Protein 4I4Z (pdb70)

Nearest PDB structures (foldseek):
  4i4z-assembly1_E  TM=1.004E+00  e=2.286E-60  Synechocystis sp. PCC 6803 substr. Kazusa
  4eml-assembly1_A  TM=9.873E-01  e=1.047E-53  Synechocystis sp. PCC 6803 substr. Kazusa
  4eml-assembly1_F  TM=9.891E-01  e=2.339E-53  Synechocystis sp. PCC 6803 substr. Kazusa
  4eml-assembly1_C  TM=9.878E-01  e=2.488E-53  Synechocystis sp. PCC 6803 substr. Kazusa
  4i42-assembly1_A  TM=9.827E-01  e=1.816E-44  Escherichia coli K-12

Secondary structure (P-SEA, 3-state):
cccccccccccccccccccbbbbbbccccccccccaaaaaaaaaaaaaaaacccccbbbbbbcccccccbbbccccccccccccccccccccbbbcaaaaaaaaaacccbbbbbbccccccaaaaaaaaaccbbbbcccbbbbcccccccccccccccaaaaacccaaaaaaaccccccccaaaaaaaccccccccccaaaaaaaaaaaaaaaccaaaaaaaaaaaaaaccaaaaaaaaaaaaaaaaaacaaaaaaaaaaaacbbbbcccccccc/ccccccccccccccccccbbbbbbccccccccccaaaaaaaaaaaaaaaacccccbbbbbbcccccccccccccccccccccccccccccbbbbcaaaaaaaaaacccbbbbbbccccccaaaaaaaaaccbbbbcccbbbbcccccccccccccccaaaaaaccaaaaaaaccccccccaaaaaaaccccccccccaaaaaaaaaaaaaaaccaaaaaaaaaaaaaaccaaaaaaaaaaaaaaaaaacaaaaaaaaaaaaccccccccccccc/cccccccccccccccccccbbbbbbccccccccccaaaaaaaaaaaaaaaacccccbbbbbbbccccccbbbccccccccccccccccccccbbbcaaaaaaaaaacccbbbbbbccccccaaaaaaaaaccbbbbcccbbbbcccccccccccccccaaaaacccaaaaaaaccccccccaaaaaaaccccccccccaaaaaaaaaaaaaaaccaaaaaaaaaaaaaaccaaaaaaaaaaaaaaaaaacaaaaaaaaaaaacbbbbcccccccc/cccccccccccccccccccbbbbbbccccccccccaaaaaaaaaaaaaaaacccccbbbbbbcccccccbbbccccccccccccccccccccbbbcaaaaaaaaaacccbbbbbbccccccaaaaaaaaaccbbbbcccbbbbcccccccccccccccaaaaacccaaaaaaaccccccccaaaaaaaccccccccccaaaaaaaaaaaaaaaccaaaaaaaaaaaaaaccaaaaaaaaaaaaaaaaaacaaaaaaaaaaaacbbbbcccccccc/cccccccccccccccccccbbbbbbccccccccccaaaaaaaaaaaaaaaacccccbbbbbbbcccccccccccccccccccccccccccccccccaaaaaaaaaacccbbbbbbccccccaaaaaaaaaccbbbbcccbbbbcccccccccccccccaaaaaaccaaaaaaaccccccccaaaaaaaccccccccccaaaaaaaaaaaaaaaccaaaaaaaaaaaaaaccaaaaaaaaaaaaaaaaaacaaaaaaaaaaaacbbbbcccccccc/cccccccccccccccccccbbbbbbccccccccccaaaaaaaaaaaaaaaacccccbbbbbbbccccccbbbccccccccccccccccccccbbbcaaaaaaaaaacccbbbbbbccccccaaaaaaaaaccbbbbcccbbbbcccccccccccccccaaaaacccaaaaaaaccccccccaaaaaaaccccccccccaaaaaaaaaaaaaaaccaaaaaaaaaaaaaaccaaaaaaaaaaaaaaaaaacaaaaaaaaaaaacbbbbcccccccc/cccccccccccccccccccbbbbbbccccccccccaaaaaaaaaaaaaaaacccccbbbbbbccccccccccccccccccccccccccccccbbbcaaaaaaaaaacccbbbbbbcccccccaaaaaaaaccbbbbcccbbbbcccccccccccccccaaaaacccaaaaaaaccccccccaaaaaaaccccccccccaaaaaaaaaaaaaaaccaaaaaaaaaaaaaaccaaaaaaaaaaaaaaaaaacaaaaaaaaaaaaccccccccccccc/cccccccccccccccccccbbbbbbccccccccccaaaaaaaaaaaaaaaacccccbbbbbbccccccccccccccccccccccccccccccccccaaaaaaaaaacccbbbbbbcccccccaaaaaaaaccbbbbcccbbbbcccccccccccccccaaaaacccaaaaaaaccccccccaaaaaaaccccccccccaaaaaaaaaaaaaaaccaaaaaaaaaaaaaaccaaaaaaaaaaaaaaaaaacaaaaaaaaaaaaccccccccccccc/cccccccccccccccccccbbbbbbccccccccccaaaaaaaaaaaaaaaacccccbbbbbbbccccccbbbccccccccccccccccccccccccaaaaaaaaaacccbbbbbbccccccaaaaaaaaaccbbbbcccbbbbcccccccccccccccaaaaacccaaaaaaaccccccccaaaaaaaccccccccccaaaaaaaaaaaaaaaccaaaaaaaaaaaaaaccaaaaaaaaaaaaaaaaaacaaaaaaaaaaaacbbbbcccccccc

Solvent-accessible surface area: 84122 Å² total; per-residue (Å²): 99,96,40,112,96,43,87,155,38,110,3,1,64,0,41,43,12,65,15,1,0,25,0,12,0,50,20,30,123,70,74,0,6,12,70,6,47,0,3,87,18,0,68,55,0,0,39,49,0,53,65,3,49,125,2,0,0,0,0,0,21,16,19,43,77,54,111,72,48,109,62,7,0,0,34,1,16,3,19,58,46,15,22,126,2,0,24,58,17,133,163,50,15,24,28,34,16,22,37,44,0,2,34,13,0,6,36,1,14,0,0,0,0,0,2,0,13,4,60,0,21,7,26,0,0,1,0,0,0,6,0,1,0,0,0,0,0,84,54,2,46,0,0,1,27,5,0,79,19,0,17,6,23,0,2,0,0,0,0,2,0,8,30,8,11,8,0,1,31,0,5,6,0,5,0,5,14,80,108,15,49,1,132,64,0,64,166,29,21,0,2,5,30,29,16,71,48,136,94,13,61,83,23,0,7,76,3,0,106,38,0,43,56,15,0,5,8,0,1,28,1,0,4,4,0,0,0,9,14,5,1,30,2,0,0,7,5,24,0,1,8,12,0,11,10,0,0,9,50,10,145,10,0,32,24,1,37,78,0,113,77,110,188,85,111,30,80,10,100,142,43,54,15,16,21,115,61,123,113,41,92,154,35,113,3,1,68,2,45,45,25,72,15,8,0,23,0,12,0,50,20,33,122,71,76,0,7,10,66,5,52,0,4,89,19,0,69,53,0,0,42,48,0,53,76,32,51,185,2,0,0,0,0,0,19,17,16,44,80,48,112,71,46,108,60,7,0,0,35,0,13,3,19,61,47,15,20,80,3,0,26,57,16,129,157,46,23,29,36,38,17,22,38,44,0,3,36,12,0,6,38,1,14,0,0,0,0,0,3,0,12,4,60,0,20,7,29,0,0,1,0,0,0,5,0,1,0,0,0,0,0,65,52,1,47,0,1,1,33,6,0,97,23,0,17,6,24,1,2,0,0,0,0,2,0,7,29,8,11,8,0,1,37,0,4,5,0,4,0,4,17,78,112,15,40,0,91,65,0,65,175,30,20,0,3,4,28,36,18,76,40,139,89,12,61,90,24,0,28,77,3,0,126,40,0,45,58,18,0,5,9,0,1,28,1,0,5,4,0,0,0,9,14,6,1,28,2,0,0,6,5,23,0,0,8,12,0,12,10,1,0,11,61,12,136,9,0,35,25,1,34,81,1,112,80,110,188,84,111,32,83,8,101,141,38,53,16,18,24,99,74,43,116,116,40,94,154,17,98,4,1,67,2,36,42,8,66,15,1,0,26,0,12,0,49,18,32,116,73,70,0,7,12,78,5,56,0,3,87,21,0,69,55,0,0,40,53,0,54,76,12,56,176,1,0,0,0,0,1,18,17,18,42,79,49,111,72,48,107,62,7,0,0,35,0,12,3,20,59,42,14,21,132,3,0,24,56,18,146,157,51,19,26,31,34,19,21,39,45,0,1,37,13,0,5,35,2,14,0,0,0,0,0,3,0,13,4,60,0,22,8,26,0,0,0,0,0,0,5,0,1,0,0,0,0,0,68,51,2,45,0,0,1,26,5,0,77,21,0,17,7,23,1,1,0,0,0,0,3,0,7,29,8,11,8,0,1,34,0,5,6,0,5,0,5,11,77,110,14,42,0,90,63,0,69,177,29,21,0,2,5,29,34,16,66,45,133,88,13,62,84,22,0,7,78,2,0,113,37,0,43,57,17,0,5,11,0,0,28,1,0,5,5,0,0,0,9,12,6,2,30,2,0,0,6,5,22,0,1,8,11,0,12,9,0,0,8,55,12,144,10,0,29,26,0,33,78,0,112,79,108,190,87,112,30,80,9,86,139,39,58,17,18,24,102,101,43,103,111,42,91,149,39,108,3,1,68,2,46,45,7,71,17,4,0,25,0,12,0,46,13,34,120,73,74,0,7,10,71,6,51,0,3,92,20,0,71,51,0,0,39,52,0,54,77,37,54,63,1,0,0,0,0,1,20,15,17,40,76,52,113,74,45,98,65,6,1,0,36,0,12,4,20,62,45,16,21,94,3,0,26,54,23,133,160,49,19,26,34,36,16,22,39,44,0,1,36,13,0,4,36,1,12,0,0,0,0,0,3,0,10,4,54,0,20,8,24,0,0,0,0,0,0,5,0,1,0,0,0,0,0,91,50,2,48,0,1,2,34,5,0,54,22,0,17,6,22,1,2,0,0,0,0,2,0,6,29,8,10,9,0,2,37,0,4,6,0,4,0,5,16,80,111,16,49,1,132,69,0,58,168,30,18,0,3,5,34,40,17,70,46,127,124,13,64,76,36,0,5,84,3,0,110,37,0,44,55,15,0,6,10,0,1,30,0,0,4,4,0,0,0,9,13,6,1,29,2,0,0,7,6,22,0,1,9,12,0,12,9,1,0,9,73,12,145,10,0,36,23,1,39,80,0,113,75,108,190,85,111,25,81,10,100,140,46,57,16,15,23,102,102,41,108,109,43,89,154,38,108,5,2,68,2,44,43,9,69,16,2,0,26,0,10,0,53,18,34,120,74,74,0,6,10,68,6,54,0,3,91,18,0,71,53,0,0,41,50,0,54,78,31,53,116,1,0,0,0,0,0,20,16,18,42,78,52,112,72,43,108,59,6,0,0,33,0,12,4,22,60,39,14,22,130,3,0,24,56,23,141,116,48,19,27,30,39,18,23,42,45,0,3,38,14,0,6,35,2,12,0,0,0,0,0,3,0,12,4,62,0,22,8,27,0,0,0,0,0,0,5,0,1,0,0,0,0,0,66,52,2,47,0,1,2,38,5,0,36,25,0,18,6,24,1,2,0,0,0,0,2,0,7,30,9,10,8,1,1,34,0,4,5,0,4,0,5,22,74,110,13,43,0,91,63,0,69,174,30,19,0,3,3,28,33,16,67,43,135,93,12,60,79,23,0,6,76,4,0,114,34,0,42,60,14,0,6,8,0,1,29,0,0,3,3,0,0,0,8,13,5,1,28,2,0,0,7,5,22,0,1,8,12,0,11,10,1,0,10,55,12,140,11,0,30,23,1,36,77,1,119,79,109,190,87,115,32,81,10,100,143,41,52,18,16,25,104,72,50,119,110,41,90,147,37,77,3,2,67,2,45,44,8,68,15,3,0,26,0,12,0,48,14,33,119,78,71,0,6,12,70,7,46,0,3,91,21,0,71,53,0,0,38,50,0,54,81,30,51,114,1,0,0,0,0,0,19,16,18,39,79,49,112,72,48,108,64,6,0,0,36,1,13,5,22,60,45,18,20,130,2,0,25,56,18,68,46,48,16,27,31,36,19,23,40,42,0,2,36,13,0,5,34,1,13,0,0,0,0,0,3,0,12,4,59,0,21,8,25,0,0,0,0,0,0,5,0,0,0,0,0,0,0,92,51,2,48,0,1,2,26,4,0,76,20,0,17,7,24,1,2,0,0,0,0,1,0,7,30,9,10,7,1,1,35,0,5,4,1,4,0,4,10,82,109,14,50,2,60,66,0,73,175,29,19,0,3,4,29,38,18,71,45,126,126,12,61,75,41,0,4,84,3,0,108,36,0,44,59,15,0,5,10,0,1,27,0,0,4,4,0,0,0,9,13,6,1,29,2,0,0,6,5,24,0,1,8,12,0,12,11,1,0,10,49,11,119,10,0,33,23,0,35,77,1,118,79,108,186,86,112,29,83,10,98,133,33,53,17,17,23,109,110,44,112,134,43,94,148,20,97,5,1,66,2,43,44,9,71,16,3,0,24,0,12,0,50,21,33,122,74,91,0,6,12,67,7,54,0,4,96,20,0,84,52,0,0,39,53,0,115,128,33,156,70,4,23,0,0,0,1,20,15,16,44,78,53,112,74,47,110,62,8,0,0,35,2,14,4,86,79,47,97,33,95,70,8,34,53,19,133,154,51,31,27,57,100,20,23,86,85,0,6,155,11,0,8,52,0,31,24,0,0,0,0,4,0,11,5,58,0,20,8,24,0,0,0,0,0,0,6,0,1,0,0,0,0,0,69,52,2,46,0,1,1,34,5,1,147,66,38,43,80,26,20,41,40,0,0,25,6,0,7,31,9,11,8,0,1,33,0,4,6,1,4,0,5,19,77,106,16,40,0,90,64,0,70,176,29,20,1,3,4,28,36,18,69,40,136,94,13,63,42,23,0,22,78,3,0,115,38,7,63,86,30,36,106,67,4,10,70,2,0,5,4,2,0,0,26,26,34,34,48,153,51,0,102,135,35,56,56,37,13,60,62,50,61,104,167,122,55,123,64,15,38,26,24,124,78,1,160,114,107,186,85,110,68,82,81,100,134,38,90,247,95,142,116,101,38,113,101,48,37,163,44,105,5,1,64,1,42,41,11,67,16,1,0,21,0,12,0,48,20,36,64,52,73,0,7,13,47,7,51,0,4,91,18,0,84,79,0,0,39,60,0,119,132,30,157,122,5,23,0,0,0,0,18,14,20,40,78,32,62,63,30,99,60,8,0,0,35,0,14,7,79,81,42,101,33,162,67,9,37,56,23,132,157,50,32,28,56,98,18,24,91,83,0,5,126,11,0,7,47,2,32,24,0,0,0,0,2,0,10,4,53,0,19,9,25,0,0,1,0,0,0,7,0,1,0,0,0,0,0,66,51,2,45,0,0,1,37,6,1,61,72,33,42,79,24,17,40,34,0,0,26,4,0,6,33,9,11,8,1,1,35,0,5,6,0,4,0,5,21,74,109,14,43,0,104,88,0,69,110,28,19,0,3,2,29,32,19,68,43,127,50,12,62,64,40,0,20,91,3,0,109,36,7,63,86,31,37,109,68,5,9,71,3,0,5,4,1,0,0,26,26,36,31,47,154,44,0,102,136,36,55,58,38,12,60,62,52,58,103,163,120,59,147,63,13,42,29,22,113,64,0,159,107,102,191,90,116,66,72,80,100,132,47,90,252,95,140,106,91,49,107,110,40,95,154,36,110,3,2,66,1,43,43,8,45,14,3,0,29,0,11,0,50,19,34,117,78,66,0,7,12,58,5,51,0,2,99,18,0,83,54,0,0,39,54,0,121,133,33,156,181,5,22,0,0,0,0,20,17,19,40,75,51,111,76,49,95,65,6,1,0,34,1,14,3,85,77,45,100,31,122,64,9,34,53,21,118,152,48,33,27,56,100,18,22,89,84,0,3,131,12,0,5,44,2,34,22,0,0,0,0,2,0,11,4,48,0,22,8,25,0,0,0,0,0,0,5,0,1,0,0,0,0,0,84,49,2,48,0,1,1,40,5,2,61,70,38,42,77,26,20,40,35,0,0,27,5,0,7,31,8,10,8,1,1,35,0,6,5,0,4,0,5,21,81,112,14,50,1,128,67,0,68,176,31,17,0,3,3,30,33,21,74,40,128,129,14,58,78,41,0,5,83,3,0,114,36,8,66,82,28,36,108,67,4,10,69,2,0,4,4,2,0,0,26,26,36,33,48,155,41,0,105,136,35,55,57,35,13,59,64,49,59,106,170,127,54,130,64,15,35,23,26,120,73,0,158,118,109,193,82,114,68,78,79,101,135,33,92,249,98,145

Radius of gyration: 48.18 Å; Cα contacts (8 Å, |Δi|>4): 6090; chains: 9; bounding box: 147×116×105 Å

Structure (mmCIF, N/CA/C/O backbone):
data_4I4Z
#
_entry.id   4I4Z
#
_cell.length_a   139.210
_cell.length_b   139.210
_cell.length_c   220.981
_cell.angle_alpha   90.00
_cell.angle_beta   90.00
_cell.angle_gamma   120.00
#
_symmetry.space_group_name_H-M   'P 32 2 1'
#
loop_
_entity.id
_entity.type
_entity.pdbx_description
1 polymer 'Naphthoate synthase'
2 non-polymer 'Salicylyl CoA'
3 non-polymer 'BICARBONATE ION'
4 non-polymer 'MALONATE ION'
5 water water
#
loop_
_atom_site.group_PDB
_atom_site.id
_atom_site.type_symbol
_atom_site.label_atom_id
_atom_site.label_alt_id
_atom_site.label_comp_id
_atom_site.label_asym_id
_atom_site.label_entity_id
_atom_site.label_seq_id
_atom_site.pdbx_PDB_ins_code
_atom_site.Cartn_x
_atom_site.Cartn_y
_atom_site.Cartn_z
_atom_site.occupancy
_atom_site.B_iso_or_equiv
_atom_site.auth_seq_id
_atom_site.auth_comp_id
_atom_site.auth_asym_id
_atom_site.auth_atom_id
_atom_site.pdbx_PDB_model_num
ATOM 1 N N . MET A 1 1 ? 36.002 -19.242 12.563 1.00 73.77 1 MET A N 1
ATOM 2 C CA . MET A 1 1 ? 36.120 -19.041 11.122 1.00 65.34 1 MET A CA 1
ATOM 3 C C . MET A 1 1 ? 34.805 -19.424 10.464 1.00 59.74 1 MET A C 1
ATOM 4 O O . MET A 1 1 ? 34.137 -20.356 10.907 1.00 61.96 1 MET A O 1
ATOM 9 N N . ASP A 1 2 ? 34.443 -18.735 9.388 1.00 58.43 2 ASP A N 1
ATOM 10 C CA . ASP A 1 2 ? 33.217 -19.082 8.681 1.00 55.06 2 ASP A CA 1
ATOM 11 C C . ASP A 1 2 ? 33.518 -19.998 7.512 1.00 48.52 2 ASP A C 1
ATOM 12 O O . ASP A 1 2 ? 33.698 -19.543 6.387 1.00 54.03 2 ASP A O 1
ATOM 17 N N . TRP A 1 3 ? 33.586 -21.293 7.790 1.00 45.94 3 TRP A N 1
ATOM 18 C CA . TRP A 1 3 ? 33.823 -22.265 6.745 1.00 49.98 3 TRP A CA 1
ATOM 19 C C . TRP A 1 3 ? 32.537 -22.428 5.934 1.00 51.31 3 TRP A C 1
ATOM 20 O O . TRP A 1 3 ? 31.449 -22.548 6.508 1.00 47.60 3 TRP A O 1
ATOM 31 N N . HIS A 1 4 ? 32.663 -22.410 4.610 1.00 51.10 4 HIS A N 1
ATOM 32 C CA . HIS A 1 4 ? 31.551 -22.722 3.716 1.00 54.61 4 HIS A CA 1
ATOM 33 C C . HIS A 1 4 ? 31.951 -23.912 2.870 1.00 51.37 4 HIS A C 1
ATOM 34 O O . HIS A 1 4 ? 33.065 -23.959 2.336 1.00 45.93 4 HIS A O 1
ATOM 41 N N . ILE A 1 5 ? 31.049 -24.876 2.763 1.00 54.75 5 ILE A N 1
ATOM 42 C CA . ILE A 1 5 ? 31.271 -26.033 1.911 1.00 58.32 5 ILE A CA 1
ATOM 43 C C . ILE A 1 5 ? 31.544 -25.562 0.481 1.00 59.31 5 ILE A C 1
ATOM 44 O O . ILE A 1 5 ? 30.908 -24.621 0.006 1.00 62.28 5 ILE A O 1
ATOM 49 N N . ALA A 1 6 ? 32.510 -26.196 -0.185 1.00 54.73 6 ALA A N 1
ATOM 50 C CA . ALA A 1 6 ? 32.969 -25.758 -1.507 1.00 49.83 6 ALA A CA 1
ATOM 51 C C . ALA A 1 6 ? 32.573 -26.738 -2.608 1.00 51.66 6 ALA A C 1
ATOM 52 O O . ALA A 1 6 ? 32.461 -26.368 -3.779 1.00 55.51 6 ALA A O 1
ATOM 54 N N . LYS A 1 7 ? 32.375 -27.994 -2.225 1.00 49.56 7 LYS A N 1
ATOM 55 C CA . LYS A 1 7 ? 31.910 -29.035 -3.141 1.00 52.42 7 LYS A CA 1
ATOM 56 C C . LYS A 1 7 ? 31.525 -30.238 -2.302 1.00 54.36 7 LYS A C 1
ATOM 57 O O . LYS A 1 7 ? 32.083 -30.454 -1.227 1.00 54.15 7 LYS A O 1
ATOM 63 N N . HIS A 1 8 ? 30.570 -31.025 -2.783 1.00 51.52 8 HIS A N 1
ATOM 64 C CA . HIS A 1 8 ? 30.073 -32.132 -1.978 1.00 53.46 8 HIS A CA 1
ATOM 65 C C . HIS A 1 8 ? 30.706 -33.451 -2.407 1.00 48.72 8 HIS A C 1
ATOM 66 O O . HIS A 1 8 ? 30.884 -33.711 -3.596 1.00 44.59 8 HIS A O 1
ATOM 73 N N . TYR A 1 9 ? 31.061 -34.271 -1.423 1.00 48.15 9 TYR A N 1
ATOM 74 C CA . TYR A 1 9 ? 31.682 -35.562 -1.680 1.00 46.34 9 TYR A CA 1
ATOM 75 C C . TYR A 1 9 ? 31.020 -36.591 -0.770 1.00 47.14 9 TYR A C 1
ATOM 76 O O . TYR A 1 9 ? 30.300 -36.225 0.149 1.00 48.59 9 TYR A O 1
ATOM 85 N N . ASP A 1 10 ? 31.264 -37.871 -1.030 1.00 50.78 10 ASP A N 1
ATOM 86 C CA . ASP A 1 10 ? 30.738 -38.954 -0.199 1.00 51.70 10 ASP A CA 1
ATOM 87 C C . ASP A 1 10 ? 31.625 -39.253 1.020 1.00 49.38 10 ASP A C 1
ATOM 88 O O . ASP A 1 10 ? 31.129 -39.522 2.111 1.00 49.85 10 ASP A O 1
ATOM 93 N N . ASP A 1 11 ? 32.939 -39.211 0.822 1.00 47.58 11 ASP A N 1
ATOM 94 C CA . ASP A 1 11 ? 33.883 -39.686 1.832 1.00 44.42 11 ASP A CA 1
ATOM 95 C C . ASP A 1 11 ? 34.613 -38.577 2.584 1.00 44.74 11 ASP A C 1
ATOM 96 O O . ASP A 1 11 ? 35.329 -38.851 3.544 1.00 41.73 11 ASP A O 1
ATOM 101 N N . ILE A 1 12 ? 34.446 -37.333 2.151 1.00 46.69 12 ILE A N 1
ATOM 102 C CA . ILE A 1 12 ? 35.169 -36.217 2.766 1.00 47.69 12 ILE A CA 1
ATOM 103 C C . ILE A 1 12 ? 34.307 -34.969 2.838 1.00 44.42 12 ILE A C 1
ATOM 104 O O . ILE A 1 12 ? 33.217 -34.924 2.270 1.00 40.15 12 ILE A O 1
ATOM 109 N N . LEU A 1 13 ? 34.809 -33.960 3.542 1.00 44.36 13 LEU A N 1
ATOM 110 C CA . LEU A 1 13 ? 34.173 -32.649 3.586 1.00 39.05 13 LEU A CA 1
ATOM 111 C C . LEU A 1 13 ? 35.206 -31.598 3.172 1.00 38.00 13 LEU A C 1
ATOM 112 O O . LEU A 1 13 ? 36.383 -31.711 3.506 1.00 45.39 13 LEU A O 1
ATOM 117 N N . TYR A 1 14 ? 34.759 -30.570 2.456 1.00 40.25 14 TYR A N 1
ATOM 118 C CA . TYR A 1 14 ? 35.671 -29.587 1.866 1.00 44.25 14 TYR A CA 1
ATOM 119 C C . TYR A 1 14 ? 35.122 -28.175 2.031 1.00 45.47 14 TYR A C 1
ATOM 120 O O . TYR A 1 14 ? 34.055 -27.849 1.515 1.00 50.87 14 TYR A O 1
ATOM 129 N N . TYR A 1 15 ? 35.880 -27.335 2.728 1.00 39.64 15 TYR A N 1
ATOM 130 C CA . TYR A 1 15 ? 35.438 -25.981 3.039 1.00 43.19 15 TYR A CA 1
ATOM 131 C C . TYR A 1 15 ? 36.489 -24.972 2.640 1.00 42.35 15 TYR A C 1
ATOM 132 O O . TYR A 1 15 ? 37.664 -25.312 2.486 1.00 46.50 15 TYR A O 1
ATOM 141 N N . LYS A 1 16 ? 36.067 -23.718 2.523 1.00 43.16 16 LYS A N 1
ATOM 142 C CA . LYS A 1 16 ? 36.987 -22.608 2.287 1.00 43.25 16 LYS A CA 1
ATOM 143 C C . LYS A 1 16 ? 36.592 -21.444 3.176 1.00 38.49 16 LYS A C 1
ATOM 144 O O . LYS A 1 16 ? 35.413 -21.262 3.482 1.00 46.80 16 LYS A O 1
ATOM 150 N N . ALA A 1 17 ? 37.588 -20.667 3.590 1.00 39.10 17 ALA A N 1
ATOM 151 C CA . ALA A 1 17 ? 37.367 -19.438 4.342 1.00 39.67 17 ALA A CA 1
ATOM 152 C C . ALA A 1 17 ? 38.608 -18.570 4.228 1.00 42.08 17 ALA A C 1
ATOM 153 O O . ALA A 1 17 ? 39.689 -18.965 4.668 1.00 44.09 17 ALA A O 1
ATOM 155 N N . GLY A 1 18 ? 38.454 -17.380 3.661 1.00 46.30 18 GLY A N 1
ATOM 156 C CA . GLY A 1 18 ? 39.598 -16.532 3.393 1.00 49.77 18 GLY A CA 1
ATOM 157 C C . GLY A 1 18 ? 40.576 -17.231 2.471 1.00 47.68 18 GLY A C 1
ATOM 158 O O . GLY A 1 18 ? 40.180 -17.785 1.441 1.00 50.58 18 GLY A O 1
ATOM 159 N N . GLY A 1 19 ? 41.854 -17.207 2.829 1.00 46.06 19 GLY A N 1
ATOM 160 C CA . GLY A 1 19 ? 42.872 -17.848 2.011 1.00 41.73 19 GLY A CA 1
ATOM 161 C C . GLY A 1 19 ? 43.121 -19.291 2.405 1.00 45.64 19 GLY A C 1
ATOM 162 O O . GLY A 1 19 ? 44.118 -19.896 1.994 1.00 43.07 19 GLY A O 1
ATOM 163 N N . ILE A 1 20 ? 42.226 -19.831 3.229 1.00 43.52 20 ILE A N 1
ATOM 164 C CA . ILE A 1 20 ? 42.378 -21.176 3.758 1.00 37.29 20 ILE A CA 1
ATOM 165 C C . ILE A 1 20 ? 41.305 -22.124 3.228 1.00 40.76 20 ILE A C 1
ATOM 166 O O . ILE A 1 20 ? 40.117 -21.770 3.158 1.00 38.40 20 ILE A O 1
ATOM 171 N N . ALA A 1 21 ? 41.736 -23.317 2.825 1.00 41.39 21 ALA A N 1
ATOM 172 C CA . ALA A 1 21 ? 40.818 -24.411 2.533 1.00 36.38 21 ALA A CA 1
ATOM 173 C C . ALA A 1 21 ? 41.010 -25.468 3.608 1.00 35.66 21 ALA A C 1
ATOM 174 O O . ALA A 1 21 ? 42.120 -25.650 4.114 1.00 37.25 21 ALA A O 1
ATOM 176 N N . LYS A 1 22 ? 39.938 -26.179 3.943 1.00 36.43 22 LYS A N 1
ATOM 177 C CA . LYS A 1 22 ? 40.002 -27.241 4.941 1.00 37.20 22 LYS A CA 1
ATOM 178 C C . LYS A 1 22 ? 39.430 -28.526 4.358 1.00 40.71 22 LYS A C 1
ATOM 179 O O . LYS A 1 22 ? 38.290 -28.553 3.885 1.00 35.51 22 LYS A O 1
ATOM 185 N N . ILE A 1 23 ? 40.233 -29.584 4.390 1.00 37.38 23 ILE A N 1
ATOM 186 C CA . ILE A 1 23 ? 39.812 -30.867 3.851 1.00 35.99 23 ILE A CA 1
ATOM 187 C C . ILE A 1 23 ? 39.739 -31.881 4.982 1.00 36.90 23 ILE A C 1
ATOM 188 O O . ILE A 1 23 ? 40.723 -32.097 5.693 1.00 37.06 23 ILE A O 1
ATOM 193 N N . VAL A 1 24 ? 38.569 -32.504 5.136 1.00 35.28 24 VAL A N 1
ATOM 194 C CA . VAL A 1 24 ? 38.301 -33.404 6.254 1.00 37.90 24 VAL A CA 1
ATOM 195 C C . VAL A 1 24 ? 37.960 -34.805 5.763 1.00 39.17 24 VAL A C 1
ATOM 196 O O . VAL A 1 24 ? 36.998 -34.990 5.011 1.00 42.05 24 VAL A O 1
ATOM 200 N N . ILE A 1 25 ? 38.756 -35.784 6.189 1.00 38.45 25 ILE A N 1
ATOM 201 C CA . ILE A 1 25 ? 38.467 -37.184 5.900 1.00 44.23 25 ILE A CA 1
ATOM 202 C C . ILE A 1 25 ? 37.319 -37.644 6.784 1.00 43.86 25 ILE A C 1
ATOM 203 O O . ILE A 1 25 ? 37.361 -37.510 8.014 1.00 39.84 25 ILE A O 1
ATOM 208 N N . ASN A 1 26 ? 36.282 -38.185 6.160 1.00 39.27 26 ASN A N 1
ATOM 209 C CA . ASN A 1 26 ? 35.044 -38.439 6.885 1.00 40.05 26 ASN A CA 1
ATOM 210 C C . ASN A 1 26 ? 34.528 -39.880 6.845 1.00 46.28 26 ASN A C 1
ATOM 211 O O . ASN A 1 26 ? 33.416 -40.136 6.389 1.00 42.85 26 ASN A O 1
ATOM 216 N N . ARG A 1 27 ? 35.337 -40.815 7.329 1.00 48.02 27 ARG A N 1
ATOM 217 C CA . ARG A 1 27 ? 34.887 -42.193 7.497 1.00 41.78 27 ARG A CA 1
ATOM 218 C C . ARG A 1 27 ? 35.271 -42.664 8.896 1.00 44.36 27 ARG A C 1
ATOM 219 O O . ARG A 1 27 ? 36.068 -43.593 9.065 1.00 42.57 27 ARG A O 1
ATOM 227 N N . PRO A 1 28 ? 34.733 -41.980 9.915 1.00 45.30 28 PRO A N 1
ATOM 228 C CA . PRO A 1 28 ? 35.129 -42.232 11.309 1.00 45.04 28 PRO A CA 1
ATOM 229 C C . PRO A 1 28 ? 34.832 -43.654 11.789 1.00 51.73 28 PRO A C 1
ATOM 230 O O . PRO A 1 28 ? 35.451 -44.092 12.758 1.00 55.47 28 PRO A O 1
ATOM 234 N N . HIS A 1 29 ? 33.930 -44.367 11.116 1.00 42.99 29 HIS A N 1
ATOM 235 C CA . HIS A 1 29 ? 33.639 -45.750 11.487 1.00 46.96 29 HIS A CA 1
ATOM 236 C C . HIS A 1 29 ? 34.794 -46.675 11.098 1.00 49.18 29 HIS A C 1
ATOM 237 O O . HIS A 1 29 ? 34.837 -47.836 11.502 1.00 50.45 29 HIS A O 1
ATOM 244 N N . LYS A 1 30 ? 35.735 -46.144 10.322 1.00 42.56 30 LYS A N 1
ATOM 245 C CA . LYS A 1 30 ? 36.927 -46.892 9.950 1.00 47.12 30 LYS A CA 1
ATOM 246 C C . LYS A 1 30 ? 38.166 -46.155 10.435 1.00 44.37 30 LYS A C 1
ATOM 247 O O . LYS A 1 30 ? 39.247 -46.309 9.866 1.00 43.75 30 LYS A O 1
ATOM 253 N N . ARG A 1 31 ? 38.015 -45.350 11.483 1.00 45.43 31 ARG A N 1
ATOM 254 C CA . ARG A 1 31 ? 39.121 -44.515 11.939 1.00 44.71 31 ARG A CA 1
ATOM 255 C C . ARG A 1 31 ? 39.665 -43.743 10.739 1.00 39.66 31 ARG A C 1
ATOM 256 O O . ARG A 1 31 ? 40.877 -43.532 10.604 1.00 40.81 31 ARG A O 1
ATOM 264 N N . ASN A 1 32 ? 38.743 -43.333 9.868 1.00 38.01 32 ASN A N 1
ATOM 265 C CA . ASN A 1 32 ? 39.061 -42.521 8.688 1.00 46.35 32 ASN A CA 1
ATOM 266 C C . ASN A 1 32 ? 40.033 -43.161 7.694 1.00 45.51 32 ASN A C 1
ATOM 267 O O . ASN A 1 32 ? 40.856 -42.475 7.065 1.00 39.58 32 ASN A O 1
ATOM 272 N N . ALA A 1 33 ? 39.923 -44.478 7.543 1.00 41.43 33 ALA A N 1
ATOM 273 C CA . ALA A 1 33 ? 40.660 -45.182 6.499 1.00 41.80 33 ALA A CA 1
ATOM 274 C C . ALA A 1 33 ? 40.182 -44.687 5.149 1.00 37.88 33 ALA A C 1
ATOM 275 O O . ALA A 1 33 ? 39.011 -44.327 4.990 1.00 38.09 33 ALA A O 1
ATOM 277 N N . PHE A 1 34 ? 41.087 -44.640 4.180 1.00 37.50 34 PHE A N 1
ATOM 278 C CA . PHE A 1 34 ? 40.692 -44.239 2.838 1.00 37.07 34 PHE A CA 1
ATOM 279 C C . PHE A 1 34 ? 40.480 -45.447 1.923 1.00 38.90 34 PHE A C 1
ATOM 280 O O . PHE A 1 34 ? 41.294 -46.380 1.892 1.00 40.32 34 PHE A O 1
ATOM 288 N N . ARG A 1 35 ? 39.363 -45.440 1.206 1.00 41.50 35 ARG A N 1
ATOM 289 C CA . ARG A 1 35 ? 39.153 -46.381 0.118 1.00 40.65 35 ARG A CA 1
ATOM 290 C C . ARG A 1 35 ? 39.448 -45.645 -1.183 1.00 40.97 35 ARG A C 1
ATOM 291 O O . ARG A 1 35 ? 39.629 -44.426 -1.176 1.00 39.70 35 ARG A O 1
ATOM 299 N N . PRO A 1 36 ? 39.515 -46.374 -2.308 1.00 40.05 36 PRO A N 1
ATOM 300 C CA . PRO A 1 36 ? 39.876 -45.678 -3.545 1.00 42.92 36 PRO A CA 1
ATOM 301 C C . PRO A 1 36 ? 39.025 -44.436 -3.798 1.00 42.96 36 PRO A C 1
ATOM 302 O O . PRO A 1 36 ? 39.572 -43.426 -4.237 1.00 42.45 36 PRO A O 1
ATOM 306 N N . GLN A 1 37 ? 37.725 -44.490 -3.511 1.00 35.09 37 GLN A N 1
ATOM 307 C CA . GLN A 1 37 ? 36.899 -43.301 -3.713 1.00 36.14 37 GLN A CA 1
ATOM 308 C C . GLN A 1 37 ? 37.356 -42.144 -2.827 1.00 37.74 37 GLN A C 1
ATOM 309 O O . GLN A 1 37 ? 37.345 -40.992 -3.258 1.00 40.15 37 GLN A O 1
ATOM 315 N N . THR A 1 38 ? 37.752 -42.454 -1.592 1.00 37.39 38 THR A N 1
ATOM 316 C CA . THR A 1 38 ? 38.237 -41.427 -0.682 1.00 35.11 38 THR A CA 1
ATOM 317 C C . THR A 1 38 ? 39.456 -40.723 -1.295 1.00 35.97 38 THR A C 1
ATOM 318 O O . THR A 1 38 ? 39.578 -39.490 -1.255 1.00 32.49 38 THR A O 1
ATOM 322 N N . VAL A 1 39 ? 40.363 -41.505 -1.868 1.00 38.26 39 VAL A N 1
ATOM 323 C CA . VAL A 1 39 ? 41.546 -40.929 -2.488 1.00 39.07 39 VAL A CA 1
ATOM 324 C C . VAL A 1 39 ? 41.152 -40.070 -3.690 1.00 39.46 39 VAL A C 1
ATOM 325 O O . VAL A 1 39 ? 41.689 -38.973 -3.868 1.00 36.92 39 VAL A O 1
ATOM 329 N N . PHE A 1 40 ? 40.223 -40.571 -4.511 1.00 38.85 40 PHE A N 1
ATOM 330 C CA . PHE A 1 40 ? 39.726 -39.797 -5.660 1.00 41.59 40 PHE A CA 1
ATOM 331 C C . PHE A 1 40 ? 39.176 -38.442 -5.246 1.00 38.66 40 PHE A C 1
ATOM 332 O O . PHE A 1 40 ? 39.469 -37.431 -5.877 1.00 35.36 40 PHE A O 1
ATOM 340 N N . GLU A 1 41 ? 38.383 -38.429 -4.180 1.00 37.36 41 GLU A N 1
ATOM 341 C CA . GLU A 1 41 ? 37.776 -37.195 -3.702 1.00 38.41 41 GLU A CA 1
ATOM 342 C C . GLU A 1 41 ? 38.817 -36.258 -3.073 1.00 37.79 41 GLU A C 1
ATOM 343 O O . GLU A 1 41 ? 38.782 -35.045 -3.293 1.00 36.61 41 GLU A O 1
ATOM 349 N N . LEU A 1 42 ? 39.737 -36.817 -2.288 1.00 33.78 42 LEU A N 1
ATOM 350 C CA . LEU A 1 42 ? 40.829 -36.023 -1.725 1.00 39.06 42 LEU A CA 1
ATOM 351 C C . LEU A 1 42 ? 41.622 -35.362 -2.825 1.00 37.12 42 LEU A C 1
ATOM 352 O O . LEU A 1 42 ? 41.936 -34.173 -2.755 1.00 39.23 42 LEU A O 1
ATOM 357 N N . TYR A 1 43 ? 41.949 -36.151 -3.844 1.00 36.57 43 TYR A N 1
ATOM 358 C CA . TYR A 1 43 ? 42.703 -35.654 -4.978 1.00 35.26 43 TYR A CA 1
ATOM 359 C C . TYR A 1 43 ? 41.968 -34.511 -5.655 1.00 31.64 43 TYR A C 1
ATOM 360 O O . TYR A 1 43 ? 42.567 -33.486 -5.995 1.00 33.30 43 TYR A O 1
ATOM 369 N N . ASP A 1 44 ? 40.673 -34.700 -5.868 1.00 36.24 44 ASP A N 1
ATOM 370 C CA . ASP A 1 44 ? 39.851 -33.673 -6.500 1.00 40.50 44 ASP A CA 1
ATOM 371 C C . ASP A 1 44 ? 39.858 -32.396 -5.652 1.00 38.47 44 ASP A C 1
ATOM 372 O O . ASP A 1 44 ? 39.973 -31.288 -6.176 1.00 40.46 44 ASP A O 1
ATOM 377 N N . ALA A 1 45 ? 39.726 -32.555 -4.339 1.00 31.92 45 ALA A N 1
ATOM 378 C CA . ALA A 1 45 ? 39.661 -31.409 -3.441 1.00 36.09 45 ALA A CA 1
ATOM 379 C C . ALA A 1 45 ? 40.972 -30.628 -3.406 1.00 35.69 45 ALA A C 1
ATOM 380 O O . ALA A 1 45 ? 40.975 -29.395 -3.423 1.00 33.85 45 ALA A O 1
ATOM 382 N N . PHE A 1 46 ? 42.090 -31.339 -3.333 1.00 34.91 46 PHE A N 1
ATOM 383 C CA . PHE A 1 46 ? 43.381 -30.672 -3.397 1.00 34.28 46 PHE A CA 1
ATOM 384 C C . PHE A 1 46 ? 43.578 -29.956 -4.748 1.00 30.74 46 PHE A C 1
ATOM 385 O O . PHE A 1 46 ? 44.089 -28.840 -4.777 1.00 34.89 46 PHE A O 1
ATOM 393 N N . CYS A 1 47 ? 43.149 -30.573 -5.852 1.00 33.57 47 CYS A N 1
ATOM 394 C CA . CYS A 1 47 ? 43.235 -29.917 -7.168 1.00 33.69 47 CYS A CA 1
ATOM 395 C C . CYS A 1 47 ? 42.439 -28.620 -7.210 1.00 38.24 47 CYS A C 1
ATOM 396 O O . CYS A 1 47 ? 42.915 -27.596 -7.698 1.00 33.86 47 CYS A O 1
ATOM 399 N N . ASN A 1 48 ? 41.222 -28.670 -6.686 1.00 37.70 48 ASN A N 1
ATOM 400 C CA . ASN A 1 48 ? 40.410 -27.469 -6.558 1.00 38.61 48 ASN A CA 1
ATOM 401 C C . ASN A 1 48 ? 41.151 -26.380 -5.766 1.00 37.32 48 ASN A C 1
ATOM 402 O O . ASN A 1 48 ? 41.234 -25.230 -6.199 1.00 34.37 48 ASN A O 1
ATOM 407 N N . ALA A 1 49 ? 41.704 -26.741 -4.613 1.00 37.14 49 ALA A N 1
ATOM 408 C CA . ALA A 1 49 ? 42.467 -25.793 -3.814 1.00 34.49 49 ALA A CA 1
ATOM 409 C C . ALA A 1 49 ? 43.652 -25.220 -4.593 1.00 34.59 49 ALA A C 1
ATOM 410 O O . ALA A 1 49 ? 43.961 -24.025 -4.508 1.00 34.99 49 ALA A O 1
ATOM 412 N N . ARG A 1 50 ? 44.327 -26.084 -5.341 1.00 36.87 50 ARG A N 1
ATOM 413 C CA . ARG A 1 50 ? 45.478 -25.681 -6.144 1.00 35.72 50 ARG A CA 1
ATOM 414 C C . ARG A 1 50 ? 45.077 -24.641 -7.182 1.00 37.54 50 ARG A C 1
ATOM 415 O O . ARG A 1 50 ? 45.820 -23.691 -7.457 1.00 32.98 50 ARG A O 1
ATOM 423 N N . GLU A 1 51 ? 43.891 -24.823 -7.751 1.00 39.36 51 GLU A N 1
ATOM 424 C CA . GLU A 1 51 ? 43.424 -23.973 -8.844 1.00 39.99 51 GLU A CA 1
ATOM 425 C C . GLU A 1 51 ? 42.845 -22.645 -8.402 1.00 39.28 51 GLU A C 1
ATOM 426 O O . GLU A 1 51 ? 42.649 -21.754 -9.220 1.00 36.37 51 GLU A O 1
ATOM 432 N N . ASP A 1 52 ? 42.571 -22.516 -7.111 1.00 36.75 52 ASP A N 1
ATOM 433 C CA . ASP A 1 52 ? 41.928 -21.318 -6.581 1.00 41.74 52 ASP A CA 1
ATOM 434 C C . ASP A 1 52 ? 42.963 -20.268 -6.164 1.00 40.19 52 ASP A C 1
ATOM 435 O O . ASP A 1 52 ? 43.670 -20.452 -5.168 1.00 38.52 52 ASP A O 1
ATOM 440 N N . ASN A 1 53 ? 43.056 -19.180 -6.931 1.00 38.04 53 ASN A N 1
ATOM 441 C CA . ASN A 1 53 ? 44.074 -18.145 -6.708 1.00 39.34 53 ASN A CA 1
ATOM 442 C C . ASN A 1 53 ? 44.002 -17.471 -5.345 1.00 38.54 53 ASN A C 1
ATOM 443 O O . ASN A 1 53 ? 44.947 -16.790 -4.929 1.00 37.53 53 ASN A O 1
ATOM 448 N N . ARG A 1 54 ? 42.893 -17.677 -4.648 1.00 40.37 54 ARG A N 1
ATOM 449 C CA . ARG A 1 54 ? 42.673 -17.041 -3.356 1.00 45.85 54 ARG A CA 1
ATOM 450 C C . ARG A 1 54 ? 43.186 -17.908 -2.215 1.00 45.33 54 ARG A C 1
ATOM 451 O O . ARG A 1 54 ? 43.422 -17.415 -1.113 1.00 45.96 54 ARG A O 1
ATOM 459 N N . ILE A 1 55 ? 43.349 -19.201 -2.481 1.00 43.92 55 ILE A N 1
ATOM 460 C CA . ILE A 1 55 ? 43.765 -20.153 -1.450 1.00 40.55 55 ILE A CA 1
ATOM 461 C C . ILE A 1 55 ? 45.283 -20.277 -1.376 1.00 34.82 55 ILE A C 1
ATOM 462 O O . ILE A 1 55 ? 45.937 -20.584 -2.372 1.00 37.16 55 ILE A O 1
ATOM 467 N N . GLY A 1 56 ? 45.848 -20.024 -0.198 1.00 33.05 56 GLY A N 1
ATOM 468 C CA . GLY A 1 56 ? 47.283 -20.162 -0.017 1.00 33.26 56 GLY A CA 1
ATOM 469 C C . GLY A 1 56 ? 47.699 -21.320 0.870 1.00 30.01 56 GLY A C 1
ATOM 470 O O . GLY A 1 56 ? 48.838 -21.772 0.814 1.00 31.93 56 GLY A O 1
ATOM 471 N N . VAL A 1 57 ? 46.773 -21.783 1.703 1.00 38.99 57 VAL A N 1
ATOM 472 C CA . VAL A 1 57 ? 47.058 -22.809 2.700 1.00 33.60 57 VAL A CA 1
ATOM 473 C C . VAL A 1 57 ? 45.904 -23.802 2.779 1.00 32.08 57 VAL A C 1
ATOM 474 O O . VAL A 1 57 ? 44.738 -23.413 2.717 1.00 34.45 57 VAL A O 1
ATOM 478 N N . VAL A 1 58 ? 46.230 -25.086 2.896 1.00 29.13 58 VAL A N 1
ATOM 479 C CA . VAL A 1 58 ? 45.205 -26.113 3.063 1.00 32.93 58 VAL A CA 1
ATOM 480 C C . VAL A 1 58 ? 45.422 -26.810 4.394 1.00 34.67 58 VAL A C 1
ATOM 481 O O . VAL A 1 58 ? 46.548 -27.192 4.706 1.00 29.94 58 VAL A O 1
ATOM 485 N N . LEU A 1 59 ? 44.364 -26.915 5.195 1.00 34.50 59 LEU A N 1
ATOM 486 C CA . LEU A 1 59 ? 44.391 -27.717 6.421 1.00 33.48 59 LEU A CA 1
ATOM 487 C C . LEU A 1 59 ? 43.777 -29.086 6.130 1.00 35.26 59 LEU A C 1
ATOM 488 O O . LEU A 1 59 ? 42.663 -29.174 5.613 1.00 37.91 59 LEU A O 1
ATOM 493 N N . LEU A 1 60 ? 44.511 -30.150 6.438 1.00 36.66 60 LEU A N 1
ATOM 494 C CA . LEU A 1 60 ? 44.000 -31.508 6.257 1.00 36.41 60 LEU A CA 1
ATOM 495 C C . LEU A 1 60 ? 43.806 -32.135 7.628 1.00 38.27 60 LEU A C 1
ATOM 496 O O . LEU A 1 60 ? 44.705 -32.104 8.474 1.00 32.66 60 LEU A O 1
ATOM 501 N N . THR A 1 61 ? 42.629 -32.706 7.859 1.00 32.83 61 THR A N 1
ATOM 502 C CA . THR A 1 61 ? 42.340 -33.262 9.172 1.00 33.91 61 THR A CA 1
ATOM 503 C C . THR A 1 61 ? 41.299 -34.362 9.038 1.00 34.87 61 THR A C 1
ATOM 504 O O . THR A 1 61 ? 40.788 -34.606 7.941 1.00 35.39 61 THR A O 1
ATOM 508 N N . GLY A 1 62 ? 41.005 -35.038 10.140 1.00 34.28 62 GLY A N 1
ATOM 509 C CA . GLY A 1 62 ? 40.037 -36.118 10.128 1.00 37.28 62 GLY A CA 1
ATOM 510 C C . GLY A 1 62 ? 38.795 -35.779 10.919 1.00 42.90 62 GLY A C 1
ATOM 511 O O . GLY A 1 62 ? 38.857 -35.030 11.904 1.00 42.05 62 GLY A O 1
ATOM 512 N N . ALA A 1 63 ? 37.670 -36.373 10.532 1.00 43.26 63 ALA A N 1
ATOM 513 C CA . ALA A 1 63 ? 36.416 -36.137 11.246 1.00 42.43 63 ALA A CA 1
ATOM 514 C C . ALA A 1 63 ? 36.436 -36.808 12.620 1.00 41.01 63 ALA A C 1
ATOM 515 O O . ALA A 1 63 ? 36.901 -37.941 12.770 1.00 43.81 63 ALA A O 1
ATOM 517 N N . GLY A 1 64 ? 35.947 -36.092 13.629 1.00 37.75 64 GLY A N 1
ATOM 518 C CA . GLY A 1 64 ? 35.867 -36.631 14.975 1.00 42.21 64 GLY A CA 1
ATOM 519 C C . GLY A 1 64 ? 35.388 -35.579 15.954 1.00 41.27 64 GLY A C 1
ATOM 520 O O . GLY A 1 64 ? 35.245 -34.412 15.587 1.00 45.73 64 GLY A O 1
ATOM 521 N N . PRO A 1 65 ? 35.125 -35.991 17.202 1.00 45.74 65 PRO A N 1
ATOM 522 C CA . PRO A 1 65 ? 35.302 -37.390 17.610 1.00 42.94 65 PRO A CA 1
ATOM 523 C C . PRO A 1 65 ? 34.162 -38.282 17.131 1.00 45.82 65 PRO A C 1
ATOM 524 O O . PRO A 1 65 ? 33.076 -37.788 16.830 1.00 46.66 65 PRO A O 1
ATOM 528 N N . HIS A 1 66 ? 34.421 -39.587 17.067 1.00 48.02 66 HIS A N 1
ATOM 529 C CA . HIS A 1 66 ? 33.429 -40.573 16.646 1.00 49.62 66 HIS A CA 1
ATOM 530 C C . HIS A 1 66 ? 32.512 -40.929 17.811 1.00 49.64 66 HIS A C 1
ATOM 531 O O . HIS A 1 66 ? 32.740 -40.499 18.943 1.00 43.90 66 HIS A O 1
ATOM 538 N N . SER A 1 67 ? 31.495 -41.739 17.533 1.00 47.80 67 SER A N 1
ATOM 539 C CA . SER A 1 67 ? 30.500 -42.115 18.541 1.00 52.52 67 SER A CA 1
ATOM 540 C C . SER A 1 67 ? 31.130 -42.805 19.754 1.00 55.25 67 SER A C 1
ATOM 541 O O . SER A 1 67 ? 30.537 -42.856 20.831 1.00 58.86 67 SER A O 1
ATOM 544 N N . ASP A 1 68 ? 32.319 -43.362 19.560 1.00 55.21 68 ASP A N 1
ATOM 545 C CA . ASP A 1 68 ? 33.055 -44.016 20.634 1.00 56.71 68 ASP A CA 1
ATOM 546 C C . ASP A 1 68 ? 33.969 -43.056 21.412 1.00 53.62 68 ASP A C 1
ATOM 547 O O . ASP A 1 68 ? 34.753 -43.485 22.263 1.00 51.38 68 ASP A O 1
ATOM 552 N N . GLY A 1 69 ? 33.863 -41.761 21.132 1.00 54.31 69 GLY A N 1
ATOM 553 C CA . GLY A 1 69 ? 34.707 -40.779 21.792 1.00 51.78 69 GLY A CA 1
ATOM 554 C C . GLY A 1 69 ? 36.113 -40.649 21.210 1.00 50.04 69 GLY A C 1
ATOM 555 O O . GLY A 1 69 ? 36.900 -39.818 21.665 1.00 47.22 69 GLY A O 1
ATOM 556 N N . LYS A 1 70 ? 36.450 -41.457 20.207 1.00 45.64 70 LYS A N 1
ATOM 557 C CA . LYS A 1 70 ? 37.827 -41.455 19.703 1.00 42.00 70 LYS A CA 1
ATOM 558 C C . LYS A 1 70 ? 38.072 -40.478 18.549 1.00 43.89 70 LYS A C 1
ATOM 559 O O . LYS A 1 70 ? 37.186 -40.233 17.725 1.00 44.33 70 LYS A O 1
ATOM 565 N N . TYR A 1 71 ? 39.291 -39.946 18.484 1.00 42.08 71 TYR A N 1
ATOM 566 C CA . TYR A 1 71 ? 39.683 -39.043 17.407 1.00 44.12 71 TYR A CA 1
ATOM 567 C C . TYR A 1 71 ? 40.559 -39.784 16.402 1.00 46.29 71 TYR A C 1
ATOM 568 O O . TYR A 1 71 ? 41.298 -40.705 16.768 1.00 46.07 71 TYR A O 1
ATOM 577 N N . ALA A 1 72 ? 40.502 -39.376 15.139 1.00 41.39 72 ALA A N 1
ATOM 578 C CA . ALA A 1 72 ? 41.391 -39.959 14.145 1.00 39.33 72 ALA A CA 1
ATOM 579 C C . ALA A 1 72 ? 41.626 -39.029 12.973 1.00 39.98 72 ALA A C 1
ATOM 580 O O . ALA A 1 72 ? 40.682 -38.457 12.433 1.00 38.97 72 ALA A O 1
ATOM 582 N N . PHE A 1 73 ? 42.896 -38.898 12.596 1.00 32.94 73 PHE A N 1
ATOM 583 C CA . PHE A 1 73 ? 43.315 -38.196 11.391 1.00 34.46 73 PHE A CA 1
ATOM 584 C C . PHE A 1 73 ? 43.052 -39.122 10.211 1.00 37.14 73 PHE A C 1
ATOM 585 O O . PHE A 1 73 ? 42.290 -38.800 9.293 1.00 39.96 73 PHE A O 1
ATOM 593 N N . CYS A 1 74 ? 43.662 -40.301 10.258 1.00 30.80 74 CYS A N 1
ATOM 594 C CA . CYS A 1 74 ? 43.521 -41.279 9.182 1.00 30.87 74 CYS A CA 1
ATOM 595 C C . CYS A 1 74 ? 44.224 -42.581 9.534 1.00 39.83 74 CYS A C 1
ATOM 596 O O . CYS A 1 74 ? 45.366 -42.564 9.998 1.00 36.36 74 CYS A O 1
ATOM 599 N N . SER A 1 75 ? 43.562 -43.707 9.271 1.00 36.58 75 SER A N 1
ATOM 600 C CA . SER A 1 75 ? 44.126 -45.013 9.603 1.00 37.05 75 SER A CA 1
ATOM 601 C C . SER A 1 75 ? 44.714 -45.755 8.394 1.00 41.14 75 SER A C 1
ATOM 602 O O . SER A 1 75 ? 44.998 -46.953 8.480 1.00 39.52 75 SER A O 1
ATOM 605 N N . GLY A 1 76 ? 44.893 -45.048 7.278 1.00 35.06 76 GLY A N 1
ATOM 606 C CA . GLY A 1 76 ? 45.519 -45.621 6.098 1.00 35.52 76 GLY A CA 1
ATOM 607 C C . GLY A 1 76 ? 44.556 -46.320 5.155 1.00 42.48 76 GLY A C 1
ATOM 608 O O . GLY A 1 76 ? 43.348 -46.035 5.150 1.00 39.91 76 GLY A O 1
ATOM 609 N N . GLY A 1 77 ? 45.084 -47.252 4.363 1.00 37.05 77 GLY A N 1
ATOM 610 C CA . GLY A 1 77 ? 44.272 -47.964 3.382 1.00 36.14 77 GLY A CA 1
ATOM 611 C C . GLY A 1 77 ? 43.208 -48.844 4.030 1.00 37.96 77 GLY A C 1
ATOM 612 O O . GLY A 1 77 ? 43.475 -49.565 5.006 1.00 35.50 77 GLY A O 1
ATOM 613 N N . ASP A 1 78 ? 41.988 -48.763 3.507 1.00 38.26 78 ASP A N 1
ATOM 614 C CA . ASP A 1 78 ? 40.869 -49.564 4.012 1.00 38.62 78 ASP A CA 1
ATOM 615 C C . ASP A 1 78 ? 41.070 -51.056 3.729 1.00 45.43 78 ASP A C 1
ATOM 616 O O . ASP A 1 78 ? 40.910 -51.500 2.588 1.00 34.74 78 ASP A O 1
ATOM 621 N N . GLN A 1 79 ? 41.411 -51.835 4.754 1.00 36.54 79 GLN A N 1
ATOM 622 C CA . GLN A 1 79 ? 41.728 -53.244 4.521 1.00 38.64 79 GLN A CA 1
ATOM 623 C C . GLN A 1 79 ? 40.519 -54.045 4.049 1.00 43.60 79 GLN A C 1
ATOM 624 O O . GLN A 1 79 ? 40.667 -55.116 3.458 1.00 45.54 79 GLN A O 1
ATOM 630 N N . SER A 1 80 ? 39.324 -53.514 4.277 1.00 41.62 80 SER A N 1
ATOM 631 C CA . SER A 1 80 ? 38.105 -54.234 3.907 1.00 46.75 80 SER A CA 1
ATOM 632 C C . SER A 1 80 ? 37.856 -54.254 2.402 1.00 41.76 80 SER A C 1
ATOM 633 O O . SER A 1 80 ? 37.029 -55.030 1.917 1.00 46.11 80 SER A O 1
ATOM 636 N N . VAL A 1 81 ? 38.562 -53.408 1.656 1.00 43.90 81 VAL A N 1
ATOM 637 C CA . VAL A 1 81 ? 38.432 -53.436 0.193 1.00 41.39 81 VAL A CA 1
ATOM 638 C C . VAL A 1 81 ? 39.744 -53.821 -0.498 1.00 42.89 81 VAL A C 1
ATOM 639 O O . VAL A 1 81 ? 39.864 -53.732 -1.726 1.00 37.12 81 VAL A O 1
ATOM 643 N N . ARG A 1 82 ? 40.712 -54.273 0.295 1.00 40.86 82 ARG A N 1
ATOM 644 C CA . ARG A 1 82 ? 42.016 -54.680 -0.223 1.00 38.63 82 ARG A CA 1
ATOM 645 C C . ARG A 1 82 ? 41.912 -56.040 -0.922 1.00 41.97 82 ARG A C 1
ATOM 646 O O . ARG A 1 82 ? 41.422 -57.003 -0.339 1.00 39.67 82 ARG A O 1
ATOM 654 N N . GLY A 1 83 ? 42.377 -56.114 -2.168 1.00 40.05 83 GLY A N 1
ATOM 655 C CA . GLY A 1 83 ? 42.370 -57.362 -2.915 1.00 41.00 83 GLY A CA 1
ATOM 656 C C . GLY A 1 83 ? 43.713 -57.621 -3.575 1.00 42.76 83 GLY A C 1
ATOM 657 O O . GLY A 1 83 ? 44.741 -57.099 -3.129 1.00 40.52 83 GLY A O 1
ATOM 658 N N . GLU A 1 84 ? 43.723 -58.408 -4.647 1.00 48.20 84 GLU A N 1
ATOM 659 C CA . GLU A 1 84 ? 44.995 -58.782 -5.256 1.00 51.17 84 GLU A CA 1
ATOM 660 C C . GLU A 1 84 ? 45.652 -57.596 -5.980 1.00 46.90 84 GLU A C 1
ATOM 661 O O . GLU A 1 84 ? 45.106 -57.053 -6.948 1.00 46.58 84 GLU A O 1
ATOM 667 N N . GLY A 1 85 ? 46.816 -57.187 -5.483 1.00 42.44 85 GLY A N 1
ATOM 668 C CA . GLY A 1 85 ? 47.598 -56.128 -6.098 1.00 38.56 85 GLY A CA 1
ATOM 669 C C . GLY A 1 85 ? 47.242 -54.693 -5.735 1.00 38.89 85 GLY A C 1
ATOM 670 O O . GLY A 1 85 ? 47.828 -53.760 -6.282 1.00 39.05 85 GLY A O 1
ATOM 671 N N . GLY A 1 86 ? 46.294 -54.500 -4.822 1.00 43.78 86 GLY A N 1
ATOM 672 C CA . GLY A 1 86 ? 45.913 -53.153 -4.411 1.00 43.86 86 GLY A CA 1
ATOM 673 C C . GLY A 1 86 ? 44.524 -53.072 -3.793 1.00 44.41 86 GLY A C 1
ATOM 674 O O . GLY A 1 86 ? 43.901 -54.101 -3.509 1.00 40.75 86 GLY A O 1
ATOM 675 N N . TYR A 1 87 ? 44.023 -51.848 -3.629 1.00 39.80 87 TYR A N 1
ATOM 676 C CA . TYR A 1 87 ? 42.683 -51.612 -3.082 1.00 38.93 87 TYR A CA 1
ATOM 677 C C . TYR A 1 87 ? 41.649 -51.544 -4.213 1.00 42.54 87 TYR A C 1
ATOM 678 O O . TYR A 1 87 ? 41.765 -50.727 -5.135 1.00 36.80 87 TYR A O 1
ATOM 687 N N . ILE A 1 88 ? 40.651 -52.425 -4.152 1.00 39.78 88 ILE A N 1
ATOM 688 C CA . ILE A 1 88 ? 39.723 -52.606 -5.270 1.00 37.54 88 ILE A CA 1
ATOM 689 C C . ILE A 1 88 ? 38.662 -51.510 -5.319 1.00 44.47 88 ILE A C 1
ATOM 690 O O . ILE A 1 88 ? 37.874 -51.361 -4.384 1.00 40.20 88 ILE A O 1
ATOM 695 N N . ASP A 1 89 ? 38.628 -50.752 -6.414 1.00 40.98 89 ASP A N 1
ATOM 696 C CA . ASP A 1 89 ? 37.609 -49.717 -6.564 1.00 42.67 89 ASP A CA 1
ATOM 697 C C . ASP A 1 89 ? 36.272 -50.296 -7.026 1.00 45.71 89 ASP A C 1
ATOM 698 O O . ASP A 1 89 ? 36.136 -51.513 -7.195 1.00 42.76 89 ASP A O 1
ATOM 703 N N . ASP A 1 90 ? 35.283 -49.426 -7.202 1.00 47.67 90 ASP A N 1
ATOM 704 C CA . ASP A 1 90 ? 33.936 -49.859 -7.551 1.00 49.94 90 ASP A CA 1
ATOM 705 C C . ASP A 1 90 ? 33.831 -50.393 -8.984 1.00 44.61 90 ASP A C 1
ATOM 706 O O . ASP A 1 90 ? 32.784 -50.898 -9.381 1.00 52.39 90 ASP A O 1
ATOM 711 N N . GLN A 1 91 ? 34.899 -50.258 -9.759 1.00 44.06 91 GLN A N 1
ATOM 712 C CA . GLN A 1 91 ? 34.934 -50.815 -11.117 1.00 50.37 91 GLN A CA 1
ATOM 713 C C . GLN A 1 91 ? 35.730 -52.125 -11.180 1.00 48.91 91 GLN A C 1
ATOM 714 O O . GLN A 1 91 ? 35.904 -52.706 -12.260 1.00 43.16 91 GLN A O 1
ATOM 720 N N . GLY A 1 92 ? 36.235 -52.566 -10.027 1.00 42.02 92 GLY A N 1
ATOM 721 C CA . GLY A 1 92 ? 36.971 -53.818 -9.925 1.00 41.21 92 GLY A CA 1
ATOM 722 C C . GLY A 1 92 ? 38.474 -53.670 -10.147 1.00 43.62 92 GLY A C 1
ATOM 723 O O . GLY A 1 92 ? 39.215 -54.657 -10.151 1.00 42.28 92 GLY A O 1
ATOM 724 N N . THR A 1 93 ? 38.927 -52.435 -10.319 1.00 39.81 93 THR A N 1
ATOM 725 C CA . THR A 1 93 ? 40.340 -52.166 -10.559 1.00 42.18 93 THR A CA 1
ATOM 726 C C . THR A 1 93 ? 41.102 -52.009 -9.248 1.00 41.99 93 THR A C 1
ATOM 727 O O . THR A 1 93 ? 40.708 -51.222 -8.385 1.00 44.60 93 THR A O 1
ATOM 731 N N . PRO A 1 94 ? 42.180 -52.795 -9.078 1.00 43.45 94 PRO A N 1
ATOM 732 C CA . PRO A 1 94 ? 43.069 -52.651 -7.918 1.00 42.93 94 PRO A CA 1
ATOM 733 C C . PRO A 1 94 ? 43.862 -51.356 -8.020 1.00 40.90 94 PRO A C 1
ATOM 734 O O . PRO A 1 94 ? 44.393 -51.050 -9.100 1.00 40.50 94 PRO A O 1
ATOM 738 N N . ARG A 1 95 ? 43.935 -50.604 -6.925 1.00 39.42 95 ARG A N 1
ATOM 739 C CA . ARG A 1 95 ? 44.598 -49.303 -6.953 1.00 40.02 95 ARG A CA 1
ATOM 740 C C . ARG A 1 95 ? 45.545 -49.039 -5.802 1.00 37.16 95 ARG A C 1
ATOM 741 O O . ARG A 1 95 ? 45.387 -49.579 -4.706 1.00 39.17 95 ARG A O 1
ATOM 749 N N . LEU A 1 96 ? 46.555 -48.219 -6.080 1.00 36.67 96 LEU A N 1
ATOM 750 C CA . LEU A 1 96 ? 47.415 -47.671 -5.042 1.00 38.89 96 LEU A CA 1
ATOM 751 C C . LEU A 1 96 ? 47.471 -46.169 -5.269 1.00 39.00 96 LEU A C 1
ATOM 752 O O . LEU A 1 96 ? 48.550 -45.552 -5.251 1.00 38.13 96 LEU A O 1
ATOM 757 N N . ASN A 1 97 ? 46.292 -45.587 -5.486 1.00 33.47 97 ASN A N 1
ATOM 758 C CA . ASN A 1 97 ? 46.200 -44.195 -5.901 1.00 35.44 97 ASN A CA 1
ATOM 759 C C . ASN A 1 97 ? 46.554 -43.167 -4.821 1.00 32.49 97 ASN A C 1
ATOM 760 O O . ASN A 1 97 ? 46.672 -41.981 -5.107 1.00 29.38 97 ASN A O 1
ATOM 765 N N . VAL A 1 98 ? 46.763 -43.613 -3.588 1.00 30.08 98 VAL A N 1
ATOM 766 C CA . VAL A 1 98 ? 47.267 -42.692 -2.570 1.00 29.61 98 VAL A CA 1
ATOM 767 C C . VAL A 1 98 ? 48.644 -42.183 -2.987 1.00 29.70 98 VAL A C 1
ATOM 768 O O . VAL A 1 98 ? 49.079 -41.099 -2.571 1.00 29.83 98 VAL A O 1
ATOM 772 N N . LEU A 1 99 ? 49.334 -42.964 -3.815 1.00 31.42 99 LEU A N 1
ATOM 773 C CA . LEU A 1 99 ? 50.620 -42.524 -4.343 1.00 31.89 99 LEU A CA 1
ATOM 774 C C . LEU A 1 99 ? 50.467 -41.259 -5.193 1.00 34.55 99 LEU A C 1
ATOM 775 O O . LEU A 1 99 ? 51.309 -40.360 -5.137 1.00 33.36 99 LEU A O 1
ATOM 780 N N . ASP A 1 100 ? 49.396 -41.183 -5.976 1.00 35.81 100 ASP A N 1
ATOM 781 C CA . ASP A 1 100 ? 49.121 -39.972 -6.758 1.00 31.82 100 ASP A CA 1
ATOM 782 C C . ASP A 1 100 ? 48.785 -38.799 -5.831 1.00 29.73 100 ASP A C 1
ATOM 783 O O . ASP A 1 100 ? 49.206 -37.663 -6.065 1.00 30.19 100 ASP A O 1
ATOM 788 N N . LEU A 1 101 ? 48.039 -39.086 -4.767 1.00 29.40 101 LEU A N 1
ATOM 789 C CA . LEU A 1 101 ? 47.676 -38.066 -3.788 1.00 28.63 101 LEU A CA 1
ATOM 790 C C . LEU A 1 101 ? 48.899 -37.519 -3.057 1.00 31.84 101 LEU A C 1
ATOM 791 O O . LEU A 1 101 ? 49.016 -36.301 -2.847 1.00 28.68 101 LEU A O 1
ATOM 796 N N . GLN A 1 102 ? 49.809 -38.415 -2.673 1.00 35.28 102 GLN A N 1
ATOM 797 C CA . GLN A 1 102 ? 51.076 -38.018 -2.052 1.00 25.53 102 GLN A CA 1
ATOM 798 C C . GLN A 1 102 ? 51.796 -37.021 -2.940 1.00 31.77 102 GLN A C 1
ATOM 799 O O . GLN A 1 102 ? 52.265 -35.982 -2.477 1.00 30.50 102 GLN A O 1
ATOM 805 N N . ARG A 1 103 ? 51.889 -37.341 -4.229 1.00 25.85 103 ARG A N 1
ATOM 806 C CA . ARG A 1 103 ? 52.581 -36.466 -5.171 1.00 30.18 103 ARG A CA 1
ATOM 807 C C . ARG A 1 103 ? 51.926 -35.093 -5.318 1.00 25.75 103 ARG A C 1
ATOM 808 O O . ARG A 1 103 ? 52.624 -34.075 -5.398 1.00 31.02 103 ARG A O 1
ATOM 816 N N . LEU A 1 104 ? 50.596 -35.061 -5.346 1.00 30.42 104 LEU A N 1
ATOM 817 C CA . LEU A 1 104 ? 49.875 -33.790 -5.472 1.00 31.35 104 LEU A CA 1
ATOM 818 C C . LEU A 1 104 ? 50.105 -32.885 -4.266 1.00 26.94 104 LEU A C 1
ATOM 819 O O . LEU A 1 104 ? 50.464 -31.718 -4.414 1.00 28.88 104 LEU A O 1
ATOM 824 N N . ILE A 1 105 ? 49.936 -33.429 -3.067 1.00 28.68 105 ILE A N 1
ATOM 825 C CA . ILE A 1 105 ? 50.183 -32.656 -1.853 1.00 27.43 105 ILE A CA 1
ATOM 826 C C . ILE A 1 105 ? 51.616 -32.127 -1.811 1.00 31.71 105 ILE A C 1
ATOM 827 O O . ILE A 1 105 ? 51.869 -30.964 -1.471 1.00 30.52 105 ILE A O 1
ATOM 832 N N . ARG A 1 106 ? 52.553 -32.993 -2.175 1.00 28.07 106 ARG A N 1
ATOM 833 C CA . ARG A 1 106 ? 53.980 -32.678 -2.119 1.00 26.99 106 ARG A CA 1
ATOM 834 C C . ARG A 1 106 ? 54.399 -31.584 -3.110 1.00 33.12 106 ARG A C 1
ATOM 835 O O . ARG A 1 106 ? 55.246 -30.741 -2.785 1.00 29.10 106 ARG A O 1
ATOM 843 N N . SER A 1 107 ? 53.813 -31.598 -4.311 1.00 24.84 107 SER A N 1
ATOM 844 C CA . SER A 1 107 ? 54.244 -30.682 -5.377 1.00 31.15 107 SER A CA 1
ATOM 845 C C . SER A 1 107 ? 53.421 -29.395 -5.522 1.00 30.97 107 SER A C 1
ATOM 846 O O . SER A 1 107 ? 53.941 -28.384 -6.002 1.00 31.55 107 SER A O 1
ATOM 849 N N . MET A 1 108 ? 52.152 -29.418 -5.115 1.00 28.87 108 MET A N 1
ATOM 850 C CA . MET A 1 108 ? 51.321 -28.228 -5.278 1.00 29.41 108 MET A CA 1
ATOM 851 C C . MET A 1 108 ? 51.926 -27.025 -4.539 1.00 29.03 108 MET A C 1
ATOM 852 O O . MET A 1 108 ? 52.395 -27.145 -3.399 1.00 28.53 108 MET A O 1
ATOM 857 N N . PRO A 1 109 ? 51.947 -25.861 -5.207 1.00 27.65 109 PRO A N 1
ATOM 858 C CA . PRO A 1 109 ? 52.615 -24.683 -4.650 1.00 27.97 109 PRO A CA 1
ATOM 859 C C . PRO A 1 109 ? 51.774 -23.939 -3.616 1.00 34.39 109 PRO A C 1
ATOM 860 O O . PRO A 1 109 ? 51.770 -22.704 -3.642 1.00 31.14 109 PRO A O 1
ATOM 864 N N . LYS A 1 110 ? 51.118 -24.681 -2.720 1.00 30.31 110 LYS A N 1
ATOM 865 C CA . LYS A 1 110 ? 50.441 -24.124 -1.546 1.00 29.56 110 LYS A CA 1
ATOM 866 C C . LYS A 1 110 ? 50.889 -24.923 -0.318 1.00 31.77 110 LYS A C 1
ATOM 867 O O . LYS A 1 110 ? 51.171 -26.125 -0.408 1.00 30.26 110 LYS A O 1
ATOM 873 N N . VAL A 1 111 ? 50.947 -24.272 0.835 1.00 31.61 111 VAL A N 1
ATOM 874 C CA . VAL A 1 111 ? 51.345 -24.976 2.042 1.00 24.38 111 VAL A CA 1
ATOM 875 C C . VAL A 1 111 ? 50.209 -25.840 2.572 1.00 30.40 111 VAL A C 1
ATOM 876 O O . VAL A 1 111 ? 49.075 -25.378 2.735 1.00 32.81 111 VAL A O 1
ATOM 880 N N . VAL A 1 112 ? 50.504 -27.110 2.827 1.00 28.95 112 VAL A N 1
ATOM 881 C CA . VAL A 1 112 ? 49.505 -28.009 3.398 1.00 27.57 112 VAL A CA 1
ATOM 882 C C . VAL A 1 112 ? 49.885 -28.364 4.832 1.00 29.93 112 VAL A C 1
ATOM 883 O O . VAL A 1 112 ? 51.014 -28.773 5.096 1.00 27.30 112 VAL A O 1
ATOM 887 N N . ILE A 1 113 ? 48.959 -28.166 5.761 1.00 26.65 113 ILE A N 1
ATOM 888 C CA . ILE A 1 113 ? 49.225 -28.463 7.165 1.00 28.40 113 ILE A CA 1
ATOM 889 C C . ILE A 1 113 ? 48.337 -29.600 7.639 1.00 29.02 113 ILE A C 1
ATOM 890 O O . ILE A 1 113 ? 47.108 -29.485 7.619 1.00 28.37 113 ILE A O 1
ATOM 895 N N . ALA A 1 114 ? 48.953 -30.690 8.093 1.00 28.55 114 ALA A N 1
ATOM 896 C CA . ALA A 1 114 ? 48.189 -31.785 8.702 1.00 30.39 114 ALA A CA 1
ATOM 897 C C . ALA A 1 114 ? 47.823 -31.412 10.134 1.00 30.65 114 ALA A C 1
ATOM 898 O O . ALA A 1 114 ? 48.691 -31.012 10.905 1.00 31.32 114 ALA A O 1
ATOM 900 N N . LEU A 1 115 ? 46.534 -31.484 10.465 1.00 30.15 115 LEU A N 1
ATOM 901 C CA . LEU A 1 115 ? 46.078 -31.260 11.837 1.00 34.22 115 LEU A CA 1
ATOM 902 C C . LEU A 1 115 ? 45.671 -32.595 12.436 1.00 32.57 115 LEU A C 1
ATOM 903 O O . LEU A 1 115 ? 44.590 -33.118 12.141 1.00 29.31 115 LEU A O 1
ATOM 908 N N . VAL A 1 116 ? 46.528 -33.147 13.284 1.00 31.36 116 VAL A N 1
ATOM 909 C CA . VAL A 1 116 ? 46.329 -34.512 13.751 1.00 32.59 116 VAL A CA 1
ATOM 910 C C . VAL A 1 116 ? 45.783 -34.572 15.172 1.00 33.14 116 VAL A C 1
ATOM 911 O O . VAL A 1 116 ? 46.467 -34.220 16.126 1.00 33.98 116 VAL A O 1
ATOM 915 N N . ALA A 1 117 ? 44.538 -35.026 15.290 1.00 33.93 117 ALA A N 1
ATOM 916 C CA . ALA A 1 117 ? 43.956 -35.397 16.562 1.00 35.44 117 ALA A CA 1
ATOM 917 C C . ALA A 1 117 ? 43.766 -36.900 16.524 1.00 36.50 117 ALA A C 1
ATOM 918 O O . ALA A 1 117 ? 43.288 -37.433 15.528 1.00 35.51 117 ALA A O 1
ATOM 920 N N . GLY A 1 118 ? 44.138 -37.596 17.589 1.00 39.29 118 GLY A N 1
ATOM 921 C CA . GLY A 1 118 ? 44.017 -39.040 17.578 1.00 37.78 118 GLY A CA 1
ATOM 922 C C . GLY A 1 118 ? 44.943 -39.705 16.571 1.00 35.31 118 GLY A C 1
ATOM 923 O O . GLY A 1 118 ? 46.076 -39.262 16.348 1.00 31.14 118 GLY A O 1
ATOM 924 N N . TYR A 1 119 ? 44.455 -40.779 15.962 1.00 31.96 119 TYR A N 1
ATOM 925 C CA . TYR A 1 119 ? 45.307 -41.677 15.186 1.00 36.56 119 TYR A CA 1
ATOM 926 C C . TYR A 1 119 ? 45.712 -41.176 13.801 1.00 39.41 119 TYR A C 1
ATOM 927 O O . TYR A 1 119 ? 44.868 -40.856 12.961 1.00 37.90 119 TYR A O 1
ATOM 936 N N . ALA A 1 120 ? 47.020 -41.133 13.576 1.00 38.54 120 ALA A N 1
ATOM 937 C CA . ALA A 1 120 ? 47.580 -41.005 12.246 1.00 29.35 120 ALA A CA 1
ATOM 938 C C . ALA A 1 120 ? 48.439 -42.248 12.087 1.00 34.39 120 ALA A C 1
ATOM 939 O O . ALA A 1 120 ? 49.575 -42.296 12.562 1.00 32.29 120 ALA A O 1
ATOM 941 N N . ILE A 1 121 ? 47.861 -43.268 11.456 1.00 33.58 121 ILE A N 1
ATOM 942 C CA . ILE A 1 121 ? 48.424 -44.617 11.453 1.00 34.77 121 ILE A CA 1
ATOM 943 C C . ILE A 1 121 ? 48.562 -45.180 10.045 1.00 32.26 121 ILE A C 1
ATOM 944 O O . ILE A 1 121 ? 47.676 -45.002 9.200 1.00 33.72 121 ILE A O 1
ATOM 949 N N . GLY A 1 122 ? 49.672 -45.872 9.793 1.00 34.46 122 GLY A N 1
ATOM 950 C CA . GLY A 1 122 ? 49.892 -46.504 8.501 1.00 31.04 122 GLY A CA 1
ATOM 951 C C . GLY A 1 122 ? 49.926 -45.510 7.355 1.00 36.41 122 GLY A C 1
ATOM 952 O O . GLY A 1 122 ? 50.668 -44.517 7.402 1.00 30.59 122 GLY A O 1
ATOM 953 N N . GLY A 1 123 ? 49.138 -45.785 6.314 1.00 32.74 123 GLY A N 1
ATOM 954 C CA . GLY A 1 123 ? 49.011 -44.871 5.190 1.00 29.35 123 GLY A CA 1
ATOM 955 C C . GLY A 1 123 ? 48.557 -43.494 5.650 1.00 31.41 123 GLY A C 1
ATOM 956 O O . GLY A 1 123 ? 48.861 -42.482 5.009 1.00 33.73 123 GLY A O 1
ATOM 957 N N . GLY A 1 124 ? 47.834 -43.451 6.768 1.00 32.23 124 GLY A N 1
ATOM 958 C CA . GLY A 1 124 ? 47.429 -42.188 7.370 1.00 30.28 124 GLY A CA 1
ATOM 959 C C . GLY A 1 124 ? 48.623 -41.455 7.968 1.00 33.39 124 GLY A C 1
ATOM 960 O O . GLY A 1 124 ? 48.694 -40.223 7.958 1.00 28.28 124 GLY A O 1
ATOM 961 N N . HIS A 1 125 ? 49.579 -42.212 8.497 1.00 28.46 125 HIS A N 1
ATOM 962 C CA . HIS A 1 125 ? 50.806 -41.593 8.992 1.00 29.27 125 HIS A CA 1
ATOM 963 C C . HIS A 1 125 ? 51.616 -40.990 7.845 1.00 28.81 125 HIS A C 1
ATOM 964 O O . HIS A 1 125 ? 52.154 -39.880 7.955 1.00 26.87 125 HIS A O 1
ATOM 971 N N . VAL A 1 126 ? 51.701 -41.705 6.730 1.00 28.56 126 VAL A N 1
ATOM 972 C CA . VAL A 1 126 ? 52.455 -41.177 5.599 1.00 28.36 126 VAL A CA 1
ATOM 973 C C . VAL A 1 126 ? 51.827 -39.887 5.059 1.00 31.16 126 VAL A C 1
ATOM 974 O O . VAL A 1 126 ? 52.544 -38.956 4.697 1.00 28.38 126 VAL A O 1
ATOM 978 N N . LEU A 1 127 ? 50.496 -39.808 5.061 1.00 33.50 127 LEU A N 1
ATOM 979 C CA . LEU A 1 127 ? 49.820 -38.574 4.654 1.00 34.35 127 LEU A CA 1
ATOM 980 C C . LEU A 1 127 ? 50.242 -37.379 5.485 1.00 34.88 127 LEU A C 1
ATOM 981 O O . LEU A 1 127 ? 50.474 -36.300 4.939 1.00 30.75 127 LEU A O 1
ATOM 986 N N . HIS A 1 128 ? 50.333 -37.567 6.803 1.00 31.55 128 HIS A N 1
ATOM 987 C CA . HIS A 1 128 ? 50.770 -36.490 7.689 1.00 26.77 128 HIS A CA 1
ATOM 988 C C . HIS A 1 128 ? 52.192 -36.066 7.346 1.00 24.94 128 HIS A C 1
ATOM 989 O O . HIS A 1 128 ? 52.500 -34.872 7.312 1.00 29.11 128 HIS A O 1
ATOM 996 N N . LEU A 1 129 ? 53.047 -37.051 7.073 1.00 23.70 129 LEU A N 1
ATOM 997 C CA . LEU A 1 129 ? 54.451 -36.805 6.737 1.00 26.69 129 LEU A CA 1
ATOM 998 C C . LEU A 1 129 ? 54.642 -35.969 5.479 1.00 25.31 129 LEU A C 1
ATOM 999 O O . LEU A 1 129 ? 55.486 -35.069 5.443 1.00 22.02 129 LEU A O 1
ATOM 1004 N N . VAL A 1 130 ? 53.882 -36.275 4.431 1.00 25.31 130 VAL A N 1
ATOM 1005 C CA . VAL A 1 130 ? 54.072 -35.566 3.165 1.00 26.52 130 VAL A CA 1
ATOM 1006 C C . VAL A 1 130 ? 53.446 -34.176 3.157 1.00 26.61 130 VAL A C 1
ATOM 1007 O O . VAL A 1 130 ? 53.782 -33.360 2.314 1.00 25.50 130 VAL A O 1
ATOM 1011 N N . CYS A 1 131 ? 52.531 -33.902 4.084 1.00 27.69 131 CYS A N 1
ATOM 1012 C CA . CYS A 1 131 ? 52.105 -32.517 4.284 1.00 26.31 131 CYS A CA 1
ATOM 1013 C C . CYS A 1 131 ? 53.321 -31.687 4.712 1.00 25.50 131 CYS A C 1
ATOM 1014 O O . CYS A 1 131 ? 54.183 -32.180 5.444 1.00 26.41 131 CYS A O 1
ATOM 1017 N N . ASP A 1 132 ? 53.389 -30.438 4.258 1.00 20.14 132 ASP A N 1
ATOM 1018 C CA . ASP A 1 132 ? 54.509 -29.545 4.597 1.00 24.92 132 ASP A CA 1
ATOM 1019 C C . ASP A 1 132 ? 54.777 -29.519 6.090 1.00 27.15 132 ASP A C 1
ATOM 1020 O O . ASP A 1 132 ? 55.927 -29.634 6.521 1.00 24.34 132 ASP A O 1
ATOM 1025 N N . LEU A 1 133 ? 53.714 -29.318 6.867 1.00 27.35 133 LEU A N 1
ATOM 1026 C CA . LEU A 1 133 ? 53.807 -29.153 8.323 1.00 24.77 133 LEU A CA 1
ATOM 1027 C C . LEU A 1 133 ? 52.791 -30.038 9.041 1.00 24.78 133 LEU A C 1
ATOM 1028 O O . LEU A 1 133 ? 51.790 -30.460 8.453 1.00 27.89 133 LEU A O 1
ATOM 1033 N N . THR A 1 134 ? 53.044 -30.306 10.318 1.00 26.54 134 THR A N 1
ATOM 1034 C CA . THR A 1 134 ? 52.078 -31.034 11.125 1.00 26.01 134 THR A CA 1
ATOM 1035 C C . THR A 1 134 ? 51.884 -30.370 12.474 1.00 30.59 134 THR A C 1
ATOM 1036 O O . THR A 1 134 ? 52.840 -30.142 13.209 1.00 28.66 134 THR A O 1
ATOM 1040 N N . ILE A 1 135 ? 50.633 -30.048 12.785 1.00 34.34 135 ILE A N 1
ATOM 1041 C CA . ILE A 1 135 ? 50.278 -29.573 14.116 1.00 32.86 135 ILE A CA 1
ATOM 1042 C C . ILE A 1 135 ? 49.493 -30.697 14.758 1.00 32.80 135 ILE A C 1
ATOM 1043 O O . ILE A 1 135 ? 48.581 -31.242 14.135 1.00 29.35 135 ILE A O 1
ATOM 1048 N N . ALA A 1 136 ? 49.891 -31.087 15.971 1.00 26.19 136 ALA A N 1
ATOM 1049 C CA . ALA A 1 136 ? 49.252 -32.210 16.662 1.00 29.56 136 ALA A CA 1
ATOM 1050 C C . ALA A 1 136 ? 48.470 -31.759 17.881 1.00 32.52 136 ALA A C 1
ATOM 1051 O O . ALA A 1 136 ? 48.867 -30.818 18.571 1.00 36.18 136 ALA A O 1
ATOM 1053 N N . ALA A 1 137 ? 47.352 -32.437 18.135 1.00 33.92 137 ALA A N 1
ATOM 1054 C CA . ALA A 1 137 ? 46.645 -32.339 19.403 1.00 33.44 137 ALA A CA 1
ATOM 1055 C C . ALA A 1 137 ? 47.376 -33.210 20.428 1.00 35.00 137 ALA A C 1
ATOM 1056 O O . ALA A 1 137 ? 48.096 -34.141 20.040 1.00 29.26 137 ALA A O 1
ATOM 1058 N N . ASP A 1 138 ? 47.203 -32.909 21.721 1.00 31.14 138 ASP A N 1
ATOM 1059 C CA . ASP A 1 138 ? 47.874 -33.652 22.791 1.00 34.91 138 ASP A CA 1
ATOM 1060 C C . ASP A 1 138 ? 47.495 -35.130 22.819 1.00 38.79 138 ASP A C 1
ATOM 1061 O O . ASP A 1 138 ? 48.241 -35.964 23.334 1.00 36.77 138 ASP A O 1
ATOM 1066 N N . ASN A 1 139 ? 46.350 -35.450 22.230 1.00 32.36 139 ASN A N 1
ATOM 1067 C CA . ASN A 1 139 ? 45.868 -36.824 22.210 1.00 36.64 139 ASN A CA 1
ATOM 1068 C C . ASN A 1 139 ? 46.280 -37.599 20.961 1.00 34.73 139 ASN A C 1
ATOM 1069 O O . ASN A 1 139 ? 45.851 -38.740 20.767 1.00 31.05 139 ASN A O 1
ATOM 1074 N N . ALA A 1 140 ? 47.124 -36.992 20.130 1.00 28.87 140 ALA A N 1
ATOM 1075 C CA . ALA A 1 140 ? 47.524 -37.618 18.869 1.00 34.44 140 ALA A CA 1
ATOM 1076 C C . ALA A 1 140 ? 48.396 -38.865 19.054 1.00 36.07 140 ALA A C 1
ATOM 1077 O O . ALA A 1 140 ? 49.266 -38.905 19.926 1.00 33.86 140 ALA A O 1
ATOM 1079 N N . ILE A 1 141 ? 48.184 -39.857 18.190 1.00 33.71 141 ILE A N 1
ATOM 1080 C CA . ILE A 1 141 ? 48.949 -41.101 18.212 1.00 33.60 141 ILE A CA 1
ATOM 1081 C C . ILE A 1 141 ? 49.462 -41.427 16.809 1.00 35.06 141 ILE A C 1
ATOM 1082 O O . ILE A 1 141 ? 48.682 -41.521 15.864 1.00 35.36 141 ILE A O 1
ATOM 1087 N N . PHE A 1 142 ? 50.783 -41.572 16.678 1.00 32.96 142 PHE A N 1
ATOM 1088 C CA . PHE A 1 142 ? 51.438 -41.770 15.380 1.00 28.07 142 PHE A CA 1
ATOM 1089 C C . PHE A 1 142 ? 52.061 -43.162 15.293 1.00 33.64 142 PHE A C 1
ATOM 1090 O O . PHE A 1 142 ? 52.502 -43.711 16.303 1.00 33.00 142 PHE A O 1
ATOM 1098 N N . GLY A 1 143 ? 52.089 -43.739 14.096 1.00 28.31 143 GLY A N 1
ATOM 1099 C CA . GLY A 1 143 ? 52.791 -44.996 13.893 1.00 30.46 143 GLY A CA 1
ATOM 1100 C C . GLY A 1 143 ? 52.582 -45.599 12.518 1.00 31.22 143 GLY A C 1
ATOM 1101 O O . GLY A 1 143 ? 51.681 -45.189 11.782 1.00 30.29 143 GLY A O 1
ATOM 1102 N N . GLN A 1 144 ? 53.439 -46.557 12.165 1.00 31.35 144 GLN A N 1
ATOM 1103 C CA . GLN A 1 144 ? 53.277 -47.356 10.951 1.00 32.59 144 GLN A CA 1
ATOM 1104 C C . GLN A 1 144 ? 52.841 -48.762 11.379 1.00 35.64 144 GLN A C 1
ATOM 1105 O O . GLN A 1 144 ? 53.002 -49.134 12.552 1.00 35.13 144 GLN A O 1
ATOM 1111 N N . THR A 1 145 ? 52.248 -49.518 10.455 1.00 29.11 145 THR A N 1
ATOM 1112 C CA . THR A 1 145 ? 51.724 -50.872 10.744 1.00 31.41 145 THR A CA 1
ATOM 1113 C C . THR A 1 145 ? 52.045 -51.909 9.652 1.00 31.45 145 THR A C 1
ATOM 1114 O O . THR A 1 145 ? 51.735 -53.107 9.779 1.00 30.98 145 THR A O 1
ATOM 1118 N N . GLY A 1 146 ? 52.630 -51.435 8.564 1.00 33.00 146 GLY A N 1
ATOM 1119 C CA . GLY A 1 146 ? 52.877 -52.273 7.403 1.00 29.71 146 GLY A CA 1
ATOM 1120 C C . GLY A 1 146 ? 53.306 -53.700 7.677 1.00 31.67 146 GLY A C 1
ATOM 1121 O O . GLY A 1 146 ? 52.580 -54.645 7.352 1.00 36.39 146 GLY A O 1
ATOM 1122 N N . PRO A 1 147 ? 54.482 -53.872 8.290 1.00 34.15 147 PRO A N 1
ATOM 1123 C CA . PRO A 1 147 ? 54.997 -55.232 8.499 1.00 32.28 147 PRO A CA 1
ATOM 1124 C C . PRO A 1 147 ? 54.088 -56.124 9.330 1.00 32.63 147 PRO A C 1
ATOM 1125 O O . PRO A 1 147 ? 54.235 -57.349 9.264 1.00 33.86 147 PRO A O 1
ATOM 1129 N N . LYS A 1 148 ? 53.154 -55.530 10.070 1.00 27.39 148 LYS A N 1
ATOM 1130 C CA . LYS A 1 148 ? 52.176 -56.302 10.831 1.00 33.29 148 LYS A CA 1
ATOM 1131 C C . LYS A 1 148 ? 50.967 -56.672 9.985 1.00 37.31 148 LYS A C 1
ATOM 1132 O O . LYS A 1 148 ? 50.422 -57.775 10.101 1.00 37.87 148 LYS A O 1
ATOM 1138 N N . VAL A 1 149 ? 50.548 -55.750 9.124 1.00 40.03 149 VAL A N 1
ATOM 1139 C CA . VAL A 1 149 ? 49.342 -55.970 8.335 1.00 40.10 149 VAL A CA 1
ATOM 1140 C C . VAL A 1 149 ? 49.617 -56.353 6.877 1.00 36.10 149 VAL A C 1
ATOM 1141 O O . VAL A 1 149 ? 48.702 -56.360 6.064 1.00 36.41 149 VAL A O 1
ATOM 1145 N N . GLY A 1 150 ? 50.864 -56.689 6.560 1.00 33.14 150 GLY A N 1
ATOM 1146 C CA . GLY A 1 150 ? 51.210 -57.147 5.224 1.00 35.64 150 GLY A CA 1
ATOM 1147 C C . GLY A 1 150 ? 51.238 -56.032 4.200 1.00 42.11 150 GLY A C 1
ATOM 1148 O O . GLY A 1 150 ? 50.689 -56.152 3.101 1.00 35.67 150 GLY A O 1
ATOM 1149 N N . SER A 1 151 ? 51.897 -54.940 4.569 1.00 41.71 151 SER A N 1
ATOM 1150 C CA . SER A 1 151 ? 52.089 -53.824 3.660 1.00 39.16 151 SER A CA 1
ATOM 1151 C C . SER A 1 151 ? 53.374 -53.075 3.986 1.00 35.22 151 SER A C 1
ATOM 1152 O O . SER A 1 151 ? 54.015 -53.339 5.006 1.00 30.42 151 SER A O 1
ATOM 1155 N N . PHE A 1 152 ? 53.739 -52.139 3.114 1.00 32.98 152 PHE A N 1
ATOM 1156 C CA . PHE A 1 152 ? 54.829 -51.206 3.376 1.00 31.03 152 PHE A CA 1
ATOM 1157 C C . PHE A 1 152 ? 54.771 -50.020 2.409 1.00 35.39 152 PHE A C 1
ATOM 1158 O O . PHE A 1 152 ? 54.221 -50.122 1.321 1.00 28.33 152 PHE A O 1
ATOM 1166 N N . ASP A 1 153 ? 55.290 -48.880 2.834 1.00 36.76 153 ASP A N 1
ATOM 1167 C CA . ASP A 1 153 ? 55.454 -47.743 1.939 1.00 29.53 153 ASP A CA 1
ATOM 1168 C C . ASP A 1 153 ? 56.951 -47.463 1.895 1.00 27.74 153 ASP A C 1
ATOM 1169 O O . ASP A 1 153 ? 57.509 -46.882 2.840 1.00 29.22 153 ASP A O 1
ATOM 1174 N N . GLY A 1 154 ? 57.609 -47.946 0.846 1.00 27.62 154 GLY A N 1
ATOM 1175 C CA . GLY A 1 154 ? 59.048 -47.803 0.717 1.00 26.49 154 GLY A CA 1
ATOM 1176 C C . GLY A 1 154 ? 59.431 -46.579 -0.090 1.00 23.72 154 GLY A C 1
ATOM 1177 O O . GLY A 1 154 ? 60.582 -46.421 -0.510 1.00 25.64 154 GLY A O 1
ATOM 1178 N N . GLY A 1 155 ? 58.452 -45.720 -0.343 1.00 25.46 155 GLY A N 1
ATOM 1179 C CA . GLY A 1 155 ? 58.696 -44.484 -1.074 1.00 28.46 155 GLY A CA 1
ATOM 1180 C C . GLY A 1 155 ? 58.865 -43.332 -0.115 1.00 29.17 155 GLY A C 1
ATOM 1181 O O . GLY A 1 155 ? 59.801 -43.313 0.681 1.00 30.36 155 GLY A O 1
ATOM 1182 N N . PHE A 1 156 ? 57.947 -42.373 -0.164 1.00 24.64 156 PHE A N 1
ATOM 1183 C CA . PHE A 1 156 ? 58.017 -41.255 0.780 1.00 24.94 156 PHE A CA 1
ATOM 1184 C C . PHE A 1 156 ? 57.846 -41.732 2.221 1.00 29.55 156 PHE A C 1
ATOM 1185 O O . PHE A 1 156 ? 58.290 -41.061 3.157 1.00 26.93 156 PHE A O 1
ATOM 1193 N N . GLY A 1 157 ? 57.184 -42.874 2.408 1.00 23.15 157 GLY A N 1
ATOM 1194 C CA . GLY A 1 157 ? 56.985 -43.405 3.753 1.00 20.35 157 GLY A CA 1
ATOM 1195 C C . GLY A 1 157 ? 58.273 -43.742 4.475 1.00 22.84 157 GLY A C 1
ATOM 1196 O O . GLY A 1 157 ? 58.348 -43.691 5.710 1.00 28.53 157 GLY A O 1
ATOM 1197 N N . SER A 1 158 ? 59.304 -44.067 3.708 1.00 25.66 158 SER A N 1
ATOM 1198 C CA . SER A 1 158 ? 60.587 -44.465 4.278 1.00 25.57 158 SER A CA 1
ATOM 1199 C C . SER A 1 158 ? 61.628 -43.363 4.134 1.00 24.35 158 SER A C 1
ATOM 1200 O O . SER A 1 158 ? 62.052 -42.770 5.116 1.00 26.43 158 SER A O 1
ATOM 1203 N N . SER A 1 159 ? 62.057 -43.111 2.900 1.00 22.36 159 SER A N 1
ATOM 1204 C CA . SER A 1 159 ? 63.059 -42.092 2.632 1.00 22.92 159 SER A CA 1
ATOM 1205 C C . SER A 1 159 ? 62.681 -40.722 3.181 1.00 23.06 159 SER A C 1
ATOM 1206 O O . SER A 1 159 ? 63.502 -40.057 3.819 1.00 24.64 159 SER A O 1
ATOM 1209 N N . TYR A 1 160 ? 61.465 -40.258 2.898 1.00 23.51 160 TYR A N 1
ATOM 1210 C CA . TYR A 1 160 ? 61.096 -38.913 3.346 1.00 24.61 160 TYR A CA 1
ATOM 1211 C C . TYR A 1 160 ? 60.969 -38.852 4.877 1.00 29.30 160 TYR A C 1
ATOM 1212 O O . TYR A 1 160 ? 61.309 -37.838 5.492 1.00 27.29 160 TYR A O 1
ATOM 1221 N N . LEU A 1 161 ? 60.494 -39.929 5.501 1.00 21.58 161 LEU A N 1
ATOM 1222 C CA . LEU A 1 161 ? 60.500 -39.996 6.976 1.00 20.91 161 LEU A CA 1
ATOM 1223 C C . LEU A 1 161 ? 61.915 -39.855 7.538 1.00 27.50 161 LEU A C 1
ATOM 1224 O O . LEU A 1 161 ? 62.137 -39.164 8.554 1.00 28.18 161 LEU A O 1
ATOM 1229 N N . ALA A 1 162 ? 62.871 -40.533 6.903 1.00 25.38 162 ALA A N 1
ATOM 1230 C CA . ALA A 1 162 ? 64.274 -40.421 7.321 1.00 22.66 162 ALA A CA 1
ATOM 1231 C C . ALA A 1 162 ? 64.823 -39.000 7.189 1.00 18.01 162 ALA A C 1
ATOM 1232 O O . ALA A 1 162 ? 65.691 -38.601 7.979 1.00 23.61 162 ALA A O 1
ATOM 1234 N N . ARG A 1 163 ? 64.333 -38.233 6.208 1.00 20.36 163 ARG A N 1
ATOM 1235 C CA . ARG A 1 163 ? 64.756 -36.839 6.064 1.00 19.52 163 ARG A CA 1
ATOM 1236 C C . ARG A 1 163 ? 64.124 -35.969 7.146 1.00 27.00 163 ARG A C 1
ATOM 1237 O O . ARG A 1 163 ? 64.419 -34.771 7.244 1.00 22.32 163 ARG A O 1
ATOM 1245 N N . ILE A 1 164 ? 63.260 -36.565 7.958 1.00 24.54 164 ILE A N 1
ATOM 1246 C CA . ILE A 1 164 ? 62.587 -35.805 9.011 1.00 23.71 164 ILE A CA 1
ATOM 1247 C C . ILE A 1 164 ? 63.096 -36.152 10.392 1.00 23.38 164 ILE A C 1
ATOM 1248 O O . ILE A 1 164 ? 63.470 -35.253 11.170 1.00 23.08 164 ILE A O 1
ATOM 1253 N N . VAL A 1 165 ? 63.108 -37.446 10.710 1.00 21.56 165 VAL A N 1
ATOM 1254 C CA . VAL A 1 165 ? 63.468 -37.901 12.063 1.00 21.28 165 VAL A CA 1
ATOM 1255 C C . VAL A 1 165 ? 64.850 -38.587 12.135 1.00 28.86 165 VAL A C 1
ATOM 1256 O O . VAL A 1 165 ? 65.319 -38.942 13.229 1.00 23.80 165 VAL A O 1
ATOM 1260 N N . GLY A 1 166 ? 65.504 -38.729 10.978 1.00 26.78 166 GLY A N 1
ATOM 1261 C CA . GLY A 1 166 ? 66.783 -39.420 10.867 1.00 20.86 166 GLY A CA 1
ATOM 1262 C C . GLY A 1 166 ? 66.612 -40.922 10.664 1.00 23.36 166 GLY A C 1
ATOM 1263 O O . GLY A 1 166 ? 65.554 -41.487 10.944 1.00 22.98 166 GLY A O 1
ATOM 1264 N N . GLN A 1 167 ? 67.654 -41.569 10.159 1.00 24.63 167 GLN A N 1
ATOM 1265 C CA . GLN A 1 167 ? 67.585 -42.985 9.792 1.00 23.07 167 GLN A CA 1
ATOM 1266 C C . GLN A 1 167 ? 67.301 -43.939 10.957 1.00 26.56 167 GLN A C 1
ATOM 1267 O O . GLN A 1 167 ? 66.581 -44.925 10.778 1.00 25.65 167 GLN A O 1
ATOM 1273 N N . LYS A 1 168 ? 67.888 -43.687 12.128 1.00 25.02 168 LYS A N 1
ATOM 1274 C CA . LYS A 1 168 ? 67.685 -44.587 13.271 1.00 23.00 168 LYS A CA 1
ATOM 1275 C C . LYS A 1 168 ? 66.217 -44.646 13.687 1.00 27.02 168 LYS A C 1
ATOM 1276 O O . LYS A 1 168 ? 65.627 -45.721 13.842 1.00 21.46 168 LYS A O 1
ATOM 1282 N N . LYS A 1 169 ? 65.625 -43.479 13.881 1.00 23.49 169 LYS A N 1
ATOM 1283 C CA . LYS A 1 169 ? 64.241 -43.405 14.328 1.00 24.86 169 LYS A CA 1
ATOM 1284 C C . LYS A 1 169 ? 63.250 -43.872 13.241 1.00 25.60 169 LYS A C 1
ATOM 1285 O O . LYS A 1 169 ? 62.236 -44.516 13.535 1.00 25.66 169 LYS A O 1
ATOM 1291 N N . ALA A 1 170 ? 63.546 -43.571 11.982 1.00 21.21 170 ALA A N 1
ATOM 1292 C CA . ALA A 1 170 ? 62.662 -43.981 10.900 1.00 19.30 170 ALA A CA 1
ATOM 1293 C C . ALA A 1 170 ? 62.585 -45.504 10.824 1.00 24.56 170 ALA A C 1
ATOM 1294 O O . ALA A 1 170 ? 61.510 -46.080 10.626 1.00 26.91 170 ALA A O 1
ATOM 1296 N N . ARG A 1 171 ? 63.730 -46.161 10.990 1.00 22.92 171 ARG A N 1
ATOM 1297 C CA . ARG A 1 171 ? 63.764 -47.622 10.934 1.00 23.21 171 ARG A CA 1
ATOM 1298 C C . ARG A 1 171 ? 63.006 -48.237 12.101 1.00 26.79 171 ARG A C 1
ATOM 1299 O O . ARG A 1 171 ? 62.269 -49.220 11.932 1.00 29.77 171 ARG A O 1
ATOM 1307 N N . GLU A 1 172 ? 63.184 -47.649 13.283 1.00 27.34 172 GLU A N 1
ATOM 1308 C CA . GLU A 1 172 ? 62.458 -48.097 14.468 1.00 26.41 172 GLU A CA 1
ATOM 1309 C C . GLU A 1 172 ? 60.952 -48.051 14.240 1.00 26.54 172 GLU A C 1
ATOM 1310 O O . GLU A 1 172 ? 60.226 -49.015 14.500 1.00 26.11 172 GLU A O 1
ATOM 1316 N N . ILE A 1 173 ? 60.484 -46.905 13.769 1.00 24.81 173 ILE A N 1
ATOM 1317 C CA . ILE A 1 173 ? 59.064 -46.714 13.488 1.00 28.16 173 ILE A CA 1
ATOM 1318 C C . ILE A 1 173 ? 58.499 -47.824 12.596 1.00 28.23 173 ILE A C 1
ATOM 1319 O O . ILE A 1 173 ? 57.453 -48.408 12.890 1.00 25.49 173 ILE A O 1
ATOM 1324 N N . TRP A 1 174 ? 59.209 -48.147 11.519 1.00 24.04 174 TRP A N 1
ATOM 1325 C CA . TRP A 1 174 ? 58.703 -49.134 10.569 1.00 26.27 174 TRP A CA 1
ATOM 1326 C C . TRP A 1 174 ? 58.870 -50.594 11.007 1.00 30.78 174 TRP A C 1
ATOM 1327 O O . TRP A 1 174 ? 57.995 -51.420 10.750 1.00 32.48 174 TRP A O 1
ATOM 1338 N N . TYR A 1 175 ? 59.993 -50.917 11.645 1.00 27.76 175 TYR A N 1
ATOM 1339 C CA . TYR A 1 175 ? 60.287 -52.313 11.974 1.00 27.04 175 TYR A CA 1
ATOM 1340 C C . TYR A 1 175 ? 59.431 -52.833 13.117 1.00 31.48 175 TYR A C 1
ATOM 1341 O O . TYR A 1 175 ? 58.968 -53.975 13.095 1.00 31.99 175 TYR A O 1
ATOM 1350 N N . LEU A 1 176 ? 59.225 -51.991 14.125 1.00 29.81 176 LEU A N 1
ATOM 1351 C CA . LEU A 1 176 ? 58.507 -52.422 15.328 1.00 27.34 176 LEU A CA 1
ATOM 1352 C C . LEU A 1 176 ? 57.007 -52.123 15.306 1.00 28.62 176 LEU A C 1
ATOM 1353 O O . LEU A 1 176 ? 56.236 -52.756 16.033 1.00 32.01 176 LEU A O 1
ATOM 1358 N N . CYS A 1 177 ? 56.597 -51.155 14.492 1.00 31.29 177 CYS A N 1
ATOM 1359 C CA . CYS A 1 177 ? 55.184 -50.798 14.394 1.00 32.96 177 CYS A CA 1
ATOM 1360 C C . CYS A 1 177 ? 54.590 -50.395 15.734 1.00 33.41 177 CYS A C 1
ATOM 1361 O O . CYS A 1 177 ? 53.449 -50.727 16.044 1.00 30.14 177 CYS A O 1
ATOM 1364 N N . ARG A 1 178 ? 55.364 -49.679 16.539 1.00 30.56 178 ARG A N 1
ATOM 1365 C CA . ARG A 1 178 ? 54.828 -49.147 17.797 1.00 35.11 178 ARG A CA 1
ATOM 1366 C C . ARG A 1 178 ? 54.014 -47.878 17.565 1.00 33.37 178 ARG A C 1
ATOM 1367 O O . ARG A 1 178 ? 53.893 -47.401 16.437 1.00 29.42 178 ARG A O 1
ATOM 1375 N N . GLN A 1 179 ? 53.449 -47.352 18.644 1.00 31.04 179 GLN A N 1
ATOM 1376 C CA . GLN A 1 179 ? 52.712 -46.093 18.623 1.00 34.45 179 GLN A CA 1
ATOM 1377 C C . GLN A 1 179 ? 53.483 -44.997 19.369 1.00 35.28 179 GLN A C 1
ATOM 1378 O O . GLN A 1 179 ? 54.149 -45.263 20.377 1.00 32.80 179 GLN A O 1
ATOM 1384 N N . TYR A 1 180 ? 53.357 -43.767 18.886 1.00 34.06 180 TYR A N 1
ATOM 1385 C CA . TYR A 1 180 ? 54.074 -42.636 19.460 1.00 37.10 180 TYR A CA 1
ATOM 1386 C C . TYR A 1 180 ? 53.125 -41.506 19.855 1.00 33.33 180 TYR A C 1
ATOM 1387 O O . TYR A 1 180 ? 52.182 -41.198 19.138 1.00 34.65 180 TYR A O 1
ATOM 1396 N N . SER A 1 181 ? 53.378 -40.901 21.010 1.00 31.87 181 SER A N 1
ATOM 1397 C CA . SER A 1 181 ? 52.560 -39.790 21.495 1.00 33.65 181 SER A CA 1
ATOM 1398 C C . SER A 1 181 ? 52.862 -38.509 20.718 1.00 31.73 181 SER A C 1
ATOM 1399 O O . SER A 1 181 ? 53.851 -38.433 19.979 1.00 29.16 181 SER A O 1
ATOM 1402 N N . ALA A 1 182 ? 52.011 -37.497 20.883 1.00 31.84 182 ALA A N 1
ATOM 1403 C CA . ALA A 1 182 ? 52.255 -36.203 20.237 1.00 38.16 182 ALA A CA 1
ATOM 1404 C C . ALA A 1 182 ? 53.591 -35.619 20.685 1.00 34.24 182 ALA A C 1
ATOM 1405 O O . ALA A 1 182 ? 54.355 -35.078 19.878 1.00 32.07 182 ALA A O 1
ATOM 1407 N N . GLN A 1 183 ? 53.866 -35.713 21.982 1.00 27.12 183 GLN A N 1
ATOM 1408 C CA . GLN A 1 183 ? 55.132 -35.204 22.515 1.00 28.74 183 GLN A CA 1
ATOM 1409 C C . GLN A 1 183 ? 56.346 -35.955 21.965 1.00 29.86 183 GLN A C 1
ATOM 1410 O O . GLN A 1 183 ? 57.367 -35.348 21.641 1.00 32.60 183 GLN A O 1
ATOM 1416 N N . GLU A 1 184 ? 56.244 -37.278 21.886 1.00 29.11 184 GLU A N 1
ATOM 1417 C CA . GLU A 1 184 ? 57.316 -38.081 21.304 1.00 32.28 184 GLU A CA 1
ATOM 1418 C C . GLU A 1 184 ? 57.523 -37.708 19.842 1.00 33.41 184 GLU A C 1
ATOM 1419 O O . GLU A 1 184 ? 58.666 -37.583 19.371 1.00 25.61 184 GLU A O 1
ATOM 1425 N N . ALA A 1 185 ? 56.411 -37.527 19.130 1.00 29.65 185 ALA A N 1
ATOM 1426 C CA . ALA A 1 185 ? 56.449 -37.146 17.716 1.00 25.13 185 ALA A CA 1
ATOM 1427 C C . ALA A 1 185 ? 57.102 -35.789 17.501 1.00 33.12 185 ALA A C 1
ATOM 1428 O O . ALA A 1 185 ? 57.853 -35.605 16.539 1.00 27.67 185 ALA A O 1
ATOM 1430 N N . GLU A 1 186 ? 56.808 -34.827 18.375 1.00 30.13 186 GLU A N 1
ATOM 1431 C CA . GLU A 1 186 ? 57.455 -33.519 18.273 1.00 29.90 186 GLU A CA 1
ATOM 1432 C C . GLU A 1 186 ? 58.937 -33.620 18.615 1.00 26.33 186 GLU A C 1
ATOM 1433 O O . GLU A 1 186 ? 59.769 -32.996 17.981 1.00 27.47 186 GLU A O 1
ATOM 1439 N N . ARG A 1 187 ? 59.259 -34.379 19.652 1.00 26.10 187 ARG A N 1
ATOM 1440 C CA . ARG A 1 187 ? 60.647 -34.491 20.093 1.00 30.22 187 ARG A CA 1
ATOM 1441 C C . ARG A 1 187 ? 61.520 -35.107 19.007 1.00 26.20 187 ARG A C 1
ATOM 1442 O O . ARG A 1 187 ? 62.691 -34.751 18.875 1.00 27.43 187 ARG A O 1
ATOM 1450 N N . MET A 1 188 ? 60.964 -36.044 18.245 1.00 25.04 188 MET A N 1
ATOM 1451 C CA . MET A 1 188 ? 61.731 -36.698 17.174 1.00 25.85 188 MET A CA 1
ATOM 1452 C C . MET A 1 188 ? 61.819 -35.860 15.899 1.00 26.55 188 MET A C 1
ATOM 1453 O O . MET A 1 188 ? 62.623 -36.161 15.005 1.00 23.63 188 MET A O 1
ATOM 1458 N N . GLY A 1 189 ? 61.019 -34.798 15.819 1.00 24.07 189 GLY A N 1
ATOM 1459 C CA . GLY A 1 189 ? 61.172 -33.838 14.733 1.00 23.06 189 GLY A CA 1
ATOM 1460 C C . GLY A 1 189 ? 60.109 -33.873 13.649 1.00 27.54 189 GLY A C 1
ATOM 1461 O O . GLY A 1 189 ? 60.219 -33.159 12.651 1.00 25.62 189 GLY A O 1
ATOM 1462 N N . MET A 1 190 ? 59.097 -34.720 13.813 1.00 28.49 190 MET A N 1
ATOM 1463 C CA . MET A 1 190 ? 58.099 -34.891 12.753 1.00 23.13 190 MET A CA 1
ATOM 1464 C C . MET A 1 190 ? 56.768 -34.153 12.971 1.00 28.44 190 MET A C 1
ATOM 1465 O O . MET A 1 190 ? 55.891 -34.173 12.106 1.00 30.52 190 MET A O 1
ATOM 1470 N N . VAL A 1 191 ? 56.651 -33.495 14.115 1.00 28.29 191 VAL A N 1
ATOM 1471 C CA . VAL A 1 191 ? 55.493 -32.685 14.470 1.00 28.52 191 VAL A CA 1
ATOM 1472 C C . VAL A 1 191 ? 55.987 -31.284 14.811 1.00 26.62 191 VAL A C 1
ATOM 1473 O O . VAL A 1 191 ? 56.900 -31.126 15.618 1.00 26.00 191 VAL A O 1
ATOM 1477 N N . ASN A 1 192 ? 55.410 -30.261 14.187 1.00 25.15 192 ASN A N 1
ATOM 1478 C CA . ASN A 1 192 ? 55.931 -28.905 14.386 1.00 25.82 192 ASN A CA 1
ATOM 1479 C C . ASN A 1 192 ? 55.570 -28.284 15.733 1.00 28.11 192 ASN A C 1
ATOM 1480 O O . ASN A 1 192 ? 56.395 -27.605 16.365 1.00 28.19 192 ASN A O 1
ATOM 1485 N N . THR A 1 193 ? 54.349 -28.539 16.184 1.00 30.75 193 THR A N 1
ATOM 1486 C CA . THR A 1 193 ? 53.940 -28.105 17.510 1.00 29.18 193 THR A CA 1
ATOM 1487 C C . THR A 1 193 ? 52.756 -28.921 17.999 1.00 33.20 193 THR A C 1
ATOM 1488 O O . THR A 1 193 ? 52.066 -29.568 17.212 1.00 29.52 193 THR A O 1
ATOM 1492 N N . VAL A 1 194 ? 52.530 -28.871 19.307 1.00 33.56 194 VAL A N 1
ATOM 1493 C CA . VAL A 1 194 ? 51.477 -29.635 19.962 1.00 32.41 194 VAL A CA 1
ATOM 1494 C C . VAL A 1 194 ? 50.625 -28.705 20.808 1.00 36.33 194 VAL A C 1
ATOM 1495 O O . VAL A 1 194 ? 51.145 -27.832 21.513 1.00 32.10 194 VAL A O 1
ATOM 1499 N N . VAL A 1 195 ? 49.314 -28.868 20.708 1.00 29.03 195 VAL A N 1
ATOM 1500 C CA . VAL A 1 195 ? 48.387 -28.054 21.481 1.00 34.64 195 VAL A CA 1
ATOM 1501 C C . VAL A 1 195 ? 47.244 -28.918 21.994 1.00 36.43 195 VAL A C 1
ATOM 1502 O O . VAL A 1 195 ? 47.044 -30.028 21.493 1.00 36.71 195 VAL A O 1
ATOM 1506 N N . PRO A 1 196 ? 46.468 -28.406 22.969 1.00 39.77 196 PRO A N 1
ATOM 1507 C CA . PRO A 1 196 ? 45.316 -29.175 23.463 1.00 36.39 196 PRO A CA 1
ATOM 1508 C C . PRO A 1 196 ? 44.312 -29.429 22.342 1.00 39.85 196 PRO A C 1
ATOM 1509 O O . PRO A 1 196 ? 44.276 -28.659 21.387 1.00 36.02 196 PRO A O 1
ATOM 1513 N N . VAL A 1 197 ? 43.545 -30.514 22.441 1.00 41.77 197 VAL A N 1
ATOM 1514 C CA . VAL A 1 197 ? 42.599 -30.894 21.390 1.00 48.21 197 VAL A CA 1
ATOM 1515 C C . VAL A 1 197 ? 41.681 -29.754 20.969 1.00 47.29 197 VAL A C 1
ATOM 1516 O O . VAL A 1 197 ? 41.427 -29.549 19.774 1.00 38.30 197 VAL A O 1
ATOM 1520 N N . ASP A 1 198 ? 41.185 -29.012 21.952 1.00 41.53 198 ASP A N 1
ATOM 1521 C CA . ASP A 1 198 ? 40.200 -27.973 21.682 1.00 42.94 198 ASP A CA 1
ATOM 1522 C C . ASP A 1 198 ? 40.834 -26.744 21.047 1.00 36.85 198 ASP A C 1
ATOM 1523 O O . ASP A 1 198 ? 40.144 -25.822 20.625 1.00 40.40 198 ASP A O 1
ATOM 1528 N N . ARG A 1 199 ? 42.153 -26.760 20.933 1.00 30.59 199 ARG A N 1
ATOM 1529 C CA . ARG A 1 199 ? 42.869 -25.645 20.336 1.00 35.62 199 ARG A CA 1
ATOM 1530 C C . ARG A 1 199 ? 43.405 -26.000 18.950 1.00 34.23 199 ARG A C 1
ATOM 1531 O O . ARG A 1 199 ? 43.976 -25.154 18.265 1.00 36.70 199 ARG A O 1
ATOM 1539 N N . LEU A 1 200 ? 43.192 -27.243 18.521 1.00 35.78 200 LEU A N 1
ATOM 1540 C CA . LEU A 1 200 ? 43.817 -27.737 17.287 1.00 35.54 200 LEU A CA 1
ATOM 1541 C C . LEU A 1 200 ? 43.480 -26.933 16.033 1.00 36.10 200 LEU A C 1
ATOM 1542 O O . LEU A 1 200 ? 44.384 -26.502 15.313 1.00 35.46 200 LEU A O 1
ATOM 1547 N N . GLU A 1 201 ? 42.193 -26.747 15.749 1.00 35.51 201 GLU A N 1
ATOM 1548 C CA . GLU A 1 201 ? 41.821 -25.996 14.546 1.00 40.31 201 GLU A CA 1
ATOM 1549 C C . GLU A 1 201 ? 42.278 -24.532 14.605 1.00 40.03 201 GLU A C 1
ATOM 1550 O O . GLU A 1 201 ? 42.760 -23.983 13.614 1.00 37.74 201 GLU A O 1
ATOM 1556 N N . GLU A 1 202 ? 42.149 -23.909 15.770 1.00 37.07 202 GLU A N 1
ATOM 1557 C CA . GLU A 1 202 ? 42.544 -22.509 15.902 1.00 40.75 202 GLU A CA 1
ATOM 1558 C C . GLU A 1 202 ? 44.054 -22.304 15.720 1.00 38.64 202 GLU A C 1
ATOM 1559 O O . GLU A 1 202 ? 44.489 -21.286 15.171 1.00 36.25 202 GLU A O 1
ATOM 1565 N N . GLU A 1 203 ? 44.852 -23.268 16.170 1.00 32.52 203 GLU A N 1
ATOM 1566 C CA . GLU A 1 203 ? 46.294 -23.209 15.930 1.00 32.07 203 GLU A CA 1
ATOM 1567 C C . GLU A 1 203 ? 46.568 -23.312 14.431 1.00 31.15 203 GLU A C 1
ATOM 1568 O O . GLU A 1 203 ? 47.397 -22.581 13.885 1.00 32.30 203 GLU A O 1
ATOM 1574 N N . GLY A 1 204 ? 45.861 -24.227 13.775 1.00 30.30 204 GLY A N 1
ATOM 1575 C CA . GLY A 1 204 ? 45.988 -24.393 12.336 1.00 36.36 204 GLY A CA 1
ATOM 1576 C C . GLY A 1 204 ? 45.694 -23.096 11.610 1.00 38.27 204 GLY A C 1
ATOM 1577 O O . GLY A 1 204 ? 46.442 -22.676 10.722 1.00 31.33 204 GLY A O 1
ATOM 1578 N N . ILE A 1 205 ? 44.606 -22.445 12.010 1.00 38.35 205 ILE A N 1
ATOM 1579 C CA . ILE A 1 205 ? 44.226 -21.176 11.408 1.00 35.84 205 ILE A CA 1
ATOM 1580 C C . ILE A 1 205 ? 45.281 -20.090 11.651 1.00 39.90 205 ILE A C 1
ATOM 1581 O O . ILE A 1 205 ? 45.628 -19.345 10.734 1.00 34.99 205 ILE A O 1
ATOM 1586 N N . GLN A 1 206 ? 45.816 -20.011 12.869 1.00 32.21 206 GLN A N 1
ATOM 1587 C CA . GLN A 1 206 ? 46.850 -19.012 13.158 1.00 32.18 206 GLN A CA 1
ATOM 1588 C C . GLN A 1 206 ? 48.114 -19.219 12.300 1.00 32.16 206 GLN A C 1
ATOM 1589 O O . GLN A 1 206 ? 48.700 -18.249 11.800 1.00 31.96 206 GLN A O 1
ATOM 1595 N N . TRP A 1 207 ? 48.562 -20.468 12.165 1.00 29.55 207 TRP A N 1
ATOM 1596 C CA . TRP A 1 207 ? 49.723 -20.780 11.326 1.00 26.15 207 TRP A CA 1
ATOM 1597 C C . TRP A 1 207 ? 49.436 -20.451 9.857 1.00 35.21 207 TRP A C 1
ATOM 1598 O O . TRP A 1 207 ? 50.285 -19.906 9.155 1.00 33.09 207 TRP A O 1
ATOM 1609 N N . ALA A 1 208 ? 48.244 -20.809 9.391 1.00 30.74 208 ALA A N 1
ATOM 1610 C CA . ALA A 1 208 ? 47.830 -20.489 8.024 1.00 33.83 208 ALA A CA 1
ATOM 1611 C C . ALA A 1 208 ? 47.897 -18.986 7.765 1.00 34.71 208 ALA A C 1
ATOM 1612 O O . ALA A 1 208 ? 48.362 -18.539 6.714 1.00 33.83 208 ALA A O 1
ATOM 1614 N N . LYS A 1 209 ? 47.431 -18.206 8.735 1.00 35.11 209 LYS A N 1
ATOM 1615 C CA . LYS A 1 209 ? 47.408 -16.751 8.596 1.00 35.58 209 LYS A CA 1
ATOM 1616 C C . LYS A 1 209 ? 48.799 -16.131 8.527 1.00 35.30 209 LYS A C 1
ATOM 1617 O O . LYS A 1 209 ? 49.009 -15.156 7.804 1.00 30.19 209 LYS A O 1
ATOM 1623 N N . GLU A 1 210 ? 49.742 -16.698 9.279 1.00 28.13 210 GLU A N 1
ATOM 1624 C CA . GLU A 1 210 ? 51.132 -16.228 9.259 1.00 32.70 210 GLU A CA 1
ATOM 1625 C C . GLU A 1 210 ? 51.806 -16.478 7.909 1.00 33.82 210 GLU A C 1
ATOM 1626 O O . GLU A 1 210 ? 52.680 -15.716 7.479 1.00 38.20 210 GLU A O 1
ATOM 1632 N N . ILE A 1 211 ? 51.389 -17.546 7.245 1.00 29.76 211 ILE A N 1
ATOM 1633 C CA . ILE A 1 211 ? 51.856 -17.849 5.890 1.00 26.50 211 ILE A CA 1
ATOM 1634 C C . ILE A 1 211 ? 51.130 -16.985 4.865 1.00 30.67 211 ILE A C 1
ATOM 1635 O O . ILE A 1 211 ? 51.722 -16.551 3.880 1.00 34.18 211 ILE A O 1
ATOM 1640 N N . LEU A 1 212 ? 49.842 -16.748 5.094 1.00 34.33 212 LEU A N 1
ATOM 1641 C CA . LEU A 1 212 ? 49.036 -15.987 4.147 1.00 37.15 212 LEU A CA 1
ATOM 1642 C C . LEU A 1 212 ? 49.462 -14.526 4.045 1.00 35.93 212 LEU A C 1
ATOM 1643 O O . LEU A 1 212 ? 49.138 -13.846 3.074 1.00 34.22 212 LEU A O 1
ATOM 1648 N N . SER A 1 213 ? 50.211 -14.054 5.035 1.00 27.21 213 SER A N 1
ATOM 1649 C CA . SER A 1 213 ? 50.715 -12.685 5.010 1.00 27.87 213 SER A CA 1
ATOM 1650 C C . SER A 1 213 ? 52.053 -12.585 4.290 1.00 31.33 213 SER A C 1
ATOM 1651 O O . SER A 1 213 ? 52.642 -11.500 4.204 1.00 29.41 213 SER A O 1
ATOM 1654 N N . LYS A 1 214 ? 52.521 -13.710 3.749 1.00 28.99 214 LYS A N 1
ATOM 1655 C CA . LYS A 1 214 ? 53.823 -13.744 3.092 1.00 25.59 214 LYS A CA 1
ATOM 1656 C C . LYS A 1 214 ? 53.675 -13.670 1.576 1.00 31.63 214 LYS A C 1
ATOM 1657 O O . LYS A 1 214 ? 52.574 -13.810 1.057 1.00 27.73 214 LYS A O 1
ATOM 1663 N N . SER A 1 215 ? 54.796 -13.509 0.873 1.00 29.12 215 SER A N 1
ATOM 1664 C CA . SER A 1 215 ? 54.801 -13.460 -0.593 1.00 28.02 215 SER A CA 1
ATOM 1665 C C . SER A 1 215 ? 54.561 -14.845 -1.202 1.00 27.05 215 SER A C 1
ATOM 1666 O O . SER A 1 215 ? 55.338 -15.772 -0.966 1.00 28.65 215 SER A O 1
ATOM 1669 N N . PRO A 1 216 ? 53.484 -14.987 -1.994 1.00 31.35 216 PRO A N 1
ATOM 1670 C CA . PRO A 1 216 ? 53.177 -16.281 -2.620 1.00 34.09 216 PRO A CA 1
ATOM 1671 C C . PRO A 1 216 ? 54.314 -16.802 -3.490 1.00 27.77 216 PRO A C 1
ATOM 1672 O O . PRO A 1 216 ? 54.537 -18.011 -3.530 1.00 27.26 216 PRO A O 1
ATOM 1676 N N . LEU A 1 217 ? 55.023 -15.906 -4.169 1.00 31.34 217 LEU A N 1
ATOM 1677 C CA . LEU A 1 217 ? 56.130 -16.313 -5.020 1.00 27.72 217 LEU A CA 1
ATOM 1678 C C . LEU A 1 217 ? 57.291 -16.876 -4.215 1.00 32.45 217 LEU A C 1
ATOM 1679 O O . LEU A 1 217 ? 57.908 -17.869 -4.603 1.00 26.82 217 LEU A O 1
ATOM 1684 N N . ALA A 1 218 ? 57.601 -16.227 -3.097 1.00 27.50 218 ALA A N 1
ATOM 1685 C CA . ALA A 1 218 ? 58.677 -16.702 -2.238 1.00 24.91 218 ALA A CA 1
ATOM 1686 C C . ALA A 1 218 ? 58.333 -18.070 -1.685 1.00 23.72 218 ALA A C 1
ATOM 1687 O O . ALA A 1 218 ? 59.179 -18.962 -1.623 1.00 25.82 218 ALA A O 1
ATOM 1689 N N . ILE A 1 219 ? 57.087 -18.226 -1.251 1.00 27.52 219 ILE A N 1
ATOM 1690 C CA . ILE A 1 219 ? 56.651 -19.492 -0.672 1.00 25.93 219 ILE A CA 1
ATOM 1691 C C . ILE A 1 219 ? 56.754 -20.648 -1.662 1.00 27.37 219 ILE A C 1
ATOM 1692 O O . ILE A 1 219 ? 57.274 -21.722 -1.323 1.00 27.51 219 ILE A O 1
ATOM 1697 N N . ARG A 1 220 ? 56.274 -20.441 -2.888 1.00 23.45 220 ARG A N 1
ATOM 1698 C CA . ARG A 1 220 ? 56.304 -21.522 -3.875 1.00 23.00 220 ARG A CA 1
ATOM 1699 C C . ARG A 1 220 ? 57.740 -21.918 -4.227 1.00 25.81 220 ARG A C 1
ATOM 1700 O O . ARG A 1 220 ? 58.050 -23.097 -4.416 1.00 25.24 220 ARG A O 1
ATOM 1708 N N . CYS A 1 221 ? 58.623 -20.931 -4.300 1.00 22.77 221 CYS A N 1
ATOM 1709 C CA . CYS A 1 221 ? 60.024 -21.212 -4.617 1.00 26.99 221 CYS A CA 1
ATOM 1710 C C . CYS A 1 221 ? 60.679 -22.028 -3.502 1.00 27.80 221 CYS A C 1
ATOM 1711 O O . CYS A 1 221 ? 61.463 -22.951 -3.746 1.00 28.09 221 CYS A O 1
ATOM 1714 N N . LEU A 1 222 ? 60.352 -21.683 -2.267 1.00 25.57 222 LEU A N 1
ATOM 1715 C CA . LEU A 1 222 ? 60.888 -22.423 -1.131 1.00 23.19 222 LEU A CA 1
ATOM 1716 C C . LEU A 1 222 ? 60.390 -23.873 -1.094 1.00 22.70 222 LEU A C 1
ATOM 1717 O O . LEU A 1 222 ? 61.170 -24.818 -0.889 1.00 24.86 222 LEU A O 1
ATOM 1722 N N . LYS A 1 223 ? 59.097 -24.066 -1.315 1.00 21.04 223 LYS A N 1
ATOM 1723 C CA . LYS A 1 223 ? 58.558 -25.422 -1.314 1.00 24.40 223 LYS A CA 1
ATOM 1724 C C . LYS A 1 223 ? 59.248 -26.255 -2.400 1.00 25.05 223 LYS A C 1
ATOM 1725 O O . LYS A 1 223 ? 59.665 -27.393 -2.167 1.00 24.24 223 LYS A O 1
ATOM 1731 N N . ALA A 1 224 ? 59.421 -25.667 -3.578 1.00 20.91 224 ALA A N 1
ATOM 1732 C CA . ALA A 1 224 ? 60.110 -26.377 -4.643 1.00 22.85 224 ALA A CA 1
ATOM 1733 C C . ALA A 1 224 ? 61.540 -26.676 -4.226 1.00 21.25 224 ALA A C 1
ATOM 1734 O O . ALA A 1 224 ? 62.046 -27.779 -4.453 1.00 28.85 224 ALA A O 1
ATOM 1736 N N . ALA A 1 225 ? 62.186 -25.704 -3.590 1.00 22.18 225 ALA A N 1
ATOM 1737 C CA . ALA A 1 225 ? 63.575 -25.870 -3.139 1.00 19.43 225 ALA A CA 1
ATOM 1738 C C . ALA A 1 225 ? 63.716 -26.999 -2.136 1.00 21.24 225 ALA A C 1
ATOM 1739 O O . ALA A 1 225 ? 64.698 -27.751 -2.161 1.00 21.36 225 ALA A O 1
ATOM 1741 N N . PHE A 1 226 ? 62.748 -27.109 -1.234 1.00 24.30 226 PHE A N 1
ATOM 1742 C CA . PHE A 1 226 ? 62.758 -28.203 -0.273 1.00 25.51 226 PHE A CA 1
ATOM 1743 C C . PHE A 1 226 ? 62.578 -29.559 -0.946 1.00 26.88 226 PHE A C 1
ATOM 1744 O O . PHE A 1 226 ? 63.310 -30.504 -0.644 1.00 24.62 226 PHE A O 1
ATOM 1752 N N . ASN A 1 227 ? 61.625 -29.648 -1.873 1.00 24.58 227 ASN A N 1
ATOM 1753 C CA . ASN A 1 227 ? 61.444 -30.862 -2.665 1.00 22.70 227 ASN A CA 1
ATOM 1754 C C . ASN A 1 227 ? 62.705 -31.206 -3.451 1.00 19.48 227 ASN A C 1
ATOM 1755 O O . ASN A 1 227 ? 63.031 -32.383 -3.661 1.00 21.05 227 ASN A O 1
ATOM 1760 N N . ALA A 1 228 ? 63.419 -30.169 -3.876 1.00 18.78 228 ALA A N 1
ATOM 1761 C CA . ALA A 1 228 ? 64.604 -30.354 -4.704 1.00 19.59 228 ALA A CA 1
ATOM 1762 C C . ALA A 1 228 ? 65.725 -31.085 -3.980 1.00 25.49 228 ALA A C 1
ATOM 1763 O O . ALA A 1 228 ? 66.575 -31.689 -4.622 1.00 22.75 228 ALA A O 1
ATOM 1765 N N . ASP A 1 229 ? 65.718 -31.059 -2.647 1.00 26.40 229 ASP A N 1
ATOM 1766 C CA . ASP A 1 229 ? 66.712 -31.801 -1.892 1.00 21.53 229 ASP A CA 1
ATOM 1767 C C . ASP A 1 229 ? 66.396 -33.280 -1.861 1.00 22.24 229 ASP A C 1
ATOM 1768 O O . ASP A 1 229 ? 67.222 -34.092 -1.442 1.00 25.25 229 ASP A O 1
ATOM 1773 N N . CYS A 1 230 ? 65.197 -33.632 -2.308 1.00 21.93 230 CYS A N 1
ATOM 1774 C CA . CYS A 1 230 ? 64.736 -35.009 -2.230 1.00 26.22 230 CYS A CA 1
ATOM 1775 C C . CYS A 1 230 ? 64.483 -35.668 -3.582 1.00 24.01 230 CYS A C 1
ATOM 1776 O O . CYS A 1 230 ? 64.737 -36.866 -3.734 1.00 22.92 230 CYS A O 1
ATOM 1779 N N . ASP A 1 231 ? 63.960 -34.908 -4.547 1.00 20.42 231 ASP A N 1
ATOM 1780 C CA . ASP A 1 231 ? 63.313 -35.533 -5.713 1.00 21.96 231 ASP A CA 1
ATOM 1781 C C . ASP A 1 231 ? 64.091 -35.455 -7.018 1.00 26.24 231 ASP A C 1
ATOM 1782 O O . ASP A 1 231 ? 63.511 -35.511 -8.118 1.00 24.36 231 ASP A O 1
ATOM 1787 N N . GLY A 1 232 ? 65.406 -35.332 -6.903 1.00 22.95 232 GLY A N 1
ATOM 1788 C CA . GLY A 1 232 ? 66.263 -35.329 -8.079 1.00 20.21 232 GLY A CA 1
ATOM 1789 C C . GLY A 1 232 ? 65.718 -34.458 -9.190 1.00 21.00 232 GLY A C 1
ATOM 1790 O O . GLY A 1 232 ? 65.343 -33.306 -8.959 1.00 21.63 232 GLY A O 1
ATOM 1791 N N . GLN A 1 233 ? 65.645 -35.011 -10.398 1.00 24.94 233 GLN A N 1
ATOM 1792 C CA . GLN A 1 233 ? 65.227 -34.227 -11.555 1.00 24.48 233 GLN A CA 1
ATOM 1793 C C . GLN A 1 233 ? 63.792 -33.732 -11.441 1.00 23.95 233 GLN A C 1
ATOM 1794 O O . GLN A 1 233 ? 63.463 -32.660 -11.955 1.00 22.76 233 GLN A O 1
ATOM 1800 N N . ALA A 1 234 ? 62.933 -34.491 -10.764 1.00 21.53 234 ALA A N 1
ATOM 1801 C CA . ALA A 1 234 ? 61.559 -34.025 -10.557 1.00 29.51 234 ALA A CA 1
ATOM 1802 C C . ALA A 1 234 ? 61.567 -32.764 -9.701 1.00 31.49 234 ALA A C 1
ATOM 1803 O O . ALA A 1 234 ? 60.814 -31.817 -9.944 1.00 25.90 234 ALA A O 1
ATOM 1805 N N . GLY A 1 235 ? 62.438 -32.751 -8.697 1.00 25.34 235 GLY A N 1
ATOM 1806 C CA . GLY A 1 235 ? 62.629 -31.560 -7.889 1.00 23.43 235 GLY A CA 1
ATOM 1807 C C . GLY A 1 235 ? 63.230 -30.414 -8.682 1.00 21.57 235 GLY A C 1
ATOM 1808 O O . GLY A 1 235 ? 62.836 -29.257 -8.514 1.00 23.25 235 GLY A O 1
ATOM 1809 N N . LEU A 1 236 ? 64.201 -30.724 -9.540 1.00 23.48 236 LEU A N 1
ATOM 1810 C CA . LEU A 1 236 ? 64.762 -29.700 -10.410 1.00 27.21 236 LEU A CA 1
ATOM 1811 C C . LEU A 1 236 ? 63.675 -29.106 -11.286 1.00 27.50 236 LEU A C 1
ATOM 1812 O O . LEU A 1 236 ? 63.668 -27.900 -11.552 1.00 25.45 236 LEU A O 1
ATOM 1817 N N . GLN A 1 237 ? 62.768 -29.961 -11.754 1.00 22.50 237 GLN A N 1
ATOM 1818 C CA . GLN A 1 237 ? 61.658 -29.502 -12.588 1.00 23.41 237 GLN A CA 1
ATOM 1819 C C . GLN A 1 237 ? 60.821 -28.421 -11.906 1.00 23.47 237 GLN A C 1
ATOM 1820 O O . GLN A 1 237 ? 60.422 -27.437 -12.540 1.00 23.73 237 GLN A O 1
ATOM 1826 N N . GLU A 1 238 ? 60.525 -28.625 -10.625 1.00 22.70 238 GLU A N 1
ATOM 1827 C CA . GLU A 1 238 ? 59.724 -27.671 -9.863 1.00 21.94 238 GLU A CA 1
ATOM 1828 C C . GLU A 1 238 ? 60.496 -26.381 -9.604 1.00 23.36 238 GLU A C 1
ATOM 1829 O O . GLU A 1 238 ? 59.963 -25.282 -9.785 1.00 26.23 238 GLU A O 1
ATOM 1835 N N . LEU A 1 239 ? 61.757 -26.510 -9.196 1.00 25.54 239 LEU A N 1
ATOM 1836 C CA . LEU A 1 239 ? 62.559 -25.320 -8.900 1.00 22.05 239 LEU A CA 1
ATOM 1837 C C . LEU A 1 239 ? 62.864 -24.531 -10.165 1.00 23.48 239 LEU A C 1
ATOM 1838 O O . LEU A 1 239 ? 62.621 -23.318 -10.226 1.00 23.39 239 LEU A O 1
ATOM 1843 N N . ALA A 1 240 ? 63.363 -25.209 -11.199 1.00 21.14 240 ALA A N 1
ATOM 1844 C CA . ALA A 1 240 ? 63.623 -24.514 -12.464 1.00 23.04 240 ALA A CA 1
ATOM 1845 C C . ALA A 1 240 ? 62.335 -23.943 -13.058 1.00 25.56 240 ALA A C 1
ATOM 1846 O O . ALA A 1 240 ? 62.349 -22.877 -13.686 1.00 26.80 240 ALA A O 1
ATOM 1848 N N . GLY A 1 241 ? 61.221 -24.648 -12.865 1.00 26.13 241 GLY A N 1
ATOM 1849 C CA . GLY A 1 241 ? 59.929 -24.174 -13.340 1.00 22.70 241 GLY A CA 1
ATOM 1850 C C . GLY A 1 241 ? 59.576 -22.812 -12.774 1.00 24.55 241 GLY A C 1
ATOM 1851 O O . GLY A 1 241 ? 58.996 -21.954 -13.453 1.00 21.04 241 GLY A O 1
ATOM 1852 N N . ASN A 1 242 ? 59.905 -22.614 -11.504 1.00 27.58 242 ASN A N 1
ATOM 1853 C CA . ASN A 1 242 ? 59.680 -21.327 -10.867 1.00 24.32 242 ASN A CA 1
ATOM 1854 C C . ASN A 1 242 ? 60.634 -20.272 -11.398 1.00 24.60 242 ASN A C 1
ATOM 1855 O O . ASN A 1 242 ? 60.272 -19.103 -11.507 1.00 28.37 242 ASN A O 1
ATOM 1860 N N . ALA A 1 243 ? 61.861 -20.669 -11.722 1.00 22.59 243 ALA A N 1
ATOM 1861 C CA . ALA A 1 243 ? 62.769 -19.726 -12.379 1.00 23.37 243 ALA A CA 1
ATOM 1862 C C . ALA A 1 243 ? 62.200 -19.298 -13.725 1.00 22.87 243 ALA A C 1
ATOM 1863 O O . ALA A 1 243 ? 62.232 -18.111 -14.087 1.00 26.70 243 ALA A O 1
ATOM 1865 N N . THR A 1 244 ? 61.666 -20.253 -14.478 1.00 23.46 244 THR A N 1
ATOM 1866 C CA . THR A 1 244 ? 61.057 -19.912 -15.771 1.00 23.94 244 THR A CA 1
ATOM 1867 C C . THR A 1 244 ? 59.906 -18.924 -15.549 1.00 29.71 244 THR A C 1
ATOM 1868 O O . THR A 1 244 ? 59.808 -17.889 -16.236 1.00 26.11 244 THR A O 1
ATOM 1872 N N . LEU A 1 245 ? 59.043 -19.246 -14.581 1.00 27.51 245 LEU A N 1
ATOM 1873 C CA . LEU A 1 245 ? 57.929 -18.370 -14.194 1.00 28.35 245 LEU A CA 1
ATOM 1874 C C . LEU A 1 245 ? 58.397 -16.936 -13.955 1.00 28.29 245 LEU A C 1
ATOM 1875 O O . LEU A 1 245 ? 57.843 -15.979 -14.502 1.00 32.11 245 LEU A O 1
ATOM 1880 N N . LEU A 1 246 ? 59.426 -16.793 -13.128 1.00 26.86 246 LEU A N 1
ATOM 1881 C CA . LEU A 1 246 ? 59.955 -15.479 -12.797 1.00 27.23 246 LEU A CA 1
ATOM 1882 C C . LEU A 1 246 ? 60.571 -14.798 -14.028 1.00 28.44 246 LEU A C 1
ATOM 1883 O O . LEU A 1 246 ? 60.398 -13.604 -14.246 1.00 31.56 246 LEU A O 1
ATOM 1888 N N . TYR A 1 247 ? 61.263 -15.575 -14.851 1.00 28.18 247 TYR A N 1
ATOM 1889 C CA . TYR A 1 247 ? 61.875 -15.046 -16.062 1.00 32.80 247 TYR A CA 1
ATOM 1890 C C . TYR A 1 247 ? 60.810 -14.528 -17.035 1.00 28.02 247 TYR A C 1
ATOM 1891 O O . TYR A 1 247 ? 61.021 -13.547 -17.764 1.00 27.14 247 TYR A O 1
ATOM 1900 N N . TYR A 1 248 ? 59.649 -15.176 -17.027 1.00 30.24 248 TYR A N 1
ATOM 1901 C CA . TYR A 1 248 ? 58.539 -14.750 -17.875 1.00 36.67 248 TYR A CA 1
ATOM 1902 C C . TYR A 1 248 ? 57.936 -13.433 -17.404 1.00 38.72 248 TYR A C 1
ATOM 1903 O O . TYR A 1 248 ? 56.976 -12.945 -17.993 1.00 33.56 248 TYR A O 1
ATOM 1912 N N . MET A 1 249 ? 58.499 -12.857 -16.347 1.00 35.89 249 MET A N 1
ATOM 1913 C CA . MET A 1 249 ? 58.034 -11.565 -15.836 1.00 38.26 249 MET A CA 1
ATOM 1914 C C . MET A 1 249 ? 59.055 -10.467 -16.136 1.00 41.58 249 MET A C 1
ATOM 1915 O O . MET A 1 249 ? 58.903 -9.324 -15.689 1.00 40.02 249 MET A O 1
ATOM 1920 N N . THR A 1 250 ? 60.096 -10.812 -16.894 1.00 36.82 250 THR A N 1
ATOM 1921 C CA . THR A 1 250 ? 61.155 -9.852 -17.162 1.00 32.68 250 THR A CA 1
ATOM 1922 C C . THR A 1 250 ? 61.012 -9.257 -18.549 1.00 38.05 250 THR A C 1
ATOM 1923 O O . THR A 1 250 ? 60.484 -9.888 -19.473 1.00 37.92 250 THR A O 1
ATOM 1927 N N . GLU A 1 251 ? 61.502 -8.033 -18.696 1.00 35.91 251 GLU A N 1
ATOM 1928 C CA . GLU A 1 251 ? 61.477 -7.385 -19.994 1.00 38.21 251 GLU A CA 1
ATOM 1929 C C . GLU A 1 251 ? 62.421 -8.133 -20.911 1.00 34.97 251 GLU A C 1
ATOM 1930 O O . GLU A 1 251 ? 62.131 -8.311 -22.099 1.00 33.77 251 GLU A O 1
ATOM 1936 N N . GLU A 1 252 ? 63.562 -8.553 -20.365 1.00 35.01 252 GLU A N 1
ATOM 1937 C CA . GLU A 1 252 ? 64.537 -9.280 -21.166 1.00 34.07 252 GLU A CA 1
ATOM 1938 C C . GLU A 1 252 ? 63.872 -10.478 -21.842 1.00 36.80 252 GLU A C 1
ATOM 1939 O O . GLU A 1 252 ? 64.051 -10.702 -23.044 1.00 39.88 252 GLU A O 1
ATOM 1945 N N . GLY A 1 253 ? 63.096 -11.240 -21.075 1.00 31.99 253 GLY A N 1
ATOM 1946 C CA . GLY A 1 253 ? 62.407 -12.405 -21.610 1.00 35.61 253 GLY A CA 1
ATOM 1947 C C . GLY A 1 253 ? 61.381 -12.018 -22.661 1.00 38.14 253 GLY A C 1
ATOM 1948 O O . GLY A 1 253 ? 61.233 -12.682 -23.695 1.00 36.69 253 GLY A O 1
ATOM 1949 N N . SER A 1 254 ? 60.656 -10.936 -22.393 1.00 34.90 254 SER A N 1
ATOM 1950 C CA . SER A 1 254 ? 59.593 -10.506 -23.297 1.00 40.43 254 SER A CA 1
ATOM 1951 C C . SER A 1 254 ? 60.107 -10.120 -24.680 1.00 37.58 254 SER A C 1
ATOM 1952 O O . SER A 1 254 ? 59.392 -10.273 -25.674 1.00 38.73 254 SER A O 1
ATOM 1955 N N . GLU A 1 255 ? 61.319 -9.576 -24.739 1.00 38.72 255 GLU A N 1
ATOM 1956 C CA . GLU A 1 255 ? 61.918 -9.218 -26.024 1.00 35.20 255 GLU A CA 1
ATOM 1957 C C . GLU A 1 255 ? 62.029 -10.436 -26.932 1.00 40.59 255 GLU A C 1
ATOM 1958 O O . GLU A 1 255 ? 61.825 -10.350 -28.145 1.00 36.74 255 GLU A O 1
ATOM 1964 N N . GLY A 1 256 ? 62.345 -11.577 -26.334 1.00 44.70 256 GLY A N 1
ATOM 1965 C CA . GLY A 1 256 ? 62.445 -12.812 -27.080 1.00 42.97 256 GLY A CA 1
ATOM 1966 C C . GLY A 1 256 ? 61.094 -13.177 -27.655 1.00 41.39 256 GLY A C 1
ATOM 1967 O O . GLY A 1 256 ? 60.997 -13.609 -28.801 1.00 39.98 256 GLY A O 1
ATOM 1968 N N . LYS A 1 257 ? 60.052 -13.007 -26.849 1.00 40.37 257 LYS A N 1
ATOM 1969 C CA . LYS A 1 257 ? 58.679 -13.291 -27.273 1.00 40.24 257 LYS A CA 1
ATOM 1970 C C . LYS A 1 257 ? 58.204 -12.372 -28.390 1.00 38.25 257 LYS A C 1
ATOM 1971 O O . LYS A 1 257 ? 57.675 -12.838 -29.410 1.00 36.93 257 LYS A O 1
ATOM 1977 N N . GLN A 1 258 ? 58.349 -11.065 -28.172 1.00 38.51 258 GLN A N 1
ATOM 1978 C CA . GLN A 1 258 ? 57.922 -10.068 -29.162 1.00 42.88 258 GLN A CA 1
ATOM 1979 C C . GLN A 1 258 ? 58.646 -10.231 -30.489 1.00 40.18 258 GLN A C 1
ATOM 1980 O O . GLN A 1 258 ? 58.022 -10.186 -31.554 1.00 36.05 258 GLN A O 1
ATOM 1986 N N . ALA A 1 259 ? 59.965 -10.402 -30.427 1.00 35.69 259 ALA A N 1
ATOM 1987 C CA . ALA A 1 259 ? 60.750 -10.598 -31.643 1.00 35.70 259 ALA A CA 1
ATOM 1988 C C . ALA A 1 259 ? 60.187 -11.731 -32.504 1.00 36.70 259 ALA A C 1
ATOM 1989 O O . ALA A 1 259 ? 60.006 -11.572 -33.719 1.00 37.52 259 ALA A O 1
ATOM 1991 N N . PHE A 1 260 ? 59.874 -12.861 -31.873 1.00 33.61 260 PHE A N 1
ATOM 1992 C CA . PHE A 1 260 ? 59.347 -14.009 -32.613 1.00 38.90 260 PHE A CA 1
ATOM 1993 C C . PHE A 1 260 ? 58.024 -13.680 -33.288 1.00 42.52 260 PHE A C 1
ATOM 1994 O O . PHE A 1 260 ? 57.828 -13.949 -34.481 1.00 42.81 260 PHE A O 1
ATOM 2002 N N . LEU A 1 261 ? 57.118 -13.083 -32.520 1.00 43.10 261 LEU A N 1
ATOM 2003 C CA . LEU A 1 261 ? 55.792 -12.737 -33.030 1.00 43.43 261 LEU A CA 1
ATOM 2004 C C . LEU A 1 261 ? 55.848 -11.717 -34.161 1.00 39.66 261 LEU A C 1
ATOM 2005 O O . LEU A 1 261 ? 55.014 -11.741 -35.066 1.00 39.57 261 LEU A O 1
ATOM 2010 N N . GLU A 1 262 ? 56.812 -10.804 -34.085 1.00 41.46 262 GLU A N 1
ATOM 2011 C CA . GLU A 1 262 ? 56.964 -9.763 -35.090 1.00 47.54 262 GLU A CA 1
ATOM 2012 C C . GLU A 1 262 ? 57.871 -10.234 -36.221 1.00 45.79 262 GLU A C 1
ATOM 2013 O O . GLU A 1 262 ? 58.187 -9.469 -37.127 1.00 49.10 262 GLU A O 1
ATOM 2019 N N . LYS A 1 263 ? 58.264 -11.505 -36.169 1.00 45.14 263 LYS A N 1
ATOM 2020 C CA . LYS A 1 263 ? 59.144 -12.099 -37.179 1.00 47.66 263 LYS A CA 1
ATOM 2021 C C . LYS A 1 263 ? 60.412 -11.273 -37.429 1.00 46.15 263 LYS A C 1
ATOM 2022 O O . LYS A 1 263 ? 60.735 -10.933 -38.574 1.00 41.91 263 LYS A O 1
ATOM 2028 N N . ARG A 1 264 ? 61.102 -10.920 -36.347 1.00 44.23 264 ARG A N 1
ATOM 2029 C CA . ARG A 1 264 ? 62.379 -10.219 -36.440 1.00 46.65 264 ARG A CA 1
ATOM 2030 C C . ARG A 1 264 ? 63.359 -10.879 -35.486 1.00 45.56 264 ARG A C 1
ATOM 2031 O O . ARG A 1 264 ? 62.954 -11.602 -34.569 1.00 40.40 264 ARG A O 1
ATOM 2039 N N . PRO A 1 265 ? 64.661 -10.657 -35.708 1.00 44.64 265 PRO A N 1
ATOM 2040 C CA . PRO A 1 265 ? 65.630 -11.174 -34.738 1.00 47.20 265 PRO A CA 1
ATOM 2041 C C . PRO A 1 265 ? 65.516 -10.422 -33.411 1.00 47.59 265 PRO A C 1
ATOM 2042 O O . PRO A 1 265 ? 65.302 -9.203 -33.410 1.00 45.98 265 PRO A O 1
ATOM 2046 N N . PRO A 1 266 ? 65.637 -11.143 -32.287 1.00 38.22 266 PRO A N 1
ATOM 2047 C CA . PRO A 1 266 ? 65.587 -10.454 -30.995 1.00 34.98 266 PRO A CA 1
ATOM 2048 C C . PRO A 1 266 ? 66.840 -9.602 -30.819 1.00 38.77 266 PRO A C 1
ATOM 2049 O O . PRO A 1 266 ? 67.871 -9.878 -31.446 1.00 36.96 266 PRO A O 1
ATOM 2053 N N . ASP A 1 267 ? 66.744 -8.560 -30.002 1.00 38.39 267 ASP A N 1
ATOM 2054 C CA . ASP A 1 267 ? 67.894 -7.719 -29.709 1.00 39.68 267 ASP A CA 1
ATOM 2055 C C . ASP A 1 267 ? 68.134 -7.641 -28.211 1.00 36.59 267 ASP A C 1
ATOM 2056 O O . ASP A 1 267 ? 67.524 -6.834 -27.511 1.00 38.85 267 ASP A O 1
ATOM 2061 N N . PHE A 1 268 ? 69.048 -8.480 -27.738 1.00 35.30 268 PHE A N 1
ATOM 2062 C CA . PHE A 1 268 ? 69.379 -8.539 -26.330 1.00 37.40 268 PHE A CA 1
ATOM 2063 C C . PHE A 1 268 ? 70.656 -7.759 -26.075 1.00 38.18 268 PHE A C 1
ATOM 2064 O O . PHE A 1 268 ? 71.278 -7.919 -25.034 1.00 34.67 268 PHE A O 1
ATOM 2072 N N . SER A 1 269 ? 71.050 -6.919 -27.030 1.00 36.15 269 SER A N 1
ATOM 2073 C CA . SER A 1 269 ? 72.356 -6.270 -26.952 1.00 38.02 269 SER A CA 1
ATOM 2074 C C . SER A 1 269 ? 72.488 -5.358 -25.742 1.00 35.44 269 SER A C 1
ATOM 2075 O O . SER A 1 269 ? 73.591 -5.156 -25.242 1.00 40.60 269 SER A O 1
ATOM 2078 N N . GLN A 1 270 ? 71.378 -4.808 -25.261 1.00 33.70 270 GLN A N 1
ATOM 2079 C CA . GLN A 1 270 ? 71.441 -3.883 -24.129 1.00 42.63 270 GLN A CA 1
ATOM 2080 C C . GLN A 1 270 ? 71.645 -4.599 -22.789 1.00 43.23 270 GLN A C 1
ATOM 2081 O O . GLN A 1 270 ? 72.092 -3.996 -21.811 1.00 40.42 270 GLN A O 1
ATOM 2087 N N . TYR A 1 271 ? 71.338 -5.888 -22.742 1.00 39.03 271 TYR A N 1
ATOM 2088 C CA . TYR A 1 271 ? 71.348 -6.587 -21.459 1.00 31.92 271 TYR A CA 1
ATOM 2089 C C . TYR A 1 271 ? 72.723 -7.098 -21.094 1.00 29.12 271 TYR A C 1
ATOM 2090 O O . TYR A 1 271 ? 73.438 -7.640 -21.938 1.00 32.89 271 TYR A O 1
ATOM 2099 N N . PRO A 1 272 ? 73.111 -6.903 -19.828 1.00 30.95 272 PRO A N 1
ATOM 2100 C CA . PRO A 1 272 ? 74.451 -7.282 -19.376 1.00 32.40 272 PRO A CA 1
ATOM 2101 C C . PRO A 1 272 ? 74.585 -8.788 -19.109 1.00 29.56 272 PRO A C 1
ATOM 2102 O O . PRO A 1 272 ? 73.612 -9.498 -18.825 1.00 28.46 272 PRO A O 1
ATOM 2106 N N . TRP A 1 273 ? 75.820 -9.261 -19.190 1.00 25.72 273 TRP A N 1
ATOM 2107 C CA . TRP A 1 273 ? 76.165 -10.600 -18.749 1.00 27.25 273 TRP A CA 1
ATOM 2108 C C . TRP A 1 273 ? 76.711 -10.463 -17.334 1.00 27.46 273 TRP A C 1
ATOM 2109 O O . TRP A 1 273 ? 77.912 -10.280 -17.138 1.00 31.51 273 TRP A O 1
ATOM 2120 N N . LEU A 1 274 ? 75.812 -10.507 -16.358 1.00 30.03 274 LEU A N 1
ATOM 2121 C CA . LEU A 1 274 ? 76.159 -10.257 -14.965 1.00 25.73 274 LEU A CA 1
ATOM 2122 C C . LEU A 1 274 ? 77.029 -11.363 -14.377 1.00 31.00 274 LEU A C 1
ATOM 2123 O O . LEU A 1 274 ? 77.059 -12.483 -14.901 1.00 33.63 274 LEU A O 1
ATOM 2128 N N . PRO A 1 275 ? 77.726 -11.048 -13.267 1.00 33.82 275 PRO A N 1
ATOM 2129 C CA . PRO A 1 275 ? 78.659 -11.943 -12.565 1.00 31.38 275 PRO A CA 1
ATOM 2130 C C . PRO A 1 275 ? 77.921 -13.104 -11.930 1.00 31.20 275 PRO A C 1
ATOM 2131 O O . PRO A 1 275 ? 76.689 -13.085 -11.875 1.00 31.97 275 PRO A O 1
ATOM 2136 N N . ASP B 1 2 ? 100.216 -68.474 -21.285 1.00 59.86 2 ASP B N 1
ATOM 2137 C CA . ASP B 1 2 ? 100.430 -69.675 -20.480 1.00 63.16 2 ASP B CA 1
ATOM 2138 C C . ASP B 1 2 ? 99.558 -69.682 -19.225 1.00 56.57 2 ASP B C 1
ATOM 2139 O O . ASP B 1 2 ? 100.018 -69.339 -18.139 1.00 59.22 2 ASP B O 1
ATOM 2141 N N . TRP B 1 3 ? 98.308 -70.106 -19.387 1.00 50.87 3 TRP B N 1
ATOM 2142 C CA . TRP B 1 3 ? 97.350 -70.183 -18.294 1.00 51.79 3 TRP B CA 1
ATOM 2143 C C . TRP B 1 3 ? 97.629 -71.380 -17.388 1.00 59.56 3 TRP B C 1
ATOM 2144 O O . TRP B 1 3 ? 97.944 -72.479 -17.868 1.00 56.10 3 TRP B O 1
ATOM 2155 N N . HIS B 1 4 ? 97.526 -71.156 -16.081 1.00 58.79 4 HIS B N 1
ATOM 2156 C CA . HIS B 1 4 ? 97.624 -72.235 -15.104 1.00 61.28 4 HIS B CA 1
ATOM 2157 C C . HIS B 1 4 ? 96.309 -72.352 -14.348 1.00 55.78 4 HIS B C 1
ATOM 2158 O O . HIS B 1 4 ? 95.774 -71.347 -13.869 1.00 57.69 4 HIS B O 1
ATOM 2165 N N . ILE B 1 5 ? 95.791 -73.570 -14.227 1.00 49.77 5 ILE B N 1
ATOM 2166 C CA . ILE B 1 5 ? 94.601 -73.791 -13.412 1.00 55.18 5 ILE B CA 1
ATOM 2167 C C . ILE B 1 5 ? 94.873 -73.311 -11.989 1.00 52.72 5 ILE B C 1
ATOM 2168 O O . ILE B 1 5 ? 95.922 -73.611 -11.418 1.00 53.57 5 ILE B O 1
ATOM 2173 N N . ALA B 1 6 ? 93.924 -72.581 -11.408 1.00 52.69 6 ALA B N 1
ATOM 2174 C CA . ALA B 1 6 ? 94.153 -71.954 -10.104 1.00 48.37 6 ALA B CA 1
ATOM 2175 C C . ALA B 1 6 ? 93.300 -72.586 -9.015 1.00 52.75 6 ALA B C 1
ATOM 2176 O O . ALA B 1 6 ? 93.670 -72.576 -7.840 1.00 51.58 6 ALA B O 1
ATOM 2178 N N . LYS B 1 7 ? 92.166 -73.146 -9.420 1.00 56.97 7 LYS B N 1
ATOM 2179 C CA . LYS B 1 7 ? 91.270 -73.846 -8.504 1.00 59.33 7 LYS B CA 1
ATOM 2180 C C . LYS B 1 7 ? 90.223 -74.592 -9.323 1.00 58.03 7 LYS B C 1
ATOM 2181 O O . LYS B 1 7 ? 89.902 -74.192 -10.439 1.00 56.47 7 LYS B O 1
ATOM 2187 N N . HIS B 1 8 ? 89.710 -75.695 -8.788 1.00 56.09 8 HIS B N 1
ATOM 2188 C CA . HIS B 1 8 ? 88.763 -76.503 -9.551 1.00 62.04 8 HIS B CA 1
ATOM 2189 C C . HIS B 1 8 ? 87.319 -76.240 -9.146 1.00 54.38 8 HIS B C 1
ATOM 2190 O O . HIS B 1 8 ? 87.010 -76.111 -7.960 1.00 52.87 8 HIS B O 1
ATOM 2197 N N . TYR B 1 9 ? 86.446 -76.157 -10.150 1.00 44.93 9 TYR B N 1
ATOM 2198 C CA . TYR B 1 9 ? 85.023 -75.914 -9.935 1.00 43.80 9 TYR B CA 1
ATOM 2199 C C . TYR B 1 9 ? 84.194 -76.828 -10.825 1.00 50.59 9 TYR B C 1
ATOM 2200 O O . TYR B 1 9 ? 84.714 -77.417 -11.770 1.00 51.69 9 TYR B O 1
ATOM 2209 N N . ASP B 1 10 ? 82.898 -76.924 -10.541 1.00 51.47 10 ASP B N 1
ATOM 2210 C CA . ASP B 1 10 ? 82.006 -77.739 -11.362 1.00 54.11 10 ASP B CA 1
ATOM 2211 C C . ASP B 1 10 ? 81.470 -76.988 -12.587 1.00 54.96 10 ASP B C 1
ATOM 2212 O O . ASP B 1 10 ? 81.397 -77.542 -13.694 1.00 54.91 10 ASP B O 1
ATOM 2217 N N . ASP B 1 11 ? 81.121 -75.719 -12.393 1.00 50.73 11 ASP B N 1
ATOM 2218 C CA . ASP B 1 11 ? 80.402 -74.960 -13.416 1.00 50.27 11 ASP B CA 1
ATOM 2219 C C . ASP B 1 11 ? 81.279 -73.952 -14.156 1.00 48.68 11 ASP B C 1
ATOM 2220 O O . ASP B 1 11 ? 80.847 -73.358 -15.147 1.00 45.08 11 ASP B O 1
ATOM 2225 N N . ILE B 1 12 ? 82.511 -73.766 -13.689 1.00 47.53 12 ILE B N 1
ATOM 2226 C CA . ILE B 1 12 ? 83.401 -72.773 -14.287 1.00 48.85 12 ILE B CA 1
ATOM 2227 C C . ILE B 1 12 ? 84.837 -73.259 -14.346 1.00 42.98 12 ILE B C 1
ATOM 2228 O O . ILE B 1 12 ? 85.189 -74.256 -13.727 1.00 42.85 12 ILE B O 1
ATOM 2233 N N . LEU B 1 13 ? 85.665 -72.514 -15.072 1.00 43.94 13 LEU B N 1
ATOM 2234 C CA . LEU B 1 13 ? 87.098 -72.771 -15.132 1.00 45.17 13 LEU B CA 1
ATOM 2235 C C . LEU B 1 13 ? 87.811 -71.490 -14.700 1.00 47.03 13 LEU B C 1
ATOM 2236 O O . LEU B 1 13 ? 87.344 -70.391 -14.990 1.00 53.04 13 LEU B O 1
ATOM 2241 N N . TYR B 1 14 ? 88.928 -71.628 -13.990 1.00 43.45 14 TYR B N 1
ATOM 2242 C CA . TYR B 1 14 ? 89.606 -70.477 -13.385 1.00 41.28 14 TYR B CA 1
ATOM 2243 C C . TYR B 1 14 ? 91.120 -70.594 -13.545 1.00 46.08 14 TYR B C 1
ATOM 2244 O O . TYR B 1 14 ? 91.730 -71.567 -13.080 1.00 40.93 14 TYR B O 1
ATOM 2253 N N . TYR B 1 15 ? 91.715 -69.603 -14.212 1.00 46.58 15 TYR B N 1
ATOM 2254 C CA . TYR B 1 15 ? 93.153 -69.609 -14.498 1.00 43.03 15 TYR B CA 1
ATOM 2255 C C . TYR B 1 15 ? 93.832 -68.311 -14.098 1.00 40.73 15 TYR B C 1
ATOM 2256 O O . TYR B 1 15 ? 93.189 -67.265 -13.952 1.00 40.06 15 TYR B O 1
ATOM 2265 N N . LYS B 1 16 ? 95.153 -68.382 -13.979 1.00 46.67 16 LYS B N 1
ATOM 2266 C CA . LYS B 1 16 ? 95.985 -67.211 -13.735 1.00 46.44 16 LYS B CA 1
ATOM 2267 C C . LYS B 1 16 ? 97.226 -67.297 -14.612 1.00 44.49 16 LYS B C 1
ATOM 2268 O O . LYS B 1 16 ? 97.690 -68.387 -14.957 1.00 51.66 16 LYS B O 1
ATOM 2274 N N . ALA B 1 17 ? 97.734 -66.135 -14.994 1.00 43.15 17 ALA B N 1
ATOM 2275 C CA . ALA B 1 17 ? 98.993 -66.016 -15.708 1.00 46.60 17 ALA B CA 1
ATOM 2276 C C . ALA B 1 17 ? 99.456 -64.587 -15.532 1.00 46.12 17 ALA B C 1
ATOM 2277 O O . ALA B 1 17 ? 98.787 -63.657 -15.992 1.00 45.54 17 ALA B O 1
ATOM 2279 N N . GLY B 1 18 ? 100.602 -64.412 -14.889 1.00 49.23 18 GLY B N 1
ATOM 2280 C CA . GLY B 1 18 ? 101.071 -63.087 -14.543 1.00 53.46 18 GLY B CA 1
ATOM 2281 C C . GLY B 1 18 ? 100.065 -62.371 -13.658 1.00 60.50 18 GLY B C 1
ATOM 2282 O O . GLY B 1 18 ? 99.591 -62.923 -12.661 1.00 62.59 18 GLY B O 1
ATOM 2283 N N . GLY B 1 19 ? 99.747 -61.133 -14.012 1.00 53.74 19 GLY B N 1
ATOM 2284 C CA . GLY B 1 19 ? 98.786 -60.356 -13.254 1.00 42.63 19 GLY B CA 1
ATOM 2285 C C . GLY B 1 19 ? 97.356 -60.505 -13.736 1.00 37.37 19 GLY B C 1
ATOM 2286 O O . GLY B 1 19 ? 96.481 -59.741 -13.336 1.00 41.61 19 GLY B O 1
ATOM 2287 N N . ILE B 1 20 ? 97.109 -61.486 -14.601 1.00 41.35 20 ILE B N 1
ATOM 2288 C CA . ILE B 1 20 ? 95.775 -61.664 -15.162 1.00 41.50 20 ILE B CA 1
ATOM 2289 C C . ILE B 1 20 ? 95.128 -62.939 -14.653 1.00 43.14 20 ILE B C 1
ATOM 2290 O O . ILE B 1 20 ? 95.736 -64.013 -14.668 1.00 43.73 20 ILE B O 1
ATOM 2295 N N . ALA B 1 21 ? 93.873 -62.825 -14.241 1.00 39.05 21 ALA B N 1
ATOM 2296 C CA . ALA B 1 21 ? 93.087 -64.005 -13.941 1.00 39.35 21 ALA B CA 1
ATOM 2297 C C . ALA B 1 21 ? 92.055 -64.150 -15.043 1.00 41.33 21 ALA B C 1
ATOM 2298 O O . ALA B 1 21 ? 91.615 -63.155 -15.632 1.00 39.55 21 ALA B O 1
ATOM 2300 N N . LYS B 1 22 ? 91.688 -65.389 -15.343 1.00 40.39 22 LYS B N 1
ATOM 2301 C CA . LYS B 1 22 ? 90.667 -65.635 -16.341 1.00 40.96 22 LYS B CA 1
ATOM 2302 C C . LYS B 1 22 ? 89.612 -66.552 -15.753 1.00 42.88 22 LYS B C 1
ATOM 2303 O O . LYS B 1 22 ? 89.910 -67.669 -15.300 1.00 42.10 22 LYS B O 1
ATOM 2309 N N . ILE B 1 23 ? 88.376 -66.070 -15.771 1.00 37.41 23 ILE B N 1
ATOM 2310 C CA . ILE B 1 23 ? 87.258 -66.827 -15.245 1.00 40.59 23 ILE B CA 1
ATOM 2311 C C . ILE B 1 23 ? 86.362 -67.144 -16.429 1.00 42.09 23 ILE B C 1
ATOM 2312 O O . ILE B 1 23 ? 85.949 -66.241 -17.149 1.00 40.42 23 ILE B O 1
ATOM 2317 N N . VAL B 1 24 ? 86.088 -68.432 -16.631 1.00 40.53 24 VAL B N 1
ATOM 2318 C CA . VAL B 1 24 ? 85.326 -68.901 -17.781 1.00 37.89 24 VAL B CA 1
ATOM 2319 C C . VAL B 1 24 ? 84.085 -69.644 -17.305 1.00 45.90 24 VAL B C 1
ATOM 2320 O O . VAL B 1 24 ? 84.177 -70.629 -16.564 1.00 43.54 24 VAL B O 1
ATOM 2324 N N . ILE B 1 25 ? 82.920 -69.157 -17.717 1.00 40.30 25 ILE B N 1
ATOM 2325 C CA . ILE B 1 25 ? 81.672 -69.853 -17.444 1.00 41.42 25 ILE B CA 1
ATOM 2326 C C . ILE B 1 25 ? 81.614 -71.067 -18.353 1.00 45.67 25 ILE B C 1
ATOM 2327 O O . ILE B 1 25 ? 81.768 -70.953 -19.572 1.00 44.58 25 ILE B O 1
ATOM 2332 N N . ASN B 1 26 ? 81.402 -72.233 -17.760 1.00 45.47 26 ASN B N 1
ATOM 2333 C CA . ASN B 1 26 ? 81.574 -73.466 -18.502 1.00 46.39 26 ASN B CA 1
ATOM 2334 C C . ASN B 1 26 ? 80.319 -74.335 -18.493 1.00 46.32 26 ASN B C 1
ATOM 2335 O O . ASN B 1 26 ? 80.365 -75.501 -18.111 1.00 47.32 26 ASN B O 1
ATOM 2340 N N . ARG B 1 27 ? 79.205 -73.769 -18.954 1.00 43.06 27 ARG B N 1
ATOM 2341 C CA . ARG B 1 27 ? 77.975 -74.543 -19.136 1.00 47.78 27 ARG B CA 1
ATOM 2342 C C . ARG B 1 27 ? 77.390 -74.278 -20.522 1.00 48.02 27 ARG B C 1
ATOM 2343 O O . ARG B 1 27 ? 76.272 -73.775 -20.655 1.00 44.57 27 ARG B O 1
ATOM 2351 N N . PRO B 1 28 ? 78.172 -74.596 -21.562 1.00 45.97 28 PRO B N 1
ATOM 2352 C CA . PRO B 1 28 ? 77.832 -74.284 -22.959 1.00 50.22 28 PRO B CA 1
ATOM 2353 C C . PRO B 1 28 ? 76.562 -74.965 -23.462 1.00 52.48 28 PRO B C 1
ATOM 2354 O O . PRO B 1 28 ? 75.986 -74.512 -24.452 1.00 55.75 28 PRO B O 1
ATOM 2358 N N . HIS B 1 29 ? 76.134 -76.029 -22.786 1.00 53.94 29 HIS B N 1
ATOM 2359 C CA . HIS B 1 29 ? 74.906 -76.735 -23.154 1.00 56.53 29 HIS B CA 1
ATOM 2360 C C . HIS B 1 29 ? 73.648 -75.954 -22.775 1.00 56.67 29 HIS B C 1
ATOM 2361 O O . HIS B 1 29 ? 72.539 -76.295 -23.203 1.00 59.69 29 HIS B O 1
ATOM 2368 N N . LYS B 1 30 ? 73.835 -74.906 -21.972 1.00 49.80 30 LYS B N 1
ATOM 2369 C CA . LYS B 1 30 ? 72.759 -73.994 -21.601 1.00 50.26 30 LYS B CA 1
ATOM 2370 C C . LYS B 1 30 ? 73.106 -72.579 -22.037 1.00 50.99 30 LYS B C 1
ATOM 2371 O O . LYS B 1 30 ? 72.618 -71.618 -21.440 1.00 54.20 30 LYS B O 1
ATOM 2377 N N . ARG B 1 31 ? 73.946 -72.450 -23.066 1.00 49.40 31 ARG B N 1
ATOM 2378 C CA . ARG B 1 31 ? 74.445 -71.141 -23.507 1.00 43.59 31 ARG B CA 1
ATOM 2379 C C . ARG B 1 31 ? 75.031 -70.393 -22.309 1.00 45.28 31 ARG B C 1
ATOM 2380 O O . ARG B 1 31 ? 74.906 -69.169 -22.191 1.00 41.54 31 ARG B O 1
ATOM 2388 N N . ASN B 1 32 ? 75.681 -71.159 -21.435 1.00 42.37 32 ASN B N 1
ATOM 2389 C CA . ASN B 1 32 ? 76.360 -70.640 -20.251 1.00 42.29 32 ASN B CA 1
ATOM 2390 C C . ASN B 1 32 ? 75.440 -69.909 -19.282 1.00 41.99 32 ASN B C 1
ATOM 2391 O O . ASN B 1 32 ? 75.854 -68.959 -18.609 1.00 40.39 32 ASN B O 1
ATOM 2396 N N . ALA B 1 33 ? 74.198 -70.373 -19.192 1.00 43.78 33 ALA B N 1
ATOM 2397 C CA . ALA B 1 33 ? 73.279 -69.870 -18.176 1.00 43.94 33 ALA B CA 1
ATOM 2398 C C . ALA B 1 33 ? 73.829 -70.226 -16.807 1.00 43.81 33 ALA B C 1
ATOM 2399 O O . ALA B 1 33 ? 74.439 -71.288 -16.633 1.00 41.45 33 ALA B O 1
ATOM 2401 N N . PHE B 1 34 ? 73.624 -69.344 -15.834 1.00 45.82 34 PHE B N 1
ATOM 2402 C CA . PHE B 1 34 ? 74.100 -69.618 -14.486 1.00 45.18 34 PHE B CA 1
ATOM 2403 C C . PHE B 1 34 ? 73.011 -70.129 -13.544 1.00 43.19 34 PHE B C 1
ATOM 2404 O O . PHE B 1 34 ? 71.919 -69.562 -13.466 1.00 41.97 34 PHE B O 1
ATOM 2412 N N . ARG B 1 35 ? 73.320 -71.208 -12.836 1.00 48.43 35 ARG B N 1
ATOM 2413 C CA . ARG B 1 35 ? 72.491 -71.665 -11.731 1.00 52.23 35 ARG B CA 1
ATOM 2414 C C . ARG B 1 35 ? 73.131 -71.178 -10.433 1.00 49.40 35 ARG B C 1
ATOM 2415 O O . ARG B 1 35 ? 74.246 -70.652 -10.455 1.00 46.87 35 ARG B O 1
ATOM 2423 N N . PRO B 1 36 ? 72.423 -71.322 -9.300 1.00 51.23 36 PRO B N 1
ATOM 2424 C CA . PRO B 1 36 ? 72.992 -70.784 -8.060 1.00 47.37 36 PRO B CA 1
ATOM 2425 C C . PRO B 1 36 ? 74.422 -71.256 -7.808 1.00 45.49 36 PRO B C 1
ATOM 2426 O O . PRO B 1 36 ? 75.247 -70.459 -7.366 1.00 44.30 36 PRO B O 1
ATOM 2430 N N . GLN B 1 37 ? 74.721 -72.518 -8.102 1.00 44.97 37 GLN B N 1
ATOM 2431 C CA . GLN B 1 37 ? 76.085 -73.006 -7.912 1.00 45.18 37 GLN B CA 1
ATOM 2432 C C . GLN B 1 37 ? 77.089 -72.281 -8.805 1.00 45.01 37 GLN B C 1
ATOM 2433 O O . GLN B 1 37 ? 78.197 -71.954 -8.371 1.00 45.62 37 GLN B O 1
ATOM 2439 N N . THR B 1 38 ? 76.691 -72.004 -10.043 1.00 40.51 38 THR B N 1
ATOM 2440 C CA . THR B 1 38 ? 77.561 -71.288 -10.967 1.00 45.13 38 THR B CA 1
ATOM 2441 C C . THR B 1 38 ? 77.929 -69.935 -10.355 1.00 41.88 38 THR B C 1
ATOM 2442 O O . THR B 1 38 ? 79.092 -69.510 -10.381 1.00 43.24 38 THR B O 1
ATOM 2446 N N . VAL B 1 39 ? 76.927 -69.265 -9.794 1.00 38.82 39 VAL B N 1
ATOM 2447 C CA . VAL B 1 39 ? 77.140 -67.973 -9.151 1.00 37.50 39 VAL B CA 1
ATOM 2448 C C . VAL B 1 39 ? 78.029 -68.088 -7.909 1.00 39.20 39 VAL B C 1
ATOM 2449 O O . VAL B 1 39 ? 78.903 -67.250 -7.691 1.00 38.49 39 VAL B O 1
ATOM 2453 N N . PHE B 1 40 ? 77.792 -69.099 -7.080 1.00 43.01 40 PHE B N 1
ATOM 2454 C CA . PHE B 1 40 ? 78.655 -69.332 -5.917 1.00 45.98 40 PHE B CA 1
ATOM 2455 C C . PHE B 1 40 ? 80.116 -69.514 -6.314 1.00 43.19 40 PHE B C 1
ATOM 2456 O O . PHE B 1 40 ? 81.025 -69.009 -5.652 1.00 40.38 40 PHE B O 1
ATOM 2464 N N . GLU B 1 41 ? 80.338 -70.267 -7.381 1.00 40.87 41 GLU B N 1
ATOM 2465 C CA . GLU B 1 41 ? 81.689 -70.523 -7.842 1.00 42.28 41 GLU B CA 1
ATOM 2466 C C . GLU B 1 41 ? 82.303 -69.267 -8.442 1.00 40.21 41 GLU B C 1
ATOM 2467 O O . GLU B 1 41 ? 83.469 -68.955 -8.181 1.00 38.34 41 GLU B O 1
ATOM 2473 N N . LEU B 1 42 ? 81.514 -68.538 -9.231 1.00 36.65 42 LEU B N 1
ATOM 2474 C CA . LEU B 1 42 ? 81.971 -67.263 -9.777 1.00 40.79 42 LEU B CA 1
ATOM 2475 C C . LEU B 1 42 ? 82.390 -66.294 -8.669 1.00 37.24 42 LEU B C 1
ATOM 2476 O O . LEU B 1 42 ? 83.453 -65.679 -8.744 1.00 40.31 42 LEU B O 1
ATOM 2481 N N . TYR B 1 43 ? 81.559 -66.173 -7.637 1.00 39.84 43 TYR B N 1
ATOM 2482 C CA . TYR B 1 43 ? 81.852 -65.312 -6.493 1.00 41.39 43 TYR B CA 1
ATOM 2483 C C . TYR B 1 43 ? 83.154 -65.745 -5.823 1.00 41.33 43 TYR B C 1
ATOM 2484 O O . TYR B 1 43 ? 84.014 -64.913 -5.500 1.00 34.84 43 TYR B O 1
ATOM 2493 N N . ASP B 1 44 ? 83.295 -67.051 -5.622 1.00 39.91 44 ASP B N 1
ATOM 2494 C CA . ASP B 1 44 ? 84.499 -67.616 -5.024 1.00 39.10 44 ASP B CA 1
ATOM 2495 C C . ASP B 1 44 ? 85.741 -67.271 -5.861 1.00 38.36 44 ASP B C 1
ATOM 2496 O O . ASP B 1 44 ? 86.767 -66.872 -5.319 1.00 36.24 44 ASP B O 1
ATOM 2501 N N . ALA B 1 45 ? 85.646 -67.406 -7.182 1.00 35.80 45 ALA B N 1
ATOM 2502 C CA . ALA B 1 45 ? 86.795 -67.133 -8.046 1.00 36.80 45 ALA B CA 1
ATOM 2503 C C . ALA B 1 45 ? 87.189 -65.661 -8.036 1.00 37.56 45 ALA B C 1
ATOM 2504 O O . ALA B 1 45 ? 88.373 -65.322 -7.962 1.00 40.70 45 ALA B O 1
ATOM 2506 N N . PHE B 1 46 ? 86.191 -64.790 -8.132 1.00 37.95 46 PHE B N 1
ATOM 2507 C CA . PHE B 1 46 ? 86.417 -63.353 -8.044 1.00 34.33 46 PHE B CA 1
ATOM 2508 C C . PHE B 1 46 ? 86.977 -62.963 -6.666 1.00 34.07 46 PHE B C 1
ATOM 2509 O O . PHE B 1 46 ? 87.823 -62.069 -6.562 1.00 32.95 46 PHE B O 1
ATOM 2517 N N . CYS B 1 47 ? 86.493 -63.595 -5.598 1.00 35.94 47 CYS B N 1
ATOM 2518 C CA . CYS B 1 47 ? 87.092 -63.343 -4.275 1.00 35.64 47 CYS B CA 1
ATOM 2519 C C . CYS B 1 47 ? 88.559 -63.740 -4.271 1.00 39.30 47 CYS B C 1
ATOM 2520 O O . CYS B 1 47 ? 89.405 -63.049 -3.697 1.00 40.86 47 CYS B O 1
ATOM 2523 N N . ASN B 1 48 ? 88.844 -64.883 -4.883 1.00 36.41 48 ASN B N 1
ATOM 2524 C CA . ASN B 1 48 ? 90.215 -65.348 -4.991 1.00 41.87 48 ASN B CA 1
ATOM 2525 C C . ASN B 1 48 ? 91.089 -64.314 -5.689 1.00 39.23 48 ASN B C 1
ATOM 2526 O O . ASN B 1 48 ? 92.126 -63.910 -5.158 1.00 36.34 48 ASN B O 1
ATOM 2531 N N . ALA B 1 49 ? 90.636 -63.852 -6.851 1.00 38.32 49 ALA B N 1
ATOM 2532 C CA . ALA B 1 49 ? 91.361 -62.837 -7.616 1.00 34.72 49 ALA B CA 1
ATOM 2533 C C . ALA B 1 49 ? 91.589 -61.571 -6.794 1.00 38.22 49 ALA B C 1
ATOM 2534 O O . ALA B 1 49 ? 92.679 -60.991 -6.814 1.00 39.72 49 ALA B O 1
ATOM 2536 N N . ARG B 1 50 ? 90.560 -61.146 -6.069 1.00 39.66 50 ARG B N 1
ATOM 2537 C CA . ARG B 1 50 ? 90.651 -59.958 -5.226 1.00 37.66 50 ARG B CA 1
ATOM 2538 C C . ARG B 1 50 ? 91.711 -60.114 -4.143 1.00 38.85 50 ARG B C 1
ATOM 2539 O O . ARG B 1 50 ? 92.409 -59.158 -3.792 1.00 37.00 50 ARG B O 1
ATOM 2547 N N . GLU B 1 51 ? 91.806 -61.324 -3.603 1.00 35.80 51 GLU B N 1
ATOM 2548 C CA . GLU B 1 51 ? 92.718 -61.613 -2.500 1.00 37.74 51 GLU B CA 1
ATOM 2549 C C . GLU B 1 51 ? 94.134 -61.864 -3.003 1.00 42.37 51 GLU B C 1
ATOM 2550 O O . GLU B 1 51 ? 95.079 -61.891 -2.225 1.00 38.98 51 GLU B O 1
ATOM 2556 N N . ASP B 1 52 ? 94.279 -62.040 -4.311 1.00 40.38 52 ASP B N 1
ATOM 2557 C CA . ASP B 1 52 ? 95.584 -62.349 -4.882 1.00 39.42 52 ASP B CA 1
ATOM 2558 C C . ASP B 1 52 ? 96.329 -61.067 -5.236 1.00 36.81 52 ASP B C 1
ATOM 2559 O O . ASP B 1 52 ? 96.022 -60.407 -6.225 1.00 38.43 52 ASP B O 1
ATOM 2564 N N . ASN B 1 53 ? 97.333 -60.746 -4.422 1.00 36.49 53 ASN B N 1
ATOM 2565 C CA . ASN B 1 53 ? 98.059 -59.480 -4.519 1.00 38.74 53 ASN B CA 1
ATOM 2566 C C . ASN B 1 53 ? 98.785 -59.244 -5.840 1.00 37.78 53 ASN B C 1
ATOM 2567 O O . ASN B 1 53 ? 99.188 -58.114 -6.136 1.00 34.89 53 ASN B O 1
ATOM 2572 N N . ARG B 1 54 ? 98.947 -60.305 -6.629 1.00 36.29 54 ARG B N 1
ATOM 2573 C CA . ARG B 1 54 ? 99.648 -60.209 -7.908 1.00 43.56 54 ARG B CA 1
ATOM 2574 C C . ARG B 1 54 ? 98.669 -59.981 -9.057 1.00 42.20 54 ARG B C 1
ATOM 2575 O O . ARG B 1 54 ? 99.082 -59.656 -10.173 1.00 43.61 54 ARG B O 1
ATOM 2583 N N . ILE B 1 55 ? 97.382 -60.226 -8.805 1.00 42.00 55 ILE B N 1
ATOM 2584 C CA . ILE B 1 55 ? 96.357 -60.078 -9.842 1.00 38.65 55 ILE B CA 1
ATOM 2585 C C . ILE B 1 55 ? 95.798 -58.652 -9.901 1.00 40.77 55 ILE B C 1
ATOM 2586 O O . ILE B 1 55 ? 95.272 -58.134 -8.911 1.00 38.75 55 ILE B O 1
ATOM 2591 N N . GLY B 1 56 ? 95.915 -58.025 -11.070 1.00 35.71 56 GLY B N 1
ATOM 2592 C CA . GLY B 1 56 ? 95.394 -56.682 -11.285 1.00 32.88 56 GLY B CA 1
ATOM 2593 C C . GLY B 1 56 ? 94.205 -56.607 -12.232 1.00 35.43 56 GLY B C 1
ATOM 2594 O O . GLY B 1 56 ? 93.462 -55.620 -12.228 1.00 34.40 56 GLY B O 1
ATOM 2595 N N . VAL B 1 57 ? 94.040 -57.631 -13.071 1.00 34.01 57 VAL B N 1
ATOM 2596 C CA . VAL B 1 57 ? 92.972 -57.630 -14.072 1.00 31.79 57 VAL B CA 1
ATOM 2597 C C . VAL B 1 57 ? 92.328 -59.003 -14.166 1.00 37.01 57 VAL B C 1
ATOM 2598 O O . VAL B 1 57 ? 93.021 -60.028 -14.173 1.00 42.81 57 VAL B O 1
ATOM 2602 N N . VAL B 1 58 ? 91.004 -59.023 -14.267 1.00 35.24 58 VAL B N 1
ATOM 2603 C CA . VAL B 1 58 ? 90.274 -60.273 -14.444 1.00 33.23 58 VAL B CA 1
ATOM 2604 C C . VAL B 1 58 ? 89.558 -60.258 -15.775 1.00 33.31 58 VAL B C 1
ATOM 2605 O O . VAL B 1 58 ? 88.833 -59.314 -16.088 1.00 33.29 58 VAL B O 1
ATOM 2609 N N . LEU B 1 59 ? 89.779 -61.297 -16.568 1.00 33.68 59 LEU B N 1
ATOM 2610 C CA . LEU B 1 59 ? 89.043 -61.461 -17.808 1.00 36.09 59 LEU B CA 1
ATOM 2611 C C . LEU B 1 59 ? 87.891 -62.416 -17.540 1.00 37.82 59 LEU B C 1
ATOM 2612 O O . LEU B 1 59 ? 88.090 -63.511 -17.001 1.00 40.77 59 LEU B O 1
ATOM 2617 N N . LEU B 1 60 ? 86.681 -61.980 -17.879 1.00 37.74 60 LEU B N 1
ATOM 2618 C CA . LEU B 1 60 ? 85.492 -62.817 -17.732 1.00 38.33 60 LEU B CA 1
ATOM 2619 C C . LEU B 1 60 ? 84.966 -63.170 -19.125 1.00 34.88 60 LEU B C 1
ATOM 2620 O O . LEU B 1 60 ? 84.822 -62.308 -19.975 1.00 38.28 60 LEU B O 1
ATOM 2625 N N . THR B 1 61 ? 84.715 -64.452 -19.360 1.00 39.59 61 THR B N 1
ATOM 2626 C CA . THR B 1 61 ? 84.266 -64.899 -20.671 1.00 36.59 61 THR B CA 1
ATOM 2627 C C . THR B 1 61 ? 83.508 -66.215 -20.564 1.00 41.62 61 THR B C 1
ATOM 2628 O O . THR B 1 61 ? 83.405 -66.797 -19.484 1.00 38.20 61 THR B O 1
ATOM 2632 N N . GLY B 1 62 ? 82.981 -66.682 -21.690 1.00 40.85 62 GLY B N 1
ATOM 2633 C CA . GLY B 1 62 ? 82.214 -67.915 -21.719 1.00 35.57 62 GLY B CA 1
ATOM 2634 C C . GLY B 1 62 ? 82.912 -69.021 -22.485 1.00 39.81 62 GLY B C 1
ATOM 2635 O O . GLY B 1 62 ? 83.696 -68.751 -23.400 1.00 43.63 62 GLY B O 1
ATOM 2636 N N . ALA B 1 63 ? 82.612 -70.267 -22.136 1.00 36.51 63 ALA B N 1
ATOM 2637 C CA . ALA B 1 63 ? 83.208 -71.401 -22.835 1.00 40.32 63 ALA B CA 1
ATOM 2638 C C . ALA B 1 63 ? 82.605 -71.512 -24.228 1.00 43.13 63 ALA B C 1
ATOM 2639 O O . ALA B 1 63 ? 81.391 -71.348 -24.401 1.00 40.35 63 ALA B O 1
ATOM 2641 N N . GLY B 1 64 ? 83.459 -71.769 -25.217 1.00 47.54 64 GLY B N 1
ATOM 2642 C CA . GLY B 1 64 ? 83.009 -71.962 -26.584 1.00 46.43 64 GLY B CA 1
ATOM 2643 C C . GLY B 1 64 ? 84.142 -72.137 -27.577 1.00 46.36 64 GLY B C 1
ATOM 2644 O O . GLY B 1 64 ? 85.313 -71.962 -27.234 1.00 47.07 64 GLY B O 1
ATOM 2645 N N . PRO B 1 65 ? 83.796 -72.483 -28.825 1.00 45.17 65 PRO B N 1
ATOM 2646 C CA . PRO B 1 65 ? 82.398 -72.664 -29.237 1.00 46.86 65 PRO B CA 1
ATOM 2647 C C . PRO B 1 65 ? 81.803 -73.998 -28.767 1.00 48.28 65 PRO B C 1
ATOM 2648 O O . PRO B 1 65 ? 82.532 -74.936 -28.432 1.00 43.52 65 PRO B O 1
ATOM 2652 N N . HIS B 1 66 ? 80.474 -74.060 -28.749 1.00 43.84 66 HIS B N 1
ATOM 2653 C CA . HIS B 1 66 ? 79.736 -75.260 -28.374 1.00 45.91 66 HIS B CA 1
ATOM 2654 C C . HIS B 1 66 ? 79.671 -76.237 -29.554 1.00 52.75 66 HIS B C 1
ATOM 2655 O O . HIS B 1 66 ? 80.059 -75.901 -30.673 1.00 48.26 66 HIS B O 1
ATOM 2662 N N . SER B 1 67 ? 79.168 -77.443 -29.301 1.00 56.53 67 SER B N 1
ATOM 2663 C CA . SER B 1 67 ? 79.103 -78.471 -30.332 1.00 65.11 67 SER B CA 1
ATOM 2664 C C . SER B 1 67 ? 78.232 -78.043 -31.512 1.00 66.59 67 SER B C 1
ATOM 2665 O O . SER B 1 67 ? 78.384 -78.560 -32.622 1.00 63.13 67 SER B O 1
ATOM 2668 N N . ASP B 1 68 ? 77.320 -77.101 -31.275 1.00 64.09 68 ASP B N 1
ATOM 2669 C CA . ASP B 1 68 ? 76.452 -76.619 -32.343 1.00 59.29 68 ASP B CA 1
ATOM 2670 C C . ASP B 1 68 ? 77.144 -75.480 -33.087 1.00 52.52 68 ASP B C 1
ATOM 2671 O O . ASP B 1 68 ? 76.551 -74.840 -33.956 1.00 51.82 68 ASP B O 1
ATOM 2676 N N . GLY B 1 69 ? 78.416 -75.256 -32.752 1.00 52.51 69 GLY B N 1
ATOM 2677 C CA . GLY B 1 69 ? 79.218 -74.210 -33.367 1.00 49.62 69 GLY B CA 1
ATOM 2678 C C . GLY B 1 69 ? 78.996 -72.799 -32.830 1.00 51.05 69 GLY B C 1
ATOM 2679 O O . GLY B 1 69 ? 79.672 -71.858 -33.254 1.00 49.73 69 GLY B O 1
ATOM 2680 N N . LYS B 1 70 ? 78.063 -72.645 -31.897 1.00 49.91 70 LYS B N 1
ATOM 2681 C CA . LYS B 1 70 ? 77.679 -71.316 -31.406 1.00 52.53 70 LYS B CA 1
ATOM 2682 C C . LYS B 1 70 ? 78.476 -70.829 -30.188 1.00 50.64 70 LYS B C 1
ATOM 2683 O O . LYS B 1 70 ? 78.935 -71.625 -29.364 1.00 52.80 70 LYS B O 1
ATOM 2689 N N . TYR B 1 71 ? 78.646 -69.513 -30.089 1.00 46.01 71 TYR B N 1
ATOM 2690 C CA . TYR B 1 71 ? 79.353 -68.912 -28.962 1.00 46.20 71 TYR B CA 1
ATOM 2691 C C . TYR B 1 71 ? 78.370 -68.289 -27.984 1.00 47.79 71 TYR B C 1
ATOM 2692 O O . TYR B 1 71 ? 77.290 -67.828 -28.377 1.00 48.34 71 TYR B O 1
ATOM 2701 N N . ALA B 1 72 ? 78.761 -68.252 -26.713 1.00 43.51 72 ALA B N 1
ATOM 2702 C CA . ALA B 1 72 ? 77.961 -67.590 -25.695 1.00 37.10 72 ALA B CA 1
ATOM 2703 C C . ALA B 1 72 ? 78.811 -67.117 -24.526 1.00 43.52 72 ALA B C 1
ATOM 2704 O O . ALA B 1 72 ? 79.646 -67.864 -23.997 1.00 42.85 72 ALA B O 1
ATOM 2706 N N . PHE B 1 73 ? 78.584 -65.866 -24.136 1.00 41.66 73 PHE B N 1
ATOM 2707 C CA . PHE B 1 73 ? 79.177 -65.286 -22.947 1.00 39.60 73 PHE B CA 1
ATOM 2708 C C . PHE B 1 73 ? 78.403 -65.810 -21.750 1.00 38.42 73 PHE B C 1
ATOM 2709 O O . PHE B 1 73 ? 78.967 -66.399 -20.824 1.00 42.08 73 PHE B O 1
ATOM 2717 N N . CYS B 1 74 ? 77.096 -65.577 -21.775 1.00 41.10 74 CYS B N 1
ATOM 2718 C CA . CYS B 1 74 ? 76.225 -65.980 -20.680 1.00 39.51 74 CYS B CA 1
ATOM 2719 C C . CYS B 1 74 ? 74.780 -65.660 -21.057 1.00 41.10 74 CYS B C 1
ATOM 2720 O O . CYS B 1 74 ? 74.492 -64.551 -21.510 1.00 35.28 74 CYS B O 1
ATOM 2723 N N . SER B 1 75 ? 73.867 -66.605 -20.834 1.00 39.78 75 SER B N 1
ATOM 2724 C CA . SER B 1 75 ? 72.464 -66.391 -21.202 1.00 37.37 75 SER B CA 1
ATOM 2725 C C . SER B 1 75 ? 71.602 -66.041 -19.978 1.00 44.85 75 SER B C 1
ATOM 2726 O O . SER B 1 75 ? 70.368 -66.065 -20.029 1.00 38.49 75 SER B O 1
ATOM 2729 N N . GLY B 1 76 ? 72.264 -65.713 -18.874 1.00 42.74 76 GLY B N 1
ATOM 2730 C CA . GLY B 1 76 ? 71.570 -65.281 -17.676 1.00 43.67 76 GLY B CA 1
ATOM 2731 C C . GLY B 1 76 ? 71.159 -66.420 -16.763 1.00 46.53 76 GLY B C 1
ATOM 2732 O O . GLY B 1 76 ? 71.738 -67.515 -16.808 1.00 40.85 76 GLY B O 1
ATOM 2733 N N . GLY B 1 77 ? 70.127 -66.170 -15.959 1.00 47.42 77 GLY B N 1
ATOM 2734 C CA . GLY B 1 77 ? 69.676 -67.140 -14.976 1.00 44.06 77 GLY B CA 1
ATOM 2735 C C . GLY B 1 77 ? 69.144 -68.407 -15.621 1.00 44.74 77 GLY B C 1
ATOM 2736 O O . GLY B 1 77 ? 68.377 -68.364 -16.591 1.00 46.87 77 GLY B O 1
ATOM 2737 N N . ASP B 1 78 ? 69.582 -69.544 -15.092 1.00 45.37 78 ASP B N 1
ATOM 2738 C CA . ASP B 1 78 ? 69.153 -70.852 -15.579 1.00 48.79 78 ASP B CA 1
ATOM 2739 C C . ASP B 1 78 ? 67.670 -71.104 -15.285 1.00 49.40 78 ASP B C 1
ATOM 2740 O O . ASP B 1 78 ? 67.283 -71.383 -14.142 1.00 47.72 78 ASP B O 1
ATOM 2745 N N . GLN B 1 79 ? 66.846 -71.000 -16.324 1.00 48.88 79 GLN B N 1
ATOM 2746 C CA . GLN B 1 79 ? 65.398 -71.108 -16.176 1.00 45.60 79 GLN B CA 1
ATOM 2747 C C . GLN B 1 79 ? 64.954 -72.513 -15.764 1.00 46.73 79 GLN B C 1
ATOM 2748 O O . GLN B 1 79 ? 63.853 -72.694 -15.234 1.00 46.54 79 GLN B O 1
ATOM 2754 N N . SER B 1 80 ? 65.813 -73.505 -15.982 1.00 49.75 80 SER B N 1
ATOM 2755 C CA . SER B 1 80 ? 65.448 -74.888 -15.685 1.00 51.09 80 SER B CA 1
ATOM 2756 C C . SER B 1 80 ? 65.407 -75.174 -14.182 1.00 47.25 80 SER B C 1
ATOM 2757 O O . SER B 1 80 ? 64.876 -76.203 -13.762 1.00 48.47 80 SER B O 1
ATOM 2760 N N . VAL B 1 81 ? 65.971 -74.270 -13.381 1.00 46.85 81 VAL B N 1
ATOM 2761 C CA . VAL B 1 81 ? 65.900 -74.392 -11.917 1.00 53.21 81 VAL B CA 1
ATOM 2762 C C . VAL B 1 81 ? 65.173 -73.218 -11.255 1.00 57.93 81 VAL B C 1
ATOM 2763 O O . VAL B 1 81 ? 65.214 -73.058 -10.026 1.00 59.35 81 VAL B O 1
ATOM 2767 N N . ARG B 1 82 ? 64.520 -72.392 -12.067 1.00 56.72 82 ARG B N 1
ATOM 2768 C CA . ARG B 1 82 ? 63.782 -71.245 -11.544 1.00 59.00 82 ARG B CA 1
ATOM 2769 C C . ARG B 1 82 ? 62.465 -71.676 -10.887 1.00 62.38 82 ARG B C 1
ATOM 2770 O O . ARG B 1 82 ? 61.657 -72.378 -11.501 1.00 61.68 82 ARG B O 1
ATOM 2778 N N . GLY B 1 83 ? 62.250 -71.240 -9.645 1.00 58.45 83 GLY B N 1
ATOM 2779 C CA . GLY B 1 83 ? 61.021 -71.545 -8.929 1.00 56.15 83 GLY B CA 1
ATOM 2780 C C . GLY B 1 83 ? 60.381 -70.338 -8.262 1.00 54.04 83 GLY B C 1
ATOM 2781 O O . GLY B 1 83 ? 60.597 -69.196 -8.674 1.00 54.52 83 GLY B O 1
ATOM 2782 N N . GLU B 1 84 ? 59.590 -70.587 -7.223 1.00 48.40 84 GLU B N 1
ATOM 2783 C CA . GLU B 1 84 ? 58.840 -69.519 -6.573 1.00 48.48 84 GLU B CA 1
ATOM 2784 C C . GLU B 1 84 ? 59.754 -68.585 -5.777 1.00 48.61 84 GLU B C 1
ATOM 2785 O O . GLU B 1 84 ? 60.337 -68.973 -4.760 1.00 48.72 84 GLU B O 1
ATOM 2787 N N . GLY B 1 85 ? 59.850 -67.346 -6.246 1.00 47.27 85 GLY B N 1
ATOM 2788 C CA . GLY B 1 85 ? 60.640 -66.318 -5.590 1.00 52.71 85 GLY B CA 1
ATOM 2789 C C . GLY B 1 85 ? 62.121 -66.282 -5.937 1.00 53.42 85 GLY B C 1
ATOM 2790 O O . GLY B 1 85 ? 62.855 -65.451 -5.404 1.00 53.48 85 GLY B O 1
ATOM 2791 N N . GLY B 1 86 ? 62.568 -67.139 -6.851 1.00 48.82 86 GLY B N 1
ATOM 2792 C CA . GLY B 1 86 ? 63.976 -67.144 -7.218 1.00 52.29 86 GLY B CA 1
ATOM 2793 C C . GLY B 1 86 ? 64.478 -68.421 -7.868 1.00 58.03 86 GLY B C 1
ATOM 2794 O O . GLY B 1 86 ? 63.689 -69.288 -8.244 1.00 58.32 86 GLY B O 1
ATOM 2795 N N . TYR B 1 87 ? 65.799 -68.546 -7.981 1.00 56.07 87 TYR B N 1
ATOM 2796 C CA . TYR B 1 87 ? 66.406 -69.738 -8.567 1.00 55.82 87 TYR B CA 1
ATOM 2797 C C . TYR B 1 87 ? 66.711 -70.743 -7.470 1.00 54.31 87 TYR B C 1
ATOM 2798 O O . TYR B 1 87 ? 67.450 -70.436 -6.527 1.00 49.42 87 TYR B O 1
ATOM 2807 N N . ILE B 1 88 ? 66.116 -71.931 -7.586 1.00 50.57 88 ILE B N 1
ATOM 2808 C CA . ILE B 1 88 ? 66.162 -72.921 -6.511 1.00 53.96 88 ILE B CA 1
ATOM 2809 C C . ILE B 1 88 ? 67.499 -73.656 -6.506 1.00 58.58 88 ILE B C 1
ATOM 2810 O O . ILE B 1 88 ? 67.840 -74.344 -7.477 1.00 56.52 88 ILE B O 1
ATOM 2815 N N . ASP B 1 89 ? 68.257 -73.520 -5.417 1.00 57.24 89 ASP B N 1
ATOM 2816 C CA . ASP B 1 89 ? 69.510 -74.260 -5.302 1.00 58.36 89 ASP B CA 1
ATOM 2817 C C . ASP B 1 89 ? 69.232 -75.703 -4.861 1.00 60.05 89 ASP B C 1
ATOM 2818 O O . ASP B 1 89 ? 68.077 -76.068 -4.628 1.00 55.96 89 ASP B O 1
ATOM 2823 N N . ASP B 1 90 ? 70.282 -76.512 -4.735 1.00 63.08 90 ASP B N 1
ATOM 2824 C CA . ASP B 1 90 ? 70.124 -77.949 -4.483 1.00 66.69 90 ASP B CA 1
ATOM 2825 C C . ASP B 1 90 ? 69.620 -78.309 -3.086 1.00 68.85 90 ASP B C 1
ATOM 2826 O O . ASP B 1 90 ? 69.291 -79.468 -2.818 1.00 69.48 90 ASP B O 1
ATOM 2831 N N . GLN B 1 91 ? 69.561 -77.323 -2.197 1.00 67.54 91 GLN B N 1
ATOM 2832 C CA . GLN B 1 91 ? 69.027 -77.549 -0.856 1.00 68.56 91 GLN B CA 1
ATOM 2833 C C . GLN B 1 91 ? 67.575 -77.053 -0.788 1.00 64.71 91 GLN B C 1
ATOM 2834 O O . GLN B 1 91 ? 66.926 -77.135 0.254 1.00 64.12 91 GLN B O 1
ATOM 2840 N N . GLY B 1 92 ? 67.074 -76.558 -1.922 1.00 58.39 92 GLY B N 1
ATOM 2841 C CA . GLY B 1 92 ? 65.694 -76.109 -2.049 1.00 54.66 92 GLY B CA 1
ATOM 2842 C C . GLY B 1 92 ? 65.442 -74.638 -1.772 1.00 58.69 92 GLY B C 1
ATOM 2843 O O . GLY B 1 92 ? 64.297 -74.180 -1.787 1.00 60.64 92 GLY B O 1
ATOM 2844 N N . THR B 1 93 ? 66.517 -73.891 -1.548 1.00 54.32 93 THR B N 1
ATOM 2845 C CA . THR B 1 93 ? 66.423 -72.473 -1.234 1.00 54.77 93 THR B CA 1
ATOM 2846 C C . THR B 1 93 ? 66.377 -71.563 -2.468 1.00 56.38 93 THR B C 1
ATOM 2847 O O . THR B 1 93 ? 67.255 -71.624 -3.334 1.00 55.42 93 THR B O 1
ATOM 2851 N N . PRO B 1 94 ? 65.345 -70.707 -2.541 1.00 55.58 94 PRO B N 1
ATOM 2852 C CA . PRO B 1 94 ? 65.227 -69.707 -3.613 1.00 53.89 94 PRO B CA 1
ATOM 2853 C C . PRO B 1 94 ? 66.301 -68.631 -3.464 1.00 57.04 94 PRO B C 1
ATOM 2854 O O . PRO B 1 94 ? 66.507 -68.125 -2.357 1.00 57.77 94 PRO B O 1
ATOM 2858 N N . ARG B 1 95 ? 66.987 -68.302 -4.557 1.00 56.10 95 ARG B N 1
ATOM 2859 C CA . ARG B 1 95 ? 68.098 -67.354 -4.499 1.00 49.32 95 ARG B CA 1
ATOM 2860 C C . ARG B 1 95 ? 68.123 -66.346 -5.639 1.00 50.44 95 ARG B C 1
ATOM 2861 O O . ARG B 1 95 ? 67.648 -66.621 -6.746 1.00 46.83 95 ARG B O 1
ATOM 2869 N N . LEU B 1 96 ? 68.678 -65.173 -5.341 1.00 50.55 96 LEU B N 1
ATOM 2870 C CA . LEU B 1 96 ? 69.005 -64.170 -6.337 1.00 51.08 96 LEU B CA 1
ATOM 2871 C C . LEU B 1 96 ? 70.450 -63.746 -6.122 1.00 49.89 96 LEU B C 1
ATOM 2872 O O . LEU B 1 96 ? 70.769 -62.551 -6.150 1.00 42.74 96 LEU B O 1
ATOM 2877 N N . ASN B 1 97 ? 71.323 -64.731 -5.926 1.00 51.88 97 ASN B N 1
ATOM 2878 C CA . ASN B 1 97 ? 72.698 -64.447 -5.530 1.00 49.49 97 ASN B CA 1
ATOM 2879 C C . ASN B 1 97 ? 73.575 -63.811 -6.616 1.00 43.81 97 ASN B C 1
ATOM 2880 O O . ASN B 1 97 ? 74.691 -63.377 -6.328 1.00 42.10 97 ASN B O 1
ATOM 2885 N N . VAL B 1 98 ? 73.069 -63.704 -7.846 1.00 32.00 98 VAL B N 1
ATOM 2886 C CA . VAL B 1 98 ? 73.807 -62.934 -8.851 1.00 30.82 98 VAL B CA 1
ATOM 2887 C C . VAL B 1 98 ? 73.935 -61.463 -8.428 1.00 34.76 98 VAL B C 1
ATOM 2888 O O . VAL B 1 98 ? 74.881 -60.772 -8.826 1.00 35.90 98 VAL B O 1
ATOM 2892 N N . LEU B 1 99 ? 72.995 -60.985 -7.612 1.00 33.97 99 LEU B N 1
ATOM 2893 C CA . LEU B 1 99 ? 73.076 -59.615 -7.104 1.00 35.37 99 LEU B CA 1
ATOM 2894 C C . LEU B 1 99 ? 74.335 -59.428 -6.259 1.00 38.97 99 LEU B C 1
ATOM 2895 O O . LEU B 1 99 ? 74.972 -58.369 -6.309 1.00 36.64 99 LEU B O 1
ATOM 2900 N N . ASP B 1 100 ? 74.676 -60.449 -5.472 1.00 36.18 100 ASP B N 1
ATOM 2901 C CA . ASP B 1 100 ? 75.908 -60.420 -4.691 1.00 36.22 100 ASP B CA 1
ATOM 2902 C C . ASP B 1 100 ? 77.133 -60.426 -5.603 1.00 34.10 100 ASP B C 1
ATOM 2903 O O . ASP B 1 100 ? 78.113 -59.723 -5.344 1.00 31.91 100 ASP B O 1
ATOM 2908 N N . LEU B 1 101 ? 77.077 -61.209 -6.677 1.00 30.20 101 LEU B N 1
ATOM 2909 C CA . LEU B 1 101 ? 78.180 -61.246 -7.629 1.00 32.39 101 LEU B CA 1
ATOM 2910 C C . LEU B 1 101 ? 78.355 -59.894 -8.323 1.00 29.99 101 LEU B C 1
ATOM 2911 O O . LEU B 1 101 ? 79.481 -59.426 -8.522 1.00 31.95 101 LEU B O 1
ATOM 2916 N N . GLN B 1 102 ? 77.240 -59.271 -8.690 1.00 31.44 102 GLN B N 1
ATOM 2917 C CA . GLN B 1 102 ? 77.267 -57.946 -9.300 1.00 29.47 102 GLN B CA 1
ATOM 2918 C C . GLN B 1 102 ? 78.041 -56.946 -8.443 1.00 27.54 102 GLN B C 1
ATOM 2919 O O . GLN B 1 102 ? 78.893 -56.205 -8.951 1.00 27.57 102 GLN B O 1
ATOM 2925 N N . ARG B 1 103 ? 77.729 -56.913 -7.150 1.00 26.35 103 ARG B N 1
ATOM 2926 C CA . ARG B 1 103 ? 78.397 -56.008 -6.213 1.00 28.17 103 ARG B CA 1
ATOM 2927 C C . ARG B 1 103 ? 79.879 -56.299 -6.050 1.00 28.12 103 ARG B C 1
ATOM 2928 O O . ARG B 1 103 ? 80.695 -55.383 -5.912 1.00 31.54 103 ARG B O 1
ATOM 2936 N N . LEU B 1 104 ? 80.224 -57.578 -6.012 1.00 29.16 104 LEU B N 1
ATOM 2937 C CA . LEU B 1 104 ? 81.628 -57.949 -5.897 1.00 30.63 104 LEU B CA 1
ATOM 2938 C C . LEU B 1 104 ? 82.419 -57.489 -7.120 1.00 32.96 104 LEU B C 1
ATOM 2939 O O . LEU B 1 104 ? 83.455 -56.836 -6.987 1.00 34.62 104 LEU B O 1
ATOM 2944 N N . ILE B 1 105 ? 81.922 -57.800 -8.314 1.00 27.07 105 ILE B N 1
ATOM 2945 C CA . ILE B 1 105 ? 82.609 -57.376 -9.529 1.00 30.44 105 ILE B CA 1
ATOM 2946 C C . ILE B 1 105 ? 82.756 -55.853 -9.575 1.00 30.41 105 ILE B C 1
ATOM 2947 O O . ILE B 1 105 ? 83.821 -55.321 -9.905 1.00 25.71 105 ILE B O 1
ATOM 2952 N N . ARG B 1 106 ? 81.681 -55.169 -9.206 1.00 29.97 106 ARG B N 1
ATOM 2953 C CA . ARG B 1 106 ? 81.600 -53.708 -9.239 1.00 26.29 106 ARG B CA 1
ATOM 2954 C C . ARG B 1 106 ? 82.530 -53.003 -8.246 1.00 30.43 106 ARG B C 1
ATOM 2955 O O . ARG B 1 106 ? 83.073 -51.936 -8.546 1.00 32.58 106 ARG B O 1
ATOM 2963 N N . SER B 1 107 ? 82.693 -53.582 -7.059 1.00 27.17 107 SER B N 1
ATOM 2964 C CA . SER B 1 107 ? 83.443 -52.932 -5.979 1.00 32.84 107 SER B CA 1
ATOM 2965 C C . SER B 1 107 ? 84.908 -53.362 -5.849 1.00 30.24 107 SER B C 1
ATOM 2966 O O . SER B 1 107 ? 85.719 -52.620 -5.297 1.00 32.14 107 SER B O 1
ATOM 2969 N N . MET B 1 108 ? 85.252 -54.563 -6.308 1.00 27.54 108 MET B N 1
ATOM 2970 C CA . MET B 1 108 ? 86.634 -55.021 -6.158 1.00 31.10 108 MET B CA 1
ATOM 2971 C C . MET B 1 108 ? 87.626 -54.112 -6.878 1.00 25.80 108 MET B C 1
ATOM 2972 O O . MET B 1 108 ? 87.387 -53.684 -8.013 1.00 32.55 108 MET B O 1
ATOM 2977 N N . PRO B 1 109 ? 88.751 -53.819 -6.209 1.00 31.46 109 PRO B N 1
ATOM 2978 C CA . PRO B 1 109 ? 89.759 -52.882 -6.706 1.00 32.95 109 PRO B CA 1
ATOM 2979 C C . PRO B 1 109 ? 90.665 -53.545 -7.728 1.00 34.10 109 PRO B C 1
ATOM 2980 O O . PRO B 1 109 ? 91.887 -53.406 -7.639 1.00 35.63 109 PRO B O 1
ATOM 2984 N N . LYS B 1 110 ? 90.063 -54.303 -8.644 1.00 30.70 110 LYS B N 1
ATOM 2985 C CA . LYS B 1 110 ? 90.754 -54.842 -9.807 1.00 28.11 110 LYS B CA 1
ATOM 2986 C C . LYS B 1 110 ? 89.872 -54.589 -11.032 1.00 31.48 110 LYS B C 1
ATOM 2987 O O . LYS B 1 110 ? 88.644 -54.642 -10.941 1.00 30.01 110 LYS B O 1
ATOM 2993 N N . VAL B 1 111 ? 90.481 -54.348 -12.186 1.00 29.13 111 VAL B N 1
ATOM 2994 C CA . VAL B 1 111 ? 89.695 -54.113 -13.383 1.00 29.99 111 VAL B CA 1
ATOM 2995 C C . VAL B 1 111 ? 89.151 -55.430 -13.924 1.00 32.85 111 VAL B C 1
ATOM 2996 O O . VAL B 1 111 ? 89.902 -56.394 -14.105 1.00 32.60 111 VAL B O 1
ATOM 3000 N N . VAL B 1 112 ? 87.842 -55.481 -14.160 1.00 29.68 112 VAL B N 1
ATOM 3001 C CA . VAL B 1 112 ? 87.232 -56.668 -14.759 1.00 31.19 112 VAL B CA 1
ATOM 3002 C C . VAL B 1 112 ? 86.815 -56.378 -16.198 1.00 29.38 112 VAL B C 1
ATOM 3003 O O . VAL B 1 112 ? 86.102 -55.410 -16.476 1.00 27.91 112 VAL B O 1
ATOM 3007 N N . ILE B 1 113 ? 87.282 -57.210 -17.118 1.00 33.77 113 ILE B N 1
ATOM 3008 C CA . ILE B 1 113 ? 86.955 -57.040 -18.528 1.00 28.97 113 ILE B CA 1
ATOM 3009 C C . ILE B 1 113 ? 86.120 -58.205 -19.029 1.00 30.48 113 ILE B C 1
ATOM 3010 O O . ILE B 1 113 ? 86.551 -59.354 -18.980 1.00 34.87 113 ILE B O 1
ATOM 3015 N N . ALA B 1 114 ? 84.922 -57.908 -19.520 1.00 31.59 114 ALA B N 1
ATOM 3016 C CA . ALA B 1 114 ? 84.111 -58.938 -20.138 1.00 35.56 114 ALA B CA 1
ATOM 3017 C C . ALA B 1 114 ? 84.605 -59.160 -21.547 1.00 31.41 114 ALA B C 1
ATOM 3018 O O . ALA B 1 114 ? 84.717 -58.212 -22.319 1.00 30.87 114 ALA B O 1
ATOM 3020 N N . LEU B 1 115 ? 84.927 -60.408 -21.869 1.00 30.63 115 LEU B N 1
ATOM 3021 C CA . LEU B 1 115 ? 85.270 -60.763 -23.237 1.00 30.40 115 LEU B CA 1
ATOM 3022 C C . LEU B 1 115 ? 84.076 -61.495 -23.804 1.00 31.31 115 LEU B C 1
ATOM 3023 O O . LEU B 1 115 ? 83.852 -62.665 -23.491 1.00 36.77 115 LEU B O 1
ATOM 3028 N N . VAL B 1 116 ? 83.303 -60.804 -24.634 1.00 35.33 116 VAL B N 1
ATOM 3029 C CA . VAL B 1 116 ? 82.035 -61.344 -25.109 1.00 34.46 116 VAL B CA 1
ATOM 3030 C C . VAL B 1 116 ? 82.126 -61.850 -26.540 1.00 34.51 116 VAL B C 1
ATOM 3031 O O . VAL B 1 116 ? 82.305 -61.070 -27.474 1.00 32.81 116 VAL B O 1
ATOM 3035 N N . ALA B 1 117 ? 82.012 -63.165 -26.699 1.00 33.40 117 ALA B N 1
ATOM 3036 C CA . ALA B 1 117 ? 81.804 -63.770 -28.006 1.00 37.39 117 ALA B CA 1
ATOM 3037 C C . ALA B 1 117 ? 80.410 -64.377 -27.984 1.00 41.05 117 ALA B C 1
ATOM 3038 O O . ALA B 1 117 ? 80.002 -64.965 -26.976 1.00 37.56 117 ALA B O 1
ATOM 3040 N N . GLY B 1 118 ? 79.657 -64.188 -29.062 1.00 37.49 118 GLY B N 1
ATOM 3041 C CA . GLY B 1 118 ? 78.305 -64.709 -29.122 1.00 32.61 118 GLY B CA 1
ATOM 3042 C C . GLY B 1 118 ? 77.395 -64.034 -28.109 1.00 37.85 118 GLY B C 1
ATOM 3043 O O . GLY B 1 118 ? 77.521 -62.839 -27.841 1.00 33.79 118 GLY B O 1
ATOM 3044 N N . TYR B 1 119 ? 76.491 -64.816 -27.528 1.00 34.96 119 TYR B N 1
ATOM 3045 C CA . TYR B 1 119 ? 75.385 -64.273 -26.747 1.00 37.98 119 TYR B CA 1
ATOM 3046 C C . TYR B 1 119 ? 75.762 -63.756 -25.361 1.00 30.56 119 TYR B C 1
ATOM 3047 O O . TYR B 1 119 ? 76.380 -64.461 -24.559 1.00 35.11 119 TYR B O 1
ATOM 3056 N N . ALA B 1 120 ? 75.397 -62.500 -25.116 1.00 28.88 120 ALA B N 1
ATOM 3057 C CA . ALA B 1 120 ? 75.351 -61.921 -23.777 1.00 28.73 120 ALA B CA 1
ATOM 3058 C C . ALA B 1 120 ? 73.913 -61.444 -23.592 1.00 31.08 120 ALA B C 1
ATOM 3059 O O . ALA B 1 120 ? 73.536 -60.350 -24.038 1.00 29.94 120 ALA B O 1
ATOM 3061 N N . ILE B 1 121 ? 73.098 -62.301 -22.982 1.00 32.93 121 ILE B N 1
ATOM 3062 C CA . ILE B 1 121 ? 71.652 -62.111 -22.957 1.00 29.04 121 ILE B CA 1
ATOM 3063 C C . ILE B 1 121 ? 71.093 -62.177 -21.538 1.00 36.48 121 ILE B C 1
ATOM 3064 O O . ILE B 1 121 ? 71.532 -62.989 -20.715 1.00 32.79 121 ILE B O 1
ATOM 3069 N N . GLY B 1 122 ? 70.114 -61.319 -21.259 1.00 38.94 122 GLY B N 1
ATOM 3070 C CA . GLY B 1 122 ? 69.452 -61.309 -19.967 1.00 29.74 122 GLY B CA 1
ATOM 3071 C C . GLY B 1 122 ? 70.402 -61.000 -18.826 1.00 31.67 122 GLY B C 1
ATOM 3072 O O . GLY B 1 122 ? 71.149 -60.020 -18.882 1.00 30.30 122 GLY B O 1
ATOM 3073 N N . GLY B 1 123 ? 70.372 -61.830 -17.784 1.00 32.56 123 GLY B N 1
ATOM 3074 C CA . GLY B 1 123 ? 71.288 -61.679 -16.662 1.00 32.19 123 GLY B CA 1
ATOM 3075 C C . GLY B 1 123 ? 72.726 -61.724 -17.148 1.00 33.37 123 GLY B C 1
ATOM 3076 O O . GLY B 1 123 ? 73.627 -61.193 -16.503 1.00 29.93 123 GLY B O 1
ATOM 3077 N N . GLY B 1 124 ? 72.943 -62.384 -18.282 1.00 29.11 124 GLY B N 1
ATOM 3078 C CA . GLY B 1 124 ? 74.262 -62.438 -18.885 1.00 27.52 124 GLY B CA 1
ATOM 3079 C C . GLY B 1 124 ? 74.656 -61.091 -19.447 1.00 33.39 124 GLY B C 1
ATOM 3080 O O . GLY B 1 124 ? 75.828 -60.702 -19.434 1.00 29.81 124 GLY B O 1
ATOM 3081 N N . HIS B 1 125 ? 73.666 -60.366 -19.951 1.00 34.17 125 HIS B N 1
ATOM 3082 C CA . HIS B 1 125 ? 73.923 -59.031 -20.442 1.00 29.53 125 HIS B CA 1
ATOM 3083 C C . HIS B 1 125 ? 74.307 -58.097 -19.298 1.00 29.88 125 HIS B C 1
ATOM 3084 O O . HIS B 1 125 ? 75.262 -57.326 -19.416 1.00 29.56 125 HIS B O 1
ATOM 3091 N N . VAL B 1 126 ? 73.597 -58.197 -18.175 1.00 29.32 126 VAL B N 1
ATOM 3092 C CA . VAL B 1 126 ? 73.897 -57.355 -17.015 1.00 29.61 126 VAL B CA 1
ATOM 3093 C C . VAL B 1 126 ? 75.293 -57.645 -16.458 1.00 30.85 126 VAL B C 1
ATOM 3094 O O . VAL B 1 126 ? 75.999 -56.724 -16.055 1.00 28.13 126 VAL B O 1
ATOM 3098 N N . LEU B 1 127 ? 75.714 -58.908 -16.476 1.00 28.07 127 LEU B N 1
ATOM 3099 C CA . LEU B 1 127 ? 77.088 -59.226 -16.075 1.00 35.39 127 LEU B CA 1
ATOM 3100 C C . LEU B 1 127 ? 78.123 -58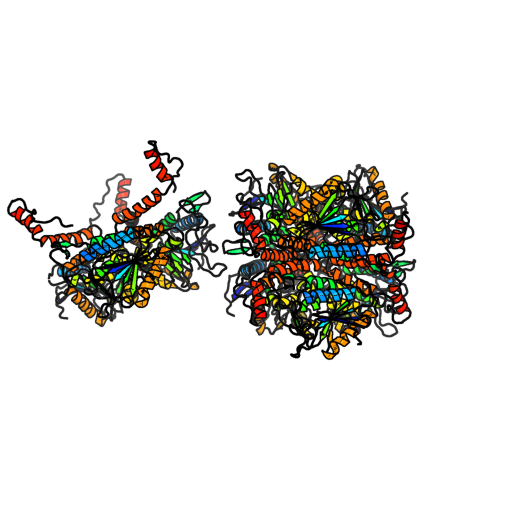.493 -16.920 1.00 31.44 127 LEU B C 1
ATOM 3101 O O . LEU B 1 127 ? 79.121 -58.000 -16.400 1.00 32.39 127 LEU B O 1
ATOM 3106 N N . HIS B 1 128 ? 77.908 -58.439 -18.230 1.00 28.51 128 HIS B N 1
ATOM 3107 C CA . HIS B 1 128 ? 78.840 -57.719 -19.084 1.00 25.68 128 HIS B CA 1
ATOM 3108 C C . HIS B 1 128 ? 78.867 -56.233 -18.716 1.00 30.89 128 HIS B C 1
ATOM 3109 O O . HIS B 1 128 ? 79.946 -55.615 -18.621 1.00 24.27 128 HIS B O 1
ATOM 3116 N N . LEU B 1 129 ? 77.680 -55.677 -18.476 1.00 24.03 129 LEU B N 1
ATOM 3117 C CA . LEU B 1 129 ? 77.533 -54.258 -18.137 1.00 24.06 129 LEU B CA 1
ATOM 3118 C C . LEU B 1 129 ? 78.269 -53.865 -16.864 1.00 26.95 129 LEU B C 1
ATOM 3119 O O . LEU B 1 129 ? 78.868 -52.786 -16.811 1.00 26.55 129 LEU B O 1
ATOM 3124 N N . VAL B 1 130 ? 78.196 -54.698 -15.824 1.00 26.55 130 VAL B N 1
ATOM 3125 C CA . VAL B 1 130 ? 78.823 -54.326 -14.547 1.00 27.97 130 VAL B CA 1
ATOM 3126 C C . VAL B 1 130 ? 80.322 -54.529 -14.541 1.00 28.72 130 VAL B C 1
ATOM 3127 O O . VAL B 1 130 ? 81.016 -53.935 -13.722 1.00 30.13 130 VAL B O 1
ATOM 3131 N N . CYS B 1 131 ? 80.832 -55.336 -15.467 1.00 27.75 131 CYS B N 1
ATOM 3132 C CA . CYS B 1 131 ? 82.280 -55.369 -15.669 1.00 27.54 131 CYS B CA 1
ATOM 3133 C C . CYS B 1 131 ? 82.750 -53.970 -16.056 1.00 23.63 131 CYS B C 1
ATOM 3134 O O . CYS B 1 131 ? 82.023 -53.238 -16.715 1.00 25.47 131 CYS B O 1
ATOM 3137 N N . ASP B 1 132 ? 83.939 -53.581 -15.602 1.00 24.14 132 ASP B N 1
ATOM 3138 C CA . ASP B 1 132 ? 84.486 -52.263 -15.930 1.00 25.36 132 ASP B CA 1
ATOM 3139 C C . ASP B 1 132 ? 84.441 -51.988 -17.423 1.00 27.45 132 ASP B C 1
ATOM 3140 O O . ASP B 1 132 ? 83.943 -50.944 -17.854 1.00 26.72 132 ASP B O 1
ATOM 3145 N N . LEU B 1 133 ? 84.967 -52.934 -18.203 1.00 25.23 133 LEU B N 1
ATOM 3146 C CA . LEU B 1 133 ? 85.111 -52.776 -19.652 1.00 24.27 133 LEU B CA 1
ATOM 3147 C C . LEU B 1 133 ? 84.551 -53.988 -20.361 1.00 28.42 133 LEU B C 1
ATOM 3148 O O . LEU B 1 133 ? 84.432 -55.058 -19.762 1.00 26.54 133 LEU B O 1
ATOM 3153 N N . THR B 1 134 ? 84.212 -53.821 -21.640 1.00 28.72 134 THR B N 1
ATOM 3154 C CA . THR B 1 134 ? 83.765 -54.930 -22.473 1.00 29.52 134 THR B CA 1
ATOM 3155 C C . THR B 1 134 ? 84.453 -54.912 -23.842 1.00 34.91 134 THR B C 1
ATOM 3156 O O . THR B 1 134 ? 84.408 -53.911 -24.557 1.00 25.86 134 THR B O 1
ATOM 3160 N N . ILE B 1 135 ? 85.104 -56.021 -24.181 1.00 30.42 135 ILE B N 1
ATOM 3161 C CA . ILE B 1 135 ? 85.660 -56.218 -25.513 1.00 29.85 135 ILE B CA 1
ATOM 3162 C C . ILE B 1 135 ? 84.823 -57.286 -26.187 1.00 31.83 135 ILE B C 1
ATOM 3163 O O . ILE B 1 135 ? 84.584 -58.354 -25.611 1.00 36.06 135 ILE B O 1
ATOM 3168 N N . ALA B 1 136 ? 84.331 -56.978 -27.380 1.00 28.27 136 ALA B N 1
ATOM 3169 C CA . ALA B 1 136 ? 83.452 -57.896 -28.102 1.00 34.56 136 ALA B CA 1
ATOM 3170 C C . ALA B 1 136 ? 84.111 -58.452 -29.350 1.00 34.15 136 ALA B C 1
ATOM 3171 O O . ALA B 1 136 ? 84.865 -57.754 -30.025 1.00 31.43 136 ALA B O 1
ATOM 3173 N N . ALA B 1 137 ? 83.830 -59.719 -29.646 1.00 37.89 137 ALA B N 1
ATOM 3174 C CA . ALA B 1 137 ? 84.147 -60.278 -30.955 1.00 35.20 137 ALA B CA 1
ATOM 3175 C C . ALA B 1 137 ? 83.037 -59.834 -31.898 1.00 35.01 137 ALA B C 1
ATOM 3176 O O . ALA B 1 137 ? 81.918 -59.546 -31.457 1.00 33.71 137 ALA B O 1
ATOM 3178 N N . ASP B 1 138 ? 83.328 -59.770 -33.192 1.00 35.29 138 ASP B N 1
ATOM 3179 C CA . ASP B 1 138 ? 82.335 -59.302 -34.142 1.00 31.45 138 ASP B CA 1
ATOM 3180 C C . ASP B 1 138 ? 81.086 -60.184 -34.236 1.00 35.70 138 ASP B C 1
ATOM 3181 O O . ASP B 1 138 ? 80.068 -59.761 -34.793 1.00 35.91 138 ASP B O 1
ATOM 3186 N N . ASN B 1 139 ? 81.151 -61.399 -33.698 1.00 35.55 139 ASN B N 1
ATOM 3187 C CA . ASN B 1 139 ? 79.979 -62.268 -33.711 1.00 38.41 139 ASN B CA 1
ATOM 3188 C C . ASN B 1 139 ? 79.136 -62.120 -32.451 1.00 38.08 139 ASN B C 1
ATOM 3189 O O . ASN B 1 139 ? 78.141 -62.832 -32.266 1.00 36.08 139 ASN B O 1
ATOM 3194 N N . ALA B 1 140 ? 79.518 -61.174 -31.595 1.00 30.04 140 ALA B N 1
ATOM 3195 C CA . ALA B 1 140 ? 78.829 -60.994 -30.323 1.00 32.33 140 ALA B CA 1
ATOM 3196 C C . ALA B 1 140 ? 77.403 -60.476 -30.511 1.00 34.71 140 ALA B C 1
ATOM 3197 O O . ALA B 1 140 ? 77.131 -59.675 -31.412 1.00 33.73 140 ALA B O 1
ATOM 3199 N N . ILE B 1 141 ? 76.496 -60.948 -29.661 1.00 30.09 141 ILE B N 1
ATOM 3200 C CA . ILE B 1 141 ? 75.094 -60.521 -29.681 1.00 29.07 141 ILE B CA 1
ATOM 3201 C C . ILE B 1 141 ? 74.609 -60.148 -28.280 1.00 33.78 141 ILE B C 1
ATOM 3202 O O . ILE B 1 141 ? 74.703 -60.950 -27.361 1.00 33.44 141 ILE B O 1
ATOM 3207 N N . PHE B 1 142 ? 74.104 -58.923 -28.133 1.00 30.59 142 PHE B N 1
ATOM 3208 C CA . PHE B 1 142 ? 73.704 -58.369 -26.839 1.00 31.73 142 PHE B CA 1
ATOM 3209 C C . PHE B 1 142 ? 72.209 -58.153 -26.731 1.00 32.37 142 PHE B C 1
ATOM 3210 O O . PHE B 1 142 ? 71.565 -57.793 -27.712 1.00 35.04 142 PHE B O 1
ATOM 3218 N N . GLY B 1 143 ? 71.657 -58.338 -25.534 1.00 29.87 143 GLY B N 1
ATOM 3219 C CA . GLY B 1 143 ? 70.259 -58.017 -25.328 1.00 32.56 143 GLY B CA 1
ATOM 3220 C C . GLY B 1 143 ? 69.690 -58.402 -23.980 1.00 28.45 143 GLY B C 1
ATOM 3221 O O . GLY B 1 143 ? 70.257 -59.204 -23.244 1.00 33.15 143 GLY B O 1
ATOM 3222 N N . GLN B 1 144 ? 68.542 -57.822 -23.666 1.00 29.29 144 GLN B N 1
ATOM 3223 C CA . GLN B 1 144 ? 67.796 -58.188 -22.474 1.00 30.37 144 GLN B CA 1
ATOM 3224 C C . GLN B 1 144 ? 66.572 -58.979 -22.903 1.00 36.72 144 GLN B C 1
ATOM 3225 O O . GLN B 1 144 ? 66.139 -58.870 -24.055 1.00 32.45 144 GLN B O 1
ATOM 3231 N N . THR B 1 145 ? 66.017 -59.769 -21.989 1.00 35.24 145 THR B N 1
ATOM 3232 C CA . THR B 1 145 ? 64.861 -60.609 -22.294 1.00 34.38 145 THR B CA 1
ATOM 3233 C C . THR B 1 145 ? 63.799 -60.563 -21.184 1.00 33.73 145 THR B C 1
ATOM 3234 O O . THR B 1 145 ? 62.722 -61.148 -21.318 1.00 36.15 145 THR B O 1
ATOM 3238 N N . GLY B 1 146 ? 64.111 -59.883 -20.085 1.00 33.72 146 GLY B N 1
ATOM 3239 C CA . GLY B 1 146 ? 63.246 -59.911 -18.907 1.00 36.02 146 GLY B CA 1
ATOM 3240 C C . GLY B 1 146 ? 61.750 -59.900 -19.155 1.00 32.69 146 GLY B C 1
ATOM 3241 O O . GLY B 1 146 ? 61.042 -60.858 -18.823 1.00 31.63 146 GLY B O 1
ATOM 3242 N N . PRO B 1 147 ? 61.255 -58.805 -19.741 1.00 35.41 147 PRO B N 1
ATOM 3243 C CA . PRO B 1 147 ? 59.816 -58.640 -19.970 1.00 32.77 147 PRO B CA 1
ATOM 3244 C C . PRO B 1 147 ? 59.224 -59.731 -20.844 1.00 34.04 147 PRO B C 1
ATOM 3245 O O . PRO B 1 147 ? 58.011 -59.925 -20.802 1.00 30.00 147 PRO B O 1
ATOM 3249 N N . LYS B 1 148 ? 60.068 -60.447 -21.587 1.00 35.65 148 LYS B N 1
ATOM 3250 C CA . LYS B 1 148 ? 59.623 -61.570 -22.412 1.00 39.90 148 LYS B CA 1
ATOM 3251 C C . LYS B 1 148 ? 59.596 -62.891 -21.631 1.00 41.52 148 LYS B C 1
ATOM 3252 O O . LYS B 1 148 ? 58.712 -63.727 -21.840 1.00 41.04 148 LYS B O 1
ATOM 3258 N N . VAL B 1 149 ? 60.568 -63.089 -20.745 1.00 38.89 149 VAL B N 1
ATOM 3259 C CA . VAL B 1 149 ? 60.667 -64.347 -19.991 1.00 40.37 149 VAL B CA 1
ATOM 3260 C C . VAL B 1 149 ? 60.212 -64.258 -18.525 1.00 41.63 149 VAL B C 1
ATOM 3261 O O . VAL B 1 149 ? 60.464 -65.172 -17.736 1.00 36.90 149 VAL B O 1
ATOM 3265 N N . GLY B 1 150 ? 59.539 -63.168 -18.168 1.00 38.46 150 GLY B N 1
ATOM 3266 C CA . GLY B 1 150 ? 59.015 -63.007 -16.821 1.00 38.89 150 GLY B CA 1
ATOM 3267 C C . GLY B 1 150 ? 60.068 -62.679 -15.775 1.00 39.21 150 GLY B C 1
ATOM 3268 O O . GLY B 1 150 ? 60.096 -63.258 -14.682 1.00 40.26 150 GLY B O 1
ATOM 3269 N N . SER B 1 151 ? 60.930 -61.723 -16.110 1.00 35.14 151 SER B N 1
ATOM 3270 C CA . SER B 1 151 ? 61.926 -61.227 -15.175 1.00 42.22 151 SER B CA 1
ATOM 3271 C C . SER B 1 151 ? 62.275 -59.780 -15.477 1.00 39.84 151 SER B C 1
ATOM 3272 O O . SER B 1 151 ? 61.872 -59.230 -16.506 1.00 37.41 151 SER B O 1
ATOM 3275 N N . PHE B 1 152 ? 63.047 -59.179 -14.579 1.00 34.74 152 PHE B N 1
ATOM 3276 C CA . PHE B 1 152 ? 63.641 -57.872 -14.834 1.00 32.00 152 PHE B CA 1
ATOM 3277 C C . PHE B 1 152 ? 64.768 -57.582 -13.863 1.00 34.96 152 PHE B C 1
ATOM 3278 O O . PHE B 1 152 ? 64.780 -58.071 -12.729 1.00 32.58 152 PHE B O 1
ATOM 3286 N N . ASP B 1 153 ? 65.715 -56.772 -14.315 1.00 31.89 153 ASP B N 1
ATOM 3287 C CA . ASP B 1 153 ? 66.760 -56.281 -13.435 1.00 31.69 153 ASP B CA 1
ATOM 3288 C C . ASP B 1 153 ? 66.625 -54.772 -13.369 1.00 35.94 153 ASP B C 1
ATOM 3289 O O . ASP B 1 153 ? 67.034 -54.062 -14.297 1.00 28.77 153 ASP B O 1
ATOM 3294 N N . GLY B 1 154 ? 65.991 -54.292 -12.301 1.00 30.01 154 GLY B N 1
ATOM 3295 C CA . GLY B 1 154 ? 65.741 -52.871 -12.148 1.00 25.70 154 GLY B CA 1
ATOM 3296 C C . GLY B 1 154 ? 66.808 -52.184 -11.323 1.00 28.37 154 GLY B C 1
ATOM 3297 O O . GLY B 1 154 ? 66.638 -51.040 -10.899 1.00 26.81 154 GLY B O 1
ATOM 3298 N N . GLY B 1 155 ? 67.902 -52.896 -11.070 1.00 25.19 155 GLY B N 1
ATOM 3299 C CA . GLY B 1 155 ? 69.022 -52.341 -10.326 1.00 23.83 155 GLY B CA 1
ATOM 3300 C C . GLY B 1 155 ? 70.082 -51.839 -11.277 1.00 31.41 155 GLY B C 1
ATOM 3301 O O . GLY B 1 155 ? 69.869 -50.884 -12.033 1.00 28.02 155 GLY B O 1
ATOM 3302 N N . PHE B 1 156 ? 71.242 -52.477 -11.250 1.00 20.83 156 PHE B N 1
ATOM 3303 C CA . PHE B 1 156 ? 72.297 -52.073 -12.183 1.00 25.98 156 PHE B CA 1
ATOM 3304 C C . PHE B 1 156 ? 71.893 -52.316 -13.632 1.00 29.22 156 PHE B C 1
ATOM 3305 O O . PHE B 1 156 ? 72.379 -51.640 -14.540 1.00 34.80 156 PHE B O 1
ATOM 3313 N N . GLY B 1 157 ? 70.986 -53.267 -13.848 1.00 24.47 157 GLY B N 1
ATOM 3314 C CA . GLY B 1 157 ? 70.550 -53.601 -15.204 1.00 23.63 157 GLY B CA 1
ATOM 3315 C C . GLY B 1 157 ? 69.882 -52.450 -15.929 1.00 29.38 157 GLY B C 1
ATOM 3316 O O . GLY B 1 157 ? 69.869 -52.391 -17.170 1.00 30.42 157 GLY B O 1
ATOM 3317 N N . SER B 1 158 ? 69.303 -51.546 -15.146 1.00 27.79 158 SER B N 1
ATOM 3318 C CA . SER B 1 158 ? 68.560 -50.407 -15.684 1.00 29.46 158 SER B CA 1
ATOM 3319 C C . SER B 1 158 ? 69.327 -49.098 -15.508 1.00 25.79 158 SER B C 1
ATOM 3320 O O . SER B 1 158 ? 69.813 -48.505 -16.465 1.00 24.74 158 SER B O 1
ATOM 3323 N N . SER B 1 159 ? 69.429 -48.648 -14.265 1.00 26.71 159 SER B N 1
ATOM 3324 C CA . SER B 1 159 ? 70.110 -47.394 -13.964 1.00 23.36 159 SER B CA 1
ATOM 3325 C C . SER B 1 159 ? 71.537 -47.347 -14.524 1.00 25.20 159 SER B C 1
ATOM 3326 O O . SER B 1 159 ? 71.942 -46.350 -15.129 1.00 28.81 159 SER B O 1
ATOM 3329 N N . TYR B 1 160 ? 72.326 -48.391 -14.283 1.00 24.57 160 TYR B N 1
ATOM 3330 C CA . TYR B 1 160 ? 73.716 -48.358 -14.725 1.00 20.80 160 TYR B CA 1
ATOM 3331 C C . TYR B 1 160 ? 73.797 -48.455 -16.252 1.00 25.11 160 TYR B C 1
ATOM 3332 O O . TYR B 1 160 ? 74.638 -47.809 -16.880 1.00 23.37 160 TYR B O 1
ATOM 3341 N N . LEU B 1 161 ? 72.913 -49.233 -16.867 1.00 21.31 161 LEU B N 1
ATOM 3342 C CA . LEU B 1 161 ? 72.882 -49.239 -18.338 1.00 24.11 161 LEU B CA 1
ATOM 3343 C C . LEU B 1 161 ? 72.636 -47.838 -18.883 1.00 22.58 161 LEU B C 1
ATOM 3344 O O . LEU B 1 161 ? 73.250 -47.435 -19.860 1.00 21.72 161 LEU B O 1
ATOM 3349 N N . ALA B 1 162 ? 71.722 -47.099 -18.266 1.00 22.64 162 ALA B N 1
ATOM 3350 C CA . ALA B 1 162 ? 71.444 -45.726 -18.690 1.00 23.29 162 ALA B CA 1
ATOM 3351 C C . ALA B 1 162 ? 72.661 -44.796 -18.586 1.00 23.06 162 ALA B C 1
ATOM 3352 O O . ALA B 1 162 ? 72.852 -43.890 -19.431 1.00 21.39 162 ALA B O 1
ATOM 3354 N N . ARG B 1 163 ? 73.506 -45.043 -17.592 1.00 21.05 163 ARG B N 1
ATOM 3355 C CA . ARG B 1 163 ? 74.733 -44.265 -17.413 1.00 20.75 163 ARG B CA 1
ATOM 3356 C C . ARG B 1 163 ? 75.772 -44.634 -18.443 1.00 24.76 163 ARG B C 1
ATOM 3357 O O . ARG B 1 163 ? 76.865 -44.064 -18.454 1.00 25.64 163 ARG B O 1
ATOM 3365 N N . ILE B 1 164 ? 75.447 -45.612 -19.285 1.00 25.04 164 ILE B N 1
ATOM 3366 C CA . ILE B 1 164 ? 76.361 -46.045 -20.338 1.00 23.42 164 ILE B CA 1
ATOM 3367 C C . ILE B 1 164 ? 75.826 -45.626 -21.700 1.00 25.82 164 ILE B C 1
ATOM 3368 O O . ILE B 1 164 ? 76.516 -44.948 -22.453 1.00 27.22 164 ILE B O 1
ATOM 3373 N N . VAL B 1 165 ? 74.581 -45.984 -22.007 1.00 21.60 165 VAL B N 1
ATOM 3374 C CA . VAL B 1 165 ? 74.060 -45.737 -23.354 1.00 25.14 165 VAL B CA 1
ATOM 3375 C C . VAL B 1 165 ? 73.043 -44.597 -23.396 1.00 24.15 165 VAL B C 1
ATOM 3376 O O . VAL B 1 165 ? 72.515 -44.270 -24.451 1.00 21.60 165 VAL B O 1
ATOM 3380 N N . GLY B 1 166 ? 72.739 -44.019 -22.237 1.00 23.09 166 GLY B N 1
ATOM 3381 C CA . GLY B 1 166 ? 71.735 -42.967 -22.145 1.00 25.84 166 GLY B CA 1
ATOM 3382 C C . GLY B 1 166 ? 70.318 -43.503 -21.992 1.00 20.55 166 GLY B C 1
ATOM 3383 O O . GLY B 1 166 ? 70.036 -44.656 -22.336 1.00 22.27 166 GLY B O 1
ATOM 3384 N N . GLN B 1 167 ? 69.410 -42.661 -21.504 1.00 23.96 167 GLN B N 1
ATOM 3385 C CA . GLN B 1 167 ? 68.067 -43.120 -21.157 1.00 21.64 167 GLN B CA 1
ATOM 3386 C C . GLN B 1 167 ? 67.245 -43.663 -22.318 1.00 23.85 167 GLN B C 1
ATOM 3387 O O . GLN B 1 167 ? 66.519 -44.650 -22.148 1.00 22.29 167 GLN B O 1
ATOM 3393 N N . LYS B 1 168 ? 67.321 -43.018 -23.486 1.00 22.69 168 LYS B N 1
ATOM 3394 C CA . LYS B 1 168 ? 66.521 -43.463 -24.629 1.00 23.27 168 LYS B CA 1
ATOM 3395 C C . LYS B 1 168 ? 66.892 -44.888 -25.055 1.00 26.59 168 LYS B C 1
ATOM 3396 O O . LYS B 1 168 ? 66.024 -45.746 -25.227 1.00 24.78 168 LYS B O 1
ATOM 3402 N N . LYS B 1 169 ? 68.181 -45.143 -25.250 1.00 24.20 169 LYS B N 1
ATOM 3403 C CA . LYS B 1 169 ? 68.600 -46.464 -25.710 1.00 23.07 169 LYS B CA 1
ATOM 3404 C C . LYS B 1 169 ? 68.387 -47.556 -24.643 1.00 21.57 169 LYS B C 1
ATOM 3405 O O . LYS B 1 169 ? 67.973 -48.677 -24.958 1.00 24.83 169 LYS B O 1
ATOM 3411 N N . ALA B 1 170 ? 68.615 -47.211 -23.376 1.00 24.26 170 ALA B N 1
ATOM 3412 C CA . ALA B 1 170 ? 68.461 -48.167 -22.288 1.00 19.35 170 ALA B CA 1
ATOM 3413 C C . ALA B 1 170 ? 67.031 -48.680 -22.210 1.00 19.70 170 ALA B C 1
ATOM 3414 O O . ALA B 1 170 ? 66.782 -49.879 -22.025 1.00 24.00 170 ALA B O 1
ATOM 3416 N N . ARG B 1 171 ? 66.080 -47.763 -22.359 1.00 19.53 171 ARG B N 1
ATOM 3417 C CA . ARG B 1 171 ? 64.669 -48.131 -22.331 1.00 22.23 171 ARG B CA 1
ATOM 3418 C C . ARG B 1 171 ? 64.282 -48.999 -23.531 1.00 26.15 171 ARG B C 1
ATOM 3419 O O . ARG B 1 171 ? 63.495 -49.942 -23.419 1.00 27.73 171 ARG B O 1
ATOM 3427 N N . GLU B 1 172 ? 64.819 -48.656 -24.694 1.00 26.06 172 GLU B N 1
ATOM 3428 C CA . GLU B 1 172 ? 64.581 -49.454 -25.893 1.00 24.74 172 GLU B CA 1
ATOM 3429 C C . GLU B 1 172 ? 65.012 -50.909 -25.686 1.00 27.11 172 GLU B C 1
ATOM 3430 O O . GLU B 1 172 ? 64.269 -51.857 -25.980 1.00 25.67 172 GLU B O 1
ATOM 3436 N N . ILE B 1 173 ? 66.238 -51.064 -25.202 1.00 24.50 173 ILE B N 1
ATOM 3437 C CA . ILE B 1 173 ? 66.842 -52.371 -24.939 1.00 27.91 173 ILE B CA 1
ATOM 3438 C C . ILE B 1 173 ? 65.959 -53.257 -24.072 1.00 26.65 173 ILE B C 1
ATOM 3439 O O . ILE B 1 173 ? 65.746 -54.439 -24.372 1.00 26.27 173 ILE B O 1
ATOM 3444 N N . TRP B 1 174 ? 65.446 -52.676 -22.991 1.00 26.46 174 TRP B N 1
ATOM 3445 C CA . TRP B 1 174 ? 64.632 -53.416 -22.045 1.00 26.10 174 TRP B CA 1
ATOM 3446 C C . TRP B 1 174 ? 63.189 -53.627 -22.482 1.00 29.66 174 TRP B C 1
ATOM 3447 O O . TRP B 1 174 ? 62.627 -54.693 -22.243 1.00 31.89 174 TRP B O 1
ATOM 3458 N N . TYR B 1 175 ? 62.576 -52.618 -23.099 1.00 25.21 175 TYR B N 1
ATOM 3459 C CA . TYR B 1 175 ? 61.150 -52.730 -23.423 1.00 29.28 175 TYR B CA 1
ATOM 3460 C C . TYR B 1 175 ? 60.910 -53.696 -24.570 1.00 33.98 175 TYR B C 1
ATOM 3461 O O . TYR B 1 175 ? 59.955 -54.475 -24.559 1.00 31.79 175 TYR B O 1
ATOM 3470 N N . LEU B 1 176 ? 61.779 -53.647 -25.575 1.00 32.23 176 LEU B N 1
ATOM 3471 C CA . LEU B 1 176 ? 61.556 -54.454 -26.778 1.00 31.05 176 LEU B CA 1
ATOM 3472 C C . LEU B 1 176 ? 62.272 -55.797 -26.740 1.00 34.19 176 LEU B C 1
ATOM 3473 O O . LEU B 1 176 ? 61.899 -56.718 -27.472 1.00 31.90 176 LEU B O 1
ATOM 3478 N N . CYS B 1 177 ? 63.317 -55.906 -25.919 1.00 26.10 177 CYS B N 1
ATOM 3479 C CA . CYS B 1 177 ? 64.046 -57.174 -25.832 1.00 27.47 177 CYS B CA 1
ATOM 3480 C C . CYS B 1 177 ? 64.580 -57.630 -27.185 1.00 30.85 177 CYS B C 1
ATOM 3481 O O . CYS B 1 177 ? 64.563 -58.816 -27.484 1.00 32.63 177 CYS B O 1
ATOM 3484 N N . ARG B 1 178 ? 65.037 -56.692 -28.006 1.00 31.98 178 ARG B N 1
ATOM 3485 C CA . ARG B 1 178 ? 65.675 -57.056 -29.269 1.00 31.44 178 ARG B CA 1
ATOM 3486 C C . ARG B 1 178 ? 67.129 -57.495 -29.059 1.00 30.70 178 ARG B C 1
ATOM 3487 O O . ARG B 1 178 ? 67.643 -57.490 -27.936 1.00 30.07 178 ARG B O 1
ATOM 3495 N N . GLN B 1 179 ? 67.772 -57.900 -30.150 1.00 32.76 179 GLN B N 1
ATOM 3496 C CA . GLN B 1 179 ? 69.184 -58.273 -30.139 1.00 35.31 179 GLN B CA 1
ATOM 3497 C C . GLN B 1 179 ? 70.011 -57.218 -30.867 1.00 33.90 179 GLN B C 1
ATOM 3498 O O . GLN B 1 179 ? 69.541 -56.619 -31.841 1.00 32.63 179 GLN B O 1
ATOM 3504 N N . TYR B 1 180 ? 71.235 -57.002 -30.387 1.00 31.70 180 TYR B N 1
ATOM 3505 C CA . TYR B 1 180 ? 72.143 -55.990 -30.937 1.00 29.85 180 TYR B CA 1
ATOM 3506 C C . TYR B 1 180 ? 73.487 -56.585 -31.315 1.00 32.93 180 TYR B C 1
ATOM 3507 O O . TYR B 1 180 ? 74.052 -57.379 -30.570 1.00 32.58 180 TYR B O 1
ATOM 3516 N N . SER B 1 181 ? 74.007 -56.168 -32.465 1.00 30.89 181 SER B N 1
ATOM 3517 C CA . SER B 1 181 ? 75.301 -56.639 -32.928 1.00 32.23 181 SER B CA 1
ATOM 3518 C C . SER B 1 181 ? 76.422 -55.993 -32.130 1.00 34.08 181 SER B C 1
ATOM 3519 O O . SER B 1 181 ? 76.214 -54.998 -31.426 1.00 33.85 181 SER B O 1
ATOM 3522 N N . ALA B 1 182 ? 77.619 -56.550 -32.280 1.00 34.17 182 ALA B N 1
ATOM 3523 C CA . ALA B 1 182 ? 78.821 -56.004 -31.666 1.00 32.50 182 ALA B CA 1
ATOM 3524 C C . ALA B 1 182 ? 79.038 -54.569 -32.108 1.00 30.24 182 ALA B C 1
ATOM 3525 O O . ALA B 1 182 ? 79.385 -53.715 -31.305 1.00 29.70 182 ALA B O 1
ATOM 3527 N N . GLN B 1 183 ? 78.847 -54.324 -33.404 1.00 30.68 183 GLN B N 1
ATOM 3528 C CA . GLN B 1 183 ? 78.984 -52.986 -33.975 1.00 33.25 183 GLN B CA 1
ATOM 3529 C C . GLN B 1 183 ? 77.952 -52.024 -33.402 1.00 28.47 183 GLN B C 1
ATOM 3530 O O . GLN B 1 183 ? 78.269 -50.872 -33.093 1.00 29.30 183 GLN B O 1
ATOM 3536 N N . GLU B 1 184 ? 76.708 -52.486 -33.287 1.00 28.79 184 GLU B N 1
ATOM 3537 C CA . GLU B 1 184 ? 75.646 -51.682 -32.680 1.00 22.34 184 GLU B CA 1
ATOM 3538 C C . GLU B 1 184 ? 75.938 -51.389 -31.207 1.00 25.93 184 GLU B C 1
ATOM 3539 O O . GLU B 1 184 ? 75.746 -50.260 -30.723 1.00 25.49 184 GLU B O 1
ATOM 3545 N N . ALA B 1 185 ? 76.413 -52.409 -30.500 1.00 26.71 185 ALA B N 1
ATOM 3546 C CA . ALA B 1 185 ? 76.754 -52.266 -29.082 1.00 29.46 185 ALA B CA 1
ATOM 3547 C C . ALA B 1 185 ? 77.872 -51.239 -28.874 1.00 29.79 185 ALA B C 1
ATOM 3548 O O . ALA B 1 185 ? 77.836 -50.462 -27.905 1.00 22.50 185 ALA B O 1
ATOM 3550 N N . GLU B 1 186 ? 78.873 -51.235 -29.761 1.00 27.78 186 GLU B N 1
ATOM 3551 C CA . GLU B 1 186 ? 79.953 -50.245 -29.646 1.00 27.36 186 GLU B CA 1
ATOM 3552 C C . GLU B 1 186 ? 79.467 -48.846 -29.959 1.00 27.83 186 GLU B C 1
ATOM 3553 O O . GLU B 1 186 ? 79.818 -47.892 -29.273 1.00 28.76 186 GLU B O 1
ATOM 3559 N N . ARG B 1 187 ? 78.666 -48.718 -31.008 1.00 23.68 187 ARG B N 1
ATOM 3560 C CA . ARG B 1 187 ? 78.204 -47.398 -31.421 1.00 29.50 187 ARG B CA 1
ATOM 3561 C C . ARG B 1 187 ? 77.380 -46.728 -30.308 1.00 30.57 187 ARG B C 1
ATOM 3562 O O . ARG B 1 187 ? 77.427 -45.507 -30.137 1.00 26.10 187 ARG B O 1
ATOM 3570 N N . MET B 1 188 ? 76.612 -47.523 -29.569 1.00 27.07 188 MET B N 1
ATOM 3571 C CA . MET B 1 188 ? 75.771 -46.984 -28.492 1.00 28.90 188 MET B CA 1
ATOM 3572 C C . MET B 1 188 ? 76.542 -46.731 -27.202 1.00 24.66 188 MET B C 1
ATOM 3573 O O . MET B 1 188 ? 76.040 -46.064 -26.302 1.00 26.28 188 MET B O 1
ATOM 3578 N N . GLY B 1 189 ? 77.766 -47.244 -27.119 1.00 23.44 189 GLY B N 1
ATOM 3579 C CA . GLY B 1 189 ? 78.643 -46.892 -26.022 1.00 26.08 189 GLY B CA 1
ATOM 3580 C C . GLY B 1 189 ? 78.879 -47.939 -24.957 1.00 21.76 189 GLY B C 1
ATOM 3581 O O . GLY B 1 189 ? 79.578 -47.670 -23.986 1.00 28.08 189 GLY B O 1
ATOM 3582 N N . MET B 1 190 ? 78.308 -49.125 -25.119 1.00 22.78 190 MET B N 1
ATOM 3583 C CA . MET B 1 190 ? 78.405 -50.143 -24.064 1.00 27.42 190 MET B CA 1
ATOM 3584 C C . MET B 1 190 ? 79.467 -51.202 -24.343 1.00 30.27 190 MET B C 1
ATOM 3585 O O . MET B 1 190 ? 79.696 -52.096 -23.524 1.00 25.51 190 MET B O 1
ATOM 3590 N N . VAL B 1 191 ? 80.118 -51.087 -25.496 1.00 27.71 191 VAL B N 1
ATOM 3591 C CA . VAL B 1 191 ? 81.244 -51.956 -25.832 1.00 27.79 191 VAL B CA 1
ATOM 3592 C C . VAL B 1 191 ? 82.449 -51.094 -26.164 1.00 31.27 191 VAL B C 1
ATOM 3593 O O . VAL B 1 191 ? 82.341 -50.118 -26.910 1.00 30.20 191 VAL B O 1
ATOM 3597 N N . ASN B 1 192 ? 83.583 -51.413 -25.550 1.00 24.59 192 ASN B N 1
ATOM 3598 C CA . ASN B 1 192 ? 84.773 -50.584 -25.699 1.00 23.77 192 ASN B CA 1
ATOM 3599 C C . ASN B 1 192 ? 85.470 -50.766 -27.047 1.00 27.51 192 ASN B C 1
ATOM 3600 O O . ASN B 1 192 ? 85.962 -49.796 -27.626 1.00 24.72 192 ASN B O 1
ATOM 3605 N N . THR B 1 193 ? 85.511 -52.001 -27.542 1.00 30.13 193 THR B N 1
ATOM 3606 C CA . THR B 1 193 ? 86.060 -52.261 -28.870 1.00 33.11 193 THR B CA 1
ATOM 3607 C C . THR B 1 193 ? 85.577 -53.603 -29.417 1.00 34.50 193 THR B C 1
ATOM 3608 O O . THR B 1 193 ? 85.088 -54.450 -28.668 1.00 29.76 193 THR B O 1
ATOM 3612 N N . VAL B 1 194 ? 85.730 -53.791 -30.726 1.00 29.16 194 VAL B N 1
ATOM 3613 C CA . VAL B 1 194 ? 85.284 -55.012 -31.406 1.00 24.26 194 VAL B CA 1
ATOM 3614 C C . VAL B 1 194 ? 86.416 -55.596 -32.239 1.00 32.74 194 VAL B C 1
ATOM 3615 O O . VAL B 1 194 ? 87.097 -54.859 -32.944 1.00 36.08 194 VAL B O 1
ATOM 3619 N N . VAL B 1 195 ? 86.626 -56.910 -32.145 1.00 32.02 195 VAL B N 1
ATOM 3620 C CA . VAL B 1 195 ? 87.657 -57.594 -32.930 1.00 34.81 195 VAL B CA 1
ATOM 3621 C C . VAL B 1 195 ? 87.123 -58.930 -33.445 1.00 35.92 195 VAL B C 1
ATOM 3622 O O . VAL B 1 195 ? 86.046 -59.360 -33.042 1.00 38.93 195 VAL B O 1
ATOM 3626 N N . PRO B 1 196 ? 87.842 -59.562 -34.389 1.00 40.65 196 PRO B N 1
ATOM 3627 C CA . PRO B 1 196 ? 87.427 -60.897 -34.837 1.00 44.77 196 PRO B CA 1
ATOM 3628 C C . PRO B 1 196 ? 87.511 -61.907 -33.690 1.00 41.93 196 PRO B C 1
ATOM 3629 O O . PRO B 1 196 ? 88.316 -61.737 -32.766 1.00 38.55 196 PRO B O 1
ATOM 3633 N N . VAL B 1 197 ? 86.670 -62.937 -33.746 1.00 45.66 197 VAL B N 1
ATOM 3634 C CA . VAL B 1 197 ? 86.574 -63.924 -32.670 1.00 47.17 197 VAL B CA 1
ATOM 3635 C C . VAL B 1 197 ? 87.930 -64.520 -32.265 1.00 44.19 197 VAL B C 1
ATOM 3636 O O . VAL B 1 197 ? 88.216 -64.659 -31.082 1.00 40.15 197 VAL B O 1
ATOM 3640 N N . ASP B 1 198 ? 88.767 -64.874 -33.237 1.00 48.72 198 ASP B N 1
ATOM 3641 C CA . ASP B 1 198 ? 90.034 -65.528 -32.906 1.00 52.42 198 ASP B CA 1
ATOM 3642 C C . ASP B 1 198 ? 91.071 -64.535 -32.367 1.00 45.64 198 ASP B C 1
ATOM 3643 O O . ASP B 1 198 ? 92.199 -64.910 -32.055 1.00 46.26 198 ASP B O 1
ATOM 3648 N N . ARG B 1 199 ? 90.697 -63.263 -32.299 1.00 40.50 199 ARG B N 1
ATOM 3649 C CA . ARG B 1 199 ? 91.572 -62.249 -31.726 1.00 42.21 199 ARG B CA 1
ATOM 3650 C C . ARG B 1 199 ? 91.060 -61.807 -30.354 1.00 42.54 199 ARG B C 1
ATOM 3651 O O . ARG B 1 199 ? 91.711 -61.027 -29.663 1.00 39.41 199 ARG B O 1
ATOM 3659 N N . LEU B 1 200 ? 89.907 -62.331 -29.947 1.00 40.76 200 LEU B N 1
ATOM 3660 C CA . LEU B 1 200 ? 89.267 -61.851 -28.721 1.00 39.28 200 LEU B CA 1
ATOM 3661 C C . LEU B 1 200 ? 90.132 -61.993 -27.468 1.00 40.43 200 LEU B C 1
ATOM 3662 O O . LEU B 1 200 ? 90.346 -61.012 -26.742 1.00 41.03 200 LEU B O 1
ATOM 3667 N N . GLU B 1 201 ? 90.637 -63.193 -27.197 1.00 40.85 201 GLU B N 1
ATOM 3668 C CA . GLU B 1 201 ? 91.438 -63.357 -25.982 1.00 48.66 201 GLU B CA 1
ATOM 3669 C C . GLU B 1 201 ? 92.707 -62.520 -26.033 1.00 44.90 201 GLU B C 1
ATOM 3670 O O . GLU B 1 201 ? 93.119 -61.943 -25.025 1.00 38.72 201 GLU B O 1
ATOM 3676 N N . GLU B 1 202 ? 93.333 -62.455 -27.203 1.00 39.72 202 GLU B N 1
ATOM 3677 C CA . GLU B 1 202 ? 94.568 -61.690 -27.315 1.00 38.31 202 GLU B CA 1
ATOM 3678 C C . GLU B 1 202 ? 94.331 -60.197 -27.076 1.00 36.30 202 GLU B C 1
ATOM 3679 O O . GLU B 1 202 ? 95.171 -59.511 -26.492 1.00 37.87 202 GLU B O 1
ATOM 3685 N N . GLU B 1 203 ? 93.186 -59.689 -27.511 1.00 36.19 203 GLU B N 1
ATOM 3686 C CA . GLU B 1 203 ? 92.868 -58.296 -27.239 1.00 36.23 203 GLU B CA 1
ATOM 3687 C C . GLU B 1 203 ? 92.693 -58.082 -25.729 1.00 35.09 203 GLU B C 1
ATOM 3688 O O . GLU B 1 203 ? 93.236 -57.135 -25.162 1.00 35.43 203 GLU B O 1
ATOM 3694 N N . GLY B 1 204 ? 91.970 -58.987 -25.078 1.00 40.04 204 GLY B N 1
ATOM 3695 C CA . GLY B 1 204 ? 91.796 -58.915 -23.637 1.00 39.59 204 GLY B CA 1
ATOM 3696 C C . GLY B 1 204 ? 93.119 -58.911 -22.898 1.00 37.78 204 GLY B C 1
ATOM 3697 O O . GLY B 1 204 ? 93.339 -58.094 -22.002 1.00 36.16 204 GLY B O 1
ATOM 3698 N N . ILE B 1 205 ? 94.012 -59.818 -23.284 1.00 35.32 205 ILE B N 1
ATOM 3699 C CA . ILE B 1 205 ? 95.340 -59.877 -22.680 1.00 35.57 205 ILE B CA 1
ATOM 3700 C C . ILE B 1 205 ? 96.109 -58.586 -22.954 1.00 38.12 205 ILE B C 1
ATOM 3701 O O . ILE B 1 205 ? 96.764 -58.038 -22.067 1.00 38.82 205 ILE B O 1
ATOM 3706 N N . GLN B 1 206 ? 96.005 -58.086 -24.179 1.00 37.91 206 GLN B N 1
ATOM 3707 C CA . GLN B 1 206 ? 96.654 -56.831 -24.538 1.00 37.00 206 GLN B CA 1
ATOM 3708 C C . GLN B 1 206 ? 96.142 -55.672 -23.664 1.00 35.88 206 GLN B C 1
ATOM 3709 O O . GLN B 1 206 ? 96.927 -54.880 -23.119 1.00 37.75 206 GLN B O 1
ATOM 3715 N N . TRP B 1 207 ? 94.825 -55.579 -23.515 1.00 29.18 207 TRP B N 1
ATOM 3716 C CA . TRP B 1 207 ? 94.237 -54.532 -22.686 1.00 32.09 207 TRP B CA 1
ATOM 3717 C C . TRP B 1 207 ? 94.628 -54.689 -21.226 1.00 36.67 207 TRP B C 1
ATOM 3718 O O . TRP B 1 207 ? 94.949 -53.714 -20.553 1.00 36.24 207 TRP B O 1
ATOM 3729 N N . ALA B 1 208 ? 94.594 -55.922 -20.735 1.00 39.11 208 ALA B N 1
ATOM 3730 C CA . ALA B 1 208 ? 94.982 -56.189 -19.353 1.00 37.10 208 ALA B CA 1
ATOM 3731 C C . ALA B 1 208 ? 96.396 -55.703 -19.070 1.00 37.99 208 ALA B C 1
ATOM 3732 O O . ALA B 1 208 ? 96.674 -55.150 -18.004 1.00 38.80 208 ALA B O 1
ATOM 3734 N N . LYS B 1 209 ? 97.297 -55.949 -20.015 1.00 34.56 209 LYS B N 1
ATOM 3735 C CA . LYS B 1 209 ? 98.701 -55.574 -19.855 1.00 36.60 209 LYS B CA 1
ATOM 3736 C C . LYS B 1 209 ? 98.939 -54.066 -19.813 1.00 34.04 209 LYS B C 1
ATOM 3737 O O . LYS B 1 209 ? 99.830 -53.587 -19.108 1.00 36.38 209 LYS B O 1
ATOM 3743 N N . GLU B 1 210 ? 98.160 -53.325 -20.589 1.00 39.73 210 GLU B N 1
ATOM 3744 C CA . GLU B 1 210 ? 98.232 -51.870 -20.572 1.00 35.30 210 GLU B CA 1
ATOM 3745 C C . GLU B 1 210 ? 97.779 -51.336 -19.215 1.00 36.86 210 GLU B C 1
ATOM 3746 O O . GLU B 1 210 ? 98.247 -50.293 -18.754 1.00 35.40 210 GLU B O 1
ATOM 3752 N N . ILE B 1 211 ? 96.869 -52.064 -18.577 1.00 34.63 211 ILE B N 1
ATOM 3753 C CA . ILE B 1 211 ? 96.443 -51.718 -17.223 1.00 33.95 211 ILE B CA 1
ATOM 3754 C C . ILE B 1 211 ? 97.469 -52.169 -16.192 1.00 37.13 211 ILE B C 1
ATOM 3755 O O . ILE B 1 211 ? 97.747 -51.450 -15.235 1.00 41.86 211 ILE B O 1
ATOM 3760 N N . LEU B 1 212 ? 98.040 -53.355 -16.392 1.00 37.81 212 LEU B N 1
ATOM 3761 C CA . LEU B 1 212 ? 98.983 -53.915 -15.418 1.00 38.54 212 LEU B CA 1
ATOM 3762 C C . LEU B 1 212 ? 100.285 -53.105 -15.323 1.00 41.20 212 LEU B C 1
ATOM 3763 O O . LEU B 1 212 ? 101.048 -53.253 -14.374 1.00 36.78 212 LEU B O 1
ATOM 3768 N N . SER B 1 213 ? 100.541 -52.249 -16.306 1.00 39.30 213 SER B N 1
ATOM 3769 C CA . SER B 1 213 ? 101.734 -51.403 -16.256 1.00 39.87 213 SER B CA 1
ATOM 3770 C C . SER B 1 213 ? 101.501 -50.068 -15.537 1.00 37.46 213 SER B C 1
ATOM 3771 O O . SER B 1 213 ? 102.407 -49.229 -15.452 1.00 37.66 213 SER B O 1
ATOM 3774 N N . LYS B 1 214 ? 100.294 -49.887 -14.999 1.00 32.68 214 LYS B N 1
ATOM 3775 C CA . LYS B 1 214 ? 99.908 -48.647 -14.320 1.00 29.17 214 LYS B CA 1
ATOM 3776 C C . LYS B 1 214 ? 100.019 -48.815 -12.806 1.00 35.71 214 LYS B C 1
ATOM 3777 O O . LYS B 1 214 ? 100.282 -49.914 -12.315 1.00 36.72 214 LYS B O 1
ATOM 3783 N N . SER B 1 215 ? 99.808 -47.723 -12.074 1.00 29.19 215 SER B N 1
ATOM 3784 C CA . SER B 1 215 ? 99.831 -47.723 -10.607 1.00 29.59 215 SER B CA 1
ATOM 3785 C C . SER B 1 215 ? 98.587 -48.363 -9.996 1.00 29.42 215 SER B C 1
ATOM 3786 O O . SER B 1 215 ? 97.475 -47.893 -10.223 1.00 30.70 215 SER B O 1
ATOM 3789 N N . PRO B 1 216 ? 98.773 -49.430 -9.197 1.00 35.00 216 PRO B N 1
ATOM 3790 C CA . PRO B 1 216 ? 97.605 -50.063 -8.571 1.00 33.68 216 PRO B CA 1
ATOM 3791 C C . PRO B 1 216 ? 96.793 -49.094 -7.701 1.00 30.16 216 PRO B C 1
ATOM 3792 O O . PRO B 1 216 ? 95.558 -49.161 -7.683 1.00 30.56 216 PRO B O 1
ATOM 3796 N N . LEU B 1 217 ? 97.469 -48.188 -7.005 1.00 32.92 217 LEU B N 1
ATOM 3797 C CA . LEU B 1 217 ? 96.762 -47.250 -6.149 1.00 28.82 217 LEU B CA 1
ATOM 3798 C C . LEU B 1 217 ? 95.917 -46.297 -6.975 1.00 26.66 217 LEU B C 1
ATOM 3799 O O . LEU B 1 217 ? 94.774 -46.005 -6.628 1.00 30.78 217 LEU B O 1
ATOM 3804 N N . ALA B 1 218 ? 96.471 -45.823 -8.081 1.00 33.61 218 ALA B N 1
ATOM 3805 C CA . ALA B 1 218 ? 95.729 -44.914 -8.945 1.00 30.86 218 ALA B CA 1
ATOM 3806 C C . ALA B 1 218 ? 94.489 -45.595 -9.520 1.00 33.42 218 ALA B C 1
ATOM 3807 O O . ALA B 1 218 ? 93.401 -45.011 -9.525 1.00 30.36 218 ALA B O 1
ATOM 3809 N N . ILE B 1 219 ? 94.652 -46.827 -9.996 1.00 30.47 219 ILE B N 1
ATOM 3810 C CA . ILE B 1 219 ? 93.539 -47.576 -10.585 1.00 29.79 219 ILE B CA 1
ATOM 3811 C C . ILE B 1 219 ? 92.418 -47.813 -9.571 1.00 27.21 219 ILE B C 1
ATOM 3812 O O . ILE B 1 219 ? 91.239 -47.615 -9.887 1.00 28.93 219 ILE B O 1
ATOM 3817 N N . ARG B 1 220 ? 92.763 -48.239 -8.355 1.00 25.42 220 ARG B N 1
ATOM 3818 C CA . ARG B 1 220 ? 91.709 -48.501 -7.379 1.00 25.87 220 ARG B CA 1
ATOM 3819 C C . ARG B 1 220 ? 90.955 -47.212 -7.012 1.00 24.58 220 ARG B C 1
ATOM 3820 O O . ARG B 1 220 ? 89.722 -47.199 -6.909 1.00 26.39 220 ARG B O 1
ATOM 3828 N N . CYS B 1 221 ? 91.680 -46.113 -6.872 1.00 26.03 221 CYS B N 1
ATOM 3829 C CA . CYS B 1 221 ? 91.021 -44.853 -6.519 1.00 27.83 221 CYS B CA 1
ATOM 3830 C C . CYS B 1 221 ? 90.060 -44.428 -7.619 1.00 29.97 221 CYS B C 1
ATOM 3831 O O . CYS B 1 221 ? 88.953 -43.930 -7.364 1.00 24.56 221 CYS B O 1
ATOM 3834 N N . LEU B 1 222 ? 90.489 -44.627 -8.856 1.00 22.70 222 LEU B N 1
ATOM 3835 C CA . LEU B 1 222 ? 89.647 -44.290 -9.990 1.00 20.32 222 LEU B CA 1
ATOM 3836 C C . LEU B 1 222 ? 88.412 -45.172 -10.080 1.00 21.96 222 LEU B C 1
ATOM 3837 O O . LEU B 1 222 ? 87.315 -44.687 -10.358 1.00 21.25 222 LEU B O 1
ATOM 3842 N N . LYS B 1 223 ? 88.570 -46.475 -9.874 1.00 22.20 223 LYS B N 1
ATOM 3843 C CA . LYS B 1 223 ? 87.389 -47.329 -9.942 1.00 23.11 223 LYS B CA 1
ATOM 3844 C C . LYS B 1 223 ? 86.379 -46.897 -8.882 1.00 24.46 223 LYS B C 1
ATOM 3845 O O . LYS B 1 223 ? 85.182 -46.806 -9.159 1.00 25.26 223 LYS B O 1
ATOM 3851 N N . ALA B 1 224 ? 86.861 -46.605 -7.674 1.00 25.32 224 ALA B N 1
ATOM 3852 C CA . ALA B 1 224 ? 85.969 -46.134 -6.619 1.00 25.35 224 ALA B CA 1
ATOM 3853 C C . ALA B 1 224 ? 85.326 -44.811 -7.013 1.00 24.77 224 ALA B C 1
ATOM 3854 O O . ALA B 1 224 ? 84.135 -44.607 -6.792 1.00 24.85 224 ALA B O 1
ATOM 3856 N N . ALA B 1 225 ? 86.112 -43.923 -7.615 1.00 24.97 225 ALA B N 1
ATOM 3857 C CA . ALA B 1 225 ? 85.603 -42.612 -8.028 1.00 23.33 225 ALA B CA 1
ATOM 3858 C C . ALA B 1 225 ? 84.478 -42.730 -9.054 1.00 24.70 225 ALA B C 1
ATOM 3859 O O . ALA B 1 225 ? 83.523 -41.961 -9.018 1.00 24.90 225 ALA B O 1
ATOM 3861 N N . PHE B 1 226 ? 84.605 -43.662 -9.994 1.00 24.71 226 PHE B N 1
ATOM 3862 C CA . PHE B 1 226 ? 83.512 -43.923 -10.933 1.00 26.08 226 PHE B CA 1
ATOM 3863 C C . PHE B 1 226 ? 82.259 -44.495 -10.250 1.00 24.81 226 PHE B C 1
ATOM 3864 O O . PHE B 1 226 ? 81.127 -44.107 -10.574 1.00 21.97 226 PHE B O 1
ATOM 3872 N N . ASN B 1 227 ? 82.454 -45.435 -9.325 1.00 27.20 227 ASN B N 1
ATOM 3873 C CA . ASN B 1 227 ? 81.326 -45.958 -8.567 1.00 26.09 227 ASN B CA 1
ATOM 3874 C C . ASN B 1 227 ? 80.616 -44.857 -7.801 1.00 26.05 227 ASN B C 1
ATOM 3875 O O . ASN B 1 227 ? 79.398 -44.895 -7.627 1.00 29.44 227 ASN B O 1
ATOM 3880 N N . ALA B 1 228 ? 81.383 -43.875 -7.335 1.00 27.06 228 ALA B N 1
ATOM 3881 C CA . ALA B 1 228 ? 80.812 -42.800 -6.522 1.00 23.36 228 ALA B CA 1
ATOM 3882 C C . ALA B 1 228 ? 79.838 -41.928 -7.284 1.00 23.76 228 ALA B C 1
ATOM 3883 O O . ALA B 1 228 ? 79.022 -41.240 -6.693 1.00 24.23 228 ALA B O 1
ATOM 3885 N N . ASP B 1 229 ? 79.916 -41.934 -8.607 1.00 23.06 229 ASP B N 1
ATOM 3886 C CA . ASP B 1 229 ? 78.953 -41.147 -9.359 1.00 23.95 229 ASP B CA 1
ATOM 3887 C C . ASP B 1 229 ? 77.602 -41.834 -9.397 1.00 23.14 229 ASP B C 1
ATOM 3888 O O . ASP B 1 229 ? 76.613 -41.244 -9.825 1.00 28.58 229 ASP B O 1
ATOM 3893 N N . CYS B 1 230 ? 77.567 -43.089 -8.959 1.00 25.58 230 CYS B N 1
ATOM 3894 C CA . CYS B 1 230 ? 76.355 -43.911 -9.067 1.00 23.34 230 CYS B CA 1
ATOM 3895 C C . CYS B 1 230 ? 75.755 -44.371 -7.727 1.00 20.74 230 CYS B C 1
ATOM 3896 O O . CYS B 1 230 ? 74.527 -44.474 -7.582 1.00 25.50 230 CYS B O 1
ATOM 3899 N N . ASP B 1 231 ? 76.629 -44.689 -6.776 1.00 20.01 231 ASP B N 1
ATOM 3900 C CA . ASP B 1 231 ? 76.230 -45.478 -5.620 1.00 23.42 231 ASP B CA 1
ATOM 3901 C C . ASP B 1 231 ? 76.136 -44.682 -4.319 1.00 27.00 231 ASP B C 1
ATOM 3902 O O . ASP B 1 231 ? 76.220 -45.252 -3.236 1.00 25.28 231 ASP B O 1
ATOM 3907 N N . GLY B 1 232 ? 75.941 -43.370 -4.425 1.00 25.15 232 GLY B N 1
ATOM 3908 C CA . GLY B 1 232 ? 75.749 -42.548 -3.243 1.00 26.80 232 GLY B CA 1
ATOM 3909 C C . GLY B 1 232 ? 76.726 -42.867 -2.122 1.00 21.25 232 GLY B C 1
ATOM 3910 O O . GLY B 1 232 ? 77.929 -42.970 -2.356 1.00 24.22 232 GLY B O 1
ATOM 3911 N N . GLN B 1 233 ? 76.205 -43.064 -0.914 1.00 19.04 233 GLN B N 1
ATOM 3912 C CA . GLN B 1 233 ? 77.051 -43.276 0.263 1.00 20.12 233 GLN B CA 1
ATOM 3913 C C . GLN B 1 233 ? 77.902 -44.545 0.156 1.00 23.35 233 GLN B C 1
ATOM 3914 O O . GLN B 1 233 ? 79.022 -44.594 0.692 1.00 22.70 233 GLN B O 1
ATOM 3920 N N . ALA B 1 234 ? 77.390 -45.565 -0.538 1.00 25.62 234 ALA B N 1
ATOM 3921 C CA . ALA B 1 234 ? 78.178 -46.781 -0.748 1.00 26.67 234 ALA B CA 1
ATOM 3922 C C . ALA B 1 234 ? 79.389 -46.458 -1.615 1.00 26.59 234 ALA B C 1
ATOM 3923 O O . ALA B 1 234 ? 80.489 -46.977 -1.407 1.00 26.68 234 ALA B O 1
ATOM 3925 N N . GLY B 1 235 ? 79.187 -45.593 -2.601 1.00 29.45 235 GLY B N 1
ATOM 3926 C CA . GLY B 1 235 ? 80.292 -45.105 -3.408 1.00 21.19 235 GLY B CA 1
ATOM 3927 C C . GLY B 1 235 ? 81.260 -44.261 -2.605 1.00 24.72 235 GLY B C 1
ATOM 3928 O O . GLY B 1 235 ? 82.479 -44.394 -2.751 1.00 23.67 235 GLY B O 1
ATOM 3929 N N . LEU B 1 236 ? 80.725 -43.391 -1.751 1.00 22.66 236 LEU B N 1
ATOM 3930 C CA . LEU B 1 236 ? 81.562 -42.603 -0.840 1.00 26.92 236 LEU B CA 1
ATOM 3931 C C . LEU B 1 236 ? 82.375 -43.516 0.082 1.00 24.61 236 LEU B C 1
ATOM 3932 O O . LEU B 1 236 ? 83.539 -43.239 0.394 1.00 26.69 236 LEU B O 1
ATOM 3937 N N . GLN B 1 237 ? 81.761 -44.599 0.542 1.00 27.48 237 GLN B N 1
ATOM 3938 C CA . GLN B 1 237 ? 82.489 -45.543 1.394 1.00 24.01 237 GLN B CA 1
ATOM 3939 C C . GLN B 1 237 ? 83.744 -46.034 0.674 1.00 30.20 237 GLN B C 1
ATOM 3940 O O . GLN B 1 237 ? 84.826 -46.070 1.254 1.00 28.02 237 GLN B O 1
ATOM 3946 N N . GLU B 1 238 ? 83.604 -46.369 -0.606 1.00 24.21 238 GLU B N 1
ATOM 3947 C CA . GLU B 1 238 ? 84.725 -46.894 -1.377 1.00 23.09 238 GLU B CA 1
ATOM 3948 C C . GLU B 1 238 ? 85.780 -45.818 -1.604 1.00 22.18 238 GLU B C 1
ATOM 3949 O O . GLU B 1 238 ? 86.979 -46.068 -1.448 1.00 26.59 238 GLU B O 1
ATOM 3955 N N . LEU B 1 239 ? 85.334 -44.618 -1.966 1.00 23.86 239 LEU B N 1
ATOM 3956 C CA . LEU B 1 239 ? 86.249 -43.515 -2.256 1.00 23.77 239 LEU B CA 1
ATOM 3957 C C . LEU B 1 239 ? 86.951 -43.010 -1.006 1.00 27.96 239 LEU B C 1
ATOM 3958 O O . LEU B 1 239 ? 88.175 -42.830 -0.984 1.00 24.06 239 LEU B O 1
ATOM 3963 N N . ALA B 1 240 ? 86.170 -42.751 0.035 1.00 22.38 240 ALA B N 1
ATOM 3964 C CA . ALA B 1 240 ? 86.743 -42.319 1.304 1.00 23.26 240 ALA B CA 1
ATOM 3965 C C . ALA B 1 240 ? 87.630 -43.402 1.920 1.00 24.77 240 ALA B C 1
ATOM 3966 O O . ALA B 1 240 ? 88.618 -43.099 2.595 1.00 27.28 240 ALA B O 1
ATOM 3968 N N . GLY B 1 241 ? 87.245 -44.663 1.715 1.00 27.76 241 GLY B N 1
ATOM 3969 C CA . GLY B 1 241 ? 88.021 -45.805 2.170 1.00 24.84 241 GLY B CA 1
ATOM 3970 C C . GLY B 1 241 ? 89.419 -45.794 1.598 1.00 32.09 241 GLY B C 1
ATOM 3971 O O . GLY B 1 241 ? 90.380 -46.157 2.286 1.00 28.67 241 GLY B O 1
ATOM 3972 N N . ASN B 1 242 ? 89.528 -45.399 0.327 1.00 28.86 242 ASN B N 1
ATOM 3973 C CA . ASN B 1 242 ? 90.827 -45.268 -0.324 1.00 29.14 242 ASN B CA 1
ATOM 3974 C C . ASN B 1 242 ? 91.630 -44.105 0.209 1.00 31.91 242 ASN B C 1
ATOM 3975 O O . ASN B 1 242 ? 92.855 -44.198 0.346 1.00 30.88 242 ASN B O 1
ATOM 3980 N N . ALA B 1 243 ? 90.941 -43.016 0.535 1.00 25.30 243 ALA B N 1
ATOM 3981 C CA . ALA B 1 243 ? 91.592 -41.898 1.205 1.00 27.28 243 ALA B CA 1
ATOM 3982 C C . ALA B 1 243 ? 92.150 -42.335 2.556 1.00 28.12 243 ALA B C 1
ATOM 3983 O O . ALA B 1 243 ? 93.279 -41.975 2.921 1.00 28.49 243 ALA B O 1
ATOM 3985 N N . THR B 1 244 ? 91.368 -43.116 3.302 1.00 25.32 244 THR B N 1
ATOM 3986 C CA . THR B 1 244 ? 91.848 -43.634 4.589 1.00 24.77 244 THR B CA 1
ATOM 3987 C C . THR B 1 244 ? 93.104 -44.492 4.371 1.00 31.72 244 THR B C 1
ATOM 3988 O O . THR B 1 244 ? 94.093 -44.381 5.111 1.00 31.25 244 THR B O 1
ATOM 3992 N N . LEU B 1 245 ? 93.040 -45.375 3.376 1.00 29.53 245 LEU B N 1
ATOM 3993 C CA . LEU B 1 245 ? 94.167 -46.235 3.007 1.00 29.73 245 LEU B CA 1
ATOM 3994 C C . LEU B 1 245 ? 95.449 -45.426 2.839 1.00 29.39 245 LEU B C 1
ATOM 3995 O O . LEU B 1 245 ? 96.495 -45.739 3.425 1.00 27.64 245 LEU B O 1
ATOM 4000 N N . LEU B 1 246 ? 95.351 -44.379 2.029 1.00 31.08 246 LEU B N 1
ATOM 4001 C CA . LEU B 1 246 ? 96.484 -43.521 1.733 1.00 28.70 246 LEU B CA 1
ATOM 4002 C C . LEU B 1 246 ? 96.935 -42.741 2.971 1.00 27.77 246 LEU B C 1
ATOM 4003 O O . LEU B 1 246 ? 98.134 -42.589 3.213 1.00 30.88 246 LEU B O 1
ATOM 4008 N N . TYR B 1 247 ? 95.982 -42.266 3.765 1.00 29.76 247 TYR B N 1
ATOM 4009 C CA . TYR B 1 247 ? 96.319 -41.533 4.991 1.00 26.96 247 TYR B CA 1
ATOM 4010 C C . TYR B 1 247 ? 97.061 -42.465 5.957 1.00 28.50 247 TYR B C 1
ATOM 4011 O O . TYR B 1 247 ? 97.961 -42.041 6.698 1.00 28.90 247 TYR B O 1
ATOM 4020 N N . TYR B 1 248 ? 96.714 -43.749 5.927 1.00 34.48 248 TYR B N 1
ATOM 4021 C CA . TYR B 1 248 ? 97.432 -44.721 6.751 1.00 34.33 248 TYR B CA 1
ATOM 4022 C C . TYR B 1 248 ? 98.858 -44.962 6.241 1.00 35.89 248 TYR B C 1
ATOM 4023 O O . TYR B 1 248 ? 99.573 -45.801 6.790 1.00 41.14 248 TYR B O 1
ATOM 4032 N N . MET B 1 249 ? 99.276 -44.253 5.191 1.00 30.98 249 MET B N 1
ATOM 4033 C CA . MET B 1 249 ? 100.655 -44.390 4.708 1.00 37.44 249 MET B CA 1
ATOM 4034 C C . MET B 1 249 ? 101.492 -43.146 5.030 1.00 36.98 249 MET B C 1
ATOM 4035 O O . MET B 1 249 ? 102.659 -43.053 4.625 1.00 39.49 249 MET B O 1
ATOM 4040 N N . THR B 1 250 ? 100.908 -42.212 5.786 1.00 38.82 250 THR B N 1
ATOM 4041 C CA . THR B 1 250 ? 101.564 -40.941 6.114 1.00 31.82 250 THR B CA 1
ATOM 4042 C C . THR B 1 250 ? 102.159 -40.910 7.514 1.00 35.86 250 THR B C 1
ATOM 4043 O O . THR B 1 250 ? 101.677 -41.605 8.413 1.00 37.68 250 THR B O 1
ATOM 4047 N N . GLU B 1 251 ? 103.182 -40.076 7.703 1.00 36.87 251 GLU B N 1
ATOM 4048 C CA . GLU B 1 251 ? 103.788 -39.889 9.022 1.00 39.05 251 GLU B CA 1
ATOM 4049 C C . GLU B 1 251 ? 102.809 -39.242 9.975 1.00 36.57 251 GLU B C 1
ATOM 4050 O O . GLU B 1 251 ? 102.757 -39.585 11.163 1.00 34.03 251 GLU B O 1
ATOM 4056 N N . GLU B 1 252 ? 102.077 -38.258 9.459 1.00 36.51 252 GLU B N 1
ATOM 4057 C CA . GLU B 1 252 ? 101.099 -37.547 10.260 1.00 38.76 252 GLU B CA 1
ATOM 4058 C C . GLU B 1 252 ? 100.123 -38.546 10.876 1.00 38.99 252 GLU B C 1
ATOM 4059 O O . GLU B 1 252 ? 99.847 -38.508 12.081 1.00 38.89 252 GLU B O 1
ATOM 4065 N N . GLY B 1 253 ? 99.633 -39.466 10.050 1.00 40.36 253 GLY B N 1
ATOM 4066 C CA . GLY B 1 253 ? 98.684 -40.462 10.513 1.00 36.68 253 GLY B CA 1
ATOM 4067 C C . GLY B 1 253 ? 99.322 -41.343 11.569 1.00 38.84 253 GLY B C 1
ATOM 4068 O O . GLY B 1 253 ? 98.704 -41.659 12.588 1.00 38.70 253 GLY B O 1
ATOM 4069 N N . SER B 1 254 ? 100.575 -41.725 11.333 1.00 33.14 254 SER B N 1
ATOM 4070 C CA . SER B 1 254 ? 101.274 -42.625 12.247 1.00 36.54 254 SER B CA 1
ATOM 4071 C C . SER B 1 254 ? 101.474 -42.034 13.641 1.00 36.08 254 SER B C 1
ATOM 4072 O O . SER B 1 254 ? 101.473 -42.777 14.634 1.00 34.92 254 SER B O 1
ATOM 4075 N N . GLU B 1 255 ? 101.658 -40.713 13.720 1.00 38.77 255 GLU B N 1
ATOM 4076 C CA . GLU B 1 255 ? 101.812 -40.045 15.021 1.00 41.82 255 GLU B CA 1
ATOM 4077 C C . GLU B 1 255 ? 100.618 -40.300 15.935 1.00 41.23 255 GLU B C 1
ATOM 4078 O O . GLU B 1 255 ? 100.775 -40.485 17.144 1.00 45.12 255 GLU B O 1
ATOM 4084 N N . GLY B 1 256 ? 99.428 -40.322 15.347 1.00 38.67 256 GLY B N 1
ATOM 4085 C CA . GLY B 1 256 ? 98.215 -40.581 16.097 1.00 39.76 256 GLY B CA 1
ATOM 4086 C C . GLY B 1 256 ? 98.206 -41.983 16.673 1.00 40.79 256 GLY B C 1
ATOM 4087 O O . GLY B 1 256 ? 97.797 -42.181 17.820 1.00 39.91 256 GLY B O 1
ATOM 4088 N N . LYS B 1 257 ? 98.632 -42.958 15.871 1.00 36.75 257 LYS B N 1
ATOM 4089 C CA . LYS B 1 257 ? 98.691 -44.348 16.322 1.00 39.15 257 LYS B CA 1
ATOM 4090 C C . LYS B 1 257 ? 99.725 -44.534 17.429 1.00 40.91 257 LYS B C 1
ATOM 4091 O O . LYS B 1 257 ? 99.424 -45.102 18.490 1.00 39.72 257 LYS B O 1
ATOM 4097 N N . GLN B 1 258 ? 100.946 -44.067 17.172 1.00 38.76 258 GLN B N 1
ATOM 4098 C CA . GLN B 1 258 ? 102.040 -44.213 18.130 1.00 43.97 258 GLN B CA 1
ATOM 4099 C C . GLN B 1 258 ? 101.698 -43.539 19.452 1.00 43.25 258 GLN B C 1
ATOM 4100 O O . GLN B 1 258 ? 101.913 -44.117 20.520 1.00 46.57 258 GLN B O 1
ATOM 4106 N N . ALA B 1 259 ? 101.180 -42.314 19.377 1.00 38.94 259 ALA B N 1
ATOM 4107 C CA . ALA B 1 259 ? 100.767 -41.589 20.578 1.00 42.42 259 ALA B CA 1
ATOM 4108 C C . ALA B 1 259 ? 99.793 -42.416 21.408 1.00 42.15 259 ALA B C 1
ATOM 4109 O O . ALA B 1 259 ? 99.921 -42.504 22.637 1.00 37.29 259 ALA B O 1
ATOM 4111 N N . PHE B 1 260 ? 98.814 -43.019 20.739 1.00 39.88 260 PHE B N 1
ATOM 4112 C CA . PHE B 1 260 ? 97.833 -43.828 21.450 1.00 38.17 260 PHE B CA 1
ATOM 4113 C C . PHE B 1 260 ? 98.509 -45.019 22.120 1.00 39.38 260 PHE B C 1
ATOM 4114 O O . PHE B 1 260 ? 98.228 -45.333 23.278 1.00 42.65 260 PHE B O 1
ATOM 4122 N N . LEU B 1 261 ? 99.372 -45.702 21.378 1.00 36.38 261 LEU B N 1
ATOM 4123 C CA . LEU B 1 261 ? 100.067 -46.874 21.913 1.00 40.43 261 LEU B CA 1
ATOM 4124 C C . LEU B 1 261 ? 100.985 -46.527 23.087 1.00 43.24 261 LEU B C 1
ATOM 4125 O O . LEU B 1 261 ? 101.161 -47.337 24.002 1.00 39.87 261 LEU B O 1
ATOM 4130 N N . GLU B 1 262 ? 101.581 -45.337 23.045 1.00 44.04 262 GLU B N 1
ATOM 4131 C CA . GLU B 1 262 ? 102.515 -44.902 24.083 1.00 42.35 262 GLU B CA 1
ATOM 4132 C C . GLU B 1 262 ? 101.788 -44.195 25.220 1.00 45.05 262 GLU B C 1
ATOM 4133 O O . GLU B 1 262 ? 102.419 -43.696 26.156 1.00 45.55 262 GLU B O 1
ATOM 4139 N N . LYS B 1 263 ? 100.457 -44.185 25.143 1.00 42.93 263 LYS B N 1
ATOM 4140 C CA . LYS B 1 263 ? 99.613 -43.543 26.155 1.00 41.68 263 LYS B CA 1
ATOM 4141 C C . LYS B 1 263 ? 100.083 -42.121 26.449 1.00 43.35 263 LYS B C 1
ATOM 4142 O O . LYS B 1 263 ? 100.252 -41.728 27.602 1.00 41.46 263 LYS B O 1
ATOM 4148 N N . ARG B 1 264 ? 100.305 -41.359 25.384 1.00 44.65 264 ARG B N 1
ATOM 4149 C CA . ARG B 1 264 ? 100.648 -39.948 25.495 1.00 40.33 264 ARG B CA 1
ATOM 4150 C C . ARG B 1 264 ? 99.770 -39.194 24.507 1.00 43.55 264 ARG B C 1
ATOM 4151 O O . ARG B 1 264 ? 99.246 -39.781 23.548 1.00 44.64 264 ARG B O 1
ATOM 4159 N N . PRO B 1 265 ? 99.617 -37.883 24.725 1.00 49.12 265 PRO B N 1
ATOM 4160 C CA . PRO B 1 265 ? 98.851 -37.053 23.792 1.00 47.62 265 PRO B CA 1
ATOM 4161 C C . PRO B 1 265 ? 99.558 -36.989 22.451 1.00 43.49 265 PRO B C 1
ATOM 4162 O O . PRO B 1 265 ? 100.787 -36.950 22.408 1.00 43.27 265 PRO B O 1
ATOM 4166 N N . PRO B 1 266 ? 98.795 -37.012 21.354 1.00 37.84 266 PRO B N 1
ATOM 4167 C CA . PRO B 1 266 ? 99.476 -36.906 20.060 1.00 40.09 266 PRO B CA 1
ATOM 4168 C C . PRO B 1 266 ? 100.041 -35.491 19.880 1.00 42.07 266 PRO B C 1
ATOM 4169 O O . PRO B 1 266 ? 99.527 -34.536 20.470 1.00 36.86 266 PRO B O 1
ATOM 4173 N N . ASP B 1 267 ? 101.093 -35.356 19.082 1.00 38.43 267 ASP B N 1
ATOM 4174 C CA . ASP B 1 267 ? 101.646 -34.038 18.799 1.00 34.70 267 ASP B CA 1
ATOM 4175 C C . ASP B 1 267 ? 101.672 -33.807 17.288 1.00 34.82 267 ASP B C 1
ATOM 4176 O O . ASP B 1 267 ? 102.591 -34.239 16.598 1.00 36.50 267 ASP B O 1
ATOM 4181 N N . PHE B 1 268 ? 100.639 -33.123 16.797 1.00 32.15 268 PHE B N 1
ATOM 4182 C CA . PHE B 1 268 ? 100.499 -32.794 15.382 1.00 33.84 268 PHE B CA 1
ATOM 4183 C C . PHE B 1 268 ? 100.923 -31.354 15.146 1.00 35.32 268 PHE B C 1
ATOM 4184 O O . PHE B 1 268 ? 100.622 -30.780 14.102 1.00 35.42 268 PHE B O 1
ATOM 4192 N N . SER B 1 269 ? 101.617 -30.765 16.112 1.00 41.05 269 SER B N 1
ATOM 4193 C CA . SER B 1 269 ? 101.890 -29.333 16.065 1.00 42.63 269 SER B CA 1
ATOM 4194 C C . SER B 1 269 ? 102.727 -28.888 14.860 1.00 40.28 269 SER B C 1
ATOM 4195 O O . SER B 1 269 ? 102.623 -27.739 14.434 1.00 39.30 269 SER B O 1
ATOM 4198 N N . GLN B 1 270 ? 103.566 -29.778 14.329 1.00 35.34 270 GLN B N 1
ATOM 4199 C CA . GLN B 1 270 ? 104.453 -29.428 13.216 1.00 40.37 270 GLN B CA 1
ATOM 4200 C C . GLN B 1 270 ? 103.755 -29.419 11.860 1.00 38.55 270 GLN B C 1
ATOM 4201 O O . GLN B 1 270 ? 104.298 -28.899 10.888 1.00 36.18 270 GLN B O 1
ATOM 4207 N N . TYR B 1 271 ? 102.592 -30.059 11.777 1.00 32.22 271 TYR B N 1
ATOM 4208 C CA . TYR B 1 271 ? 101.932 -30.248 10.487 1.00 34.62 271 TYR B CA 1
ATOM 4209 C C . TYR B 1 271 ? 101.073 -29.064 10.109 1.00 33.65 271 TYR B C 1
ATOM 4210 O O . TYR B 1 271 ? 100.355 -28.521 10.943 1.00 33.92 271 TYR B O 1
ATOM 4219 N N . PRO B 1 272 ? 101.167 -28.648 8.842 1.00 34.26 272 PRO B N 1
ATOM 4220 C CA . PRO B 1 272 ? 100.463 -27.453 8.378 1.00 32.51 272 PRO B CA 1
ATOM 4221 C C . PRO B 1 272 ? 98.983 -27.694 8.129 1.00 32.04 272 PRO B C 1
ATOM 4222 O O . PRO B 1 272 ? 98.558 -28.835 7.915 1.00 32.01 272 PRO B O 1
ATOM 4226 N N . TRP B 1 273 ? 98.217 -26.611 8.176 1.00 28.36 273 TRP B N 1
ATOM 4227 C CA . TRP B 1 273 ? 96.835 -26.609 7.732 1.00 29.04 273 TRP B CA 1
ATOM 4228 C C . TRP B 1 273 ? 96.845 -26.075 6.304 1.00 27.51 273 TRP B C 1
ATOM 4229 O O . TRP B 1 273 ? 96.683 -24.875 6.067 1.00 29.48 273 TRP B O 1
ATOM 4240 N N . LEU B 1 274 ? 97.067 -26.974 5.353 1.00 32.34 274 LEU B N 1
ATOM 4241 C CA . LEU B 1 274 ? 97.250 -26.567 3.964 1.00 27.15 274 LEU B CA 1
ATOM 4242 C C . LEU B 1 274 ? 95.969 -26.032 3.344 1.00 31.03 274 LEU B C 1
ATOM 4243 O O . LEU B 1 274 ? 94.861 -26.337 3.811 1.00 30.18 274 LEU B O 1
ATOM 4248 N N . PRO B 1 275 ? 96.113 -25.253 2.262 1.00 32.56 275 PRO B N 1
ATOM 4249 C CA . PRO B 1 275 ? 94.989 -24.581 1.593 1.00 30.32 275 PRO B CA 1
ATOM 4250 C C . PRO B 1 275 ? 94.045 -25.546 0.896 1.00 32.25 275 PRO B C 1
ATOM 4251 O O . PRO B 1 275 ? 94.357 -26.728 0.722 1.00 31.44 275 PRO B O 1
ATOM 4256 N N . MET C 1 1 ? 92.492 -13.958 25.451 1.00 63.30 1 MET C N 1
ATOM 4257 C CA . MET C 1 1 ? 93.353 -14.219 24.302 1.00 56.02 1 MET C CA 1
ATOM 4258 C C . MET C 1 1 ? 94.027 -12.936 23.829 1.00 56.12 1 MET C C 1
ATOM 4259 O O . MET C 1 1 ? 93.460 -11.841 23.928 1.00 54.67 1 MET C O 1
ATOM 4264 N N . ASP C 1 2 ? 95.242 -13.073 23.313 1.00 54.54 2 ASP C N 1
ATOM 4265 C CA . ASP C 1 2 ? 95.942 -11.929 22.754 1.00 49.56 2 ASP C CA 1
ATOM 4266 C C . ASP C 1 2 ? 95.719 -11.924 21.241 1.00 42.94 2 ASP C C 1
ATOM 4267 O O . ASP C 1 2 ? 96.546 -12.418 20.470 1.00 46.93 2 ASP C O 1
ATOM 4269 N N . TRP C 1 3 ? 94.586 -11.369 20.823 1.00 36.82 3 TRP C N 1
ATOM 4270 C CA . TRP C 1 3 ? 94.263 -11.264 19.400 1.00 37.37 3 TRP C CA 1
ATOM 4271 C C . TRP C 1 3 ? 95.124 -10.177 18.776 1.00 42.26 3 TRP C C 1
ATOM 4272 O O . TRP C 1 3 ? 95.375 -9.143 19.396 1.00 43.01 3 TRP C O 1
ATOM 4283 N N A HIS C 1 4 ? 95.611 -10.443 17.565 0.52 37.44 4 HIS C N 1
ATOM 4284 N N B HIS C 1 4 ? 95.594 -10.401 17.555 0.48 37.61 4 HIS C N 1
ATOM 4285 C CA A HIS C 1 4 ? 96.363 -9.460 16.791 0.52 37.39 4 HIS C CA 1
ATOM 4286 C CA B HIS C 1 4 ? 96.308 -9.336 16.870 0.48 37.11 4 HIS C CA 1
ATOM 4287 C C A HIS C 1 4 ? 95.624 -9.137 15.500 0.52 35.31 4 HIS C C 1
ATOM 4288 C C B HIS C 1 4 ? 95.723 -9.118 15.495 0.48 35.24 4 HIS C C 1
ATOM 4289 O O A HIS C 1 4 ? 95.155 -10.048 14.816 0.52 35.13 4 HIS C O 1
ATOM 4290 O O B HIS C 1 4 ? 95.468 -10.068 14.757 0.48 35.55 4 HIS C O 1
ATOM 4303 N N . ILE C 1 5 ? 95.490 -7.853 15.173 1.00 31.81 5 ILE C N 1
ATOM 4304 C CA . ILE C 1 5 ? 94.904 -7.465 13.890 1.00 42.99 5 ILE C CA 1
ATOM 4305 C C . ILE C 1 5 ? 95.717 -8.030 12.723 1.00 41.95 5 ILE C C 1
ATOM 4306 O O . ILE C 1 5 ? 96.951 -7.981 12.734 1.00 38.05 5 ILE C O 1
ATOM 4311 N N . ALA C 1 6 ? 95.031 -8.548 11.709 1.00 40.61 6 ALA C N 1
ATOM 4312 C CA . ALA C 1 6 ? 95.717 -9.229 10.614 1.00 41.27 6 ALA C CA 1
ATOM 4313 C C . ALA C 1 6 ? 95.639 -8.455 9.308 1.00 47.90 6 ALA C C 1
ATOM 4314 O O . ALA C 1 6 ? 96.512 -8.577 8.447 1.00 47.96 6 ALA C O 1
ATOM 4316 N N . LYS C 1 7 ? 94.601 -7.642 9.168 1.00 48.06 7 LYS C N 1
ATOM 4317 C CA . LYS C 1 7 ? 94.429 -6.836 7.967 1.00 49.21 7 LYS C CA 1
ATOM 4318 C C . LYS C 1 7 ? 93.320 -5.825 8.217 1.00 44.36 7 LYS C C 1
ATOM 4319 O O . LYS C 1 7 ? 92.372 -6.102 8.953 1.00 43.70 7 LYS C O 1
ATOM 4325 N N . HIS C 1 8 ? 93.413 -4.667 7.580 1.00 33.19 8 HIS C N 1
ATOM 4326 C CA . HIS C 1 8 ? 92.430 -3.623 7.824 1.00 39.08 8 HIS C CA 1
ATOM 4327 C C . HIS C 1 8 ? 91.347 -3.645 6.751 1.00 37.37 8 HIS C C 1
ATOM 4328 O O . HIS C 1 8 ? 91.634 -3.755 5.564 1.00 38.77 8 HIS C O 1
ATOM 4335 N N . TYR C 1 9 ? 90.100 -3.525 7.188 1.00 38.09 9 TYR C N 1
ATOM 4336 C CA . TYR C 1 9 ? 88.953 -3.534 6.292 1.00 29.90 9 TYR C CA 1
ATOM 4337 C C . TYR C 1 9 ? 87.990 -2.437 6.715 1.00 39.11 9 TYR C C 1
ATOM 4338 O O . TYR C 1 9 ? 88.104 -1.917 7.823 1.00 37.45 9 TYR C O 1
ATOM 4347 N N . ASP C 1 10 ? 87.026 -2.108 5.858 1.00 35.60 10 ASP C N 1
ATOM 4348 C CA . ASP C 1 10 ? 86.027 -1.091 6.203 1.00 39.54 10 ASP C CA 1
ATOM 4349 C C . ASP C 1 10 ? 84.843 -1.630 7.013 1.00 35.91 10 ASP C C 1
ATOM 4350 O O . ASP C 1 10 ? 84.377 -0.981 7.942 1.00 35.11 10 ASP C O 1
ATOM 4355 N N . ASP C 1 11 ? 84.363 -2.814 6.638 1.00 28.75 11 ASP C N 1
ATOM 4356 C CA . ASP C 1 11 ? 83.103 -3.357 7.145 1.00 33.17 11 ASP C CA 1
ATOM 4357 C C . ASP C 1 11 ? 83.255 -4.481 8.148 1.00 32.99 11 ASP C C 1
ATOM 4358 O O . ASP C 1 11 ? 82.267 -4.910 8.752 1.00 31.04 11 ASP C O 1
ATOM 4363 N N . ILE C 1 12 ? 84.485 -4.964 8.317 1.00 33.29 12 ILE C N 1
ATOM 4364 C CA . ILE C 1 12 ? 84.744 -6.105 9.192 1.00 30.75 12 ILE C CA 1
ATOM 4365 C C . ILE C 1 12 ? 86.051 -5.915 9.942 1.00 29.28 12 ILE C C 1
ATOM 4366 O O . ILE C 1 12 ? 86.836 -5.025 9.618 1.00 28.12 12 ILE C O 1
ATOM 4371 N N . LEU C 1 13 ? 86.279 -6.773 10.931 1.00 30.19 13 LEU C N 1
ATOM 4372 C CA . LEU C 1 13 ? 87.523 -6.799 11.696 1.00 31.97 13 LEU C CA 1
ATOM 4373 C C . LEU C 1 13 ? 88.095 -8.204 11.601 1.00 31.10 13 LEU C C 1
ATOM 4374 O O . LEU C 1 13 ? 87.344 -9.183 11.519 1.00 34.98 13 LEU C O 1
ATOM 4379 N N . TYR C 1 14 ? 89.420 -8.305 11.573 1.00 28.50 14 TYR C N 1
ATOM 4380 C CA . TYR C 1 14 ? 90.077 -9.581 11.310 1.00 34.15 14 TYR C CA 1
ATOM 4381 C C . TYR C 1 14 ? 91.289 -9.745 12.213 1.00 36.37 14 TYR C C 1
ATOM 4382 O O . TYR C 1 14 ? 92.187 -8.892 12.220 1.00 31.77 14 TYR C O 1
ATOM 4391 N N . TYR C 1 15 ? 91.288 -10.819 13.001 1.00 35.93 15 TYR C N 1
ATOM 4392 C CA . TYR C 1 15 ? 92.370 -11.078 13.954 1.00 34.01 15 TYR C CA 1
ATOM 4393 C C . TYR C 1 15 ? 92.922 -12.501 13.837 1.00 32.41 15 TYR C C 1
ATOM 4394 O O . TYR C 1 15 ? 92.266 -13.402 13.306 1.00 30.58 15 TYR C O 1
ATOM 4403 N N . LYS C 1 16 ? 94.120 -12.700 14.377 1.00 33.42 16 LYS C N 1
ATOM 4404 C CA . LYS C 1 16 ? 94.705 -14.030 14.503 1.00 31.61 16 LYS C CA 1
ATOM 4405 C C . LYS C 1 16 ? 95.336 -14.193 15.882 1.00 33.18 16 LYS C C 1
ATOM 4406 O O . LYS C 1 16 ? 95.815 -13.227 16.476 1.00 32.94 16 LYS C O 1
ATOM 4412 N N . ALA C 1 17 ? 95.327 -15.424 16.383 1.00 31.79 17 ALA C N 1
ATOM 4413 C CA . ALA C 1 17 ? 96.044 -15.784 17.603 1.00 33.51 17 ALA C CA 1
ATOM 4414 C C . ALA C 1 17 ? 96.269 -17.288 17.598 1.00 29.60 17 ALA C C 1
ATOM 4415 O O . ALA C 1 17 ? 95.315 -18.056 17.607 1.00 29.73 17 ALA C O 1
ATOM 4417 N N . GLY C 1 18 ? 97.526 -17.710 17.579 1.00 34.64 18 GLY C N 1
ATOM 4418 C CA . GLY C 1 18 ? 97.828 -19.124 17.471 1.00 40.01 18 GLY C CA 1
ATOM 4419 C C . GLY C 1 18 ? 97.226 -19.707 16.206 1.00 38.86 18 GLY C C 1
ATOM 4420 O O . GLY C 1 18 ? 97.376 -19.143 15.117 1.00 42.08 18 GLY C O 1
ATOM 4421 N N . GLY C 1 19 ? 96.530 -20.828 16.338 1.00 35.63 19 GLY C N 1
ATOM 4422 C CA . GLY C 1 19 ? 95.923 -21.457 15.175 1.00 34.17 19 GLY C CA 1
ATOM 4423 C C . GLY C 1 19 ? 94.517 -20.961 14.885 1.00 24.65 19 GLY C C 1
ATOM 4424 O O . GLY C 1 19 ? 93.790 -21.564 14.096 1.00 24.05 19 GLY C O 1
ATOM 4425 N N . ILE C 1 20 ? 94.115 -19.872 15.534 1.00 29.90 20 ILE C N 1
ATOM 4426 C CA . ILE C 1 20 ? 92.743 -19.382 15.387 1.00 29.93 20 ILE C CA 1
ATOM 4427 C C . ILE C 1 20 ? 92.691 -18.031 14.703 1.00 31.16 20 ILE C C 1
ATOM 4428 O O . ILE C 1 20 ? 93.454 -17.117 15.043 1.00 33.69 20 ILE C O 1
ATOM 4433 N N . ALA C 1 21 ? 91.778 -17.899 13.746 1.00 31.19 21 ALA C N 1
ATOM 4434 C CA . ALA C 1 21 ? 91.466 -16.603 13.172 1.00 29.47 21 ALA C CA 1
ATOM 4435 C C . ALA C 1 21 ? 90.080 -16.186 13.657 1.00 30.00 21 ALA C C 1
ATOM 4436 O O . ALA C 1 21 ? 89.214 -17.034 13.920 1.00 24.92 21 ALA C O 1
ATOM 4438 N N . LYS C 1 22 ? 89.874 -14.881 13.787 1.00 27.93 22 LYS C N 1
ATOM 4439 C CA . LYS C 1 22 ? 88.582 -14.348 14.197 1.00 24.52 22 LYS C CA 1
ATOM 4440 C C . LYS C 1 22 ? 88.131 -13.282 13.209 1.00 26.01 22 LYS C C 1
ATOM 4441 O O . LYS C 1 22 ? 88.849 -12.313 12.951 1.00 27.28 22 LYS C O 1
ATOM 4447 N N . ILE C 1 23 ? 86.950 -13.479 12.640 1.00 26.70 23 ILE C N 1
ATOM 4448 C CA . ILE C 1 23 ? 86.408 -12.546 11.669 1.00 30.27 23 ILE C CA 1
ATOM 4449 C C . ILE C 1 23 ? 85.131 -11.977 12.267 1.00 27.04 23 ILE C C 1
ATOM 4450 O O . ILE C 1 23 ? 84.241 -12.719 12.689 1.00 24.99 23 ILE C O 1
ATOM 4455 N N . VAL C 1 24 ? 85.057 -10.656 12.334 1.00 27.82 24 VAL C N 1
ATOM 4456 C CA . VAL C 1 24 ? 83.942 -9.997 12.986 1.00 29.84 24 VAL C CA 1
ATOM 4457 C C . VAL C 1 24 ? 83.248 -9.072 11.999 1.00 31.81 24 VAL C C 1
ATOM 4458 O O . VAL C 1 24 ? 83.869 -8.154 11.471 1.00 31.36 24 VAL C O 1
ATOM 4462 N N . ILE C 1 25 ? 81.965 -9.307 11.754 1.00 32.67 25 ILE C N 1
ATOM 4463 C CA . ILE C 1 25 ? 81.188 -8.403 10.910 1.00 27.70 25 ILE C CA 1
ATOM 4464 C C . ILE C 1 25 ? 80.913 -7.143 11.698 1.00 33.61 25 ILE C C 1
ATOM 4465 O O . ILE C 1 25 ? 80.415 -7.210 12.830 1.00 31.75 25 ILE C O 1
ATOM 4470 N N . ASN C 1 26 ? 81.247 -5.995 11.114 1.00 35.79 26 ASN C N 1
ATOM 4471 C CA . ASN C 1 26 ? 81.266 -4.748 11.873 1.00 36.96 26 ASN C CA 1
ATOM 4472 C C . ASN C 1 26 ? 80.386 -3.638 11.318 1.00 27.32 26 ASN C C 1
ATOM 4473 O O . ASN C 1 26 ? 80.870 -2.551 11.029 1.00 30.53 26 ASN C O 1
ATOM 4478 N N . ARG C 1 27 ? 79.092 -3.907 11.194 1.00 27.93 27 ARG C N 1
ATOM 4479 C CA . ARG C 1 27 ? 78.136 -2.865 10.827 1.00 30.24 27 ARG C CA 1
ATOM 4480 C C . ARG C 1 27 ? 76.947 -2.900 11.793 1.00 34.47 27 ARG C C 1
ATOM 4481 O O . ARG C 1 27 ? 75.803 -3.138 11.381 1.00 32.22 27 ARG C O 1
ATOM 4489 N N . PRO C 1 28 ? 77.221 -2.698 13.093 1.00 31.62 28 PRO C N 1
ATOM 4490 C CA . PRO C 1 28 ? 76.202 -2.861 14.137 1.00 29.42 28 PRO C CA 1
ATOM 4491 C C . PRO C 1 28 ? 75.010 -1.918 13.973 1.00 32.07 28 PRO C C 1
ATOM 4492 O O . PRO C 1 28 ? 73.954 -2.183 14.541 1.00 33.44 28 PRO C O 1
ATOM 4496 N N . HIS C 1 29 ? 75.168 -0.844 13.204 1.00 31.73 29 HIS C N 1
ATOM 4497 C CA . HIS C 1 29 ? 74.056 0.075 12.956 1.00 33.23 29 HIS C CA 1
ATOM 4498 C C . HIS C 1 29 ? 73.035 -0.526 11.984 1.00 37.04 29 HIS C C 1
ATOM 4499 O O . HIS C 1 29 ? 71.952 0.031 11.795 1.00 37.73 29 HIS C O 1
ATOM 4506 N N . LYS C 1 30 ? 73.387 -1.647 11.354 1.00 29.97 30 LYS C N 1
ATOM 4507 C CA . LYS C 1 30 ? 72.452 -2.334 10.462 1.00 36.89 30 LYS C CA 1
ATOM 4508 C C . LYS C 1 30 ? 72.234 -3.755 10.956 1.00 33.05 30 LYS C C 1
ATOM 4509 O O . LYS C 1 30 ? 71.885 -4.651 10.172 1.00 30.89 30 LYS C O 1
ATOM 4515 N N . ARG C 1 31 ? 72.433 -3.955 12.257 1.00 31.92 31 ARG C N 1
ATOM 4516 C CA . ARG C 1 31 ? 72.389 -5.290 12.849 1.00 27.27 31 ARG C CA 1
ATOM 4517 C C . ARG C 1 31 ? 73.313 -6.207 12.062 1.00 26.70 31 ARG C C 1
ATOM 4518 O O . ARG C 1 31 ? 73.011 -7.377 11.847 1.00 27.57 31 ARG C O 1
ATOM 4526 N N . ASN C 1 32 ? 74.443 -5.650 11.652 1.00 25.40 32 ASN C N 1
ATOM 4527 C CA . ASN C 1 32 ? 75.466 -6.395 10.939 1.00 30.93 32 ASN C CA 1
ATOM 4528 C C . ASN C 1 32 ? 75.013 -6.995 9.611 1.00 33.30 32 ASN C C 1
ATOM 4529 O O . ASN C 1 32 ? 75.465 -8.064 9.219 1.00 25.32 32 ASN C O 1
ATOM 4534 N N . ALA C 1 33 ? 74.134 -6.278 8.914 1.00 29.14 33 ALA C N 1
ATOM 4535 C CA . ALA C 1 33 ? 73.757 -6.635 7.552 1.00 26.88 33 ALA C CA 1
ATOM 4536 C C . ALA C 1 33 ? 74.959 -6.513 6.619 1.00 31.47 33 ALA C C 1
ATOM 4537 O O . ALA C 1 33 ? 75.798 -5.618 6.795 1.00 29.05 33 ALA C O 1
ATOM 4539 N N . PHE C 1 34 ? 75.042 -7.393 5.619 1.00 27.24 34 PHE C N 1
ATOM 4540 C CA . PHE C 1 34 ? 76.135 -7.310 4.648 1.00 29.41 34 PHE C CA 1
ATOM 4541 C C . PHE C 1 34 ? 75.737 -6.617 3.360 1.00 25.28 34 PHE C C 1
ATOM 4542 O O . PHE C 1 34 ? 74.699 -6.925 2.769 1.00 29.48 34 PHE C O 1
ATOM 4550 N N . ARG C 1 35 ? 76.568 -5.669 2.935 1.00 27.04 35 ARG C N 1
ATOM 4551 C CA . ARG C 1 35 ? 76.465 -5.098 1.597 1.00 26.50 35 ARG C CA 1
ATOM 4552 C C . ARG C 1 35 ? 77.519 -5.789 0.738 1.00 36.19 35 ARG C C 1
ATOM 4553 O O . ARG C 1 35 ? 78.352 -6.518 1.270 1.00 32.48 35 ARG C O 1
ATOM 4561 N N . PRO C 1 36 ? 77.483 -5.587 -0.594 1.00 31.60 36 PRO C N 1
ATOM 4562 C CA . PRO C 1 36 ? 78.463 -6.310 -1.420 1.00 31.02 36 PRO C CA 1
ATOM 4563 C C . PRO C 1 36 ? 79.917 -6.159 -0.930 1.00 28.27 36 PRO C C 1
ATOM 4564 O O . PRO C 1 36 ? 80.656 -7.151 -0.908 1.00 29.28 36 PRO C O 1
ATOM 4568 N N . GLN C 1 37 ? 80.306 -4.963 -0.501 1.00 27.75 37 GLN C N 1
ATOM 4569 C CA . GLN C 1 37 ? 81.659 -4.754 0.021 1.00 30.30 37 GLN C CA 1
ATOM 4570 C C . GLN C 1 37 ? 81.938 -5.589 1.261 1.00 30.76 37 GLN C C 1
ATOM 4571 O O . GLN C 1 37 ? 83.057 -6.088 1.438 1.00 28.74 37 GLN C O 1
ATOM 4577 N N . THR C 1 38 ? 80.933 -5.734 2.121 1.00 28.88 38 THR C N 1
ATOM 4578 C CA . THR C 1 38 ? 81.087 -6.569 3.316 1.00 30.38 38 THR C CA 1
ATOM 4579 C C . THR C 1 38 ? 81.411 -7.993 2.888 1.00 31.96 38 THR C C 1
ATOM 4580 O O . THR C 1 38 ? 82.297 -8.647 3.448 1.00 26.71 38 THR C O 1
ATOM 4584 N N . VAL C 1 39 ? 80.693 -8.473 1.879 1.00 27.39 39 VAL C N 1
ATOM 4585 C CA . VAL C 1 39 ? 80.919 -9.817 1.379 1.00 27.34 39 VAL C CA 1
ATOM 4586 C C . VAL C 1 39 ? 82.309 -9.925 0.742 1.00 29.59 39 VAL C C 1
ATOM 4587 O O . VAL C 1 39 ? 83.039 -10.881 1.040 1.00 33.20 39 VAL C O 1
ATOM 4591 N N . PHE C 1 40 ? 82.685 -8.928 -0.072 1.00 33.56 40 PHE C N 1
ATOM 4592 C CA . PHE C 1 40 ? 84.016 -8.899 -0.690 1.00 31.15 40 PHE C CA 1
ATOM 4593 C C . PHE C 1 40 ? 85.103 -9.042 0.379 1.00 30.49 40 PHE C C 1
ATOM 4594 O O . PHE C 1 40 ? 86.034 -9.850 0.250 1.00 30.25 40 PHE C O 1
ATOM 4602 N N . GLU C 1 41 ? 84.958 -8.278 1.456 1.00 26.57 41 GLU C N 1
ATOM 4603 C CA . GLU C 1 41 ? 85.946 -8.296 2.535 1.00 29.94 41 GLU C CA 1
ATOM 4604 C C . GLU C 1 41 ? 85.923 -9.598 3.322 1.00 28.48 41 GLU C C 1
ATOM 4605 O O . GLU C 1 41 ? 86.977 -10.154 3.644 1.00 31.27 41 GLU C O 1
ATOM 4611 N N . LEU C 1 42 ? 84.729 -10.092 3.630 1.00 26.65 42 LEU C N 1
ATOM 4612 C CA . LEU C 1 42 ? 84.622 -11.386 4.303 1.00 24.45 42 LEU C CA 1
ATOM 4613 C C . LEU C 1 42 ? 85.310 -12.454 3.472 1.00 25.15 42 LEU C C 1
ATOM 4614 O O . LEU C 1 42 ? 86.009 -13.315 4.009 1.00 28.75 42 LEU C O 1
ATOM 4619 N N . TYR C 1 43 ? 85.078 -12.409 2.159 1.00 26.85 43 TYR C N 1
ATOM 4620 C CA . TYR C 1 43 ? 85.685 -13.369 1.251 1.00 27.60 43 TYR C CA 1
ATOM 4621 C C . TYR C 1 43 ? 87.214 -13.296 1.340 1.00 27.74 43 TYR C C 1
ATOM 4622 O O . TYR C 1 43 ? 87.888 -14.316 1.474 1.00 26.19 43 TYR C O 1
ATOM 4631 N N . ASP C 1 44 ? 87.747 -12.078 1.292 1.00 26.64 44 ASP C N 1
ATOM 4632 C CA . ASP C 1 44 ? 89.192 -11.862 1.353 1.00 30.56 44 ASP C CA 1
ATOM 4633 C C . ASP C 1 44 ? 89.793 -12.417 2.649 1.00 30.80 44 ASP C C 1
ATOM 4634 O O . ASP C 1 44 ? 90.821 -13.115 2.627 1.00 30.19 44 ASP C O 1
ATOM 4639 N N . ALA C 1 45 ? 89.134 -12.139 3.770 1.00 28.89 45 ALA C N 1
ATOM 4640 C CA . ALA C 1 45 ? 89.643 -12.566 5.075 1.00 29.05 45 ALA C CA 1
ATOM 4641 C C . ALA C 1 45 ? 89.629 -14.087 5.210 1.00 26.03 45 ALA C C 1
ATOM 4642 O O . ALA C 1 45 ? 90.611 -14.690 5.652 1.00 26.82 45 ALA C O 1
ATOM 4644 N N . PHE C 1 46 ? 88.525 -14.708 4.800 1.00 24.83 46 PHE C N 1
ATOM 4645 C CA . PHE C 1 46 ? 88.446 -16.166 4.770 1.00 25.72 46 PHE C CA 1
ATOM 4646 C C . PHE C 1 46 ? 89.508 -16.750 3.812 1.00 28.92 46 PHE C C 1
ATOM 4647 O O . PHE C 1 46 ? 90.070 -17.814 4.084 1.00 28.49 46 PHE C O 1
ATOM 4655 N N . CYS C 1 47 ? 89.756 -16.084 2.681 1.00 30.35 47 CYS C N 1
ATOM 4656 C CA . CYS C 1 47 ? 90.847 -16.509 1.781 1.00 33.09 47 CYS C CA 1
ATOM 4657 C C . CYS C 1 47 ? 92.208 -16.422 2.468 1.00 33.51 47 CYS C C 1
ATOM 4658 O O . CYS C 1 47 ? 93.034 -17.337 2.389 1.00 30.43 47 CYS C O 1
ATOM 4661 N N . ASN C 1 48 ? 92.435 -15.308 3.148 1.00 28.77 48 ASN C N 1
ATOM 4662 C CA . ASN C 1 48 ? 93.650 -15.156 3.927 1.00 33.92 48 ASN C CA 1
ATOM 4663 C C . ASN C 1 48 ? 93.791 -16.296 4.941 1.00 30.28 48 ASN C C 1
ATOM 4664 O O . ASN C 1 48 ? 94.851 -16.930 5.031 1.00 28.88 48 ASN C O 1
ATOM 4669 N N . ALA C 1 49 ? 92.723 -16.584 5.685 1.00 26.88 49 ALA C N 1
ATOM 4670 C CA . ALA C 1 49 ? 92.766 -17.677 6.660 1.00 27.47 49 ALA C CA 1
ATOM 4671 C C . ALA C 1 49 ? 93.101 -19.021 6.011 1.00 29.90 49 ALA C C 1
ATOM 4672 O O . ALA C 1 49 ? 93.870 -19.824 6.556 1.00 28.08 49 ALA C O 1
ATOM 4674 N N . ARG C 1 50 ? 92.497 -19.274 4.856 1.00 29.47 50 ARG C N 1
ATOM 4675 C CA . ARG C 1 50 ? 92.726 -20.515 4.125 1.00 30.39 50 ARG C CA 1
ATOM 4676 C C . ARG C 1 50 ? 94.201 -20.664 3.731 1.00 28.99 50 ARG C C 1
ATOM 4677 O O . ARG C 1 50 ? 94.766 -21.754 3.807 1.00 26.71 50 ARG C O 1
ATOM 4685 N N . GLU C 1 51 ? 94.819 -19.555 3.342 1.00 30.35 51 GLU C N 1
ATOM 4686 C CA . GLU C 1 51 ? 96.200 -19.550 2.844 1.00 26.48 51 GLU C CA 1
ATOM 4687 C C . GLU C 1 51 ? 97.236 -19.574 3.967 1.00 31.47 51 GLU C C 1
ATOM 4688 O O . GLU C 1 51 ? 98.425 -19.774 3.718 1.00 34.51 51 GLU C O 1
ATOM 4694 N N . ASP C 1 52 ? 96.793 -19.355 5.196 1.00 34.00 52 ASP C N 1
ATOM 4695 C CA . ASP C 1 52 ? 97.710 -19.319 6.333 1.00 32.82 52 ASP C CA 1
ATOM 4696 C C . ASP C 1 52 ? 97.892 -20.727 6.919 1.00 30.90 52 ASP C C 1
ATOM 4697 O O . ASP C 1 52 ? 96.987 -21.254 7.571 1.00 28.34 52 ASP C O 1
ATOM 4702 N N . ASN C 1 53 ? 99.065 -21.323 6.689 1.00 29.74 53 ASN C N 1
ATOM 4703 C CA . ASN C 1 53 ? 99.357 -22.701 7.114 1.00 40.98 53 ASN C CA 1
ATOM 4704 C C . ASN C 1 53 ? 99.240 -22.907 8.631 1.00 35.82 53 ASN C C 1
ATOM 4705 O O . ASN C 1 53 ? 99.212 -24.041 9.123 1.00 30.40 53 ASN C O 1
ATOM 4710 N N . ARG C 1 54 ? 99.169 -21.809 9.375 1.00 37.14 54 ARG C N 1
ATOM 4711 C CA . ARG C 1 54 ? 99.092 -21.889 10.837 1.00 36.26 54 ARG C CA 1
ATOM 4712 C C . ARG C 1 54 ? 97.654 -21.909 11.356 1.00 34.74 54 ARG C C 1
ATOM 4713 O O . ARG C 1 54 ? 97.399 -22.325 12.491 1.00 37.28 54 ARG C O 1
ATOM 4721 N N . ILE C 1 55 ? 96.716 -21.448 10.535 1.00 30.23 55 ILE C N 1
ATOM 4722 C CA . ILE C 1 55 ? 95.316 -21.361 10.961 1.00 33.53 55 ILE C CA 1
ATOM 4723 C C . ILE C 1 55 ? 94.532 -22.638 10.674 1.00 32.66 55 ILE C C 1
ATOM 4724 O O . ILE C 1 55 ? 94.480 -23.107 9.530 1.00 32.45 55 ILE C O 1
ATOM 4729 N N . GLY C 1 56 ? 93.924 -23.204 11.717 1.00 31.37 56 GLY C N 1
ATOM 4730 C CA . GLY C 1 56 ? 93.090 -24.387 11.553 1.00 31.40 56 GLY C CA 1
ATOM 4731 C C . GLY C 1 56 ? 91.604 -24.136 11.765 1.00 29.01 56 GLY C C 1
ATOM 4732 O O . GLY C 1 56 ? 90.760 -24.897 11.291 1.00 26.11 56 GLY C O 1
ATOM 4733 N N . VAL C 1 57 ? 91.287 -23.059 12.479 1.00 28.69 57 VAL C N 1
ATOM 4734 C CA . VAL C 1 57 ? 89.907 -22.756 12.860 1.00 28.11 57 VAL C CA 1
ATOM 4735 C C . VAL C 1 57 ? 89.626 -21.276 12.707 1.00 25.24 57 VAL C C 1
ATOM 4736 O O . VAL C 1 57 ? 90.465 -20.432 13.030 1.00 25.10 57 VAL C O 1
ATOM 4740 N N . VAL C 1 58 ? 88.448 -20.967 12.181 1.00 27.78 58 VAL C N 1
ATOM 4741 C CA . VAL C 1 58 ? 88.033 -19.583 12.032 1.00 22.91 58 VAL C CA 1
ATOM 4742 C C . VAL C 1 58 ? 86.777 -19.366 12.854 1.00 22.58 58 VAL C C 1
ATOM 4743 O O . VAL C 1 58 ? 85.802 -20.091 12.697 1.00 24.78 58 VAL C O 1
ATOM 4747 N N . LEU C 1 59 ? 86.796 -18.364 13.721 1.00 25.38 59 LEU C N 1
ATOM 4748 C CA . LEU C 1 59 ? 85.610 -17.979 14.473 1.00 27.90 59 LEU C CA 1
ATOM 4749 C C . LEU C 1 59 ? 84.942 -16.824 13.729 1.00 28.00 59 LEU C C 1
ATOM 4750 O O . LEU C 1 59 ? 85.595 -15.827 13.417 1.00 27.63 59 LEU C O 1
ATOM 4755 N N . LEU C 1 60 ? 83.656 -16.974 13.411 1.00 25.25 60 LEU C N 1
ATOM 4756 C CA . LEU C 1 60 ? 82.910 -15.912 12.715 1.00 24.68 60 LEU C CA 1
ATOM 4757 C C . LEU C 1 60 ? 81.850 -15.355 13.646 1.00 23.81 60 LEU C C 1
ATOM 4758 O O . LEU C 1 60 ? 81.072 -16.111 14.217 1.00 26.72 60 LEU C O 1
ATOM 4763 N N . THR C 1 61 ? 81.796 -14.036 13.784 1.00 23.74 61 THR C N 1
ATOM 4764 C CA . THR C 1 61 ? 80.859 -13.460 14.741 1.00 27.07 61 THR C CA 1
ATOM 4765 C C . THR C 1 61 ? 80.506 -12.034 14.348 1.00 33.45 61 THR C C 1
ATOM 4766 O O . THR C 1 61 ? 81.025 -11.509 13.358 1.00 31.48 61 THR C O 1
ATOM 4770 N N . GLY C 1 62 ? 79.596 -11.424 15.101 1.00 26.23 62 GLY C N 1
ATOM 4771 C CA . GLY C 1 62 ? 79.165 -10.057 14.829 1.00 26.92 62 GLY C CA 1
ATOM 4772 C C . GLY C 1 62 ? 79.609 -9.085 15.908 1.00 29.44 62 GLY C C 1
ATOM 4773 O O . GLY C 1 62 ? 79.799 -9.476 17.060 1.00 28.78 62 GLY C O 1
ATOM 4774 N N . ALA C 1 63 ? 79.778 -7.817 15.542 1.00 31.86 63 ALA C N 1
ATOM 4775 C CA . ALA C 1 63 ? 80.150 -6.790 16.508 1.00 31.84 63 ALA C CA 1
ATOM 4776 C C . ALA C 1 63 ? 78.972 -6.407 17.417 1.00 32.81 63 ALA C C 1
ATOM 4777 O O . ALA C 1 63 ? 77.835 -6.230 16.957 1.00 31.75 63 ALA C O 1
ATOM 4779 N N . GLY C 1 64 ? 79.246 -6.273 18.711 1.00 27.74 64 GLY C N 1
ATOM 4780 C CA . GLY C 1 64 ? 78.224 -5.863 19.657 1.00 27.96 64 GLY C CA 1
ATOM 4781 C C . GLY C 1 64 ? 78.776 -5.874 21.070 1.00 34.13 64 GLY C C 1
ATOM 4782 O O . GLY C 1 64 ? 79.876 -6.369 21.292 1.00 32.39 64 GLY C O 1
ATOM 4783 N N . PRO C 1 65 ? 78.004 -5.356 22.037 1.00 33.70 65 PRO C N 1
ATOM 4784 C CA . PRO C 1 65 ? 76.656 -4.854 21.760 1.00 33.69 65 PRO C CA 1
ATOM 4785 C C . PRO C 1 65 ? 76.694 -3.495 21.083 1.00 35.17 65 PRO C C 1
ATOM 4786 O O . PRO C 1 65 ? 77.679 -2.761 21.220 1.00 31.63 65 PRO C O 1
ATOM 4790 N N . HIS C 1 66 ? 75.603 -3.143 20.410 1.00 35.73 66 HIS C N 1
ATOM 4791 C CA . HIS C 1 66 ? 75.484 -1.849 19.743 1.00 33.68 66 HIS C CA 1
ATOM 4792 C C . HIS C 1 66 ? 75.141 -0.797 20.778 1.00 37.92 66 HIS C C 1
ATOM 4793 O O . HIS C 1 66 ? 74.924 -1.115 21.942 1.00 32.83 66 HIS C O 1
ATOM 4800 N N . SER C 1 67 ? 75.108 0.460 20.349 1.00 39.79 67 SER C N 1
ATOM 4801 C CA . SER C 1 67 ? 74.827 1.570 21.244 1.00 43.67 67 SER C CA 1
ATOM 4802 C C . SER C 1 67 ? 73.457 1.421 21.904 1.00 44.95 67 SER C C 1
ATOM 4803 O O . SER C 1 67 ? 73.189 2.040 22.929 1.00 43.49 67 SER C O 1
ATOM 4806 N N . ASP C 1 68 ? 72.580 0.638 21.285 1.00 41.59 68 ASP C N 1
ATOM 4807 C CA . ASP C 1 68 ? 71.251 0.395 21.828 1.00 38.66 68 ASP C CA 1
ATOM 4808 C C . ASP C 1 68 ? 71.209 -0.835 22.739 1.00 41.44 68 ASP C C 1
ATOM 4809 O O . ASP C 1 68 ? 70.132 -1.288 23.124 1.00 45.51 68 ASP C O 1
ATOM 4814 N N . GLY C 1 69 ? 72.377 -1.389 23.057 1.00 39.39 69 GLY C N 1
ATOM 4815 C CA . GLY C 1 69 ? 72.460 -2.565 23.904 1.00 36.42 69 GLY C CA 1
ATOM 4816 C C . GLY C 1 69 ? 72.201 -3.895 23.210 1.00 38.47 69 GLY C C 1
ATOM 4817 O O . GLY C 1 69 ? 72.274 -4.943 23.846 1.00 33.68 69 GLY C O 1
ATOM 4818 N N . LYS C 1 70 ? 71.887 -3.873 21.915 1.00 34.99 70 LYS C N 1
ATOM 4819 C CA . LYS C 1 70 ? 71.520 -5.107 21.222 1.00 33.84 70 LYS C CA 1
ATOM 4820 C C . LYS C 1 70 ? 72.714 -5.828 20.594 1.00 34.24 70 LYS C C 1
ATOM 4821 O O . LYS C 1 70 ? 73.692 -5.199 20.160 1.00 38.25 70 LYS C O 1
ATOM 4827 N N . TYR C 1 71 ? 72.612 -7.153 20.544 1.00 31.94 71 TYR C N 1
ATOM 4828 C CA . TYR C 1 71 ? 73.620 -8.007 19.927 1.00 29.49 71 TYR C CA 1
ATOM 4829 C C . TYR C 1 71 ? 73.124 -8.489 18.575 1.00 31.73 71 TYR C C 1
ATOM 4830 O O . TYR C 1 71 ? 71.922 -8.662 18.377 1.00 29.90 71 TYR C O 1
ATOM 4839 N N . ALA C 1 72 ? 74.046 -8.727 17.649 1.00 31.13 72 ALA C N 1
ATOM 4840 C CA . ALA C 1 72 ? 73.675 -9.327 16.376 1.00 26.94 72 ALA C CA 1
ATOM 4841 C C . ALA C 1 72 ? 74.854 -10.030 15.719 1.00 26.05 72 ALA C C 1
ATOM 4842 O O . ALA C 1 72 ? 75.959 -9.482 15.674 1.00 31.31 72 ALA C O 1
ATOM 4844 N N . PHE C 1 73 ? 74.608 -11.238 15.216 1.00 24.35 73 PHE C N 1
ATOM 4845 C CA . PHE C 1 73 ? 75.576 -11.977 14.418 1.00 25.42 73 PHE C CA 1
ATOM 4846 C C . PHE C 1 73 ? 75.580 -11.378 13.018 1.00 29.16 73 PHE C C 1
ATOM 4847 O O . PHE C 1 73 ? 76.612 -10.920 12.527 1.00 26.06 73 PHE C O 1
ATOM 4855 N N . CYS C 1 74 ? 74.405 -11.359 12.398 1.00 31.12 74 CYS C N 1
ATOM 4856 C CA . CYS C 1 74 ? 74.238 -10.827 11.049 1.00 30.35 74 CYS C CA 1
ATOM 4857 C C . CYS C 1 74 ? 72.761 -10.822 10.674 1.00 27.53 74 CYS C C 1
ATOM 4858 O O . CYS C 1 74 ? 72.068 -11.811 10.881 1.00 24.54 74 CYS C O 1
ATOM 4861 N N . SER C 1 75 ? 72.288 -9.722 10.096 1.00 30.00 75 SER C N 1
ATOM 4862 C CA . SER C 1 75 ? 70.875 -9.620 9.736 1.00 25.78 75 SER C CA 1
ATOM 4863 C C . SER C 1 75 ? 70.664 -9.835 8.230 1.00 29.51 75 SER C C 1
ATOM 4864 O O . SER C 1 75 ? 69.608 -9.511 7.691 1.00 27.43 75 SER C O 1
ATOM 4867 N N . GLY C 1 76 ? 71.676 -10.362 7.548 1.00 26.20 76 GLY C N 1
ATOM 4868 C CA . GLY C 1 76 ? 71.531 -10.702 6.141 1.00 28.28 76 GLY C CA 1
ATOM 4869 C C . GLY C 1 76 ? 71.832 -9.571 5.184 1.00 30.11 76 GLY C C 1
ATOM 4870 O O . GLY C 1 76 ? 72.579 -8.637 5.498 1.00 25.66 76 GLY C O 1
ATOM 4871 N N . GLY C 1 77 ? 71.233 -9.640 4.001 1.00 31.20 77 GLY C N 1
ATOM 4872 C CA . GLY C 1 77 ? 71.514 -8.655 2.980 1.00 25.90 77 GLY C CA 1
ATOM 4873 C C . GLY C 1 77 ? 71.043 -7.273 3.391 1.00 29.55 77 GLY C C 1
ATOM 4874 O O . GLY C 1 77 ? 69.929 -7.108 3.893 1.00 29.76 77 GLY C O 1
ATOM 4875 N N . ASP C 1 78 ? 71.904 -6.279 3.190 1.00 28.92 78 ASP C N 1
ATOM 4876 C CA . ASP C 1 78 ? 71.566 -4.886 3.475 1.00 32.82 78 ASP C CA 1
ATOM 4877 C C . ASP C 1 78 ? 70.470 -4.396 2.530 1.00 36.02 78 ASP C C 1
ATOM 4878 O O . ASP C 1 78 ? 70.727 -4.140 1.345 1.00 31.66 78 ASP C O 1
ATOM 4883 N N . GLN C 1 79 ? 69.249 -4.262 3.039 1.00 34.56 79 GLN C N 1
ATOM 4884 C CA . GLN C 1 79 ? 68.126 -3.891 2.173 1.00 33.07 79 GLN C CA 1
ATOM 4885 C C . GLN C 1 79 ? 68.247 -2.474 1.632 1.00 35.45 79 GLN C C 1
ATOM 4886 O O . GLN C 1 79 ? 67.593 -2.121 0.645 1.00 35.76 79 GLN C O 1
ATOM 4892 N N . SER C 1 80 ? 69.073 -1.651 2.269 1.00 35.78 80 SER C N 1
ATOM 4893 C CA . SER C 1 80 ? 69.210 -0.269 1.820 1.00 35.47 80 SER C CA 1
ATOM 4894 C C . SER C 1 80 ? 70.003 -0.140 0.512 1.00 34.62 80 SER C C 1
ATOM 4895 O O . SER C 1 80 ? 69.978 0.907 -0.127 1.00 36.40 80 SER C O 1
ATOM 4898 N N . VAL C 1 81 ? 70.695 -1.198 0.097 1.00 30.08 81 VAL C N 1
ATOM 4899 C CA . VAL C 1 81 ? 71.419 -1.130 -1.171 1.00 30.34 81 VAL C CA 1
ATOM 4900 C C . VAL C 1 81 ? 70.861 -2.127 -2.174 1.00 37.46 81 VAL C C 1
ATOM 4901 O O . VAL C 1 81 ? 71.422 -2.310 -3.252 1.00 36.86 81 VAL C O 1
ATOM 4905 N N . ARG C 1 82 ? 69.735 -2.748 -1.825 1.00 37.63 82 ARG C N 1
ATOM 4906 C CA . ARG C 1 82 ? 69.092 -3.692 -2.732 1.00 36.79 82 ARG C CA 1
ATOM 4907 C C . ARG C 1 82 ? 68.397 -2.928 -3.853 1.00 38.26 82 ARG C C 1
ATOM 4908 O O . ARG C 1 82 ? 67.669 -1.962 -3.607 1.00 39.40 82 ARG C O 1
ATOM 4916 N N . GLY C 1 83 ? 68.662 -3.343 -5.087 1.00 35.89 83 GLY C N 1
ATOM 4917 C CA . GLY C 1 83 ? 68.030 -2.749 -6.247 1.00 31.80 83 GLY C CA 1
ATOM 4918 C C . GLY C 1 83 ? 67.544 -3.863 -7.143 1.00 33.39 83 GLY C C 1
ATOM 4919 O O . GLY C 1 83 ? 67.266 -4.969 -6.688 1.00 32.54 83 GLY C O 1
ATOM 4920 N N . GLU C 1 84 ? 67.441 -3.566 -8.429 1.00 32.92 84 GLU C N 1
ATOM 4921 C CA . GLU C 1 84 ? 66.923 -4.513 -9.401 1.00 30.46 84 GLU C CA 1
ATOM 4922 C C . GLU C 1 84 ? 67.881 -5.675 -9.662 1.00 37.99 84 GLU C C 1
ATOM 4923 O O . GLU C 1 84 ? 68.987 -5.480 -10.178 1.00 41.10 84 GLU C O 1
ATOM 4929 N N . GLY C 1 85 ? 67.456 -6.883 -9.300 1.00 34.25 85 GLY C N 1
ATOM 4930 C CA . GLY C 1 85 ? 68.233 -8.080 -9.575 1.00 34.04 85 GLY C CA 1
ATOM 4931 C C . GLY C 1 85 ? 69.324 -8.438 -8.582 1.00 37.18 85 GLY C C 1
ATOM 4932 O O . GLY C 1 85 ? 70.065 -9.408 -8.790 1.00 37.06 85 GLY C O 1
ATOM 4933 N N . GLY C 1 86 ? 69.428 -7.678 -7.496 1.00 35.19 86 GLY C N 1
ATOM 4934 C CA . GLY C 1 86 ? 70.444 -7.957 -6.499 1.00 30.57 86 GLY C CA 1
ATOM 4935 C C . GLY C 1 86 ? 70.779 -6.762 -5.630 1.00 35.50 86 GLY C C 1
ATOM 4936 O O . GLY C 1 86 ? 70.061 -5.756 -5.599 1.00 35.62 86 GLY C O 1
ATOM 4937 N N . TYR C 1 87 ? 71.888 -6.888 -4.916 1.00 34.49 87 TYR C N 1
ATOM 4938 C CA . TYR C 1 87 ? 72.405 -5.820 -4.069 1.00 35.32 87 TYR C CA 1
ATOM 4939 C C . TYR C 1 87 ? 73.413 -4.979 -4.846 1.00 31.80 87 TYR C C 1
ATOM 4940 O O . TYR C 1 87 ? 74.379 -5.512 -5.398 1.00 37.25 87 TYR C O 1
ATOM 4949 N N . ILE C 1 88 ? 73.149 -3.678 -4.941 1.00 29.81 88 ILE C N 1
ATOM 4950 C CA . ILE C 1 88 ? 73.933 -2.800 -5.802 1.00 31.62 88 ILE C CA 1
ATOM 4951 C C . ILE C 1 88 ? 75.240 -2.399 -5.126 1.00 37.75 88 ILE C C 1
ATOM 4952 O O . ILE C 1 88 ? 75.225 -1.766 -4.070 1.00 39.90 88 ILE C O 1
ATOM 4957 N N . ASP C 1 89 ? 76.367 -2.760 -5.735 1.00 36.52 89 ASP C N 1
ATOM 4958 C CA . ASP C 1 89 ? 77.662 -2.366 -5.190 1.00 39.78 89 ASP C CA 1
ATOM 4959 C C . ASP C 1 89 ? 78.003 -0.922 -5.543 1.00 40.30 89 ASP C C 1
ATOM 4960 O O . ASP C 1 89 ? 77.197 -0.213 -6.158 1.00 37.75 89 ASP C O 1
ATOM 4965 N N . ASP C 1 90 ? 79.193 -0.490 -5.139 1.00 46.19 90 ASP C N 1
ATOM 4966 C CA . ASP C 1 90 ? 79.605 0.899 -5.302 1.00 45.86 90 ASP C CA 1
ATOM 4967 C C . ASP C 1 90 ? 79.839 1.284 -6.772 1.00 44.74 90 ASP C C 1
ATOM 4968 O O . ASP C 1 90 ? 79.994 2.470 -7.085 1.00 44.96 90 ASP C O 1
ATOM 4973 N N . GLN C 1 91 ? 79.852 0.289 -7.663 1.00 43.57 91 GLN C N 1
ATOM 4974 C CA . GLN C 1 91 ? 80.022 0.521 -9.106 1.00 48.85 91 GLN C CA 1
ATOM 4975 C C . GLN C 1 91 ? 78.709 0.444 -9.886 1.00 46.35 91 GLN C C 1
ATOM 4976 O O . GLN C 1 91 ? 78.701 0.609 -11.106 1.00 40.57 91 GLN C O 1
ATOM 4982 N N . GLY C 1 92 ? 77.606 0.184 -9.188 1.00 43.30 92 GLY C N 1
ATOM 4983 C CA . GLY C 1 92 ? 76.304 0.113 -9.835 1.00 39.80 92 GLY C CA 1
ATOM 4984 C C . GLY C 1 92 ? 75.934 -1.292 -10.285 1.00 41.63 92 GLY C C 1
ATOM 4985 O O . GLY C 1 92 ? 74.902 -1.503 -10.927 1.00 38.19 92 GLY C O 1
ATOM 4986 N N . THR C 1 93 ? 76.784 -2.256 -9.946 1.00 39.88 93 THR C N 1
ATOM 4987 C CA . THR C 1 93 ? 76.564 -3.651 -10.312 1.00 42.04 93 THR C CA 1
ATOM 4988 C C . THR C 1 93 ? 75.743 -4.410 -9.262 1.00 39.75 93 THR C C 1
ATOM 4989 O O . THR C 1 93 ? 76.097 -4.430 -8.083 1.00 36.26 93 THR C O 1
ATOM 4993 N N . PRO C 1 94 ? 74.625 -5.013 -9.696 1.00 41.33 94 PRO C N 1
ATOM 4994 C CA . PRO C 1 94 ? 73.803 -5.889 -8.854 1.00 41.05 94 PRO C CA 1
ATOM 4995 C C . PRO C 1 94 ? 74.503 -7.216 -8.579 1.00 40.99 94 PRO C C 1
ATOM 4996 O O . PRO C 1 94 ? 74.993 -7.869 -9.509 1.00 37.41 94 PRO C O 1
ATOM 5000 N N . ARG C 1 95 ? 74.521 -7.618 -7.313 1.00 37.75 95 ARG C N 1
ATOM 5001 C CA . ARG C 1 95 ? 75.244 -8.810 -6.893 1.00 37.84 95 ARG C CA 1
ATOM 5002 C C . ARG C 1 95 ? 74.459 -9.678 -5.928 1.00 33.48 95 ARG C C 1
ATOM 5003 O O . ARG C 1 95 ? 73.580 -9.204 -5.210 1.00 32.36 95 ARG C O 1
ATOM 5011 N N . LEU C 1 96 ? 74.767 -10.967 -5.947 1.00 29.32 96 LEU C N 1
ATOM 5012 C CA . LEU C 1 96 ? 74.316 -11.888 -4.913 1.00 27.12 96 LEU C CA 1
ATOM 5013 C C . LEU C 1 96 ? 75.570 -12.616 -4.442 1.00 31.66 96 LEU C C 1
ATOM 5014 O O . LEU C 1 96 ? 75.597 -13.841 -4.343 1.00 26.73 96 LEU C O 1
ATOM 5019 N N . ASN C 1 97 ? 76.626 -11.852 -4.170 1.00 31.49 97 ASN C N 1
ATOM 5020 C CA . ASN C 1 97 ? 77.929 -12.468 -3.913 1.00 28.92 97 ASN C CA 1
ATOM 5021 C C . ASN C 1 97 ? 78.060 -13.224 -2.598 1.00 28.21 97 ASN C C 1
ATOM 5022 O O . ASN C 1 97 ? 79.072 -13.885 -2.356 1.00 29.20 97 ASN C O 1
ATOM 5027 N N . VAL C 1 98 ? 77.043 -13.154 -1.747 1.00 25.98 98 VAL C N 1
ATOM 5028 C CA . VAL C 1 98 ? 77.065 -14.005 -0.558 1.00 22.99 98 VAL C CA 1
ATOM 5029 C C . VAL C 1 98 ? 77.062 -15.475 -0.983 1.00 24.29 98 VAL C C 1
ATOM 5030 O O . VAL C 1 98 ? 77.529 -16.348 -0.251 1.00 26.58 98 VAL C O 1
ATOM 5034 N N . LEU C 1 99 ? 76.558 -15.750 -2.182 1.00 27.89 99 LEU C N 1
ATOM 5035 C CA . LEU C 1 99 ? 76.580 -17.124 -2.665 1.00 28.24 99 LEU C CA 1
ATOM 5036 C C . LEU C 1 99 ? 78.017 -17.630 -2.794 1.00 29.15 99 LEU C C 1
ATOM 5037 O O . LEU C 1 99 ? 78.317 -18.779 -2.447 1.00 27.65 99 LEU C O 1
ATOM 5042 N N . ASP C 1 100 ? 78.911 -16.766 -3.267 1.00 26.34 100 ASP C N 1
ATOM 5043 C CA . ASP C 1 100 ? 80.325 -17.128 -3.370 1.00 28.48 100 ASP C CA 1
ATOM 5044 C C . ASP C 1 100 ? 80.977 -17.319 -2.016 1.00 25.04 100 ASP C C 1
ATOM 5045 O O . ASP C 1 100 ? 81.808 -18.221 -1.832 1.00 22.39 100 ASP C O 1
ATOM 5050 N N . LEU C 1 101 ? 80.612 -16.463 -1.073 1.00 26.68 101 LEU C N 1
ATOM 5051 C CA . LEU C 1 101 ? 81.144 -16.576 0.282 1.00 28.51 101 LEU C CA 1
ATOM 5052 C C . LEU C 1 101 ? 80.686 -17.881 0.913 1.00 24.67 101 LEU C C 1
ATOM 5053 O O . LEU C 1 101 ? 81.457 -18.565 1.598 1.00 27.32 101 LEU C O 1
ATOM 5058 N N . GLN C 1 102 ? 79.420 -18.223 0.692 1.00 24.66 102 GLN C N 1
ATOM 5059 C CA . GLN C 1 102 ? 78.886 -19.477 1.197 1.00 18.97 102 GLN C CA 1
ATOM 5060 C C . GLN C 1 102 ? 79.716 -20.678 0.770 1.00 27.02 102 GLN C C 1
ATOM 5061 O O . GLN C 1 102 ? 80.008 -21.567 1.582 1.00 19.88 102 GLN C O 1
ATOM 5067 N N . ARG C 1 103 ? 80.045 -20.732 -0.517 1.00 19.48 103 ARG C N 1
ATOM 5068 C CA . ARG C 1 103 ? 80.842 -21.827 -1.061 1.00 20.80 103 ARG C CA 1
ATOM 5069 C C . ARG C 1 103 ? 82.247 -21.887 -0.480 1.00 19.68 103 ARG C C 1
ATOM 5070 O O . ARG C 1 103 ? 82.788 -22.971 -0.260 1.00 25.19 103 ARG C O 1
ATOM 5078 N N . LEU C 1 104 ? 82.857 -20.721 -0.280 1.00 22.79 104 LEU C N 1
ATOM 5079 C CA . LEU C 1 104 ? 84.197 -20.662 0.302 1.00 22.42 104 LEU C CA 1
ATOM 5080 C C . LEU C 1 104 ? 84.229 -21.195 1.728 1.00 21.48 104 LEU C C 1
ATOM 5081 O O . LEU C 1 104 ? 85.089 -22.013 2.080 1.00 26.08 104 LEU C O 1
ATOM 5086 N N . ILE C 1 105 ? 83.305 -20.712 2.556 1.00 24.80 105 ILE C N 1
ATOM 5087 C CA . ILE C 1 105 ? 83.196 -21.190 3.937 1.00 24.85 105 ILE C CA 1
ATOM 5088 C C . ILE C 1 105 ? 82.945 -22.684 3.981 1.00 22.78 105 ILE C C 1
ATOM 5089 O O . ILE C 1 105 ? 83.508 -23.410 4.804 1.00 26.04 105 ILE C O 1
ATOM 5094 N N . ARG C 1 106 ? 82.064 -23.137 3.101 1.00 23.66 106 ARG C N 1
ATOM 5095 C CA . ARG C 1 106 ? 81.676 -24.545 3.056 1.00 23.50 106 ARG C CA 1
ATOM 5096 C C . ARG C 1 106 ? 82.832 -25.442 2.601 1.00 25.28 106 ARG C C 1
ATOM 5097 O O . ARG C 1 106 ? 83.010 -26.540 3.121 1.00 24.73 106 ARG C O 1
ATOM 5105 N N . SER C 1 107 ? 83.628 -24.961 1.645 1.00 23.98 107 SER C N 1
ATOM 5106 C CA . SER C 1 107 ? 84.662 -25.798 1.035 1.00 26.72 107 SER C CA 1
ATOM 5107 C C . SER C 1 107 ? 86.075 -25.658 1.612 1.00 25.16 107 SER C C 1
ATOM 5108 O O . SER C 1 107 ? 86.869 -26.598 1.537 1.00 28.81 107 SER C O 1
ATOM 5111 N N . MET C 1 108 ? 86.402 -24.509 2.185 1.00 21.26 108 MET C N 1
ATOM 5112 C CA . MET C 1 108 ? 87.760 -24.323 2.711 1.00 27.80 108 MET C CA 1
ATOM 5113 C C . MET C 1 108 ? 88.111 -25.382 3.772 1.00 27.54 108 MET C C 1
ATOM 5114 O O . MET C 1 108 ? 87.299 -25.714 4.630 1.00 27.28 108 MET C O 1
ATOM 5119 N N . PRO C 1 109 ? 89.327 -25.936 3.693 1.00 20.39 109 PRO C N 1
ATOM 5120 C CA . PRO C 1 109 ? 89.708 -27.054 4.572 1.00 24.70 109 PRO C CA 1
ATOM 5121 C C . PRO C 1 109 ? 90.125 -26.604 5.970 1.00 28.45 109 PRO C C 1
ATOM 5122 O O . PRO C 1 109 ? 91.135 -27.079 6.496 1.00 28.93 109 PRO C O 1
ATOM 5126 N N . LYS C 1 110 ? 89.363 -25.678 6.547 1.00 31.22 110 LYS C N 1
ATOM 5127 C CA . LYS C 1 110 ? 89.527 -25.291 7.947 1.00 27.97 110 LYS C CA 1
ATOM 5128 C C . LYS C 1 110 ? 88.135 -25.280 8.575 1.00 27.67 110 LYS C C 1
ATOM 5129 O O . LYS C 1 110 ? 87.154 -24.985 7.900 1.00 28.93 110 LYS C O 1
ATOM 5135 N N . VAL C 1 111 ? 88.040 -25.584 9.863 1.00 23.90 111 VAL C N 1
ATOM 5136 C CA . VAL C 1 111 ? 86.740 -25.583 10.534 1.00 22.59 111 VAL C CA 1
ATOM 5137 C C . VAL C 1 111 ? 86.298 -24.136 10.804 1.00 27.30 111 VAL C C 1
ATOM 5138 O O . VAL C 1 111 ? 87.063 -23.336 11.343 1.00 27.20 111 VAL C O 1
ATOM 5142 N N . VAL C 1 112 ? 85.077 -23.796 10.393 1.00 24.01 112 VAL C N 1
ATOM 5143 C CA . VAL C 1 112 ? 84.527 -22.469 10.654 1.00 20.50 112 VAL C CA 1
ATOM 5144 C C . VAL C 1 112 ? 83.402 -22.561 11.673 1.00 26.39 112 VAL C C 1
ATOM 5145 O O . VAL C 1 112 ? 82.427 -23.283 11.468 1.00 23.19 112 VAL C O 1
ATOM 5149 N N . ILE C 1 113 ? 83.521 -21.803 12.753 1.00 23.04 113 ILE C N 1
ATOM 5150 C CA . ILE C 1 113 ? 82.526 -21.838 13.816 1.00 23.33 113 ILE C CA 1
ATOM 5151 C C . ILE C 1 113 ? 81.816 -20.499 13.895 1.00 23.29 113 ILE C C 1
ATOM 5152 O O . ILE C 1 113 ? 82.455 -19.474 14.109 1.00 24.16 113 ILE C O 1
ATOM 5157 N N . ALA C 1 114 ? 80.498 -20.508 13.741 1.00 24.08 114 ALA C N 1
ATOM 5158 C CA . ALA C 1 114 ? 79.725 -19.287 13.949 1.00 24.95 114 ALA C CA 1
ATOM 5159 C C . ALA C 1 114 ? 79.535 -19.068 15.439 1.00 26.09 114 ALA C C 1
ATOM 5160 O O . ALA C 1 114 ? 79.092 -19.984 16.145 1.00 21.98 114 ALA C O 1
ATOM 5162 N N . LEU C 1 115 ? 79.924 -17.887 15.927 1.00 20.40 115 LEU C N 1
ATOM 5163 C CA . LEU C 1 115 ? 79.646 -17.507 17.323 1.00 27.18 115 LEU C CA 1
ATOM 5164 C C . LEU C 1 115 ? 78.515 -16.483 17.284 1.00 23.48 115 LEU C C 1
ATOM 5165 O O . LEU C 1 115 ? 78.722 -15.305 16.948 1.00 24.21 115 LEU C O 1
ATOM 5170 N N . VAL C 1 116 ? 77.316 -16.941 17.625 1.00 23.15 116 VAL C N 1
ATOM 5171 C CA . VAL C 1 116 ? 76.110 -16.135 17.467 1.00 25.24 116 VAL C CA 1
ATOM 5172 C C . VAL C 1 116 ? 75.659 -15.530 18.791 1.00 29.34 116 VAL C C 1
ATOM 5173 O O . VAL C 1 116 ? 75.208 -16.247 19.681 1.00 22.91 116 VAL C O 1
ATOM 5177 N N . ALA C 1 117 ? 75.779 -14.210 18.921 1.00 21.21 117 ALA C N 1
ATOM 5178 C CA . ALA C 1 117 ? 75.118 -13.505 20.016 1.00 35.60 117 ALA C CA 1
ATOM 5179 C C . ALA C 1 117 ? 74.027 -12.665 19.377 1.00 28.68 117 ALA C C 1
ATOM 5180 O O . ALA C 1 117 ? 74.252 -12.060 18.332 1.00 28.98 117 ALA C O 1
ATOM 5182 N N . GLY C 1 118 ? 72.834 -12.661 19.965 1.00 27.32 118 GLY C N 1
ATOM 5183 C CA . GLY C 1 118 ? 71.734 -11.908 19.390 1.00 24.31 118 GLY C CA 1
ATOM 5184 C C . GLY C 1 118 ? 71.280 -12.450 18.038 1.00 27.12 118 GLY C C 1
ATOM 5185 O O . GLY C 1 118 ? 71.245 -13.665 17.810 1.00 27.37 118 GLY C O 1
ATOM 5186 N N . TYR C 1 119 ? 70.925 -11.539 17.138 1.00 23.70 119 TYR C N 1
ATOM 5187 C CA . TYR C 1 119 ? 70.229 -11.902 15.906 1.00 29.09 119 TYR C CA 1
ATOM 5188 C C . TYR C 1 119 ? 71.091 -12.560 14.840 1.00 27.30 119 TYR C C 1
ATOM 5189 O O . TYR C 1 119 ? 72.145 -12.032 14.456 1.00 24.18 119 TYR C O 1
ATOM 5198 N N . ALA C 1 120 ? 70.649 -13.734 14.386 1.00 26.82 120 ALA C N 1
ATOM 5199 C CA . ALA C 1 120 ? 71.137 -14.320 13.140 1.00 24.87 120 ALA C CA 1
ATOM 5200 C C . ALA C 1 120 ? 69.910 -14.530 12.268 1.00 25.20 120 ALA C C 1
ATOM 5201 O O . ALA C 1 120 ? 69.209 -15.534 12.397 1.00 21.46 120 ALA C O 1
ATOM 5203 N N . ILE C 1 121 ? 69.650 -13.566 11.389 1.00 21.27 121 ILE C N 1
ATOM 5204 C CA . ILE C 1 121 ? 68.369 -13.479 10.708 1.00 19.13 121 ILE C CA 1
ATOM 5205 C C . ILE C 1 121 ? 68.548 -13.404 9.196 1.00 20.28 121 ILE C C 1
ATOM 5206 O O . ILE C 1 121 ? 69.419 -12.676 8.709 1.00 27.78 121 ILE C O 1
ATOM 5211 N N . GLY C 1 122 ? 67.691 -14.108 8.460 1.00 26.83 122 GLY C N 1
ATOM 5212 C CA . GLY C 1 122 ? 67.716 -14.059 6.996 1.00 22.01 122 GLY C CA 1
ATOM 5213 C C . GLY C 1 122 ? 69.025 -14.570 6.420 1.00 25.32 122 GLY C C 1
ATOM 5214 O O . GLY C 1 122 ? 69.475 -15.664 6.795 1.00 25.34 122 GLY C O 1
ATOM 5215 N N . GLY C 1 123 ? 69.644 -13.801 5.522 1.00 23.45 123 GLY C N 1
ATOM 5216 C CA . GLY C 1 123 ? 70.932 -14.203 4.967 1.00 19.77 123 GLY C CA 1
ATOM 5217 C C . GLY C 1 123 ? 71.969 -14.442 6.068 1.00 25.93 123 GLY C C 1
ATOM 5218 O O . GLY C 1 123 ? 72.905 -15.240 5.887 1.00 24.43 123 GLY C O 1
ATOM 5219 N N . GLY C 1 124 ? 71.801 -13.760 7.205 1.00 28.40 124 GLY C N 1
ATOM 5220 C CA . GLY C 1 124 ? 72.654 -13.963 8.375 1.00 26.09 124 GLY C CA 1
ATOM 5221 C C . GLY C 1 124 ? 72.413 -15.324 9.014 1.00 23.44 124 GLY C C 1
ATOM 5222 O O . GLY C 1 124 ? 73.334 -15.956 9.551 1.00 21.61 124 GLY C O 1
ATOM 5223 N N . HIS C 1 125 ? 71.166 -15.786 8.959 1.00 21.66 125 HIS C N 1
ATOM 5224 C CA . HIS C 1 125 ? 70.853 -17.134 9.429 1.00 21.10 125 HIS C CA 1
ATOM 5225 C C . HIS C 1 125 ? 71.497 -18.192 8.543 1.00 23.11 125 HIS C C 1
ATOM 5226 O O . HIS C 1 125 ? 72.077 -19.161 9.040 1.00 19.86 125 HIS C O 1
ATOM 5233 N N . VAL C 1 126 ? 71.421 -18.012 7.221 1.00 24.88 126 VAL C N 1
ATOM 5234 C CA . VAL C 1 126 ? 72.046 -18.971 6.326 1.00 20.98 126 VAL C CA 1
ATOM 5235 C C . VAL C 1 126 ? 73.560 -19.007 6.508 1.00 20.42 126 VAL C C 1
ATOM 5236 O O . VAL C 1 126 ? 74.171 -20.070 6.415 1.00 24.91 126 VAL C O 1
ATOM 5240 N N . LEU C 1 127 ? 74.170 -17.856 6.781 1.00 19.80 127 LEU C N 1
ATOM 5241 C CA . LEU C 1 127 ? 75.609 -17.822 7.072 1.00 23.87 127 LEU C CA 1
ATOM 5242 C C . LEU C 1 127 ? 75.973 -18.695 8.267 1.00 26.30 127 LEU C C 1
ATOM 5243 O O . LEU C 1 127 ? 76.965 -19.429 8.232 1.00 22.40 127 LEU C O 1
ATOM 5248 N N . HIS C 1 128 ? 75.182 -18.621 9.334 1.00 21.69 128 HIS C N 1
ATOM 5249 C CA . HIS C 1 128 ? 75.453 -19.477 10.500 1.00 18.91 128 HIS C CA 1
ATOM 5250 C C . HIS C 1 128 ? 75.326 -20.958 10.133 1.00 19.87 128 HIS C C 1
ATOM 5251 O O . HIS C 1 128 ? 76.156 -21.786 10.533 1.00 24.28 128 HIS C O 1
ATOM 5258 N N . LEU C 1 129 ? 74.307 -21.283 9.341 1.00 21.03 129 LEU C N 1
ATOM 5259 C CA . LEU C 1 129 ? 74.080 -22.660 8.921 1.00 21.29 129 LEU C CA 1
ATOM 5260 C C . LEU C 1 129 ? 75.256 -23.252 8.144 1.00 23.69 129 LEU C C 1
ATOM 5261 O O . LEU C 1 129 ? 75.635 -24.407 8.376 1.00 23.23 129 LEU C O 1
ATOM 5266 N N . VAL C 1 130 ? 75.834 -22.479 7.218 1.00 18.19 130 VAL C N 1
ATOM 5267 C CA . VAL C 1 130 ? 76.900 -23.013 6.369 1.00 18.36 130 VAL C CA 1
ATOM 5268 C C . VAL C 1 130 ? 78.256 -23.107 7.071 1.00 19.88 130 VAL C C 1
ATOM 5269 O O . VAL C 1 130 ? 79.130 -23.850 6.631 1.00 21.07 130 VAL C O 1
ATOM 5273 N N . CYS C 1 131 ? 78.428 -22.385 8.176 1.00 21.52 131 CYS C N 1
ATOM 5274 C CA . CYS C 1 131 ? 79.571 -22.667 9.041 1.00 24.33 131 CYS C CA 1
ATOM 5275 C C . CYS C 1 131 ? 79.491 -24.116 9.535 1.00 22.19 131 CYS C C 1
ATOM 5276 O O . CYS C 1 131 ? 78.392 -24.652 9.765 1.00 20.64 131 CYS C O 1
ATOM 5279 N N . ASP C 1 132 ? 80.649 -24.761 9.677 1.00 17.62 132 ASP C N 1
ATOM 5280 C CA . ASP C 1 132 ? 80.698 -26.138 10.168 1.00 21.70 132 ASP C CA 1
ATOM 5281 C C . ASP C 1 132 ? 79.895 -26.302 11.454 1.00 26.30 132 ASP C C 1
ATOM 5282 O O . ASP C 1 132 ? 79.098 -27.238 11.592 1.00 24.19 132 ASP C O 1
ATOM 5287 N N . LEU C 1 133 ? 80.151 -25.416 12.410 1.00 22.39 133 LEU C N 1
ATOM 5288 C CA . LEU C 1 133 ? 79.548 -25.499 13.749 1.00 23.75 133 LEU C CA 1
ATOM 5289 C C . LEU C 1 133 ? 78.977 -24.152 14.160 1.00 22.51 133 LEU C C 1
ATOM 5290 O O . LEU C 1 133 ? 79.378 -23.103 13.648 1.00 22.32 133 LEU C O 1
ATOM 5295 N N . THR C 1 134 ? 78.051 -24.194 15.110 1.00 22.33 134 THR C N 1
ATOM 5296 C CA . THR C 1 134 ? 77.489 -22.985 15.689 1.00 24.50 134 THR C CA 1
ATOM 5297 C C . THR C 1 134 ? 77.427 -23.083 17.213 1.00 21.22 134 THR C C 1
ATOM 5298 O O . THR C 1 134 ? 76.836 -24.013 17.762 1.00 21.55 134 THR C O 1
ATOM 5302 N N . ILE C 1 135 ? 78.057 -22.119 17.877 1.00 20.18 135 ILE C N 1
ATOM 5303 C CA . ILE C 1 135 ? 77.942 -21.946 19.317 1.00 19.53 135 ILE C CA 1
ATOM 5304 C C . ILE C 1 135 ? 77.130 -20.686 19.517 1.00 20.45 135 ILE C C 1
ATOM 5305 O O . ILE C 1 135 ? 77.464 -19.639 18.953 1.00 20.94 135 ILE C O 1
ATOM 5310 N N . ALA C 1 136 ? 76.063 -20.775 20.304 1.00 24.09 136 ALA C N 1
ATOM 5311 C CA . ALA C 1 136 ? 75.171 -19.630 20.519 1.00 25.14 136 ALA C CA 1
ATOM 5312 C C . ALA C 1 136 ? 75.268 -19.111 21.940 1.00 29.41 136 ALA C C 1
ATOM 5313 O O . ALA C 1 136 ? 75.453 -19.898 22.875 1.00 25.19 136 ALA C O 1
ATOM 5315 N N . ALA C 1 137 ? 75.155 -17.792 22.108 1.00 25.46 137 ALA C N 1
ATOM 5316 C CA . ALA C 1 137 ? 74.943 -17.218 23.434 1.00 24.50 137 ALA C CA 1
ATOM 5317 C C . ALA C 1 137 ? 73.469 -17.394 23.767 1.00 29.20 137 ALA C C 1
ATOM 5318 O O . ALA C 1 137 ? 72.638 -17.504 22.860 1.00 27.27 137 ALA C O 1
ATOM 5320 N N . ASP C 1 138 ? 73.132 -17.437 25.056 1.00 28.12 138 ASP C N 1
ATOM 5321 C CA . ASP C 1 138 ? 71.739 -17.668 25.439 1.00 26.40 138 ASP C CA 1
ATOM 5322 C C . ASP C 1 138 ? 70.770 -16.547 24.998 1.00 27.54 138 ASP C C 1
ATOM 5323 O O . ASP C 1 138 ? 69.542 -16.728 25.032 1.00 26.93 138 ASP C O 1
ATOM 5328 N N . ASN C 1 139 ? 71.311 -15.396 24.594 1.00 24.04 139 ASN C N 1
ATOM 5329 C CA . ASN C 1 139 ? 70.486 -14.297 24.064 1.00 24.04 139 ASN C CA 1
ATOM 5330 C C . ASN C 1 139 ? 70.319 -14.340 22.533 1.00 29.60 139 ASN C C 1
ATOM 5331 O O . ASN C 1 139 ? 69.794 -13.401 21.917 1.00 23.19 139 ASN C O 1
ATOM 5336 N N . ALA C 1 140 ? 70.782 -15.424 21.918 1.00 25.52 140 ALA C N 1
ATOM 5337 C CA . ALA C 1 140 ? 70.718 -15.565 20.460 1.00 29.01 140 ALA C CA 1
ATOM 5338 C C . ALA C 1 140 ? 69.287 -15.730 19.957 1.00 28.82 140 ALA C C 1
ATOM 5339 O O . ALA C 1 140 ? 68.453 -16.353 20.624 1.00 25.07 140 ALA C O 1
ATOM 5341 N N . ILE C 1 141 ? 69.011 -15.161 18.788 1.00 27.10 141 ILE C N 1
ATOM 5342 C CA . ILE C 1 141 ? 67.706 -15.266 18.141 1.00 26.97 141 ILE C CA 1
ATOM 5343 C C . ILE C 1 141 ? 67.882 -15.655 16.660 1.00 27.49 141 ILE C C 1
ATOM 5344 O O . ILE C 1 141 ? 68.523 -14.929 15.898 1.00 25.14 141 ILE C O 1
ATOM 5349 N N . PHE C 1 142 ? 67.286 -16.780 16.254 1.00 24.71 142 PHE C N 1
ATOM 5350 C CA . PHE C 1 142 ? 67.468 -17.342 14.904 1.00 22.97 142 PHE C CA 1
ATOM 5351 C C . PHE C 1 142 ? 66.180 -17.270 14.109 1.00 22.33 142 PHE C C 1
ATOM 5352 O O . PHE C 1 142 ? 65.095 -17.421 14.666 1.00 26.77 142 PHE C O 1
ATOM 5360 N N . GLY C 1 143 ? 66.285 -17.058 12.803 1.00 24.79 143 GLY C N 1
ATOM 5361 C CA . GLY C 1 143 ? 65.096 -17.138 11.974 1.00 21.88 143 GLY C CA 1
ATOM 5362 C C . GLY C 1 143 ? 65.349 -16.705 10.553 1.00 22.89 143 GLY C C 1
ATOM 5363 O O . GLY C 1 143 ? 66.364 -16.066 10.260 1.00 23.49 143 GLY C O 1
ATOM 5364 N N . GLN C 1 144 ? 64.425 -17.060 9.668 1.00 23.72 144 GLN C N 1
ATOM 5365 C CA . GLN C 1 144 ? 64.455 -16.591 8.283 1.00 26.01 144 GLN C CA 1
ATOM 5366 C C . GLN C 1 144 ? 63.334 -15.570 8.104 1.00 26.97 144 GLN C C 1
ATOM 5367 O O . GLN C 1 144 ? 62.374 -15.554 8.887 1.00 25.42 144 GLN C O 1
ATOM 5373 N N . THR C 1 145 ? 63.456 -14.712 7.094 1.00 29.52 145 THR C N 1
ATOM 5374 C CA . THR C 1 145 ? 62.478 -13.645 6.864 1.00 26.89 145 THR C CA 1
ATOM 5375 C C . THR C 1 145 ? 62.099 -13.508 5.386 1.00 31.74 145 THR C C 1
ATOM 5376 O O . THR C 1 145 ? 61.271 -12.671 5.025 1.00 30.50 145 THR C O 1
ATOM 5380 N N . GLY C 1 146 ? 62.745 -14.293 4.529 1.00 27.49 146 GLY C N 1
ATOM 5381 C CA . GLY C 1 146 ? 62.555 -14.164 3.094 1.00 26.43 146 GLY C CA 1
ATOM 5382 C C . GLY C 1 146 ? 61.136 -13.851 2.650 1.00 25.67 146 GLY C C 1
ATOM 5383 O O . GLY C 1 146 ? 60.880 -12.784 2.087 1.00 26.88 146 GLY C O 1
ATOM 5384 N N . PRO C 1 147 ? 60.195 -14.769 2.913 1.00 22.61 147 PRO C N 1
ATOM 5385 C CA . PRO C 1 147 ? 58.831 -14.566 2.411 1.00 30.35 147 PRO C CA 1
ATOM 5386 C C . PRO C 1 147 ? 58.163 -13.301 2.919 1.00 31.04 147 PRO C C 1
ATOM 5387 O O . PRO C 1 147 ? 57.186 -12.865 2.313 1.00 29.20 147 PRO C O 1
ATOM 5391 N N . LYS C 1 148 ? 58.683 -12.721 3.996 1.00 33.13 148 LYS C N 1
ATOM 5392 C CA . LYS C 1 148 ? 58.167 -11.451 4.487 1.00 30.88 148 LYS C CA 1
ATOM 5393 C C . LYS C 1 148 ? 58.834 -10.253 3.830 1.00 29.84 148 LYS C C 1
ATOM 5394 O O . LYS C 1 148 ? 58.174 -9.243 3.560 1.00 31.12 148 LYS C O 1
ATOM 5400 N N . VAL C 1 149 ? 60.136 -10.352 3.567 1.00 25.19 149 VAL C N 1
ATOM 5401 C CA . VAL C 1 149 ? 60.867 -9.208 3.001 1.00 28.52 149 VAL C CA 1
ATOM 5402 C C . VAL C 1 149 ? 61.132 -9.328 1.493 1.00 31.89 149 VAL C C 1
ATOM 5403 O O . VAL C 1 149 ? 61.923 -8.569 0.934 1.00 32.11 149 VAL C O 1
ATOM 5407 N N . GLY C 1 150 ? 60.463 -10.276 0.841 1.00 34.02 150 GLY C N 1
ATOM 5408 C CA . GLY C 1 150 ? 60.575 -10.447 -0.602 1.00 32.38 150 GLY C CA 1
ATOM 5409 C C . GLY C 1 150 ? 61.904 -11.049 -1.024 1.00 32.79 150 GLY C C 1
ATOM 5410 O O . GLY C 1 150 ? 62.551 -10.563 -1.951 1.00 31.11 150 GLY C O 1
ATOM 5411 N N . SER C 1 151 ? 62.306 -12.128 -0.355 1.00 27.70 151 SER C N 1
ATOM 5412 C CA . SER C 1 151 ? 63.530 -12.830 -0.728 1.00 29.78 151 SER C CA 1
ATOM 5413 C C . SER C 1 151 ? 63.385 -14.311 -0.402 1.00 26.10 151 SER C C 1
ATOM 5414 O O . SER C 1 151 ? 62.366 -14.746 0.145 1.00 22.36 151 SER C O 1
ATOM 5417 N N . PHE C 1 152 ? 64.374 -15.094 -0.809 1.00 21.00 152 PHE C N 1
ATOM 5418 C CA . PHE C 1 152 ? 64.487 -16.480 -0.370 1.00 23.18 152 PHE C CA 1
ATOM 5419 C C . PHE C 1 152 ? 65.873 -16.999 -0.711 1.00 27.87 152 PHE C C 1
ATOM 5420 O O . PHE C 1 152 ? 66.520 -16.504 -1.638 1.00 29.57 152 PHE C O 1
ATOM 5428 N N . ASP C 1 153 ? 66.331 -17.971 0.065 1.00 26.58 153 ASP C N 1
ATOM 5429 C CA . ASP C 1 153 ? 67.548 -18.702 -0.244 1.00 24.06 153 ASP C CA 1
ATOM 5430 C C . ASP C 1 153 ? 67.135 -20.149 -0.430 1.00 25.17 153 ASP C C 1
ATOM 5431 O O . ASP C 1 153 ? 66.920 -20.855 0.556 1.00 21.84 153 ASP C O 1
ATOM 5436 N N . GLY C 1 154 ? 66.976 -20.559 -1.691 1.00 22.21 154 GLY C N 1
ATOM 5437 C CA . GLY C 1 154 ? 66.514 -21.890 -2.043 1.00 22.71 154 GLY C CA 1
ATOM 5438 C C . GLY C 1 154 ? 67.649 -22.849 -2.308 1.00 21.78 154 GLY C C 1
ATOM 5439 O O . GLY C 1 154 ? 67.442 -23.975 -2.793 1.00 19.68 154 GLY C O 1
ATOM 5440 N N . GLY C 1 155 ? 68.858 -22.409 -1.970 1.00 24.08 155 GLY C N 1
ATOM 5441 C CA . GLY C 1 155 ? 70.042 -23.241 -2.083 1.00 24.55 155 GLY C CA 1
ATOM 5442 C C . GLY C 1 155 ? 70.397 -23.874 -0.754 1.00 25.94 155 GLY C C 1
ATOM 5443 O O . GLY C 1 155 ? 69.649 -24.697 -0.226 1.00 21.78 155 GLY C O 1
ATOM 5444 N N . PHE C 1 156 ? 71.545 -23.503 -0.204 1.00 22.82 156 PHE C N 1
ATOM 5445 C CA . PHE C 1 156 ? 71.940 -24.049 1.089 1.00 24.67 156 PHE C CA 1
ATOM 5446 C C . PHE C 1 156 ? 70.977 -23.636 2.201 1.00 23.71 156 PHE C C 1
ATOM 5447 O O . PHE C 1 156 ? 70.802 -24.363 3.177 1.00 25.36 156 PHE C O 1
ATOM 5455 N N . GLY C 1 157 ? 70.323 -22.490 2.040 1.00 21.61 157 GLY C N 1
ATOM 5456 C CA . GLY C 1 157 ? 69.381 -22.009 3.043 1.00 19.62 157 GLY C CA 1
ATOM 5457 C C . GLY C 1 157 ? 68.208 -22.956 3.270 1.00 25.30 157 GLY C C 1
ATOM 5458 O O . GLY C 1 157 ? 67.594 -22.962 4.348 1.00 26.10 157 GLY C O 1
ATOM 5459 N N . SER C 1 158 ? 67.882 -23.745 2.250 1.00 24.12 158 SER C N 1
ATOM 5460 C CA . SER C 1 158 ? 66.753 -24.674 2.324 1.00 22.40 158 SER C CA 1
ATOM 5461 C C . SER C 1 158 ? 67.223 -26.113 2.460 1.00 23.65 158 SER C C 1
ATOM 5462 O O . SER C 1 158 ? 67.059 -26.717 3.504 1.00 26.94 158 SER C O 1
ATOM 5465 N N . SER C 1 159 ? 67.807 -26.658 1.396 1.00 23.51 159 SER C N 1
ATOM 5466 C CA . SER C 1 159 ? 68.265 -28.046 1.399 1.00 25.11 159 SER C CA 1
ATOM 5467 C C . SER C 1 159 ? 69.205 -28.349 2.563 1.00 24.18 159 SER C C 1
ATOM 5468 O O . SER C 1 159 ? 68.999 -29.323 3.290 1.00 25.18 159 SER C O 1
ATOM 5471 N N . TYR C 1 160 ? 70.234 -27.523 2.750 1.00 19.29 160 TYR C N 1
ATOM 5472 C CA . TYR C 1 160 ? 71.225 -27.794 3.790 1.00 15.73 160 TYR C CA 1
ATOM 5473 C C . TYR C 1 160 ? 70.614 -27.665 5.193 1.00 22.89 160 TYR C C 1
ATOM 5474 O O . TYR C 1 160 ? 70.927 -28.450 6.099 1.00 24.40 160 TYR C O 1
ATOM 5483 N N . LEU C 1 161 ? 69.704 -26.709 5.361 1.00 19.54 161 LEU C N 1
ATOM 5484 C CA . LEU C 1 161 ? 68.948 -26.604 6.605 1.00 21.34 161 LEU C CA 1
ATOM 5485 C C . LEU C 1 161 ? 68.175 -27.888 6.895 1.00 27.55 161 LEU C C 1
ATOM 5486 O O . LEU C 1 161 ? 68.170 -28.384 8.024 1.00 22.65 161 LEU C O 1
ATOM 5491 N N . ALA C 1 162 ? 67.532 -28.440 5.872 1.00 19.69 162 ALA C N 1
ATOM 5492 C CA . ALA C 1 162 ? 66.809 -29.700 6.050 1.00 20.09 162 ALA C CA 1
ATOM 5493 C C . ALA C 1 162 ? 67.739 -30.840 6.493 1.00 22.06 162 ALA C C 1
ATOM 5494 O O . ALA C 1 162 ? 67.321 -31.740 7.226 1.00 23.80 162 ALA C O 1
ATOM 5496 N N . ARG C 1 163 ? 68.998 -30.803 6.050 1.00 18.51 163 ARG C N 1
ATOM 5497 C CA . ARG C 1 163 ? 69.979 -31.812 6.458 1.00 21.33 163 ARG C CA 1
ATOM 5498 C C . ARG C 1 163 ? 70.457 -31.608 7.897 1.00 22.08 163 ARG C C 1
ATOM 5499 O O . ARG C 1 163 ? 71.242 -32.393 8.419 1.00 22.14 163 ARG C O 1
ATOM 5507 N N . ILE C 1 164 ? 69.985 -30.540 8.521 1.00 19.94 164 ILE C N 1
ATOM 5508 C CA . ILE C 1 164 ? 70.355 -30.246 9.902 1.00 17.78 164 ILE C CA 1
ATOM 5509 C C . ILE C 1 164 ? 69.168 -30.474 10.840 1.00 25.00 164 ILE C C 1
ATOM 5510 O O . ILE C 1 164 ? 69.294 -31.181 11.839 1.00 22.37 164 ILE C O 1
ATOM 5515 N N . VAL C 1 165 ? 68.015 -29.875 10.529 1.00 21.00 165 VAL C N 1
ATOM 5516 C CA . VAL C 1 165 ? 66.861 -29.922 11.447 1.00 18.55 165 VAL C CA 1
ATOM 5517 C C . VAL C 1 165 ? 65.711 -30.813 10.958 1.00 23.02 165 VAL C C 1
ATOM 5518 O O . VAL C 1 165 ? 64.677 -30.930 11.629 1.00 17.71 165 VAL C O 1
ATOM 5522 N N . GLY C 1 166 ? 65.880 -31.409 9.778 1.00 20.45 166 GLY C N 1
ATOM 5523 C CA . GLY C 1 166 ? 64.843 -32.241 9.170 1.00 19.16 166 GLY C CA 1
ATOM 5524 C C . GLY C 1 166 ? 63.848 -31.425 8.365 1.00 24.78 166 GLY C C 1
ATOM 5525 O O . GLY C 1 166 ? 63.740 -30.206 8.543 1.00 22.01 166 GLY C O 1
ATOM 5526 N N . GLN C 1 167 ? 63.125 -32.086 7.466 1.00 23.01 167 GLN C N 1
ATOM 5527 C CA . GLN C 1 167 ? 62.253 -31.374 6.532 1.00 22.71 167 GLN C CA 1
ATOM 5528 C C . GLN C 1 167 ? 61.091 -30.626 7.190 1.00 21.77 167 GLN C C 1
ATOM 5529 O O . GLN C 1 167 ? 60.769 -29.522 6.780 1.00 21.10 167 GLN C O 1
ATOM 5535 N N . LYS C 1 168 ? 60.459 -31.215 8.204 1.00 26.01 168 LYS C N 1
ATOM 5536 C CA . LYS C 1 168 ? 59.310 -30.558 8.839 1.00 23.52 168 LYS C CA 1
ATOM 5537 C C . LYS C 1 168 ? 59.679 -29.215 9.471 1.00 26.66 168 LYS C C 1
ATOM 5538 O O . LYS C 1 168 ? 58.986 -28.211 9.270 1.00 19.42 168 LYS C O 1
ATOM 5544 N N . LYS C 1 169 ? 60.743 -29.203 10.274 1.00 24.09 169 LYS C N 1
ATOM 5545 C CA . LYS C 1 169 ? 61.173 -27.976 10.953 1.00 24.79 169 LYS C CA 1
ATOM 5546 C C . LYS C 1 169 ? 61.752 -26.941 9.978 1.00 24.40 169 LYS C C 1
ATOM 5547 O O . LYS C 1 169 ? 61.569 -25.731 10.153 1.00 23.40 169 LYS C O 1
ATOM 5553 N N . ALA C 1 170 ? 62.456 -27.410 8.952 1.00 23.81 170 ALA C N 1
ATOM 5554 C CA . ALA C 1 170 ? 63.031 -26.494 7.974 1.00 24.13 170 ALA C CA 1
ATOM 5555 C C . ALA C 1 170 ? 61.931 -25.715 7.264 1.00 24.35 170 ALA C C 1
ATOM 5556 O O . ALA C 1 170 ? 62.038 -24.502 7.083 1.00 23.44 170 ALA C O 1
ATOM 5558 N N . ARG C 1 171 ? 60.855 -26.404 6.885 1.00 21.27 171 ARG C N 1
ATOM 5559 C CA . ARG C 1 171 ? 59.751 -25.735 6.191 1.00 21.31 171 ARG C CA 1
ATOM 5560 C C . ARG C 1 171 ? 59.064 -24.711 7.087 1.00 24.26 171 ARG C C 1
ATOM 5561 O O . ARG C 1 171 ? 58.715 -23.605 6.652 1.00 26.81 171 ARG C O 1
ATOM 5569 N N . GLU C 1 172 ? 58.874 -25.082 8.348 1.00 24.33 172 GLU C N 1
ATOM 5570 C CA . GLU C 1 172 ? 58.293 -24.178 9.323 1.00 19.64 172 GLU C CA 1
ATOM 5571 C C . GLU C 1 172 ? 59.092 -22.884 9.402 1.00 21.53 172 GLU C C 1
ATOM 5572 O O . GLU C 1 172 ? 58.541 -21.774 9.358 1.00 23.83 172 GLU C O 1
ATOM 5578 N N . ILE C 1 173 ? 60.404 -23.037 9.546 1.00 21.00 173 ILE C N 1
ATOM 5579 C CA . ILE C 1 173 ? 61.301 -21.896 9.665 1.00 20.08 173 ILE C CA 1
ATOM 5580 C C . ILE C 1 173 ? 61.098 -20.914 8.525 1.00 23.92 173 ILE C C 1
ATOM 5581 O O . ILE C 1 173 ? 60.959 -19.703 8.739 1.00 22.42 173 ILE C O 1
ATOM 5586 N N . TRP C 1 174 ? 61.042 -21.435 7.308 1.00 26.10 174 TRP C N 1
ATOM 5587 C CA . TRP C 1 174 ? 60.923 -20.567 6.145 1.00 24.63 174 TRP C CA 1
ATOM 5588 C C . TRP C 1 174 ? 59.516 -20.041 5.890 1.00 30.02 174 TRP C C 1
ATOM 5589 O O . TRP C 1 174 ? 59.349 -18.872 5.538 1.00 28.95 174 TRP C O 1
ATOM 5600 N N . TYR C 1 175 ? 58.502 -20.885 6.081 1.00 25.47 175 TYR C N 1
ATOM 5601 C CA . TYR C 1 175 ? 57.139 -20.486 5.708 1.00 27.93 175 TYR C CA 1
ATOM 5602 C C . TYR C 1 175 ? 56.556 -19.427 6.651 1.00 31.24 175 TYR C C 1
ATOM 5603 O O . TYR C 1 175 ? 55.871 -18.510 6.208 1.00 28.55 175 TYR C O 1
ATOM 5612 N N . LEU C 1 176 ? 56.810 -19.556 7.952 1.00 22.50 176 LEU C N 1
ATOM 5613 C CA . LEU C 1 176 ? 56.200 -18.639 8.914 1.00 26.56 176 LEU C CA 1
ATOM 5614 C C . LEU C 1 176 ? 57.093 -17.464 9.301 1.00 28.55 176 LEU C C 1
ATOM 5615 O O . LEU C 1 176 ? 56.597 -16.427 9.768 1.00 27.61 176 LEU C O 1
ATOM 5620 N N . CYS C 1 177 ? 58.404 -17.621 9.125 1.00 26.60 177 CYS C N 1
ATOM 5621 C CA . CYS C 1 177 ? 59.344 -16.544 9.461 1.00 24.07 177 CYS C CA 1
ATOM 5622 C C . CYS C 1 177 ? 59.273 -16.114 10.918 1.00 28.54 177 CYS C C 1
ATOM 5623 O O . CYS C 1 177 ? 59.367 -14.924 11.221 1.00 27.00 177 CYS C O 1
ATOM 5626 N N . ARG C 1 178 ? 59.110 -17.072 11.819 1.00 26.47 178 ARG C N 1
ATOM 5627 C CA . ARG C 1 178 ? 59.143 -16.761 13.247 1.00 28.20 178 ARG C CA 1
ATOM 5628 C C . ARG C 1 178 ? 60.576 -16.610 13.769 1.00 29.88 178 ARG C C 1
ATOM 5629 O O . ARG C 1 178 ? 61.542 -16.797 13.022 1.00 25.46 178 ARG C O 1
ATOM 5637 N N . GLN C 1 179 ? 60.714 -16.270 15.051 1.00 30.91 179 GLN C N 1
ATOM 5638 C CA . GLN C 1 179 ? 62.036 -16.209 15.681 1.00 29.09 179 GLN C CA 1
ATOM 5639 C C . GLN C 1 179 ? 62.194 -17.360 16.656 1.00 31.40 179 GLN C C 1
ATOM 5640 O O . GLN C 1 179 ? 61.223 -17.778 17.285 1.00 33.07 179 GLN C O 1
ATOM 5646 N N . TYR C 1 180 ? 63.414 -17.884 16.766 1.00 28.39 180 TYR C N 1
ATOM 5647 C CA . TYR C 1 180 ? 63.666 -19.007 17.669 1.00 24.43 180 TYR C CA 1
ATOM 5648 C C . TYR C 1 180 ? 64.786 -18.663 18.640 1.00 21.98 180 TYR C C 1
ATOM 5649 O O . TYR C 1 180 ? 65.762 -18.024 18.269 1.00 24.15 180 TYR C O 1
ATOM 5658 N N . SER C 1 181 ? 64.629 -19.079 19.892 1.00 22.11 181 SER C N 1
ATOM 5659 C CA . SER C 1 181 ? 65.644 -18.851 20.919 1.00 27.04 181 SER C CA 1
ATOM 5660 C C . SER C 1 181 ? 66.844 -19.773 20.734 1.00 26.88 181 SER C C 1
ATOM 5661 O O . SER C 1 181 ? 66.779 -20.732 19.975 1.00 21.72 181 SER C O 1
ATOM 5664 N N . ALA C 1 182 ? 67.939 -19.500 21.438 1.00 23.22 182 ALA C N 1
ATOM 5665 C CA . ALA C 1 182 ? 69.111 -20.387 21.379 1.00 26.43 182 ALA C CA 1
ATOM 5666 C C . ALA C 1 182 ? 68.733 -21.809 21.789 1.00 26.62 182 ALA C C 1
ATOM 5667 O O . ALA C 1 182 ? 69.184 -22.793 21.196 1.00 24.84 182 ALA C O 1
ATOM 5669 N N . GLN C 1 183 ? 67.921 -21.909 22.837 1.00 24.38 183 GLN C N 1
ATOM 5670 C CA . GLN C 1 183 ? 67.472 -23.201 23.335 1.00 23.88 183 GLN C CA 1
ATOM 5671 C C . GLN C 1 183 ? 66.639 -23.958 22.297 1.00 21.78 183 GLN C C 1
ATOM 5672 O O . GLN C 1 183 ? 66.857 -25.148 22.064 1.00 23.24 183 GLN C O 1
ATOM 5678 N N . GLU C 1 184 ? 65.713 -23.267 21.642 1.00 26.85 184 GLU C N 1
ATOM 5679 C CA . GLU C 1 184 ? 64.911 -23.895 20.591 1.00 27.15 184 GLU C CA 1
ATOM 5680 C C . GLU C 1 184 ? 65.802 -24.352 19.431 1.00 27.97 184 GLU C C 1
ATOM 5681 O O . GLU C 1 184 ? 65.636 -25.451 18.896 1.00 25.21 184 GLU C O 1
ATOM 5687 N N . ALA C 1 185 ? 66.755 -23.497 19.064 1.00 25.07 185 ALA C N 1
ATOM 5688 C CA . ALA C 1 185 ? 67.716 -23.792 18.008 1.00 21.01 185 ALA C CA 1
ATOM 5689 C C . ALA C 1 185 ? 68.599 -24.999 18.316 1.00 27.74 185 ALA C C 1
ATOM 5690 O O . ALA C 1 185 ? 68.888 -25.801 17.428 1.00 22.56 185 ALA C O 1
ATOM 5692 N N . GLU C 1 186 ? 69.058 -25.128 19.560 1.00 23.60 186 GLU C N 1
ATOM 5693 C CA . GLU C 1 186 ? 69.856 -26.298 19.920 1.00 20.95 186 GLU C CA 1
ATOM 5694 C C . GLU C 1 186 ? 68.981 -27.552 19.896 1.00 20.94 186 GLU C C 1
ATOM 5695 O O . GLU C 1 186 ? 69.384 -28.599 19.376 1.00 26.50 186 GLU C O 1
ATOM 5701 N N . ARG C 1 187 ? 67.769 -27.434 20.437 1.00 21.51 187 ARG C N 1
ATOM 5702 C CA . ARG C 1 187 ? 66.861 -28.581 20.528 1.00 23.83 187 ARG C CA 1
ATOM 5703 C C . ARG C 1 187 ? 66.520 -29.156 19.152 1.00 23.43 187 ARG C C 1
ATOM 5704 O O . ARG C 1 187 ? 66.388 -30.377 18.984 1.00 23.68 187 ARG C O 1
ATOM 5712 N N . MET C 1 188 ? 66.382 -28.276 18.167 1.00 23.03 188 MET C N 1
ATOM 5713 C CA . MET C 1 188 ? 66.043 -28.702 16.802 1.00 24.22 188 MET C CA 1
ATOM 5714 C C . MET C 1 188 ? 67.236 -29.231 16.003 1.00 28.35 188 MET C C 1
ATOM 5715 O O . MET C 1 188 ? 67.059 -29.796 14.919 1.00 24.97 188 MET C O 1
ATOM 5720 N N . GLY C 1 189 ? 68.443 -29.034 16.528 1.00 26.11 189 GLY C N 1
ATOM 5721 C CA . GLY C 1 189 ? 69.634 -29.628 15.944 1.00 23.74 189 GLY C CA 1
ATOM 5722 C C . GLY C 1 189 ? 70.598 -28.717 15.193 1.00 23.72 189 GLY C C 1
ATOM 5723 O O . GLY C 1 189 ? 71.620 -29.181 14.688 1.00 21.48 189 GLY C O 1
ATOM 5724 N N . MET C 1 190 ? 70.308 -27.421 15.134 1.00 24.44 190 MET C N 1
ATOM 5725 C CA . MET C 1 190 ? 71.137 -26.526 14.328 1.00 22.06 190 MET C CA 1
ATOM 5726 C C . MET C 1 190 ? 72.162 -25.694 15.119 1.00 21.66 190 MET C C 1
ATOM 5727 O O . MET C 1 190 ? 72.963 -24.969 14.528 1.00 20.66 190 MET C O 1
ATOM 5732 N N . VAL C 1 191 ? 72.160 -25.822 16.443 1.00 20.42 191 VAL C N 1
ATOM 5733 C CA . VAL C 1 191 ? 73.162 -25.152 17.276 1.00 26.69 191 VAL C CA 1
ATOM 5734 C C . VAL C 1 191 ? 73.845 -26.220 18.110 1.00 24.64 191 VAL C C 1
ATOM 5735 O O . VAL C 1 191 ? 73.182 -27.097 18.639 1.00 23.54 191 VAL C O 1
ATOM 5739 N N . ASN C 1 192 ? 75.175 -26.203 18.145 1.00 22.67 192 ASN C N 1
ATOM 5740 C CA . ASN C 1 192 ? 75.937 -27.258 18.819 1.00 23.11 192 ASN C CA 1
ATOM 5741 C C . ASN C 1 192 ? 75.942 -27.168 20.346 1.00 20.85 192 ASN C C 1
ATOM 5742 O O . ASN C 1 192 ? 75.919 -28.196 21.026 1.00 21.05 192 ASN C O 1
ATOM 5747 N N . THR C 1 193 ? 76.009 -25.945 20.867 1.00 23.93 193 THR C N 1
ATOM 5748 C CA . THR C 1 193 ? 75.900 -25.708 22.316 1.00 22.16 193 THR C CA 1
ATOM 5749 C C . THR C 1 193 ? 75.523 -24.249 22.578 1.00 23.85 193 THR C C 1
ATOM 5750 O O . THR C 1 193 ? 75.620 -23.410 21.684 1.00 23.72 193 THR C O 1
ATOM 5754 N N . VAL C 1 194 ? 75.069 -23.963 23.801 1.00 23.44 194 VAL C N 1
ATOM 5755 C CA . VAL C 1 194 ? 74.631 -22.628 24.194 1.00 22.09 194 VAL C CA 1
ATOM 5756 C C . VAL C 1 194 ? 75.315 -22.226 25.492 1.00 28.14 194 VAL C C 1
ATOM 5757 O O . VAL C 1 194 ? 75.400 -23.028 26.419 1.00 22.57 194 VAL C O 1
ATOM 5761 N N . VAL C 1 195 ? 75.824 -20.997 25.543 1.00 23.09 195 VAL C N 1
ATOM 5762 C CA . VAL C 1 195 ? 76.515 -20.491 26.720 1.00 24.09 195 VAL C CA 1
ATOM 5763 C C . VAL C 1 195 ? 76.108 -19.040 26.991 1.00 27.13 195 VAL C C 1
ATOM 5764 O O . VAL C 1 195 ? 75.537 -18.379 26.109 1.00 27.52 195 VAL C O 1
ATOM 5768 N N . PRO C 1 196 ? 76.409 -18.530 28.203 1.00 29.80 196 PRO C N 1
ATOM 5769 C CA . PRO C 1 196 ? 76.091 -17.121 28.473 1.00 28.41 196 PRO C CA 1
ATOM 5770 C C . PRO C 1 196 ? 76.858 -16.190 27.540 1.00 28.20 196 PRO C C 1
ATOM 5771 O O . PRO C 1 196 ? 77.926 -16.568 27.036 1.00 29.24 196 PRO C O 1
ATOM 5775 N N . VAL C 1 197 ? 76.300 -15.009 27.287 1.00 28.61 197 VAL C N 1
ATOM 5776 C CA . VAL C 1 197 ? 76.905 -14.043 26.366 1.00 30.29 197 VAL C CA 1
ATOM 5777 C C . VAL C 1 197 ? 78.365 -13.818 26.726 1.00 32.35 197 VAL C C 1
ATOM 5778 O O . VAL C 1 197 ? 79.235 -13.768 25.858 1.00 25.81 197 VAL C O 1
ATOM 5782 N N . ASP C 1 198 ? 78.630 -13.705 28.024 1.00 29.35 198 ASP C N 1
ATOM 5783 C CA . ASP C 1 198 ? 79.963 -13.361 28.493 1.00 25.86 198 ASP C CA 1
ATOM 5784 C C . ASP C 1 198 ? 80.955 -14.503 28.363 1.00 28.43 198 ASP C C 1
ATOM 5785 O O . ASP C 1 198 ? 82.150 -14.321 28.573 1.00 34.10 198 ASP C O 1
ATOM 5790 N N . ARG C 1 199 ? 80.452 -15.674 27.988 1.00 25.08 199 ARG C N 1
ATOM 5791 C CA . ARG C 1 199 ? 81.281 -16.866 27.807 1.00 29.07 199 ARG C CA 1
ATOM 5792 C C . ARG C 1 199 ? 81.389 -17.267 26.330 1.00 28.95 199 ARG C C 1
ATOM 5793 O O . ARG C 1 199 ? 82.092 -18.218 25.970 1.00 29.68 199 ARG C O 1
ATOM 5801 N N . LEU C 1 200 ? 80.703 -16.533 25.464 1.00 25.68 200 LEU C N 1
ATOM 5802 C CA . LEU C 1 200 ? 80.635 -16.946 24.062 1.00 27.23 200 LEU C CA 1
ATOM 5803 C C . LEU C 1 200 ? 82.013 -17.086 23.401 1.00 30.83 200 LEU C C 1
ATOM 5804 O O . LEU C 1 200 ? 82.337 -18.137 22.840 1.00 24.53 200 LEU C O 1
ATOM 5809 N N . GLU C 1 201 ? 82.833 -16.040 23.469 1.00 28.94 201 GLU C N 1
ATOM 5810 C CA . GLU C 1 201 ? 84.138 -16.126 22.828 1.00 31.18 201 GLU C CA 1
ATOM 5811 C C . GLU C 1 201 ? 85.033 -17.186 23.471 1.00 28.85 201 GLU C C 1
ATOM 5812 O O . GLU C 1 201 ? 85.724 -17.929 22.770 1.00 25.66 201 GLU C O 1
ATOM 5818 N N . GLU C 1 202 ? 85.020 -17.281 24.799 1.00 27.96 202 GLU C N 1
ATOM 5819 C CA . GLU C 1 202 ? 85.867 -18.277 25.450 1.00 27.62 202 GLU C CA 1
ATOM 5820 C C . GLU C 1 202 ? 85.460 -19.697 25.066 1.00 24.63 202 GLU C C 1
ATOM 5821 O O . GLU C 1 202 ? 86.323 -20.566 24.881 1.00 24.90 202 GLU C O 1
ATOM 5827 N N . GLU C 1 203 ? 84.160 -19.927 24.896 1.00 24.58 203 GLU C N 1
ATOM 5828 C CA . GLU C 1 203 ? 83.691 -21.229 24.409 1.00 25.23 203 GLU C CA 1
ATOM 5829 C C . GLU C 1 203 ? 84.178 -21.500 22.976 1.00 26.54 203 GLU C C 1
ATOM 5830 O O . GLU C 1 203 ? 84.551 -22.635 22.648 1.00 26.20 203 GLU C O 1
ATOM 5836 N N . GLY C 1 204 ? 84.133 -20.482 22.112 1.00 28.51 204 GLY C N 1
ATOM 5837 C CA . GLY C 1 204 ? 84.665 -20.611 20.755 1.00 24.11 204 GLY C CA 1
ATOM 5838 C C . GLY C 1 204 ? 86.141 -20.987 20.725 1.00 26.60 204 GLY C C 1
ATOM 5839 O O . GLY C 1 204 ? 86.582 -21.863 19.971 1.00 24.23 204 GLY C O 1
ATOM 5840 N N . ILE C 1 205 ? 86.914 -20.304 21.558 1.00 25.64 205 ILE C N 1
ATOM 5841 C CA . ILE C 1 205 ? 88.335 -20.594 21.695 1.00 31.98 205 ILE C CA 1
ATOM 5842 C C . ILE C 1 205 ? 88.575 -22.011 22.205 1.00 30.30 205 ILE C C 1
ATOM 5843 O O . ILE C 1 205 ? 89.435 -22.723 21.683 1.00 29.46 205 ILE C O 1
ATOM 5848 N N . GLN C 1 206 ? 87.775 -22.419 23.192 1.00 31.03 206 GLN C N 1
ATOM 5849 C CA . GLN C 1 206 ? 87.843 -23.762 23.767 1.00 29.40 206 GLN C CA 1
ATOM 5850 C C . GLN C 1 206 ? 87.622 -24.822 22.700 1.00 28.11 206 GLN C C 1
ATOM 5851 O O . GLN C 1 206 ? 88.402 -25.769 22.579 1.00 26.94 206 GLN C O 1
ATOM 5857 N N . TRP C 1 207 ? 86.554 -24.662 21.924 1.00 22.56 207 TRP C N 1
ATOM 5858 C CA . TRP C 1 207 ? 86.255 -25.605 20.853 1.00 24.03 207 TRP C CA 1
ATOM 5859 C C . TRP C 1 207 ? 87.347 -25.586 19.784 1.00 25.07 207 TRP C C 1
ATOM 5860 O O . TRP C 1 207 ? 87.763 -26.637 19.286 1.00 27.54 207 TRP C O 1
ATOM 5871 N N . ALA C 1 208 ? 87.807 -24.395 19.413 1.00 26.03 208 ALA C N 1
ATOM 5872 C CA . ALA C 1 208 ? 88.883 -24.305 18.423 1.00 25.32 208 ALA C CA 1
ATOM 5873 C C . ALA C 1 208 ? 90.129 -25.070 18.878 1.00 26.64 208 ALA C C 1
ATOM 5874 O O . ALA C 1 208 ? 90.719 -25.832 18.111 1.00 30.57 208 ALA C O 1
ATOM 5876 N N . LYS C 1 209 ? 90.508 -24.909 20.144 1.00 26.06 209 LYS C N 1
ATOM 5877 C CA . LYS C 1 209 ? 91.709 -25.576 20.634 1.00 23.25 209 LYS C CA 1
ATOM 5878 C C . LYS C 1 209 ? 91.576 -27.097 20.644 1.00 22.91 209 LYS C C 1
ATOM 5879 O O . LYS C 1 209 ? 92.558 -27.807 20.416 1.00 27.31 209 LYS C O 1
ATOM 5885 N N . GLU C 1 210 ? 90.376 -27.605 20.901 1.00 23.42 210 GLU C N 1
ATOM 5886 C CA . GLU C 1 210 ? 90.162 -29.055 20.827 1.00 24.09 210 GLU C CA 1
ATOM 5887 C C . GLU C 1 210 ? 90.348 -29.594 19.401 1.00 27.00 210 GLU C C 1
ATOM 5888 O O . GLU C 1 210 ? 90.731 -30.751 19.190 1.00 28.87 210 GLU C O 1
ATOM 5894 N N . ILE C 1 211 ? 90.042 -28.761 18.422 1.00 21.94 211 ILE C N 1
ATOM 5895 C CA . ILE C 1 211 ? 90.253 -29.132 17.015 1.00 21.73 211 ILE C CA 1
ATOM 5896 C C . ILE C 1 211 ? 91.716 -28.953 16.611 1.00 25.38 211 ILE C C 1
ATOM 5897 O O . ILE C 1 211 ? 92.237 -29.714 15.805 1.00 26.39 211 ILE C O 1
ATOM 5902 N N . LEU C 1 212 ? 92.362 -27.919 17.148 1.00 27.92 212 LEU C N 1
ATOM 5903 C CA . LEU C 1 212 ? 93.749 -27.605 16.791 1.00 29.93 212 LEU C CA 1
ATOM 5904 C C . LEU C 1 212 ? 94.773 -28.636 17.250 1.00 33.57 212 LEU C C 1
ATOM 5905 O O . LEU C 1 212 ? 95.912 -28.633 16.787 1.00 32.92 212 LEU C O 1
ATOM 5910 N N . SER C 1 213 ? 94.381 -29.491 18.184 1.00 29.70 213 SER C N 1
ATOM 5911 C CA . SER C 1 213 ? 95.271 -30.554 18.640 1.00 32.34 213 SER C CA 1
ATOM 5912 C C . SER C 1 213 ? 95.101 -31.823 17.798 1.00 31.25 213 SER C C 1
ATOM 5913 O O . SER C 1 213 ? 95.749 -32.841 18.046 1.00 30.91 213 SER C O 1
ATOM 5916 N N . LYS C 1 214 ? 94.252 -31.755 16.779 1.00 27.84 214 LYS C N 1
ATOM 5917 C CA . LYS C 1 214 ? 93.992 -32.925 15.959 1.00 25.73 214 LYS C CA 1
ATOM 5918 C C . LYS C 1 214 ? 94.826 -32.859 14.684 1.00 27.28 214 LYS C C 1
ATOM 5919 O O . LYS C 1 214 ? 95.488 -31.857 14.402 1.00 26.41 214 LYS C O 1
ATOM 5925 N N . SER C 1 215 ? 94.780 -33.938 13.916 1.00 25.62 215 SER C N 1
ATOM 5926 C CA . SER C 1 215 ? 95.472 -34.033 12.644 1.00 27.55 215 SER C CA 1
ATOM 5927 C C . SER C 1 215 ? 94.784 -33.203 11.565 1.00 24.28 215 SER C C 1
ATOM 5928 O O . SER C 1 215 ? 93.620 -33.433 11.260 1.00 27.32 215 SER C O 1
ATOM 5931 N N . PRO C 1 216 ? 95.499 -32.224 10.996 1.00 28.60 216 PRO C N 1
ATOM 5932 C CA . PRO C 1 216 ? 94.944 -31.413 9.906 1.00 33.22 216 PRO C CA 1
ATOM 5933 C C . PRO C 1 216 ? 94.498 -32.239 8.700 1.00 29.36 216 PRO C C 1
ATOM 5934 O O . PRO C 1 216 ? 93.463 -31.917 8.117 1.00 26.15 216 PRO C O 1
ATOM 5938 N N . LEU C 1 217 ? 95.229 -33.293 8.339 1.00 29.85 217 LEU C N 1
ATOM 5939 C CA . LEU C 1 217 ? 94.816 -34.105 7.192 1.00 28.04 217 LEU C CA 1
ATOM 5940 C C . LEU C 1 217 ? 93.519 -34.830 7.486 1.00 28.65 217 LEU C C 1
ATOM 5941 O O . LEU C 1 217 ? 92.637 -34.935 6.626 1.00 25.40 217 LEU C O 1
ATOM 5946 N N . ALA C 1 218 ? 93.380 -35.325 8.706 1.00 25.34 218 ALA C N 1
ATOM 5947 C CA . ALA C 1 218 ? 92.152 -36.021 9.067 1.00 23.89 218 ALA C CA 1
ATOM 5948 C C . ALA C 1 218 ? 90.955 -35.075 8.991 1.00 22.61 218 ALA C C 1
ATOM 5949 O O . ALA C 1 218 ? 89.914 -35.420 8.436 1.00 22.53 218 ALA C O 1
ATOM 5951 N N . ILE C 1 219 ? 91.118 -33.876 9.548 1.00 27.57 219 ILE C N 1
ATOM 5952 C CA . ILE C 1 219 ? 90.039 -32.891 9.581 1.00 29.80 219 ILE C CA 1
ATOM 5953 C C . ILE C 1 219 ? 89.563 -32.483 8.176 1.00 23.91 219 ILE C C 1
ATOM 5954 O O . ILE C 1 219 ? 88.356 -32.428 7.921 1.00 24.23 219 ILE C O 1
ATOM 5959 N N . ARG C 1 220 ? 90.492 -32.184 7.271 1.00 26.41 220 ARG C N 1
ATOM 5960 C CA . ARG C 1 220 ? 90.108 -31.775 5.913 1.00 23.87 220 ARG C CA 1
ATOM 5961 C C . ARG C 1 220 ? 89.387 -32.888 5.163 1.00 26.65 220 ARG C C 1
ATOM 5962 O O . ARG C 1 220 ? 88.431 -32.635 4.423 1.00 25.18 220 ARG C O 1
ATOM 5970 N N . CYS C 1 221 ? 89.831 -34.127 5.361 1.00 27.73 221 CYS C N 1
ATOM 5971 C CA . CYS C 1 221 ? 89.191 -35.254 4.694 1.00 25.89 221 CYS C CA 1
ATOM 5972 C C . CYS C 1 221 ? 87.770 -35.438 5.175 1.00 27.48 221 CYS C C 1
ATOM 5973 O O . CYS C 1 221 ? 86.869 -35.716 4.389 1.00 20.54 221 CYS C O 1
ATOM 5976 N N . LEU C 1 222 ? 87.578 -35.276 6.477 1.00 22.90 222 LEU C N 1
ATOM 5977 C CA . LEU C 1 222 ? 86.256 -35.386 7.067 1.00 25.76 222 LEU C CA 1
ATOM 5978 C C . LEU C 1 222 ? 85.328 -34.279 6.590 1.00 19.82 222 LEU C C 1
ATOM 5979 O O . LEU C 1 222 ? 84.165 -34.530 6.274 1.00 23.23 222 LEU C O 1
ATOM 5984 N N . LYS C 1 223 ? 85.828 -33.049 6.538 1.00 19.95 223 LYS C N 1
ATOM 5985 C CA . LYS C 1 223 ? 84.983 -31.942 6.095 1.00 19.95 223 LYS C CA 1
ATOM 5986 C C . LYS C 1 223 ? 84.522 -32.180 4.662 1.00 27.22 223 LYS C C 1
ATOM 5987 O O . LYS C 1 223 ? 83.363 -31.936 4.329 1.00 25.39 223 LYS C O 1
ATOM 5993 N N . ALA C 1 224 ? 85.438 -32.647 3.812 1.00 21.49 224 ALA C N 1
ATOM 5994 C CA . ALA C 1 224 ? 85.086 -32.984 2.425 1.00 21.49 224 ALA C CA 1
ATOM 5995 C C . ALA C 1 224 ? 84.067 -34.116 2.393 1.00 20.22 224 ALA C C 1
ATOM 5996 O O . ALA C 1 224 ? 83.129 -34.111 1.594 1.00 23.27 224 ALA C O 1
ATOM 5998 N N . ALA C 1 225 ? 84.250 -35.096 3.274 1.00 22.98 225 ALA C N 1
ATOM 5999 C CA . ALA C 1 225 ? 83.331 -36.226 3.329 1.00 23.60 225 ALA C CA 1
ATOM 6000 C C . ALA C 1 225 ? 81.909 -35.792 3.684 1.00 25.77 225 ALA C C 1
ATOM 6001 O O . ALA C 1 225 ? 80.946 -36.312 3.124 1.00 20.66 225 ALA C O 1
ATOM 6003 N N . PHE C 1 226 ? 81.779 -34.854 4.623 1.00 23.06 226 PHE C N 1
ATOM 6004 C CA . PHE C 1 226 ? 80.466 -34.312 4.972 1.00 22.46 226 PHE C CA 1
ATOM 6005 C C . PHE C 1 226 ? 79.830 -33.554 3.806 1.00 22.48 226 PHE C C 1
ATOM 6006 O O . PHE C 1 226 ? 78.645 -33.713 3.518 1.00 21.60 226 PHE C O 1
ATOM 6014 N N . ASN C 1 227 ? 80.619 -32.716 3.148 1.00 20.54 227 ASN C N 1
ATOM 6015 C CA . ASN C 1 227 ? 80.150 -32.038 1.937 1.00 23.86 227 ASN C CA 1
ATOM 6016 C C . ASN C 1 227 ? 79.748 -33.024 0.847 1.00 22.64 227 ASN C C 1
ATOM 6017 O O . ASN C 1 227 ? 78.802 -32.790 0.100 1.00 25.73 227 ASN C O 1
ATOM 6022 N N . ALA C 1 228 ? 80.458 -34.143 0.766 1.00 23.84 228 ALA C N 1
ATOM 6023 C CA . ALA C 1 228 ? 80.179 -35.120 -0.284 1.00 22.96 228 ALA C CA 1
ATOM 6024 C C . ALA C 1 228 ? 78.786 -35.747 -0.175 1.00 26.32 228 ALA C C 1
ATOM 6025 O O . ALA C 1 228 ? 78.267 -36.248 -1.165 1.00 23.03 228 ALA C O 1
ATOM 6027 N N . ASP C 1 229 ? 78.194 -35.725 1.021 1.00 23.83 229 ASP C N 1
ATOM 6028 C CA . ASP C 1 229 ? 76.824 -36.224 1.221 1.00 24.15 229 ASP C CA 1
ATOM 6029 C C . ASP C 1 229 ? 75.784 -35.239 0.720 1.00 23.75 229 ASP C C 1
ATOM 6030 O O . ASP C 1 229 ? 74.602 -35.583 0.603 1.00 22.58 229 ASP C O 1
ATOM 6035 N N . CYS C 1 230 ? 76.225 -34.023 0.402 1.00 19.69 230 CYS C N 1
ATOM 6036 C CA . CYS C 1 230 ? 75.312 -32.972 -0.039 1.00 22.67 230 CYS C CA 1
ATOM 6037 C C . CYS C 1 230 ? 75.531 -32.501 -1.479 1.00 25.24 230 CYS C C 1
ATOM 6038 O O . CYS C 1 230 ? 74.567 -32.180 -2.179 1.00 22.46 230 CYS C O 1
ATOM 6041 N N . ASP C 1 231 ? 76.787 -32.431 -1.914 1.00 22.58 231 ASP C N 1
ATOM 6042 C CA . ASP C 1 231 ? 77.114 -31.638 -3.107 1.00 22.76 231 ASP C CA 1
ATOM 6043 C C . ASP C 1 231 ? 77.474 -32.442 -4.361 1.00 24.25 231 ASP C C 1
ATOM 6044 O O . ASP C 1 231 ? 78.179 -31.936 -5.237 1.00 21.33 231 ASP C O 1
ATOM 6049 N N . GLY C 1 232 ? 76.996 -33.681 -4.450 1.00 21.01 232 GLY C N 1
ATOM 6050 C CA . GLY C 1 232 ? 77.203 -34.490 -5.648 1.00 20.82 232 GLY C CA 1
ATOM 6051 C C . GLY C 1 232 ? 78.634 -34.454 -6.165 1.00 23.13 232 GLY C C 1
ATOM 6052 O O . GLY C 1 232 ? 79.561 -34.684 -5.411 1.00 21.36 232 GLY C O 1
ATOM 6053 N N . GLN C 1 233 ? 78.811 -34.166 -7.450 1.00 21.49 233 GLN C N 1
ATOM 6054 C CA . GLN C 1 233 ? 80.142 -34.190 -8.052 1.00 21.71 233 GLN C CA 1
ATOM 6055 C C . GLN C 1 233 ? 81.087 -33.145 -7.464 1.00 20.93 233 GLN C C 1
ATOM 6056 O O . GLN C 1 233 ? 82.308 -33.357 -7.391 1.00 23.74 233 GLN C O 1
ATOM 6062 N N . ALA C 1 234 ? 80.535 -32.017 -7.027 1.00 21.74 234 ALA C N 1
ATOM 6063 C CA . ALA C 1 234 ? 81.366 -31.009 -6.372 1.00 24.33 234 ALA C CA 1
ATOM 6064 C C . ALA C 1 234 ? 81.901 -31.558 -5.050 1.00 27.71 234 ALA C C 1
ATOM 6065 O O . ALA C 1 234 ? 83.052 -31.313 -4.664 1.00 24.63 234 ALA C O 1
ATOM 6067 N N . GLY C 1 235 ? 81.067 -32.313 -4.346 1.00 26.79 235 GLY C N 1
ATOM 6068 C CA . GLY C 1 235 ? 81.528 -32.980 -3.137 1.00 21.64 235 GLY C CA 1
ATOM 6069 C C . GLY C 1 235 ? 82.575 -34.038 -3.443 1.00 21.06 235 GLY C C 1
ATOM 6070 O O . GLY C 1 235 ? 83.569 -34.142 -2.733 1.00 23.70 235 GLY C O 1
ATOM 6071 N N . LEU C 1 236 ? 82.359 -34.810 -4.509 1.00 23.84 236 LEU C N 1
ATOM 6072 C CA . LEU C 1 236 ? 83.346 -35.797 -4.952 1.00 23.73 236 LEU C CA 1
ATOM 6073 C C . LEU C 1 236 ? 84.688 -35.141 -5.273 1.00 25.87 236 LEU C C 1
ATOM 6074 O O . LEU C 1 236 ? 85.749 -35.682 -4.951 1.00 25.59 236 LEU C O 1
ATOM 6079 N N . GLN C 1 237 ? 84.643 -33.973 -5.911 1.00 24.18 237 GLN C N 1
ATOM 6080 C CA . GLN C 1 237 ? 85.868 -33.240 -6.231 1.00 21.13 237 GLN C CA 1
ATOM 6081 C C . GLN C 1 237 ? 86.707 -32.966 -4.992 1.00 21.06 237 GLN C C 1
ATOM 6082 O O . GLN C 1 237 ? 87.942 -33.110 -5.013 1.00 27.70 237 GLN C O 1
ATOM 6088 N N . GLU C 1 238 ? 86.044 -32.558 -3.914 1.00 21.98 238 GLU C N 1
ATOM 6089 C CA . GLU C 1 238 ? 86.751 -32.255 -2.675 1.00 21.44 238 GLU C CA 1
ATOM 6090 C C . GLU C 1 238 ? 87.304 -33.517 -2.050 1.00 24.85 238 GLU C C 1
ATOM 6091 O O . GLU C 1 238 ? 88.454 -33.558 -1.598 1.00 25.50 238 GLU C O 1
ATOM 6097 N N . LEU C 1 239 ? 86.475 -34.553 -2.007 1.00 22.21 239 LEU C N 1
ATOM 6098 C CA . LEU C 1 239 ? 86.893 -35.800 -1.376 1.00 20.37 239 LEU C CA 1
ATOM 6099 C C . LEU C 1 239 ? 87.981 -36.497 -2.196 1.00 27.61 239 LEU C C 1
ATOM 6100 O O . LEU C 1 239 ? 89.002 -36.909 -1.646 1.00 24.93 239 LEU C O 1
ATOM 6105 N N . ALA C 1 240 ? 87.767 -36.636 -3.510 1.00 23.13 240 ALA C N 1
ATOM 6106 C CA . ALA C 1 240 ? 88.793 -37.224 -4.368 1.00 25.01 240 ALA C CA 1
ATOM 6107 C C . ALA C 1 240 ? 90.071 -36.376 -4.402 1.00 24.60 240 ALA C C 1
ATOM 6108 O O . ALA C 1 240 ? 91.184 -36.914 -4.476 1.00 26.56 240 ALA C O 1
ATOM 6110 N N . GLY C 1 241 ? 89.915 -35.053 -4.347 1.00 22.45 241 GLY C N 1
ATOM 6111 C CA . GLY C 1 241 ? 91.047 -34.140 -4.297 1.00 26.81 241 GLY C CA 1
ATOM 6112 C C . GLY C 1 241 ? 91.959 -34.427 -3.120 1.00 28.59 241 GLY C C 1
ATOM 6113 O O . GLY C 1 241 ? 93.180 -34.321 -3.215 1.00 26.16 241 GLY C O 1
ATOM 6114 N N . ASN C 1 242 ? 91.367 -34.772 -1.986 1.00 27.40 242 ASN C N 1
ATOM 6115 C CA . ASN C 1 242 ? 92.174 -35.130 -0.824 1.00 24.66 242 ASN C CA 1
ATOM 6116 C C . ASN C 1 242 ? 92.869 -36.473 -1.000 1.00 25.97 242 ASN C C 1
ATOM 6117 O O . ASN C 1 242 ? 94.011 -36.660 -0.565 1.00 27.26 242 ASN C O 1
ATOM 6122 N N . ALA C 1 243 ? 92.184 -37.407 -1.648 1.00 25.44 243 ALA C N 1
ATOM 6123 C CA . ALA C 1 243 ? 92.814 -38.681 -1.976 1.00 30.67 243 ALA C CA 1
ATOM 6124 C C . ALA C 1 243 ? 94.024 -38.449 -2.871 1.00 30.86 243 ALA C C 1
ATOM 6125 O O . ALA C 1 243 ? 95.067 -39.082 -2.685 1.00 33.23 243 ALA C O 1
ATOM 6127 N N . THR C 1 244 ? 93.886 -37.550 -3.844 1.00 31.08 244 THR C N 1
ATOM 6128 C CA . THR C 1 244 ? 95.005 -37.204 -4.720 1.00 35.18 244 THR C CA 1
ATOM 6129 C C . THR C 1 244 ? 96.144 -36.626 -3.892 1.00 34.68 244 THR C C 1
ATOM 6130 O O . THR C 1 244 ? 97.301 -37.033 -4.036 1.00 33.11 244 THR C O 1
ATOM 6134 N N . LEU C 1 245 ? 95.798 -35.678 -3.024 1.00 28.15 245 LEU C N 1
ATOM 6135 C CA . LEU C 1 245 ? 96.752 -35.066 -2.099 1.00 35.02 245 LEU C CA 1
ATOM 6136 C C . LEU C 1 245 ? 97.569 -36.118 -1.356 1.00 30.10 245 LEU C C 1
ATOM 6137 O O . LEU C 1 245 ? 98.800 -36.064 -1.347 1.00 34.53 245 LEU C O 1
ATOM 6142 N N . LEU C 1 246 ? 96.880 -37.074 -0.737 1.00 24.79 246 LEU C N 1
ATOM 6143 C CA . LEU C 1 246 ? 97.543 -38.141 0.019 1.00 28.09 246 LEU C CA 1
ATOM 6144 C C . LEU C 1 246 ? 98.365 -39.063 -0.894 1.00 31.05 246 LEU C C 1
ATOM 6145 O O . LEU C 1 246 ? 99.471 -39.478 -0.547 1.00 29.44 246 LEU C O 1
ATOM 6150 N N . TYR C 1 247 ? 97.835 -39.358 -2.076 1.00 32.02 247 TYR C N 1
ATOM 6151 C CA . TYR C 1 247 ? 98.544 -40.212 -3.031 1.00 29.88 247 TYR C CA 1
ATOM 6152 C C . TYR C 1 247 ? 99.849 -39.549 -3.476 1.00 32.96 247 TYR C C 1
ATOM 6153 O O . TYR C 1 247 ? 100.854 -40.229 -3.705 1.00 33.91 247 TYR C O 1
ATOM 6162 N N . TYR C 1 248 ? 99.837 -38.218 -3.548 1.00 28.29 248 TYR C N 1
ATOM 6163 C CA . TYR C 1 248 ? 101.025 -37.449 -3.899 1.00 31.44 248 TYR C CA 1
ATOM 6164 C C . TYR C 1 248 ? 102.086 -37.451 -2.808 1.00 34.88 248 TYR C C 1
ATOM 6165 O O . TYR C 1 248 ? 103.120 -36.805 -2.965 1.00 33.41 248 TYR C O 1
ATOM 6174 N N . MET C 1 249 ? 101.827 -38.161 -1.709 1.00 35.82 249 MET C N 1
ATOM 6175 C CA . MET C 1 249 ? 102.798 -38.296 -0.626 1.00 37.42 249 MET C CA 1
ATOM 6176 C C . MET C 1 249 ? 103.364 -39.721 -0.603 1.00 40.73 249 MET C C 1
ATOM 6177 O O . MET C 1 249 ? 104.160 -40.067 0.273 1.00 34.30 249 MET C O 1
ATOM 6182 N N . THR C 1 250 ? 102.984 -40.533 -1.589 1.00 39.45 250 THR C N 1
ATOM 6183 C CA . THR C 1 250 ? 103.412 -41.925 -1.609 1.00 41.85 250 THR C CA 1
ATOM 6184 C C . THR C 1 250 ? 104.572 -42.165 -2.561 1.00 43.10 250 THR C C 1
ATOM 6185 O O . THR C 1 250 ? 104.700 -41.497 -3.596 1.00 39.69 250 THR C O 1
ATOM 6189 N N . GLU C 1 251 ? 105.381 -43.167 -2.238 1.00 40.46 251 GLU C N 1
ATOM 6190 C CA . GLU C 1 251 ? 106.506 -43.535 -3.092 1.00 45.18 251 GLU C CA 1
ATOM 6191 C C . GLU C 1 251 ? 105.978 -44.071 -4.404 1.00 42.27 251 GLU C C 1
ATOM 6192 O O . GLU C 1 251 ? 106.521 -43.785 -5.473 1.00 41.57 251 GLU C O 1
ATOM 6198 N N . GLU C 1 252 ? 104.912 -44.859 -4.315 1.00 41.09 252 GLU C N 1
ATOM 6199 C CA . GLU C 1 252 ? 104.291 -45.416 -5.502 1.00 41.57 252 GLU C CA 1
ATOM 6200 C C . GLU C 1 252 ? 103.948 -44.293 -6.484 1.00 45.82 252 GLU C C 1
ATOM 6201 O O . GLU C 1 252 ? 104.234 -44.388 -7.688 1.00 43.95 252 GLU C O 1
ATOM 6207 N N . GLY C 1 253 ? 103.343 -43.227 -5.964 1.00 42.01 253 GLY C N 1
ATOM 6208 C CA . GLY C 1 253 ? 102.956 -42.104 -6.798 1.00 40.02 253 GLY C CA 1
ATOM 6209 C C . GLY C 1 253 ? 104.143 -41.388 -7.417 1.00 44.37 253 GLY C C 1
ATOM 6210 O O . GLY C 1 253 ? 104.151 -41.105 -8.622 1.00 38.49 253 GLY C O 1
ATOM 6211 N N . SER C 1 254 ? 105.169 -41.132 -6.611 1.00 41.77 254 SER C N 1
ATOM 6212 C CA . SER C 1 254 ? 106.334 -40.388 -7.088 1.00 43.95 254 SER C CA 1
ATOM 6213 C C . SER C 1 254 ? 107.092 -41.119 -8.200 1.00 44.18 254 SER C C 1
ATOM 6214 O O . SER C 1 254 ? 107.671 -40.486 -9.086 1.00 49.27 254 SER C O 1
ATOM 6217 N N . GLU C 1 255 ? 107.092 -42.447 -8.147 1.00 44.18 255 GLU C N 1
ATOM 6218 C CA . GLU C 1 255 ? 107.732 -43.253 -9.186 1.00 45.24 255 GLU C CA 1
ATOM 6219 C C . GLU C 1 255 ? 107.151 -42.898 -10.553 1.00 47.67 255 GLU C C 1
ATOM 6220 O O . GLU C 1 255 ? 107.861 -42.914 -11.565 1.00 47.21 255 GLU C O 1
ATOM 6226 N N . GLY C 1 256 ? 105.853 -42.596 -10.580 1.00 50.37 256 GLY C N 1
ATOM 6227 C CA . GLY C 1 256 ? 105.194 -42.184 -11.809 1.00 49.18 256 GLY C CA 1
ATOM 6228 C C . GLY C 1 256 ? 105.765 -40.862 -12.299 1.00 44.97 256 GLY C C 1
ATOM 6229 O O . GLY C 1 256 ? 106.063 -40.697 -13.482 1.00 39.44 256 GLY C O 1
ATOM 6230 N N . LYS C 1 257 ? 105.950 -39.927 -11.371 1.00 43.10 257 LYS C N 1
ATOM 6231 C CA . LYS C 1 257 ? 106.524 -38.623 -11.691 1.00 41.35 257 LYS C CA 1
ATOM 6232 C C . LYS C 1 257 ? 107.962 -38.760 -12.180 1.00 43.23 257 LYS C C 1
ATOM 6233 O O . LYS C 1 257 ? 108.334 -38.218 -13.223 1.00 44.28 257 LYS C O 1
ATOM 6239 N N . GLN C 1 258 ? 108.779 -39.468 -11.406 1.00 48.11 258 GLN C N 1
ATOM 6240 C CA . GLN C 1 258 ? 110.191 -39.643 -11.743 1.00 48.51 258 GLN C CA 1
ATOM 6241 C C . GLN C 1 258 ? 110.374 -40.333 -13.091 1.00 48.37 258 GLN C C 1
ATOM 6242 O O . GLN C 1 258 ? 111.212 -39.916 -13.895 1.00 49.87 258 GLN C O 1
ATOM 6248 N N . ALA C 1 259 ? 109.615 -41.398 -13.333 1.00 46.15 259 ALA C N 1
ATOM 6249 C CA . ALA C 1 259 ? 109.691 -42.059 -14.631 1.00 48.17 259 ALA C CA 1
ATOM 6250 C C . ALA C 1 259 ? 109.447 -41.047 -15.750 1.00 47.15 259 ALA C C 1
ATOM 6251 O O . ALA C 1 259 ? 110.197 -41.013 -16.726 1.00 49.03 259 ALA C O 1
ATOM 6253 N N . PHE C 1 260 ? 108.427 -40.203 -15.608 1.00 45.30 260 PHE C N 1
ATOM 6254 C CA . PHE C 1 260 ? 108.151 -39.217 -16.658 1.00 46.50 260 PHE C CA 1
ATOM 6255 C C . PHE C 1 260 ? 109.300 -38.237 -16.859 1.00 49.77 260 PHE C C 1
ATOM 6256 O O . PHE C 1 260 ? 109.707 -37.985 -17.996 1.00 52.19 260 PHE C O 1
ATOM 6264 N N . LEU C 1 261 ? 109.809 -37.673 -15.763 1.00 45.76 261 LEU C N 1
ATOM 6265 C CA . LEU C 1 261 ? 110.906 -36.704 -15.839 1.00 47.44 261 LEU C CA 1
ATOM 6266 C C . LEU C 1 261 ? 112.211 -37.296 -16.379 1.00 44.38 261 LEU C C 1
ATOM 6267 O O . LEU C 1 261 ? 112.986 -36.603 -17.033 1.00 45.22 261 LEU C O 1
ATOM 6272 N N . GLU C 1 262 ? 112.466 -38.565 -16.076 1.00 44.97 262 GLU C N 1
ATOM 6273 C CA . GLU C 1 262 ? 113.695 -39.215 -16.520 1.00 45.89 262 GLU C CA 1
ATOM 6274 C C . GLU C 1 262 ? 113.512 -39.852 -17.900 1.00 49.87 262 GLU C C 1
ATOM 6275 O O . GLU C 1 262 ? 114.414 -40.521 -18.412 1.00 49.50 262 GLU C O 1
ATOM 6281 N N . LYS C 1 263 ? 112.347 -39.647 -18.504 1.00 46.57 263 LYS C N 1
ATOM 6282 C CA . LYS C 1 263 ? 112.084 -40.158 -19.848 1.00 51.50 263 LYS C CA 1
ATOM 6283 C C . LYS C 1 263 ? 112.235 -41.677 -19.956 1.00 54.58 263 LYS C C 1
ATOM 6284 O O . LYS C 1 263 ? 112.825 -42.186 -20.909 1.00 54.75 263 LYS C O 1
ATOM 6290 N N . ARG C 1 264 ? 111.692 -42.391 -18.976 1.00 53.12 264 ARG C N 1
ATOM 6291 C CA . ARG C 1 264 ? 111.682 -43.843 -18.974 1.00 52.60 264 ARG C CA 1
ATOM 6292 C C . ARG C 1 264 ? 110.282 -44.306 -18.598 1.00 53.64 264 ARG C C 1
ATOM 6293 O O . ARG C 1 264 ? 109.492 -43.530 -18.060 1.00 59.38 264 ARG C O 1
ATOM 6301 N N . PRO C 1 265 ? 109.954 -45.564 -18.923 1.00 54.73 265 PRO C N 1
ATOM 6302 C CA . PRO C 1 265 ? 108.685 -46.137 -18.460 1.00 51.57 265 PRO C CA 1
ATOM 6303 C C . PRO C 1 265 ? 108.710 -46.328 -16.937 1.00 49.75 265 PRO C C 1
ATOM 6304 O O . PRO C 1 265 ? 109.745 -46.685 -16.379 1.00 47.38 265 PRO C O 1
ATOM 6308 N N . PRO C 1 266 ? 107.575 -46.072 -16.269 1.00 48.99 266 PRO C N 1
ATOM 6309 C CA . PRO C 1 266 ? 107.508 -46.251 -14.817 1.00 45.04 266 PRO C CA 1
ATOM 6310 C C . PRO C 1 266 ? 107.596 -47.732 -14.486 1.00 46.57 266 PRO C C 1
ATOM 6311 O O . PRO C 1 266 ? 107.287 -48.554 -15.350 1.00 47.91 266 PRO C O 1
ATOM 6315 N N . ASP C 1 267 ? 108.030 -48.066 -13.278 1.00 44.70 267 ASP C N 1
ATOM 6316 C CA . ASP C 1 267 ? 108.072 -49.458 -12.847 1.00 51.38 267 ASP C CA 1
ATOM 6317 C C . ASP C 1 267 ? 107.269 -49.603 -11.557 1.00 52.40 267 ASP C C 1
ATOM 6318 O O . ASP C 1 267 ? 107.755 -49.292 -10.471 1.00 47.85 267 ASP C O 1
ATOM 6323 N N . PHE C 1 268 ? 106.016 -50.025 -11.694 1.00 49.50 268 PHE C N 1
ATOM 6324 C CA . PHE C 1 268 ? 105.141 -50.212 -10.545 1.00 44.32 268 PHE C CA 1
ATOM 6325 C C . PHE C 1 268 ? 105.045 -51.692 -10.204 1.00 45.04 268 PHE C C 1
ATOM 6326 O O . PHE C 1 268 ? 104.155 -52.108 -9.465 1.00 42.17 268 PHE C O 1
ATOM 6334 N N . SER C 1 269 ? 105.947 -52.488 -10.764 1.00 50.36 269 SER C N 1
ATOM 6335 C CA . SER C 1 269 ? 105.846 -53.940 -10.660 1.00 50.65 269 SER C CA 1
ATOM 6336 C C . SER C 1 269 ? 105.978 -54.424 -9.225 1.00 48.75 269 SER C C 1
ATOM 6337 O O . SER C 1 269 ? 105.446 -55.471 -8.863 1.00 49.93 269 SER C O 1
ATOM 6340 N N . GLN C 1 270 ? 106.688 -53.648 -8.412 1.00 49.82 270 GLN C N 1
ATOM 6341 C CA . GLN C 1 270 ? 106.942 -54.006 -7.022 1.00 58.67 270 GLN C CA 1
ATOM 6342 C C . GLN C 1 270 ? 105.722 -53.790 -6.130 1.00 51.67 270 GLN C C 1
ATOM 6343 O O . GLN C 1 270 ? 105.643 -54.330 -5.023 1.00 46.53 270 GLN C O 1
ATOM 6349 N N . TYR C 1 271 ? 104.783 -52.976 -6.601 1.00 43.50 271 TYR C N 1
ATOM 6350 C CA . TYR C 1 271 ? 103.629 -52.598 -5.786 1.00 40.22 271 TYR C CA 1
ATOM 6351 C C . TYR C 1 271 ? 102.464 -53.575 -5.928 1.00 43.97 271 TYR C C 1
ATOM 6352 O O . TYR C 1 271 ? 102.099 -53.970 -7.041 1.00 44.59 271 TYR C O 1
ATOM 6361 N N . PRO C 1 272 ? 101.856 -53.947 -4.794 1.00 39.95 272 PRO C N 1
ATOM 6362 C CA . PRO C 1 272 ? 100.802 -54.962 -4.791 1.00 40.86 272 PRO C CA 1
ATOM 6363 C C . PRO C 1 272 ? 99.455 -54.434 -5.274 1.00 41.39 272 PRO C C 1
ATOM 6364 O O . PRO C 1 272 ? 99.198 -53.227 -5.254 1.00 40.81 272 PRO C O 1
ATOM 6368 N N . TRP C 1 273 ? 98.613 -55.352 -5.737 1.00 37.35 273 TRP C N 1
ATOM 6369 C CA . TRP C 1 273 ? 97.216 -55.056 -6.012 1.00 41.68 273 TRP C CA 1
ATOM 6370 C C . TRP C 1 273 ? 96.401 -55.519 -4.809 1.00 38.18 273 TRP C C 1
ATOM 6371 O O . TRP C 1 273 ? 95.923 -56.654 -4.767 1.00 36.55 273 TRP C O 1
ATOM 6382 N N . LEU C 1 274 ? 96.271 -54.642 -3.819 1.00 43.14 274 LEU C N 1
ATOM 6383 C CA . LEU C 1 274 ? 95.650 -55.007 -2.551 1.00 39.04 274 LEU C CA 1
ATOM 6384 C C . LEU C 1 274 ? 94.152 -55.261 -2.669 1.00 36.82 274 LEU C C 1
ATOM 6385 O O . LEU C 1 274 ? 93.507 -54.811 -3.611 1.00 38.15 274 LEU C O 1
ATOM 6390 N N . PRO C 1 275 ? 93.596 -56.000 -1.700 1.00 39.93 275 PRO C N 1
ATOM 6391 C CA . PRO C 1 275 ? 92.173 -56.355 -1.684 1.00 41.37 275 PRO C CA 1
ATOM 6392 C C . PRO C 1 275 ? 91.330 -55.123 -1.431 1.00 43.63 275 PRO C C 1
ATOM 6393 O O . PRO C 1 275 ? 91.891 -54.073 -1.092 1.00 34.17 275 PRO C O 1
ATOM 6398 N N . MET D 1 1 ? 66.510 -66.340 28.285 1.00 67.20 1 MET D N 1
ATOM 6399 C CA . MET D 1 1 ? 66.564 -66.915 26.946 1.00 56.66 1 MET D CA 1
ATOM 6400 C C . MET D 1 1 ? 67.570 -68.069 26.965 1.00 59.69 1 MET D C 1
ATOM 6401 O O . MET D 1 1 ? 68.600 -67.974 27.630 1.00 59.09 1 MET D O 1
ATOM 6406 N N . ASP D 1 2 ? 67.306 -69.140 26.223 1.00 60.90 2 ASP D N 1
ATOM 6407 C CA . ASP D 1 2 ? 68.262 -70.248 26.157 1.00 61.79 2 ASP D CA 1
ATOM 6408 C C . ASP D 1 2 ? 69.129 -70.156 24.900 1.00 57.03 2 ASP D C 1
ATOM 6409 O O . ASP D 1 2 ? 68.805 -70.748 23.867 1.00 60.57 2 ASP D O 1
ATOM 6414 N N . TRP D 1 3 ? 70.223 -69.405 24.996 1.00 48.87 3 TRP D N 1
ATOM 6415 C CA . TRP D 1 3 ? 71.153 -69.232 23.885 1.00 48.22 3 TRP D CA 1
ATOM 6416 C C . TRP D 1 3 ? 71.959 -70.511 23.662 1.00 51.41 3 TRP D C 1
ATOM 6417 O O . TRP D 1 3 ? 72.428 -71.130 24.612 1.00 45.89 3 TRP D O 1
ATOM 6428 N N A HIS D 1 4 ? 72.124 -70.893 22.402 0.52 48.71 4 HIS D N 1
ATOM 6429 N N B HIS D 1 4 ? 72.109 -70.930 22.409 0.48 48.80 4 HIS D N 1
ATOM 6430 C CA A HIS D 1 4 ? 72.952 -72.040 22.071 0.52 49.74 4 HIS D CA 1
ATOM 6431 C CA B HIS D 1 4 ? 72.984 -72.066 22.132 0.48 49.54 4 HIS D CA 1
ATOM 6432 C C A HIS D 1 4 ? 74.115 -71.612 21.178 0.52 48.09 4 HIS D C 1
ATOM 6433 C C B HIS D 1 4 ? 74.093 -71.708 21.150 0.48 48.14 4 HIS D C 1
ATOM 6434 O O A HIS D 1 4 ? 73.925 -70.888 20.203 0.52 47.52 4 HIS D O 1
ATOM 6435 O O B HIS D 1 4 ? 73.845 -71.118 20.101 0.48 47.66 4 HIS D O 1
ATOM 6448 N N . ILE D 1 5 ? 75.321 -72.057 21.516 1.00 49.32 5 ILE D N 1
ATOM 6449 C CA . ILE D 1 5 ? 76.484 -71.767 20.692 1.00 53.39 5 ILE D CA 1
ATOM 6450 C C . ILE D 1 5 ? 76.215 -72.291 19.286 1.00 48.87 5 ILE D C 1
ATOM 6451 O O . ILE D 1 5 ? 75.722 -73.406 19.117 1.00 48.11 5 ILE D O 1
ATOM 6456 N N . ALA D 1 6 ? 76.529 -71.490 18.272 1.00 50.49 6 ALA D N 1
ATOM 6457 C CA . ALA D 1 6 ? 76.162 -71.843 16.900 1.00 44.58 6 ALA D CA 1
ATOM 6458 C C . ALA D 1 6 ? 77.381 -72.164 16.048 1.00 47.90 6 ALA D C 1
ATOM 6459 O O . ALA D 1 6 ? 77.296 -72.915 15.066 1.00 47.77 6 ALA D O 1
ATOM 6461 N N . LYS D 1 7 ? 78.513 -71.585 16.434 1.00 44.75 7 LYS D N 1
ATOM 6462 C CA . LYS D 1 7 ? 79.788 -71.835 15.778 1.00 44.07 7 LYS D CA 1
ATOM 6463 C C . LYS D 1 7 ? 80.871 -71.227 16.659 1.00 51.05 7 LYS D C 1
ATOM 6464 O O . LYS D 1 7 ? 80.630 -70.242 17.358 1.00 53.55 7 LYS D O 1
ATOM 6470 N N A HIS D 1 8 ? 82.062 -71.816 16.625 0.46 50.10 8 HIS D N 1
ATOM 6471 N N B HIS D 1 8 ? 82.062 -71.817 16.629 0.54 50.11 8 HIS D N 1
ATOM 6472 C CA A HIS D 1 8 ? 83.154 -71.377 17.486 0.46 49.04 8 HIS D CA 1
ATOM 6473 C CA B HIS D 1 8 ? 83.153 -71.373 17.491 0.54 49.07 8 HIS D CA 1
ATOM 6474 C C A HIS D 1 8 ? 84.158 -70.500 16.739 0.46 46.65 8 HIS D C 1
ATOM 6475 C C B HIS D 1 8 ? 84.163 -70.504 16.743 0.54 46.64 8 HIS D C 1
ATOM 6476 O O A HIS D 1 8 ? 84.509 -70.774 15.591 0.46 45.75 8 HIS D O 1
ATOM 6477 O O B HIS D 1 8 ? 84.529 -70.791 15.602 0.54 45.65 8 HIS D O 1
ATOM 6490 N N . TYR D 1 9 ? 84.608 -69.440 17.405 1.00 45.10 9 TYR D N 1
ATOM 6491 C CA . TYR D 1 9 ? 85.563 -68.497 16.834 1.00 41.89 9 TYR D CA 1
ATOM 6492 C C . TYR D 1 9 ? 86.614 -68.157 17.887 1.00 46.10 9 TYR D C 1
ATOM 6493 O O . TYR D 1 9 ? 86.442 -68.492 19.059 1.00 48.37 9 TYR D O 1
ATOM 6502 N N . ASP D 1 10 ? 87.693 -67.494 17.475 1.00 43.02 10 ASP D N 1
ATOM 6503 C CA . ASP D 1 10 ? 88.727 -67.051 18.416 1.00 46.54 10 ASP D CA 1
ATOM 6504 C C . ASP D 1 10 ? 88.379 -65.719 19.083 1.00 41.27 10 ASP D C 1
ATOM 6505 O O . ASP D 1 10 ? 88.527 -65.552 20.293 1.00 43.26 10 ASP D O 1
ATOM 6510 N N . ASP D 1 11 ? 87.866 -64.789 18.282 1.00 43.95 11 ASP D N 1
ATOM 6511 C CA . ASP D 1 11 ? 87.716 -63.390 18.697 1.00 40.69 11 ASP D CA 1
ATOM 6512 C C . ASP D 1 11 ? 86.278 -62.964 19.014 1.00 39.66 11 ASP D C 1
ATOM 6513 O O . ASP D 1 11 ? 86.035 -61.830 19.439 1.00 36.57 11 ASP D O 1
ATOM 6518 N N . ILE D 1 12 ? 85.319 -63.845 18.765 1.00 41.54 12 ILE D N 1
ATOM 6519 C CA . ILE D 1 12 ? 83.921 -63.482 18.961 1.00 39.29 12 ILE D CA 1
ATOM 6520 C C . ILE D 1 12 ? 83.159 -64.679 19.514 1.00 41.18 12 ILE D C 1
ATOM 6521 O O . ILE D 1 12 ? 83.677 -65.803 19.510 1.00 32.97 12 ILE D O 1
ATOM 6526 N N . LEU D 1 13 ? 81.931 -64.441 19.974 1.00 39.91 13 LEU D N 1
ATOM 6527 C CA . LEU D 1 13 ? 81.043 -65.519 20.415 1.00 38.33 13 LEU D CA 1
ATOM 6528 C C . LEU D 1 13 ? 79.762 -65.408 19.606 1.00 41.02 13 LEU D C 1
ATOM 6529 O O . LEU D 1 13 ? 79.315 -64.305 19.300 1.00 38.28 13 LEU D O 1
ATOM 6534 N N . TYR D 1 14 ? 79.173 -66.545 19.253 1.00 38.45 14 TYR D N 1
ATOM 6535 C CA . TYR D 1 14 ? 78.045 -66.548 18.328 1.00 39.58 14 TYR D CA 1
ATOM 6536 C C . TYR D 1 14 ? 76.992 -67.534 18.802 1.00 41.77 14 TYR D C 1
ATOM 6537 O O . TYR D 1 14 ? 77.267 -68.726 18.963 1.00 45.02 14 TYR D O 1
ATOM 6546 N N . TYR D 1 15 ? 75.790 -67.025 19.049 1.00 41.88 15 TYR D N 1
ATOM 6547 C CA . TYR D 1 15 ? 74.705 -67.854 19.572 1.00 41.08 15 TYR D CA 1
ATOM 6548 C C . TYR D 1 15 ? 73.431 -67.684 18.760 1.00 43.83 15 TYR D C 1
ATOM 6549 O O . TYR D 1 15 ? 73.268 -66.697 18.038 1.00 38.11 15 TYR D O 1
ATOM 6558 N N . LYS D 1 16 ? 72.513 -68.632 18.924 1.00 37.20 16 LYS D N 1
ATOM 6559 C CA . LYS D 1 16 ? 71.178 -68.526 18.347 1.00 38.51 16 LYS D CA 1
ATOM 6560 C C . LYS D 1 16 ? 70.120 -68.937 19.357 1.00 40.19 16 LYS D C 1
ATOM 6561 O O . LYS D 1 16 ? 70.377 -69.741 20.246 1.00 40.03 16 LYS D O 1
ATOM 6567 N N . ALA D 1 17 ? 68.936 -68.353 19.230 1.00 37.88 17 ALA D N 1
ATOM 6568 C CA . ALA D 1 17 ? 67.796 -68.783 20.022 1.00 41.55 17 ALA D CA 1
ATOM 6569 C C . ALA D 1 17 ? 66.544 -68.352 19.301 1.00 38.87 17 ALA D C 1
ATOM 6570 O O . ALA D 1 17 ? 66.300 -67.161 19.146 1.00 42.73 17 ALA D O 1
ATOM 6572 N N . GLY D 1 18 ? 65.746 -69.322 18.876 1.00 39.41 18 GLY D N 1
ATOM 6573 C CA . GLY D 1 18 ? 64.574 -69.032 18.082 1.00 44.84 18 GLY D CA 1
ATOM 6574 C C . GLY D 1 18 ? 64.990 -68.290 16.829 1.00 46.04 18 GLY D C 1
ATOM 6575 O O . GLY D 1 18 ? 65.905 -68.713 16.120 1.00 49.03 18 GLY D O 1
ATOM 6576 N N . GLY D 1 19 ? 64.317 -67.181 16.555 1.00 40.03 19 GLY D N 1
ATOM 6577 C CA . GLY D 1 19 ? 64.628 -66.385 15.383 1.00 40.48 19 GLY D CA 1
ATOM 6578 C C . GLY D 1 19 ? 65.663 -65.306 15.633 1.00 41.33 19 GLY D C 1
ATOM 6579 O O . GLY D 1 19 ? 65.863 -64.434 14.786 1.00 37.92 19 GLY D O 1
ATOM 6580 N N . ILE D 1 20 ? 66.327 -65.361 16.785 1.00 36.46 20 ILE D N 1
ATOM 6581 C CA . ILE D 1 20 ? 67.299 -64.331 17.141 1.00 33.50 20 ILE D CA 1
ATOM 6582 C C . ILE D 1 20 ? 68.711 -64.909 17.126 1.00 37.60 20 ILE D C 1
ATOM 6583 O O . ILE D 1 20 ? 68.953 -65.993 17.667 1.00 37.79 20 ILE D O 1
ATOM 6588 N N . ALA D 1 21 ? 69.643 -64.180 16.515 1.00 32.94 21 ALA D N 1
ATOM 6589 C CA . ALA D 1 21 ? 71.056 -64.525 16.606 1.00 34.61 21 ALA D CA 1
ATOM 6590 C C . ALA D 1 21 ? 71.756 -63.489 17.469 1.00 38.00 21 ALA D C 1
ATOM 6591 O O . ALA D 1 21 ? 71.336 -62.335 17.529 1.00 34.88 21 ALA D O 1
ATOM 6593 N N . LYS D 1 22 ? 72.804 -63.900 18.171 1.00 33.25 22 LYS D N 1
ATOM 6594 C CA . LYS D 1 22 ? 73.552 -62.958 18.990 1.00 33.88 22 LYS D CA 1
ATOM 6595 C C . LYS D 1 22 ? 75.043 -63.049 18.708 1.00 36.53 22 LYS D C 1
ATOM 6596 O O . LYS D 1 22 ? 75.659 -64.111 18.866 1.00 36.45 22 LYS D O 1
ATOM 6602 N N . ILE D 1 23 ? 75.625 -61.922 18.327 1.00 30.69 23 ILE D N 1
ATOM 6603 C CA . ILE D 1 23 ? 77.038 -61.879 17.998 1.00 36.88 23 ILE D CA 1
ATOM 6604 C C . ILE D 1 23 ? 77.732 -60.986 18.996 1.00 36.69 23 ILE D C 1
ATOM 6605 O O . ILE D 1 23 ? 77.328 -59.843 19.189 1.00 33.53 23 ILE D O 1
ATOM 6610 N N . VAL D 1 24 ? 78.758 -61.528 19.648 1.00 39.69 24 VAL D N 1
ATOM 6611 C CA . VAL D 1 24 ? 79.439 -60.834 20.735 1.00 37.87 24 VAL D CA 1
ATOM 6612 C C . VAL D 1 24 ? 80.915 -60.698 20.387 1.00 36.51 24 VAL D C 1
ATOM 6613 O O . VAL D 1 24 ? 81.607 -61.696 20.163 1.00 32.36 24 VAL D O 1
ATOM 6617 N N . ILE D 1 25 ? 81.394 -59.462 20.336 1.00 32.48 25 ILE D N 1
ATOM 6618 C CA . ILE D 1 25 ? 82.811 -59.209 20.134 1.00 35.43 25 ILE D CA 1
ATOM 6619 C C . ILE D 1 25 ? 83.525 -59.542 21.437 1.00 36.04 25 ILE D C 1
ATOM 6620 O O . ILE D 1 25 ? 83.167 -59.021 22.486 1.00 33.66 25 ILE D O 1
ATOM 6625 N N . ASN D 1 26 ? 84.535 -60.403 21.376 1.00 38.60 26 ASN D N 1
ATOM 6626 C CA . ASN D 1 26 ? 85.111 -60.959 22.596 1.00 33.64 26 ASN D CA 1
ATOM 6627 C C . ASN D 1 26 ? 86.607 -60.717 22.744 1.00 33.22 26 ASN D C 1
ATOM 6628 O O . ASN D 1 26 ? 87.389 -61.665 22.828 1.00 37.21 26 ASN D O 1
ATOM 6633 N N . ARG D 1 27 ? 87.011 -59.452 22.779 1.00 30.96 27 ARG D N 1
ATOM 6634 C CA . ARG D 1 27 ? 88.401 -59.134 23.094 1.00 35.36 27 ARG D CA 1
ATOM 6635 C C . ARG D 1 27 ? 88.445 -58.064 24.170 1.00 36.50 27 ARG D C 1
ATOM 6636 O O . ARG D 1 27 ? 88.959 -56.964 23.944 1.00 37.19 27 ARG D O 1
ATOM 6644 N N . PRO D 1 28 ? 87.886 -58.386 25.353 1.00 34.97 28 PRO D N 1
ATOM 6645 C CA . PRO D 1 28 ? 87.717 -57.403 26.428 1.00 32.97 28 PRO D CA 1
ATOM 6646 C C . PRO D 1 28 ? 89.038 -56.802 26.903 1.00 35.02 28 PRO D C 1
ATOM 6647 O O . PRO D 1 28 ? 89.036 -55.727 27.505 1.00 36.88 28 PRO D O 1
ATOM 6651 N N . HIS D 1 29 ? 90.151 -57.475 26.620 1.00 35.03 29 HIS D N 1
ATOM 6652 C CA . HIS D 1 29 ? 91.461 -56.950 26.997 1.00 41.30 29 HIS D CA 1
ATOM 6653 C C . HIS D 1 29 ? 91.883 -55.771 26.117 1.00 39.34 29 HIS D C 1
ATOM 6654 O O . HIS D 1 29 ? 92.865 -55.079 26.405 1.00 35.10 29 HIS D O 1
ATOM 6661 N N . LYS D 1 30 ? 91.130 -55.546 25.043 1.00 34.79 30 LYS D N 1
ATOM 6662 C CA . LYS D 1 30 ? 91.372 -54.418 24.152 1.00 39.90 30 LYS D CA 1
ATOM 6663 C C . LYS D 1 30 ? 90.143 -53.527 24.031 1.00 34.29 30 LYS D C 1
ATOM 6664 O O . LYS D 1 30 ? 89.954 -52.871 23.004 1.00 36.48 30 LYS D O 1
ATOM 6670 N N . ARG D 1 31 ? 89.292 -53.529 25.052 1.00 33.96 31 ARG D N 1
ATOM 6671 C CA . ARG D 1 31 ? 88.016 -52.832 24.961 1.00 29.11 31 ARG D CA 1
ATOM 6672 C C . ARG D 1 31 ? 87.309 -53.275 23.672 1.00 36.24 31 ARG D C 1
ATOM 6673 O O . ARG D 1 31 ? 86.606 -52.507 23.026 1.00 31.90 31 ARG D O 1
ATOM 6681 N N . ASN D 1 32 ? 87.491 -54.548 23.338 1.00 30.42 32 ASN D N 1
ATOM 6682 C CA . ASN D 1 32 ? 86.840 -55.162 22.186 1.00 33.96 32 ASN D CA 1
ATOM 6683 C C . ASN D 1 32 ? 87.182 -54.507 20.833 1.00 32.88 32 ASN D C 1
ATOM 6684 O O . ASN D 1 32 ? 86.367 -54.460 19.903 1.00 30.77 32 ASN D O 1
ATOM 6689 N N . ALA D 1 33 ? 88.417 -54.031 20.717 1.00 35.26 33 ALA D N 1
ATOM 6690 C CA . ALA D 1 33 ? 88.933 -53.552 19.437 1.00 32.52 33 ALA D CA 1
ATOM 6691 C C . ALA D 1 33 ? 89.012 -54.716 18.454 1.00 37.84 33 ALA D C 1
ATOM 6692 O O . ALA D 1 33 ? 89.285 -55.859 18.846 1.00 37.40 33 ALA D O 1
ATOM 6694 N N . PHE D 1 34 ? 88.771 -54.446 17.178 1.00 34.88 34 PHE D N 1
ATOM 6695 C CA . PHE D 1 34 ? 88.856 -55.515 16.189 1.00 34.33 34 PHE D CA 1
ATOM 6696 C C . PHE D 1 34 ? 90.169 -55.546 15.408 1.00 33.29 34 PHE D C 1
ATOM 6697 O O . PHE D 1 34 ? 90.664 -54.521 14.949 1.00 31.79 34 PHE D O 1
ATOM 6705 N N . ARG D 1 35 ? 90.750 -56.734 15.302 1.00 35.23 35 ARG D N 1
ATOM 6706 C CA . ARG D 1 35 ? 91.854 -56.941 14.380 1.00 35.81 35 ARG D CA 1
ATOM 6707 C C . ARG D 1 35 ? 91.282 -57.635 13.146 1.00 39.36 35 ARG D C 1
ATOM 6708 O O . ARG D 1 35 ? 90.112 -58.030 13.141 1.00 37.02 35 ARG D O 1
ATOM 6716 N N . PRO D 1 36 ? 92.084 -57.755 12.079 1.00 40.10 36 PRO D N 1
ATOM 6717 C CA . PRO D 1 36 ? 91.527 -58.367 10.867 1.00 36.20 36 PRO D CA 1
ATOM 6718 C C . PRO D 1 36 ? 90.843 -59.716 11.105 1.00 39.86 36 PRO D C 1
ATOM 6719 O O . PRO D 1 36 ? 89.823 -59.986 10.452 1.00 38.56 36 PRO D O 1
ATOM 6723 N N . GLN D 1 37 ? 91.379 -60.550 11.995 1.00 34.47 37 GLN D N 1
ATOM 6724 C CA . GLN D 1 37 ? 90.721 -61.821 12.271 1.00 37.61 37 GLN D CA 1
ATOM 6725 C C . GLN D 1 37 ? 89.339 -61.600 12.863 1.00 39.99 37 GLN D C 1
ATOM 6726 O O . GLN D 1 37 ? 88.387 -62.309 12.525 1.00 35.87 37 GLN D O 1
ATOM 6732 N N . THR D 1 38 ? 89.226 -60.599 13.729 1.00 36.58 38 THR D N 1
ATOM 6733 C CA . THR D 1 38 ? 87.950 -60.291 14.353 1.00 40.90 38 THR D CA 1
ATOM 6734 C C . THR D 1 38 ? 86.910 -59.975 13.285 1.00 32.88 38 THR D C 1
ATOM 6735 O O . THR D 1 38 ? 85.782 -60.487 13.320 1.00 33.15 38 THR D O 1
ATOM 6739 N N . VAL D 1 39 ? 87.302 -59.151 12.320 1.00 34.20 39 VAL D N 1
ATOM 6740 C CA . VAL D 1 39 ? 86.403 -58.782 11.234 1.00 31.10 39 VAL D CA 1
ATOM 6741 C C . VAL D 1 39 ? 86.040 -59.966 10.346 1.00 34.65 39 VAL D C 1
ATOM 6742 O O . VAL D 1 39 ? 84.872 -60.127 9.958 1.00 30.59 39 VAL D O 1
ATOM 6746 N N . PHE D 1 40 ? 87.033 -60.785 10.005 1.00 37.59 40 PHE D N 1
ATOM 6747 C CA . PHE D 1 40 ? 86.762 -61.977 9.208 1.00 41.45 40 PHE D CA 1
ATOM 6748 C C . PHE D 1 40 ? 85.716 -62.842 9.899 1.00 39.22 40 PHE D C 1
ATOM 6749 O O . PHE D 1 40 ? 84.783 -63.331 9.263 1.00 31.70 40 PHE D O 1
ATOM 6757 N N . GLU D 1 41 ? 85.867 -63.014 11.210 1.00 36.57 41 GLU D N 1
ATOM 6758 C CA . GLU D 1 41 ? 84.947 -63.846 11.979 1.00 36.54 41 GLU D CA 1
ATOM 6759 C C . GLU D 1 41 ? 83.558 -63.209 12.098 1.00 34.19 41 GLU D C 1
ATOM 6760 O O . GLU D 1 41 ? 82.546 -63.904 11.946 1.00 30.76 41 GLU D O 1
ATOM 6766 N N . LEU D 1 42 ? 83.510 -61.901 12.359 1.00 32.61 42 LEU D N 1
ATOM 6767 C CA . LEU D 1 42 ? 82.237 -61.173 12.390 1.00 35.19 42 LEU D CA 1
ATOM 6768 C C . LEU D 1 42 ? 81.503 -61.323 11.063 1.00 34.08 42 LEU D C 1
ATOM 6769 O O . LEU D 1 42 ? 80.297 -61.583 11.030 1.00 32.74 42 LEU D O 1
ATOM 6774 N N . TYR D 1 43 ? 82.238 -61.156 9.970 1.00 29.66 43 TYR D N 1
ATOM 6775 C CA . TYR D 1 43 ? 81.662 -61.317 8.637 1.00 30.06 43 TYR D CA 1
ATOM 6776 C C . TYR D 1 43 ? 81.093 -62.721 8.478 1.00 33.50 43 TYR D C 1
ATOM 6777 O O . TYR D 1 43 ? 79.993 -62.896 7.951 1.00 34.89 43 TYR D O 1
ATOM 6786 N N . ASP D 1 44 ? 81.850 -63.722 8.923 1.00 32.87 44 ASP D N 1
ATOM 6787 C CA . ASP D 1 44 ? 81.407 -65.110 8.814 1.00 35.39 44 ASP D CA 1
ATOM 6788 C C . ASP D 1 44 ? 80.105 -65.373 9.574 1.00 35.32 44 ASP D C 1
ATOM 6789 O O . ASP D 1 44 ? 79.191 -66.016 9.053 1.00 34.23 44 ASP D O 1
ATOM 6794 N N . ALA D 1 45 ? 80.025 -64.870 10.802 1.00 31.90 45 ALA D N 1
ATOM 6795 C CA . ALA D 1 45 ? 78.852 -65.078 11.639 1.00 32.86 45 ALA D CA 1
ATOM 6796 C C . ALA D 1 45 ? 77.619 -64.373 11.078 1.00 31.02 45 ALA D C 1
ATOM 6797 O O . ALA D 1 45 ? 76.537 -64.960 11.028 1.00 35.69 45 ALA D O 1
ATOM 6799 N N . PHE D 1 46 ? 77.783 -63.127 10.635 1.00 29.91 46 PHE D N 1
ATOM 6800 C CA . PHE D 1 46 ? 76.688 -62.402 10.000 1.00 31.54 46 PHE D CA 1
ATOM 6801 C C . PHE D 1 46 ? 76.213 -63.101 8.724 1.00 33.10 46 PHE D C 1
ATOM 6802 O O . PHE D 1 46 ? 75.014 -63.134 8.446 1.00 31.85 46 PHE D O 1
ATOM 6810 N N . CYS D 1 47 ? 77.151 -63.642 7.943 1.00 34.09 47 CYS D N 1
ATOM 6811 C CA . CYS D 1 47 ? 76.809 -64.443 6.760 1.00 33.78 47 CYS D CA 1
ATOM 6812 C C . CYS D 1 47 ? 75.991 -65.670 7.143 1.00 34.61 47 CYS D C 1
ATOM 6813 O O . CYS D 1 47 ? 75.017 -66.013 6.470 1.00 33.09 47 CYS D O 1
ATOM 6816 N N . ASN D 1 48 ? 76.413 -66.344 8.212 1.00 33.54 48 ASN D N 1
ATOM 6817 C CA . ASN D 1 48 ? 75.671 -67.482 8.742 1.00 35.06 48 ASN D CA 1
ATOM 6818 C C . ASN D 1 48 ? 74.240 -67.087 9.112 1.00 38.75 48 ASN D C 1
ATOM 6819 O O . ASN D 1 48 ? 73.278 -67.758 8.725 1.00 35.70 48 ASN D O 1
ATOM 6824 N N . ALA D 1 49 ? 74.104 -66.000 9.867 1.00 36.33 49 ALA D N 1
ATOM 6825 C CA . ALA D 1 49 ? 72.788 -65.508 10.251 1.00 33.21 49 ALA D CA 1
ATOM 6826 C C . ALA D 1 49 ? 71.960 -65.185 9.011 1.00 36.08 49 ALA D C 1
ATOM 6827 O O . ALA D 1 49 ? 70.765 -65.484 8.949 1.00 34.77 49 ALA D O 1
ATOM 6829 N N . ARG D 1 50 ? 72.596 -64.571 8.018 1.00 37.92 50 ARG D N 1
ATOM 6830 C CA . ARG D 1 50 ? 71.909 -64.234 6.782 1.00 34.94 50 ARG D CA 1
ATOM 6831 C C . ARG D 1 50 ? 71.388 -65.489 6.073 1.00 34.63 50 ARG D C 1
ATOM 6832 O O . ARG D 1 50 ? 70.296 -65.495 5.513 1.00 33.69 50 ARG D O 1
ATOM 6840 N N . GLU D 1 51 ? 72.173 -66.558 6.109 1.00 36.38 51 GLU D N 1
ATOM 6841 C CA . GLU D 1 51 ? 71.812 -67.780 5.390 1.00 41.86 51 GLU D CA 1
ATOM 6842 C C . GLU D 1 51 ? 70.811 -68.642 6.161 1.00 42.98 51 GLU D C 1
ATOM 6843 O O . GLU D 1 51 ? 70.261 -69.603 5.618 1.00 39.04 51 GLU D O 1
ATOM 6849 N N . ASP D 1 52 ? 70.592 -68.313 7.433 1.00 34.51 52 ASP D N 1
ATOM 6850 C CA . ASP D 1 52 ? 69.694 -69.103 8.263 1.00 42.19 52 ASP D CA 1
ATOM 6851 C C . ASP D 1 52 ? 68.257 -68.582 8.154 1.00 37.95 52 ASP D C 1
ATOM 6852 O O . ASP D 1 52 ? 67.942 -67.504 8.668 1.00 36.27 52 ASP D O 1
ATOM 6857 N N . ASN D 1 53 ? 67.398 -69.340 7.474 1.00 35.10 53 ASN D N 1
ATOM 6858 C CA . ASN D 1 53 ? 66.010 -68.936 7.222 1.00 43.63 53 ASN D CA 1
ATOM 6859 C C . ASN D 1 53 ? 65.171 -68.717 8.477 1.00 34.18 53 ASN D C 1
ATOM 6860 O O . ASN D 1 53 ? 64.089 -68.124 8.410 1.00 44.83 53 ASN D O 1
ATOM 6865 N N . ARG D 1 54 ? 65.678 -69.174 9.616 1.00 37.37 54 ARG D N 1
ATOM 6866 C CA . ARG D 1 54 ? 64.968 -69.049 10.889 1.00 43.14 54 ARG D CA 1
ATOM 6867 C C . ARG D 1 54 ? 65.313 -67.749 11.605 1.00 44.20 54 ARG D C 1
ATOM 6868 O O . ARG D 1 54 ? 64.586 -67.301 12.489 1.00 44.95 54 ARG D O 1
ATOM 6870 N N . ILE D 1 55 ? 66.437 -67.151 11.232 1.00 45.55 55 ILE D N 1
ATOM 6871 C CA . ILE D 1 55 ? 66.919 -65.938 11.892 1.00 41.92 55 ILE D CA 1
ATOM 6872 C C . ILE D 1 55 ? 66.372 -64.673 11.230 1.00 40.74 55 ILE D C 1
ATOM 6873 O O . ILE D 1 55 ? 66.550 -64.470 10.023 1.00 40.28 55 ILE D O 1
ATOM 6878 N N . GLY D 1 56 ? 65.696 -63.830 12.008 1.00 33.08 56 GLY D N 1
ATOM 6879 C CA . GLY D 1 56 ? 65.190 -62.571 11.486 1.00 33.41 56 GLY D CA 1
ATOM 6880 C C . GLY D 1 56 ? 65.897 -61.344 12.038 1.00 35.11 56 GLY D C 1
ATOM 6881 O O . GLY D 1 56 ? 65.927 -60.288 11.397 1.00 36.28 56 GLY D O 1
ATOM 6882 N N . VAL D 1 57 ? 66.507 -61.498 13.210 1.00 35.05 57 VAL D N 1
ATOM 6883 C CA . VAL D 1 57 ? 67.131 -60.385 13.909 1.00 34.34 57 VAL D CA 1
ATOM 6884 C C . VAL D 1 57 ? 68.478 -60.804 14.493 1.00 34.86 57 VAL D C 1
ATOM 6885 O O . VAL D 1 57 ? 68.612 -61.887 15.061 1.00 31.90 57 VAL D O 1
ATOM 6889 N N . VAL D 1 58 ? 69.471 -59.932 14.359 1.00 29.20 58 VAL D N 1
ATOM 6890 C CA . VAL D 1 58 ? 70.788 -60.169 14.937 1.00 31.19 58 VAL D CA 1
ATOM 6891 C C . VAL D 1 58 ? 71.103 -59.101 15.963 1.00 35.59 58 VAL D C 1
ATOM 6892 O O . VAL D 1 58 ? 71.017 -57.911 15.663 1.00 29.62 58 VAL D O 1
ATOM 6896 N N . LEU D 1 59 ? 71.484 -59.534 17.164 1.00 36.09 59 LEU D N 1
ATOM 6897 C CA . LEU D 1 59 ? 71.942 -58.642 18.221 1.00 30.47 59 LEU D CA 1
ATOM 6898 C C . LEU D 1 59 ? 73.461 -58.583 18.209 1.00 32.21 59 LEU D C 1
ATOM 6899 O O . LEU D 1 59 ? 74.130 -59.619 18.275 1.00 34.73 59 LEU D O 1
ATOM 6904 N N . LEU D 1 60 ? 74.007 -57.375 18.109 1.00 32.54 60 LEU D N 1
ATOM 6905 C CA . LEU D 1 60 ? 75.456 -57.196 18.120 1.00 31.56 60 LEU D CA 1
ATOM 6906 C C . LEU D 1 60 ? 75.877 -56.460 19.392 1.00 33.05 60 LEU D C 1
ATOM 6907 O O . LEU D 1 60 ? 75.302 -55.421 19.761 1.00 29.39 60 LEU D O 1
ATOM 6912 N N . THR D 1 61 ? 76.867 -57.014 20.085 1.00 29.90 61 THR D N 1
ATOM 6913 C CA . THR D 1 61 ? 77.285 -56.428 21.347 1.00 27.98 61 THR D CA 1
ATOM 6914 C C . THR D 1 61 ? 78.732 -56.794 21.680 1.00 34.00 61 THR D C 1
ATOM 6915 O O . THR D 1 61 ? 79.369 -57.560 20.950 1.00 34.47 61 THR D O 1
ATOM 6919 N N . GLY D 1 62 ? 79.245 -56.238 22.773 1.00 32.79 62 GLY D N 1
ATOM 6920 C CA . GLY D 1 62 ? 80.615 -56.483 23.190 1.00 31.55 62 GLY D CA 1
ATOM 6921 C C . GLY D 1 62 ? 80.659 -57.294 24.468 1.00 33.49 62 GLY D C 1
ATOM 6922 O O . GLY D 1 62 ? 79.747 -57.206 25.291 1.00 28.56 62 GLY D O 1
ATOM 6923 N N . ALA D 1 63 ? 81.722 -58.072 24.656 1.00 33.33 63 ALA D N 1
ATOM 6924 C CA . ALA D 1 63 ? 81.828 -58.880 25.860 1.00 32.94 63 ALA D CA 1
ATOM 6925 C C . ALA D 1 63 ? 82.124 -57.996 27.063 1.00 32.11 63 ALA D C 1
ATOM 6926 O O . ALA D 1 63 ? 82.949 -57.085 26.995 1.00 34.05 63 ALA D O 1
ATOM 6928 N N . GLY D 1 64 ? 81.449 -58.262 28.173 1.00 32.35 64 GLY D N 1
ATOM 6929 C CA . GLY D 1 64 ? 81.710 -57.506 29.380 1.00 28.90 64 GLY D CA 1
ATOM 6930 C C . GLY D 1 64 ? 80.785 -57.910 30.500 1.00 32.85 64 GLY D C 1
ATOM 6931 O O . GLY D 1 64 ? 79.806 -58.610 30.273 1.00 36.13 64 GLY D O 1
ATOM 6932 N N . PRO D 1 65 ? 81.063 -57.419 31.712 1.00 31.36 65 PRO D N 1
ATOM 6933 C CA . PRO D 1 65 ? 82.162 -56.477 31.944 1.00 29.75 65 PRO D CA 1
ATOM 6934 C C . PRO D 1 65 ? 83.512 -57.164 31.948 1.00 35.70 65 PRO D C 1
ATOM 6935 O O . PRO D 1 65 ? 83.599 -58.385 32.120 1.00 32.21 65 PRO D O 1
ATOM 6939 N N . HIS D 1 66 ? 84.562 -56.369 31.787 1.00 35.25 66 HIS D N 1
ATOM 6940 C CA . HIS D 1 66 ? 85.931 -56.862 31.854 1.00 37.13 66 HIS D CA 1
ATOM 6941 C C . HIS D 1 66 ? 86.334 -57.007 33.328 1.00 40.98 66 HIS D C 1
ATOM 6942 O O . HIS D 1 66 ? 85.558 -56.664 34.227 1.00 34.96 66 HIS D O 1
ATOM 6949 N N . SER D 1 67 ? 87.521 -57.550 33.582 1.00 40.94 67 SER D N 1
ATOM 6950 C CA . SER D 1 67 ? 87.978 -57.787 34.956 1.00 48.24 67 SER D CA 1
ATOM 6951 C C . SER D 1 67 ? 88.058 -56.494 35.774 1.00 44.49 67 SER D C 1
ATOM 6952 O O . SER D 1 67 ? 88.046 -56.517 37.011 1.00 40.50 67 SER D O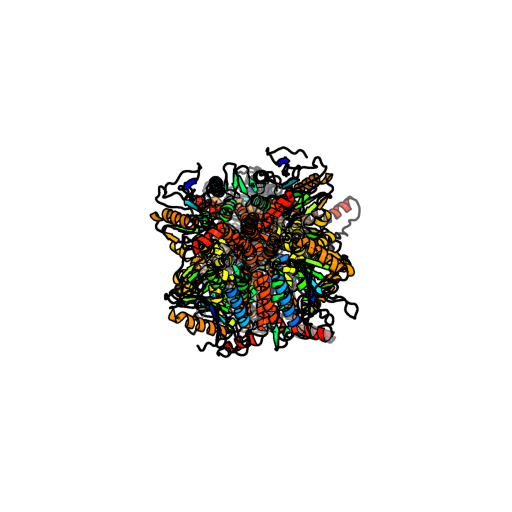 1
ATOM 6955 N N . ASP D 1 68 ? 88.166 -55.372 35.075 1.00 34.46 68 ASP D N 1
ATOM 6956 C CA . ASP D 1 68 ? 88.205 -54.062 35.706 1.00 33.52 68 ASP D CA 1
ATOM 6957 C C . ASP D 1 68 ? 86.795 -53.498 35.889 1.00 37.02 68 ASP D C 1
ATOM 6958 O O . ASP D 1 68 ? 86.628 -52.305 36.169 1.00 33.85 68 ASP D O 1
ATOM 6963 N N . GLY D 1 69 ? 85.784 -54.332 35.651 1.00 36.72 69 GLY D N 1
ATOM 6964 C CA . GLY D 1 69 ? 84.405 -53.902 35.813 1.00 30.79 69 GLY D CA 1
ATOM 6965 C C . GLY D 1 69 ? 83.869 -53.075 34.666 1.00 38.75 69 GLY D C 1
ATOM 6966 O O . GLY D 1 69 ? 82.703 -52.682 34.688 1.00 36.63 69 GLY D O 1
ATOM 6967 N N . LYS D 1 70 ? 84.706 -52.804 33.661 1.00 34.41 70 LYS D N 1
ATOM 6968 C CA . LYS D 1 70 ? 84.310 -51.900 32.587 1.00 32.59 70 LYS D CA 1
ATOM 6969 C C . LYS D 1 70 ? 83.633 -52.624 31.442 1.00 30.28 70 LYS D C 1
ATOM 6970 O O . LYS D 1 70 ? 83.991 -53.756 31.105 1.00 31.81 70 LYS D O 1
ATOM 6976 N N . TYR D 1 71 ? 82.686 -51.928 30.824 1.00 29.89 71 TYR D N 1
ATOM 6977 C CA . TYR D 1 71 ? 81.947 -52.426 29.683 1.00 28.96 71 TYR D CA 1
ATOM 6978 C C . TYR D 1 71 ? 82.446 -51.787 28.395 1.00 29.34 71 TYR D C 1
ATOM 6979 O O . TYR D 1 71 ? 82.883 -50.641 28.387 1.00 30.01 71 TYR D O 1
ATOM 6988 N N . ALA D 1 72 ? 82.360 -52.531 27.303 1.00 28.43 72 ALA D N 1
ATOM 6989 C CA . ALA D 1 72 ? 82.689 -51.984 25.996 1.00 31.14 72 ALA D CA 1
ATOM 6990 C C . ALA D 1 72 ? 81.977 -52.737 24.886 1.00 35.02 72 ALA D C 1
ATOM 6991 O O . ALA D 1 72 ? 81.980 -53.971 24.856 1.00 31.33 72 ALA D O 1
ATOM 6993 N N . PHE D 1 73 ? 81.383 -51.978 23.971 1.00 33.04 73 PHE D N 1
ATOM 6994 C CA . PHE D 1 73 ? 80.791 -52.510 22.746 1.00 31.74 73 PHE D CA 1
ATOM 6995 C C . PHE D 1 73 ? 81.940 -52.803 21.794 1.00 30.05 73 PHE D C 1
ATOM 6996 O O . PHE D 1 73 ? 82.122 -53.934 21.328 1.00 29.47 73 PHE D O 1
ATOM 7004 N N . CYS D 1 74 ? 82.734 -51.774 21.514 1.00 26.58 74 CYS D N 1
ATOM 7005 C CA . CYS D 1 74 ? 83.855 -51.926 20.606 1.00 24.50 74 CYS D CA 1
ATOM 7006 C C . CYS D 1 74 ? 84.671 -50.646 20.551 1.00 26.31 74 CYS D C 1
ATOM 7007 O O . CYS D 1 74 ? 84.123 -49.559 20.407 1.00 23.99 74 CYS D O 1
ATOM 7010 N N . SER D 1 75 ? 85.989 -50.775 20.623 1.00 27.68 75 SER D N 1
ATOM 7011 C CA . SER D 1 75 ? 86.842 -49.593 20.618 1.00 25.81 75 SER D CA 1
ATOM 7012 C C . SER D 1 75 ? 87.451 -49.336 19.227 1.00 31.40 75 SER D C 1
ATOM 7013 O O . SER D 1 75 ? 88.418 -48.588 19.091 1.00 33.40 75 SER D O 1
ATOM 7016 N N . GLY D 1 76 ? 86.899 -49.977 18.203 1.00 28.10 76 GLY D N 1
ATOM 7017 C CA . GLY D 1 76 ? 87.341 -49.738 16.837 1.00 28.36 76 GLY D CA 1
ATOM 7018 C C . GLY D 1 76 ? 88.510 -50.615 16.435 1.00 33.99 76 GLY D C 1
ATOM 7019 O O . GLY D 1 76 ? 88.746 -51.680 17.020 1.00 33.60 76 GLY D O 1
ATOM 7020 N N . GLY D 1 77 ? 89.268 -50.148 15.447 1.00 28.19 77 GLY D N 1
ATOM 7021 C CA . GLY D 1 77 ? 90.383 -50.905 14.912 1.00 29.03 77 GLY D CA 1
ATOM 7022 C C . GLY D 1 77 ? 91.501 -51.084 15.918 1.00 30.57 77 GLY D C 1
ATOM 7023 O O . GLY D 1 77 ? 91.899 -50.138 16.599 1.00 33.14 77 GLY D O 1
ATOM 7024 N N . ASP D 1 78 ? 92.006 -52.309 16.016 1.00 32.69 78 ASP D N 1
ATOM 7025 C CA . ASP D 1 78 ? 93.092 -52.618 16.939 1.00 31.54 78 ASP D CA 1
ATOM 7026 C C . ASP D 1 78 ? 94.396 -51.921 16.544 1.00 36.79 78 ASP D C 1
ATOM 7027 O O . ASP D 1 78 ? 95.105 -52.369 15.632 1.00 38.38 78 ASP D O 1
ATOM 7032 N N . GLN D 1 79 ? 94.739 -50.860 17.266 1.00 37.91 79 GLN D N 1
ATOM 7033 C CA . GLN D 1 79 ? 95.904 -50.052 16.921 1.00 41.76 79 GLN D CA 1
ATOM 7034 C C . GLN D 1 79 ? 97.234 -50.811 17.070 1.00 41.08 79 GLN D C 1
ATOM 7035 O O . GLN D 1 79 ? 98.251 -50.405 16.512 1.00 41.31 79 GLN D O 1
ATOM 7041 N N . SER D 1 80 ? 97.234 -51.904 17.826 1.00 33.84 80 SER D N 1
ATOM 7042 C CA . SER D 1 80 ? 98.469 -52.660 18.037 1.00 34.20 80 SER D CA 1
ATOM 7043 C C . SER D 1 80 ? 98.890 -53.484 16.813 1.00 37.60 80 SER D C 1
ATOM 7044 O O . SER D 1 80 ? 100.020 -53.981 16.753 1.00 42.65 80 SER D O 1
ATOM 7047 N N . VAL D 1 81 ? 97.990 -53.646 15.845 1.00 35.27 81 VAL D N 1
ATOM 7048 C CA . VAL D 1 81 ? 98.355 -54.326 14.600 1.00 37.53 81 VAL D CA 1
ATOM 7049 C C . VAL D 1 81 ? 98.235 -53.412 13.375 1.00 40.35 81 VAL D C 1
ATOM 7050 O O . VAL D 1 81 ? 98.318 -53.876 12.235 1.00 38.44 81 VAL D O 1
ATOM 7054 N N . ARG D 1 82 ? 98.046 -52.119 13.612 1.00 37.66 82 ARG D N 1
ATOM 7055 C CA . ARG D 1 82 ? 97.974 -51.154 12.522 1.00 42.22 82 ARG D CA 1
ATOM 7056 C C . ARG D 1 82 ? 99.353 -50.883 11.931 1.00 44.22 82 ARG D C 1
ATOM 7057 O O . ARG D 1 82 ? 100.304 -50.585 12.655 1.00 42.63 82 ARG D O 1
ATOM 7065 N N . GLY D 1 83 ? 99.457 -51.000 10.612 1.00 47.03 83 GLY D N 1
ATOM 7066 C CA . GLY D 1 83 ? 100.703 -50.729 9.920 1.00 45.90 83 GLY D CA 1
ATOM 7067 C C . GLY D 1 83 ? 100.529 -49.856 8.687 1.00 43.79 83 GLY D C 1
ATOM 7068 O O . GLY D 1 83 ? 99.566 -49.092 8.567 1.00 35.40 83 GLY D O 1
ATOM 7069 N N . GLU D 1 84 ? 101.459 -49.992 7.749 1.00 41.88 84 GLU D N 1
ATOM 7070 C CA . GLU D 1 84 ? 101.469 -49.146 6.573 1.00 42.89 84 GLU D CA 1
ATOM 7071 C C . GLU D 1 84 ? 100.290 -49.499 5.661 1.00 43.57 84 GLU D C 1
ATOM 7072 O O . GLU D 1 84 ? 100.223 -50.595 5.094 1.00 45.13 84 GLU D O 1
ATOM 7075 N N . GLY D 1 85 ? 99.359 -48.555 5.541 1.00 38.34 85 GLY D N 1
ATOM 7076 C CA . GLY D 1 85 ? 98.200 -48.694 4.677 1.00 37.84 85 GLY D CA 1
ATOM 7077 C C . GLY D 1 85 ? 96.989 -49.432 5.233 1.00 37.92 85 GLY D C 1
ATOM 7078 O O . GLY D 1 85 ? 95.994 -49.587 4.527 1.00 35.79 85 GLY D O 1
ATOM 7079 N N . GLY D 1 86 ? 97.036 -49.849 6.498 1.00 39.58 86 GLY D N 1
ATOM 7080 C CA . GLY D 1 86 ? 95.927 -50.586 7.083 1.00 42.05 86 GLY D CA 1
ATOM 7081 C C . GLY D 1 86 ? 96.292 -51.398 8.315 1.00 42.00 86 GLY D C 1
ATOM 7082 O O . GLY D 1 86 ? 97.353 -51.210 8.906 1.00 40.23 86 GLY D O 1
ATOM 7083 N N . TYR D 1 87 ? 95.392 -52.294 8.710 1.00 38.22 87 TYR D N 1
ATOM 7084 C CA . TYR D 1 87 ? 95.616 -53.189 9.845 1.00 32.50 87 TYR D CA 1
ATOM 7085 C C . TYR D 1 87 ? 96.222 -54.503 9.353 1.00 38.91 87 TYR D C 1
ATOM 7086 O O . TYR D 1 87 ? 95.672 -55.155 8.457 1.00 35.21 87 TYR D O 1
ATOM 7095 N N . ILE D 1 88 ? 97.390 -54.855 9.884 1.00 40.14 88 ILE D N 1
ATOM 7096 C CA . ILE D 1 88 ? 98.158 -55.984 9.355 1.00 38.52 88 ILE D CA 1
ATOM 7097 C C . ILE D 1 88 ? 97.637 -57.332 9.843 1.00 42.61 88 ILE D C 1
ATOM 7098 O O . ILE D 1 88 ? 97.567 -57.572 11.048 1.00 39.01 88 ILE D O 1
ATOM 7103 N N . ASP D 1 89 ? 97.243 -58.204 8.913 1.00 43.82 89 ASP D N 1
ATOM 7104 C CA . ASP D 1 89 ? 96.813 -59.546 9.300 1.00 43.73 89 ASP D CA 1
ATOM 7105 C C . ASP D 1 89 ? 98.020 -60.463 9.551 1.00 47.38 89 ASP D C 1
ATOM 7106 O O . ASP D 1 89 ? 99.170 -60.049 9.365 1.00 46.02 89 ASP D O 1
ATOM 7111 N N . ASP D 1 90 ? 97.759 -61.712 9.928 1.00 49.97 90 ASP D N 1
ATOM 7112 C CA . ASP D 1 90 ? 98.823 -62.621 10.356 1.00 58.55 90 ASP D CA 1
ATOM 7113 C C . ASP D 1 90 ? 99.761 -63.009 9.210 1.00 59.21 90 ASP D C 1
ATOM 7114 O O . ASP D 1 90 ? 100.820 -63.607 9.427 1.00 61.65 90 ASP D O 1
ATOM 7119 N N . GLN D 1 91 ? 99.360 -62.664 7.992 1.00 54.27 91 GLN D N 1
ATOM 7120 C CA . GLN D 1 91 ? 100.173 -62.907 6.805 1.00 55.88 91 GLN D CA 1
ATOM 7121 C C . GLN D 1 91 ? 100.900 -61.675 6.286 1.00 53.14 91 GLN D C 1
ATOM 7122 O O . GLN D 1 91 ? 101.527 -61.725 5.228 1.00 52.42 91 GLN D O 1
ATOM 7128 N N . GLY D 1 92 ? 100.768 -60.560 6.993 1.00 45.19 92 GLY D N 1
ATOM 7129 C CA . GLY D 1 92 ? 101.467 -59.349 6.609 1.00 43.69 92 GLY D CA 1
ATOM 7130 C C . GLY D 1 92 ? 100.686 -58.466 5.655 1.00 46.14 92 GLY D C 1
ATOM 7131 O O . GLY D 1 92 ? 101.190 -57.430 5.217 1.00 45.49 92 GLY D O 1
ATOM 7132 N N . THR D 1 93 ? 99.446 -58.851 5.356 1.00 46.58 93 THR D N 1
ATOM 7133 C CA . THR D 1 93 ? 98.614 -58.075 4.436 1.00 44.81 93 THR D CA 1
ATOM 7134 C C . THR D 1 93 ? 97.871 -56.963 5.163 1.00 46.05 93 THR D C 1
ATOM 7135 O O . THR D 1 93 ? 97.139 -57.222 6.121 1.00 42.34 93 THR D O 1
ATOM 7139 N N . PRO D 1 94 ? 98.069 -55.714 4.710 1.00 46.83 94 PRO D N 1
ATOM 7140 C CA . PRO D 1 94 ? 97.327 -54.572 5.256 1.00 45.94 94 PRO D CA 1
ATOM 7141 C C . PRO D 1 94 ? 95.863 -54.632 4.823 1.00 47.57 94 PRO D C 1
ATOM 7142 O O . PRO D 1 94 ? 95.580 -54.872 3.646 1.00 43.46 94 PRO D O 1
ATOM 7146 N N . ARG D 1 95 ? 94.946 -54.448 5.771 1.00 45.02 95 ARG D N 1
ATOM 7147 C CA . ARG D 1 95 ? 93.521 -54.575 5.481 1.00 41.31 95 ARG D CA 1
ATOM 7148 C C . ARG D 1 95 ? 92.666 -53.478 6.098 1.00 39.40 95 ARG D C 1
ATOM 7149 O O . ARG D 1 95 ? 93.008 -52.907 7.139 1.00 38.78 95 ARG D O 1
ATOM 7157 N N . LEU D 1 96 ? 91.549 -53.193 5.434 1.00 34.94 96 LEU D N 1
ATOM 7158 C CA . LEU D 1 96 ? 90.514 -52.328 5.985 1.00 34.16 96 LEU D CA 1
ATOM 7159 C C . LEU D 1 96 ? 89.196 -53.077 5.868 1.00 33.18 96 LEU D C 1
ATOM 7160 O O . LEU D 1 96 ? 88.169 -52.491 5.497 1.00 31.12 96 LEU D O 1
ATOM 7165 N N . ASN D 1 97 ? 89.213 -54.362 6.219 1.00 36.31 97 ASN D N 1
ATOM 7166 C CA . ASN D 1 97 ? 88.068 -55.226 5.922 1.00 31.79 97 ASN D CA 1
ATOM 7167 C C . ASN D 1 97 ? 86.802 -54.933 6.723 1.00 27.03 97 ASN D C 1
ATOM 7168 O O . ASN D 1 97 ? 85.749 -55.518 6.459 1.00 33.61 97 ASN D O 1
ATOM 7173 N N . VAL D 1 98 ? 86.881 -54.018 7.684 1.00 29.48 98 VAL D N 1
ATOM 7174 C CA . VAL D 1 98 ? 85.651 -53.582 8.354 1.00 32.95 98 VAL D CA 1
ATOM 7175 C C . VAL D 1 98 ? 84.698 -52.898 7.354 1.00 34.31 98 VAL D C 1
ATOM 7176 O O . VAL D 1 98 ? 83.474 -52.868 7.561 1.00 32.09 98 VAL D O 1
ATOM 7180 N N . LEU D 1 99 ? 85.253 -52.348 6.273 1.00 34.88 99 LEU D N 1
ATOM 7181 C CA . LEU D 1 99 ? 84.415 -51.750 5.230 1.00 32.03 99 LEU D CA 1
ATOM 7182 C C . LEU D 1 99 ? 83.502 -52.800 4.598 1.00 31.91 99 LEU D C 1
ATOM 7183 O O . LEU D 1 99 ? 82.331 -52.531 4.314 1.00 32.59 99 LEU D O 1
ATOM 7188 N N . ASP D 1 100 ? 84.039 -54.000 4.399 1.00 30.97 100 ASP D N 1
ATOM 7189 C CA . ASP D 1 100 ? 83.255 -55.103 3.867 1.00 33.87 100 ASP D CA 1
ATOM 7190 C C . ASP D 1 100 ? 82.181 -55.513 4.879 1.00 30.90 100 ASP D C 1
ATOM 7191 O O . ASP D 1 100 ? 81.038 -55.783 4.516 1.00 26.46 100 ASP D O 1
ATOM 7196 N N . LEU D 1 101 ? 82.544 -55.542 6.158 1.00 26.13 101 LEU D N 1
ATOM 7197 C CA . LEU D 1 101 ? 81.583 -55.874 7.211 1.00 26.10 101 LEU D CA 1
ATOM 7198 C C . LEU D 1 101 ? 80.460 -54.831 7.328 1.00 24.43 101 LEU D C 1
ATOM 7199 O O . LEU D 1 101 ? 79.291 -55.182 7.490 1.00 29.30 101 LEU D O 1
ATOM 7204 N N . GLN D 1 102 ? 80.817 -53.553 7.255 1.00 22.82 102 GLN D N 1
ATOM 7205 C CA . GLN D 1 102 ? 79.823 -52.488 7.260 1.00 22.58 102 GLN D CA 1
ATOM 7206 C C . GLN D 1 102 ? 78.763 -52.728 6.184 1.00 32.66 102 GLN D C 1
ATOM 7207 O O . GLN D 1 102 ? 77.568 -52.598 6.451 1.00 32.15 102 GLN D O 1
ATOM 7213 N N . ARG D 1 103 ? 79.215 -53.053 4.970 1.00 28.63 103 ARG D N 1
ATOM 7214 C CA . ARG D 1 103 ? 78.326 -53.298 3.831 1.00 28.08 103 ARG D CA 1
ATOM 7215 C C . ARG D 1 103 ? 77.410 -54.500 4.047 1.00 27.14 103 ARG D C 1
ATOM 7216 O O . ARG D 1 103 ? 76.232 -54.453 3.691 1.00 28.51 103 ARG D O 1
ATOM 7224 N N . LEU D 1 104 ? 77.952 -55.581 4.612 1.00 27.15 104 LEU D N 1
ATOM 7225 C CA . LEU D 1 104 ? 77.155 -56.783 4.893 1.00 27.47 104 LEU D CA 1
ATOM 7226 C C . LEU D 1 104 ? 76.039 -56.496 5.904 1.00 31.27 104 LEU D C 1
ATOM 7227 O O . LEU D 1 104 ? 74.879 -56.843 5.687 1.00 29.91 104 LEU D O 1
ATOM 7232 N N . ILE D 1 105 ? 76.398 -55.858 7.010 1.00 27.88 105 ILE D N 1
ATOM 7233 C CA . ILE D 1 105 ? 75.412 -55.479 8.020 1.00 26.85 105 ILE D CA 1
ATOM 7234 C C . ILE D 1 105 ? 74.325 -54.571 7.450 1.00 25.88 105 ILE D C 1
ATOM 7235 O O . ILE D 1 105 ? 73.135 -54.720 7.748 1.00 28.17 105 ILE D O 1
ATOM 7240 N N . ARG D 1 106 ? 74.753 -53.619 6.635 1.00 23.36 106 ARG D N 1
ATOM 7241 C CA . ARG D 1 106 ? 73.862 -52.634 6.059 1.00 22.90 106 ARG D CA 1
ATOM 7242 C C . ARG D 1 106 ? 72.870 -53.224 5.050 1.00 32.19 106 ARG D C 1
ATOM 7243 O O . ARG D 1 106 ? 71.720 -52.781 4.969 1.00 29.13 106 ARG D O 1
ATOM 7251 N N . SER D 1 107 ? 73.333 -54.188 4.247 1.00 29.77 107 SER D N 1
ATOM 7252 C CA . SER D 1 107 ? 72.527 -54.742 3.165 1.00 28.62 107 SER D CA 1
ATOM 7253 C C . SER D 1 107 ? 71.794 -56.049 3.473 1.00 31.94 107 SER D C 1
ATOM 7254 O O . SER D 1 107 ? 70.819 -56.366 2.797 1.00 31.49 107 SER D O 1
ATOM 7257 N N . MET D 1 108 ? 72.266 -56.830 4.444 1.00 28.13 108 MET D N 1
ATOM 7258 C CA . MET D 1 108 ? 71.591 -58.096 4.734 1.00 29.49 108 MET D CA 1
ATOM 7259 C C . MET D 1 108 ? 70.128 -57.869 5.109 1.00 32.41 108 MET D C 1
ATOM 7260 O O . MET D 1 108 ? 69.807 -56.950 5.868 1.00 31.09 108 MET D O 1
ATOM 7265 N N . PRO D 1 109 ? 69.230 -58.705 4.560 1.00 27.31 109 PRO D N 1
ATOM 7266 C CA . PRO D 1 109 ? 67.793 -58.496 4.758 1.00 30.45 109 PRO D CA 1
ATOM 7267 C C . PRO D 1 109 ? 67.325 -59.004 6.120 1.00 32.68 109 PRO D C 1
ATOM 7268 O O . PRO D 1 109 ? 66.264 -59.629 6.208 1.00 33.96 109 PRO D O 1
ATOM 7272 N N . LYS D 1 110 ? 68.108 -58.745 7.161 1.00 31.06 110 LYS D N 1
ATOM 7273 C CA . LYS D 1 110 ? 67.680 -59.015 8.534 1.00 30.95 110 LYS D CA 1
ATOM 7274 C C . LYS D 1 110 ? 67.990 -57.769 9.361 1.00 32.23 110 LYS D C 1
ATOM 7275 O O . LYS D 1 110 ? 68.950 -57.067 9.068 1.00 25.08 110 LYS D O 1
ATOM 7281 N N . VAL D 1 111 ? 67.188 -57.494 10.384 1.00 30.46 111 VAL D N 1
ATOM 7282 C CA . VAL D 1 111 ? 67.411 -56.324 11.226 1.00 34.29 111 VAL D CA 1
ATOM 7283 C C . VAL D 1 111 ? 68.557 -56.566 12.191 1.00 31.32 111 VAL D C 1
ATOM 7284 O O . VAL D 1 111 ? 68.570 -57.569 12.894 1.00 28.99 111 VAL D O 1
ATOM 7288 N N . VAL D 1 112 ? 69.521 -55.649 12.216 1.00 31.27 112 VAL D N 1
ATOM 7289 C CA . VAL D 1 112 ? 70.643 -55.751 13.144 1.00 27.96 112 VAL D CA 1
ATOM 7290 C C . VAL D 1 112 ? 70.522 -54.687 14.211 1.00 32.52 112 VAL D C 1
ATOM 7291 O O . VAL D 1 112 ? 70.364 -53.509 13.901 1.00 29.57 112 VAL D O 1
ATOM 7295 N N . ILE D 1 113 ? 70.553 -55.107 15.472 1.00 23.75 113 ILE D N 1
ATOM 7296 C CA . ILE D 1 113 ? 70.433 -54.174 16.587 1.00 23.74 113 ILE D CA 1
ATOM 7297 C C . ILE D 1 113 ? 71.721 -54.162 17.377 1.00 27.65 113 ILE D C 1
ATOM 7298 O O . ILE D 1 113 ? 72.133 -55.194 17.903 1.00 30.75 113 ILE D O 1
ATOM 7303 N N . ALA D 1 114 ? 72.351 -52.993 17.463 1.00 29.61 114 ALA D N 1
ATOM 7304 C CA . ALA D 1 114 ? 73.521 -52.830 18.321 1.00 26.05 114 ALA D CA 1
ATOM 7305 C C . ALA D 1 114 ? 73.053 -52.659 19.755 1.00 23.50 114 ALA D C 1
ATOM 7306 O O . ALA D 1 114 ? 72.222 -51.790 20.045 1.00 23.93 114 ALA D O 1
ATOM 7308 N N . LEU D 1 115 ? 73.565 -53.502 20.645 1.00 25.10 115 LEU D N 1
ATOM 7309 C CA . LEU D 1 115 ? 73.302 -53.363 22.077 1.00 24.19 115 LEU D CA 1
ATOM 7310 C C . LEU D 1 115 ? 74.563 -52.815 22.707 1.00 24.01 115 LEU D C 1
ATOM 7311 O O . LEU D 1 115 ? 75.528 -53.553 22.930 1.00 29.74 115 LEU D O 1
ATOM 7316 N N . VAL D 1 116 ? 74.549 -51.524 23.001 1.00 29.03 116 VAL D N 1
ATOM 7317 C CA . VAL D 1 116 ? 75.753 -50.847 23.440 1.00 26.58 116 VAL D CA 1
ATOM 7318 C C . VAL D 1 116 ? 75.748 -50.634 24.944 1.00 24.09 116 VAL D C 1
ATOM 7319 O O . VAL D 1 116 ? 74.949 -49.851 25.478 1.00 30.85 116 VAL D O 1
ATOM 7323 N N . ALA D 1 117 ? 76.644 -51.349 25.623 1.00 27.16 117 ALA D N 1
ATOM 7324 C CA . ALA D 1 117 ? 76.967 -51.054 27.016 1.00 25.25 117 ALA D CA 1
ATOM 7325 C C . ALA D 1 117 ? 78.395 -50.540 27.019 1.00 29.73 117 ALA D C 1
ATOM 7326 O O . ALA D 1 117 ? 79.267 -51.129 26.374 1.00 33.72 117 ALA D O 1
ATOM 7328 N N . GLY D 1 118 ? 78.649 -49.454 27.737 1.00 25.16 118 GLY D N 1
ATOM 7329 C CA . GLY D 1 118 ? 79.985 -48.883 27.761 1.00 27.21 118 GLY D CA 1
ATOM 7330 C C . GLY D 1 118 ? 80.422 -48.319 26.421 1.00 31.60 118 GLY D C 1
ATOM 7331 O O . GLY D 1 118 ? 79.609 -47.768 25.670 1.00 29.38 118 GLY D O 1
ATOM 7332 N N . TYR D 1 119 ? 81.707 -48.474 26.108 1.00 28.21 119 TYR D N 1
ATOM 7333 C CA . TYR D 1 119 ? 82.328 -47.741 25.003 1.00 29.47 119 TYR D CA 1
ATOM 7334 C C . TYR D 1 119 ? 81.968 -48.238 23.604 1.00 29.30 119 TYR D C 1
ATOM 7335 O O . TYR D 1 119 ? 82.143 -49.419 23.287 1.00 31.59 119 TYR D O 1
ATOM 7344 N N . ALA D 1 120 ? 81.451 -47.329 22.783 1.00 27.31 120 ALA D N 1
ATOM 7345 C CA . ALA D 1 120 ? 81.354 -47.537 21.339 1.00 26.32 120 ALA D CA 1
ATOM 7346 C C . ALA D 1 120 ? 82.134 -46.397 20.719 1.00 28.28 120 ALA D C 1
ATOM 7347 O O . ALA D 1 120 ? 81.606 -45.300 20.527 1.00 26.71 120 ALA D O 1
ATOM 7349 N N . ILE D 1 121 ? 83.401 -46.669 20.419 1.00 26.35 121 ILE D N 1
ATOM 7350 C CA . ILE D 1 121 ? 84.363 -45.627 20.096 1.00 25.41 121 ILE D CA 1
ATOM 7351 C C . ILE D 1 121 ? 85.066 -45.928 18.764 1.00 25.39 121 ILE D C 1
ATOM 7352 O O . ILE D 1 121 ? 85.425 -47.082 18.498 1.00 27.16 121 ILE D O 1
ATOM 7357 N N . GLY D 1 122 ? 85.281 -44.891 17.952 1.00 26.62 122 GLY D N 1
ATOM 7358 C CA . GLY D 1 122 ? 85.978 -45.002 16.675 1.00 26.12 122 GLY D CA 1
ATOM 7359 C C . GLY D 1 122 ? 85.264 -45.906 15.685 1.00 27.72 122 GLY D C 1
ATOM 7360 O O . GLY D 1 122 ? 84.072 -45.739 15.436 1.00 30.45 122 GLY D O 1
ATOM 7361 N N . GLY D 1 123 ? 85.986 -46.860 15.104 1.00 25.76 123 GLY D N 1
ATOM 7362 C CA . GLY D 1 123 ? 85.352 -47.839 14.228 1.00 27.68 123 GLY D CA 1
ATOM 7363 C C . GLY D 1 123 ? 84.235 -48.573 14.962 1.00 30.38 123 GLY D C 1
ATOM 7364 O O . GLY D 1 123 ? 83.274 -49.059 14.358 1.00 24.40 123 GLY D O 1
ATOM 7365 N N . GLY D 1 124 ? 84.343 -48.640 16.284 1.00 26.47 124 GLY D N 1
ATOM 7366 C CA . GLY D 1 124 ? 83.291 -49.248 17.080 1.00 23.31 124 GLY D CA 1
ATOM 7367 C C . GLY D 1 124 ? 82.025 -48.413 17.072 1.00 24.08 124 GLY D C 1
ATOM 7368 O O . GLY D 1 124 ? 80.920 -48.944 17.166 1.00 22.72 124 GLY D O 1
ATOM 7369 N N . HIS D 1 125 ? 82.188 -47.096 17.007 1.00 21.99 125 HIS D N 1
ATOM 7370 C CA . HIS D 1 125 ? 81.046 -46.193 16.885 1.00 21.15 125 HIS D CA 1
ATOM 7371 C C . HIS D 1 125 ? 80.385 -46.323 15.514 1.00 24.08 125 HIS D C 1
ATOM 7372 O O . HIS D 1 125 ? 79.161 -46.383 15.399 1.00 25.92 125 HIS D O 1
ATOM 7379 N N . VAL D 1 126 ? 81.203 -46.404 14.470 1.00 21.91 126 VAL D N 1
ATOM 7380 C CA . VAL D 1 126 ? 80.649 -46.536 13.126 1.00 19.73 126 VAL D CA 1
ATOM 7381 C C . VAL D 1 126 ? 79.871 -47.848 12.994 1.00 22.14 126 VAL D C 1
ATOM 7382 O O . VAL D 1 126 ? 78.814 -47.892 12.356 1.00 23.74 126 VAL D O 1
ATOM 7386 N N . LEU D 1 127 ? 80.367 -48.902 13.631 1.00 26.55 127 LEU D N 1
ATOM 7387 C CA . LEU D 1 127 ? 79.650 -50.178 13.639 1.00 32.05 127 LEU D CA 1
ATOM 7388 C C . LEU D 1 127 ? 78.255 -50.032 14.242 1.00 28.48 127 LEU D C 1
ATOM 7389 O O . LEU D 1 127 ? 77.279 -50.545 13.698 1.00 29.88 127 LEU D O 1
ATOM 7394 N N . HIS D 1 128 ? 78.154 -49.319 15.360 1.00 26.22 128 HIS D N 1
ATOM 7395 C CA . HIS D 1 128 ? 76.849 -49.079 15.977 1.00 28.83 128 HIS D CA 1
ATOM 7396 C C . HIS D 1 128 ? 75.947 -48.283 15.029 1.00 25.47 128 HIS D C 1
ATOM 7397 O O . HIS D 1 128 ? 74.748 -48.543 14.940 1.00 26.33 128 HIS D O 1
ATOM 7404 N N . LEU D 1 129 ? 76.524 -47.294 14.351 1.00 25.28 129 LEU D N 1
ATOM 7405 C CA . LEU D 1 129 ? 75.752 -46.458 13.434 1.00 25.04 129 LEU D CA 1
ATOM 7406 C C . LEU D 1 129 ? 75.137 -47.251 12.284 1.00 27.67 129 LEU D C 1
ATOM 7407 O O . LEU D 1 129 ? 73.974 -47.042 11.939 1.00 25.61 129 LEU D O 1
ATOM 7412 N N . VAL D 1 130 ? 75.910 -48.154 11.684 1.00 24.12 130 VAL D N 1
ATOM 7413 C CA . VAL D 1 130 ? 75.416 -48.870 10.508 1.00 21.35 130 VAL D CA 1
ATOM 7414 C C . VAL D 1 130 ? 74.436 -49.990 10.832 1.00 23.25 130 VAL D C 1
ATOM 7415 O O . VAL D 1 130 ? 73.681 -50.407 9.955 1.00 23.32 130 VAL D O 1
ATOM 7419 N N . CYS D 1 131 ? 74.412 -50.454 12.083 1.00 22.02 131 CYS D N 1
ATOM 7420 C CA . CYS D 1 131 ? 73.329 -51.336 12.514 1.00 25.03 131 CYS D CA 1
ATOM 7421 C C . CYS D 1 131 ? 72.007 -50.597 12.349 1.00 25.55 131 CYS D C 1
ATOM 7422 O O . CYS D 1 131 ? 71.954 -49.372 12.510 1.00 26.98 131 CYS D O 1
ATOM 7425 N N . ASP D 1 132 ? 70.950 -51.328 11.995 1.00 19.44 132 ASP D N 1
ATOM 7426 C CA . ASP D 1 132 ? 69.638 -50.716 11.789 1.00 21.27 132 ASP D CA 1
ATOM 7427 C C . ASP D 1 132 ? 69.239 -49.855 12.976 1.00 24.29 132 ASP D C 1
ATOM 7428 O O . ASP D 1 132 ? 68.840 -48.697 12.820 1.00 25.07 132 ASP D O 1
ATOM 7433 N N . LEU D 1 133 ? 69.330 -50.447 14.160 1.00 24.44 133 LEU D N 1
ATOM 7434 C CA . LEU D 1 133 ? 68.868 -49.813 15.395 1.00 22.61 133 LEU D CA 1
ATOM 7435 C C . LEU D 1 133 ? 69.943 -49.898 16.463 1.00 22.40 133 LEU D C 1
ATOM 7436 O O . LEU D 1 133 ? 70.820 -50.770 16.402 1.00 24.77 133 LEU D O 1
ATOM 7441 N N . THR D 1 134 ? 69.865 -49.004 17.454 1.00 24.16 134 THR D N 1
ATOM 7442 C CA . THR D 1 134 ? 70.772 -49.049 18.603 1.00 23.90 134 THR D CA 1
ATOM 7443 C C . THR D 1 134 ? 70.020 -48.884 19.916 1.00 23.06 134 THR D C 1
ATOM 7444 O O . THR D 1 134 ? 69.291 -47.917 20.113 1.00 24.91 134 THR D O 1
ATOM 7448 N N . ILE D 1 135 ? 70.205 -49.848 20.811 1.00 27.64 135 ILE D N 1
ATOM 7449 C CA . ILE D 1 135 ? 69.711 -49.742 22.178 1.00 28.73 135 ILE D CA 1
ATOM 7450 C C . ILE D 1 135 ? 70.923 -49.553 23.080 1.00 28.00 135 ILE D C 1
ATOM 7451 O O . ILE D 1 135 ? 71.903 -50.296 22.961 1.00 26.44 135 ILE D O 1
ATOM 7456 N N . ALA D 1 136 ? 70.892 -48.530 23.936 1.00 21.88 136 ALA D N 1
ATOM 7457 C CA . ALA D 1 136 ? 72.024 -48.256 24.808 1.00 22.34 136 ALA D CA 1
ATOM 7458 C C . ALA D 1 136 ? 71.683 -48.539 26.259 1.00 21.79 136 ALA D C 1
ATOM 7459 O O . ALA D 1 136 ? 70.555 -48.312 26.698 1.00 25.18 136 ALA D O 1
ATOM 7461 N N . ALA D 1 137 ? 72.670 -49.049 26.995 1.00 24.10 137 ALA D N 1
ATOM 7462 C CA . ALA D 1 137 ? 72.617 -49.128 28.458 1.00 29.11 137 ALA D CA 1
ATOM 7463 C C . ALA D 1 137 ? 72.953 -47.761 29.039 1.00 25.90 137 ALA D C 1
ATOM 7464 O O . ALA D 1 137 ? 73.536 -46.922 28.345 1.00 24.03 137 ALA D O 1
ATOM 7466 N N . ASP D 1 138 ? 72.578 -47.526 30.300 1.00 26.13 138 ASP D N 1
ATOM 7467 C CA . ASP D 1 138 ? 72.815 -46.232 30.945 1.00 26.47 138 ASP D CA 1
ATOM 7468 C C . ASP D 1 138 ? 74.270 -45.831 30.974 1.00 25.44 138 ASP D C 1
ATOM 7469 O O . ASP D 1 138 ? 74.594 -44.641 31.061 1.00 28.67 138 ASP D O 1
ATOM 7474 N N . ASN D 1 139 ? 75.142 -46.829 30.909 1.00 29.13 139 ASN D N 1
ATOM 7475 C CA . ASN D 1 139 ? 76.585 -46.606 30.997 1.00 29.91 139 ASN D CA 1
ATOM 7476 C C . ASN D 1 139 ? 77.264 -46.455 29.642 1.00 28.90 139 ASN D C 1
ATOM 7477 O O . ASN D 1 139 ? 78.494 -46.413 29.550 1.00 27.69 139 ASN D O 1
ATOM 7482 N N . ALA D 1 140 ? 76.468 -46.364 28.580 1.00 27.63 140 ALA D N 1
ATOM 7483 C CA . ALA D 1 140 ? 77.041 -46.271 27.236 1.00 27.81 140 ALA D CA 1
ATOM 7484 C C . ALA D 1 140 ? 77.786 -44.955 27.016 1.00 24.72 140 ALA D C 1
ATOM 7485 O O . ALA D 1 140 ? 77.338 -43.894 27.452 1.00 26.10 140 ALA D O 1
ATOM 7487 N N . ILE D 1 141 ? 78.915 -45.032 26.316 1.00 22.64 141 ILE D N 1
ATOM 7488 C CA . ILE D 1 141 ? 79.714 -43.849 25.966 1.00 23.08 141 ILE D CA 1
ATOM 7489 C C . ILE D 1 141 ? 80.053 -43.923 24.481 1.00 25.69 141 ILE D C 1
ATOM 7490 O O . ILE D 1 141 ? 80.644 -44.906 24.032 1.00 28.45 141 ILE D O 1
ATOM 7495 N N . PHE D 1 142 ? 79.670 -42.886 23.725 1.00 21.84 142 PHE D N 1
ATOM 7496 C CA . PHE D 1 142 ? 79.800 -42.841 22.263 1.00 21.39 142 PHE D CA 1
ATOM 7497 C C . PHE D 1 142 ? 80.793 -41.780 21.802 1.00 25.48 142 PHE D C 1
ATOM 7498 O O . PHE D 1 142 ? 80.948 -40.746 22.445 1.00 22.56 142 PHE D O 1
ATOM 7506 N N . GLY D 1 143 ? 81.486 -42.036 20.696 1.00 22.98 143 GLY D N 1
ATOM 7507 C CA . GLY D 1 143 ? 82.332 -41.007 20.127 1.00 22.74 143 GLY D CA 1
ATOM 7508 C C . GLY D 1 143 ? 83.222 -41.492 19.007 1.00 24.41 143 GLY D C 1
ATOM 7509 O O . GLY D 1 143 ? 83.429 -42.695 18.848 1.00 27.53 143 GLY D O 1
ATOM 7510 N N . GLN D 1 144 ? 83.756 -40.544 18.245 1.00 21.31 144 GLN D N 1
ATOM 7511 C CA . GLN D 1 144 ? 84.762 -40.830 17.215 1.00 25.09 144 GLN D CA 1
ATOM 7512 C C . GLN D 1 144 ? 86.112 -40.339 17.726 1.00 27.91 144 GLN D C 1
ATOM 7513 O O . GLN D 1 144 ? 86.162 -39.473 18.615 1.00 25.58 144 GLN D O 1
ATOM 7519 N N . THR D 1 145 ? 87.204 -40.891 17.193 1.00 29.05 145 THR D N 1
ATOM 7520 C CA . THR D 1 145 ? 88.550 -40.524 17.664 1.00 30.86 145 THR D CA 1
ATOM 7521 C C . THR D 1 145 ? 89.528 -40.302 16.513 1.00 28.26 145 THR D C 1
ATOM 7522 O O . THR D 1 145 ? 90.676 -39.913 16.730 1.00 32.67 145 THR D O 1
ATOM 7526 N N . GLY D 1 146 ? 89.079 -40.568 15.292 1.00 25.44 146 GLY D N 1
ATOM 7527 C CA . GLY D 1 146 ? 89.961 -40.518 14.137 1.00 27.10 146 GLY D CA 1
ATOM 7528 C C . GLY D 1 146 ? 91.005 -39.412 14.131 1.00 27.49 146 GLY D C 1
ATOM 7529 O O . GLY D 1 146 ? 92.204 -39.684 14.105 1.00 29.49 146 GLY D O 1
ATOM 7530 N N . PRO D 1 147 ? 90.552 -38.150 14.126 1.00 26.85 147 PRO D N 1
ATOM 7531 C CA . PRO D 1 147 ? 91.472 -37.009 14.036 1.00 21.32 147 PRO D CA 1
ATOM 7532 C C . PRO D 1 147 ? 92.464 -36.945 15.176 1.00 32.97 147 PRO D C 1
ATOM 7533 O O . PRO D 1 147 ? 93.501 -36.272 15.042 1.00 27.06 147 PRO D O 1
ATOM 7537 N N . LYS D 1 148 ? 92.164 -37.645 16.266 1.00 29.97 148 LYS D N 1
ATOM 7538 C CA . LYS D 1 148 ? 93.078 -37.726 17.388 1.00 29.94 148 LYS D CA 1
ATOM 7539 C C . LYS D 1 148 ? 94.078 -38.870 17.217 1.00 32.02 148 LYS D C 1
ATOM 7540 O O . LYS D 1 148 ? 95.252 -38.715 17.551 1.00 32.39 148 LYS D O 1
ATOM 7544 N N . VAL D 1 149 ? 93.624 -40.006 16.685 1.00 28.91 149 VAL D N 1
ATOM 7545 C CA . VAL D 1 149 ? 94.490 -41.182 16.550 1.00 30.76 149 VAL D CA 1
ATOM 7546 C C . VAL D 1 149 ? 94.994 -41.433 15.122 1.00 36.08 149 VAL D C 1
ATOM 7547 O O . VAL D 1 149 ? 95.535 -42.498 14.815 1.00 35.35 149 VAL D O 1
ATOM 7551 N N . GLY D 1 150 ? 94.818 -40.449 14.252 1.00 32.19 150 GLY D N 1
ATOM 7552 C CA . GLY D 1 150 ? 95.330 -40.549 12.898 1.00 30.29 150 GLY D CA 1
ATOM 7553 C C . GLY D 1 150 ? 94.535 -41.484 12.005 1.00 35.17 150 GLY D C 1
ATOM 7554 O O . GLY D 1 150 ? 95.092 -42.346 11.299 1.00 31.14 150 GLY D O 1
ATOM 7555 N N . SER D 1 151 ? 93.219 -41.309 12.039 1.00 32.73 151 SER D N 1
ATOM 7556 C CA . SER D 1 151 ? 92.327 -42.058 11.173 1.00 32.99 151 SER D CA 1
ATOM 7557 C C . SER D 1 151 ? 91.084 -41.240 10.864 1.00 31.26 151 SER D C 1
ATOM 7558 O O . SER D 1 151 ? 90.860 -40.183 11.465 1.00 25.68 151 SER D O 1
ATOM 7561 N N . PHE D 1 152 ? 90.274 -41.752 9.939 1.00 24.42 152 PHE D N 1
ATOM 7562 C CA . PHE D 1 152 ? 88.948 -41.210 9.680 1.00 23.97 152 PHE D CA 1
ATOM 7563 C C . PHE D 1 152 ? 88.095 -42.206 8.910 1.00 28.53 152 PHE D C 1
ATOM 7564 O O . PHE D 1 152 ? 88.602 -43.077 8.190 1.00 27.08 152 PHE D O 1
ATOM 7572 N N . ASP D 1 153 ? 86.790 -42.109 9.111 1.00 26.57 153 ASP D N 1
ATOM 7573 C CA . ASP D 1 153 ? 85.857 -42.873 8.310 1.00 26.54 153 ASP D CA 1
ATOM 7574 C C . ASP D 1 153 ? 84.997 -41.854 7.596 1.00 29.26 153 ASP D C 1
ATOM 7575 O O . ASP D 1 153 ? 84.049 -41.314 8.176 1.00 25.98 153 ASP D O 1
ATOM 7580 N N . GLY D 1 154 ? 85.352 -41.577 6.344 1.00 22.81 154 GLY D N 1
ATOM 7581 C CA . GLY D 1 154 ? 84.669 -40.567 5.563 1.00 24.77 154 GLY D CA 1
ATOM 7582 C C . GLY D 1 154 ? 83.570 -41.189 4.735 1.00 25.11 154 GLY D C 1
ATOM 7583 O O . GLY D 1 154 ? 83.039 -40.559 3.822 1.00 25.15 154 GLY D O 1
ATOM 7584 N N . GLY D 1 155 ? 83.250 -42.443 5.040 1.00 28.20 155 GLY D N 1
ATOM 7585 C CA . GLY D 1 155 ? 82.178 -43.147 4.353 1.00 24.14 155 GLY D CA 1
ATOM 7586 C C . GLY D 1 155 ? 80.886 -43.092 5.138 1.00 23.41 155 GLY D C 1
ATOM 7587 O O . GLY D 1 155 ? 80.332 -42.010 5.349 1.00 23.60 155 GLY D O 1
ATOM 7588 N N . PHE D 1 156 ? 80.401 -44.250 5.572 1.00 23.69 156 PHE D N 1
ATOM 7589 C CA . PHE D 1 156 ? 79.187 -44.296 6.382 1.00 26.93 156 PHE D CA 1
ATOM 7590 C C . PHE D 1 156 ? 79.421 -43.585 7.714 1.00 24.38 156 PHE D C 1
ATOM 7591 O O . PHE D 1 156 ? 78.475 -43.120 8.362 1.00 25.25 156 PHE D O 1
ATOM 7599 N N . GLY D 1 157 ? 80.685 -43.503 8.121 1.00 21.47 157 GLY D N 1
ATOM 7600 C CA . GLY D 1 157 ? 81.030 -42.836 9.371 1.00 25.36 157 GLY D CA 1
ATOM 7601 C C . GLY D 1 157 ? 80.663 -41.360 9.393 1.00 27.66 157 GLY D C 1
ATOM 7602 O O . GLY D 1 157 ? 80.371 -40.783 10.450 1.00 26.40 157 GLY D O 1
ATOM 7603 N N . SER D 1 158 ? 80.644 -40.754 8.214 1.00 26.67 158 SER D N 1
ATOM 7604 C CA . SER D 1 158 ? 80.362 -39.325 8.083 1.00 22.35 158 SER D CA 1
ATOM 7605 C C . SER D 1 158 ? 78.980 -39.082 7.496 1.00 21.41 158 SER D C 1
ATOM 7606 O O . SER D 1 158 ? 78.088 -38.579 8.183 1.00 18.87 158 SER D O 1
ATOM 7609 N N . SER D 1 159 ? 78.814 -39.426 6.213 1.00 20.70 159 SER D N 1
ATOM 7610 C CA . SER D 1 159 ? 77.549 -39.207 5.507 1.00 20.40 159 SER D CA 1
ATOM 7611 C C . SER D 1 159 ? 76.345 -39.817 6.219 1.00 21.82 159 SER D C 1
ATOM 7612 O O . SER D 1 159 ? 75.333 -39.149 6.421 1.00 24.74 159 SER D O 1
ATOM 7615 N N . TYR D 1 160 ? 76.436 -41.094 6.570 1.00 22.06 160 TYR D N 1
ATOM 7616 C CA . TYR D 1 160 ? 75.307 -41.781 7.191 1.00 23.13 160 TYR D CA 1
ATOM 7617 C C . TYR D 1 160 ? 75.037 -41.241 8.596 1.00 23.12 160 TYR D C 1
ATOM 7618 O O . TYR D 1 160 ? 73.881 -41.136 9.015 1.00 24.11 160 TYR D O 1
ATOM 7627 N N . LEU D 1 161 ? 76.098 -40.886 9.322 1.00 25.32 161 LEU D N 1
ATOM 7628 C CA . LEU D 1 161 ? 75.923 -40.216 10.614 1.00 21.00 161 LEU D CA 1
ATOM 7629 C C . LEU D 1 161 ? 75.129 -38.919 10.449 1.00 22.11 161 LEU D C 1
ATOM 7630 O O . LEU D 1 161 ? 74.210 -38.638 11.220 1.00 20.64 161 LEU D O 1
ATOM 7635 N N . ALA D 1 162 ? 75.458 -38.140 9.424 1.00 24.87 162 ALA D N 1
ATOM 7636 C CA . ALA D 1 162 ? 74.715 -36.916 9.145 1.00 27.11 162 ALA D CA 1
ATOM 7637 C C . ALA D 1 162 ? 73.232 -37.203 8.879 1.00 22.44 162 ALA D C 1
ATOM 7638 O O . ALA D 1 162 ? 72.368 -36.388 9.199 1.00 21.15 162 ALA D O 1
ATOM 7640 N N . ARG D 1 163 ? 72.939 -38.367 8.304 1.00 20.33 163 ARG D N 1
ATOM 7641 C CA . ARG D 1 163 ? 71.546 -38.756 8.038 1.00 19.98 163 ARG D CA 1
ATOM 7642 C C . ARG D 1 163 ? 70.801 -39.194 9.292 1.00 25.58 163 ARG D C 1
ATOM 7643 O O . ARG D 1 163 ? 69.615 -39.526 9.225 1.00 21.66 163 ARG D O 1
ATOM 7651 N N . ILE D 1 164 ? 71.513 -39.219 10.417 1.00 24.06 164 ILE D N 1
ATOM 7652 C CA . ILE D 1 164 ? 70.939 -39.620 11.702 1.00 24.16 164 ILE D CA 1
ATOM 7653 C C . ILE D 1 164 ? 70.815 -38.430 12.662 1.00 26.56 164 ILE D C 1
ATOM 7654 O O . ILE D 1 164 ? 69.748 -38.189 13.243 1.00 22.78 164 ILE D O 1
ATOM 7659 N N . VAL D 1 165 ? 71.910 -37.694 12.840 1.00 23.67 165 VAL D N 1
ATOM 7660 C CA . VAL D 1 165 ? 71.938 -36.605 13.817 1.00 27.35 165 VAL D CA 1
ATOM 7661 C C . VAL D 1 165 ? 71.947 -35.209 13.190 1.00 25.59 165 VAL D C 1
ATOM 7662 O O . VAL D 1 165 ? 71.928 -34.205 13.906 1.00 20.60 165 VAL D O 1
ATOM 7666 N N . GLY D 1 166 ? 71.972 -35.146 11.862 1.00 23.77 166 GLY D N 1
ATOM 7667 C CA . GLY D 1 166 ? 72.059 -33.871 11.164 1.00 18.33 166 GLY D CA 1
ATOM 7668 C C . GLY D 1 166 ? 73.486 -33.395 10.991 1.00 25.46 166 GLY D C 1
ATOM 7669 O O . GLY D 1 166 ? 74.383 -33.855 11.691 1.00 20.76 166 GLY D O 1
ATOM 7670 N N . GLN D 1 167 ? 73.707 -32.478 10.047 1.00 21.01 167 GLN D N 1
ATOM 7671 C CA . GLN D 1 167 ? 75.075 -32.064 9.709 1.00 21.46 167 GLN D CA 1
ATOM 7672 C C . GLN D 1 167 ? 75.870 -31.363 10.827 1.00 18.09 167 GLN D C 1
ATOM 7673 O O . GLN D 1 167 ? 77.084 -31.569 10.944 1.00 22.19 167 GLN D O 1
ATOM 7679 N N . LYS D 1 168 ? 75.216 -30.500 11.605 1.00 22.65 168 LYS D N 1
ATOM 7680 C CA . LYS D 1 168 ? 75.904 -29.771 12.681 1.00 27.22 168 LYS D CA 1
ATOM 7681 C C . LYS D 1 168 ? 76.485 -30.725 13.726 1.00 25.12 168 LYS D C 1
ATOM 7682 O O . LYS D 1 168 ? 77.666 -30.645 14.092 1.00 23.62 168 LYS D O 1
ATOM 7688 N N . LYS D 1 169 ? 75.652 -31.625 14.226 1.00 22.49 169 LYS D N 1
ATOM 7689 C CA . LYS D 1 169 ? 76.088 -32.513 15.308 1.00 21.34 169 LYS D CA 1
ATOM 7690 C C . LYS D 1 169 ? 77.114 -33.541 14.822 1.00 25.21 169 LYS D C 1
ATOM 7691 O O . LYS D 1 169 ? 78.028 -33.916 15.554 1.00 21.87 169 LYS D O 1
ATOM 7697 N N . ALA D 1 170 ? 76.947 -33.997 13.583 1.00 23.42 170 ALA D N 1
ATOM 7698 C CA . ALA D 1 170 ? 77.851 -34.977 12.985 1.00 21.40 170 ALA D CA 1
ATOM 7699 C C . ALA D 1 170 ? 79.264 -34.396 12.852 1.00 21.28 170 ALA D C 1
ATOM 7700 O O . ALA D 1 170 ? 80.250 -35.061 13.159 1.00 26.07 170 ALA D O 1
ATOM 7702 N N . ARG D 1 171 ? 79.355 -33.140 12.421 1.00 20.67 171 ARG D N 1
ATOM 7703 C CA . ARG D 1 171 ? 80.650 -32.477 12.305 1.00 21.20 171 ARG D CA 1
ATOM 7704 C C . ARG D 1 171 ? 81.285 -32.299 13.682 1.00 20.63 171 ARG D C 1
ATOM 7705 O O . ARG D 1 171 ? 82.477 -32.539 13.879 1.00 26.84 171 ARG D O 1
ATOM 7713 N N . GLU D 1 172 ? 80.471 -31.913 14.650 1.00 21.98 172 GLU D N 1
ATOM 7714 C CA . GLU D 1 172 ? 80.966 -31.765 16.022 1.00 20.11 172 GLU D CA 1
ATOM 7715 C C . GLU D 1 172 ? 81.606 -33.044 16.527 1.00 20.58 172 GLU D C 1
ATOM 7716 O O . GLU D 1 172 ? 82.724 -33.046 17.071 1.00 24.77 172 GLU D O 1
ATOM 7722 N N . ILE D 1 173 ? 80.870 -34.137 16.366 1.00 21.28 173 ILE D N 1
ATOM 7723 C CA . ILE D 1 173 ? 81.323 -35.452 16.803 1.00 19.68 173 ILE D CA 1
ATOM 7724 C C . ILE D 1 173 ? 82.713 -35.789 16.272 1.00 25.28 173 ILE D C 1
ATOM 7725 O O . ILE D 1 173 ? 83.607 -36.227 17.016 1.00 25.89 173 ILE D O 1
ATOM 7730 N N . TRP D 1 174 ? 82.902 -35.557 14.983 1.00 24.07 174 TRP D N 1
ATOM 7731 C CA . TRP D 1 174 ? 84.158 -35.895 14.342 1.00 22.14 174 TRP D CA 1
ATOM 7732 C C . TRP D 1 174 ? 85.294 -34.897 14.567 1.00 21.58 174 TRP D C 1
ATOM 7733 O O . TRP D 1 174 ? 86.454 -35.303 14.724 1.00 26.89 174 TRP D O 1
ATOM 7744 N N . TYR D 1 175 ? 84.979 -33.602 14.565 1.00 20.97 175 TYR D N 1
ATOM 7745 C CA . TYR D 1 175 ? 86.031 -32.578 14.658 1.00 20.65 175 TYR D CA 1
ATOM 7746 C C . TYR D 1 175 ? 86.659 -32.504 16.049 1.00 27.96 175 TYR D C 1
ATOM 7747 O O . TYR D 1 175 ? 87.884 -32.352 16.189 1.00 24.51 175 TYR D O 1
ATOM 7756 N N . LEU D 1 176 ? 85.821 -32.611 17.079 1.00 24.77 176 LEU D N 1
ATOM 7757 C CA . LEU D 1 176 ? 86.290 -32.465 18.463 1.00 23.06 176 LEU D CA 1
ATOM 7758 C C . LEU D 1 176 ? 86.638 -33.782 19.146 1.00 26.43 176 LEU D C 1
ATOM 7759 O O . LEU D 1 176 ? 87.375 -33.797 20.138 1.00 31.54 176 LEU D O 1
ATOM 7764 N N . CYS D 1 177 ? 86.076 -34.879 18.654 1.00 21.24 177 CYS D N 1
ATOM 7765 C CA . CYS D 1 177 ? 86.345 -36.198 19.238 1.00 24.16 177 CYS D CA 1
ATOM 7766 C C . CYS D 1 177 ? 86.014 -36.267 20.722 1.00 26.79 177 CYS D C 1
ATOM 7767 O O . CYS D 1 177 ? 86.733 -36.902 21.484 1.00 22.00 177 CYS D O 1
ATOM 7770 N N . ARG D 1 178 ? 84.930 -35.632 21.138 1.00 26.80 178 ARG D N 1
ATOM 7771 C CA . ARG D 1 178 ? 84.491 -35.776 22.523 1.00 27.83 178 ARG D CA 1
ATOM 7772 C C . ARG D 1 178 ? 83.752 -37.103 22.748 1.00 29.49 178 ARG D C 1
ATOM 7773 O O . ARG D 1 178 ? 83.510 -37.860 21.812 1.00 27.81 178 ARG D O 1
ATOM 7781 N N . GLN D 1 179 ? 83.370 -37.357 23.994 1.00 22.42 179 GLN D N 1
ATOM 7782 C CA . GLN D 1 179 ? 82.582 -38.540 24.343 1.00 26.41 179 GLN D CA 1
ATOM 7783 C C . GLN D 1 179 ? 81.158 -38.114 24.707 1.00 25.58 179 GLN D C 1
ATOM 7784 O O . GLN D 1 179 ? 80.950 -37.020 25.220 1.00 25.49 179 GLN D O 1
ATOM 7790 N N . TYR D 1 180 ? 80.184 -38.962 24.398 1.00 27.54 180 TYR D N 1
ATOM 7791 C CA . TYR D 1 180 ? 78.785 -38.640 24.653 1.00 26.10 180 TYR D CA 1
ATOM 7792 C C . TYR D 1 180 ? 78.130 -39.743 25.466 1.00 27.46 180 TYR D C 1
ATOM 7793 O O . TYR D 1 180 ? 78.362 -40.930 25.222 1.00 24.89 180 TYR D O 1
ATOM 7802 N N . SER D 1 181 ? 77.314 -39.338 26.430 1.00 25.39 181 SER D N 1
ATOM 7803 C CA . SER D 1 181 ? 76.588 -40.271 27.278 1.00 23.00 181 SER D CA 1
ATOM 7804 C C . SER D 1 181 ? 75.435 -40.881 26.508 1.00 28.79 181 SER D C 1
ATOM 7805 O O . SER D 1 181 ? 75.115 -40.433 25.403 1.00 27.62 181 SER D O 1
ATOM 7808 N N . ALA D 1 182 ? 74.821 -41.915 27.076 1.00 29.51 182 ALA D N 1
ATOM 7809 C CA . ALA D 1 182 ? 73.659 -42.532 26.447 1.00 32.02 182 ALA D CA 1
ATOM 7810 C C . ALA D 1 182 ? 72.522 -41.539 26.218 1.00 29.84 182 ALA D C 1
ATOM 7811 O O . ALA D 1 182 ? 71.886 -41.544 25.155 1.00 25.10 182 ALA D O 1
ATOM 7813 N N . GLN D 1 183 ? 72.259 -40.696 27.216 1.00 25.50 183 GLN D N 1
ATOM 7814 C CA . GLN D 1 183 ? 71.202 -39.686 27.118 1.00 25.40 183 GLN D CA 1
ATOM 7815 C C . GLN D 1 183 ? 71.460 -38.667 26.009 1.00 27.34 183 GLN D C 1
ATOM 7816 O O . GLN D 1 183 ? 70.544 -38.301 25.261 1.00 32.93 183 GLN D O 1
ATOM 7822 N N . GLU D 1 184 ? 72.705 -38.198 25.921 1.00 23.59 184 GLU D N 1
ATOM 7823 C CA . GLU D 1 184 ? 73.115 -37.275 24.864 1.00 29.48 184 GLU D CA 1
ATOM 7824 C C . GLU D 1 184 ? 72.969 -37.916 23.489 1.00 28.04 184 GLU D C 1
ATOM 7825 O O . GLU D 1 184 ? 72.496 -37.288 22.527 1.00 25.50 184 GLU D O 1
ATOM 7831 N N . ALA D 1 185 ? 73.390 -39.174 23.395 1.00 27.35 185 ALA D N 1
ATOM 7832 C CA . ALA D 1 185 ? 73.287 -39.922 22.144 1.00 27.35 185 ALA D CA 1
ATOM 7833 C C . ALA D 1 185 ? 71.835 -40.126 21.720 1.00 27.04 185 ALA D C 1
ATOM 7834 O O . ALA D 1 185 ? 71.487 -40.034 20.530 1.00 21.86 185 ALA D O 1
ATOM 7836 N N . GLU D 1 186 ? 70.979 -40.401 22.696 1.00 25.99 186 GLU D N 1
ATOM 7837 C CA . GLU D 1 186 ? 69.556 -40.579 22.424 1.00 23.63 186 GLU D CA 1
ATOM 7838 C C . GLU D 1 186 ? 68.922 -39.256 21.977 1.00 25.41 186 GLU D C 1
ATOM 7839 O O . GLU D 1 186 ? 68.187 -39.200 20.991 1.00 24.53 186 GLU D O 1
ATOM 7845 N N . ARG D 1 187 ? 69.241 -38.182 22.684 1.00 22.64 187 ARG D N 1
ATOM 7846 C CA . ARG D 1 187 ? 68.659 -36.877 22.366 1.00 24.48 187 ARG D CA 1
ATOM 7847 C C . ARG D 1 187 ? 69.038 -36.403 20.971 1.00 31.07 187 ARG D C 1
ATOM 7848 O O . ARG D 1 187 ? 68.238 -35.764 20.285 1.00 26.96 187 ARG D O 1
ATOM 7856 N N . MET D 1 188 ? 70.250 -36.726 20.541 1.00 27.51 188 MET D N 1
ATOM 7857 C CA . MET D 1 188 ? 70.695 -36.263 19.233 1.00 25.55 188 MET D CA 1
ATOM 7858 C C . MET D 1 188 ? 70.130 -37.089 18.074 1.00 24.29 188 MET D C 1
ATOM 7859 O O . MET D 1 188 ? 70.204 -36.673 16.901 1.00 22.31 188 MET D O 1
ATOM 7864 N N . GLY D 1 189 ? 69.533 -38.235 18.397 1.00 24.68 189 GLY D N 1
ATOM 7865 C CA . GLY D 1 189 ? 68.835 -39.039 17.404 1.00 23.78 189 GLY D CA 1
ATOM 7866 C C . GLY D 1 189 ? 69.515 -40.336 16.977 1.00 25.77 189 GLY D C 1
ATOM 7867 O O . GLY D 1 189 ? 69.002 -41.048 16.107 1.00 25.22 189 GLY D O 1
ATOM 7868 N N . MET D 1 190 ? 70.661 -40.659 17.569 1.00 26.00 190 MET D N 1
ATOM 7869 C CA . MET D 1 190 ? 71.408 -41.840 17.107 1.00 24.53 190 MET D CA 1
ATOM 7870 C C . MET D 1 190 ? 71.248 -43.088 17.982 1.00 29.67 190 MET D C 1
ATOM 7871 O O . MET D 1 190 ? 71.793 -44.149 17.666 1.00 25.24 190 MET D O 1
ATOM 7876 N N . VAL D 1 191 ? 70.502 -42.958 19.078 1.00 21.66 191 VAL D N 1
ATOM 7877 C CA . VAL D 1 191 ? 70.196 -44.108 19.919 1.00 24.30 191 VAL D CA 1
ATOM 7878 C C . VAL D 1 191 ? 68.683 -44.194 20.042 1.00 27.16 191 VAL D C 1
ATOM 7879 O O . VAL D 1 191 ? 68.025 -43.192 20.330 1.00 26.42 191 VAL D O 1
ATOM 7883 N N . ASN D 1 192 ? 68.125 -45.377 19.790 1.00 22.16 192 ASN D N 1
ATOM 7884 C CA . ASN D 1 192 ? 66.667 -45.528 19.772 1.00 22.07 192 ASN D CA 1
ATOM 7885 C C . ASN D 1 192 ? 66.030 -45.511 21.153 1.00 23.38 192 ASN D C 1
ATOM 7886 O O . ASN D 1 192 ? 64.946 -44.951 21.344 1.00 25.02 192 ASN D O 1
ATOM 7891 N N . THR D 1 193 ? 66.704 -46.130 22.108 1.00 23.85 193 THR D N 1
ATOM 7892 C CA . THR D 1 193 ? 66.248 -46.084 23.491 1.00 21.21 193 THR D CA 1
ATOM 7893 C C . THR D 1 193 ? 67.384 -46.413 24.448 1.00 21.42 193 THR D C 1
ATOM 7894 O O . THR D 1 193 ? 68.406 -46.979 24.049 1.00 22.34 193 THR D O 1
ATOM 7898 N N . VAL D 1 194 ? 67.193 -46.052 25.717 1.00 23.94 194 VAL D N 1
ATOM 7899 C CA . VAL D 1 194 ? 68.205 -46.233 26.749 1.00 30.72 194 VAL D CA 1
ATOM 7900 C C . VAL D 1 194 ? 67.574 -46.972 27.924 1.00 32.35 194 VAL D C 1
ATOM 7901 O O . VAL D 1 194 ? 66.490 -46.612 28.365 1.00 24.10 194 VAL D O 1
ATOM 7905 N N . VAL D 1 195 ? 68.254 -47.996 28.427 1.00 22.31 195 VAL D N 1
ATOM 7906 C CA . VAL D 1 195 ? 67.735 -48.789 29.533 1.00 23.23 195 VAL D CA 1
ATOM 7907 C C . VAL D 1 195 ? 68.870 -49.057 30.517 1.00 25.64 195 VAL D C 1
ATOM 7908 O O . VAL D 1 195 ? 70.041 -48.834 30.196 1.00 27.17 195 VAL D O 1
ATOM 7912 N N . PRO D 1 196 ? 68.532 -49.531 31.722 1.00 27.59 196 PRO D N 1
ATOM 7913 C CA . PRO D 1 196 ? 69.600 -49.842 32.673 1.00 29.31 196 PRO D CA 1
ATOM 7914 C C . PRO D 1 196 ? 70.501 -50.961 32.150 1.00 30.12 196 PRO D C 1
ATOM 7915 O O . PRO D 1 196 ? 70.083 -51.791 31.327 1.00 27.77 196 PRO D O 1
ATOM 7919 N N . VAL D 1 197 ? 71.750 -50.957 32.601 1.00 31.40 197 VAL D N 1
ATOM 7920 C CA . VAL D 1 197 ? 72.724 -51.936 32.142 1.00 31.85 197 VAL D CA 1
ATOM 7921 C C . VAL D 1 197 ? 72.193 -53.368 32.245 1.00 31.76 197 VAL D C 1
ATOM 7922 O O . VAL D 1 197 ? 72.340 -54.138 31.301 1.00 29.05 197 VAL D O 1
ATOM 7926 N N . ASP D 1 198 ? 71.580 -53.748 33.370 1.00 31.45 198 ASP D N 1
ATOM 7927 C CA . ASP D 1 198 ? 71.144 -55.146 33.509 1.00 29.77 198 ASP D CA 1
ATOM 7928 C C . ASP D 1 198 ? 69.833 -55.470 32.773 1.00 29.85 198 ASP D C 1
ATOM 7929 O O . ASP D 1 198 ? 69.334 -56.593 32.879 1.00 30.72 198 ASP D O 1
ATOM 7934 N N . ARG D 1 199 ? 69.251 -54.486 32.080 1.00 32.11 199 ARG D N 1
ATOM 7935 C CA . ARG D 1 199 ? 68.047 -54.715 31.259 1.00 31.17 199 ARG D CA 1
ATOM 7936 C C . ARG D 1 199 ? 68.361 -54.682 29.749 1.00 30.45 199 ARG D C 1
ATOM 7937 O O . ARG D 1 199 ? 67.479 -54.899 28.913 1.00 30.24 199 ARG D O 1
ATOM 7945 N N . LEU D 1 200 ? 69.613 -54.407 29.403 1.00 31.82 200 LEU D N 1
ATOM 7946 C CA . LEU D 1 200 ? 69.999 -54.252 27.993 1.00 29.90 200 LEU D CA 1
ATOM 7947 C C . LEU D 1 200 ? 69.694 -55.480 27.129 1.00 33.39 200 LEU D C 1
ATOM 7948 O O . LEU D 1 200 ? 69.108 -55.367 26.037 1.00 31.75 200 LEU D O 1
ATOM 7953 N N . GLU D 1 201 ? 70.126 -56.660 27.560 1.00 30.34 201 GLU D N 1
ATOM 7954 C CA . GLU D 1 201 ? 69.856 -57.825 26.719 1.00 34.21 201 GLU D CA 1
ATOM 7955 C C . GLU D 1 201 ? 68.357 -58.106 26.613 1.00 33.78 201 GLU D C 1
ATOM 7956 O O . GLU D 1 201 ? 67.862 -58.440 25.541 1.00 28.97 201 GLU D O 1
ATOM 7962 N N . GLU D 1 202 ? 67.632 -57.965 27.717 1.00 38.36 202 GLU D N 1
ATOM 7963 C CA . GLU D 1 202 ? 66.193 -58.229 27.689 1.00 31.42 202 GLU D CA 1
ATOM 7964 C C . GLU D 1 202 ? 65.459 -57.246 26.790 1.00 30.80 202 GLU D C 1
ATOM 7965 O O . GLU D 1 202 ? 64.498 -57.610 26.106 1.00 35.38 202 GLU D O 1
ATOM 7971 N N . GLU D 1 203 ? 65.920 -56.005 26.774 1.00 28.67 203 GLU D N 1
ATOM 7972 C CA . GLU D 1 203 ? 65.347 -55.025 25.874 1.00 29.94 203 GLU D CA 1
ATOM 7973 C C . GLU D 1 203 ? 65.616 -55.407 24.405 1.00 33.67 203 GLU D C 1
ATOM 7974 O O . GLU D 1 203 ? 64.722 -55.332 23.563 1.00 34.37 203 GLU D O 1
ATOM 7980 N N . GLY D 1 204 ? 66.846 -55.824 24.113 1.00 35.95 204 GLY D N 1
ATOM 7981 C CA . GLY D 1 204 ? 67.195 -56.293 22.784 1.00 31.60 204 GLY D CA 1
ATOM 7982 C C . GLY D 1 204 ? 66.317 -57.450 22.334 1.00 32.14 204 GLY D C 1
ATOM 7983 O O . GLY D 1 204 ? 65.827 -57.489 21.208 1.00 31.97 204 GLY D O 1
ATOM 7984 N N . ILE D 1 205 ? 66.130 -58.412 23.217 1.00 31.94 205 ILE D N 1
ATOM 7985 C CA . ILE D 1 205 ? 65.265 -59.545 22.928 1.00 32.79 205 ILE D CA 1
ATOM 7986 C C . ILE D 1 205 ? 63.816 -59.116 22.702 1.00 35.01 205 ILE D C 1
ATOM 7987 O O . ILE D 1 205 ? 63.139 -59.637 21.808 1.00 33.37 205 ILE D O 1
ATOM 7992 N N . GLN D 1 206 ? 63.333 -58.183 23.523 1.00 34.86 206 GLN D N 1
ATOM 7993 C CA . GLN D 1 206 ? 61.967 -57.680 23.380 1.00 35.17 206 GLN D CA 1
ATOM 7994 C C . GLN D 1 206 ? 61.755 -56.995 22.025 1.00 32.29 206 GLN D C 1
ATOM 7995 O O . GLN D 1 206 ? 60.766 -57.264 21.338 1.00 32.92 206 GLN D O 1
ATOM 8001 N N . TRP D 1 207 ? 62.681 -56.122 21.629 1.00 27.91 207 TRP D N 1
ATOM 8002 C CA . TRP D 1 207 ? 62.588 -55.458 20.331 1.00 27.58 207 TRP D CA 1
ATOM 8003 C C . TRP D 1 207 ? 62.662 -56.479 19.202 1.00 31.27 207 TRP D C 1
ATOM 8004 O O . TRP D 1 207 ? 61.910 -56.409 18.225 1.00 35.28 207 TRP D O 1
ATOM 8015 N N . ALA D 1 208 ? 63.582 -57.428 19.331 1.00 33.94 208 ALA D N 1
ATOM 8016 C CA . ALA D 1 208 ? 63.709 -58.500 18.342 1.00 33.49 208 ALA D CA 1
ATOM 8017 C C . ALA D 1 208 ? 62.408 -59.285 18.177 1.00 35.24 208 ALA D C 1
ATOM 8018 O O . ALA D 1 208 ? 62.018 -59.622 17.049 1.00 29.97 208 ALA D O 1
ATOM 8020 N N . LYS D 1 209 ? 61.751 -59.598 19.300 1.00 30.12 209 LYS D N 1
ATOM 8021 C CA . LYS D 1 209 ? 60.502 -60.367 19.260 1.00 31.71 209 LYS D CA 1
ATOM 8022 C C . LYS D 1 209 ? 59.388 -59.577 18.578 1.00 32.55 209 LYS D C 1
ATOM 8023 O O . LYS D 1 209 ? 58.579 -60.137 17.833 1.00 30.47 209 LYS D O 1
ATOM 8029 N N . GLU D 1 210 ? 59.373 -58.267 18.799 1.00 30.78 210 GLU D N 1
ATOM 8030 C CA . GLU D 1 210 ? 58.415 -57.401 18.110 1.00 31.08 210 GLU D CA 1
ATOM 8031 C C . GLU D 1 210 ? 58.652 -57.367 16.591 1.00 32.92 210 GLU D C 1
ATOM 8032 O O . GLU D 1 210 ? 57.705 -57.230 15.810 1.00 38.57 210 GLU D O 1
ATOM 8038 N N . ILE D 1 211 ? 59.901 -57.516 16.166 1.00 33.19 211 ILE D N 1
ATOM 8039 C CA . ILE D 1 211 ? 60.191 -57.587 14.731 1.00 30.28 211 ILE D CA 1
ATOM 8040 C C . ILE D 1 211 ? 59.868 -58.977 14.178 1.00 31.75 211 ILE D C 1
ATOM 8041 O O . ILE D 1 211 ? 59.352 -59.126 13.065 1.00 34.63 211 ILE D O 1
ATOM 8046 N N . LEU D 1 212 ? 60.174 -59.997 14.968 1.00 27.93 212 LEU D N 1
ATOM 8047 C CA . LEU D 1 212 ? 59.999 -61.375 14.536 1.00 32.44 212 LEU D CA 1
ATOM 8048 C C . LEU D 1 212 ? 58.538 -61.763 14.325 1.00 39.00 212 LEU D C 1
ATOM 8049 O O . LEU D 1 212 ? 58.245 -62.797 13.722 1.00 38.37 212 LEU D O 1
ATOM 8054 N N . SER D 1 213 ? 57.618 -60.955 14.839 1.00 34.56 213 SER D N 1
ATOM 8055 C CA . SER D 1 213 ? 56.191 -61.228 14.627 1.00 35.68 213 SER D CA 1
ATOM 8056 C C . SER D 1 213 ? 55.639 -60.552 13.379 1.00 37.03 213 SER D C 1
ATOM 8057 O O . SER D 1 213 ? 54.432 -60.602 13.117 1.00 33.70 213 SER D O 1
ATOM 8060 N N . LYS D 1 214 ? 56.516 -59.898 12.620 1.00 31.11 214 LYS D N 1
ATOM 8061 C CA . LYS D 1 214 ? 56.101 -59.164 11.425 1.00 30.21 214 LYS D CA 1
ATOM 8062 C C . LYS D 1 214 ? 56.389 -59.975 10.166 1.00 29.50 214 LYS D C 1
ATOM 8063 O O . LYS D 1 214 ? 57.006 -61.037 10.232 1.00 32.31 214 LYS D O 1
ATOM 8069 N N . SER D 1 215 ? 55.959 -59.455 9.019 1.00 27.44 215 SER D N 1
ATOM 8070 C CA . SER D 1 215 ? 56.211 -60.090 7.726 1.00 25.63 215 SER D CA 1
ATOM 8071 C C . SER D 1 215 ? 57.667 -59.924 7.310 1.00 29.04 215 SER D C 1
ATOM 8072 O O . SER D 1 215 ? 58.147 -58.808 7.136 1.00 33.31 215 SER D O 1
ATOM 8075 N N . PRO D 1 216 ? 58.378 -61.050 7.145 1.00 33.14 216 PRO D N 1
ATOM 8076 C CA . PRO D 1 216 ? 59.774 -60.982 6.691 1.00 31.83 216 PRO D CA 1
ATOM 8077 C C . PRO D 1 216 ? 59.903 -60.262 5.337 1.00 31.93 216 PRO D C 1
ATOM 8078 O O . PRO D 1 216 ? 60.882 -59.551 5.101 1.00 30.15 216 PRO D O 1
ATOM 8082 N N . LEU D 1 217 ? 58.936 -60.453 4.451 1.00 29.98 217 LEU D N 1
ATOM 8083 C CA . LEU D 1 217 ? 58.996 -59.775 3.155 1.00 29.96 217 LEU D CA 1
ATOM 8084 C C . LEU D 1 217 ? 58.844 -58.271 3.333 1.00 30.59 217 LEU D C 1
ATOM 8085 O O . LEU D 1 217 ? 59.553 -57.486 2.712 1.00 26.37 217 LEU D O 1
ATOM 8090 N N . ALA D 1 218 ? 57.937 -57.863 4.212 1.00 31.12 218 ALA D N 1
ATOM 8091 C CA . ALA D 1 218 ? 57.749 -56.439 4.438 1.00 30.83 218 ALA D CA 1
ATOM 8092 C C . ALA D 1 218 ? 59.029 -55.818 4.997 1.00 29.80 218 ALA D C 1
ATOM 8093 O O . ALA D 1 218 ? 59.483 -54.768 4.530 1.00 31.18 218 ALA D O 1
ATOM 8095 N N . ILE D 1 219 ? 59.627 -56.486 5.978 1.00 33.45 219 ILE D N 1
ATOM 8096 C CA . ILE D 1 219 ? 60.831 -55.970 6.633 1.00 31.24 219 ILE D CA 1
ATOM 8097 C C . ILE D 1 219 ? 62.006 -55.805 5.657 1.00 28.33 219 ILE D C 1
ATOM 8098 O O . ILE D 1 219 ? 62.683 -54.768 5.650 1.00 26.77 219 ILE D O 1
ATOM 8103 N N . ARG D 1 220 ? 62.259 -56.814 4.828 1.00 28.18 220 ARG D N 1
ATOM 8104 C CA . ARG D 1 220 ? 63.375 -56.720 3.880 1.00 28.42 220 ARG D CA 1
ATOM 8105 C C . ARG D 1 220 ? 63.171 -55.590 2.857 1.00 32.04 220 ARG D C 1
ATOM 8106 O O . ARG D 1 220 ? 64.129 -54.908 2.462 1.00 28.85 220 ARG D O 1
ATOM 8114 N N . CYS D 1 221 ? 61.932 -55.398 2.414 1.00 29.40 221 CYS D N 1
ATOM 8115 C CA . CYS D 1 221 ? 61.646 -54.327 1.457 1.00 30.96 221 CYS D CA 1
ATOM 8116 C C . CYS D 1 221 ? 61.862 -52.952 2.085 1.00 29.64 221 CYS D C 1
ATOM 8117 O O . CYS D 1 221 ? 62.376 -52.034 1.445 1.00 29.40 221 CYS D O 1
ATOM 8120 N N . LEU D 1 222 ? 61.448 -52.817 3.338 1.00 28.91 222 LEU D N 1
ATOM 8121 C CA . LEU D 1 222 ? 61.636 -51.573 4.085 1.00 28.45 222 LEU D CA 1
ATOM 8122 C C . LEU D 1 222 ? 63.110 -51.269 4.308 1.00 26.55 222 LEU D C 1
ATOM 8123 O O . LEU D 1 222 ? 63.552 -50.130 4.126 1.00 25.27 222 LEU D O 1
ATOM 8128 N N . LYS D 1 223 ? 63.883 -52.280 4.697 1.00 22.78 223 LYS D N 1
ATOM 8129 C CA . LYS D 1 223 ? 65.315 -52.048 4.902 1.00 25.93 223 LYS D CA 1
ATOM 8130 C C . LYS D 1 223 ? 65.986 -51.595 3.603 1.00 25.39 223 LYS D C 1
ATOM 8131 O O . LYS D 1 223 ? 66.824 -50.686 3.598 1.00 26.49 223 LYS D O 1
ATOM 8137 N N . ALA D 1 224 ? 65.615 -52.230 2.500 1.00 23.67 224 ALA D N 1
ATOM 8138 C CA . ALA D 1 224 ? 66.158 -51.828 1.209 1.00 26.06 224 ALA D CA 1
ATOM 8139 C C . ALA D 1 224 ? 65.778 -50.385 0.878 1.00 26.06 224 ALA D C 1
ATOM 8140 O O . ALA D 1 224 ? 66.602 -49.600 0.381 1.00 26.40 224 ALA D O 1
ATOM 8142 N N . ALA D 1 225 ? 64.521 -50.045 1.159 1.00 27.82 225 ALA D N 1
ATOM 8143 C CA . ALA D 1 225 ? 63.993 -48.715 0.874 1.00 24.50 225 ALA D CA 1
ATOM 8144 C C . ALA D 1 225 ? 64.741 -47.632 1.634 1.00 23.86 225 ALA D C 1
ATOM 8145 O O . ALA D 1 225 ? 64.974 -46.534 1.113 1.00 25.66 225 ALA D O 1
ATOM 8147 N N . PHE D 1 226 ? 65.083 -47.922 2.888 1.00 21.58 226 PHE D N 1
ATOM 8148 C CA . PHE D 1 226 ? 65.877 -46.983 3.668 1.00 21.37 226 PHE D CA 1
ATOM 8149 C C . PHE D 1 226 ? 67.277 -46.828 3.087 1.00 24.24 226 PHE D C 1
ATOM 8150 O O . PHE D 1 226 ? 67.815 -45.716 3.027 1.00 24.25 226 PHE D O 1
ATOM 8158 N N . ASN D 1 227 ? 67.885 -47.948 2.701 1.00 24.29 227 ASN D N 1
ATOM 8159 C CA . ASN D 1 227 ? 69.194 -47.880 2.050 1.00 24.63 227 ASN D CA 1
ATOM 8160 C C . ASN D 1 227 ? 69.138 -47.078 0.761 1.00 24.18 227 ASN D C 1
ATOM 8161 O O . ASN D 1 227 ? 70.039 -46.299 0.465 1.00 24.24 227 ASN D O 1
ATOM 8166 N N . ALA D 1 228 ? 68.032 -47.215 0.037 1.00 21.86 228 ALA D N 1
ATOM 8167 C CA . ALA D 1 228 ? 67.878 -46.549 -1.260 1.00 26.28 228 ALA D CA 1
ATOM 8168 C C . ALA D 1 228 ? 67.873 -45.033 -1.139 1.00 27.51 228 ALA D C 1
ATOM 8169 O O . ALA D 1 228 ? 68.152 -44.342 -2.110 1.00 27.71 228 ALA D O 1
ATOM 8171 N N . ASP D 1 229 ? 67.568 -44.509 0.048 1.00 26.19 229 ASP D N 1
ATOM 8172 C CA . ASP D 1 229 ? 67.643 -43.060 0.236 1.00 24.93 229 ASP D CA 1
ATOM 8173 C C . ASP D 1 229 ? 69.083 -42.606 0.381 1.00 26.61 229 ASP D C 1
ATOM 8174 O O . ASP D 1 229 ? 69.362 -41.404 0.383 1.00 23.64 229 ASP D O 1
ATOM 8179 N N . CYS D 1 230 ? 70.001 -43.561 0.522 1.00 22.84 230 CYS D N 1
ATOM 8180 C CA . CYS D 1 230 ? 71.409 -43.214 0.736 1.00 23.88 230 CYS D CA 1
ATOM 8181 C C . CYS D 1 230 ? 72.363 -43.698 -0.353 1.00 24.78 230 CYS D C 1
ATOM 8182 O O . CYS D 1 230 ? 73.356 -43.035 -0.650 1.00 25.61 230 CYS D O 1
ATOM 8185 N N . ASP D 1 231 ? 72.097 -44.883 -0.898 1.00 21.22 231 ASP D N 1
ATOM 8186 C CA . ASP D 1 231 ? 73.135 -45.608 -1.619 1.00 25.70 231 ASP D CA 1
ATOM 8187 C C . ASP D 1 231 ? 72.973 -45.618 -3.141 1.00 29.13 231 ASP D C 1
ATOM 8188 O O . ASP D 1 231 ? 73.496 -46.500 -3.824 1.00 26.81 231 ASP D O 1
ATOM 8193 N N . GLY D 1 232 ? 72.274 -44.614 -3.662 1.00 27.60 232 GLY D N 1
ATOM 8194 C CA . GLY D 1 232 ? 72.109 -44.462 -5.101 1.00 23.39 232 GLY D CA 1
ATOM 8195 C C . GLY D 1 232 ? 71.764 -45.780 -5.777 1.00 28.06 232 GLY D C 1
ATOM 8196 O O . GLY D 1 232 ? 70.847 -46.494 -5.342 1.00 24.45 232 GLY D O 1
ATOM 8197 N N . GLN D 1 233 ? 72.514 -46.114 -6.829 1.00 26.21 233 GLN D N 1
ATOM 8198 C CA . GLN D 1 233 ? 72.236 -47.307 -7.623 1.00 25.44 233 GLN D CA 1
ATOM 8199 C C . GLN D 1 233 ? 72.401 -48.616 -6.852 1.00 25.05 233 GLN D C 1
ATOM 8200 O O . GLN D 1 233 ? 71.700 -49.592 -7.106 1.00 24.50 233 GLN D O 1
ATOM 8206 N N . ALA D 1 234 ? 73.317 -48.644 -5.897 1.00 24.72 234 ALA D N 1
ATOM 8207 C CA . ALA D 1 234 ? 73.456 -49.831 -5.064 1.00 27.31 234 ALA D CA 1
ATOM 8208 C C . ALA D 1 234 ? 72.174 -50.034 -4.241 1.00 26.68 234 ALA D C 1
ATOM 8209 O O . ALA D 1 234 ? 71.705 -51.167 -4.038 1.00 23.20 234 ALA D O 1
ATOM 8211 N N . GLY D 1 235 ? 71.605 -48.926 -3.778 1.00 28.14 235 GLY D N 1
ATOM 8212 C CA . GLY D 1 235 ? 70.318 -48.950 -3.099 1.00 29.50 235 GLY D CA 1
ATOM 8213 C C . GLY D 1 235 ? 69.179 -49.359 -4.015 1.00 29.50 235 GLY D C 1
ATOM 8214 O O . GLY D 1 235 ? 68.292 -50.126 -3.609 1.00 29.10 235 GLY D O 1
ATOM 8215 N N . LEU D 1 236 ? 69.186 -48.848 -5.251 1.00 27.04 236 LEU D N 1
ATOM 8216 C CA . LEU D 1 236 ? 68.189 -49.273 -6.223 1.00 26.46 236 LEU D CA 1
ATOM 8217 C C . LEU D 1 236 ? 68.289 -50.782 -6.435 1.00 27.39 236 LEU D C 1
ATOM 8218 O O . LEU D 1 236 ? 67.276 -51.479 -6.518 1.00 27.30 236 LEU D O 1
ATOM 8223 N N . GLN D 1 237 ? 69.520 -51.287 -6.492 1.00 27.89 237 GLN D N 1
ATOM 8224 C CA . GLN D 1 237 ? 69.744 -52.718 -6.692 1.00 29.24 237 GLN D CA 1
ATOM 8225 C C . GLN D 1 237 ? 69.029 -53.559 -5.656 1.00 30.59 237 GLN D C 1
ATOM 8226 O O . GLN D 1 237 ? 68.402 -54.575 -5.991 1.00 32.35 237 GLN D O 1
ATOM 8232 N N . GLU D 1 238 ? 69.121 -53.134 -4.397 1.00 27.04 238 GLU D N 1
ATOM 8233 C CA . GLU D 1 238 ? 68.509 -53.873 -3.296 1.00 24.10 238 GLU D CA 1
ATOM 8234 C C . GLU D 1 238 ? 66.996 -53.802 -3.386 1.00 26.77 238 GLU D C 1
ATOM 8235 O O . GLU D 1 238 ? 66.304 -54.808 -3.213 1.00 27.44 238 GLU D O 1
ATOM 8241 N N . LEU D 1 239 ? 66.487 -52.602 -3.654 1.00 29.38 239 LEU D N 1
ATOM 8242 C CA . LEU D 1 239 ? 65.045 -52.388 -3.711 1.00 26.44 239 LEU D CA 1
ATOM 8243 C C . LEU D 1 239 ? 64.439 -53.050 -4.939 1.00 31.31 239 LEU D C 1
ATOM 8244 O O . LEU D 1 239 ? 63.449 -53.762 -4.833 1.00 27.18 239 LEU D O 1
ATOM 8249 N N . ALA D 1 240 ? 65.031 -52.820 -6.107 1.00 23.41 240 ALA D N 1
ATOM 8250 C CA . ALA D 1 240 ? 64.554 -53.483 -7.317 1.00 26.77 240 ALA D CA 1
ATOM 8251 C C . ALA D 1 240 ? 64.721 -54.987 -7.199 1.00 26.75 240 ALA D C 1
ATOM 8252 O O . ALA D 1 240 ? 63.937 -55.750 -7.760 1.00 27.37 240 ALA D O 1
ATOM 8254 N N . GLY D 1 241 ? 65.769 -55.409 -6.494 1.00 27.36 241 GLY D N 1
ATOM 8255 C CA . GLY D 1 241 ? 66.008 -56.828 -6.252 1.00 27.93 241 GLY D CA 1
ATOM 8256 C C . GLY D 1 241 ? 64.842 -57.486 -5.547 1.00 33.32 241 GLY D C 1
ATOM 8257 O O . GLY D 1 241 ? 64.476 -58.627 -5.845 1.00 30.47 241 GLY D O 1
ATOM 8258 N N . ASN D 1 242 ? 64.267 -56.766 -4.588 1.00 33.59 242 ASN D N 1
ATOM 8259 C CA . ASN D 1 242 ? 63.100 -57.259 -3.880 1.00 29.19 242 ASN D CA 1
ATOM 8260 C C . ASN D 1 242 ? 61.849 -57.274 -4.744 1.00 28.71 242 ASN D C 1
ATOM 8261 O O . ASN D 1 242 ? 61.059 -58.215 -4.674 1.00 35.26 242 ASN D O 1
ATOM 8266 N N . ALA D 1 243 ? 61.700 -56.266 -5.600 1.00 25.31 243 ALA D N 1
ATOM 8267 C CA . ALA D 1 243 ? 60.608 -56.284 -6.574 1.00 30.90 243 ALA D CA 1
ATOM 8268 C C . ALA D 1 243 ? 60.729 -57.494 -7.491 1.00 33.90 243 ALA D C 1
ATOM 8269 O O . ALA D 1 243 ? 59.727 -58.145 -7.827 1.00 31.00 243 ALA D O 1
ATOM 8271 N N . THR D 1 244 ? 61.949 -57.805 -7.916 1.00 32.52 244 THR D N 1
ATOM 8272 C CA . THR D 1 244 ? 62.146 -58.988 -8.760 1.00 31.60 244 THR D CA 1
ATOM 8273 C C . THR D 1 244 ? 61.707 -60.243 -7.996 1.00 32.29 244 THR D C 1
ATOM 8274 O O . THR D 1 244 ? 60.949 -61.076 -8.504 1.00 33.32 244 THR D O 1
ATOM 8278 N N . LEU D 1 245 ? 62.192 -60.357 -6.767 1.00 32.70 245 LEU D N 1
ATOM 8279 C CA . LEU D 1 245 ? 61.822 -61.446 -5.865 1.00 32.40 245 LEU D CA 1
ATOM 8280 C C . LEU D 1 245 ? 60.310 -61.643 -5.809 1.00 34.10 245 LEU D C 1
ATOM 8281 O O . LEU D 1 245 ? 59.800 -62.759 -5.959 1.00 38.49 245 LEU D O 1
ATOM 8286 N N . LEU D 1 246 ? 59.599 -60.545 -5.569 1.00 32.08 246 LEU D N 1
ATOM 8287 C CA . LEU D 1 246 ? 58.142 -60.572 -5.474 1.00 33.00 246 LEU D CA 1
ATOM 8288 C C . LEU D 1 246 ? 57.461 -60.934 -6.799 1.00 36.33 246 LEU D C 1
ATOM 8289 O O . LEU D 1 246 ? 56.467 -61.660 -6.815 1.00 36.77 246 LEU D O 1
ATOM 8294 N N . TYR D 1 247 ? 57.998 -60.418 -7.903 1.00 29.89 247 TYR D N 1
ATOM 8295 C CA . TYR D 1 247 ? 57.483 -60.722 -9.246 1.00 28.35 247 TYR D CA 1
ATOM 8296 C C . TYR D 1 247 ? 57.674 -62.212 -9.572 1.00 28.48 247 TYR D C 1
ATOM 8297 O O . TYR D 1 247 ? 56.830 -62.841 -10.223 1.00 32.65 247 TYR D O 1
ATOM 8306 N N . TYR D 1 248 ? 58.759 -62.788 -9.063 1.00 35.05 248 TYR D N 1
ATOM 8307 C CA . TYR D 1 248 ? 59.018 -64.218 -9.231 1.00 38.55 248 TYR D CA 1
ATOM 8308 C C . TYR D 1 248 ? 58.045 -65.088 -8.439 1.00 40.50 248 TYR D C 1
ATOM 8309 O O . TYR D 1 248 ? 58.143 -66.312 -8.489 1.00 41.94 248 TYR D O 1
ATOM 8318 N N . MET D 1 249 ? 57.104 -64.468 -7.728 1.00 33.92 249 MET D N 1
ATOM 8319 C CA . MET D 1 249 ? 56.089 -65.218 -6.991 1.00 34.08 249 MET D CA 1
ATOM 8320 C C . MET D 1 249 ? 54.745 -65.079 -7.694 1.00 39.75 249 MET D C 1
ATOM 8321 O O . MET D 1 249 ? 53.731 -65.572 -7.202 1.00 44.68 249 MET D O 1
ATOM 8326 N N . THR D 1 250 ? 54.741 -64.439 -8.863 1.00 43.36 250 THR D N 1
ATOM 8327 C CA . THR D 1 250 ? 53.492 -64.206 -9.582 1.00 44.59 250 THR D CA 1
ATOM 8328 C C . THR D 1 250 ? 53.282 -65.213 -10.717 1.00 44.58 250 THR D C 1
ATOM 8329 O O . THR D 1 250 ? 54.244 -65.752 -11.275 1.00 45.45 250 THR D O 1
ATOM 8333 N N . GLU D 1 251 ? 52.020 -65.465 -11.050 1.00 45.39 251 GLU D N 1
ATOM 8334 C CA . GLU D 1 251 ? 51.675 -66.318 -12.189 1.00 47.70 251 GLU D CA 1
ATOM 8335 C C . GLU D 1 251 ? 52.082 -65.619 -13.478 1.00 47.97 251 GLU D C 1
ATOM 8336 O O . GLU D 1 251 ? 52.539 -66.259 -14.437 1.00 45.53 251 GLU D O 1
ATOM 8342 N N . GLU D 1 252 ? 51.871 -64.306 -13.520 1.00 46.40 252 GLU D N 1
ATOM 8343 C CA . GLU D 1 252 ? 52.265 -63.537 -14.693 1.00 42.53 252 GLU D CA 1
ATOM 8344 C C . GLU D 1 252 ? 53.748 -63.795 -14.963 1.00 46.01 252 GLU D C 1
ATOM 8345 O O . GLU D 1 252 ? 54.148 -64.067 -16.096 1.00 43.07 252 GLU D O 1
ATOM 8351 N N . GLY D 1 253 ? 54.561 -63.734 -13.912 1.00 45.93 253 GLY D N 1
ATOM 8352 C CA . GLY D 1 253 ? 55.986 -63.952 -14.068 1.00 45.71 253 GLY D CA 1
ATOM 8353 C C . GLY D 1 253 ? 56.294 -65.358 -14.545 1.00 48.45 253 GLY D C 1
ATOM 8354 O O . GLY D 1 253 ? 57.127 -65.558 -15.439 1.00 50.37 253 GLY D O 1
ATOM 8355 N N . SER D 1 254 ? 55.609 -66.336 -13.958 1.00 44.29 254 SER D N 1
ATOM 8356 C CA . SER D 1 254 ? 55.850 -67.738 -14.281 1.00 49.66 254 SER D CA 1
ATOM 8357 C C . SER D 1 254 ? 55.526 -68.085 -15.732 1.00 54.71 254 SER D C 1
ATOM 8358 O O . SER D 1 254 ? 56.155 -68.972 -16.316 1.00 56.02 254 SER D O 1
ATOM 8361 N N . GLU D 1 255 ? 54.537 -67.402 -16.304 1.00 53.75 255 GLU D N 1
ATOM 8362 C CA . GLU D 1 255 ? 54.169 -67.626 -17.701 1.00 50.25 255 GLU D CA 1
ATOM 8363 C C . GLU D 1 255 ? 55.365 -67.423 -18.625 1.00 50.28 255 GLU D C 1
ATOM 8364 O O . GLU D 1 255 ? 55.519 -68.134 -19.622 1.00 47.06 255 GLU D O 1
ATOM 8370 N N . GLY D 1 256 ? 56.207 -66.448 -18.291 1.00 47.04 256 GLY D N 1
ATOM 8371 C CA . GLY D 1 256 ? 57.408 -66.192 -19.061 1.00 47.88 256 GLY D CA 1
ATOM 8372 C C . GLY D 1 256 ? 58.391 -67.345 -18.986 1.00 50.96 256 GLY D C 1
ATOM 8373 O O . GLY D 1 256 ? 58.952 -67.759 -20.002 1.00 44.22 256 GLY D O 1
ATOM 8374 N N . LYS D 1 257 ? 58.580 -67.883 -17.783 1.00 50.96 257 LYS D N 1
ATOM 8375 C CA . LYS D 1 257 ? 59.499 -69.001 -17.573 1.00 50.84 257 LYS D CA 1
ATOM 8376 C C . LYS D 1 257 ? 59.039 -70.253 -18.320 1.00 47.74 257 LYS D C 1
ATOM 8377 O O . LYS D 1 257 ? 59.827 -70.887 -19.028 1.00 48.81 257 LYS D O 1
ATOM 8383 N N . GLN D 1 258 ? 57.772 -70.621 -18.136 1.00 47.07 258 GLN D N 1
ATOM 8384 C CA . GLN D 1 258 ? 57.221 -71.820 -18.762 1.00 51.01 258 GLN D CA 1
ATOM 8385 C C . GLN D 1 258 ? 57.309 -71.752 -20.277 1.00 50.80 258 GLN D C 1
ATOM 8386 O O . GLN D 1 258 ? 57.732 -72.711 -20.932 1.00 47.33 258 GLN D O 1
ATOM 8392 N N . ALA D 1 259 ? 56.898 -70.613 -20.830 1.00 49.69 259 ALA D N 1
ATOM 8393 C CA . ALA D 1 259 ? 56.947 -70.405 -22.274 1.00 53.07 259 ALA D CA 1
ATOM 8394 C C . ALA D 1 259 ? 58.347 -70.669 -22.821 1.00 56.04 259 ALA D C 1
ATOM 8395 O O . ALA D 1 259 ? 58.502 -71.361 -23.834 1.00 52.24 259 ALA D O 1
ATOM 8397 N N . PHE D 1 260 ? 59.364 -70.133 -22.146 1.00 48.71 260 PHE D N 1
ATOM 8398 C CA . PHE D 1 260 ? 60.742 -70.342 -22.585 1.00 50.01 260 PHE D CA 1
ATOM 8399 C C . PHE D 1 260 ? 61.106 -71.824 -22.544 1.00 57.14 260 PHE D C 1
ATOM 8400 O O . PHE D 1 260 ? 61.630 -72.374 -23.521 1.00 58.01 260 PHE D O 1
ATOM 8408 N N . LEU D 1 261 ? 60.805 -72.470 -21.418 1.00 50.36 261 LEU D N 1
ATOM 8409 C CA . LEU D 1 261 ? 61.135 -73.877 -21.238 1.00 49.10 261 LEU D CA 1
ATOM 8410 C C . LEU D 1 261 ? 60.412 -74.776 -22.228 1.00 51.22 261 LEU D C 1
ATOM 8411 O O . LEU D 1 261 ? 60.953 -75.796 -22.654 1.00 53.83 261 LEU D O 1
ATOM 8416 N N . GLU D 1 262 ? 59.185 -74.401 -22.577 1.00 53.07 262 GLU D N 1
ATOM 8417 C CA . GLU D 1 262 ? 58.377 -75.183 -23.508 1.00 58.57 262 GLU D CA 1
ATOM 8418 C C . GLU D 1 262 ? 58.628 -74.770 -24.962 1.00 57.43 262 GLU D C 1
ATOM 8419 O O . GLU D 1 262 ? 57.946 -75.236 -25.876 1.00 52.94 262 GLU D O 1
ATOM 8425 N N . LYS D 1 263 ? 59.619 -73.902 -25.161 1.00 58.51 263 LYS D N 1
ATOM 8426 C CA . LYS D 1 263 ? 59.991 -73.441 -26.495 1.00 63.43 263 LYS D CA 1
ATOM 8427 C C . LYS D 1 263 ? 58.782 -72.949 -27.279 1.00 59.14 263 LYS D C 1
ATOM 8428 O O . LYS D 1 263 ? 58.595 -73.300 -28.446 1.00 52.49 263 LYS D O 1
ATOM 8434 N N . ARG D 1 264 ? 57.977 -72.121 -26.617 1.00 58.60 264 ARG D N 1
ATOM 8435 C CA . ARG D 1 264 ? 56.814 -71.490 -27.229 1.00 59.07 264 ARG D CA 1
ATOM 8436 C C . ARG D 1 264 ? 56.774 -70.004 -26.868 1.00 60.50 264 ARG D C 1
ATOM 8437 O O . ARG D 1 264 ? 57.412 -69.574 -25.898 1.00 58.35 264 ARG D O 1
ATOM 8445 N N . PRO D 1 265 ? 56.024 -69.209 -27.651 1.00 60.05 265 PRO D N 1
ATOM 8446 C CA . PRO D 1 265 ? 55.871 -67.799 -27.277 1.00 57.22 265 PRO D CA 1
ATOM 8447 C C . PRO D 1 265 ? 55.070 -67.667 -25.980 1.00 55.37 265 PRO D C 1
ATOM 8448 O O . PRO D 1 265 ? 54.104 -68.402 -25.769 1.00 53.98 265 PRO D O 1
ATOM 8452 N N . PRO D 1 266 ? 55.481 -66.744 -25.100 1.00 53.25 266 PRO D N 1
ATOM 8453 C CA . PRO D 1 266 ? 54.709 -66.553 -23.867 1.00 50.50 266 PRO D CA 1
ATOM 8454 C C . PRO D 1 266 ? 53.372 -65.908 -24.222 1.00 47.06 266 PRO D C 1
ATOM 8455 O O . PRO D 1 266 ? 53.294 -65.243 -25.254 1.00 44.35 266 PRO D O 1
ATOM 8459 N N . ASP D 1 267 ? 52.341 -66.102 -23.405 1.00 47.59 267 ASP D N 1
ATOM 8460 C CA . ASP D 1 267 ? 51.052 -65.478 -23.674 1.00 47.07 267 ASP D CA 1
ATOM 8461 C C . ASP D 1 267 ? 50.620 -64.627 -22.482 1.00 46.40 267 ASP D C 1
ATOM 8462 O O . ASP D 1 267 ? 50.022 -65.123 -21.530 1.00 44.01 267 ASP D O 1
ATOM 8467 N N . PHE D 1 268 ? 50.910 -63.333 -22.563 1.00 42.52 268 PHE D N 1
ATOM 8468 C CA . PHE D 1 268 ? 50.569 -62.394 -21.502 1.00 47.68 268 PHE D CA 1
ATOM 8469 C C . PHE D 1 268 ? 49.297 -61.630 -21.851 1.00 49.11 268 PHE D C 1
ATOM 8470 O O . PHE D 1 268 ? 48.993 -60.612 -21.227 1.00 46.58 268 PHE D O 1
ATOM 8478 N N . SER D 1 269 ? 48.559 -62.117 -22.844 1.00 44.02 269 SER D N 1
ATOM 8479 C CA . SER D 1 269 ? 47.426 -61.371 -23.386 1.00 47.51 269 SER D CA 1
ATOM 8480 C C . SER D 1 269 ? 46.306 -61.156 -22.364 1.00 51.19 269 SER D C 1
ATOM 8481 O O . SER D 1 269 ? 45.563 -60.176 -22.446 1.00 55.85 269 SER D O 1
ATOM 8484 N N . GLN D 1 270 ? 46.199 -62.064 -21.401 1.00 40.74 270 GLN D N 1
ATOM 8485 C CA . GLN D 1 270 ? 45.158 -62.005 -20.378 1.00 58.11 270 GLN D CA 1
ATOM 8486 C C . GLN D 1 270 ? 45.447 -60.962 -19.291 1.00 53.36 270 GLN D C 1
ATOM 8487 O O . GLN D 1 270 ? 44.549 -60.565 -18.551 1.00 54.50 270 GLN D O 1
ATOM 8493 N N . TYR D 1 271 ? 46.702 -60.537 -19.179 1.00 44.12 271 TYR D N 1
ATOM 8494 C CA . TYR D 1 271 ? 47.101 -59.649 -18.084 1.00 41.68 271 TYR D CA 1
ATOM 8495 C C . TYR D 1 271 ? 46.916 -58.168 -18.394 1.00 43.01 271 TYR D C 1
ATOM 8496 O O . TYR D 1 271 ? 47.249 -57.703 -19.496 1.00 45.80 271 TYR D O 1
ATOM 8505 N N . PRO D 1 272 ? 46.366 -57.424 -17.418 1.00 41.45 272 PRO D N 1
ATOM 8506 C CA . PRO D 1 272 ? 46.028 -56.007 -17.593 1.00 37.32 272 PRO D CA 1
ATOM 8507 C C . PRO D 1 272 ? 47.223 -55.071 -17.493 1.00 36.54 272 PRO D C 1
ATOM 8508 O O . PRO D 1 272 ? 48.225 -55.384 -16.838 1.00 36.46 272 PRO D O 1
ATOM 8512 N N . TRP D 1 273 ? 47.091 -53.908 -18.119 1.00 36.02 273 TRP D N 1
ATOM 8513 C CA . TRP D 1 273 ? 48.045 -52.832 -17.950 1.00 35.33 273 TRP D CA 1
ATOM 8514 C C . TRP D 1 273 ? 47.458 -51.877 -16.917 1.00 37.42 273 TRP D C 1
ATOM 8515 O O . TRP D 1 273 ? 46.805 -50.886 -17.257 1.00 36.50 273 TRP D O 1
ATOM 8526 N N . LEU D 1 274 ? 47.694 -52.173 -15.648 1.00 36.38 274 LEU D N 1
ATOM 8527 C CA . LEU D 1 274 ? 47.053 -51.413 -14.590 1.00 36.33 274 LEU D CA 1
ATOM 8528 C C . LEU D 1 274 ? 47.570 -49.978 -14.580 1.00 40.24 274 LEU D C 1
ATOM 8529 O O . LEU D 1 274 ? 48.605 -49.675 -15.185 1.00 41.36 274 LEU D O 1
ATOM 8534 N N . PRO D 1 275 ? 46.796 -49.076 -13.955 1.00 39.96 275 PRO D N 1
ATOM 8535 C CA . PRO D 1 275 ? 47.066 -47.632 -13.879 1.00 34.76 275 PRO D CA 1
ATOM 8536 C C . PRO D 1 275 ? 48.257 -47.325 -12.985 1.00 37.62 275 PRO D C 1
ATOM 8537 O O . PRO D 1 275 ? 48.752 -48.195 -12.247 1.00 36.04 275 PRO D O 1
ATOM 8542 N N . MET E 1 1 ? 89.940 -11.262 -36.459 1.00 71.54 1 MET E N 1
ATOM 8543 C CA . MET E 1 1 ? 89.394 -10.576 -35.294 1.00 66.97 1 MET E CA 1
ATOM 8544 C C . MET E 1 1 ? 90.383 -9.550 -34.758 1.00 63.98 1 MET E C 1
ATOM 8545 O O . MET E 1 1 ? 91.599 -9.751 -34.822 1.00 65.55 1 MET E O 1
ATOM 8550 N N . ASP E 1 2 ? 89.865 -8.443 -34.235 1.00 58.35 2 ASP E N 1
ATOM 8551 C CA . ASP E 1 2 ? 90.735 -7.444 -33.629 1.00 54.20 2 ASP E CA 1
ATOM 8552 C C . ASP E 1 2 ? 90.756 -7.656 -32.125 1.00 44.06 2 ASP E C 1
ATOM 8553 O O . ASP E 1 2 ? 90.026 -6.990 -31.394 1.00 48.30 2 ASP E O 1
ATOM 8558 N N . TRP E 1 3 ? 91.591 -8.590 -31.677 1.00 44.41 3 TRP E N 1
ATOM 8559 C CA . TRP E 1 3 ? 91.751 -8.876 -30.254 1.00 39.65 3 TRP E CA 1
ATOM 8560 C C . TRP E 1 3 ? 92.542 -7.761 -29.592 1.00 43.72 3 TRP E C 1
ATOM 8561 O O . TRP E 1 3 ? 93.520 -7.272 -30.145 1.00 46.78 3 TRP E O 1
ATOM 8572 N N . HIS E 1 4 ? 92.111 -7.367 -28.401 1.00 46.63 4 HIS E N 1
ATOM 8573 C CA . HIS E 1 4 ? 92.824 -6.369 -27.627 1.00 45.67 4 HIS E CA 1
ATOM 8574 C C . HIS E 1 4 ? 93.320 -7.029 -26.358 1.00 43.50 4 HIS E C 1
ATOM 8575 O O . HIS E 1 4 ? 92.563 -7.727 -25.680 1.00 37.74 4 HIS E O 1
ATOM 8582 N N . ILE E 1 5 ? 94.593 -6.838 -26.043 1.00 41.05 5 ILE E N 1
ATOM 8583 C CA . ILE E 1 5 ? 95.132 -7.344 -24.787 1.00 37.74 5 ILE E CA 1
ATOM 8584 C C . ILE E 1 5 ? 94.366 -6.717 -23.619 1.00 42.25 5 ILE E C 1
ATOM 8585 O O . ILE E 1 5 ? 94.121 -5.508 -23.609 1.00 41.87 5 ILE E O 1
ATOM 8590 N N . ALA E 1 6 ? 94.007 -7.520 -22.619 1.00 40.88 6 ALA E N 1
ATOM 8591 C CA . ALA E 1 6 ? 93.181 -7.012 -21.526 1.00 40.71 6 ALA E CA 1
ATOM 8592 C C . ALA E 1 6 ? 93.973 -6.915 -20.232 1.00 44.60 6 ALA E C 1
ATOM 8593 O O . ALA E 1 6 ? 93.675 -6.075 -19.384 1.00 46.42 6 ALA E O 1
ATOM 8595 N N . LYS E 1 7 ? 95.003 -7.747 -20.100 1.00 39.90 7 LYS E N 1
ATOM 8596 C CA . LYS E 1 7 ? 95.857 -7.716 -18.919 1.00 43.38 7 LYS E CA 1
ATOM 8597 C C . LYS E 1 7 ? 97.092 -8.573 -19.159 1.00 46.06 7 LYS E C 1
ATOM 8598 O O . LYS E 1 7 ? 97.032 -9.562 -19.890 1.00 51.21 7 LYS E O 1
ATOM 8604 N N . HIS E 1 8 ? 98.209 -8.210 -18.536 1.00 37.62 8 HIS E N 1
ATOM 8605 C CA . HIS E 1 8 ? 99.460 -8.918 -18.787 1.00 40.90 8 HIS E CA 1
ATOM 8606 C C . HIS E 1 8 ? 99.749 -9.939 -17.699 1.00 38.84 8 HIS E C 1
ATOM 8607 O O . HIS E 1 8 ? 99.517 -9.695 -16.517 1.00 45.24 8 HIS E O 1
ATOM 8614 N N . TYR E 1 9 ? 100.222 -11.104 -18.128 1.00 38.09 9 TYR E N 1
ATOM 8615 C CA . TYR E 1 9 ? 100.530 -12.211 -17.233 1.00 39.99 9 TYR E CA 1
ATOM 8616 C C . TYR E 1 9 ? 101.853 -12.853 -17.638 1.00 42.93 9 TYR E C 1
ATOM 8617 O O . TYR E 1 9 ? 102.365 -12.596 -18.728 1.00 43.18 9 TYR E O 1
ATOM 8626 N N . ASP E 1 10 ? 102.390 -13.705 -16.773 1.00 37.65 10 ASP E N 1
ATOM 8627 C CA . ASP E 1 10 ? 103.629 -14.411 -17.080 1.00 44.08 10 ASP E CA 1
ATOM 8628 C C . ASP E 1 10 ? 103.420 -15.691 -17.912 1.00 42.16 10 ASP E C 1
ATOM 8629 O O . ASP E 1 10 ? 104.190 -15.973 -18.834 1.00 36.36 10 ASP E O 1
ATOM 8634 N N . ASP E 1 11 ? 102.384 -16.459 -17.580 1.00 35.46 11 ASP E N 1
ATOM 8635 C CA . ASP E 1 11 ? 102.199 -17.795 -18.145 1.00 34.11 11 ASP E CA 1
ATOM 8636 C C . ASP E 1 11 ? 101.073 -17.901 -19.173 1.00 36.82 11 ASP E C 1
ATOM 8637 O O . ASP E 1 11 ? 100.912 -18.943 -19.811 1.00 36.16 11 ASP E O 1
ATOM 8642 N N . ILE E 1 12 ? 100.290 -16.836 -19.325 1.00 32.17 12 ILE E N 1
ATOM 8643 C CA . ILE E 1 12 ? 99.128 -16.874 -20.205 1.00 29.42 12 ILE E CA 1
ATOM 8644 C C . ILE E 1 12 ? 98.979 -15.562 -20.933 1.00 36.04 12 ILE E C 1
ATOM 8645 O O . ILE E 1 12 ? 99.634 -14.574 -20.592 1.00 36.39 12 ILE E O 1
ATOM 8650 N N . LEU E 1 13 ? 98.094 -15.564 -21.924 1.00 35.30 13 LEU E N 1
ATOM 8651 C CA . LEU E 1 13 ? 97.745 -14.369 -22.671 1.00 37.05 13 LEU E CA 1
ATOM 8652 C C . LEU E 1 13 ? 96.251 -14.200 -22.547 1.00 36.27 13 LEU E C 1
ATOM 8653 O O . LEU E 1 13 ? 95.514 -15.183 -22.436 1.00 33.30 13 LEU E O 1
ATOM 8658 N N . TYR E 1 14 ? 95.803 -12.951 -22.500 1.00 31.37 14 TYR E N 1
ATOM 8659 C CA . TYR E 1 14 ? 94.396 -12.684 -22.241 1.00 33.06 14 TYR E CA 1
ATOM 8660 C C . TYR E 1 14 ? 93.912 -11.545 -23.123 1.00 36.22 14 TYR E C 1
ATOM 8661 O O . TYR E 1 14 ? 94.464 -10.444 -23.082 1.00 36.40 14 TYR E O 1
ATOM 8670 N N . TYR E 1 15 ? 92.898 -11.822 -23.939 1.00 34.15 15 TYR E N 1
ATOM 8671 C CA . TYR E 1 15 ? 92.377 -10.822 -24.875 1.00 36.61 15 TYR E CA 1
ATOM 8672 C C . TYR E 1 15 ? 90.860 -10.667 -24.784 1.00 39.86 15 TYR E C 1
ATOM 8673 O O . TYR E 1 15 ? 90.155 -11.560 -24.304 1.00 34.52 15 TYR E O 1
ATOM 8682 N N . LYS E 1 16 ? 90.364 -9.548 -25.309 1.00 37.42 16 LYS E N 1
ATOM 8683 C CA . LYS E 1 16 ? 88.923 -9.324 -25.455 1.00 38.45 16 LYS E CA 1
ATOM 8684 C C . LYS E 1 16 ? 88.619 -8.731 -26.831 1.00 35.58 16 LYS E C 1
ATOM 8685 O O . LYS E 1 16 ? 89.446 -8.034 -27.407 1.00 33.80 16 LYS E O 1
ATOM 8691 N N . ALA E 1 17 ? 87.438 -9.046 -27.352 1.00 33.35 17 ALA E N 1
ATOM 8692 C CA . ALA E 1 17 ? 86.903 -8.426 -28.555 1.00 35.05 17 ALA E CA 1
ATOM 8693 C C . ALA E 1 17 ? 85.394 -8.603 -28.515 1.00 35.67 17 ALA E C 1
ATOM 8694 O O . ALA E 1 17 ? 84.889 -9.733 -28.545 1.00 31.35 17 ALA E O 1
ATOM 8696 N N . GLY E 1 18 ? 84.673 -7.489 -28.440 1.00 38.85 18 GLY E N 1
ATOM 8697 C CA . GLY E 1 18 ? 83.233 -7.542 -28.295 1.00 41.45 18 GLY E CA 1
ATOM 8698 C C . GLY E 1 18 ? 82.824 -8.312 -27.055 1.00 39.50 18 GLY E C 1
ATOM 8699 O O . GLY E 1 18 ? 83.358 -8.090 -25.967 1.00 43.21 18 GLY E O 1
ATOM 8700 N N . GLY E 1 19 ? 81.893 -9.243 -27.217 1.00 36.11 19 GLY E N 1
ATOM 8701 C CA . GLY E 1 19 ? 81.423 -10.030 -26.091 1.00 33.66 19 GLY E CA 1
ATOM 8702 C C . GLY E 1 19 ? 82.225 -11.294 -25.843 1.00 35.28 19 GLY E C 1
ATOM 8703 O O . GLY E 1 19 ? 81.794 -12.169 -25.081 1.00 32.76 19 GLY E O 1
ATOM 8704 N N . ILE E 1 20 ? 83.382 -11.409 -26.493 1.00 31.48 20 ILE E N 1
ATOM 8705 C CA . ILE E 1 20 ? 84.212 -12.606 -26.357 1.00 29.87 20 ILE E CA 1
ATOM 8706 C C . ILE E 1 20 ? 85.523 -12.311 -25.644 1.00 32.29 20 ILE E C 1
ATOM 8707 O O . ILE E 1 20 ? 86.202 -11.321 -25.941 1.00 33.28 20 ILE E O 1
ATOM 8712 N N . ALA E 1 21 ? 85.892 -13.187 -24.719 1.00 31.66 21 ALA E N 1
ATOM 8713 C CA . ALA E 1 21 ? 87.222 -13.141 -24.134 1.00 31.12 21 ALA E CA 1
ATOM 8714 C C . ALA E 1 21 ? 88.018 -14.332 -24.638 1.00 32.89 21 ALA E C 1
ATOM 8715 O O . ALA E 1 21 ? 87.450 -15.394 -24.921 1.00 28.84 21 ALA E O 1
ATOM 8717 N N . LYS E 1 22 ? 89.330 -14.169 -24.751 1.00 25.99 22 LYS E N 1
ATOM 8718 C CA . LYS E 1 22 ? 90.175 -15.279 -25.170 1.00 28.01 22 LYS E CA 1
ATOM 8719 C C . LYS E 1 22 ? 91.306 -15.451 -24.173 1.00 31.97 22 LYS E C 1
ATOM 8720 O O . LYS E 1 22 ? 92.061 -14.506 -23.903 1.00 29.87 22 LYS E O 1
ATOM 8726 N N . ILE E 1 23 ? 91.416 -16.655 -23.626 1.00 28.77 23 ILE E N 1
ATOM 8727 C CA . ILE E 1 23 ? 92.462 -16.954 -22.671 1.00 31.82 23 ILE E CA 1
ATOM 8728 C C . ILE E 1 23 ? 93.377 -18.018 -23.278 1.00 33.50 23 ILE E C 1
ATOM 8729 O O . ILE E 1 23 ? 92.912 -19.070 -23.724 1.00 30.91 23 ILE E O 1
ATOM 8734 N N . VAL E 1 24 ? 94.675 -17.728 -23.327 1.00 28.57 24 VAL E N 1
ATOM 8735 C CA . VAL E 1 24 ? 95.619 -18.624 -23.976 1.00 31.27 24 VAL E CA 1
ATOM 8736 C C . VAL E 1 24 ? 96.679 -19.064 -22.982 1.00 36.48 24 VAL E C 1
ATOM 8737 O O . VAL E 1 24 ? 97.380 -18.220 -22.418 1.00 34.67 24 VAL E O 1
ATOM 8741 N N . ILE E 1 25 ? 96.796 -20.374 -22.759 1.00 33.71 25 ILE E N 1
ATOM 8742 C CA . ILE E 1 25 ? 97.885 -20.903 -21.930 1.00 33.05 25 ILE E CA 1
ATOM 8743 C C . ILE E 1 25 ? 99.160 -20.826 -22.755 1.00 34.17 25 ILE E C 1
ATOM 8744 O O . ILE E 1 25 ? 99.207 -21.327 -23.883 1.00 30.38 25 ILE E O 1
ATOM 8749 N N . ASN E 1 26 ? 100.195 -20.194 -22.214 1.00 32.57 26 ASN E N 1
ATOM 8750 C CA . ASN E 1 26 ? 101.353 -19.878 -23.040 1.00 35.99 26 ASN E CA 1
ATOM 8751 C C . ASN E 1 26 ? 102.654 -20.445 -22.470 1.00 35.78 26 ASN E C 1
ATOM 8752 O O . ASN E 1 26 ? 103.583 -19.707 -22.149 1.00 37.33 26 ASN E O 1
ATOM 8757 N N . ARG E 1 27 ? 102.709 -21.768 -22.338 1.00 31.37 27 ARG E N 1
ATOM 8758 C CA . ARG E 1 27 ? 103.939 -22.440 -21.920 1.00 31.16 27 ARG E CA 1
ATOM 8759 C C . ARG E 1 27 ? 104.226 -23.583 -22.880 1.00 34.15 27 ARG E C 1
ATOM 8760 O O . ARG E 1 27 ? 104.260 -24.749 -22.472 1.00 35.51 27 ARG E O 1
ATOM 8768 N N . PRO E 1 28 ? 104.402 -23.252 -24.166 1.00 33.06 28 PRO E N 1
ATOM 8769 C CA . PRO E 1 28 ? 104.538 -24.268 -25.219 1.00 35.13 28 PRO E CA 1
ATOM 8770 C C . PRO E 1 28 ? 105.761 -25.162 -25.036 1.00 37.59 28 PRO E C 1
ATOM 8771 O O . PRO E 1 28 ? 105.798 -26.261 -25.590 1.00 39.32 28 PRO E O 1
ATOM 8775 N N . HIS E 1 29 ? 106.733 -24.709 -24.250 1.00 37.67 29 HIS E N 1
ATOM 8776 C CA . HIS E 1 29 ? 107.924 -25.513 -23.976 1.00 39.07 29 HIS E CA 1
ATOM 8777 C C . HIS E 1 29 ? 107.629 -26.663 -23.004 1.00 39.72 29 HIS E C 1
ATOM 8778 O O . HIS E 1 29 ? 108.475 -27.533 -22.783 1.00 38.07 29 HIS E O 1
ATOM 8785 N N . LYS E 1 30 ? 106.435 -26.646 -22.411 1.00 33.57 30 LYS E N 1
ATOM 8786 C CA . LYS E 1 30 ? 105.984 -27.718 -21.525 1.00 39.94 30 LYS E CA 1
ATOM 8787 C C . LYS E 1 30 ? 104.677 -28.308 -22.028 1.00 37.73 30 LYS E C 1
ATOM 8788 O O . LYS E 1 30 ? 103.880 -28.838 -21.244 1.00 32.35 30 LYS E O 1
ATOM 8794 N N . ARG E 1 31 ? 104.456 -28.195 -23.334 1.00 34.92 31 ARG E N 1
ATOM 8795 C CA . ARG E 1 31 ? 103.193 -28.577 -23.941 1.00 32.91 31 ARG E CA 1
ATOM 8796 C C . ARG E 1 31 ? 102.051 -27.887 -23.190 1.00 33.78 31 ARG E C 1
ATOM 8797 O O . ARG E 1 31 ? 100.982 -28.458 -23.004 1.00 30.10 31 ARG E O 1
ATOM 8805 N N . ASN E 1 32 ? 102.284 -26.644 -22.779 1.00 35.03 32 ASN E N 1
ATOM 8806 C CA . ASN E 1 32 ? 101.266 -25.861 -22.074 1.00 32.18 32 ASN E CA 1
ATOM 8807 C C . ASN E 1 32 ? 100.775 -26.469 -20.754 1.00 36.64 32 ASN E C 1
ATOM 8808 O O . ASN E 1 32 ? 99.620 -26.292 -20.348 1.00 33.04 32 ASN E O 1
ATOM 8813 N N . ALA E 1 33 ? 101.679 -27.157 -20.071 1.00 30.10 33 ALA E N 1
ATOM 8814 C CA . ALA E 1 33 ? 101.425 -27.648 -18.724 1.00 31.55 33 ALA E CA 1
ATOM 8815 C C . ALA E 1 33 ? 101.246 -26.479 -17.762 1.00 33.55 33 ALA E C 1
ATOM 8816 O O . ALA E 1 33 ? 101.893 -25.436 -17.918 1.00 36.07 33 ALA E O 1
ATOM 8818 N N . PHE E 1 34 ? 100.389 -26.633 -16.758 1.00 35.93 34 PHE E N 1
ATOM 8819 C CA . PHE E 1 34 ? 100.234 -25.561 -15.765 1.00 34.64 34 PHE E CA 1
ATOM 8820 C C . PHE E 1 34 ? 101.036 -25.776 -14.482 1.00 33.54 34 PHE E C 1
ATOM 8821 O O . PHE E 1 34 ? 101.034 -26.866 -13.890 1.00 32.22 34 PHE E O 1
ATOM 8829 N N . ARG E 1 35 ? 101.742 -24.727 -14.070 1.00 30.63 35 ARG E N 1
ATOM 8830 C CA . ARG E 1 35 ? 102.325 -24.698 -12.735 1.00 33.97 35 ARG E CA 1
ATOM 8831 C C . ARG E 1 35 ? 101.390 -23.869 -11.873 1.00 37.56 35 ARG E C 1
ATOM 8832 O O . ARG E 1 35 ? 100.425 -23.294 -12.381 1.00 33.36 35 ARG E O 1
ATOM 8840 N N . PRO E 1 36 ? 101.629 -23.851 -10.555 1.00 42.93 36 PRO E N 1
ATOM 8841 C CA . PRO E 1 36 ? 100.716 -23.106 -9.686 1.00 37.59 36 PRO E CA 1
ATOM 8842 C C . PRO E 1 36 ? 100.479 -21.662 -10.135 1.00 35.55 36 PRO E C 1
ATOM 8843 O O . PRO E 1 36 ? 99.339 -21.211 -10.044 1.00 36.26 36 PRO E O 1
ATOM 8847 N N . GLN E 1 37 ? 101.505 -20.957 -10.608 1.00 35.37 37 GLN E N 1
ATOM 8848 C CA . GLN E 1 37 ? 101.302 -19.579 -11.067 1.00 36.56 37 GLN E CA 1
ATOM 8849 C C . GLN E 1 37 ? 100.383 -19.534 -12.289 1.00 32.56 37 GLN E C 1
ATOM 8850 O O . GLN E 1 37 ? 99.589 -18.604 -12.459 1.00 33.45 37 GLN E O 1
ATOM 8856 N N . THR E 1 38 ? 100.511 -20.527 -13.159 1.00 32.38 38 THR E N 1
ATOM 8857 C CA . THR E 1 38 ? 99.635 -20.602 -14.324 1.00 33.08 38 THR E CA 1
ATOM 8858 C C . THR E 1 38 ? 98.179 -20.704 -13.877 1.00 32.32 38 THR E C 1
ATOM 8859 O O . THR E 1 38 ? 97.295 -20.031 -14.414 1.00 32.53 38 THR E O 1
ATOM 8863 N N . VAL E 1 39 ? 97.922 -21.539 -12.882 1.00 31.05 39 VAL E N 1
ATOM 8864 C CA . VAL E 1 39 ? 96.556 -21.692 -12.394 1.00 29.22 39 VAL E CA 1
ATOM 8865 C C . VAL E 1 39 ? 96.040 -20.392 -11.761 1.00 25.88 39 VAL E C 1
ATOM 8866 O O . VAL E 1 39 ? 94.874 -20.027 -11.956 1.00 28.93 39 VAL E O 1
ATOM 8870 N N . PHE E 1 40 ? 96.890 -19.728 -10.975 1.00 30.68 40 PHE E N 1
ATOM 8871 C CA . PHE E 1 40 ? 96.553 -18.430 -10.366 1.00 29.41 40 PHE E CA 1
ATOM 8872 C C . PHE E 1 40 ? 96.170 -17.380 -11.418 1.00 32.13 40 PHE E C 1
ATOM 8873 O O . PHE E 1 40 ? 95.186 -16.646 -11.260 1.00 29.65 40 PHE E O 1
ATOM 8881 N N . GLU E 1 41 ? 96.957 -17.321 -12.491 1.00 31.81 41 GLU E N 1
ATOM 8882 C CA . GLU E 1 41 ? 96.723 -16.366 -13.577 1.00 29.09 41 GLU E CA 1
ATOM 8883 C C . GLU E 1 41 ? 95.463 -16.720 -14.369 1.00 27.40 41 GLU E C 1
ATOM 8884 O O . GLU E 1 41 ? 94.663 -15.839 -14.698 1.00 29.93 41 GLU E O 1
ATOM 8890 N N . LEU E 1 42 ? 95.279 -18.006 -14.664 1.00 27.89 42 LEU E N 1
ATOM 8891 C CA . LEU E 1 42 ? 94.051 -18.477 -15.297 1.00 28.88 42 LEU E CA 1
ATOM 8892 C C . LEU E 1 42 ? 92.827 -18.112 -14.452 1.00 29.51 42 LEU E C 1
ATOM 8893 O O . LEU E 1 42 ? 91.804 -17.649 -14.969 1.00 28.45 42 LEU E O 1
ATOM 8898 N N . TYR E 1 43 ? 92.927 -18.350 -13.149 1.00 27.76 43 TYR E N 1
ATOM 8899 C CA . TYR E 1 43 ? 91.846 -18.015 -12.237 1.00 28.36 43 TYR E CA 1
ATOM 8900 C C . TYR E 1 43 ? 91.556 -16.510 -12.298 1.00 28.51 43 TYR E C 1
ATOM 8901 O O . TYR E 1 43 ? 90.404 -16.099 -12.424 1.00 28.57 43 TYR E O 1
ATOM 8910 N N . ASP E 1 44 ? 92.606 -15.695 -12.240 1.00 29.61 44 ASP E N 1
ATOM 8911 C CA . ASP E 1 44 ? 92.456 -14.241 -12.297 1.00 29.44 44 ASP E CA 1
ATOM 8912 C C . ASP E 1 44 ? 91.772 -13.801 -13.596 1.00 33.32 44 ASP E C 1
ATOM 8913 O O . ASP E 1 44 ? 90.861 -12.956 -13.590 1.00 28.47 44 ASP E O 1
ATOM 8918 N N . ALA E 1 45 ? 92.196 -14.388 -14.713 1.00 26.52 45 ALA E N 1
ATOM 8919 C CA . ALA E 1 45 ? 91.641 -14.015 -16.008 1.00 28.63 45 ALA E CA 1
ATOM 8920 C C . ALA E 1 45 ? 90.185 -14.410 -16.133 1.00 27.68 45 ALA E C 1
ATOM 8921 O O . ALA E 1 45 ? 89.369 -13.632 -16.631 1.00 28.34 45 ALA E O 1
ATOM 8923 N N . PHE E 1 46 ? 89.849 -15.620 -15.697 1.00 30.02 46 PHE E N 1
ATOM 8924 C CA . PHE E 1 46 ? 88.451 -16.034 -15.707 1.00 28.32 46 PHE E CA 1
ATOM 8925 C C . PHE E 1 46 ? 87.594 -15.147 -14.793 1.00 29.12 46 PHE E C 1
ATOM 8926 O O . PHE E 1 46 ? 86.434 -14.874 -15.110 1.00 23.70 46 PHE E O 1
ATOM 8934 N N . CYS E 1 47 ? 88.141 -14.736 -13.647 1.00 28.60 47 CYS E N 1
ATOM 8935 C CA . CYS E 1 47 ? 87.433 -13.797 -12.760 1.00 31.37 47 CYS E CA 1
ATOM 8936 C C . CYS E 1 47 ? 87.156 -12.451 -13.435 1.00 32.20 47 CYS E C 1
ATOM 8937 O O . CYS E 1 47 ? 86.052 -11.911 -13.356 1.00 29.59 47 CYS E O 1
ATOM 8940 N N . ASN E 1 48 ? 88.174 -11.916 -14.095 1.00 26.11 48 ASN E N 1
ATOM 8941 C CA . ASN E 1 48 ? 88.005 -10.711 -14.888 1.00 31.31 48 ASN E CA 1
ATOM 8942 C C . ASN E 1 48 ? 86.887 -10.885 -15.926 1.00 27.57 48 ASN E C 1
ATOM 8943 O O . ASN E 1 48 ? 86.028 -10.010 -16.072 1.00 30.61 48 ASN E O 1
ATOM 8948 N N . ALA E 1 49 ? 86.897 -11.988 -16.670 1.00 27.87 49 ALA E N 1
ATOM 8949 C CA . ALA E 1 49 ? 85.823 -12.225 -17.636 1.00 28.24 49 ALA E CA 1
ATOM 8950 C C . ALA E 1 49 ? 84.460 -12.265 -16.951 1.00 30.08 49 ALA E C 1
ATOM 8951 O O . ALA E 1 49 ? 83.474 -11.720 -17.456 1.00 32.74 49 ALA E O 1
ATOM 8953 N N . ARG E 1 50 ? 84.399 -12.925 -15.797 1.00 27.50 50 ARG E N 1
ATOM 8954 C CA . ARG E 1 50 ? 83.145 -13.037 -15.070 1.00 28.03 50 ARG E CA 1
ATOM 8955 C C . ARG E 1 50 ? 82.606 -11.662 -14.667 1.00 27.84 50 ARG E C 1
ATOM 8956 O O . ARG E 1 50 ? 81.393 -11.432 -14.676 1.00 30.62 50 ARG E O 1
ATOM 8964 N N . GLU E 1 51 ? 83.515 -10.762 -14.298 1.00 29.74 51 GLU E N 1
ATOM 8965 C CA . GLU E 1 51 ? 83.155 -9.430 -13.801 1.00 31.65 51 GLU E CA 1
ATOM 8966 C C . GLU E 1 51 ? 82.849 -8.434 -14.917 1.00 35.25 51 GLU E C 1
ATOM 8967 O O . GLU E 1 51 ? 82.341 -7.339 -14.657 1.00 34.67 51 GLU E O 1
ATOM 8973 N N . ASP E 1 52 ? 83.177 -8.800 -16.151 1.00 33.53 52 ASP E N 1
ATOM 8974 C CA . ASP E 1 52 ? 82.983 -7.895 -17.286 1.00 34.61 52 ASP E CA 1
ATOM 8975 C C . ASP E 1 52 ? 81.584 -8.086 -17.884 1.00 35.66 52 ASP E C 1
ATOM 8976 O O . ASP E 1 52 ? 81.291 -9.123 -18.485 1.00 31.73 52 ASP E O 1
ATOM 8981 N N . ASN E 1 53 ? 80.713 -7.100 -17.671 1.00 34.79 53 ASN E N 1
ATOM 8982 C CA . ASN E 1 53 ? 79.310 -7.183 -18.089 1.00 26.99 53 ASN E CA 1
ATOM 8983 C C . ASN E 1 53 ? 79.121 -7.344 -19.604 1.00 28.41 53 ASN E C 1
ATOM 8984 O O . ASN E 1 53 ? 78.032 -7.701 -20.058 1.00 33.70 53 ASN E O 1
ATOM 8989 N N . ARG E 1 54 ? 80.181 -7.096 -20.377 1.00 27.46 54 ARG E N 1
ATOM 8990 C CA . ARG E 1 54 ? 80.114 -7.174 -21.848 1.00 33.23 54 ARG E CA 1
ATOM 8991 C C . ARG E 1 54 ? 80.466 -8.562 -22.373 1.00 34.97 54 ARG E C 1
ATOM 8992 O O . ARG E 1 54 ? 80.113 -8.914 -23.495 1.00 32.03 54 ARG E O 1
ATOM 8996 N N . ILE E 1 55 ? 81.165 -9.348 -21.556 1.00 32.13 55 ILE E N 1
ATOM 8997 C CA . ILE E 1 55 ? 81.626 -10.673 -21.966 1.00 29.91 55 ILE E CA 1
ATOM 8998 C C . ILE E 1 55 ? 80.610 -11.770 -21.644 1.00 34.35 55 ILE E C 1
ATOM 8999 O O . ILE E 1 55 ? 80.230 -11.954 -20.478 1.00 32.34 55 ILE E O 1
ATOM 9004 N N . GLY E 1 56 ? 80.189 -12.505 -22.675 1.00 28.22 56 GLY E N 1
ATOM 9005 C CA . GLY E 1 56 ? 79.271 -13.627 -22.509 1.00 27.18 56 GLY E CA 1
ATOM 9006 C C . GLY E 1 56 ? 79.925 -14.977 -22.759 1.00 29.56 56 GLY E C 1
ATOM 9007 O O . GLY E 1 56 ? 79.440 -16.016 -22.303 1.00 29.36 56 GLY E O 1
ATOM 9008 N N . VAL E 1 57 ? 81.041 -14.970 -23.481 1.00 27.77 57 VAL E N 1
ATOM 9009 C CA . VAL E 1 57 ? 81.693 -16.217 -23.869 1.00 28.61 57 VAL E CA 1
ATOM 9010 C C . VAL E 1 57 ? 83.207 -16.098 -23.722 1.00 30.92 57 VAL E C 1
ATOM 9011 O O . VAL E 1 57 ? 83.802 -15.096 -24.122 1.00 26.94 57 VAL E O 1
ATOM 9015 N N . VAL E 1 58 ? 83.834 -17.136 -23.180 1.00 28.96 58 VAL E N 1
ATOM 9016 C CA . VAL E 1 58 ? 85.284 -17.161 -23.062 1.00 26.24 58 VAL E CA 1
ATOM 9017 C C . VAL E 1 58 ? 85.809 -18.316 -23.891 1.00 28.63 58 VAL E C 1
ATOM 9018 O O . VAL E 1 58 ? 85.328 -19.447 -23.776 1.00 28.24 58 VAL E O 1
ATOM 9022 N N . LEU E 1 59 ? 86.780 -18.024 -24.746 1.00 25.28 59 LEU E N 1
ATOM 9023 C CA . LEU E 1 59 ? 87.463 -19.067 -25.491 1.00 22.71 59 LEU E CA 1
ATOM 9024 C C . LEU E 1 59 ? 88.748 -19.443 -24.753 1.00 29.61 59 LEU E C 1
ATOM 9025 O O . LEU E 1 59 ? 89.586 -18.582 -24.494 1.00 30.53 59 LEU E O 1
ATOM 9030 N N . LEU E 1 60 ? 88.917 -20.727 -24.435 1.00 26.90 60 LEU E N 1
ATOM 9031 C CA . LEU E 1 60 ? 90.146 -21.171 -23.768 1.00 27.87 60 LEU E CA 1
ATOM 9032 C C . LEU E 1 60 ? 90.947 -22.046 -24.724 1.00 27.42 60 LEU E C 1
ATOM 9033 O O . LEU E 1 60 ? 90.406 -22.971 -25.314 1.00 27.53 60 LEU E O 1
ATOM 9038 N N . THR E 1 61 ? 92.236 -21.764 -24.880 1.00 24.87 61 THR E N 1
ATOM 9039 C CA . THR E 1 61 ? 93.042 -22.526 -25.827 1.00 26.59 61 THR E CA 1
ATOM 9040 C C . THR E 1 61 ? 94.511 -22.471 -25.427 1.00 25.82 61 THR E C 1
ATOM 9041 O O . THR E 1 61 ? 94.868 -21.812 -24.450 1.00 33.09 61 THR E O 1
ATOM 9045 N N . GLY E 1 62 ? 95.352 -23.185 -26.167 1.00 27.47 62 GLY E N 1
ATOM 9046 C CA . GLY E 1 62 ? 96.783 -23.210 -25.894 1.00 26.09 62 GLY E CA 1
ATOM 9047 C C . GLY E 1 62 ? 97.604 -22.517 -26.971 1.00 33.98 62 GLY E C 1
ATOM 9048 O O . GLY E 1 62 ? 97.190 -22.437 -28.129 1.00 35.06 62 GLY E O 1
ATOM 9049 N N . ALA E 1 63 ? 98.777 -22.014 -26.599 1.00 35.22 63 ALA E N 1
ATOM 9050 C CA . ALA E 1 63 ? 99.660 -21.376 -27.566 1.00 33.01 63 ALA E CA 1
ATOM 9051 C C . ALA E 1 63 ? 100.295 -22.423 -28.485 1.00 36.50 63 ALA E C 1
ATOM 9052 O O . ALA E 1 63 ? 100.660 -23.518 -28.046 1.00 33.77 63 ALA E O 1
ATOM 9054 N N . GLY E 1 64 ? 100.383 -22.114 -29.774 1.00 35.85 64 GLY E N 1
ATOM 9055 C CA . GLY E 1 64 ? 101.048 -23.007 -30.708 1.00 34.24 64 GLY E CA 1
ATOM 9056 C C . GLY E 1 64 ? 100.921 -22.503 -32.127 1.00 36.50 64 GLY E C 1
ATOM 9057 O O . GLY E 1 64 ? 100.169 -21.560 -32.382 1.00 38.61 64 GLY E O 1
ATOM 9058 N N . PRO E 1 65 ? 101.644 -23.135 -33.062 1.00 39.96 65 PRO E N 1
ATOM 9059 C CA . PRO E 1 65 ? 102.512 -24.280 -32.757 1.00 39.57 65 PRO E CA 1
ATOM 9060 C C . PRO E 1 65 ? 103.831 -23.869 -32.108 1.00 34.36 65 PRO E C 1
ATOM 9061 O O . PRO E 1 65 ? 104.261 -22.721 -32.228 1.00 35.86 65 PRO E O 1
ATOM 9065 N N . HIS E 1 66 ? 104.470 -24.833 -31.452 1.00 35.41 66 HIS E N 1
ATOM 9066 C CA . HIS E 1 66 ? 105.771 -24.654 -30.802 1.00 35.44 66 HIS E CA 1
ATOM 9067 C C . HIS E 1 66 ? 106.865 -24.746 -31.860 1.00 44.38 66 HIS E C 1
ATOM 9068 O O . HIS E 1 66 ? 106.585 -25.032 -33.029 1.00 50.18 66 HIS E O 1
ATOM 9075 N N . SER E 1 67 ? 108.107 -24.487 -31.461 1.00 38.38 67 SER E N 1
ATOM 9076 C CA . SER E 1 67 ? 109.223 -24.501 -32.407 1.00 48.16 67 SER E CA 1
ATOM 9077 C C . SER E 1 67 ? 109.410 -25.868 -33.064 1.00 54.37 67 SER E C 1
ATOM 9078 O O . SER E 1 67 ? 109.988 -25.970 -34.145 1.00 57.03 67 SER E O 1
ATOM 9081 N N . ASP E 1 68 ? 108.926 -26.915 -32.403 1.00 49.95 68 ASP E N 1
ATOM 9082 C CA . ASP E 1 68 ? 109.025 -28.263 -32.943 1.00 46.90 68 ASP E CA 1
ATOM 9083 C C . ASP E 1 68 ? 107.830 -28.587 -33.832 1.00 47.85 68 ASP E C 1
ATOM 9084 O O . ASP E 1 68 ? 107.661 -29.731 -34.268 1.00 47.98 68 ASP E O 1
ATOM 9089 N N . GLY E 1 69 ? 107.009 -27.577 -34.114 1.00 47.41 69 GLY E N 1
ATOM 9090 C CA . GLY E 1 69 ? 105.834 -27.766 -34.953 1.00 45.71 69 GLY E CA 1
ATOM 9091 C C . GLY E 1 69 ? 104.603 -28.360 -34.276 1.00 46.25 69 GLY E C 1
ATOM 9092 O O . GLY E 1 69 ? 103.567 -28.538 -34.919 1.00 42.96 69 GLY E O 1
ATOM 9093 N N . LYS E 1 70 ? 104.698 -28.690 -32.991 1.00 47.89 70 LYS E N 1
ATOM 9094 C CA . LYS E 1 70 ? 103.588 -29.386 -32.331 1.00 44.40 70 LYS E CA 1
ATOM 9095 C C . LYS E 1 70 ? 102.577 -28.454 -31.653 1.00 35.03 70 LYS E C 1
ATOM 9096 O O . LYS E 1 70 ? 102.920 -27.362 -31.186 1.00 38.88 70 LYS E O 1
ATOM 9102 N N . TYR E 1 71 ? 101.325 -28.892 -31.624 1.00 32.54 71 TYR E N 1
ATOM 9103 C CA . TYR E 1 71 ? 100.246 -28.129 -31.008 1.00 34.45 71 TYR E CA 1
ATOM 9104 C C . TYR E 1 71 ? 99.883 -28.715 -29.651 1.00 36.74 71 TYR E C 1
ATOM 9105 O O . TYR E 1 71 ? 100.023 -29.920 -29.427 1.00 37.28 71 TYR E O 1
ATOM 9114 N N . ALA E 1 72 ? 99.403 -27.862 -28.753 1.00 30.50 72 ALA E N 1
ATOM 9115 C CA . ALA E 1 72 ? 98.924 -28.321 -27.462 1.00 30.32 72 ALA E CA 1
ATOM 9116 C C . ALA E 1 72 ? 97.919 -27.366 -26.824 1.00 30.95 72 ALA E C 1
ATOM 9117 O O . ALA E 1 72 ? 98.136 -26.148 -26.792 1.00 32.86 72 ALA E O 1
ATOM 9119 N N . PHE E 1 73 ? 96.825 -27.933 -26.327 1.00 27.99 73 PHE E N 1
ATOM 9120 C CA . PHE E 1 73 ? 95.864 -27.212 -25.504 1.00 29.57 73 PHE E CA 1
ATOM 9121 C C . PHE E 1 73 ? 96.449 -27.121 -24.096 1.00 30.04 73 PHE E C 1
ATOM 9122 O O . PHE E 1 73 ? 96.654 -26.028 -23.557 1.00 29.83 73 PHE E O 1
ATOM 9130 N N . CYS E 1 74 ? 96.746 -28.278 -23.507 1.00 30.69 74 CYS E N 1
ATOM 9131 C CA . CYS E 1 74 ? 97.301 -28.319 -22.153 1.00 29.00 74 CYS E CA 1
ATOM 9132 C C . CYS E 1 74 ? 97.664 -29.745 -21.749 1.00 29.14 74 CYS E C 1
ATOM 9133 O O . CYS E 1 74 ? 96.890 -30.685 -21.946 1.00 28.97 74 CYS E O 1
ATOM 9136 N N . SER E 1 75 ? 98.845 -29.890 -21.160 1.00 31.78 75 SER E N 1
ATOM 9137 C CA . SER E 1 75 ? 99.339 -31.202 -20.754 1.00 34.33 75 SER E CA 1
ATOM 9138 C C . SER E 1 75 ? 99.186 -31.430 -19.247 1.00 30.32 75 SER E C 1
ATOM 9139 O O . SER E 1 75 ? 99.801 -32.332 -18.680 1.00 33.36 75 SER E O 1
ATOM 9142 N N . GLY E 1 76 ? 98.392 -30.594 -18.589 1.00 30.40 76 GLY E N 1
ATOM 9143 C CA . GLY E 1 76 ? 98.078 -30.833 -17.183 1.00 30.95 76 GLY E CA 1
ATOM 9144 C C . GLY E 1 76 ? 99.105 -30.239 -16.255 1.00 34.98 76 GLY E C 1
ATOM 9145 O O . GLY E 1 76 ? 99.801 -29.291 -16.621 1.00 32.97 76 GLY E O 1
ATOM 9146 N N . GLY E 1 77 ? 99.220 -30.805 -15.054 1.00 35.34 77 GLY E N 1
ATOM 9147 C CA . GLY E 1 77 ? 100.141 -30.270 -14.066 1.00 33.15 77 GLY E CA 1
ATOM 9148 C C . GLY E 1 77 ? 101.599 -30.398 -14.489 1.00 35.88 77 GLY E C 1
ATOM 9149 O O . GLY E 1 77 ? 102.021 -31.438 -15.003 1.00 38.72 77 GLY E O 1
ATOM 9150 N N . ASP E 1 78 ? 102.361 -29.323 -14.305 1.00 33.86 78 ASP E N 1
ATOM 9151 C CA . ASP E 1 78 ? 103.791 -29.310 -14.600 1.00 36.42 78 ASP E CA 1
ATOM 9152 C C . ASP E 1 78 ? 104.550 -30.240 -13.642 1.00 43.96 78 ASP E C 1
ATOM 9153 O O . ASP E 1 78 ? 104.714 -29.935 -12.449 1.00 38.30 78 ASP E O 1
ATOM 9158 N N . GLN E 1 79 ? 104.989 -31.385 -14.161 1.00 38.91 79 GLN E N 1
ATOM 9159 C CA . GLN E 1 79 ? 105.608 -32.417 -13.336 1.00 43.35 79 GLN E CA 1
ATOM 9160 C C . GLN E 1 79 ? 106.959 -32.010 -12.749 1.00 48.25 79 GLN E C 1
ATOM 9161 O O . GLN E 1 79 ? 107.425 -32.594 -11.755 1.00 44.27 79 GLN E O 1
ATOM 9167 N N . SER E 1 80 ? 107.573 -30.997 -13.356 1.00 47.06 80 SER E N 1
ATOM 9168 C CA . SER E 1 80 ? 108.881 -30.507 -12.927 1.00 46.10 80 SER E CA 1
ATOM 9169 C C . SER E 1 80 ? 108.798 -29.722 -11.619 1.00 39.83 80 SER E C 1
ATOM 9170 O O . SER E 1 80 ? 109.820 -29.415 -11.008 1.00 41.68 80 SER E O 1
ATOM 9173 N N . VAL E 1 81 ? 107.581 -29.377 -11.197 1.00 40.08 81 VAL E N 1
ATOM 9174 C CA . VAL E 1 81 ? 107.416 -28.694 -9.909 1.00 41.92 81 VAL E CA 1
ATOM 9175 C C . VAL E 1 81 ? 106.610 -29.531 -8.918 1.00 45.77 81 VAL E C 1
ATOM 9176 O O . VAL E 1 81 ? 106.267 -29.061 -7.828 1.00 52.67 81 VAL E O 1
ATOM 9180 N N . ARG E 1 82 ? 106.336 -30.781 -9.281 1.00 46.75 82 ARG E N 1
ATOM 9181 C CA . ARG E 1 82 ? 105.579 -31.670 -8.402 1.00 46.72 82 ARG E CA 1
ATOM 9182 C C . ARG E 1 82 ? 106.455 -32.173 -7.248 1.00 49.80 82 ARG E C 1
ATOM 9183 O O . ARG E 1 82 ? 107.555 -32.697 -7.454 1.00 49.24 82 ARG E O 1
ATOM 9191 N N . GLY E 1 83 ? 105.965 -31.994 -6.027 1.00 50.56 83 GLY E N 1
ATOM 9192 C CA . GLY E 1 83 ? 106.666 -32.456 -4.841 1.00 42.12 83 GLY E CA 1
ATOM 9193 C C . GLY E 1 83 ? 105.701 -33.180 -3.920 1.00 46.37 83 GLY E C 1
ATOM 9194 O O . GLY E 1 83 ? 104.682 -33.719 -4.368 1.00 48.22 83 GLY E O 1
ATOM 9195 N N . GLU E 1 84 ? 106.023 -33.188 -2.631 1.00 42.94 84 GLU E N 1
ATOM 9196 C CA . GLU E 1 84 ? 105.229 -33.905 -1.640 1.00 53.06 84 GLU E CA 1
ATOM 9197 C C . GLU E 1 84 ? 103.875 -33.243 -1.383 1.00 47.02 84 GLU E C 1
ATOM 9198 O O . GLU E 1 84 ? 103.803 -32.104 -0.914 1.00 46.70 84 GLU E O 1
ATOM 9204 N N . GLY E 1 85 ? 102.808 -33.953 -1.733 1.00 44.33 85 GLY E N 1
ATOM 9205 C CA . GLY E 1 85 ? 101.457 -33.492 -1.464 1.00 43.01 85 GLY E CA 1
ATOM 9206 C C . GLY E 1 85 ? 100.866 -32.514 -2.457 1.00 44.56 85 GLY E C 1
ATOM 9207 O O . GLY E 1 85 ? 99.732 -32.062 -2.269 1.00 46.34 85 GLY E O 1
ATOM 9208 N N . GLY E 1 86 ? 101.600 -32.201 -3.526 1.00 43.54 86 GLY E N 1
ATOM 9209 C CA . GLY E 1 86 ? 101.090 -31.275 -4.533 1.00 40.71 86 GLY E CA 1
ATOM 9210 C C . GLY E 1 86 ? 102.147 -30.613 -5.406 1.00 46.74 86 GLY E C 1
ATOM 9211 O O . GLY E 1 86 ? 103.320 -31.008 -5.393 1.00 47.72 86 GLY E O 1
ATOM 9212 N N . TYR E 1 87 ? 101.734 -29.590 -6.154 1.00 45.59 87 TYR E N 1
ATOM 9213 C CA . TYR E 1 87 ? 102.650 -28.829 -7.006 1.00 46.50 87 TYR E CA 1
ATOM 9214 C C . TYR E 1 87 ? 103.210 -27.608 -6.258 1.00 47.61 87 TYR E C 1
ATOM 9215 O O . TYR E 1 87 ? 102.459 -26.725 -5.838 1.00 48.84 87 TYR E O 1
ATOM 9224 N N . ILE E 1 88 ? 104.531 -27.559 -6.115 1.00 51.19 88 ILE E N 1
ATOM 9225 C CA . ILE E 1 88 ? 105.187 -26.576 -5.244 1.00 53.89 88 ILE E CA 1
ATOM 9226 C C . ILE E 1 88 ? 105.295 -25.190 -5.885 1.00 56.14 88 ILE E C 1
ATOM 9227 O O . ILE E 1 88 ? 105.908 -25.033 -6.953 1.00 47.35 88 ILE E O 1
ATOM 9232 N N . ASP E 1 89 ? 104.682 -24.193 -5.240 1.00 54.26 89 ASP E N 1
ATOM 9233 C CA . ASP E 1 89 ? 104.786 -22.807 -5.703 1.00 49.49 89 ASP E CA 1
ATOM 9234 C C . ASP E 1 89 ? 106.107 -22.195 -5.251 1.00 55.26 89 ASP E C 1
ATOM 9235 O O . ASP E 1 89 ? 106.900 -22.866 -4.587 1.00 56.69 89 ASP E O 1
ATOM 9240 N N . ASP E 1 90 ? 106.337 -20.930 -5.592 1.00 57.78 90 ASP E N 1
ATOM 9241 C CA . ASP E 1 90 ? 107.634 -20.302 -5.338 1.00 60.66 90 ASP E CA 1
ATOM 9242 C C . ASP E 1 90 ? 107.926 -20.077 -3.860 1.00 57.77 90 ASP E C 1
ATOM 9243 O O . ASP E 1 90 ? 109.055 -19.752 -3.486 1.00 59.84 90 ASP E O 1
ATOM 9248 N N . GLN E 1 91 ? 106.917 -20.261 -3.017 1.00 53.24 91 GLN E N 1
ATOM 9249 C CA . GLN E 1 91 ? 107.107 -20.101 -1.582 1.00 53.36 91 GLN E CA 1
ATOM 9250 C C . GLN E 1 91 ? 107.257 -21.443 -0.874 1.00 55.96 91 GLN E C 1
ATOM 9251 O O . GLN E 1 91 ? 107.448 -21.491 0.344 1.00 53.50 91 GLN E O 1
ATOM 9254 N N . GLY E 1 92 ? 107.205 -22.532 -1.640 1.00 58.43 92 GLY E N 1
ATOM 9255 C CA . GLY E 1 92 ? 107.367 -23.854 -1.057 1.00 54.81 92 GLY E CA 1
ATOM 9256 C C . GLY E 1 92 ? 106.059 -24.510 -0.657 1.00 50.12 92 GLY E C 1
ATOM 9257 O O . GLY E 1 92 ? 106.057 -25.561 -0.015 1.00 48.03 92 GLY E O 1
ATOM 9258 N N . THR E 1 93 ? 104.940 -23.893 -1.020 1.00 49.29 93 THR E N 1
ATOM 9259 C CA . THR E 1 93 ? 103.643 -24.447 -0.652 1.00 50.49 93 THR E CA 1
ATOM 9260 C C . THR E 1 93 ? 103.153 -25.472 -1.679 1.00 50.50 93 THR E C 1
ATOM 9261 O O . THR E 1 93 ? 102.989 -25.147 -2.854 1.00 45.76 93 THR E O 1
ATOM 9265 N N . PRO E 1 94 ? 102.886 -26.710 -1.230 1.00 48.38 94 PRO E N 1
ATOM 9266 C CA . PRO E 1 94 ? 102.295 -27.691 -2.149 1.00 41.45 94 PRO E CA 1
ATOM 9267 C C . PRO E 1 94 ? 100.856 -27.301 -2.467 1.00 44.73 94 PRO E C 1
ATOM 9268 O O . PRO E 1 94 ? 100.112 -26.965 -1.538 1.00 44.00 94 PRO E O 1
ATOM 9272 N N . ARG E 1 95 ? 100.476 -27.326 -3.745 1.00 42.92 95 ARG E N 1
ATOM 9273 C CA . ARG E 1 95 ? 99.140 -26.890 -4.158 1.00 44.70 95 ARG E CA 1
ATOM 9274 C C . ARG E 1 95 ? 98.462 -27.822 -5.153 1.00 37.90 95 ARG E C 1
ATOM 9275 O O . ARG E 1 95 ? 99.120 -28.472 -5.972 1.00 36.45 95 ARG E O 1
ATOM 9283 N N . LEU E 1 96 ? 97.135 -27.848 -5.079 1.00 35.31 96 LEU E N 1
ATOM 9284 C CA . LEU E 1 96 ? 96.301 -28.495 -6.070 1.00 35.11 96 LEU E CA 1
ATOM 9285 C C . LEU E 1 96 ? 95.252 -27.488 -6.528 1.00 37.79 96 LEU E C 1
ATOM 9286 O O . LEU E 1 96 ? 94.065 -27.821 -6.631 1.00 33.44 96 LEU E O 1
ATOM 9291 N N . ASN E 1 97 ? 95.690 -26.261 -6.812 1.00 37.94 97 ASN E N 1
ATOM 9292 C CA . ASN E 1 97 ? 94.747 -25.170 -7.072 1.00 30.78 97 ASN E CA 1
ATOM 9293 C C . ASN E 1 97 ? 93.982 -25.233 -8.385 1.00 31.52 97 ASN E C 1
ATOM 9294 O O . ASN E 1 97 ? 93.063 -24.439 -8.606 1.00 29.46 97 ASN E O 1
ATOM 9299 N N . VAL E 1 98 ? 94.319 -26.189 -9.242 1.00 30.46 98 VAL E N 1
ATOM 9300 C CA . VAL E 1 98 ? 93.516 -26.393 -10.443 1.00 27.39 98 VAL E CA 1
ATOM 9301 C C . VAL E 1 98 ? 92.087 -26.775 -10.045 1.00 26.56 98 VAL E C 1
ATOM 9302 O O . VAL E 1 98 ? 91.126 -26.521 -10.781 1.00 25.60 98 VAL E O 1
ATOM 9306 N N . LEU E 1 99 ? 91.941 -27.364 -8.861 1.00 27.01 99 LEU E N 1
ATOM 9307 C CA . LEU E 1 99 ? 90.601 -27.720 -8.399 1.00 30.77 99 LEU E CA 1
ATOM 9308 C C . LEU E 1 99 ? 89.734 -26.470 -8.255 1.00 25.97 99 LEU E C 1
ATOM 9309 O O . LEU E 1 99 ? 88.536 -26.498 -8.541 1.00 25.11 99 LEU E O 1
ATOM 9314 N N . ASP E 1 100 ? 90.333 -25.383 -7.776 1.00 29.87 100 ASP E N 1
ATOM 9315 C CA . ASP E 1 100 ? 89.612 -24.118 -7.661 1.00 27.29 100 ASP E CA 1
ATOM 9316 C C . ASP E 1 100 ? 89.273 -23.563 -9.037 1.00 25.61 100 ASP E C 1
ATOM 9317 O O . ASP E 1 100 ? 88.182 -23.042 -9.259 1.00 26.65 100 ASP E O 1
ATOM 9322 N N . LEU E 1 101 ? 90.215 -23.685 -9.965 1.00 25.72 101 LEU E N 1
ATOM 9323 C CA . LEU E 1 101 ? 89.974 -23.228 -11.335 1.00 25.00 101 LEU E CA 1
ATOM 9324 C C . LEU E 1 101 ? 88.858 -24.024 -11.987 1.00 26.38 101 LEU E C 1
ATOM 9325 O O . LEU E 1 101 ? 88.005 -23.466 -12.685 1.00 27.00 101 LEU E O 1
ATOM 9330 N N . GLN E 1 102 ? 88.859 -25.333 -11.759 1.00 24.55 102 GLN E N 1
ATOM 9331 C CA . GLN E 1 102 ? 87.789 -26.176 -12.283 1.00 24.57 102 GLN E CA 1
ATOM 9332 C C . GLN E 1 102 ? 86.422 -25.649 -11.851 1.00 26.64 102 GLN E C 1
ATOM 9333 O O . GLN E 1 102 ? 85.511 -25.544 -12.662 1.00 21.70 102 GLN E O 1
ATOM 9339 N N . ARG E 1 103 ? 86.273 -25.342 -10.564 1.00 23.00 103 ARG E N 1
ATOM 9340 C CA . ARG E 1 103 ? 84.992 -24.855 -10.042 1.00 25.61 103 ARG E CA 1
ATOM 9341 C C . ARG E 1 103 ? 84.550 -23.520 -10.628 1.00 22.35 103 ARG E C 1
ATOM 9342 O O . ARG E 1 103 ? 83.357 -23.297 -10.851 1.00 24.14 103 ARG E O 1
ATOM 9350 N N . LEU E 1 104 ? 85.498 -22.606 -10.801 1.00 22.86 104 LEU E N 1
ATOM 9351 C CA . LEU E 1 104 ? 85.196 -21.303 -11.389 1.00 25.84 104 LEU E CA 1
ATOM 9352 C C . LEU E 1 104 ? 84.690 -21.435 -12.829 1.00 25.67 104 LEU E C 1
ATOM 9353 O O . LEU E 1 104 ? 83.648 -20.874 -13.202 1.00 23.78 104 LEU E O 1
ATOM 9358 N N . ILE E 1 105 ? 85.413 -22.195 -13.641 1.00 22.78 105 ILE E N 1
ATOM 9359 C CA . ILE E 1 105 ? 84.984 -22.409 -15.024 1.00 23.86 105 ILE E CA 1
ATOM 9360 C C . ILE E 1 105 ? 83.597 -23.038 -15.050 1.00 26.13 105 ILE E C 1
ATOM 9361 O O . ILE E 1 105 ? 82.731 -22.663 -15.847 1.00 28.68 105 ILE E O 1
ATOM 9366 N N . ARG E 1 106 ? 83.388 -23.991 -14.156 1.00 27.69 106 ARG E N 1
ATOM 9367 C CA . ARG E 1 106 ? 82.132 -24.728 -14.103 1.00 27.28 106 ARG E CA 1
ATOM 9368 C C . ARG E 1 106 ? 80.939 -23.872 -13.681 1.00 24.70 106 ARG E C 1
ATOM 9369 O O . ARG E 1 106 ? 79.856 -23.992 -14.242 1.00 26.41 106 ARG E O 1
ATOM 9377 N N . SER E 1 107 ? 81.161 -22.982 -12.717 1.00 26.00 107 SER E N 1
ATOM 9378 C CA . SER E 1 107 ? 80.078 -22.225 -12.103 1.00 28.36 107 SER E CA 1
ATOM 9379 C C . SER E 1 107 ? 79.835 -20.820 -12.675 1.00 26.88 107 SER E C 1
ATOM 9380 O O . SER E 1 107 ? 78.731 -20.288 -12.541 1.00 28.81 107 SER E O 1
ATOM 9383 N N . MET E 1 108 ? 80.851 -20.204 -13.275 1.00 25.10 108 MET E N 1
ATOM 9384 C CA . MET E 1 108 ? 80.677 -18.850 -13.801 1.00 28.11 108 MET E CA 1
ATOM 9385 C C . MET E 1 108 ? 79.581 -18.806 -14.861 1.00 25.79 108 MET E C 1
ATOM 9386 O O . MET E 1 108 ? 79.488 -19.689 -15.717 1.00 27.45 108 MET E O 1
ATOM 9391 N N . PRO E 1 109 ? 78.729 -17.778 -14.779 1.00 30.26 109 PRO E N 1
ATOM 9392 C CA . PRO E 1 109 ? 77.541 -17.648 -15.624 1.00 31.52 109 PRO E CA 1
ATOM 9393 C C . PRO E 1 109 ? 77.887 -17.091 -16.993 1.00 31.33 109 PRO E C 1
ATOM 9394 O O . PRO E 1 109 ? 77.174 -16.215 -17.496 1.00 35.60 109 PRO E O 1
ATOM 9398 N N . LYS E 1 110 ? 78.983 -17.584 -17.569 1.00 26.69 110 LYS E N 1
ATOM 9399 C CA . LYS E 1 110 ? 79.356 -17.309 -18.956 1.00 30.00 110 LYS E CA 1
ATOM 9400 C C . LYS E 1 110 ? 79.725 -18.642 -19.588 1.00 31.31 110 LYS E C 1
ATOM 9401 O O . LYS E 1 110 ? 80.245 -19.530 -18.908 1.00 22.81 110 LYS E O 1
ATOM 9407 N N . VAL E 1 111 ? 79.472 -18.791 -20.885 1.00 28.94 111 VAL E N 1
ATOM 9408 C CA . VAL E 1 111 ? 79.791 -20.044 -21.560 1.00 25.29 111 VAL E CA 1
ATOM 9409 C C . VAL E 1 111 ? 81.289 -20.112 -21.831 1.00 28.75 111 VAL E C 1
ATOM 9410 O O . VAL E 1 111 ? 81.880 -19.161 -22.339 1.00 31.26 111 VAL E O 1
ATOM 9414 N N . VAL E 1 112 ? 81.914 -21.220 -21.452 1.00 24.53 112 VAL E N 1
ATOM 9415 C CA . VAL E 1 112 ? 83.335 -21.379 -21.726 1.00 22.55 112 VAL E CA 1
ATOM 9416 C C . VAL E 1 112 ? 83.548 -22.440 -22.800 1.00 23.52 112 VAL E C 1
ATOM 9417 O O . VAL E 1 112 ? 83.059 -23.565 -22.684 1.00 24.10 112 VAL E O 1
ATOM 9421 N N . ILE E 1 113 ? 84.272 -22.081 -23.850 1.00 20.36 113 ILE E N 1
ATOM 9422 C CA . ILE E 1 113 ? 84.527 -23.033 -24.919 1.00 22.66 113 ILE E CA 1
ATOM 9423 C C . ILE E 1 113 ? 86.011 -23.375 -24.978 1.00 23.36 113 ILE E C 1
ATOM 9424 O O . ILE E 1 113 ? 86.846 -22.501 -25.170 1.00 25.63 113 ILE E O 1
ATOM 9429 N N . ALA E 1 114 ? 86.338 -24.654 -24.810 1.00 24.74 114 ALA E N 1
ATOM 9430 C CA . ALA E 1 114 ? 87.709 -25.093 -25.038 1.00 26.32 114 ALA E CA 1
ATOM 9431 C C . ALA E 1 114 ? 87.954 -25.238 -26.539 1.00 27.22 114 ALA E C 1
ATOM 9432 O O . ALA E 1 114 ? 87.195 -25.917 -27.233 1.00 25.37 114 ALA E O 1
ATOM 9434 N N . LEU E 1 115 ? 88.991 -24.569 -27.039 1.00 23.52 115 LEU E N 1
ATOM 9435 C CA . LEU E 1 115 ? 89.421 -24.738 -28.422 1.00 27.76 115 LEU E CA 1
ATOM 9436 C C . LEU E 1 115 ? 90.698 -25.567 -28.392 1.00 28.09 115 LEU E C 1
ATOM 9437 O O . LEU E 1 115 ? 91.775 -25.063 -28.026 1.00 27.37 115 LEU E O 1
ATOM 9442 N N . VAL E 1 116 ? 90.571 -26.842 -28.752 1.00 25.27 116 VAL E N 1
ATOM 9443 C CA . VAL E 1 116 ? 91.664 -27.793 -28.609 1.00 26.15 116 VAL E CA 1
ATOM 9444 C C . VAL E 1 116 ? 92.354 -28.063 -29.944 1.00 27.22 116 VAL E C 1
ATOM 9445 O O . VAL E 1 116 ? 91.763 -28.642 -30.861 1.00 23.56 116 VAL E O 1
ATOM 9449 N N . ALA E 1 117 ? 93.603 -27.620 -30.047 1.00 25.69 117 ALA E N 1
ATOM 9450 C CA . ALA E 1 117 ? 94.503 -28.038 -31.122 1.00 25.48 117 ALA E CA 1
ATOM 9451 C C . ALA E 1 117 ? 95.592 -28.872 -30.473 1.00 29.95 117 ALA E C 1
ATOM 9452 O O . ALA E 1 117 ? 96.095 -28.513 -29.404 1.00 35.13 117 ALA E O 1
ATOM 9454 N N . GLY E 1 118 ? 95.942 -29.999 -31.078 1.00 29.60 118 GLY E N 1
ATOM 9455 C CA . GLY E 1 118 ? 96.960 -30.854 -30.492 1.00 29.59 118 GLY E CA 1
ATOM 9456 C C . GLY E 1 118 ? 96.554 -31.470 -29.158 1.00 29.22 118 GLY E C 1
ATOM 9457 O O . GLY E 1 118 ? 95.382 -31.818 -28.931 1.00 26.71 118 GLY E O 1
ATOM 9458 N N . TYR E 1 119 ? 97.526 -31.586 -28.260 1.00 29.32 119 TYR E N 1
ATOM 9459 C CA . TYR E 1 119 ? 97.351 -32.380 -27.047 1.00 32.34 119 TYR E CA 1
ATOM 9460 C C . TYR E 1 119 ? 96.484 -31.729 -25.965 1.00 31.18 119 TYR E C 1
ATOM 9461 O O . TYR E 1 119 ? 96.762 -30.616 -25.518 1.00 27.65 119 TYR E O 1
ATOM 9470 N N . ALA E 1 120 ? 95.444 -32.446 -25.544 1.00 27.61 120 ALA E N 1
ATOM 9471 C CA . ALA E 1 120 ? 94.706 -32.137 -24.322 1.00 27.02 120 ALA E CA 1
ATOM 9472 C C . ALA E 1 120 ? 94.830 -33.378 -23.457 1.00 28.34 120 ALA E C 1
ATOM 9473 O O . ALA E 1 120 ? 94.051 -34.329 -23.595 1.00 24.32 120 ALA E O 1
ATOM 9475 N N . ILE E 1 121 ? 95.823 -33.357 -22.565 1.00 27.48 121 ILE E N 1
ATOM 9476 C CA . ILE E 1 121 ? 96.284 -34.549 -21.852 1.00 24.80 121 ILE E CA 1
ATOM 9477 C C . ILE E 1 121 ? 96.322 -34.336 -20.340 1.00 26.11 121 ILE E C 1
ATOM 9478 O O . ILE E 1 121 ? 96.677 -33.259 -19.875 1.00 32.48 121 ILE E O 1
ATOM 9483 N N . GLY E 1 122 ? 95.957 -35.363 -19.575 1.00 25.98 122 GLY E N 1
ATOM 9484 C CA . GLY E 1 122 ? 96.016 -35.299 -18.120 1.00 25.24 122 GLY E CA 1
ATOM 9485 C C . GLY E 1 122 ? 95.122 -34.221 -17.536 1.00 27.64 122 GLY E C 1
ATOM 9486 O O . GLY E 1 122 ? 93.943 -34.139 -17.887 1.00 27.00 122 GLY E O 1
ATOM 9487 N N . GLY E 1 123 ? 95.675 -33.390 -16.652 1.00 27.42 123 GLY E N 1
ATOM 9488 C CA . GLY E 1 123 ? 94.918 -32.280 -16.096 1.00 29.16 123 GLY E CA 1
ATOM 9489 C C . GLY E 1 123 ? 94.399 -31.376 -17.203 1.00 28.16 123 GLY E C 1
ATOM 9490 O O . GLY E 1 123 ? 93.359 -30.711 -17.057 1.00 24.41 123 GLY E O 1
ATOM 9491 N N . GLY E 1 124 ? 95.109 -31.368 -18.330 1.00 28.39 124 GLY E N 1
ATOM 9492 C CA . GLY E 1 124 ? 94.686 -30.584 -19.472 1.00 24.17 124 GLY E CA 1
ATOM 9493 C C . GLY E 1 124 ? 93.425 -31.145 -20.091 1.00 27.49 124 GLY E C 1
ATOM 9494 O O . GLY E 1 124 ? 92.587 -30.405 -20.617 1.00 29.48 124 GLY E O 1
ATOM 9495 N N . HIS E 1 125 ? 93.296 -32.463 -20.054 1.00 27.99 125 HIS E N 1
ATOM 9496 C CA . HIS E 1 125 ? 92.078 -33.098 -20.545 1.00 25.81 125 HIS E CA 1
ATOM 9497 C C . HIS E 1 125 ? 90.879 -32.767 -19.657 1.00 19.45 125 HIS E C 1
ATOM 9498 O O . HIS E 1 125 ? 89.783 -32.503 -20.154 1.00 24.01 125 HIS E O 1
ATOM 9505 N N . VAL E 1 126 ? 91.076 -32.789 -18.340 1.00 21.82 126 VAL E N 1
ATOM 9506 C CA . VAL E 1 126 ? 89.987 -32.451 -17.434 1.00 21.55 126 VAL E CA 1
ATOM 9507 C C . VAL E 1 126 ? 89.560 -30.984 -17.609 1.00 22.10 126 VAL E C 1
ATOM 9508 O O . VAL E 1 126 ? 88.380 -30.670 -17.516 1.00 24.39 126 VAL E O 1
ATOM 9512 N N . LEU E 1 127 ? 90.514 -30.087 -17.866 1.00 22.22 127 LEU E N 1
ATOM 9513 C CA . LEU E 1 127 ? 90.160 -28.694 -18.160 1.00 24.07 127 LEU E CA 1
ATOM 9514 C C . LEU E 1 127 ? 89.249 -28.586 -19.378 1.00 26.15 127 LEU E C 1
ATOM 9515 O O . LEU E 1 127 ? 88.282 -27.816 -19.377 1.00 22.03 127 LEU E O 1
ATOM 9520 N N . HIS E 1 128 ? 89.561 -29.341 -20.429 1.00 22.91 128 HIS E N 1
ATOM 9521 C CA . HIS E 1 128 ? 88.704 -29.329 -21.616 1.00 23.34 128 HIS E CA 1
ATOM 9522 C C . HIS E 1 128 ? 87.327 -29.838 -21.241 1.00 24.02 128 HIS E C 1
ATOM 9523 O O . HIS E 1 128 ? 86.303 -29.286 -21.675 1.00 22.21 128 HIS E O 1
ATOM 9530 N N . LEU E 1 129 ? 87.294 -30.887 -20.421 1.00 25.04 129 LEU E N 1
ATOM 9531 C CA . LEU E 1 129 ? 86.017 -31.473 -20.020 1.00 25.02 129 LEU E CA 1
ATOM 9532 C C . LEU E 1 129 ? 85.101 -30.513 -19.254 1.00 23.95 129 LEU E C 1
ATOM 9533 O O . LEU E 1 129 ? 83.911 -30.431 -19.544 1.00 25.97 129 LEU E O 1
ATOM 9538 N N . VAL E 1 130 ? 85.635 -29.778 -18.281 1.00 19.71 130 VAL E N 1
ATOM 9539 C CA . VAL E 1 130 ? 84.772 -28.904 -17.477 1.00 21.08 130 VAL E CA 1
ATOM 9540 C C . VAL E 1 130 ? 84.341 -27.633 -18.198 1.00 18.59 130 VAL E C 1
ATOM 9541 O O . VAL E 1 130 ? 83.387 -26.978 -17.783 1.00 26.44 130 VAL E O 1
ATOM 9545 N N . CYS E 1 131 ? 85.036 -27.269 -19.275 1.00 21.41 131 CYS E N 1
ATOM 9546 C CA . CYS E 1 131 ? 84.501 -26.222 -20.145 1.00 22.27 131 CYS E CA 1
ATOM 9547 C C . CYS E 1 131 ? 83.136 -26.665 -20.660 1.00 20.99 131 CYS E C 1
ATOM 9548 O O . CYS E 1 131 ? 82.925 -27.861 -20.883 1.00 22.66 131 CYS E O 1
ATOM 9551 N N . ASP E 1 132 ? 82.203 -25.716 -20.814 1.00 17.80 132 ASP E N 1
ATOM 9552 C CA . ASP E 1 132 ? 80.846 -26.029 -21.297 1.00 23.44 132 ASP E CA 1
ATOM 9553 C C . ASP E 1 132 ? 80.897 -26.842 -22.587 1.00 25.60 132 ASP E C 1
ATOM 9554 O O . ASP E 1 132 ? 80.203 -27.860 -22.741 1.00 23.40 132 ASP E O 1
ATOM 9559 N N . LEU E 1 133 ? 81.688 -26.345 -23.533 1.00 21.78 133 LEU E N 1
ATOM 9560 C CA . LEU E 1 133 ? 81.745 -26.924 -24.880 1.00 24.17 133 LEU E CA 1
ATOM 9561 C C . LEU E 1 133 ? 83.186 -27.130 -25.281 1.00 29.34 133 LEU E C 1
ATOM 9562 O O . LEU E 1 133 ? 84.081 -26.500 -24.721 1.00 28.07 133 LEU E O 1
ATOM 9567 N N . THR E 1 134 ? 83.410 -28.014 -26.249 1.00 27.04 134 THR E N 1
ATOM 9568 C CA . THR E 1 134 ? 84.741 -28.206 -26.817 1.00 19.51 134 THR E CA 1
ATOM 9569 C C . THR E 1 134 ? 84.670 -28.252 -28.343 1.00 22.83 134 THR E C 1
ATOM 9570 O O . THR E 1 134 ? 83.882 -28.995 -28.917 1.00 21.22 134 THR E O 1
ATOM 9574 N N . ILE E 1 135 ? 85.463 -27.405 -28.975 1.00 26.00 135 ILE E N 1
ATOM 9575 C CA . ILE E 1 135 ? 85.677 -27.451 -30.414 1.00 21.92 135 ILE E CA 1
ATOM 9576 C C . ILE E 1 135 ? 87.104 -27.918 -30.638 1.00 23.21 135 ILE E C 1
ATOM 9577 O O . ILE E 1 135 ? 88.031 -27.338 -30.076 1.00 28.06 135 ILE E O 1
ATOM 9582 N N . ALA E 1 136 ? 87.284 -28.956 -31.456 1.00 25.63 136 ALA E N 1
ATOM 9583 C CA . ALA E 1 136 ? 88.607 -29.536 -31.697 1.00 24.56 136 ALA E CA 1
ATOM 9584 C C . ALA E 1 136 ? 89.107 -29.288 -33.111 1.00 26.85 136 ALA E C 1
ATOM 9585 O O . ALA E 1 136 ? 88.321 -29.301 -34.058 1.00 25.78 136 ALA E O 1
ATOM 9587 N N . ALA E 1 137 ? 90.412 -29.072 -33.260 1.00 27.12 137 ALA E N 1
ATOM 9588 C CA . ALA E 1 137 ? 91.027 -29.122 -34.587 1.00 31.61 137 ALA E CA 1
ATOM 9589 C C . ALA E 1 137 ? 91.210 -30.584 -34.933 1.00 34.52 137 ALA E C 1
ATOM 9590 O O . ALA E 1 137 ? 91.335 -31.414 -34.032 1.00 26.39 137 ALA E O 1
ATOM 9592 N N . ASP E 1 138 ? 91.249 -30.903 -36.224 1.00 29.59 138 ASP E N 1
ATOM 9593 C CA . ASP E 1 138 ? 91.372 -32.294 -36.643 1.00 30.07 138 ASP E CA 1
ATOM 9594 C C . ASP E 1 138 ? 92.680 -32.956 -36.199 1.00 26.80 138 ASP E C 1
ATOM 9595 O O . ASP E 1 138 ? 92.789 -34.190 -36.221 1.00 32.20 138 ASP E O 1
ATOM 9600 N N . ASN E 1 139 ? 93.657 -32.149 -35.776 1.00 24.25 139 ASN E N 1
ATOM 9601 C CA . ASN E 1 139 ? 94.916 -32.686 -35.243 1.00 24.74 139 ASN E CA 1
ATOM 9602 C C . ASN E 1 139 ? 94.898 -32.863 -33.716 1.00 27.67 139 ASN E C 1
ATOM 9603 O O . ASN E 1 139 ? 95.920 -33.171 -33.098 1.00 29.76 139 ASN E O 1
ATOM 9608 N N . ALA E 1 140 ? 93.743 -32.654 -33.098 1.00 28.42 140 ALA E N 1
ATOM 9609 C CA . ALA E 1 140 ? 93.655 -32.745 -31.639 1.00 32.49 140 ALA E CA 1
ATOM 9610 C C . ALA E 1 140 ? 93.843 -34.174 -31.123 1.00 34.42 140 ALA E C 1
ATOM 9611 O O . ALA E 1 140 ? 93.419 -35.146 -31.765 1.00 29.23 140 ALA E O 1
ATOM 9613 N N . ILE E 1 141 ? 94.494 -34.290 -29.967 1.00 30.76 141 ILE E N 1
ATOM 9614 C CA . ILE E 1 141 ? 94.715 -35.583 -29.324 1.00 32.62 141 ILE E CA 1
ATOM 9615 C C . ILE E 1 141 ? 94.333 -35.506 -27.851 1.00 33.46 141 ILE E C 1
ATOM 9616 O O . ILE E 1 141 ? 94.863 -34.668 -27.104 1.00 27.27 141 ILE E O 1
ATOM 9621 N N . PHE E 1 142 ? 93.416 -36.388 -27.448 1.00 28.54 142 PHE E N 1
ATOM 9622 C CA . PHE E 1 142 ? 92.831 -36.392 -26.103 1.00 22.91 142 PHE E CA 1
ATOM 9623 C C . PHE E 1 142 ? 93.255 -37.622 -25.318 1.00 27.30 142 PHE E C 1
ATOM 9624 O O . PHE E 1 142 ? 93.437 -38.695 -25.896 1.00 31.91 142 PHE E O 1
ATOM 9632 N N . GLY E 1 143 ? 93.419 -37.475 -24.001 1.00 25.98 143 GLY E N 1
ATOM 9633 C CA . GLY E 1 143 ? 93.673 -38.629 -23.155 1.00 23.65 143 GLY E CA 1
ATOM 9634 C C . GLY E 1 143 ? 94.024 -38.300 -21.712 1.00 28.75 143 GLY E C 1
ATOM 9635 O O . GLY E 1 143 ? 94.415 -37.179 -21.391 1.00 28.11 143 GLY E O 1
ATOM 9636 N N . GLN E 1 144 ? 93.915 -39.296 -20.843 1.00 28.73 144 GLN E N 1
ATOM 9637 C CA . GLN E 1 144 ? 94.356 -39.153 -19.451 1.00 30.78 144 GLN E CA 1
ATOM 9638 C C . GLN E 1 144 ? 95.643 -39.959 -19.307 1.00 31.66 144 GLN E C 1
ATOM 9639 O O . GLN E 1 144 ? 95.946 -40.789 -20.167 1.00 30.37 144 GLN E O 1
ATOM 9645 N N . THR E 1 145 ? 96.425 -39.667 -18.269 1.00 26.71 145 THR E N 1
ATOM 9646 C CA . THR E 1 145 ? 97.700 -40.336 -18.033 1.00 28.41 145 THR E CA 1
ATOM 9647 C C . THR E 1 145 ? 97.902 -40.715 -16.557 1.00 28.42 145 THR E C 1
ATOM 9648 O O . THR E 1 145 ? 98.914 -41.317 -16.193 1.00 31.21 145 THR E O 1
ATOM 9652 N N . GLY E 1 146 ? 96.964 -40.323 -15.703 1.00 31.87 146 GLY E N 1
ATOM 9653 C CA . GLY E 1 146 ? 97.139 -40.492 -14.261 1.00 27.80 146 GLY E CA 1
ATOM 9654 C C . GLY E 1 146 ? 97.840 -41.760 -13.793 1.00 31.69 146 GLY E C 1
ATOM 9655 O O . GLY E 1 146 ? 98.904 -41.697 -13.171 1.00 34.53 146 GLY E O 1
ATOM 9656 N N . PRO E 1 147 ? 97.231 -42.924 -14.060 1.00 30.05 147 PRO E N 1
ATOM 9657 C CA . PRO E 1 147 ? 97.793 -44.201 -13.596 1.00 34.91 147 PRO E CA 1
ATOM 9658 C C . PRO E 1 147 ? 99.187 -44.514 -14.127 1.00 35.96 147 PRO E C 1
ATOM 9659 O O . PRO E 1 147 ? 99.863 -45.354 -13.533 1.00 35.89 147 PRO E O 1
ATOM 9663 N N . LYS E 1 148 ? 99.614 -43.843 -15.195 1.00 34.87 148 LYS E N 1
ATOM 9664 C CA . LYS E 1 148 ? 100.972 -44.003 -15.713 1.00 37.81 148 LYS E CA 1
ATOM 9665 C C . LYS E 1 148 ? 101.964 -43.059 -15.024 1.00 37.18 148 LYS E C 1
ATOM 9666 O O . LYS E 1 148 ? 103.132 -43.413 -14.796 1.00 32.43 148 LYS E O 1
ATOM 9669 N N . VAL E 1 149 ? 101.514 -41.844 -14.719 1.00 34.31 149 VAL E N 1
ATOM 9670 C CA . VAL E 1 149 ? 102.419 -40.856 -14.124 1.00 35.44 149 VAL E CA 1
ATOM 9671 C C . VAL E 1 149 ? 102.203 -40.645 -12.637 1.00 32.45 149 VAL E C 1
ATOM 9672 O O . VAL E 1 149 ? 102.743 -39.706 -12.055 1.00 35.88 149 VAL E O 1
ATOM 9676 N N . GLY E 1 150 ? 101.425 -41.518 -12.013 1.00 31.00 150 GLY E N 1
ATOM 9677 C CA . GLY E 1 150 ? 101.236 -41.436 -10.579 1.00 33.51 150 GLY E CA 1
ATOM 9678 C C . GLY E 1 150 ? 100.347 -40.290 -10.124 1.00 37.16 150 GLY E C 1
ATOM 9679 O O . GLY E 1 150 ? 100.671 -39.555 -9.189 1.00 33.92 150 GLY E O 1
ATOM 9680 N N . SER E 1 151 ? 99.200 -40.158 -10.776 1.00 31.73 151 SER E N 1
ATOM 9681 C CA . SER E 1 151 ? 98.217 -39.163 -10.384 1.00 33.62 151 SER E CA 1
ATOM 9682 C C . SER E 1 151 ? 96.831 -39.673 -10.723 1.00 31.63 151 SER E C 1
ATOM 9683 O O . SER E 1 151 ? 96.681 -40.692 -11.404 1.00 33.00 151 SER E O 1
ATOM 9686 N N . PHE E 1 152 ? 95.817 -38.956 -10.263 1.00 28.44 152 PHE E N 1
ATOM 9687 C CA . PHE E 1 152 ? 94.458 -39.222 -10.713 1.00 30.32 152 PHE E CA 1
ATOM 9688 C C . PHE E 1 152 ? 93.565 -38.050 -10.360 1.00 27.16 152 PHE E C 1
ATOM 9689 O O . PHE E 1 152 ? 93.838 -37.308 -9.406 1.00 29.48 152 PHE E O 1
ATOM 9697 N N . ASP E 1 153 ? 92.517 -37.877 -11.159 1.00 28.95 153 ASP E N 1
ATOM 9698 C CA . ASP E 1 153 ? 91.466 -36.909 -10.875 1.00 28.59 153 ASP E CA 1
ATOM 9699 C C . ASP E 1 153 ? 90.170 -37.677 -10.710 1.00 28.51 153 ASP E C 1
ATOM 9700 O O . ASP E 1 153 ? 89.552 -38.074 -11.698 1.00 24.25 153 ASP E O 1
ATOM 9705 N N . GLY E 1 154 ? 89.787 -37.924 -9.456 1.00 26.64 154 GLY E N 1
ATOM 9706 C CA . GLY E 1 154 ? 88.602 -38.710 -9.164 1.00 27.35 154 GLY E CA 1
ATOM 9707 C C . GLY E 1 154 ? 87.375 -37.853 -8.937 1.00 28.06 154 GLY E C 1
ATOM 9708 O O . GLY E 1 154 ? 86.327 -38.356 -8.517 1.00 25.03 154 GLY E O 1
ATOM 9709 N N . GLY E 1 155 ? 87.502 -36.562 -9.239 1.00 24.45 155 GLY E N 1
ATOM 9710 C CA . GLY E 1 155 ? 86.398 -35.625 -9.117 1.00 30.20 155 GLY E CA 1
ATOM 9711 C C . GLY E 1 155 ? 85.704 -35.421 -10.447 1.00 26.71 155 GLY E C 1
ATOM 9712 O O . GLY E 1 155 ? 85.097 -36.342 -10.991 1.00 26.80 155 GLY E O 1
ATOM 9713 N N . PHE E 1 156 ? 85.775 -34.211 -10.983 1.00 21.20 156 PHE E N 1
ATOM 9714 C CA . PHE E 1 156 ? 85.153 -33.977 -12.279 1.00 29.20 156 PHE E CA 1
ATOM 9715 C C . PHE E 1 156 ? 85.823 -34.805 -13.379 1.00 27.11 156 PHE E C 1
ATOM 9716 O O . PHE E 1 156 ? 85.206 -35.109 -14.393 1.00 26.57 156 PHE E O 1
ATOM 9724 N N . GLY E 1 157 ? 87.087 -35.167 -13.180 1.00 26.78 157 GLY E N 1
ATOM 9725 C CA . GLY E 1 157 ? 87.824 -35.943 -14.164 1.00 25.46 157 GLY E CA 1
ATOM 9726 C C . GLY E 1 157 ? 87.213 -37.307 -14.411 1.00 26.21 157 GLY E C 1
ATOM 9727 O O . GLY E 1 157 ? 87.375 -37.892 -15.487 1.00 23.68 157 GLY E O 1
ATOM 9728 N N . SER E 1 158 ? 86.511 -37.822 -13.412 1.00 23.12 158 SER E N 1
ATOM 9729 C CA . SER E 1 158 ? 85.912 -39.151 -13.519 1.00 25.10 158 SER E CA 1
ATOM 9730 C C . SER E 1 158 ? 84.400 -39.078 -13.684 1.00 23.35 158 SER E C 1
ATOM 9731 O O . SER E 1 158 ? 83.864 -39.435 -14.739 1.00 22.16 158 SER E O 1
ATOM 9734 N N . SER E 1 159 ? 83.712 -38.645 -12.632 1.00 22.42 159 SER E N 1
ATOM 9735 C CA . SER E 1 159 ? 82.248 -38.555 -12.653 1.00 22.64 159 SER E CA 1
ATOM 9736 C C . SER E 1 159 ? 81.696 -37.729 -13.823 1.00 24.98 159 SER E C 1
ATOM 9737 O O . SER E 1 159 ? 80.806 -38.185 -14.563 1.00 21.46 159 SER E O 1
ATOM 9740 N N . TYR E 1 160 ? 82.200 -36.508 -13.994 1.00 24.11 160 TYR E N 1
ATOM 9741 C CA . TYR E 1 160 ? 81.662 -35.643 -15.032 1.00 22.55 160 TYR E CA 1
ATOM 9742 C C . TYR E 1 160 ? 81.990 -36.183 -16.423 1.00 23.46 160 TYR E C 1
ATOM 9743 O O . TYR E 1 160 ? 81.173 -36.101 -17.338 1.00 23.86 160 TYR E O 1
ATOM 9752 N N . LEU E 1 161 ? 83.176 -36.759 -16.579 1.00 19.39 161 LEU E N 1
ATOM 9753 C CA . LEU E 1 161 ? 83.499 -37.431 -17.841 1.00 19.52 161 LEU E CA 1
ATOM 9754 C C . LEU E 1 161 ? 82.479 -38.522 -18.150 1.00 25.42 161 LEU E C 1
ATOM 9755 O O . LEU E 1 161 ? 82.062 -38.685 -19.287 1.00 26.36 161 LEU E O 1
ATOM 9760 N N . ALA E 1 162 ? 82.095 -39.293 -17.133 1.00 25.38 162 ALA E N 1
ATOM 9761 C CA . ALA E 1 162 ? 81.073 -40.333 -17.317 1.00 25.25 162 ALA E CA 1
ATOM 9762 C C . ALA E 1 162 ? 79.717 -39.758 -17.756 1.00 21.74 162 ALA E C 1
ATOM 9763 O O . ALA E 1 162 ? 78.951 -40.403 -18.481 1.00 26.95 162 ALA E O 1
ATOM 9765 N N . ARG E 1 163 ? 79.424 -38.536 -17.323 1.00 18.63 163 ARG E N 1
ATOM 9766 C CA . ARG E 1 163 ? 78.179 -37.868 -17.712 1.00 21.73 163 ARG E CA 1
ATOM 9767 C C . ARG E 1 163 ? 78.266 -37.359 -19.137 1.00 23.63 163 ARG E C 1
ATOM 9768 O O . ARG E 1 163 ? 77.309 -36.796 -19.666 1.00 21.07 163 ARG E O 1
ATOM 9776 N N . ILE E 1 164 ? 79.428 -37.534 -19.751 1.00 22.12 164 ILE E N 1
ATOM 9777 C CA . ILE E 1 164 ? 79.620 -37.094 -21.128 1.00 20.32 164 ILE E CA 1
ATOM 9778 C C . ILE E 1 164 ? 79.713 -38.283 -22.076 1.00 25.48 164 ILE E C 1
ATOM 9779 O O . ILE E 1 164 ? 78.964 -38.363 -23.053 1.00 23.82 164 ILE E O 1
ATOM 9784 N N . VAL E 1 165 ? 80.607 -39.223 -21.779 1.00 25.92 165 VAL E N 1
ATOM 9785 C CA . VAL E 1 165 ? 80.858 -40.339 -22.701 1.00 25.63 165 VAL E CA 1
ATOM 9786 C C . VAL E 1 165 ? 80.271 -41.674 -22.208 1.00 30.29 165 VAL E C 1
ATOM 9787 O O . VAL E 1 165 ? 80.376 -42.687 -22.904 1.00 24.29 165 VAL E O 1
ATOM 9791 N N . GLY E 1 166 ? 79.664 -41.671 -21.020 1.00 23.85 166 GLY E N 1
ATOM 9792 C CA . GLY E 1 166 ? 79.126 -42.891 -20.425 1.00 20.21 166 GLY E CA 1
ATOM 9793 C C . GLY E 1 166 ? 80.185 -43.665 -19.658 1.00 25.53 166 GLY E C 1
ATOM 9794 O O . GLY E 1 166 ? 81.390 -43.491 -19.900 1.00 25.34 166 GLY E O 1
ATOM 9795 N N . GLN E 1 167 ? 79.744 -44.546 -18.758 1.00 21.78 167 GLN E N 1
ATOM 9796 C CA . GLN E 1 167 ? 80.655 -45.224 -17.839 1.00 23.38 167 GLN E CA 1
ATOM 9797 C C . GLN E 1 167 ? 81.706 -46.148 -18.481 1.00 28.59 167 GLN E C 1
ATOM 9798 O O . GLN E 1 167 ? 82.839 -46.168 -18.017 1.00 24.73 167 GLN E O 1
ATOM 9804 N N . LYS E 1 168 ? 81.348 -46.906 -19.522 1.00 28.86 168 LYS E N 1
ATOM 9805 C CA . LYS E 1 168 ? 82.303 -47.832 -20.163 1.00 24.66 168 LYS E CA 1
ATOM 9806 C C . LYS E 1 168 ? 83.494 -47.089 -20.754 1.00 25.94 168 LYS E C 1
ATOM 9807 O O . LYS E 1 168 ? 84.657 -47.430 -20.506 1.00 26.64 168 LYS E O 1
ATOM 9813 N N . LYS E 1 169 ? 83.202 -46.074 -21.558 1.00 25.20 169 LYS E N 1
ATOM 9814 C CA . LYS E 1 169 ? 84.257 -45.316 -22.225 1.00 25.01 169 LYS E CA 1
ATOM 9815 C C . LYS E 1 169 ? 85.085 -44.481 -21.245 1.00 24.66 169 LYS E C 1
ATOM 9816 O O . LYS E 1 169 ? 86.295 -44.328 -21.430 1.00 26.94 169 LYS E O 1
ATOM 9822 N N . ALA E 1 170 ? 84.446 -43.942 -20.209 1.00 25.15 170 ALA E N 1
ATOM 9823 C CA . ALA E 1 170 ? 85.169 -43.152 -19.217 1.00 24.91 170 ALA E CA 1
ATOM 9824 C C . ALA E 1 170 ? 86.219 -44.004 -18.507 1.00 24.64 170 ALA E C 1
ATOM 9825 O O . ALA E 1 170 ? 87.344 -43.561 -18.272 1.00 19.86 170 ALA E O 1
ATOM 9827 N N . ARG E 1 171 ? 85.840 -45.228 -18.145 1.00 21.78 171 ARG E N 1
ATOM 9828 C CA . ARG E 1 171 ? 86.772 -46.150 -17.482 1.00 23.62 171 ARG E CA 1
ATOM 9829 C C . ARG E 1 171 ? 87.909 -46.571 -18.404 1.00 24.23 171 ARG E C 1
ATOM 9830 O O . ARG E 1 171 ? 89.072 -46.659 -17.997 1.00 29.64 171 ARG E O 1
ATOM 9838 N N . GLU E 1 172 ? 87.572 -46.838 -19.655 1.00 24.89 172 GLU E N 1
ATOM 9839 C CA . GLU E 1 172 ? 88.603 -47.170 -20.632 1.00 21.24 172 GLU E CA 1
ATOM 9840 C C . GLU E 1 172 ? 89.661 -46.065 -20.681 1.00 23.54 172 GLU E C 1
ATOM 9841 O O . GLU E 1 172 ? 90.869 -46.315 -20.617 1.00 29.37 172 GLU E O 1
ATOM 9847 N N . ILE E 1 173 ? 89.185 -44.834 -20.817 1.00 25.43 173 ILE E N 1
ATOM 9848 C CA . ILE E 1 173 ? 90.058 -43.664 -20.908 1.00 20.34 173 ILE E CA 1
ATOM 9849 C C . ILE E 1 173 ? 91.053 -43.578 -19.759 1.00 24.88 173 ILE E C 1
ATOM 9850 O O . ILE E 1 173 ? 92.246 -43.367 -19.981 1.00 28.48 173 ILE E O 1
ATOM 9855 N N . TRP E 1 174 ? 90.577 -43.770 -18.533 1.00 26.55 174 TRP E N 1
ATOM 9856 C CA . TRP E 1 174 ? 91.450 -43.651 -17.371 1.00 23.10 174 TRP E CA 1
ATOM 9857 C C . TRP E 1 174 ? 92.348 -44.865 -17.102 1.00 28.69 174 TRP E C 1
ATOM 9858 O O . TRP E 1 174 ? 93.493 -44.711 -16.680 1.00 32.57 174 TRP E O 1
ATOM 9869 N N . TYR E 1 175 ? 91.822 -46.067 -17.312 1.00 30.81 175 TYR E N 1
ATOM 9870 C CA . TYR E 1 175 ? 92.560 -47.269 -16.942 1.00 28.52 175 TYR E CA 1
ATOM 9871 C C . TYR E 1 175 ? 93.719 -47.525 -17.882 1.00 33.92 175 TYR E C 1
ATOM 9872 O O . TYR E 1 175 ? 94.811 -47.855 -17.442 1.00 32.81 175 TYR E O 1
ATOM 9881 N N . LEU E 1 176 ? 93.503 -47.327 -19.178 1.00 28.26 176 LEU E N 1
ATOM 9882 C CA . LEU E 1 176 ? 94.536 -47.666 -20.153 1.00 32.54 176 LEU E CA 1
ATOM 9883 C C . LEU E 1 176 ? 95.435 -46.484 -20.525 1.00 34.26 176 LEU E C 1
ATOM 9884 O O . LEU E 1 176 ? 96.587 -46.680 -20.941 1.00 29.80 176 LEU E O 1
ATOM 9889 N N . CYS E 1 177 ? 94.937 -45.259 -20.348 1.00 27.72 177 CYS E N 1
ATOM 9890 C CA . CYS E 1 177 ? 95.741 -44.075 -20.692 1.00 25.29 177 CYS E CA 1
ATOM 9891 C C . CYS E 1 177 ? 96.169 -44.027 -22.154 1.00 29.71 177 CYS E C 1
ATOM 9892 O O . CYS E 1 177 ? 97.288 -43.622 -22.470 1.00 31.52 177 CYS E O 1
ATOM 9895 N N . ARG E 1 178 ? 95.276 -44.435 -23.048 1.00 31.23 178 ARG E N 1
ATOM 9896 C CA . ARG E 1 178 ? 95.541 -44.314 -24.480 1.00 30.99 178 ARG E CA 1
ATOM 9897 C C . ARG E 1 178 ? 95.314 -42.885 -24.964 1.00 31.61 178 ARG E C 1
ATOM 9898 O O . ARG E 1 178 ? 94.940 -42.008 -24.186 1.00 30.12 178 ARG E O 1
ATOM 9906 N N . GLN E 1 179 ? 95.576 -42.650 -26.247 1.00 30.13 179 GLN E N 1
ATOM 9907 C CA . GLN E 1 179 ? 95.307 -41.356 -26.855 1.00 27.25 179 GLN E CA 1
ATOM 9908 C C . GLN E 1 179 ? 94.158 -41.494 -27.844 1.00 32.63 179 GLN E C 1
ATOM 9909 O O . GLN E 1 179 ? 94.037 -42.533 -28.507 1.00 32.50 179 GLN E O 1
ATOM 9915 N N . TYR E 1 180 ? 93.333 -40.452 -27.962 1.00 30.03 180 TYR E N 1
ATOM 9916 C CA . TYR E 1 180 ? 92.182 -40.490 -28.864 1.00 26.30 180 TYR E CA 1
ATOM 9917 C C . TYR E 1 180 ? 92.216 -39.317 -29.842 1.00 29.29 180 TYR E C 1
ATOM 9918 O O . TYR E 1 180 ? 92.575 -38.201 -29.478 1.00 25.54 180 TYR E O 1
ATOM 9927 N N . SER E 1 181 ? 91.859 -39.583 -31.094 1.00 29.08 181 SER E N 1
ATOM 9928 C CA . SER E 1 181 ? 91.840 -38.551 -32.127 1.00 23.82 181 SER E CA 1
ATOM 9929 C C . SER E 1 181 ? 90.642 -37.626 -31.946 1.00 28.60 181 SER E C 1
ATOM 9930 O O . SER E 1 181 ? 89.722 -37.931 -31.188 1.00 26.63 181 SER E O 1
ATOM 9933 N N . ALA E 1 182 ? 90.642 -36.511 -32.672 1.00 28.38 182 ALA E N 1
ATOM 9934 C CA . ALA E 1 182 ? 89.507 -35.589 -32.665 1.00 31.81 182 ALA E CA 1
ATOM 9935 C C . ALA E 1 182 ? 88.216 -36.286 -33.081 1.00 31.81 182 ALA E C 1
ATOM 9936 O O . ALA E 1 182 ? 87.153 -36.082 -32.491 1.00 33.28 182 ALA E O 1
ATOM 9938 N N . GLN E 1 183 ? 88.309 -37.100 -34.122 1.00 29.25 183 GLN E N 1
ATOM 9939 C CA . GLN E 1 183 ? 87.158 -37.844 -34.607 1.00 29.75 183 GLN E CA 1
ATOM 9940 C C . GLN E 1 183 ? 86.651 -38.847 -33.560 1.00 27.28 183 GLN E C 1
ATOM 9941 O O . GLN E 1 183 ? 85.446 -38.977 -33.342 1.00 24.97 183 GLN E O 1
ATOM 9947 N N . GLU E 1 184 ? 87.566 -39.554 -32.902 1.00 28.39 184 GLU E N 1
ATOM 9948 C CA . GLU E 1 184 ? 87.172 -40.491 -31.850 1.00 29.30 184 GLU E CA 1
ATOM 9949 C C . GLU E 1 184 ? 86.511 -39.760 -30.692 1.00 28.20 184 GLU E C 1
ATOM 9950 O O . GLU E 1 184 ? 85.495 -40.205 -30.153 1.00 29.14 184 GLU E O 1
ATOM 9956 N N . ALA E 1 185 ? 87.091 -38.626 -30.315 1.00 25.72 185 ALA E N 1
ATOM 9957 C CA . ALA E 1 185 ? 86.535 -37.828 -29.232 1.00 27.51 185 ALA E CA 1
ATOM 9958 C C . ALA E 1 185 ? 85.138 -37.306 -29.565 1.00 24.53 185 ALA E C 1
ATOM 9959 O O . ALA E 1 185 ? 84.272 -37.278 -28.700 1.00 28.60 185 ALA E O 1
ATOM 9961 N N . GLU E 1 186 ? 84.915 -36.879 -30.806 1.00 21.95 186 GLU E N 1
ATOM 9962 C CA . GLU E 1 186 ? 83.578 -36.405 -31.181 1.00 24.44 186 GLU E CA 1
ATOM 9963 C C . GLU E 1 186 ? 82.573 -37.556 -31.168 1.00 25.72 186 GLU E C 1
ATOM 9964 O O . GLU E 1 186 ? 81.464 -37.424 -30.650 1.00 27.45 186 GLU E O 1
ATOM 9970 N N . ARG E 1 187 ? 82.969 -38.696 -31.728 1.00 24.08 187 ARG E N 1
ATOM 9971 C CA . ARG E 1 187 ? 82.062 -39.843 -31.833 1.00 28.11 187 ARG E CA 1
ATOM 9972 C C . ARG E 1 187 ? 81.613 -40.317 -30.443 1.00 25.47 187 ARG E C 1
ATOM 9973 O O . ARG E 1 187 ? 80.463 -40.715 -30.250 1.00 25.99 187 ARG E O 1
ATOM 9981 N N . MET E 1 188 ? 82.512 -40.245 -29.468 1.00 26.60 188 MET E N 1
ATOM 9982 C CA . MET E 1 188 ? 82.189 -40.707 -28.111 1.00 27.24 188 MET E CA 1
ATOM 9983 C C . MET E 1 188 ? 81.376 -39.724 -27.274 1.00 28.85 188 MET E C 1
ATOM 9984 O O . MET E 1 188 ? 80.911 -40.072 -26.180 1.00 25.24 188 MET E O 1
ATOM 9989 N N . GLY E 1 189 ? 81.234 -38.501 -27.775 1.00 23.03 189 GLY E N 1
ATOM 9990 C CA . GLY E 1 189 ? 80.365 -37.507 -27.164 1.00 24.07 189 GLY E CA 1
ATOM 9991 C C . GLY E 1 189 ? 81.036 -36.354 -26.427 1.00 23.52 189 GLY E C 1
ATOM 9992 O O . GLY E 1 189 ? 80.336 -35.481 -25.897 1.00 21.53 189 GLY E O 1
ATOM 9993 N N . MET E 1 190 ? 82.367 -36.304 -26.402 1.00 24.26 190 MET E N 1
ATOM 9994 C CA . MET E 1 190 ? 83.044 -35.277 -25.579 1.00 22.18 190 MET E CA 1
ATOM 9995 C C . MET E 1 190 ? 83.569 -34.056 -26.326 1.00 25.90 190 MET E C 1
ATOM 9996 O O . MET E 1 190 ? 84.051 -33.107 -25.710 1.00 23.35 190 MET E O 1
ATOM 10001 N N . VAL E 1 191 ? 83.435 -34.075 -27.648 1.00 22.97 191 VAL E N 1
ATOM 10002 C CA . VAL E 1 191 ? 83.809 -32.948 -28.486 1.00 22.05 191 VAL E CA 1
ATOM 10003 C C . VAL E 1 191 ? 82.597 -32.557 -29.317 1.00 24.51 191 VAL E C 1
ATOM 10004 O O . VAL E 1 191 ? 81.954 -33.414 -29.902 1.00 31.27 191 VAL E O 1
ATOM 10008 N N . ASN E 1 192 ? 82.250 -31.271 -29.318 1.00 24.02 192 ASN E N 1
ATOM 10009 C CA . ASN E 1 192 ? 81.027 -30.812 -29.984 1.00 23.37 192 ASN E CA 1
ATOM 10010 C C . ASN E 1 192 ? 81.130 -30.755 -31.506 1.00 21.50 192 ASN E C 1
ATOM 10011 O O . ASN E 1 192 ? 80.148 -31.007 -32.216 1.00 24.81 192 ASN E O 1
ATOM 10016 N N . THR E 1 193 ? 82.305 -30.385 -31.996 1.00 21.09 193 THR E N 1
ATOM 10017 C CA . THR E 1 193 ? 82.543 -30.379 -33.452 1.00 24.71 193 THR E CA 1
ATOM 10018 C C . THR E 1 193 ? 84.041 -30.362 -33.723 1.00 27.54 193 THR E C 1
ATOM 10019 O O . THR E 1 193 ? 84.833 -30.084 -32.814 1.00 26.10 193 THR E O 1
ATOM 10023 N N . VAL E 1 194 ? 84.424 -30.686 -34.956 1.00 27.12 194 VAL E N 1
ATOM 10024 C CA . VAL E 1 194 ? 85.836 -30.771 -35.345 1.00 27.06 194 VAL E CA 1
ATOM 10025 C C . VAL E 1 194 ? 86.047 -29.970 -36.632 1.00 27.34 194 VAL E C 1
ATOM 10026 O O . VAL E 1 194 ? 85.213 -30.024 -37.542 1.00 23.98 194 VAL E O 1
ATOM 10030 N N . VAL E 1 195 ? 87.125 -29.193 -36.690 1.00 26.84 195 VAL E N 1
ATOM 10031 C CA . VAL E 1 195 ? 87.443 -28.402 -37.879 1.00 27.97 195 VAL E CA 1
ATOM 10032 C C . VAL E 1 195 ? 88.945 -28.423 -38.142 1.00 27.17 195 VAL E C 1
ATOM 10033 O O . VAL E 1 195 ? 89.721 -28.848 -37.281 1.00 29.99 195 VAL E O 1
ATOM 10037 N N . PRO E 1 196 ? 89.363 -27.977 -39.327 1.00 30.50 196 PRO E N 1
ATOM 10038 C CA . PRO E 1 196 ? 90.812 -27.890 -39.553 1.00 28.98 196 PRO E CA 1
ATOM 10039 C C . PRO E 1 196 ? 91.478 -26.893 -38.596 1.00 32.41 196 PRO E C 1
ATOM 10040 O O . PRO E 1 196 ? 90.830 -25.951 -38.111 1.00 27.38 196 PRO E O 1
ATOM 10044 N N . VAL E 1 197 ? 92.753 -27.120 -38.305 1.00 35.60 197 VAL E N 1
ATOM 10045 C CA . VAL E 1 197 ? 93.495 -26.273 -37.376 1.00 36.29 197 VAL E CA 1
ATOM 10046 C C . VAL E 1 197 ? 93.337 -24.800 -37.731 1.00 34.80 197 VAL E C 1
ATOM 10047 O O . VAL E 1 197 ? 93.185 -23.952 -36.855 1.00 31.65 197 VAL E O 1
ATOM 10051 N N . ASP E 1 198 ? 93.388 -24.503 -39.024 1.00 31.52 198 ASP E N 1
ATOM 10052 C CA . ASP E 1 198 ? 93.355 -23.121 -39.494 1.00 34.90 198 ASP E CA 1
ATOM 10053 C C . ASP E 1 198 ? 91.970 -22.496 -39.389 1.00 39.09 198 ASP E C 1
ATOM 10054 O O . ASP E 1 198 ? 91.805 -21.293 -39.593 1.00 36.18 198 ASP E O 1
ATOM 10059 N N . ARG E 1 199 ? 90.984 -23.314 -39.029 1.00 29.94 199 ARG E N 1
ATOM 10060 C CA . ARG E 1 199 ? 89.614 -22.836 -38.870 1.00 32.19 199 ARG E CA 1
ATOM 10061 C C . ARG E 1 199 ? 89.214 -22.821 -37.399 1.00 32.09 199 ARG E C 1
ATOM 10062 O O . ARG E 1 199 ? 88.136 -22.334 -37.033 1.00 30.69 199 ARG E O 1
ATOM 10070 N N . LEU E 1 200 ? 90.096 -23.320 -36.546 1.00 28.34 200 LEU E N 1
ATOM 10071 C CA . LEU E 1 200 ? 89.714 -23.512 -35.138 1.00 27.59 200 LEU E CA 1
ATOM 10072 C C . LEU E 1 200 ? 89.246 -22.223 -34.459 1.00 30.27 200 LEU E C 1
ATOM 10073 O O . LEU E 1 200 ? 88.167 -22.185 -33.862 1.00 32.90 200 LEU E O 1
ATOM 10078 N N . GLU E 1 201 ? 90.048 -21.166 -34.528 1.00 28.20 201 GLU E N 1
ATOM 10079 C CA . GLU E 1 201 ? 89.629 -19.925 -33.868 1.00 32.19 201 GLU E CA 1
ATOM 10080 C C . GLU E 1 201 ? 88.369 -19.303 -34.471 1.00 28.40 201 GLU E C 1
ATOM 10081 O O . GLU E 1 201 ? 87.510 -18.815 -33.738 1.00 32.59 201 GLU E O 1
ATOM 10087 N N . GLU E 1 202 ? 88.254 -19.301 -35.797 1.00 28.91 202 GLU E N 1
ATOM 10088 C CA . GLU E 1 202 ? 87.062 -18.719 -36.413 1.00 39.80 202 GLU E CA 1
ATOM 10089 C C . GLU E 1 202 ? 85.799 -19.510 -36.072 1.00 30.84 202 GLU E C 1
ATOM 10090 O O . GLU E 1 202 ? 84.715 -18.933 -35.939 1.00 34.83 202 GLU E O 1
ATOM 10096 N N . GLU E 1 203 ? 85.925 -20.826 -35.939 1.00 31.41 203 GLU E N 1
ATOM 10097 C CA . GLU E 1 203 ? 84.783 -21.622 -35.484 1.00 28.52 203 GLU E CA 1
ATOM 10098 C C . GLU E 1 203 ? 84.400 -21.228 -34.056 1.00 29.34 203 GLU E C 1
ATOM 10099 O O . GLU E 1 203 ? 83.216 -21.103 -33.723 1.00 29.72 203 GLU E O 1
ATOM 10105 N N . GLY E 1 204 ? 85.402 -21.061 -33.202 1.00 29.67 204 GLY E N 1
ATOM 10106 C CA . GLY E 1 204 ? 85.140 -20.630 -31.839 1.00 31.91 204 GLY E CA 1
ATOM 10107 C C . GLY E 1 204 ? 84.388 -19.310 -31.826 1.00 28.07 204 GLY E C 1
ATOM 10108 O O . GLY E 1 204 ? 83.399 -19.128 -31.103 1.00 27.96 204 GLY E O 1
ATOM 10109 N N . ILE E 1 205 ? 84.861 -18.385 -32.649 1.00 32.14 205 ILE E N 1
ATOM 10110 C CA . ILE E 1 205 ? 84.232 -17.079 -32.762 1.00 29.11 205 ILE E CA 1
ATOM 10111 C C . ILE E 1 205 ? 82.800 -17.200 -33.283 1.00 34.30 205 ILE E C 1
ATOM 10112 O O . ILE E 1 205 ? 81.891 -16.548 -32.755 1.00 28.29 205 ILE E O 1
ATOM 10117 N N . GLN E 1 206 ? 82.592 -18.065 -34.278 1.00 35.08 206 GLN E N 1
ATOM 10118 C CA . GLN E 1 206 ? 81.257 -18.308 -34.809 1.00 31.42 206 GLN E CA 1
ATOM 10119 C C . GLN E 1 206 ? 80.308 -18.837 -33.737 1.00 26.68 206 GLN E C 1
ATOM 10120 O O . GLN E 1 206 ? 79.193 -18.345 -33.574 1.00 26.71 206 GLN E O 1
ATOM 10126 N N . TRP E 1 207 ? 80.749 -19.856 -33.008 1.00 27.42 207 TRP E N 1
ATOM 10127 C CA . TRP E 1 207 ? 79.929 -20.419 -31.952 1.00 29.47 207 TRP E CA 1
ATOM 10128 C C . TRP E 1 207 ? 79.695 -19.375 -30.878 1.00 29.71 207 TRP E C 1
ATOM 10129 O O . TRP E 1 207 ? 78.581 -19.206 -30.385 1.00 27.63 207 TRP E O 1
ATOM 10140 N N . ALA E 1 208 ? 80.744 -18.649 -30.524 1.00 26.46 208 ALA E N 1
ATOM 10141 C CA . ALA E 1 208 ? 80.578 -17.605 -29.518 1.00 27.14 208 ALA E CA 1
ATOM 10142 C C . ALA E 1 208 ? 79.497 -16.603 -29.935 1.00 30.02 208 ALA E C 1
ATOM 10143 O O . ALA E 1 208 ? 78.664 -16.207 -29.123 1.00 26.33 208 ALA E O 1
ATOM 10145 N N . LYS E 1 209 ? 79.504 -16.190 -31.200 1.00 27.86 209 LYS E N 1
ATOM 10146 C CA . LYS E 1 209 ? 78.534 -15.196 -31.659 1.00 31.16 209 LYS E CA 1
ATOM 10147 C C . LYS E 1 209 ? 77.088 -15.686 -31.650 1.00 27.03 209 LYS E C 1
ATOM 10148 O O . LYS E 1 209 ? 76.174 -14.915 -31.362 1.00 35.38 209 LYS E O 1
ATOM 10154 N N . GLU E 1 210 ? 76.876 -16.962 -31.941 1.00 26.54 210 GLU E N 1
ATOM 10155 C CA . GLU E 1 210 ? 75.527 -17.538 -31.865 1.00 26.28 210 GLU E CA 1
ATOM 10156 C C . GLU E 1 210 ? 74.988 -17.524 -30.423 1.00 31.26 210 GLU E C 1
ATOM 10157 O O . GLU E 1 210 ? 73.779 -17.447 -30.184 1.00 30.78 210 GLU E O 1
ATOM 10163 N N . ILE E 1 211 ? 75.889 -17.626 -29.458 1.00 27.37 211 ILE E N 1
ATOM 10164 C CA . ILE E 1 211 ? 75.489 -17.528 -28.052 1.00 25.43 211 ILE E CA 1
ATOM 10165 C C . ILE E 1 211 ? 75.288 -16.067 -27.654 1.00 30.23 211 ILE E C 1
ATOM 10166 O O . ILE E 1 211 ? 74.372 -15.741 -26.889 1.00 30.52 211 ILE E O 1
ATOM 10171 N N . LEU E 1 212 ? 76.158 -15.189 -28.159 1.00 26.45 212 LEU E N 1
ATOM 10172 C CA . LEU E 1 212 ? 76.107 -13.773 -27.775 1.00 35.14 212 LEU E CA 1
ATOM 10173 C C . LEU E 1 212 ? 74.839 -13.064 -28.251 1.00 34.56 212 LEU E C 1
ATOM 10174 O O . LEU E 1 212 ? 74.523 -11.980 -27.767 1.00 32.89 212 LEU E O 1
ATOM 10179 N N . SER E 1 213 ? 74.128 -13.667 -29.201 1.00 28.69 213 SER E N 1
ATOM 10180 C CA . SER E 1 213 ? 72.859 -13.115 -29.665 1.00 29.45 213 SER E CA 1
ATOM 10181 C C . SER E 1 213 ? 71.652 -13.627 -28.871 1.00 31.76 213 SER E C 1
ATOM 10182 O O . SER E 1 213 ? 70.506 -13.319 -29.221 1.00 27.12 213 SER E O 1
ATOM 10185 N N . LYS E 1 214 ? 71.897 -14.419 -27.824 1.00 28.88 214 LYS E N 1
ATOM 10186 C CA . LYS E 1 214 ? 70.812 -14.988 -27.016 1.00 28.94 214 LYS E CA 1
ATOM 10187 C C . LYS E 1 214 ? 70.609 -14.177 -25.723 1.00 32.43 214 LYS E C 1
ATOM 10188 O O . LYS E 1 214 ? 71.364 -13.248 -25.442 1.00 32.89 214 LYS E O 1
ATOM 10194 N N . SER E 1 215 ? 69.580 -14.521 -24.952 1.00 26.97 215 SER E N 1
ATOM 10195 C CA . SER E 1 215 ? 69.310 -13.850 -23.665 1.00 30.50 215 SER E CA 1
ATOM 10196 C C . SER E 1 215 ? 70.293 -14.284 -22.584 1.00 29.00 215 SER E C 1
ATOM 10197 O O . SER E 1 215 ? 70.353 -15.465 -22.237 1.00 28.03 215 SER E O 1
ATOM 10200 N N . PRO E 1 216 ? 71.062 -13.326 -22.034 1.00 29.59 216 PRO E N 1
ATOM 10201 C CA . PRO E 1 216 ? 72.022 -13.665 -20.975 1.00 29.21 216 PRO E CA 1
ATOM 10202 C C . PRO E 1 216 ? 71.367 -14.338 -19.769 1.00 28.38 216 PRO E C 1
ATOM 10203 O O . PRO E 1 216 ? 71.956 -15.259 -19.185 1.00 28.20 216 PRO E O 1
ATOM 10207 N N . LEU E 1 217 ? 70.162 -13.905 -19.406 1.00 25.58 217 LEU E N 1
ATOM 10208 C CA . LEU E 1 217 ? 69.470 -14.508 -18.264 1.00 26.82 217 LEU E CA 1
ATOM 10209 C C . LEU E 1 217 ? 69.095 -15.948 -18.570 1.00 28.77 217 LEU E C 1
ATOM 10210 O O . LEU E 1 217 ? 69.234 -16.823 -17.717 1.00 22.04 217 LEU E O 1
ATOM 10215 N N . ALA E 1 218 ? 68.647 -16.203 -19.799 1.00 24.44 218 ALA E N 1
ATOM 10216 C CA . ALA E 1 218 ? 68.287 -17.565 -20.179 1.00 23.59 218 ALA E CA 1
ATOM 10217 C C . ALA E 1 218 ? 69.506 -18.478 -20.104 1.00 26.11 218 ALA E C 1
ATOM 10218 O O . ALA E 1 218 ? 69.442 -19.569 -19.548 1.00 25.18 218 ALA E O 1
ATOM 10220 N N . ILE E 1 219 ? 70.623 -18.013 -20.658 1.00 23.36 219 ILE E N 1
ATOM 10221 C CA . ILE E 1 219 ? 71.855 -18.803 -20.677 1.00 25.77 219 ILE E CA 1
ATOM 10222 C C . ILE E 1 219 ? 72.360 -19.151 -19.274 1.00 22.83 219 ILE E C 1
ATOM 10223 O O . ILE E 1 219 ? 72.645 -20.320 -18.988 1.00 24.79 219 ILE E O 1
ATOM 10228 N N . ARG E 1 220 ? 72.433 -18.162 -18.384 1.00 22.77 220 ARG E N 1
ATOM 10229 C CA . ARG E 1 220 ? 72.948 -18.430 -17.038 1.00 24.54 220 ARG E CA 1
ATOM 10230 C C . ARG E 1 220 ? 72.068 -19.423 -16.287 1.00 22.42 220 ARG E C 1
ATOM 10231 O O . ARG E 1 220 ? 72.579 -20.244 -15.517 1.00 22.92 220 ARG E O 1
ATOM 10239 N N . CYS E 1 221 ? 70.749 -19.352 -16.487 1.00 26.42 221 CYS E N 1
ATOM 10240 C CA . CYS E 1 221 ? 69.834 -20.294 -15.818 1.00 22.17 221 CYS E CA 1
ATOM 10241 C C . CYS E 1 221 ? 70.036 -21.714 -16.327 1.00 28.54 221 CYS E C 1
ATOM 10242 O O . CYS E 1 221 ? 70.036 -22.669 -15.563 1.00 23.96 221 CYS E O 1
ATOM 10245 N N . LEU E 1 222 ? 70.219 -21.849 -17.634 1.00 25.91 222 LEU E N 1
ATOM 10246 C CA . LEU E 1 222 ? 70.460 -23.152 -18.217 1.00 24.90 222 LEU E CA 1
ATOM 10247 C C . LEU E 1 222 ? 71.795 -23.740 -17.730 1.00 18.87 222 LEU E C 1
ATOM 10248 O O . LEU E 1 222 ? 71.869 -24.919 -17.417 1.00 20.21 222 LEU E O 1
ATOM 10253 N N . LYS E 1 223 ? 72.852 -22.926 -17.669 1.00 19.85 223 LYS E N 1
ATOM 10254 C CA . LYS E 1 223 ? 74.143 -23.421 -17.187 1.00 21.84 223 LYS E CA 1
ATOM 10255 C C . LYS E 1 223 ? 74.012 -23.922 -15.747 1.00 23.86 223 LYS E C 1
ATOM 10256 O O . LYS E 1 223 ? 74.502 -24.999 -15.401 1.00 22.04 223 LYS E O 1
ATOM 10262 N N . ALA E 1 224 ? 73.315 -23.165 -14.911 1.00 22.69 224 ALA E N 1
ATOM 10263 C CA . ALA E 1 224 ? 73.077 -23.631 -13.536 1.00 22.06 224 ALA E CA 1
ATOM 10264 C C . ALA E 1 224 ? 72.265 -24.933 -13.536 1.00 21.41 224 ALA E C 1
ATOM 10265 O O . ALA E 1 224 ? 72.542 -25.860 -12.757 1.00 22.98 224 ALA E O 1
ATOM 10267 N N . ALA E 1 225 ? 71.264 -25.011 -14.415 1.00 23.20 225 ALA E N 1
ATOM 10268 C CA . ALA E 1 225 ? 70.396 -26.198 -14.493 1.00 24.05 225 ALA E CA 1
ATOM 10269 C C . ALA E 1 225 ? 71.171 -27.460 -14.856 1.00 25.51 225 ALA E C 1
ATOM 10270 O O . ALA E 1 225 ? 70.884 -28.546 -14.358 1.00 25.27 225 ALA E O 1
ATOM 10272 N N . PHE E 1 226 ? 72.122 -27.316 -15.772 1.00 26.27 226 PHE E N 1
ATOM 10273 C CA . PHE E 1 226 ? 72.985 -28.430 -16.138 1.00 23.22 226 PHE E CA 1
ATOM 10274 C C . PHE E 1 226 ? 73.872 -28.849 -14.974 1.00 22.63 226 PHE E C 1
ATOM 10275 O O . PHE E 1 226 ? 74.035 -30.035 -14.722 1.00 23.13 226 PHE E O 1
ATOM 10283 N N . ASN E 1 227 ? 74.472 -27.879 -14.281 1.00 20.58 227 ASN E N 1
ATOM 10284 C CA . ASN E 1 227 ? 75.261 -28.200 -13.089 1.00 23.83 227 ASN E CA 1
ATOM 10285 C C . ASN E 1 227 ? 74.406 -28.861 -12.024 1.00 24.46 227 ASN E C 1
ATOM 10286 O O . ASN E 1 227 ? 74.871 -29.739 -11.287 1.00 27.68 227 ASN E O 1
ATOM 10291 N N . ALA E 1 228 ? 73.143 -28.449 -11.949 1.00 22.98 228 ALA E N 1
ATOM 10292 C CA . ALA E 1 228 ? 72.274 -28.973 -10.905 1.00 20.87 228 ALA E CA 1
ATOM 10293 C C . ALA E 1 228 ? 72.040 -30.474 -11.043 1.00 22.94 228 ALA E C 1
ATOM 10294 O O . ALA E 1 228 ? 71.669 -31.133 -10.060 1.00 23.74 228 ALA E O 1
ATOM 10296 N N . ASP E 1 229 ? 72.240 -31.014 -12.245 1.00 21.55 229 ASP E N 1
ATOM 10297 C CA . ASP E 1 229 ? 72.105 -32.467 -12.452 1.00 27.39 229 ASP E CA 1
ATOM 10298 C C . ASP E 1 229 ? 73.306 -33.218 -11.919 1.00 19.54 229 ASP E C 1
ATOM 10299 O O . ASP E 1 229 ? 73.286 -34.446 -11.830 1.00 22.22 229 ASP E O 1
ATOM 10304 N N . CYS E 1 230 ? 74.355 -32.485 -11.566 1.00 19.49 230 CYS E N 1
ATOM 10305 C CA . CYS E 1 230 ? 75.597 -33.120 -11.140 1.00 22.04 230 CYS E CA 1
ATOM 10306 C C . CYS E 1 230 ? 75.993 -32.799 -9.697 1.00 23.44 230 CYS E C 1
ATOM 10307 O O . CYS E 1 230 ? 76.531 -33.655 -9.011 1.00 21.16 230 CYS E O 1
ATOM 10310 N N . ASP E 1 231 ? 75.753 -31.563 -9.263 1.00 20.46 231 ASP E N 1
ATOM 10311 C CA . ASP E 1 231 ? 76.423 -31.026 -8.071 1.00 22.20 231 ASP E CA 1
ATOM 10312 C C . ASP E 1 231 ? 75.556 -30.894 -6.825 1.00 23.85 231 ASP E C 1
ATOM 10313 O O . ASP E 1 231 ? 75.837 -30.064 -5.959 1.00 22.84 231 ASP E O 1
ATOM 10318 N N . GLY E 1 232 ? 74.505 -31.700 -6.735 1.00 22.71 232 GLY E N 1
ATOM 10319 C CA . GLY E 1 232 ? 73.661 -31.710 -5.541 1.00 23.65 232 GLY E CA 1
ATOM 10320 C C . GLY E 1 232 ? 73.295 -30.320 -5.038 1.00 26.25 232 GLY E C 1
ATOM 10321 O O . GLY E 1 232 ? 72.856 -29.465 -5.812 1.00 22.81 232 GLY E O 1
ATOM 10322 N N . GLN E 1 233 ? 73.495 -30.082 -3.748 1.00 25.45 233 GLN E N 1
ATOM 10323 C CA . GLN E 1 233 ? 73.092 -28.819 -3.121 1.00 21.01 233 GLN E CA 1
ATOM 10324 C C . GLN E 1 233 ? 73.826 -27.604 -3.672 1.00 21.33 233 GLN E C 1
ATOM 10325 O O . GLN E 1 233 ? 73.281 -26.490 -3.734 1.00 22.68 233 GLN E O 1
ATOM 10331 N N . ALA E 1 234 ? 75.071 -27.822 -4.072 1.00 21.81 234 ALA E N 1
ATOM 10332 C CA . ALA E 1 234 ? 75.849 -26.781 -4.713 1.00 22.29 234 ALA E CA 1
ATOM 10333 C C . ALA E 1 234 ? 75.219 -26.427 -6.057 1.00 23.10 234 ALA E C 1
ATOM 10334 O O . ALA E 1 234 ? 75.218 -25.265 -6.469 1.00 22.70 234 ALA E O 1
ATOM 10336 N N . GLY E 1 235 ? 74.705 -27.429 -6.763 1.00 23.17 235 GLY E N 1
ATOM 10337 C CA . GLY E 1 235 ? 73.967 -27.154 -7.985 1.00 25.74 235 GLY E CA 1
ATOM 10338 C C . GLY E 1 235 ? 72.667 -26.416 -7.710 1.00 23.81 235 GLY E C 1
ATOM 10339 O O . GLY E 1 235 ? 72.316 -25.469 -8.422 1.00 23.18 235 GLY E O 1
ATOM 10340 N N . LEU E 1 236 ? 71.956 -26.846 -6.672 1.00 23.15 236 LEU E N 1
ATOM 10341 C CA . LEU E 1 236 ? 70.734 -26.169 -6.224 1.00 23.08 236 LEU E CA 1
ATOM 10342 C C . LEU E 1 236 ? 71.021 -24.719 -5.844 1.00 21.46 236 LEU E C 1
ATOM 10343 O O . LEU E 1 236 ? 70.213 -23.830 -6.116 1.00 28.24 236 LEU E O 1
ATOM 10348 N N . GLN E 1 237 ? 72.164 -24.483 -5.195 1.00 21.44 237 GLN E N 1
ATOM 10349 C CA . GLN E 1 237 ? 72.557 -23.117 -4.854 1.00 23.39 237 GLN E CA 1
ATOM 10350 C C . GLN E 1 237 ? 72.609 -22.212 -6.080 1.00 25.51 237 GLN E C 1
ATOM 10351 O O . GLN E 1 237 ? 72.149 -21.060 -6.029 1.00 25.88 237 GLN E O 1
ATOM 10357 N N . GLU E 1 238 ? 73.188 -22.716 -7.177 1.00 21.66 238 GLU E N 1
ATOM 10358 C CA . GLU E 1 238 ? 73.311 -21.921 -8.410 1.00 23.31 238 GLU E CA 1
ATOM 10359 C C . GLU E 1 238 ? 71.952 -21.708 -9.054 1.00 25.12 238 GLU E C 1
ATOM 10360 O O . GLU E 1 238 ? 71.605 -20.596 -9.465 1.00 22.04 238 GLU E O 1
ATOM 10366 N N . LEU E 1 239 ? 71.172 -22.781 -9.132 1.00 19.62 239 LEU E N 1
ATOM 10367 C CA . LEU E 1 239 ? 69.864 -22.706 -9.770 1.00 20.34 239 LEU E CA 1
ATOM 10368 C C . LEU E 1 239 ? 68.882 -21.861 -8.975 1.00 26.56 239 LEU E C 1
ATOM 10369 O O . LEU E 1 239 ? 68.236 -20.959 -9.532 1.00 22.62 239 LEU E O 1
ATOM 10374 N N . ALA E 1 240 ? 68.782 -22.133 -7.672 1.00 22.62 240 ALA E N 1
ATOM 10375 C CA . ALA E 1 240 ? 67.905 -21.357 -6.812 1.00 20.18 240 ALA E CA 1
ATOM 10376 C C . ALA E 1 240 ? 68.365 -19.915 -6.770 1.00 25.15 240 ALA E C 1
ATOM 10377 O O . ALA E 1 240 ? 67.547 -18.997 -6.699 1.00 22.76 240 ALA E O 1
ATOM 10379 N N . GLY E 1 241 ? 69.686 -19.730 -6.812 1.00 22.25 241 GLY E N 1
ATOM 10380 C CA . GLY E 1 241 ? 70.305 -18.413 -6.836 1.00 22.09 241 GLY E CA 1
ATOM 10381 C C . GLY E 1 241 ? 69.842 -17.571 -8.008 1.00 26.49 241 GLY E C 1
ATOM 10382 O O . GLY E 1 241 ? 69.700 -16.357 -7.894 1.00 23.88 241 GLY E O 1
ATOM 10383 N N . ASN E 1 242 ? 69.667 -18.200 -9.164 1.00 23.61 242 ASN E N 1
ATOM 10384 C CA . ASN E 1 242 ? 69.125 -17.474 -10.308 1.00 27.07 242 ASN E CA 1
ATOM 10385 C C . ASN E 1 242 ? 67.641 -17.174 -10.125 1.00 26.02 242 ASN E C 1
ATOM 10386 O O . ASN E 1 242 ? 67.147 -16.130 -10.557 1.00 23.99 242 ASN E O 1
ATOM 10391 N N . ALA E 1 243 ? 66.929 -18.086 -9.478 1.00 21.28 243 ALA E N 1
ATOM 10392 C CA . ALA E 1 243 ? 65.536 -17.813 -9.152 1.00 25.97 243 ALA E CA 1
ATOM 10393 C C . ALA E 1 243 ? 65.444 -16.578 -8.246 1.00 22.66 243 ALA E C 1
ATOM 10394 O O . ALA E 1 243 ? 64.600 -15.691 -8.451 1.00 25.39 243 ALA E O 1
ATOM 10396 N N . THR E 1 244 ? 66.334 -16.495 -7.266 1.00 23.75 244 THR E N 1
ATOM 10397 C CA . THR E 1 244 ? 66.360 -15.328 -6.381 1.00 21.00 244 THR E CA 1
ATOM 10398 C C . THR E 1 244 ? 66.635 -14.050 -7.168 1.00 30.02 244 THR E C 1
ATOM 10399 O O . THR E 1 244 ? 65.947 -13.039 -6.989 1.00 25.00 244 THR E O 1
ATOM 10403 N N . LEU E 1 245 ? 67.652 -14.100 -8.024 1.00 26.34 245 LEU E N 1
ATOM 10404 C CA . LEU E 1 245 ? 67.983 -12.994 -8.927 1.00 27.78 245 LEU E CA 1
ATOM 10405 C C . LEU E 1 245 ? 66.764 -12.472 -9.684 1.00 28.10 245 LEU E C 1
ATOM 10406 O O . LEU E 1 245 ? 66.473 -11.267 -9.652 1.00 30.41 245 LEU E O 1
ATOM 10411 N N . LEU E 1 246 ? 66.045 -13.385 -10.343 1.00 29.70 246 LEU E N 1
ATOM 10412 C CA . LEU E 1 246 ? 64.855 -13.041 -11.122 1.00 28.49 246 LEU E CA 1
ATOM 10413 C C . LEU E 1 246 ? 63.743 -12.512 -10.211 1.00 30.58 246 LEU E C 1
ATOM 10414 O O . LEU E 1 246 ? 63.014 -11.578 -10.556 1.00 30.40 246 LEU E O 1
ATOM 10419 N N . TYR E 1 247 ? 63.618 -13.111 -9.038 1.00 26.94 247 TYR E N 1
ATOM 10420 C CA . TYR E 1 247 ? 62.609 -12.672 -8.072 1.00 23.31 247 TYR E CA 1
ATOM 10421 C C . TYR E 1 247 ? 62.910 -11.246 -7.619 1.00 29.15 247 TYR E C 1
ATOM 10422 O O . TYR E 1 247 ? 61.994 -10.474 -7.326 1.00 29.42 247 TYR E O 1
ATOM 10431 N N . TYR E 1 248 ? 64.198 -10.904 -7.559 1.00 32.95 248 TYR E N 1
ATOM 10432 C CA . TYR E 1 248 ? 64.621 -9.547 -7.194 1.00 29.12 248 TYR E CA 1
ATOM 10433 C C . TYR E 1 248 ? 64.350 -8.532 -8.299 1.00 34.33 248 TYR E C 1
ATOM 10434 O O . TYR E 1 248 ? 64.729 -7.358 -8.168 1.00 32.39 248 TYR E O 1
ATOM 10443 N N . MET E 1 249 ? 63.732 -8.978 -9.394 1.00 34.16 249 MET E N 1
ATOM 10444 C CA . MET E 1 249 ? 63.367 -8.073 -10.483 1.00 35.15 249 MET E CA 1
ATOM 10445 C C . MET E 1 249 ? 61.851 -7.884 -10.525 1.00 37.42 249 MET E C 1
ATOM 10446 O O . MET E 1 249 ? 61.329 -7.228 -11.427 1.00 39.63 249 MET E O 1
ATOM 10451 N N . THR E 1 250 ? 61.149 -8.448 -9.540 1.00 36.37 250 THR E N 1
ATOM 10452 C CA . THR E 1 250 ? 59.685 -8.360 -9.501 1.00 32.71 250 THR E CA 1
ATOM 10453 C C . THR E 1 250 ? 59.179 -7.307 -8.521 1.00 33.27 250 THR E C 1
ATOM 10454 O O . THR E 1 250 ? 59.843 -6.987 -7.522 1.00 34.16 250 THR E O 1
ATOM 10458 N N . GLU E 1 251 ? 57.994 -6.777 -8.804 1.00 31.84 251 GLU E N 1
ATOM 10459 C CA . GLU E 1 251 ? 57.350 -5.834 -7.897 1.00 44.21 251 GLU E CA 1
ATOM 10460 C C . GLU E 1 251 ? 56.935 -6.523 -6.610 1.00 38.64 251 GLU E C 1
ATOM 10461 O O . GLU E 1 251 ? 57.043 -5.948 -5.528 1.00 40.07 251 GLU E O 1
ATOM 10467 N N . GLU E 1 252 ? 56.426 -7.747 -6.727 1.00 34.83 252 GLU E N 1
ATOM 10468 C CA . GLU E 1 252 ? 55.997 -8.479 -5.548 1.00 33.56 252 GLU E CA 1
ATOM 10469 C C . GLU E 1 252 ? 57.145 -8.536 -4.543 1.00 35.27 252 GLU E C 1
ATOM 10470 O O . GLU E 1 252 ? 56.958 -8.272 -3.351 1.00 35.63 252 GLU E O 1
ATOM 10476 N N . GLY E 1 253 ? 58.331 -8.877 -5.037 1.00 32.72 253 GLY E N 1
ATOM 10477 C CA . GLY E 1 253 ? 59.512 -8.978 -4.198 1.00 35.96 253 GLY E CA 1
ATOM 10478 C C . GLY E 1 253 ? 59.866 -7.622 -3.617 1.00 35.49 253 GLY E C 1
ATOM 10479 O O . GLY E 1 253 ? 60.231 -7.510 -2.446 1.00 34.79 253 GLY E O 1
ATOM 10480 N N . SER E 1 254 ? 59.760 -6.584 -4.444 1.00 31.98 254 SER E N 1
ATOM 10481 C CA . SER E 1 254 ? 60.141 -5.238 -4.019 1.00 36.42 254 SER E CA 1
ATOM 10482 C C . SER E 1 254 ? 59.277 -4.711 -2.874 1.00 38.12 254 SER E C 1
ATOM 10483 O O . SER E 1 254 ? 59.759 -3.949 -2.037 1.00 38.28 254 SER E O 1
ATOM 10486 N N . GLU E 1 255 ? 58.005 -5.102 -2.851 1.00 35.22 255 GLU E N 1
ATOM 10487 C CA . GLU E 1 255 ? 57.104 -4.732 -1.762 1.00 37.59 255 GLU E CA 1
ATOM 10488 C C . GLU E 1 255 ? 57.649 -5.194 -0.403 1.00 39.79 255 GLU E C 1
ATOM 10489 O O . GLU E 1 255 ? 57.506 -4.499 0.614 1.00 40.73 255 GLU E O 1
ATOM 10495 N N . GLY E 1 256 ? 58.282 -6.365 -0.389 1.00 38.81 256 GLY E N 1
ATOM 10496 C CA . GLY E 1 256 ? 58.868 -6.872 0.837 1.00 39.41 256 GLY E CA 1
ATOM 10497 C C . GLY E 1 256 ? 59.992 -5.967 1.302 1.00 42.41 256 GLY E C 1
ATOM 10498 O O . GLY E 1 256 ? 60.090 -5.636 2.495 1.00 36.84 256 GLY E O 1
ATOM 10499 N N . LYS E 1 257 ? 60.826 -5.549 0.348 1.00 40.23 257 LYS E N 1
ATOM 10500 C CA . LYS E 1 257 ? 61.957 -4.669 0.627 1.00 36.85 257 LYS E CA 1
ATOM 10501 C C . LYS E 1 257 ? 61.479 -3.321 1.125 1.00 39.62 257 LYS E C 1
ATOM 10502 O O . LYS E 1 257 ? 61.911 -2.831 2.182 1.00 39.59 257 LYS E O 1
ATOM 10508 N N . GLN E 1 258 ? 60.571 -2.730 0.358 1.00 36.98 258 GLN E N 1
ATOM 10509 C CA . GLN E 1 258 ? 60.045 -1.408 0.668 1.00 41.60 258 GLN E CA 1
ATOM 10510 C C . GLN E 1 258 ? 59.387 -1.375 2.044 1.00 41.23 258 GLN E C 1
ATOM 10511 O O . GLN E 1 258 ? 59.617 -0.453 2.835 1.00 42.40 258 GLN E O 1
ATOM 10517 N N . ALA E 1 259 ? 58.552 -2.373 2.318 1.00 41.90 259 ALA E N 1
ATOM 10518 C CA . ALA E 1 259 ? 57.897 -2.475 3.622 1.00 41.37 259 ALA E CA 1
ATOM 10519 C C . ALA E 1 259 ? 58.910 -2.484 4.778 1.00 42.02 259 ALA E C 1
ATOM 10520 O O . ALA E 1 259 ? 58.709 -1.806 5.795 1.00 41.45 259 ALA E O 1
ATOM 10522 N N . PHE E 1 260 ? 59.986 -3.257 4.644 1.00 36.02 260 PHE E N 1
ATOM 10523 C CA . PHE E 1 260 ? 60.993 -3.282 5.705 1.00 38.92 260 PHE E CA 1
ATOM 10524 C C . PHE E 1 260 ? 61.645 -1.913 5.902 1.00 41.41 260 PHE E C 1
ATOM 10525 O O . PHE E 1 260 ? 61.758 -1.430 7.030 1.00 36.94 260 PHE E O 1
ATOM 10533 N N . LEU E 1 261 ? 62.069 -1.291 4.805 1.00 39.05 261 LEU E N 1
ATOM 10534 C CA . LEU E 1 261 ? 62.730 0.014 4.871 1.00 39.64 261 LEU E CA 1
ATOM 10535 C C . LEU E 1 261 ? 61.814 1.097 5.434 1.00 39.00 261 LEU E C 1
ATOM 10536 O O . LEU E 1 261 ? 62.277 2.029 6.112 1.00 41.53 261 LEU E O 1
ATOM 10541 N N . GLU E 1 262 ? 60.522 0.990 5.134 1.00 41.15 262 GLU E N 1
ATOM 10542 C CA . GLU E 1 262 ? 59.537 1.965 5.611 1.00 47.71 262 GLU E CA 1
ATOM 10543 C C . GLU E 1 262 ? 58.943 1.591 6.969 1.00 47.42 262 GLU E C 1
ATOM 10544 O O . GLU E 1 262 ? 58.021 2.251 7.452 1.00 47.45 262 GLU E O 1
ATOM 10550 N N . LYS E 1 263 ? 59.453 0.523 7.572 1.00 44.47 263 LYS E N 1
ATOM 10551 C CA . LYS E 1 263 ? 58.985 0.087 8.886 1.00 49.60 263 LYS E CA 1
ATOM 10552 C C . LYS E 1 263 ? 57.465 -0.091 8.967 1.00 54.44 263 LYS E C 1
ATOM 10553 O O . LYS E 1 263 ? 56.835 0.333 9.935 1.00 55.78 263 LYS E O 1
ATOM 10559 N N . ARG E 1 264 ? 56.886 -0.726 7.952 1.00 47.40 264 ARG E N 1
ATOM 10560 C CA . ARG E 1 264 ? 55.463 -1.049 7.949 1.00 47.31 264 ARG E CA 1
ATOM 10561 C C . ARG E 1 264 ? 55.325 -2.513 7.555 1.00 49.04 264 ARG E C 1
ATOM 10562 O O . ARG E 1 264 ? 56.216 -3.071 6.917 1.00 52.29 264 ARG E O 1
ATOM 10570 N N . PRO E 1 265 ? 54.197 -3.139 7.918 1.00 54.43 265 PRO E N 1
ATOM 10571 C CA . PRO E 1 265 ? 53.979 -4.522 7.482 1.00 50.65 265 PRO E CA 1
ATOM 10572 C C . PRO E 1 265 ? 53.786 -4.580 5.968 1.00 49.09 265 PRO E C 1
ATOM 10573 O O . PRO E 1 265 ? 53.188 -3.673 5.386 1.00 43.52 265 PRO E O 1
ATOM 10577 N N . PRO E 1 266 ? 54.330 -5.627 5.330 1.00 45.19 266 PRO E N 1
ATOM 10578 C CA . PRO E 1 266 ? 54.192 -5.791 3.876 1.00 41.11 266 PRO E CA 1
ATOM 10579 C C . PRO E 1 266 ? 52.747 -6.111 3.481 1.00 44.07 266 PRO E C 1
ATOM 10580 O O . PRO E 1 266 ? 51.985 -6.667 4.278 1.00 42.39 266 PRO E O 1
ATOM 10584 N N . ASP E 1 267 ? 52.374 -5.755 2.256 1.00 43.23 267 ASP E N 1
ATOM 10585 C CA . ASP E 1 267 ? 51.035 -6.041 1.763 1.00 41.51 267 ASP E CA 1
ATOM 10586 C C . ASP E 1 267 ? 51.105 -6.809 0.454 1.00 42.30 267 ASP E C 1
ATOM 10587 O O . ASP E 1 267 ? 51.287 -6.226 -0.617 1.00 38.00 267 ASP E O 1
ATOM 10592 N N . PHE E 1 268 ? 50.981 -8.126 0.554 1.00 41.86 268 PHE E N 1
ATOM 10593 C CA . PHE E 1 268 ? 51.028 -8.990 -0.615 1.00 38.25 268 PHE E CA 1
ATOM 10594 C C . PHE E 1 268 ? 49.606 -9.411 -1.012 1.00 40.92 268 PHE E C 1
ATOM 10595 O O . PHE E 1 268 ? 49.418 -10.348 -1.795 1.00 42.05 268 PHE E O 1
ATOM 10603 N N . SER E 1 269 ? 48.606 -8.706 -0.485 1.00 45.43 269 SER E N 1
ATOM 10604 C CA . SER E 1 269 ? 47.212 -9.128 -0.630 1.00 42.20 269 SER E CA 1
ATOM 10605 C C . SER E 1 269 ? 46.710 -9.157 -2.073 1.00 40.65 269 SER E C 1
ATOM 10606 O O . SER E 1 269 ? 45.812 -9.938 -2.395 1.00 41.66 269 SER E O 1
ATOM 10609 N N . GLN E 1 270 ? 47.268 -8.310 -2.936 1.00 39.56 270 GLN E N 1
ATOM 10610 C CA . GLN E 1 270 ? 46.815 -8.252 -4.325 1.00 42.55 270 GLN E CA 1
ATOM 10611 C C . GLN E 1 270 ? 47.385 -9.415 -5.128 1.00 47.60 270 GLN E C 1
ATOM 10612 O O . GLN E 1 270 ? 46.885 -9.746 -6.203 1.00 52.27 270 GLN E O 1
ATOM 10618 N N . TYR E 1 271 ? 48.450 -10.027 -4.617 1.00 44.45 271 TYR E N 1
ATOM 10619 C CA . TYR E 1 271 ? 49.159 -11.028 -5.401 1.00 40.65 271 TYR E CA 1
ATOM 10620 C C . TYR E 1 271 ? 48.569 -12.419 -5.262 1.00 36.44 271 TYR E C 1
ATOM 10621 O O . TYR E 1 271 ? 48.347 -12.899 -4.155 1.00 34.65 271 TYR E O 1
ATOM 10630 N N . PRO E 1 272 ? 48.355 -13.093 -6.400 1.00 37.07 272 PRO E N 1
ATOM 10631 C CA . PRO E 1 272 ? 47.684 -14.396 -6.358 1.00 37.57 272 PRO E CA 1
ATOM 10632 C C . PRO E 1 272 ? 48.559 -15.565 -5.910 1.00 35.28 272 PRO E C 1
ATOM 10633 O O . PRO E 1 272 ? 49.793 -15.536 -6.022 1.00 33.62 272 PRO E O 1
ATOM 10637 N N . TRP E 1 273 ? 47.898 -16.603 -5.411 1.00 30.08 273 TRP E N 1
ATOM 10638 C CA . TRP E 1 273 ? 48.549 -17.872 -5.144 1.00 35.34 273 TRP E CA 1
ATOM 10639 C C . TRP E 1 273 ? 48.314 -18.735 -6.370 1.00 33.69 273 TRP E C 1
ATOM 10640 O O . TRP E 1 273 ? 47.335 -19.483 -6.434 1.00 36.81 273 TRP E O 1
ATOM 10651 N N . LEU E 1 274 ? 49.199 -18.601 -7.356 1.00 36.27 274 LEU E N 1
ATOM 10652 C CA . LEU E 1 274 ? 49.020 -19.256 -8.651 1.00 35.32 274 LEU E CA 1
ATOM 10653 C C . LEU E 1 274 ? 49.168 -20.780 -8.558 1.00 38.34 274 LEU E C 1
ATOM 10654 O O . LEU E 1 274 ? 49.791 -21.300 -7.627 1.00 34.46 274 LEU E O 1
ATOM 10659 N N . PRO E 1 275 ? 48.592 -21.503 -9.534 1.00 38.07 275 PRO E N 1
ATOM 10660 C CA . PRO E 1 275 ? 48.620 -22.972 -9.524 1.00 37.12 275 PRO E CA 1
ATOM 10661 C C . PRO E 1 275 ? 50.010 -23.550 -9.765 1.00 40.64 275 PRO E C 1
ATOM 10662 O O . PRO E 1 275 ? 50.953 -22.843 -10.137 1.00 41.74 275 PRO E O 1
ATOM 10667 N N . MET F 1 1 ? 46.047 -50.153 -39.705 1.00 51.37 1 MET F N 1
ATOM 10668 C CA . MET F 1 1 ? 45.407 -50.236 -38.393 1.00 52.39 1 MET F CA 1
ATOM 10669 C C . MET F 1 1 ? 44.021 -49.592 -38.458 1.00 52.45 1 MET F C 1
ATOM 10670 O O . MET F 1 1 ? 43.830 -48.597 -39.165 1.00 52.08 1 MET F O 1
ATOM 10675 N N . ASP F 1 2 ? 43.063 -50.146 -37.715 1.00 47.39 2 ASP F N 1
ATOM 10676 C CA . ASP F 1 2 ? 41.717 -49.576 -37.673 1.00 41.63 2 ASP F CA 1
ATOM 10677 C C . ASP F 1 2 ? 41.561 -48.712 -36.433 1.00 41.36 2 ASP F C 1
ATOM 10678 O O . ASP F 1 2 ? 41.033 -49.170 -35.425 1.00 45.17 2 ASP F O 1
ATOM 10680 N N . TRP F 1 3 ? 41.985 -47.455 -36.516 1.00 40.99 3 TRP F N 1
ATOM 10681 C CA . TRP F 1 3 ? 41.892 -46.549 -35.376 1.00 39.28 3 TRP F CA 1
ATOM 10682 C C . TRP F 1 3 ? 40.438 -46.173 -35.113 1.00 41.80 3 TRP F C 1
ATOM 10683 O O . TRP F 1 3 ? 39.669 -45.940 -36.042 1.00 46.23 3 TRP F O 1
ATOM 10694 N N . HIS F 1 4 ? 40.067 -46.139 -33.837 1.00 39.93 4 HIS F N 1
ATOM 10695 C CA . HIS F 1 4 ? 38.728 -45.725 -33.447 1.00 46.60 4 HIS F CA 1
ATOM 10696 C C . HIS F 1 4 ? 38.850 -44.452 -32.625 1.00 44.84 4 HIS F C 1
ATOM 10697 O O . HIS F 1 4 ? 39.644 -44.395 -31.686 1.00 43.36 4 HIS F O 1
ATOM 10704 N N . ILE F 1 5 ? 38.067 -43.435 -32.969 1.00 44.51 5 ILE F N 1
ATOM 10705 C CA . ILE F 1 5 ? 38.043 -42.207 -32.179 1.00 45.50 5 ILE F CA 1
ATOM 10706 C C . ILE F 1 5 ? 37.631 -42.563 -30.753 1.00 40.36 5 ILE F C 1
ATOM 10707 O O . ILE F 1 5 ? 36.693 -43.329 -30.560 1.00 41.43 5 ILE F O 1
ATOM 10712 N N . ALA F 1 6 ? 38.310 -42.008 -29.753 1.00 45.51 6 ALA F N 1
ATOM 10713 C CA . ALA F 1 6 ? 38.061 -42.422 -28.366 1.00 43.37 6 ALA F CA 1
ATOM 10714 C C . ALA F 1 6 ? 37.403 -41.324 -27.541 1.00 47.26 6 ALA F C 1
ATOM 10715 O O . ALA F 1 6 ? 36.655 -41.598 -26.596 1.00 45.29 6 ALA F O 1
ATOM 10717 N N . LYS F 1 7 ? 37.661 -40.081 -27.930 1.00 46.93 7 LYS F N 1
ATOM 10718 C CA . LYS F 1 7 ? 37.070 -38.925 -27.275 1.00 46.18 7 LYS F CA 1
ATOM 10719 C C . LYS F 1 7 ? 37.351 -37.686 -28.121 1.00 47.98 7 LYS F C 1
ATOM 10720 O O . LYS F 1 7 ? 38.373 -37.622 -28.816 1.00 47.38 7 LYS F O 1
ATOM 10726 N N . HIS F 1 8 ? 36.447 -36.709 -28.084 1.00 44.14 8 HIS F N 1
ATOM 10727 C CA . HIS F 1 8 ? 36.612 -35.518 -28.926 1.00 49.34 8 HIS F CA 1
ATOM 10728 C C . HIS F 1 8 ? 37.142 -34.321 -28.143 1.00 44.09 8 HIS F C 1
ATOM 10729 O O . HIS F 1 8 ? 36.745 -34.073 -27.002 1.00 40.45 8 HIS F O 1
ATOM 10736 N N . TYR F 1 9 ? 38.068 -33.606 -28.772 1.00 43.22 9 TYR F N 1
ATOM 10737 C CA . TYR F 1 9 ? 38.731 -32.455 -28.170 1.00 42.46 9 TYR F CA 1
ATOM 10738 C C . TYR F 1 9 ? 38.803 -31.357 -29.223 1.00 42.05 9 TYR F C 1
ATOM 10739 O O . TYR F 1 9 ? 38.543 -31.614 -30.391 1.00 38.09 9 TYR F O 1
ATOM 10748 N N . ASP F 1 10 ? 39.157 -30.143 -28.810 1.00 45.87 10 ASP F N 1
ATOM 10749 C CA . ASP F 1 10 ? 39.333 -29.030 -29.742 1.00 43.03 10 ASP F CA 1
ATOM 10750 C C . ASP F 1 10 ? 40.717 -28.997 -30.393 1.00 42.51 10 ASP F C 1
ATOM 10751 O O . ASP F 1 10 ? 40.843 -28.769 -31.599 1.00 43.39 10 ASP F O 1
ATOM 10756 N N . ASP F 1 11 ? 41.747 -29.259 -29.594 1.00 38.33 11 ASP F N 1
ATOM 10757 C CA . ASP F 1 11 ? 43.136 -29.035 -30.005 1.00 35.85 11 ASP F CA 1
ATOM 10758 C C . ASP F 1 11 ? 43.911 -30.303 -30.348 1.00 30.94 11 ASP F C 1
ATOM 10759 O O . ASP F 1 11 ? 45.065 -30.225 -30.776 1.00 31.37 11 ASP F O 1
ATOM 10764 N N . ILE F 1 12 ? 43.307 -31.464 -30.111 1.00 34.57 12 ILE F N 1
ATOM 10765 C CA . ILE F 1 12 ? 44.009 -32.731 -30.310 1.00 29.86 12 ILE F CA 1
ATOM 10766 C C . ILE F 1 12 ? 43.056 -33.772 -30.855 1.00 30.62 12 ILE F C 1
ATOM 10767 O O . ILE F 1 12 ? 41.841 -33.577 -30.848 1.00 34.02 12 ILE F O 1
ATOM 10772 N N . LEU F 1 13 ? 43.611 -34.889 -31.306 1.00 37.73 13 LEU F N 1
ATOM 10773 C CA . LEU F 1 13 ? 42.824 -36.026 -31.762 1.00 38.86 13 LEU F CA 1
ATOM 10774 C C . LEU F 1 13 ? 43.272 -37.234 -30.962 1.00 40.38 13 LEU F C 1
ATOM 10775 O O . LEU F 1 13 ? 44.448 -37.342 -30.611 1.00 36.39 13 LEU F O 1
ATOM 10780 N N . TYR F 1 14 ? 42.336 -38.127 -30.650 1.00 38.50 14 TYR F N 1
ATOM 10781 C CA . TYR F 1 14 ? 42.627 -39.235 -29.747 1.00 37.85 14 TYR F CA 1
ATOM 10782 C C . TYR F 1 14 ? 41.986 -40.523 -30.252 1.00 35.50 14 TYR F C 1
ATOM 10783 O O . TYR F 1 14 ? 40.769 -40.596 -30.434 1.00 35.74 14 TYR F O 1
ATOM 10792 N N . TYR F 1 15 ? 42.813 -41.536 -30.496 1.00 35.46 15 TYR F N 1
ATOM 10793 C CA . TYR F 1 15 ? 42.302 -42.798 -31.020 1.00 38.03 15 TYR F CA 1
ATOM 10794 C C . TYR F 1 15 ? 42.800 -43.987 -30.211 1.00 35.53 15 TYR F C 1
ATOM 10795 O O . TYR F 1 15 ? 43.803 -43.899 -29.497 1.00 34.60 15 TYR F O 1
ATOM 10804 N N . LYS F 1 16 ? 42.114 -45.110 -30.372 1.00 33.87 16 LYS F N 1
ATOM 10805 C CA . LYS F 1 16 ? 42.549 -46.374 -29.802 1.00 34.96 16 LYS F CA 1
ATOM 10806 C C . LYS F 1 16 ? 42.397 -47.505 -30.822 1.00 36.34 16 LYS F C 1
ATOM 10807 O O . LYS F 1 16 ? 41.494 -47.488 -31.657 1.00 36.53 16 LYS F O 1
ATOM 10813 N N . ALA F 1 17 ? 43.289 -48.485 -30.734 1.00 35.11 17 ALA F N 1
ATOM 10814 C CA . ALA F 1 17 ? 43.177 -49.718 -31.504 1.00 39.28 17 ALA F CA 1
ATOM 10815 C C . ALA F 1 17 ? 43.979 -50.799 -30.799 1.00 32.66 17 ALA F C 1
ATOM 10816 O O . ALA F 1 17 ? 45.192 -50.679 -30.657 1.00 32.30 17 ALA F O 1
ATOM 10818 N N . GLY F 1 18 ? 43.309 -51.854 -30.363 1.00 35.49 18 GLY F N 1
ATOM 10819 C CA . GLY F 1 18 ? 43.972 -52.880 -29.583 1.00 42.28 18 GLY F CA 1
ATOM 10820 C C . GLY F 1 18 ? 44.602 -52.310 -28.320 1.00 42.45 18 GLY F C 1
ATOM 10821 O O . GLY F 1 18 ? 43.959 -51.565 -27.578 1.00 45.67 18 GLY F O 1
ATOM 10822 N N . GLY F 1 19 ? 45.860 -52.657 -28.078 1.00 39.89 19 GLY F N 1
ATOM 10823 C CA . GLY F 1 19 ? 46.572 -52.176 -26.900 1.00 34.86 19 GLY F CA 1
ATOM 10824 C C . GLY F 1 19 ? 47.315 -50.863 -27.121 1.00 32.30 19 GLY F C 1
ATOM 10825 O O . GLY F 1 19 ? 48.139 -50.472 -26.299 1.00 31.97 19 GLY F O 1
ATOM 10826 N N . ILE F 1 20 ? 47.042 -50.197 -28.246 1.00 34.29 20 ILE F N 1
ATOM 10827 C CA . ILE F 1 20 ? 47.725 -48.952 -28.581 1.00 32.92 20 ILE F CA 1
ATOM 10828 C C . ILE F 1 20 ? 46.757 -47.775 -28.557 1.00 33.36 20 ILE F C 1
ATOM 10829 O O . ILE F 1 20 ? 45.639 -47.864 -29.074 1.00 34.12 20 ILE F O 1
ATOM 10834 N N . ALA F 1 21 ? 47.191 -46.674 -27.955 1.00 31.72 21 ALA F N 1
ATOM 10835 C CA . ALA F 1 21 ? 46.482 -45.402 -28.069 1.00 31.13 21 ALA F CA 1
ATOM 10836 C C . ALA F 1 21 ? 47.313 -44.448 -28.937 1.00 36.05 21 ALA F C 1
ATOM 10837 O O . ALA F 1 21 ? 48.549 -44.531 -28.958 1.00 33.29 21 ALA F O 1
ATOM 10839 N N . LYS F 1 22 ? 46.643 -43.557 -29.665 1.00 31.19 22 LYS F N 1
ATOM 10840 C CA . LYS F 1 22 ? 47.334 -42.569 -30.496 1.00 29.76 22 LYS F CA 1
ATOM 10841 C C . LYS F 1 22 ? 46.816 -41.181 -30.166 1.00 30.34 22 LYS F C 1
ATOM 10842 O O . LYS F 1 22 ? 45.608 -40.928 -30.249 1.00 31.46 22 LYS F O 1
ATOM 10848 N N . ILE F 1 23 ? 47.732 -40.301 -29.771 1.00 27.71 23 ILE F N 1
ATOM 10849 C CA . ILE F 1 23 ? 47.395 -38.931 -29.412 1.00 31.69 23 ILE F CA 1
ATOM 10850 C C . ILE F 1 23 ? 48.084 -37.990 -30.377 1.00 31.92 23 ILE F C 1
ATOM 10851 O O . ILE F 1 23 ? 49.304 -38.045 -30.555 1.00 33.76 23 ILE F O 1
ATOM 10856 N N . VAL F 1 24 ? 47.291 -37.133 -31.010 1.00 31.42 24 VAL F N 1
ATOM 10857 C CA . VAL F 1 24 ? 47.793 -36.265 -32.060 1.00 28.13 24 VAL F CA 1
ATOM 10858 C C . VAL F 1 24 ? 47.531 -34.816 -31.696 1.00 30.61 24 VAL F C 1
ATOM 10859 O O . VAL F 1 24 ? 46.378 -34.419 -31.510 1.00 32.67 24 VAL F O 1
ATOM 10863 N N . ILE F 1 25 ? 48.593 -34.023 -31.604 1.00 31.42 25 ILE F N 1
ATOM 10864 C CA . ILE F 1 25 ? 48.443 -32.591 -31.371 1.00 35.11 25 ILE F CA 1
ATOM 10865 C C . ILE F 1 25 ? 47.939 -31.970 -32.669 1.00 35.45 25 ILE F C 1
ATOM 10866 O O . ILE F 1 25 ? 48.538 -32.169 -33.726 1.00 35.96 25 ILE F O 1
ATOM 10871 N N . ASN F 1 26 ? 46.838 -31.225 -32.597 1.00 34.67 26 ASN F N 1
ATOM 10872 C CA . ASN F 1 26 ? 46.143 -30.787 -33.816 1.00 38.63 26 ASN F CA 1
ATOM 10873 C C . ASN F 1 26 ? 45.992 -29.277 -33.951 1.00 37.69 26 ASN F C 1
ATOM 10874 O O . ASN F 1 26 ? 44.878 -28.768 -34.028 1.00 38.36 26 ASN F O 1
ATOM 10879 N N . ARG F 1 27 ? 47.115 -28.564 -33.973 1.00 33.62 27 ARG F N 1
ATOM 10880 C CA . ARG F 1 27 ? 47.094 -27.133 -34.266 1.00 33.50 27 ARG F CA 1
ATOM 10881 C C . ARG F 1 27 ? 48.147 -26.812 -35.321 1.00 38.21 27 ARG F C 1
ATOM 10882 O O . ARG F 1 27 ? 49.093 -26.053 -35.062 1.00 33.13 27 ARG F O 1
ATOM 10890 N N . PRO F 1 28 ? 47.999 -27.423 -36.509 1.00 35.93 28 PRO F N 1
ATOM 10891 C CA . PRO F 1 28 ? 49.005 -27.330 -37.571 1.00 33.99 28 PRO F CA 1
ATOM 10892 C C . PRO F 1 28 ? 49.232 -25.911 -38.072 1.00 35.70 28 PRO F C 1
ATOM 10893 O O . PRO F 1 28 ? 50.269 -25.648 -38.695 1.00 34.04 28 PRO F O 1
ATOM 10897 N N . HIS F 1 29 ? 48.285 -25.017 -37.803 1.00 36.23 29 HIS F N 1
ATOM 10898 C CA . HIS F 1 29 ? 48.428 -23.616 -38.187 1.00 37.20 29 HIS F CA 1
ATOM 10899 C C . HIS F 1 29 ? 49.428 -22.869 -37.305 1.00 37.12 29 HIS F C 1
ATOM 10900 O O . HIS F 1 29 ? 49.793 -21.728 -37.603 1.00 35.49 29 HIS F O 1
ATOM 10907 N N . LYS F 1 30 ? 49.848 -23.504 -36.211 1.00 31.18 30 LYS F N 1
ATOM 10908 C CA . LYS F 1 30 ? 50.874 -22.937 -35.335 1.00 38.06 30 LYS F CA 1
ATOM 10909 C C . LYS F 1 30 ? 52.038 -23.909 -35.221 1.00 32.89 30 LYS F C 1
ATOM 10910 O O . LYS F 1 30 ? 52.763 -23.885 -34.229 1.00 30.95 30 LYS F O 1
ATOM 10916 N N . ARG F 1 31 ? 52.226 -24.756 -36.233 1.00 27.77 31 ARG F N 1
ATOM 10917 C CA . ARG F 1 31 ? 53.233 -25.813 -36.138 1.00 32.10 31 ARG F CA 1
ATOM 10918 C C . ARG F 1 31 ? 52.999 -26.623 -34.866 1.00 30.11 31 ARG F C 1
ATOM 10919 O O . ARG F 1 31 ? 53.940 -27.063 -34.199 1.00 25.52 31 ARG F O 1
ATOM 10927 N N . ASN F 1 32 ? 51.726 -26.816 -34.547 1.00 32.31 32 ASN F N 1
ATOM 10928 C CA . ASN F 1 32 ? 51.316 -27.637 -33.412 1.00 28.76 32 ASN F CA 1
ATOM 10929 C C . ASN F 1 32 ? 51.815 -27.172 -32.048 1.00 28.08 32 ASN F C 1
ATOM 10930 O O . ASN F 1 32 ? 52.076 -27.975 -31.143 1.00 32.90 32 ASN F O 1
ATOM 10935 N N . ALA F 1 33 ? 51.910 -25.859 -31.895 1.00 27.77 33 ALA F N 1
ATOM 10936 C CA . ALA F 1 33 ? 52.197 -25.260 -30.597 1.00 30.51 33 ALA F CA 1
ATOM 10937 C C . ALA F 1 33 ? 51.063 -25.546 -29.627 1.00 32.83 33 ALA F C 1
ATOM 10938 O O . ALA F 1 33 ? 49.894 -25.602 -30.028 1.00 35.32 33 ALA F O 1
ATOM 10940 N N . PHE F 1 34 ? 51.397 -25.720 -28.350 1.00 36.37 34 PHE F N 1
ATOM 10941 C CA . PHE F 1 34 ? 50.364 -25.929 -27.347 1.00 32.38 34 PHE F CA 1
ATOM 10942 C C . PHE F 1 34 ? 50.010 -24.656 -26.585 1.00 34.45 34 PHE F C 1
ATOM 10943 O O . PHE F 1 34 ? 50.887 -23.943 -26.085 1.00 35.33 34 PHE F O 1
ATOM 10951 N N . ARG F 1 35 ? 48.713 -24.382 -26.499 1.00 32.09 35 ARG F N 1
ATOM 10952 C CA . ARG F 1 35 ? 48.203 -23.374 -25.577 1.00 32.82 35 ARG F CA 1
ATOM 10953 C C . ARG F 1 35 ? 47.700 -24.130 -24.348 1.00 31.46 35 ARG F C 1
ATOM 10954 O O . ARG F 1 35 ? 47.644 -25.362 -24.368 1.00 33.69 35 ARG F O 1
ATOM 10962 N N . PRO F 1 36 ? 47.370 -23.401 -23.267 1.00 36.55 36 PRO F N 1
ATOM 10963 C CA . PRO F 1 36 ? 46.966 -24.060 -22.020 1.00 35.66 36 PRO F CA 1
ATOM 10964 C C . PRO F 1 36 ? 45.863 -25.086 -22.241 1.00 40.49 36 PRO F C 1
ATOM 10965 O O . PRO F 1 36 ? 45.916 -26.162 -21.647 1.00 40.19 36 PRO F O 1
ATOM 10969 N N . GLN F 1 37 ? 44.898 -24.783 -23.102 1.00 39.38 37 GLN F N 1
ATOM 10970 C CA . GLN F 1 37 ? 43.841 -25.749 -23.383 1.00 38.42 37 GLN F CA 1
ATOM 10971 C C . GLN F 1 37 ? 44.394 -27.008 -24.020 1.00 35.90 37 GLN F C 1
ATOM 10972 O O . GLN F 1 37 ? 43.942 -28.118 -23.725 1.00 38.31 37 GLN F O 1
ATOM 10978 N N . THR F 1 38 ? 45.375 -26.835 -24.896 1.00 32.69 38 THR F N 1
ATOM 10979 C CA . THR F 1 38 ? 45.988 -27.974 -25.566 1.00 38.97 38 THR F CA 1
ATOM 10980 C C . THR F 1 38 ? 46.603 -28.917 -24.542 1.00 39.57 38 THR F C 1
ATOM 10981 O O . THR F 1 38 ? 46.450 -30.145 -24.633 1.00 31.00 38 THR F O 1
ATOM 10985 N N . VAL F 1 39 ? 47.290 -28.333 -23.563 1.00 37.90 39 VAL F N 1
ATOM 10986 C CA . VAL F 1 39 ? 47.926 -29.116 -22.512 1.00 29.16 39 VAL F CA 1
ATOM 10987 C C . VAL F 1 39 ? 46.890 -29.845 -21.665 1.00 31.75 39 VAL F C 1
ATOM 10988 O O . VAL F 1 39 ? 47.077 -31.019 -21.341 1.00 34.05 39 VAL F O 1
ATOM 10992 N N . PHE F 1 40 ? 45.813 -29.144 -21.302 1.00 33.04 40 PHE F N 1
ATOM 10993 C CA . PHE F 1 40 ? 44.702 -29.729 -20.543 1.00 40.52 40 PHE F CA 1
ATOM 10994 C C . PHE F 1 40 ? 44.133 -30.965 -21.242 1.00 38.20 40 PHE F C 1
ATOM 10995 O O . PHE F 1 40 ? 43.797 -31.968 -20.599 1.00 34.87 40 PHE F O 1
ATOM 11003 N N . GLU F 1 41 ? 43.968 -30.855 -22.554 1.00 30.66 41 GLU F N 1
ATOM 11004 C CA . GLU F 1 41 ? 43.418 -31.945 -23.359 1.00 30.67 41 GLU F CA 1
ATOM 11005 C C . GLU F 1 41 ? 44.402 -33.106 -23.505 1.00 34.11 41 GLU F C 1
ATOM 11006 O O . GLU F 1 41 ? 44.017 -34.277 -23.399 1.00 34.37 41 GLU F O 1
ATOM 11012 N N . LEU F 1 42 ? 45.671 -32.782 -23.743 1.00 29.94 42 LEU F N 1
ATOM 11013 C CA . LEU F 1 42 ? 46.708 -33.806 -23.775 1.00 31.07 42 LEU F CA 1
ATOM 11014 C C . LEU F 1 42 ? 46.738 -34.573 -22.452 1.00 32.21 42 LEU F C 1
ATOM 11015 O O . LEU F 1 42 ? 46.823 -35.805 -22.445 1.00 29.91 42 LEU F O 1
ATOM 11020 N N . TYR F 1 43 ? 46.687 -33.831 -21.342 1.00 32.66 43 TYR F N 1
ATOM 11021 C CA . TYR F 1 43 ? 46.690 -34.418 -20.003 1.00 32.39 43 TYR F CA 1
ATOM 11022 C C . TYR F 1 43 ? 45.493 -35.342 -19.805 1.00 33.60 43 TYR F C 1
ATOM 11023 O O . TYR F 1 43 ? 45.628 -36.445 -19.276 1.00 35.27 43 TYR F O 1
ATOM 11032 N N . ASP F 1 44 ? 44.315 -34.876 -20.206 1.00 30.09 44 ASP F N 1
ATOM 11033 C CA . ASP F 1 44 ? 43.105 -35.683 -20.105 1.00 36.43 44 ASP F CA 1
ATOM 11034 C C . ASP F 1 44 ? 43.218 -36.978 -20.916 1.00 33.48 44 ASP F C 1
ATOM 11035 O O . ASP F 1 44 ? 42.849 -38.055 -20.438 1.00 34.52 44 ASP F O 1
ATOM 11040 N N . ALA F 1 45 ? 43.728 -36.876 -22.141 1.00 32.82 45 ALA F N 1
ATOM 11041 C CA . ALA F 1 45 ? 43.851 -38.043 -23.002 1.00 31.42 45 ALA F CA 1
ATOM 11042 C C . ALA F 1 45 ? 44.861 -39.053 -22.453 1.00 28.18 45 ALA F C 1
ATOM 11043 O O . ALA F 1 45 ? 44.624 -40.265 -22.488 1.00 30.37 45 ALA F O 1
ATOM 11045 N N . PHE F 1 46 ? 45.998 -38.566 -21.969 1.00 27.94 46 PHE F N 1
ATOM 11046 C CA . PHE F 1 46 ? 46.973 -39.456 -21.342 1.00 29.46 46 PHE F CA 1
ATOM 11047 C C . PHE F 1 46 ? 46.416 -40.144 -20.086 1.00 31.51 46 PHE F C 1
ATOM 11048 O O . PHE F 1 46 ? 46.718 -41.316 -19.842 1.00 28.32 46 PHE F O 1
ATOM 11056 N N . CYS F 1 47 ? 45.633 -39.418 -19.286 1.00 33.81 47 CYS F N 1
ATOM 11057 C CA . CYS F 1 47 ? 44.976 -40.011 -18.108 1.00 37.85 47 CYS F CA 1
ATOM 11058 C C . CYS F 1 47 ? 44.026 -41.122 -18.508 1.00 36.99 47 CYS F C 1
ATOM 11059 O O . CYS F 1 47 ? 43.991 -42.186 -17.875 1.00 32.06 47 CYS F O 1
ATOM 11062 N N . ASN F 1 48 ? 43.239 -40.853 -19.548 1.00 32.06 48 ASN F N 1
ATOM 11063 C CA . ASN F 1 48 ? 42.345 -41.850 -20.117 1.00 30.64 48 ASN F CA 1
ATOM 11064 C C . ASN F 1 48 ? 43.140 -43.084 -20.541 1.00 34.55 48 ASN F C 1
ATOM 11065 O O . ASN F 1 48 ? 42.778 -44.210 -20.198 1.00 33.85 48 ASN F O 1
ATOM 11070 N N . ALA F 1 49 ? 44.226 -42.873 -21.286 1.00 33.52 49 ALA F N 1
ATOM 11071 C CA . ALA F 1 49 ? 45.078 -43.983 -21.702 1.00 34.77 49 ALA F CA 1
ATOM 11072 C C . ALA F 1 49 ? 45.619 -44.734 -20.473 1.00 34.15 49 ALA F C 1
ATOM 11073 O O . ALA F 1 49 ? 45.715 -45.966 -20.471 1.00 33.84 49 ALA F O 1
ATOM 11075 N N . ARG F 1 50 ? 46.010 -43.988 -19.447 1.00 31.30 50 ARG F N 1
ATOM 11076 C CA . ARG F 1 50 ? 46.502 -44.592 -18.211 1.00 33.20 50 ARG F CA 1
ATOM 11077 C C . ARG F 1 50 ? 45.444 -45.462 -17.516 1.00 32.14 50 ARG F C 1
ATOM 11078 O O . ARG F 1 50 ? 45.760 -46.503 -16.921 1.00 34.94 50 ARG F O 1
ATOM 11086 N N . GLU F 1 51 ? 44.198 -45.002 -17.578 1.00 31.57 51 GLU F N 1
ATOM 11087 C CA . GLU F 1 51 ? 43.065 -45.651 -16.914 1.00 41.30 51 GLU F CA 1
ATOM 11088 C C . GLU F 1 51 ? 42.520 -46.831 -17.711 1.00 39.12 51 GLU F C 1
ATOM 11089 O O . GLU F 1 51 ? 41.721 -47.611 -17.198 1.00 39.71 51 GLU F O 1
ATOM 11095 N N . ASP F 1 52 ? 42.929 -46.953 -18.969 1.00 35.45 52 ASP F N 1
ATOM 11096 C CA . ASP F 1 52 ? 42.401 -48.013 -19.826 1.00 39.92 52 ASP F CA 1
ATOM 11097 C C . ASP F 1 52 ? 43.272 -49.263 -19.697 1.00 39.44 52 ASP F C 1
ATOM 11098 O O . ASP F 1 52 ? 44.419 -49.293 -20.159 1.00 36.11 52 ASP F O 1
ATOM 11103 N N . ASN F 1 53 ? 42.727 -50.279 -19.040 1.00 32.73 53 ASN F N 1
ATOM 11104 C CA . ASN F 1 53 ? 43.461 -51.511 -18.751 1.00 43.67 53 ASN F CA 1
ATOM 11105 C C . ASN F 1 53 ? 43.937 -52.279 -19.991 1.00 39.56 53 ASN F C 1
ATOM 11106 O O . ASN F 1 53 ? 44.775 -53.177 -19.880 1.00 32.12 53 ASN F O 1
ATOM 11111 N N . ARG F 1 54 ? 43.412 -51.922 -21.164 1.00 40.23 54 ARG F N 1
ATOM 11112 C CA . ARG F 1 54 ? 43.781 -52.585 -22.420 1.00 42.55 54 ARG F CA 1
ATOM 11113 C C . ARG F 1 54 ? 44.966 -51.913 -23.117 1.00 38.38 54 ARG F C 1
ATOM 11114 O O . ARG F 1 54 ? 45.663 -52.534 -23.923 1.00 40.39 54 ARG F O 1
ATOM 11118 N N . ILE F 1 55 ? 45.209 -50.649 -22.789 1.00 38.08 55 ILE F N 1
ATOM 11119 C CA . ILE F 1 55 ? 46.259 -49.876 -23.451 1.00 31.89 55 ILE F CA 1
ATOM 11120 C C . ILE F 1 55 ? 47.610 -50.050 -22.755 1.00 35.60 55 ILE F C 1
ATOM 11121 O O . ILE F 1 55 ? 47.746 -49.798 -21.552 1.00 37.63 55 ILE F O 1
ATOM 11126 N N . GLY F 1 56 ? 48.607 -50.494 -23.515 1.00 34.14 56 GLY F N 1
ATOM 11127 C CA . GLY F 1 56 ? 49.951 -50.655 -22.987 1.00 30.08 56 GLY F CA 1
ATOM 11128 C C . GLY F 1 56 ? 50.934 -49.646 -23.543 1.00 30.69 56 GLY F C 1
ATOM 11129 O O . GLY F 1 56 ? 51.976 -49.380 -22.926 1.00 31.65 56 GLY F O 1
ATOM 11130 N N . VAL F 1 57 ? 50.602 -49.078 -24.705 1.00 33.52 57 VAL F N 1
ATOM 11131 C CA . VAL F 1 57 ? 51.508 -48.174 -25.411 1.00 33.21 57 VAL F CA 1
ATOM 11132 C C . VAL F 1 57 ? 50.749 -46.981 -25.968 1.00 27.59 57 VAL F C 1
ATOM 11133 O O . VAL F 1 57 ? 49.641 -47.120 -26.489 1.00 32.29 57 VAL F O 1
ATOM 11137 N N . VAL F 1 58 ? 51.339 -45.801 -25.835 1.00 31.26 58 VAL F N 1
ATOM 11138 C CA . VAL F 1 58 ? 50.737 -44.591 -26.377 1.00 29.43 58 VAL F CA 1
ATOM 11139 C C . VAL F 1 58 ? 51.680 -44.005 -27.400 1.00 31.68 58 VAL F C 1
ATOM 11140 O O . VAL F 1 58 ? 52.864 -43.811 -27.121 1.00 27.94 58 VAL F O 1
ATOM 11144 N N . LEU F 1 59 ? 51.155 -43.749 -28.590 1.00 27.70 59 LEU F N 1
ATOM 11145 C CA . LEU F 1 59 ? 51.892 -43.052 -29.628 1.00 27.78 59 LEU F CA 1
ATOM 11146 C C . LEU F 1 59 ? 51.486 -41.582 -29.624 1.00 31.98 59 LEU F C 1
ATOM 11147 O O . LEU F 1 59 ? 50.306 -41.259 -29.749 1.00 33.34 59 LEU F O 1
ATOM 11152 N N . LEU F 1 60 ? 52.472 -40.698 -29.489 1.00 28.75 60 LEU F N 1
ATOM 11153 C CA . LEU F 1 60 ? 52.247 -39.256 -29.487 1.00 25.74 60 LEU F CA 1
ATOM 11154 C C . LEU F 1 60 ? 52.876 -38.663 -30.726 1.00 27.20 60 LEU F C 1
ATOM 11155 O O . LEU F 1 60 ? 54.044 -38.930 -31.022 1.00 26.42 60 LEU F O 1
ATOM 11160 N N . THR F 1 61 ? 52.107 -37.855 -31.450 1.00 28.62 61 THR F N 1
ATOM 11161 C CA . THR F 1 61 ? 52.579 -37.315 -32.716 1.00 28.02 61 THR F CA 1
ATOM 11162 C C . THR F 1 61 ? 51.872 -36.008 -33.043 1.00 25.39 61 THR F C 1
ATOM 11163 O O . THR F 1 61 ? 50.997 -35.572 -32.297 1.00 28.98 61 THR F O 1
ATOM 11167 N N . GLY F 1 62 ? 52.270 -35.376 -34.144 1.00 26.79 62 GLY F N 1
ATOM 11168 C CA . GLY F 1 62 ? 51.682 -34.113 -34.548 1.00 23.46 62 GLY F CA 1
ATOM 11169 C C . GLY F 1 62 ? 50.872 -34.224 -35.824 1.00 27.21 62 GLY F C 1
ATOM 11170 O O . GLY F 1 62 ? 51.161 -35.059 -36.686 1.00 28.96 62 GLY F O 1
ATOM 11171 N N . ALA F 1 63 ? 49.866 -33.370 -35.963 1.00 31.59 63 ALA F N 1
ATOM 11172 C CA . ALA F 1 63 ? 49.056 -33.385 -37.179 1.00 33.39 63 ALA F CA 1
ATOM 11173 C C . ALA F 1 63 ? 49.868 -32.817 -38.333 1.00 30.18 63 ALA F C 1
ATOM 11174 O O . ALA F 1 63 ? 50.619 -31.846 -38.177 1.00 31.17 63 ALA F O 1
ATOM 11176 N N . GLY F 1 64 ? 49.749 -33.455 -39.487 1.00 30.62 64 GLY F N 1
ATOM 11177 C CA . GLY F 1 64 ? 50.420 -32.985 -40.678 1.00 33.58 64 GLY F CA 1
ATOM 11178 C C . GLY F 1 64 ? 50.165 -33.955 -41.808 1.00 33.76 64 GLY F C 1
ATOM 11179 O O . GLY F 1 64 ? 49.651 -35.045 -41.587 1.00 33.56 64 GLY F O 1
ATOM 11180 N N . PRO F 1 65 ? 50.542 -33.570 -43.030 1.00 28.76 65 PRO F N 1
ATOM 11181 C CA . PRO F 1 65 ? 51.198 -32.281 -43.257 1.00 27.96 65 PRO F CA 1
ATOM 11182 C C . PRO F 1 65 ? 50.193 -31.126 -43.244 1.00 29.36 65 PRO F C 1
ATOM 11183 O O . PRO F 1 65 ? 48.990 -31.323 -43.402 1.00 29.13 65 PRO F O 1
ATOM 11187 N N . HIS F 1 66 ? 50.697 -29.917 -43.045 1.00 34.12 66 HIS F N 1
ATOM 11188 C CA . HIS F 1 66 ? 49.860 -28.727 -43.067 1.00 28.58 66 HIS F CA 1
ATOM 11189 C C . HIS F 1 66 ? 49.599 -28.306 -44.506 1.00 34.65 66 HIS F C 1
ATOM 11190 O O . HIS F 1 66 ? 50.165 -28.862 -45.448 1.00 38.36 66 HIS F O 1
ATOM 11197 N N . SER F 1 67 ? 48.740 -27.311 -44.674 1.00 33.26 67 SER F N 1
ATOM 11198 C CA . SER F 1 67 ? 48.381 -26.836 -45.999 1.00 38.65 67 SER F CA 1
ATOM 11199 C C . SER F 1 67 ? 49.613 -26.361 -46.784 1.00 36.79 67 SER F C 1
ATOM 11200 O O . SER F 1 67 ? 49.583 -26.270 -48.013 1.00 34.37 67 SER F O 1
ATOM 11203 N N . ASP F 1 68 ? 50.683 -26.021 -46.074 1.00 32.97 68 ASP F N 1
ATOM 11204 C CA . ASP F 1 68 ? 51.932 -25.600 -46.715 1.00 36.04 68 ASP F CA 1
ATOM 11205 C C . ASP F 1 68 ? 52.879 -26.779 -46.981 1.00 31.50 68 ASP F C 1
ATOM 11206 O O . ASP F 1 68 ? 54.071 -26.580 -47.240 1.00 33.84 68 ASP F O 1
ATOM 11211 N N . GLY F 1 69 ? 52.383 -28.002 -46.827 1.00 29.45 69 GLY F N 1
ATOM 11212 C CA . GLY F 1 69 ? 53.206 -29.188 -47.055 1.00 27.43 69 GLY F CA 1
ATOM 11213 C C . GLY F 1 69 ? 54.146 -29.574 -45.917 1.00 32.76 69 GLY F C 1
ATOM 11214 O O . GLY F 1 69 ? 54.847 -30.584 -46.004 1.00 35.14 69 GLY F O 1
ATOM 11215 N N . LYS F 1 70 ? 54.162 -28.779 -44.848 1.00 26.91 70 LYS F N 1
ATOM 11216 C CA . LYS F 1 70 ? 55.116 -28.971 -43.756 1.00 29.97 70 LYS F CA 1
ATOM 11217 C C . LYS F 1 70 ? 54.622 -29.885 -42.637 1.00 26.96 70 LYS F C 1
ATOM 11218 O O . LYS F 1 70 ? 53.427 -29.917 -42.321 1.00 29.28 70 LYS F O 1
ATOM 11224 N N . TYR F 1 71 ? 55.561 -30.612 -42.037 1.00 26.54 71 TYR F N 1
ATOM 11225 C CA . TYR F 1 71 ? 55.275 -31.490 -40.909 1.00 23.76 71 TYR F CA 1
ATOM 11226 C C . TYR F 1 71 ? 55.763 -30.868 -39.613 1.00 28.23 71 TYR F C 1
ATOM 11227 O O . TYR F 1 71 ? 56.758 -30.138 -39.591 1.00 25.51 71 TYR F O 1
ATOM 11236 N N . ALA F 1 72 ? 55.075 -31.184 -38.523 1.00 30.16 72 ALA F N 1
ATOM 11237 C CA . ALA F 1 72 ? 55.499 -30.729 -37.219 1.00 27.70 72 ALA F CA 1
ATOM 11238 C C . ALA F 1 72 ? 54.950 -31.634 -36.146 1.00 32.05 72 ALA F C 1
ATOM 11239 O O . ALA F 1 72 ? 53.772 -31.997 -36.175 1.00 30.33 72 ALA F O 1
ATOM 11241 N N . PHE F 1 73 ? 55.827 -32.002 -35.216 1.00 27.24 73 PHE F N 1
ATOM 11242 C CA . PHE F 1 73 ? 55.460 -32.741 -34.021 1.00 30.07 73 PHE F CA 1
ATOM 11243 C C . PHE F 1 73 ? 54.826 -31.760 -33.044 1.00 23.65 73 PHE F C 1
ATOM 11244 O O . PHE F 1 73 ? 53.664 -31.909 -32.644 1.00 21.05 73 PHE F O 1
ATOM 11252 N N . CYS F 1 74 ? 55.591 -30.726 -32.698 1.00 23.47 74 CYS F N 1
ATOM 11253 C CA . CYS F 1 74 ? 55.144 -29.706 -31.759 1.00 28.39 74 CYS F CA 1
ATOM 11254 C C . CYS F 1 74 ? 56.196 -28.605 -31.694 1.00 25.52 74 CYS F C 1
ATOM 11255 O O . CYS F 1 74 ? 57.390 -28.879 -31.649 1.00 28.78 74 CYS F O 1
ATOM 11258 N N . SER F 1 75 ? 55.747 -27.356 -31.705 1.00 29.75 75 SER F N 1
ATOM 11259 C CA . SER F 1 75 ? 56.660 -26.216 -31.682 1.00 20.29 75 SER F CA 1
ATOM 11260 C C . SER F 1 75 ? 56.751 -25.546 -30.306 1.00 30.64 75 SER F C 1
ATOM 11261 O O . SER F 1 75 ? 57.251 -24.424 -30.181 1.00 29.77 75 SER F O 1
ATOM 11264 N N . GLY F 1 76 ? 56.267 -26.235 -29.276 1.00 29.92 76 GLY F N 1
ATOM 11265 C CA . GLY F 1 76 ? 56.379 -25.743 -27.910 1.00 26.50 76 GLY F CA 1
ATOM 11266 C C . GLY F 1 76 ? 55.239 -24.828 -27.508 1.00 29.60 76 GLY F C 1
ATOM 11267 O O . GLY F 1 76 ? 54.157 -24.868 -28.095 1.00 26.04 76 GLY F O 1
ATOM 11268 N N . GLY F 1 77 ? 55.484 -23.973 -26.521 1.00 32.07 77 GLY F N 1
ATOM 11269 C CA . GLY F 1 77 ? 54.439 -23.096 -26.020 1.00 29.59 77 GLY F CA 1
ATOM 11270 C C . GLY F 1 77 ? 53.988 -22.078 -27.049 1.00 29.75 77 GLY F C 1
ATOM 11271 O O . GLY F 1 77 ? 54.818 -21.472 -27.738 1.00 35.96 77 GLY F O 1
ATOM 11272 N N . ASP F 1 78 ? 52.675 -21.909 -27.170 1.00 31.87 78 ASP F N 1
ATOM 11273 C CA . ASP F 1 78 ? 52.083 -20.945 -28.108 1.00 34.82 78 ASP F CA 1
ATOM 11274 C C . ASP F 1 78 ? 52.425 -19.518 -27.711 1.00 42.17 78 ASP F C 1
ATOM 11275 O O . ASP F 1 78 ? 51.847 -18.976 -26.763 1.00 35.23 78 ASP F O 1
ATOM 11280 N N . GLN F 1 79 ? 53.353 -18.906 -28.443 1.00 40.90 79 GLN F N 1
ATOM 11281 C CA . GLN F 1 79 ? 53.848 -17.583 -28.076 1.00 38.08 79 GLN F CA 1
ATOM 11282 C C . GLN F 1 79 ? 52.791 -16.499 -28.194 1.00 36.29 79 GLN F C 1
ATOM 11283 O O . GLN F 1 79 ? 52.920 -15.433 -27.580 1.00 34.85 79 GLN F O 1
ATOM 11289 N N . SER F 1 80 ? 51.741 -16.780 -28.959 1.00 33.74 80 SER F N 1
ATOM 11290 C CA . SER F 1 80 ? 50.678 -15.806 -29.187 1.00 42.36 80 SER F CA 1
ATOM 11291 C C . SER F 1 80 ? 49.763 -15.614 -27.972 1.00 45.27 80 SER F C 1
ATOM 11292 O O . SER F 1 80 ? 48.969 -14.673 -27.938 1.00 40.43 80 SER F O 1
ATOM 11295 N N . VAL F 1 81 ? 49.856 -16.514 -26.992 1.00 43.70 81 VAL F N 1
ATOM 11296 C CA . VAL F 1 81 ? 49.099 -16.361 -25.748 1.00 45.91 81 VAL F CA 1
ATOM 11297 C C . VAL F 1 81 ? 50.017 -16.192 -24.533 1.00 46.69 81 VAL F C 1
ATOM 11298 O O . VAL F 1 81 ? 49.554 -16.207 -23.394 1.00 47.73 81 VAL F O 1
ATOM 11302 N N . ARG F 1 82 ? 51.312 -16.001 -24.769 1.00 42.79 82 ARG F N 1
ATOM 11303 C CA . ARG F 1 82 ? 52.251 -15.812 -23.658 1.00 45.04 82 ARG F CA 1
ATOM 11304 C C . ARG F 1 82 ? 52.135 -14.418 -23.025 1.00 45.57 82 ARG F C 1
ATOM 11305 O O . ARG F 1 82 ? 52.132 -13.399 -23.729 1.00 42.62 82 ARG F O 1
ATOM 11313 N N . GLY F 1 83 ? 52.008 -14.385 -21.700 1.00 43.01 83 GLY F N 1
ATOM 11314 C CA . GLY F 1 83 ? 51.953 -13.133 -20.964 1.00 45.73 83 GLY F CA 1
ATOM 11315 C C . GLY F 1 83 ? 52.862 -13.122 -19.745 1.00 45.46 83 GLY F C 1
ATOM 11316 O O . GLY F 1 83 ? 53.817 -13.902 -19.656 1.00 42.31 83 GLY F O 1
ATOM 11317 N N . GLU F 1 84 ? 52.557 -12.251 -18.787 1.00 48.83 84 GLU F N 1
ATOM 11318 C CA . GLU F 1 84 ? 53.434 -12.091 -17.634 1.00 48.73 84 GLU F CA 1
ATOM 11319 C C . GLU F 1 84 ? 53.347 -13.296 -16.702 1.00 45.33 84 GLU F C 1
ATOM 11320 O O . GLU F 1 84 ? 52.278 -13.611 -16.165 1.00 42.70 84 GLU F O 1
ATOM 11326 N N . GLY F 1 85 ? 54.476 -13.984 -16.548 1.00 44.74 85 GLY F N 1
ATOM 11327 C CA . GLY F 1 85 ? 54.585 -15.130 -15.655 1.00 38.09 85 GLY F CA 1
ATOM 11328 C C . GLY F 1 85 ? 54.146 -16.458 -16.259 1.00 42.06 85 GLY F C 1
ATOM 11329 O O . GLY F 1 85 ? 54.167 -17.486 -15.578 1.00 37.10 85 GLY F O 1
ATOM 11330 N N . GLY F 1 86 ? 53.776 -16.462 -17.540 1.00 43.37 86 GLY F N 1
ATOM 11331 C CA . GLY F 1 86 ? 53.338 -17.702 -18.159 1.00 40.36 86 GLY F CA 1
ATOM 11332 C C . GLY F 1 86 ? 52.466 -17.578 -19.392 1.00 38.53 86 GLY F C 1
ATOM 11333 O O . GLY F 1 86 ? 52.360 -16.509 -19.996 1.00 42.31 86 GLY F O 1
ATOM 11334 N N . TYR F 1 87 ? 51.844 -18.693 -19.765 1.00 36.29 87 TYR F N 1
ATOM 11335 C CA . TYR F 1 87 ? 50.916 -18.722 -20.885 1.00 41.03 87 TYR F CA 1
ATOM 11336 C C . TYR F 1 87 ? 49.508 -18.474 -20.365 1.00 44.41 87 TYR F C 1
ATOM 11337 O O . TYR F 1 87 ? 48.997 -19.226 -19.529 1.00 49.44 87 TYR F O 1
ATOM 11346 N N . ILE F 1 88 ? 48.892 -17.404 -20.860 1.00 42.49 88 ILE F N 1
ATOM 11347 C CA . ILE F 1 88 ? 47.623 -16.937 -20.319 1.00 49.19 88 ILE F CA 1
ATOM 11348 C C . ILE F 1 88 ? 46.465 -17.789 -20.837 1.00 53.90 88 ILE F C 1
ATOM 11349 O O . ILE F 1 88 ? 46.238 -17.889 -22.048 1.00 50.29 88 ILE F O 1
ATOM 11354 N N . ASP F 1 89 ? 45.750 -18.422 -19.910 1.00 56.57 89 ASP F N 1
ATOM 11355 C CA . ASP F 1 89 ? 44.594 -19.229 -20.277 1.00 59.00 89 ASP F CA 1
ATOM 11356 C C . ASP F 1 89 ? 43.370 -18.362 -20.547 1.00 63.51 89 ASP F C 1
ATOM 11357 O O . ASP F 1 89 ? 43.442 -17.133 -20.488 1.00 64.97 89 ASP F O 1
ATOM 11362 N N . ASP F 1 90 ? 42.254 -19.008 -20.864 1.00 66.35 90 ASP F N 1
ATOM 11363 C CA . ASP F 1 90 ? 41.047 -18.296 -21.259 1.00 77.80 90 ASP F CA 1
ATOM 11364 C C . ASP F 1 90 ? 40.391 -17.558 -20.091 1.00 80.77 90 ASP F C 1
ATOM 11365 O O . ASP F 1 90 ? 39.519 -16.710 -20.294 1.00 84.84 90 ASP F O 1
ATOM 11370 N N . GLN F 1 91 ? 40.839 -17.860 -18.874 1.00 77.38 91 GLN F N 1
ATOM 11371 C CA . GLN F 1 91 ? 40.322 -17.205 -17.674 1.00 74.31 91 GLN F CA 1
ATOM 11372 C C . GLN F 1 91 ? 41.271 -16.111 -17.184 1.00 71.28 91 GLN F C 1
ATOM 11373 O O . GLN F 1 91 ? 41.000 -15.438 -16.186 1.00 70.06 91 GLN F O 1
ATOM 11375 N N . GLY F 1 92 ? 42.377 -15.932 -17.902 1.00 62.53 92 GLY F N 1
ATOM 11376 C CA . GLY F 1 92 ? 43.339 -14.892 -17.580 1.00 57.17 92 GLY F CA 1
ATOM 11377 C C . GLY F 1 92 ? 44.456 -15.315 -16.638 1.00 54.32 92 GLY F C 1
ATOM 11378 O O . GLY F 1 92 ? 45.292 -14.499 -16.247 1.00 50.37 92 GLY F O 1
ATOM 11379 N N . THR F 1 93 ? 44.481 -16.596 -16.284 1.00 52.89 93 THR F N 1
ATOM 11380 C CA . THR F 1 93 ? 45.505 -17.133 -15.398 1.00 48.53 93 THR F CA 1
ATOM 11381 C C . THR F 1 93 ? 46.740 -17.592 -16.169 1.00 46.97 93 THR F C 1
ATOM 11382 O O . THR F 1 93 ? 46.639 -18.384 -17.103 1.00 50.64 93 THR F O 1
ATOM 11386 N N . PRO F 1 94 ? 47.917 -17.080 -15.780 1.00 44.02 94 PRO F N 1
ATOM 11387 C CA . PRO F 1 94 ? 49.193 -17.508 -16.376 1.00 47.81 94 PRO F CA 1
ATOM 11388 C C . PRO F 1 94 ? 49.550 -18.938 -15.975 1.00 45.58 94 PRO F C 1
ATOM 11389 O O . PRO F 1 94 ? 49.478 -19.284 -14.794 1.00 39.32 94 PRO F O 1
ATOM 11393 N N . ARG F 1 95 ? 49.945 -19.759 -16.945 1.00 46.63 95 ARG F N 1
ATOM 11394 C CA . ARG F 1 95 ? 50.184 -21.168 -16.657 1.00 46.65 95 ARG F CA 1
ATOM 11395 C C . ARG F 1 95 ? 51.462 -21.732 -17.247 1.00 44.68 95 ARG F C 1
ATOM 11396 O O . ARG F 1 95 ? 51.940 -21.293 -18.297 1.00 37.49 95 ARG F O 1
ATOM 11404 N N . LEU F 1 96 ? 51.995 -22.728 -16.545 1.00 44.87 96 LEU F N 1
ATOM 11405 C CA . LEU F 1 96 ? 53.081 -23.548 -17.042 1.00 42.46 96 LEU F CA 1
ATOM 11406 C C . LEU F 1 96 ? 52.643 -25.001 -16.899 1.00 39.58 96 LEU F C 1
ATOM 11407 O O . LEU F 1 96 ? 53.411 -25.855 -16.456 1.00 37.08 96 LEU F O 1
ATOM 11412 N N . ASN F 1 97 ? 51.404 -25.283 -17.300 1.00 36.08 97 ASN F N 1
ATOM 11413 C CA . ASN F 1 97 ? 50.843 -26.605 -17.049 1.00 33.66 97 ASN F CA 1
ATOM 11414 C C . ASN F 1 97 ? 51.465 -27.720 -17.885 1.00 35.51 97 ASN F C 1
ATOM 11415 O O . ASN F 1 97 ? 51.185 -28.893 -17.653 1.00 42.78 97 ASN F O 1
ATOM 11420 N N . VAL F 1 98 ? 52.329 -27.374 -18.839 1.00 27.69 98 VAL F N 1
ATOM 11421 C CA . VAL F 1 98 ? 53.062 -28.434 -19.525 1.00 28.32 98 VAL F CA 1
ATOM 11422 C C . VAL F 1 98 ? 53.945 -29.199 -18.525 1.00 24.88 98 VAL F C 1
ATOM 11423 O O . VAL F 1 98 ? 54.243 -30.381 -18.722 1.00 28.62 98 VAL F O 1
ATOM 11427 N N . LEU F 1 99 ? 54.321 -28.547 -17.429 1.00 29.22 99 LEU F N 1
ATOM 11428 C CA . LEU F 1 99 ? 55.126 -29.223 -16.410 1.00 30.49 99 LEU F CA 1
ATOM 11429 C C . LEU F 1 99 ? 54.362 -30.421 -15.839 1.00 25.21 99 LEU F C 1
ATOM 11430 O O . LEU F 1 99 ? 54.935 -31.492 -15.622 1.00 29.87 99 LEU F O 1
ATOM 11435 N N . ASP F 1 100 ? 53.059 -30.254 -15.627 1.00 29.64 100 ASP F N 1
ATOM 11436 C CA . ASP F 1 100 ? 52.224 -31.363 -15.161 1.00 31.85 100 ASP F CA 1
ATOM 11437 C C . ASP F 1 100 ? 52.120 -32.457 -16.230 1.00 29.91 100 ASP F C 1
ATOM 11438 O O . ASP F 1 100 ? 52.166 -33.654 -15.916 1.00 27.18 100 ASP F O 1
ATOM 11443 N N . LEU F 1 101 ? 52.001 -32.058 -17.499 1.00 21.82 101 LEU F N 1
ATOM 11444 C CA . LEU F 1 101 ? 51.923 -33.052 -18.568 1.00 20.84 101 LEU F CA 1
ATOM 11445 C C . LEU F 1 101 ? 53.206 -33.862 -18.646 1.00 22.47 101 LEU F C 1
ATOM 11446 O O . LEU F 1 101 ? 53.170 -35.091 -18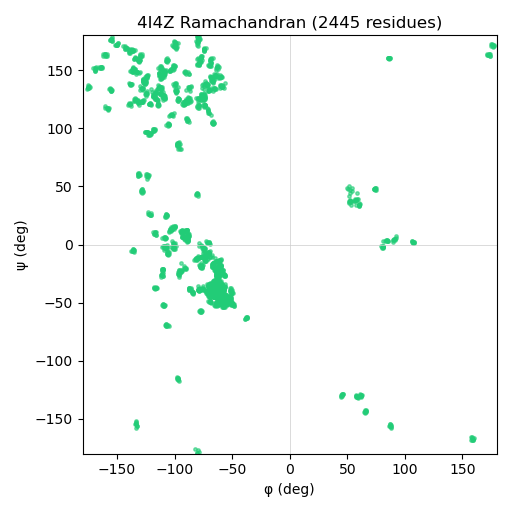.782 1.00 24.62 101 LEU F O 1
ATOM 11451 N N . GLN F 1 102 ? 54.339 -33.178 -18.522 1.00 26.82 102 GLN F N 1
ATOM 11452 C CA . GLN F 1 102 ? 55.642 -33.838 -18.491 1.00 24.60 102 GLN F CA 1
ATOM 11453 C C . GLN F 1 102 ? 55.701 -34.927 -17.423 1.00 27.38 102 GLN F C 1
ATOM 11454 O O . GLN F 1 102 ? 56.166 -36.039 -17.693 1.00 25.74 102 GLN F O 1
ATOM 11460 N N . ARG F 1 103 ? 55.261 -34.601 -16.202 1.00 26.08 103 ARG F N 1
ATOM 11461 C CA . ARG F 1 103 ? 55.284 -35.567 -15.106 1.00 27.88 103 ARG F CA 1
ATOM 11462 C C . ARG F 1 103 ? 54.365 -36.763 -15.351 1.00 26.91 103 ARG F C 1
ATOM 11463 O O . ARG F 1 103 ? 54.709 -37.900 -15.000 1.00 27.84 103 ARG F O 1
ATOM 11471 N N . LEU F 1 104 ? 53.190 -36.502 -15.920 1.00 24.49 104 LEU F N 1
ATOM 11472 C CA . LEU F 1 104 ? 52.253 -37.571 -16.239 1.00 25.52 104 LEU F CA 1
ATOM 11473 C C . LEU F 1 104 ? 52.850 -38.534 -17.266 1.00 26.57 104 LEU F C 1
ATOM 11474 O O . LEU F 1 104 ? 52.867 -39.750 -17.047 1.00 26.12 104 LEU F O 1
ATOM 11479 N N . ILE F 1 105 ? 53.372 -38.000 -18.370 1.00 25.63 105 ILE F N 1
ATOM 11480 C CA . ILE F 1 105 ? 53.983 -38.857 -19.381 1.00 23.78 105 ILE F CA 1
ATOM 11481 C C . ILE F 1 105 ? 55.129 -39.675 -18.782 1.00 25.24 105 ILE F C 1
ATOM 11482 O O . ILE F 1 105 ? 55.243 -40.881 -19.015 1.00 26.42 105 ILE F O 1
ATOM 11487 N N . ARG F 1 106 ? 55.944 -39.025 -17.963 1.00 28.77 106 ARG F N 1
ATOM 11488 C CA . ARG F 1 106 ? 57.120 -39.661 -17.382 1.00 23.97 106 ARG F CA 1
ATOM 11489 C C . ARG F 1 106 ? 56.799 -40.786 -16.412 1.00 30.65 106 ARG F C 1
ATOM 11490 O O . ARG F 1 106 ? 57.493 -41.804 -16.398 1.00 29.40 106 ARG F O 1
ATOM 11498 N N . SER F 1 107 ? 55.751 -40.597 -15.605 1.00 27.26 107 SER F N 1
ATOM 11499 C CA . SER F 1 107 ? 55.413 -41.524 -14.525 1.00 28.79 107 SER F CA 1
ATOM 11500 C C . SER F 1 107 ? 54.357 -42.592 -14.873 1.00 29.56 107 SER F C 1
ATOM 11501 O O . SER F 1 107 ? 54.289 -43.619 -14.202 1.00 24.33 107 SER F O 1
ATOM 11504 N N . MET F 1 108 ? 53.508 -42.358 -15.877 1.00 29.54 108 MET F N 1
ATOM 11505 C CA . MET F 1 108 ? 52.476 -43.352 -16.189 1.00 26.55 108 MET F CA 1
ATOM 11506 C C . MET F 1 108 ? 53.099 -44.694 -16.576 1.00 25.78 108 MET F C 1
ATOM 11507 O O . MET F 1 108 ? 54.104 -44.744 -17.292 1.00 29.79 108 MET F O 1
ATOM 11512 N N . PRO F 1 109 ? 52.537 -45.790 -16.047 1.00 23.79 109 PRO F N 1
ATOM 11513 C CA . PRO F 1 109 ? 53.139 -47.113 -16.249 1.00 26.55 109 PRO F CA 1
ATOM 11514 C C . PRO F 1 109 ? 52.757 -47.700 -17.598 1.00 32.28 109 PRO F C 1
ATOM 11515 O O . PRO F 1 109 ? 52.396 -48.878 -17.662 1.00 34.52 109 PRO F O 1
ATOM 11519 N N . LYS F 1 110 ? 52.800 -46.882 -18.647 1.00 27.69 110 LYS F N 1
ATOM 11520 C CA . LYS F 1 110 ? 52.621 -47.364 -20.021 1.00 26.71 110 LYS F CA 1
ATOM 11521 C C . LYS F 1 110 ? 53.738 -46.736 -20.816 1.00 28.08 110 LYS F C 1
ATOM 11522 O O . LYS F 1 110 ? 54.179 -45.625 -20.492 1.00 27.11 110 LYS F O 1
ATOM 11528 N N . VAL F 1 111 ? 54.217 -47.435 -21.839 1.00 28.98 111 VAL F N 1
ATOM 11529 C CA . VAL F 1 111 ? 55.299 -46.893 -22.658 1.00 24.03 111 VAL F CA 1
ATOM 11530 C C . VAL F 1 111 ? 54.754 -45.827 -23.599 1.00 28.32 111 VAL F C 1
ATOM 11531 O O . VAL F 1 111 ? 53.781 -46.061 -24.330 1.00 26.45 111 VAL F O 1
ATOM 11535 N N . VAL F 1 112 ? 55.377 -44.653 -23.584 1.00 25.95 112 VAL F N 1
ATOM 11536 C CA . VAL F 1 112 ? 54.980 -43.586 -24.503 1.00 23.16 112 VAL F CA 1
ATOM 11537 C C . VAL F 1 112 ? 56.036 -43.384 -25.577 1.00 29.63 112 VAL F C 1
ATOM 11538 O O . VAL F 1 112 ? 57.204 -43.190 -25.271 1.00 22.52 112 VAL F O 1
ATOM 11542 N N . ILE F 1 113 ? 55.629 -43.449 -26.842 1.00 28.96 113 ILE F N 1
ATOM 11543 C CA . ILE F 1 113 ? 56.575 -43.281 -27.944 1.00 27.64 113 ILE F CA 1
ATOM 11544 C C . ILE F 1 113 ? 56.249 -42.015 -28.719 1.00 25.20 113 ILE F C 1
ATOM 11545 O O . ILE F 1 113 ? 55.140 -41.858 -29.234 1.00 25.97 113 ILE F O 1
ATOM 11550 N N . ALA F 1 114 ? 57.209 -41.100 -28.790 1.00 22.98 114 ALA F N 1
ATOM 11551 C CA . ALA F 1 114 ? 57.048 -39.932 -29.648 1.00 20.05 114 ALA F CA 1
ATOM 11552 C C . ALA F 1 114 ? 57.345 -40.317 -31.093 1.00 20.11 114 ALA F C 1
ATOM 11553 O O . ALA F 1 114 ? 58.391 -40.907 -31.393 1.00 24.14 114 ALA F O 1
ATOM 11555 N N . LEU F 1 115 ? 56.394 -40.025 -31.975 1.00 23.34 115 LEU F N 1
ATOM 11556 C CA . LEU F 1 115 ? 56.572 -40.197 -33.412 1.00 21.20 115 LEU F CA 1
ATOM 11557 C C . LEU F 1 115 ? 56.762 -38.817 -34.009 1.00 23.63 115 LEU F C 1
ATOM 11558 O O . LEU F 1 115 ? 55.808 -38.044 -34.126 1.00 24.66 115 LEU F O 1
ATOM 11563 N N . VAL F 1 116 ? 58.002 -38.499 -34.348 1.00 25.80 116 VAL F N 1
ATOM 11564 C CA . VAL F 1 116 ? 58.352 -37.148 -34.759 1.00 23.61 116 VAL F CA 1
ATOM 11565 C C . VAL F 1 116 ? 58.557 -37.042 -36.262 1.00 23.98 116 VAL F C 1
ATOM 11566 O O . VAL F 1 116 ? 59.535 -37.570 -36.795 1.00 24.60 116 VAL F O 1
ATOM 11570 N N . ALA F 1 117 ? 57.640 -36.349 -36.933 1.00 28.80 117 ALA F N 1
ATOM 11571 C CA . ALA F 1 117 ? 57.834 -35.929 -38.328 1.00 24.52 117 ALA F CA 1
ATOM 11572 C C . ALA F 1 117 ? 57.954 -34.410 -38.338 1.00 29.55 117 ALA F C 1
ATOM 11573 O O . ALA F 1 117 ? 57.200 -33.722 -37.644 1.00 28.79 117 ALA F O 1
ATOM 11575 N N . GLY F 1 118 ? 58.911 -33.878 -39.088 1.00 30.26 118 GLY F N 1
ATOM 11576 C CA . GLY F 1 118 ? 59.117 -32.437 -39.086 1.00 31.76 118 GLY F CA 1
ATOM 11577 C C . GLY F 1 118 ? 59.563 -31.929 -37.716 1.00 31.75 118 GLY F C 1
ATOM 11578 O O . GLY F 1 118 ? 60.265 -32.623 -36.973 1.00 27.54 118 GLY F O 1
ATOM 11579 N N . TYR F 1 119 ? 59.103 -30.733 -37.358 1.00 24.12 119 TYR F N 1
ATOM 11580 C CA . TYR F 1 119 ? 59.642 -29.986 -36.221 1.00 23.64 119 TYR F CA 1
ATOM 11581 C C . TYR F 1 119 ? 59.233 -30.491 -34.853 1.00 27.02 119 TYR F C 1
ATOM 11582 O O . TYR F 1 119 ? 58.037 -30.667 -34.578 1.00 24.92 119 TYR F O 1
ATOM 11591 N N . ALA F 1 120 ? 60.243 -30.752 -34.020 1.00 24.18 120 ALA F N 1
ATOM 11592 C CA . ALA F 1 120 ? 60.068 -30.911 -32.575 1.00 21.56 120 ALA F CA 1
ATOM 11593 C C . ALA F 1 120 ? 60.973 -29.881 -31.927 1.00 24.78 120 ALA F C 1
ATOM 11594 O O . ALA F 1 120 ? 62.162 -30.137 -31.724 1.00 22.62 120 ALA F O 1
ATOM 11596 N N . ILE F 1 121 ? 60.398 -28.722 -31.610 1.00 28.05 121 ILE F N 1
ATOM 11597 C CA . ILE F 1 121 ? 61.147 -27.513 -31.258 1.00 23.87 121 ILE F CA 1
ATOM 11598 C C . ILE F 1 121 ? 60.682 -26.919 -29.925 1.00 22.55 121 ILE F C 1
ATOM 11599 O O . ILE F 1 121 ? 59.485 -26.911 -29.624 1.00 22.07 121 ILE F O 1
ATOM 11604 N N . GLY F 1 122 ? 61.623 -26.421 -29.128 1.00 22.05 122 GLY F N 1
ATOM 11605 C CA . GLY F 1 122 ? 61.302 -25.787 -27.856 1.00 24.56 122 GLY F CA 1
ATOM 11606 C C . GLY F 1 122 ? 60.616 -26.752 -26.907 1.00 29.11 122 GLY F C 1
ATOM 11607 O O . GLY F 1 122 ? 61.098 -27.873 -26.711 1.00 23.37 122 GLY F O 1
ATOM 11608 N N . GLY F 1 123 ? 59.492 -26.332 -26.325 1.00 27.33 123 GLY F N 1
ATOM 11609 C CA . GLY F 1 123 ? 58.727 -27.200 -25.436 1.00 25.53 123 GLY F CA 1
ATOM 11610 C C . GLY F 1 123 ? 58.318 -28.476 -26.159 1.00 27.51 123 GLY F C 1
ATOM 11611 O O . GLY F 1 123 ? 58.089 -29.517 -25.542 1.00 25.36 123 GLY F O 1
ATOM 11612 N N . GLY F 1 124 ? 58.219 -28.393 -27.481 1.00 24.58 124 GLY F N 1
ATOM 11613 C CA . GLY F 1 124 ? 57.896 -29.564 -28.284 1.00 22.89 124 GLY F CA 1
ATOM 11614 C C . GLY F 1 124 ? 59.045 -30.547 -28.272 1.00 25.14 124 GLY F C 1
ATOM 11615 O O . GLY F 1 124 ? 58.846 -31.754 -28.347 1.00 23.36 124 GLY F O 1
ATOM 11616 N N . HIS F 1 125 ? 60.263 -30.021 -28.205 1.00 21.01 125 HIS F N 1
ATOM 11617 C CA . HIS F 1 125 ? 61.438 -30.873 -28.096 1.00 22.63 125 HIS F CA 1
ATOM 11618 C C . HIS F 1 125 ? 61.492 -31.578 -26.745 1.00 26.29 125 HIS F C 1
ATOM 11619 O O . HIS F 1 125 ? 61.773 -32.782 -26.662 1.00 22.76 125 HIS F O 1
ATOM 11626 N N . VAL F 1 126 ? 61.193 -30.843 -25.678 1.00 22.96 126 VAL F N 1
ATOM 11627 C CA . VAL F 1 126 ? 61.214 -31.451 -24.355 1.00 21.74 126 VAL F CA 1
ATOM 11628 C C . VAL F 1 126 ? 60.171 -32.556 -24.233 1.00 20.70 126 VAL F C 1
ATOM 11629 O O . VAL F 1 126 ? 60.429 -33.608 -23.641 1.00 25.42 126 VAL F O 1
ATOM 11633 N N . LEU F 1 127 ? 59.012 -32.337 -24.847 1.00 23.19 127 LEU F N 1
ATOM 11634 C CA . LEU F 1 127 ? 57.970 -33.357 -24.872 1.00 24.75 127 LEU F CA 1
ATOM 11635 C C . LEU F 1 127 ? 58.457 -34.648 -25.509 1.00 25.03 127 LEU F C 1
ATOM 11636 O O . LEU F 1 127 ? 58.153 -35.734 -25.032 1.00 27.93 127 LEU F O 1
ATOM 11641 N N . HIS F 1 128 ? 59.177 -34.542 -26.620 1.00 22.94 128 HIS F N 1
ATOM 11642 C CA . HIS F 1 128 ? 59.715 -35.749 -27.249 1.00 23.32 128 HIS F CA 1
ATOM 11643 C C . HIS F 1 128 ? 60.696 -36.432 -26.298 1.00 24.24 128 HIS F C 1
ATOM 11644 O O . HIS F 1 128 ? 60.710 -37.662 -26.161 1.00 23.42 128 HIS F O 1
ATOM 11651 N N . LEU F 1 129 ? 61.506 -35.617 -25.627 1.00 24.47 129 LEU F N 1
ATOM 11652 C CA . LEU F 1 129 ? 62.510 -36.119 -24.705 1.00 25.21 129 LEU F CA 1
ATOM 11653 C C . LEU F 1 129 ? 61.943 -36.923 -23.545 1.00 22.78 129 LEU F C 1
ATOM 11654 O O . LEU F 1 129 ? 62.495 -37.973 -23.201 1.00 23.05 129 LEU F O 1
ATOM 11659 N N . VAL F 1 130 ? 60.864 -36.438 -22.933 1.00 20.34 130 VAL F N 1
ATOM 11660 C CA . VAL F 1 130 ? 60.289 -37.127 -21.772 1.00 25.79 130 VAL F CA 1
ATOM 11661 C C . VAL F 1 130 ? 59.487 -38.385 -22.126 1.00 30.13 130 VAL F C 1
ATOM 11662 O O . VAL F 1 130 ? 59.257 -39.238 -21.266 1.00 21.06 130 VAL F O 1
ATOM 11666 N N . CYS F 1 131 ? 59.084 -38.526 -23.387 1.00 27.99 131 CYS F N 1
ATOM 11667 C CA . CYS F 1 131 ? 58.548 -39.810 -23.849 1.00 28.62 131 CYS F CA 1
ATOM 11668 C C . CYS F 1 131 ? 59.612 -40.876 -23.681 1.00 23.36 131 CYS F C 1
ATOM 11669 O O . CYS F 1 131 ? 60.788 -40.610 -23.907 1.00 24.05 131 CYS F O 1
ATOM 11672 N N . ASP F 1 132 ? 59.209 -42.087 -23.315 1.00 21.69 132 ASP F N 1
ATOM 11673 C CA . ASP F 1 132 ? 60.169 -43.183 -23.129 1.00 22.35 132 ASP F CA 1
ATOM 11674 C C . ASP F 1 132 ? 61.113 -43.324 -24.317 1.00 24.29 132 ASP F C 1
ATOM 11675 O O . ASP F 1 132 ? 62.341 -43.361 -24.166 1.00 22.59 132 ASP F O 1
ATOM 11680 N N . LEU F 1 133 ? 60.523 -43.375 -25.508 1.00 23.13 133 LEU F N 1
ATOM 11681 C CA . LEU F 1 133 ? 61.256 -43.630 -26.745 1.00 21.86 133 LEU F CA 1
ATOM 11682 C C . LEU F 1 133 ? 60.885 -42.593 -27.793 1.00 24.71 133 LEU F C 1
ATOM 11683 O O . LEU F 1 133 ? 59.824 -41.971 -27.714 1.00 21.73 133 LEU F O 1
ATOM 11688 N N . THR F 1 134 ? 61.745 -42.417 -28.788 1.00 24.21 134 THR F N 1
ATOM 11689 C CA . THR F 1 134 ? 61.417 -41.548 -29.915 1.00 25.69 134 THR F CA 1
ATOM 11690 C C . THR F 1 134 ? 61.757 -42.213 -31.235 1.00 22.36 134 THR F C 1
ATOM 11691 O O . THR F 1 134 ? 62.883 -42.657 -31.438 1.00 21.49 134 THR F O 1
ATOM 11695 N N . ILE F 1 135 ? 60.772 -42.295 -32.118 1.00 21.76 135 ILE F N 1
ATOM 11696 C CA . ILE F 1 135 ? 60.989 -42.738 -33.497 1.00 22.62 135 ILE F CA 1
ATOM 11697 C C . ILE F 1 135 ? 60.836 -41.521 -34.388 1.00 25.03 135 ILE F C 1
ATOM 11698 O O . ILE F 1 135 ? 59.855 -40.772 -34.258 1.00 20.29 135 ILE F O 1
ATOM 11703 N N . ALA F 1 136 ? 61.832 -41.282 -35.241 1.00 23.90 136 ALA F N 1
ATOM 11704 C CA . ALA F 1 136 ? 61.824 -40.105 -36.110 1.00 25.65 136 ALA F CA 1
ATOM 11705 C C . ALA F 1 136 ? 61.674 -40.469 -37.569 1.00 25.74 136 ALA F C 1
ATOM 11706 O O . ALA F 1 136 ? 62.241 -41.464 -38.024 1.00 26.09 136 ALA F O 1
ATOM 11708 N N . ALA F 1 137 ? 60.923 -39.649 -38.305 1.00 28.08 137 ALA F N 1
ATOM 11709 C CA . ALA F 1 137 ? 60.919 -39.696 -39.769 1.00 25.88 137 ALA F CA 1
ATOM 11710 C C . ALA F 1 137 ? 62.133 -38.951 -40.298 1.00 26.83 137 ALA F C 1
ATOM 11711 O O . ALA F 1 137 ? 62.695 -38.119 -39.587 1.00 26.60 137 ALA F O 1
ATOM 11713 N N . ASP F 1 138 ? 62.526 -39.235 -41.547 1.00 24.59 138 ASP F N 1
ATOM 11714 C CA . ASP F 1 138 ? 63.696 -38.620 -42.178 1.00 25.45 138 ASP F CA 1
ATOM 11715 C C . ASP F 1 138 ? 63.637 -37.117 -42.245 1.00 29.51 138 ASP F C 1
ATOM 11716 O O . ASP F 1 138 ? 64.663 -36.455 -42.402 1.00 32.44 138 ASP F O 1
ATOM 11721 N N . ASN F 1 139 ? 62.431 -36.573 -42.168 1.00 25.80 139 ASN F N 1
ATOM 11722 C CA . ASN F 1 139 ? 62.283 -35.123 -42.256 1.00 29.78 139 ASN F CA 1
ATOM 11723 C C . ASN F 1 139 ? 62.258 -34.421 -40.909 1.00 26.44 139 ASN F C 1
ATOM 11724 O O . ASN F 1 139 ? 62.056 -33.207 -40.843 1.00 29.87 139 ASN F O 1
ATOM 11729 N N . ALA F 1 140 ? 62.500 -35.162 -39.830 1.00 25.26 140 ALA F N 1
ATOM 11730 C CA . ALA F 1 140 ? 62.414 -34.564 -38.497 1.00 21.64 140 ALA F CA 1
ATOM 11731 C C . ALA F 1 140 ? 63.528 -33.553 -38.254 1.00 25.81 140 ALA F C 1
ATOM 11732 O O . ALA F 1 140 ? 64.662 -33.733 -38.710 1.00 26.66 140 ALA F O 1
ATOM 11734 N N . ILE F 1 141 ? 63.187 -32.489 -37.532 1.00 25.18 141 ILE F N 1
ATOM 11735 C CA . ILE F 1 141 ? 64.118 -31.426 -37.175 1.00 19.31 141 ILE F CA 1
ATOM 11736 C C . ILE F 1 141 ? 63.977 -31.152 -35.673 1.00 21.48 141 ILE F C 1
ATOM 11737 O O . ILE F 1 141 ? 62.885 -30.854 -35.201 1.00 24.27 141 ILE F O 1
ATOM 11742 N N . PHE F 1 142 ? 65.072 -31.281 -34.925 1.00 26.79 142 PHE F N 1
ATOM 11743 C CA . PHE F 1 142 ? 65.048 -31.154 -33.461 1.00 28.14 142 PHE F CA 1
ATOM 11744 C C . PHE F 1 142 ? 65.822 -29.909 -33.022 1.00 22.53 142 PHE F C 1
ATOM 11745 O O . PHE F 1 142 ? 66.817 -29.523 -33.648 1.00 23.80 142 PHE F O 1
ATOM 11753 N N . GLY F 1 143 ? 65.368 -29.274 -31.950 1.00 25.90 143 GLY F N 1
ATOM 11754 C CA . GLY F 1 143 ? 66.124 -28.185 -31.366 1.00 25.43 143 GLY F CA 1
ATOM 11755 C C . GLY F 1 143 ? 65.402 -27.471 -30.251 1.00 24.76 143 GLY F C 1
ATOM 11756 O O . GLY F 1 143 ? 64.188 -27.592 -30.108 1.00 23.17 143 GLY F O 1
ATOM 11757 N N . GLN F 1 144 ? 66.169 -26.726 -29.458 1.00 21.91 144 GLN F N 1
ATOM 11758 C CA . GLN F 1 144 ? 65.612 -25.857 -28.425 1.00 27.40 144 GLN F CA 1
ATOM 11759 C C . GLN F 1 144 ? 65.769 -24.429 -28.923 1.00 26.00 144 GLN F C 1
ATOM 11760 O O . GLN F 1 144 ? 66.604 -24.157 -29.802 1.00 28.45 144 GLN F O 1
ATOM 11766 N N . THR F 1 145 ? 64.960 -23.528 -28.381 1.00 22.97 145 THR F N 1
ATOM 11767 C CA . THR F 1 145 ? 64.944 -22.130 -28.822 1.00 26.52 145 THR F CA 1
ATOM 11768 C C . THR F 1 145 ? 64.908 -21.144 -27.661 1.00 30.32 145 THR F C 1
ATOM 11769 O O . THR F 1 145 ? 64.945 -19.932 -27.863 1.00 31.97 145 THR F O 1
ATOM 11773 N N . GLY F 1 146 ? 64.798 -21.666 -26.446 1.00 28.71 146 GLY F N 1
ATOM 11774 C CA . GLY F 1 146 ? 64.631 -20.828 -25.266 1.00 28.88 146 GLY F CA 1
ATOM 11775 C C . GLY F 1 146 ? 65.409 -19.520 -25.223 1.00 29.61 146 GLY F C 1
ATOM 11776 O O . GLY F 1 146 ? 64.821 -18.441 -25.154 1.00 23.72 146 GLY F O 1
ATOM 11777 N N . PRO F 1 147 ? 66.744 -19.605 -25.223 1.00 27.47 147 PRO F N 1
ATOM 11778 C CA . PRO F 1 147 ? 67.542 -18.378 -25.099 1.00 29.18 147 PRO F CA 1
ATOM 11779 C C . PRO F 1 147 ? 67.345 -17.394 -26.244 1.00 28.11 147 PRO F C 1
ATOM 11780 O O . PRO F 1 147 ? 67.760 -16.245 -26.110 1.00 27.25 147 PRO F O 1
ATOM 11784 N N . LYS F 1 148 ? 66.763 -17.850 -27.350 1.00 31.07 148 LYS F N 1
ATOM 11785 C CA . LYS F 1 148 ? 66.447 -16.986 -28.482 1.00 29.08 148 LYS F CA 1
ATOM 11786 C C . LYS F 1 148 ? 65.064 -16.331 -28.328 1.00 30.06 148 LYS F C 1
ATOM 11787 O O . LYS F 1 148 ? 64.900 -15.146 -28.616 1.00 30.89 148 LYS F O 1
ATOM 11793 N N . VAL F 1 149 ? 64.090 -17.089 -27.823 1.00 26.20 149 VAL F N 1
ATOM 11794 C CA . VAL F 1 149 ? 62.706 -16.598 -27.702 1.00 31.97 149 VAL F CA 1
ATOM 11795 C C . VAL F 1 149 ? 62.319 -16.187 -26.271 1.00 32.81 149 VAL F C 1
ATOM 11796 O O . VAL F 1 149 ? 61.139 -15.987 -25.969 1.00 35.86 149 VAL F O 1
ATOM 11800 N N . GLY F 1 150 ? 63.312 -16.067 -25.399 1.00 29.76 150 GLY F N 1
ATOM 11801 C CA . GLY F 1 150 ? 63.075 -15.625 -24.033 1.00 33.36 150 GLY F CA 1
ATOM 11802 C C . GLY F 1 150 ? 62.409 -16.668 -23.158 1.00 35.65 150 GLY F C 1
ATOM 11803 O O . GLY F 1 150 ? 61.455 -16.373 -22.428 1.00 33.64 150 GLY F O 1
ATOM 11804 N N . SER F 1 151 ? 62.924 -17.892 -23.205 1.00 33.35 151 SER F N 1
ATOM 11805 C CA . SER F 1 151 ? 62.412 -18.959 -22.344 1.00 35.43 151 SER F CA 1
ATOM 11806 C C . SER F 1 151 ? 63.529 -19.947 -22.016 1.00 32.59 151 SER F C 1
ATOM 11807 O O . SER F 1 151 ? 64.620 -19.856 -22.572 1.00 32.91 151 SER F O 1
ATOM 11810 N N . PHE F 1 152 ? 63.260 -20.883 -21.111 1.00 28.34 152 PHE F N 1
ATOM 11811 C CA . PHE F 1 152 ? 64.167 -22.004 -20.884 1.00 26.37 152 PHE F CA 1
ATOM 11812 C C . PHE F 1 152 ? 63.425 -23.092 -20.125 1.00 24.86 152 PHE F C 1
ATOM 11813 O O . PHE F 1 152 ? 62.457 -22.814 -19.422 1.00 26.08 152 PHE F O 1
ATOM 11821 N N . ASP F 1 153 ? 63.858 -24.333 -20.312 1.00 20.86 153 ASP F N 1
ATOM 11822 C CA . ASP F 1 153 ? 63.372 -25.452 -19.513 1.00 22.73 153 ASP F CA 1
ATOM 11823 C C . ASP F 1 153 ? 64.583 -26.026 -18.784 1.00 24.08 153 ASP F C 1
ATOM 11824 O O . ASP F 1 153 ? 65.390 -26.758 -19.368 1.00 24.65 153 ASP F O 1
ATOM 11829 N N . GLY F 1 154 ? 64.735 -25.639 -17.519 1.00 23.08 154 GLY F N 1
ATOM 11830 C CA . GLY F 1 154 ? 65.870 -26.067 -16.726 1.00 25.53 154 GLY F CA 1
ATOM 11831 C C . GLY F 1 154 ? 65.544 -27.288 -15.893 1.00 27.71 154 GLY F C 1
ATOM 11832 O O . GLY F 1 154 ? 66.296 -27.642 -14.986 1.00 23.98 154 GLY F O 1
ATOM 11833 N N . GLY F 1 155 ? 64.404 -27.910 -16.189 1.00 28.11 155 GLY F N 1
ATOM 11834 C CA . GLY F 1 155 ? 63.992 -29.126 -15.515 1.00 21.91 155 GLY F CA 1
ATOM 11835 C C . GLY F 1 155 ? 64.384 -30.331 -16.338 1.00 24.75 155 GLY F C 1
ATOM 11836 O O . GLY F 1 155 ? 65.565 -30.549 -16.585 1.00 23.08 155 GLY F O 1
ATOM 11837 N N . PHE F 1 156 ? 63.401 -31.096 -16.789 1.00 23.95 156 PHE F N 1
ATOM 11838 C CA . PHE F 1 156 ? 63.687 -32.250 -17.626 1.00 23.55 156 PHE F CA 1
ATOM 11839 C C . PHE F 1 156 ? 64.326 -31.825 -18.940 1.00 23.89 156 PHE F C 1
ATOM 11840 O O . PHE F 1 156 ? 65.056 -32.598 -19.548 1.00 28.37 156 PHE F O 1
ATOM 11848 N N . GLY F 1 157 ? 64.063 -30.597 -19.374 1.00 20.65 157 GLY F N 1
ATOM 11849 C CA . GLY F 1 157 ? 64.617 -30.101 -20.634 1.00 16.89 157 GLY F CA 1
ATOM 11850 C C . GLY F 1 157 ? 66.134 -30.077 -20.625 1.00 24.64 157 GLY F C 1
ATOM 11851 O O . GLY F 1 157 ? 66.772 -30.179 -21.670 1.00 23.40 157 GLY F O 1
ATOM 11852 N N . SER F 1 158 ? 66.719 -29.955 -19.435 1.00 25.16 158 SER F N 1
ATOM 11853 C CA . SER F 1 158 ? 68.174 -29.861 -19.307 1.00 21.79 158 SER F CA 1
ATOM 11854 C C . SER F 1 158 ? 68.780 -31.146 -18.743 1.00 28.04 158 SER F C 1
ATOM 11855 O O . SER F 1 158 ? 69.485 -31.872 -19.440 1.00 25.50 158 SER F O 1
ATOM 11858 N N . SER F 1 159 ? 68.511 -31.405 -17.468 1.00 24.69 159 SER F N 1
ATOM 11859 C CA . SER F 1 159 ? 69.059 -32.564 -16.786 1.00 18.22 159 SER F CA 1
ATOM 11860 C C . SER F 1 159 ? 68.757 -33.877 -17.502 1.00 20.32 159 SER F C 1
ATOM 11861 O O . SER F 1 159 ? 69.654 -34.694 -17.714 1.00 23.81 159 SER F O 1
ATOM 11864 N N . TYR F 1 160 ? 67.493 -34.110 -17.836 1.00 17.08 160 TYR F N 1
ATOM 11865 C CA . TYR F 1 160 ? 67.126 -35.378 -18.443 1.00 21.13 160 TYR F CA 1
ATOM 11866 C C . TYR F 1 160 ? 67.727 -35.505 -19.841 1.00 25.04 160 TYR F C 1
ATOM 11867 O O . TYR F 1 160 ? 68.103 -36.595 -20.273 1.00 23.12 160 TYR F O 1
ATOM 11876 N N . LEU F 1 161 ? 67.805 -34.388 -20.555 1.00 21.50 161 LEU F N 1
ATOM 11877 C CA . LEU F 1 161 ? 68.490 -34.357 -21.849 1.00 20.80 161 LEU F CA 1
ATOM 11878 C C . LEU F 1 161 ? 69.960 -34.782 -21.718 1.00 24.90 161 LEU F C 1
ATOM 11879 O O . LEU F 1 161 ? 70.481 -35.535 -22.545 1.00 22.54 161 LEU F O 1
ATOM 11884 N N . ALA F 1 162 ? 70.640 -34.282 -20.693 1.00 20.65 162 ALA F N 1
ATOM 11885 C CA . ALA F 1 162 ? 72.024 -34.692 -20.439 1.00 22.04 162 ALA F CA 1
ATOM 11886 C C . ALA F 1 162 ? 72.133 -36.191 -20.163 1.00 18.27 162 ALA F C 1
ATOM 11887 O O . ALA F 1 162 ? 73.148 -36.809 -20.489 1.00 23.16 162 ALA F O 1
ATOM 11889 N N . ARG F 1 163 ? 71.093 -36.778 -19.567 1.00 19.54 163 ARG F N 1
ATOM 11890 C CA . ARG F 1 163 ? 71.094 -38.228 -19.313 1.00 21.09 163 ARG F CA 1
ATOM 11891 C C . ARG F 1 163 ? 70.858 -39.021 -20.600 1.00 23.89 163 ARG F C 1
ATOM 11892 O O . ARG F 1 163 ? 70.866 -40.253 -20.586 1.00 19.03 163 ARG F O 1
ATOM 11900 N N . ILE F 1 164 ? 70.639 -38.315 -21.702 1.00 20.57 164 ILE F N 1
ATOM 11901 C CA . ILE F 1 164 ? 70.400 -38.972 -22.993 1.00 23.21 164 ILE F CA 1
ATOM 11902 C C . ILE F 1 164 ? 71.588 -38.784 -23.927 1.00 23.37 164 ILE F C 1
ATOM 11903 O O . ILE F 1 164 ? 72.117 -39.759 -24.471 1.00 29.10 164 ILE F O 1
ATOM 11908 N N . VAL F 1 165 ? 72.015 -37.535 -24.104 1.00 19.13 165 VAL F N 1
ATOM 11909 C CA . VAL F 1 165 ? 73.051 -37.219 -25.086 1.00 22.14 165 VAL F CA 1
ATOM 11910 C C . VAL F 1 165 ? 74.388 -36.826 -24.448 1.00 26.83 165 VAL F C 1
ATOM 11911 O O . VAL F 1 165 ? 75.356 -36.546 -25.160 1.00 25.40 165 VAL F O 1
ATOM 11915 N N . GLY F 1 166 ? 74.439 -36.789 -23.116 1.00 21.39 166 GLY F N 1
ATOM 11916 C CA . GLY F 1 166 ? 75.647 -36.362 -22.416 1.00 18.25 166 GLY F CA 1
ATOM 11917 C C . GLY F 1 166 ? 75.719 -34.851 -22.242 1.00 22.32 166 GLY F C 1
ATOM 11918 O O . GLY F 1 166 ? 75.045 -34.107 -22.966 1.00 23.54 166 GLY F O 1
ATOM 11919 N N . GLN F 1 167 ? 76.541 -34.391 -21.292 1.00 22.02 167 GLN F N 1
ATOM 11920 C CA . GLN F 1 167 ? 76.578 -32.974 -20.928 1.00 23.96 167 GLN F CA 1
ATOM 11921 C C . GLN F 1 167 ? 77.041 -32.034 -22.040 1.00 20.94 167 GLN F C 1
ATOM 11922 O O . GLN F 1 167 ? 76.498 -30.938 -22.183 1.00 22.30 167 GLN F O 1
ATOM 11928 N N . LYS F 1 168 ? 78.056 -32.443 -22.799 1.00 18.39 168 LYS F N 1
ATOM 11929 C CA . LYS F 1 168 ? 78.604 -31.575 -23.848 1.00 24.73 168 LYS F CA 1
ATOM 11930 C C . LYS F 1 168 ? 77.545 -31.275 -24.914 1.00 24.94 168 LYS F C 1
ATOM 11931 O O . LYS F 1 168 ? 77.282 -30.114 -25.254 1.00 22.93 168 LYS F O 1
ATOM 11937 N N . LYS F 1 169 ? 76.924 -32.328 -25.433 1.00 20.34 169 LYS F N 1
ATOM 11938 C CA . LYS F 1 169 ? 75.949 -32.150 -26.504 1.00 20.74 169 LYS F CA 1
ATOM 11939 C C . LYS F 1 169 ? 74.678 -31.451 -25.994 1.00 24.84 169 LYS F C 1
ATOM 11940 O O . LYS F 1 169 ? 74.102 -30.634 -26.705 1.00 21.68 169 LYS F O 1
ATOM 11946 N N . ALA F 1 170 ? 74.260 -31.750 -24.760 1.00 21.47 170 ALA F N 1
ATOM 11947 C CA . ALA F 1 170 ? 73.073 -31.113 -24.163 1.00 19.79 170 ALA F CA 1
ATOM 11948 C C . ALA F 1 170 ? 73.262 -29.600 -24.015 1.00 22.21 170 ALA F C 1
ATOM 11949 O O . ALA F 1 170 ? 72.346 -28.816 -24.267 1.00 22.65 170 ALA F O 1
ATOM 11951 N N . ARG F 1 171 ? 74.444 -29.184 -23.579 1.00 18.60 171 ARG F N 1
ATOM 11952 C CA . ARG F 1 171 ? 74.714 -27.750 -23.463 1.00 18.17 171 ARG F CA 1
ATOM 11953 C C . ARG F 1 171 ? 74.717 -27.060 -24.828 1.00 22.22 171 ARG F C 1
ATOM 11954 O O . ARG F 1 171 ? 74.142 -25.972 -25.004 1.00 20.94 171 ARG F O 1
ATOM 11962 N N . GLU F 1 172 ? 75.336 -27.712 -25.802 1.00 20.69 172 GLU F N 1
ATOM 11963 C CA . GLU F 1 172 ? 75.357 -27.173 -27.165 1.00 20.42 172 GLU F CA 1
ATOM 11964 C C . GLU F 1 172 ? 73.954 -26.912 -27.674 1.00 24.28 172 GLU F C 1
ATOM 11965 O O . GLU F 1 172 ? 73.650 -25.844 -28.229 1.00 25.12 172 GLU F O 1
ATOM 11971 N N . ILE F 1 173 ? 73.108 -27.919 -27.517 1.00 20.30 173 ILE F N 1
ATOM 11972 C CA . ILE F 1 173 ? 71.728 -27.836 -27.971 1.00 16.94 173 ILE F CA 1
ATOM 11973 C C . ILE F 1 173 ? 71.043 -26.579 -27.437 1.00 23.04 173 ILE F C 1
ATOM 11974 O O . ILE F 1 173 ? 70.396 -25.855 -28.188 1.00 22.40 173 ILE F O 1
ATOM 11979 N N . TRP F 1 174 ? 71.200 -26.314 -26.140 1.00 21.45 174 TRP F N 1
ATOM 11980 C CA . TRP F 1 174 ? 70.537 -25.173 -25.503 1.00 20.46 174 TRP F CA 1
ATOM 11981 C C . TRP F 1 174 ? 71.206 -23.813 -25.725 1.00 23.07 174 TRP F C 1
ATOM 11982 O O . TRP F 1 174 ? 70.529 -22.782 -25.856 1.00 26.83 174 TRP F O 1
ATOM 11993 N N . TYR F 1 175 ? 72.534 -23.786 -25.727 1.00 19.77 175 TYR F N 1
ATOM 11994 C CA . TYR F 1 175 ? 73.231 -22.502 -25.821 1.00 20.51 175 TYR F CA 1
ATOM 11995 C C . TYR F 1 175 ? 73.128 -21.883 -27.215 1.00 28.37 175 TYR F C 1
ATOM 11996 O O . TYR F 1 175 ? 72.985 -20.661 -27.366 1.00 28.89 175 TYR F O 1
ATOM 12005 N N . LEU F 1 176 ? 73.225 -22.723 -28.239 1.00 23.80 176 LEU F N 1
ATOM 12006 C CA . LEU F 1 176 ? 73.259 -22.210 -29.610 1.00 27.38 176 LEU F CA 1
ATOM 12007 C C . LEU F 1 176 ? 71.899 -22.211 -30.303 1.00 25.65 176 LEU F C 1
ATOM 12008 O O . LEU F 1 176 ? 71.701 -21.482 -31.278 1.00 25.80 176 LEU F O 1
ATOM 12013 N N . CYS F 1 177 ? 70.980 -23.047 -29.825 1.00 25.32 177 CYS F N 1
ATOM 12014 C CA . CYS F 1 177 ? 69.645 -23.128 -30.416 1.00 22.25 177 CYS F CA 1
ATOM 12015 C C . CYS F 1 177 ? 69.702 -23.466 -31.909 1.00 25.74 177 CYS F C 1
ATOM 12016 O O . CYS F 1 177 ? 68.917 -22.948 -32.692 1.00 27.19 177 CYS F O 1
ATOM 12019 N N . ARG F 1 178 ? 70.615 -24.343 -32.307 1.00 25.53 178 ARG F N 1
ATOM 12020 C CA . ARG F 1 178 ? 70.624 -24.794 -33.697 1.00 25.16 178 ARG F CA 1
ATOM 12021 C C . ARG F 1 178 ? 69.528 -25.829 -33.923 1.00 29.46 178 ARG F C 1
ATOM 12022 O O . ARG F 1 178 ? 68.811 -26.197 -32.993 1.00 26.11 178 ARG F O 1
ATOM 12030 N N . GLN F 1 179 ? 69.382 -26.269 -35.168 1.00 27.66 179 GLN F N 1
ATOM 12031 C CA . GLN F 1 179 ? 68.443 -27.337 -35.513 1.00 25.75 179 GLN F CA 1
ATOM 12032 C C . GLN F 1 179 ? 69.235 -28.575 -35.875 1.00 26.04 179 GLN F C 1
ATOM 12033 O O . GLN F 1 179 ? 70.343 -28.471 -36.388 1.00 23.08 179 GLN F O 1
ATOM 12039 N N . TYR F 1 180 ? 68.689 -29.743 -35.567 1.00 26.20 180 TYR F N 1
ATOM 12040 C CA . TYR F 1 180 ? 69.396 -30.989 -35.810 1.00 23.63 180 TYR F CA 1
ATOM 12041 C C . TYR F 1 180 ? 68.539 -31.914 -36.642 1.00 27.66 180 TYR F C 1
ATOM 12042 O O . TYR F 1 180 ? 67.333 -32.008 -36.411 1.00 19.51 180 TYR F O 1
ATOM 12051 N N . SER F 1 181 ? 69.163 -32.586 -37.612 1.00 30.04 181 SER F N 1
ATOM 12052 C CA . SER F 1 181 ? 68.455 -33.539 -38.454 1.00 29.81 181 SER F CA 1
ATOM 12053 C C . SER F 1 181 ? 68.175 -34.813 -37.671 1.00 29.71 181 SER F C 1
ATOM 12054 O O . SER F 1 181 ? 68.707 -35.026 -36.571 1.00 30.25 181 SER F O 1
ATOM 12057 N N . ALA F 1 182 ? 67.322 -35.654 -38.241 1.00 26.34 182 ALA F N 1
ATOM 12058 C CA . ALA F 1 182 ? 67.009 -36.947 -37.661 1.00 25.26 182 ALA F CA 1
ATOM 12059 C C . ALA F 1 182 ? 68.250 -37.817 -37.483 1.00 28.58 182 ALA F C 1
ATOM 12060 O O . ALA F 1 182 ? 68.418 -38.439 -36.442 1.00 26.95 182 ALA F O 1
ATOM 12062 N N . GLN F 1 183 ? 69.122 -37.854 -38.490 1.00 21.90 183 GLN F N 1
ATOM 12063 C CA . GLN F 1 183 ? 70.353 -38.651 -38.397 1.00 25.19 183 GLN F CA 1
ATOM 12064 C C . GLN F 1 183 ? 71.250 -38.148 -37.278 1.00 29.12 183 GLN F C 1
ATOM 12065 O O . GLN F 1 183 ? 71.852 -38.942 -36.528 1.00 28.17 183 GLN F O 1
ATOM 12067 N N . GLU F 1 184 ? 71.363 -36.825 -37.174 1.00 22.85 184 GLU F N 1
ATOM 12068 C CA . GLU F 1 184 ? 72.138 -36.215 -36.091 1.00 23.41 184 GLU F CA 1
ATOM 12069 C C . GLU F 1 184 ? 71.538 -36.549 -34.723 1.00 20.69 184 GLU F C 1
ATOM 12070 O O . GLU F 1 184 ? 72.256 -36.904 -33.788 1.00 25.54 184 GLU F O 1
ATOM 12076 N N . ALA F 1 185 ? 70.213 -36.460 -34.624 1.00 24.59 185 ALA F N 1
ATOM 12077 C CA . ALA F 1 185 ? 69.502 -36.765 -33.375 1.00 22.51 185 ALA F CA 1
ATOM 12078 C C . ALA F 1 185 ? 69.704 -38.211 -32.967 1.00 23.93 185 ALA F C 1
ATOM 12079 O O . ALA F 1 185 ? 69.831 -38.521 -31.775 1.00 23.98 185 ALA F O 1
ATOM 12081 N N . GLU F 1 186 ? 69.702 -39.103 -33.956 1.00 21.40 186 GLU F N 1
ATOM 12082 C CA . GLU F 1 186 ? 69.941 -40.524 -33.688 1.00 27.56 186 GLU F CA 1
ATOM 12083 C C . GLU F 1 186 ? 71.378 -40.787 -33.237 1.00 25.59 186 GLU F C 1
ATOM 12084 O O . GLU F 1 186 ? 71.629 -41.553 -32.308 1.00 25.36 186 GLU F O 1
ATOM 12090 N N . ARG F 1 187 ? 72.326 -40.164 -33.923 1.00 26.31 187 ARG F N 1
ATOM 12091 C CA . ARG F 1 187 ? 73.740 -40.385 -33.624 1.00 28.69 187 ARG F CA 1
ATOM 12092 C C . ARG F 1 187 ? 74.109 -39.932 -32.211 1.00 29.35 187 ARG F C 1
ATOM 12093 O O . ARG F 1 187 ? 74.913 -40.578 -31.516 1.00 26.34 187 ARG F O 1
ATOM 12101 N N . MET F 1 188 ? 73.492 -38.840 -31.775 1.00 24.76 188 MET F N 1
ATOM 12102 C CA . MET F 1 188 ? 73.769 -38.287 -30.450 1.00 32.30 188 MET F CA 1
ATOM 12103 C C . MET F 1 188 ? 73.063 -39.017 -29.308 1.00 24.14 188 MET F C 1
ATOM 12104 O O . MET F 1 188 ? 73.391 -38.806 -28.134 1.00 24.59 188 MET F O 1
ATOM 12109 N N . GLY F 1 189 ? 72.118 -39.892 -29.651 1.00 23.56 189 GLY F N 1
ATOM 12110 C CA . GLY F 1 189 ? 71.506 -40.780 -28.672 1.00 25.47 189 GLY F CA 1
ATOM 12111 C C . GLY F 1 189 ? 70.073 -40.494 -28.260 1.00 22.73 189 GLY F C 1
ATOM 12112 O O . GLY F 1 189 ? 69.509 -41.224 -27.452 1.00 23.17 189 GLY F O 1
ATOM 12113 N N . MET F 1 190 ? 69.454 -39.467 -28.831 1.00 23.81 190 MET F N 1
ATOM 12114 C CA . MET F 1 190 ? 68.125 -39.082 -28.362 1.00 20.85 190 MET F CA 1
ATOM 12115 C C . MET F 1 190 ? 66.969 -39.556 -29.235 1.00 25.63 190 MET F C 1
ATOM 12116 O O . MET F 1 190 ? 65.807 -39.333 -28.909 1.00 23.85 190 MET F O 1
ATOM 12121 N N . VAL F 1 191 ? 67.297 -40.211 -30.338 1.00 26.60 191 VAL F N 1
ATOM 12122 C CA . VAL F 1 191 ? 66.286 -40.792 -31.211 1.00 23.68 191 VAL F CA 1
ATOM 12123 C C . VAL F 1 191 ? 66.617 -42.259 -31.384 1.00 22.02 191 VAL F C 1
ATOM 12124 O O . VAL F 1 191 ? 67.755 -42.612 -31.681 1.00 27.50 191 VAL F O 1
ATOM 12128 N N . ASN F 1 192 ? 65.625 -43.114 -31.162 1.00 21.72 192 ASN F N 1
ATOM 12129 C CA . ASN F 1 192 ? 65.856 -44.557 -31.159 1.00 25.74 192 ASN F CA 1
ATOM 12130 C C . ASN F 1 192 ? 66.033 -45.159 -32.545 1.00 22.57 192 ASN F C 1
ATOM 12131 O O . ASN F 1 192 ? 66.829 -46.084 -32.745 1.00 25.69 192 ASN F O 1
ATOM 12136 N N . THR F 1 193 ? 65.274 -44.648 -33.498 1.00 27.14 193 THR F N 1
ATOM 12137 C CA . THR F 1 193 ? 65.443 -45.105 -34.858 1.00 24.56 193 THR F CA 1
ATOM 12138 C C . THR F 1 193 ? 64.846 -44.087 -35.807 1.00 23.59 193 THR F C 1
ATOM 12139 O O . THR F 1 193 ? 64.023 -43.269 -35.401 1.00 21.60 193 THR F O 1
ATOM 12143 N N . VAL F 1 194 ? 65.237 -44.165 -37.078 1.00 22.88 194 VAL F N 1
ATOM 12144 C CA . VAL F 1 194 ? 64.798 -43.221 -38.108 1.00 23.54 194 VAL F CA 1
ATOM 12145 C C . VAL F 1 194 ? 64.233 -44.003 -39.279 1.00 27.05 194 VAL F C 1
ATOM 12146 O O . VAL F 1 194 ? 64.824 -44.986 -39.692 1.00 24.37 194 VAL F O 1
ATOM 12150 N N . VAL F 1 195 ? 63.085 -43.582 -39.793 1.00 23.40 195 VAL F N 1
ATOM 12151 C CA . VAL F 1 195 ? 62.463 -44.258 -40.927 1.00 23.41 195 VAL F CA 1
ATOM 12152 C C . VAL F 1 195 ? 61.895 -43.216 -41.890 1.00 23.97 195 VAL F C 1
ATOM 12153 O O . VAL F 1 195 ? 61.805 -42.031 -41.554 1.00 25.68 195 VAL F O 1
ATOM 12157 N N . PRO F 1 196 ? 61.511 -43.646 -43.099 1.00 25.87 196 PRO F N 1
ATOM 12158 C CA . PRO F 1 196 ? 60.903 -42.672 -44.016 1.00 29.73 196 PRO F CA 1
ATOM 12159 C C . PRO F 1 196 ? 59.599 -42.098 -43.457 1.00 28.45 196 PRO F C 1
ATOM 12160 O O . PRO F 1 196 ? 58.906 -42.763 -42.687 1.00 22.41 196 PRO F O 1
ATOM 12164 N N . VAL F 1 197 ? 59.272 -40.866 -43.841 1.00 29.01 197 VAL F N 1
ATOM 12165 C CA . VAL F 1 197 ? 58.084 -40.191 -43.314 1.00 24.32 197 VAL F CA 1
ATOM 12166 C C . VAL F 1 197 ? 56.824 -41.050 -43.424 1.00 27.31 197 VAL F C 1
ATOM 12167 O O . VAL F 1 197 ? 56.035 -41.135 -42.487 1.00 24.89 197 VAL F O 1
ATOM 12171 N N . ASP F 1 198 ? 56.610 -41.679 -44.573 1.00 23.98 198 ASP F N 1
ATOM 12172 C CA . ASP F 1 198 ? 55.362 -42.430 -44.743 1.00 26.83 198 ASP F CA 1
ATOM 12173 C C . ASP F 1 198 ? 55.399 -43.791 -44.050 1.00 27.13 198 ASP F C 1
ATOM 12174 O O . ASP F 1 198 ? 54.418 -44.535 -44.094 1.00 26.76 198 ASP F O 1
ATOM 12179 N N . ARG F 1 199 ? 56.526 -44.127 -43.423 1.00 28.47 199 ARG F N 1
ATOM 12180 C CA . ARG F 1 199 ? 56.621 -45.382 -42.662 1.00 27.97 199 ARG F CA 1
ATOM 12181 C C . ARG F 1 199 ? 56.613 -45.142 -41.144 1.00 28.91 199 ARG F C 1
ATOM 12182 O O . ARG F 1 199 ? 56.694 -46.080 -40.350 1.00 28.82 199 ARG F O 1
ATOM 12190 N N . LEU F 1 200 ? 56.539 -43.882 -40.742 1.00 24.03 200 LEU F N 1
ATOM 12191 C CA . LEU F 1 200 ? 56.626 -43.527 -39.323 1.00 22.89 200 LEU F CA 1
ATOM 12192 C C . LEU F 1 200 ? 55.544 -44.191 -38.451 1.00 32.93 200 LEU F C 1
ATOM 12193 O O . LEU F 1 200 ? 55.848 -44.781 -37.401 1.00 27.55 200 LEU F O 1
ATOM 12198 N N . GLU F 1 201 ? 54.275 -44.069 -38.840 1.00 24.85 201 GLU F N 1
ATOM 12199 C CA . GLU F 1 201 ? 53.223 -44.647 -37.995 1.00 29.14 201 GLU F CA 1
ATOM 12200 C C . GLU F 1 201 ? 53.343 -46.171 -37.919 1.00 30.21 201 GLU F C 1
ATOM 12201 O O . GLU F 1 201 ? 53.170 -46.764 -36.855 1.00 26.73 201 GLU F O 1
ATOM 12207 N N . GLU F 1 202 ? 53.649 -46.804 -39.043 1.00 32.44 202 GLU F N 1
ATOM 12208 C CA . GLU F 1 202 ? 53.796 -48.262 -39.056 1.00 32.78 202 GLU F CA 1
ATOM 12209 C C . GLU F 1 202 ? 54.962 -48.718 -38.191 1.00 26.80 202 GLU F C 1
ATOM 12210 O O . GLU F 1 202 ? 54.912 -49.795 -37.599 1.00 28.35 202 GLU F O 1
ATOM 12216 N N . GLU F 1 203 ? 56.029 -47.924 -38.152 1.00 23.97 203 GLU F N 1
ATOM 12217 C CA . GLU F 1 203 ? 57.148 -48.224 -37.268 1.00 27.58 203 GLU F CA 1
ATOM 12218 C C . GLU F 1 203 ? 56.733 -48.113 -35.801 1.00 29.40 203 GLU F C 1
ATOM 12219 O O . GLU F 1 203 ? 57.066 -48.974 -34.968 1.00 27.94 203 GLU F O 1
ATOM 12225 N N . GLY F 1 204 ? 56.002 -47.050 -35.484 1.00 25.56 204 GLY F N 1
ATOM 12226 C CA . GLY F 1 204 ? 55.450 -46.904 -34.145 1.00 28.57 204 GLY F CA 1
ATOM 12227 C C . GLY F 1 204 ? 54.565 -48.075 -33.747 1.00 28.01 204 GLY F C 1
ATOM 12228 O O . GLY F 1 204 ? 54.620 -48.573 -32.621 1.00 30.54 204 GLY F O 1
ATOM 12229 N N . ILE F 1 205 ? 53.704 -48.493 -34.660 1.00 28.46 205 ILE F N 1
ATOM 12230 C CA . ILE F 1 205 ? 52.822 -49.633 -34.406 1.00 31.62 205 ILE F CA 1
ATOM 12231 C C . ILE F 1 205 ? 53.594 -50.930 -34.161 1.00 32.30 205 ILE F C 1
ATOM 12232 O O . ILE F 1 205 ? 53.246 -51.710 -33.273 1.00 28.48 205 ILE F O 1
ATOM 12237 N N . GLN F 1 206 ? 54.633 -51.165 -34.962 1.00 35.38 206 GLN F N 1
ATOM 12238 C CA . GLN F 1 206 ? 55.469 -52.360 -34.807 1.00 34.00 206 GLN F CA 1
ATOM 12239 C C . GLN F 1 206 ? 56.200 -52.386 -33.460 1.00 28.79 206 GLN F C 1
ATOM 12240 O O . GLN F 1 206 ? 56.220 -53.414 -32.774 1.00 27.73 206 GLN F O 1
ATOM 12246 N N . TRP F 1 207 ? 56.806 -51.264 -33.078 1.00 27.36 207 TRP F N 1
ATOM 12247 C CA . TRP F 1 207 ? 57.490 -51.177 -31.790 1.00 29.61 207 TRP F CA 1
ATOM 12248 C C . TRP F 1 207 ? 56.503 -51.395 -30.645 1.00 29.56 207 TRP F C 1
ATOM 12249 O O . TRP F 1 207 ? 56.800 -52.091 -29.671 1.00 32.44 207 TRP F O 1
ATOM 12260 N N . ALA F 1 208 ? 55.332 -50.778 -30.763 1.00 26.25 208 ALA F N 1
ATOM 12261 C CA . ALA F 1 208 ? 54.264 -50.946 -29.785 1.00 28.05 208 ALA F CA 1
ATOM 12262 C C . ALA F 1 208 ? 53.860 -52.416 -29.625 1.00 32.99 208 ALA F C 1
ATOM 12263 O O . ALA F 1 208 ? 53.656 -52.900 -28.512 1.00 34.00 208 ALA F O 1
ATOM 12265 N N . LYS F 1 209 ? 53.737 -53.129 -30.743 1.00 27.25 209 LYS F N 1
ATOM 12266 C CA . LYS F 1 209 ? 53.339 -54.538 -30.692 1.00 33.80 209 LYS F CA 1
ATOM 12267 C C . LYS F 1 209 ? 54.380 -55.422 -29.996 1.00 25.97 209 LYS F C 1
ATOM 12268 O O . LYS F 1 209 ? 54.037 -56.380 -29.317 1.00 31.36 209 LYS F O 1
ATOM 12274 N N . GLU F 1 210 ? 55.655 -55.094 -30.186 1.00 28.08 210 GLU F N 1
ATOM 12275 C CA . GLU F 1 210 ? 56.739 -55.820 -29.532 1.00 29.07 210 GLU F CA 1
ATOM 12276 C C . GLU F 1 210 ? 56.723 -55.629 -28.015 1.00 32.83 210 GLU F C 1
ATOM 12277 O O . GLU F 1 210 ? 57.099 -56.537 -27.254 1.00 30.89 210 GLU F O 1
ATOM 12283 N N . ILE F 1 211 ? 56.262 -54.459 -27.582 1.00 31.33 211 ILE F N 1
ATOM 12284 C CA . ILE F 1 211 ? 56.086 -54.184 -26.151 1.00 31.05 211 ILE F CA 1
ATOM 12285 C C . ILE F 1 211 ? 54.819 -54.866 -25.642 1.00 31.47 211 ILE F C 1
ATOM 12286 O O . ILE F 1 211 ? 54.776 -55.400 -24.526 1.00 32.79 211 ILE F O 1
ATOM 12291 N N . LEU F 1 212 ? 53.779 -54.853 -26.465 1.00 31.59 212 LEU F N 1
ATOM 12292 C CA . LEU F 1 212 ? 52.485 -55.418 -26.062 1.00 33.87 212 LEU F CA 1
ATOM 12293 C C . LEU F 1 212 ? 52.516 -56.947 -25.888 1.00 37.74 212 LEU F C 1
ATOM 12294 O O . LEU F 1 212 ? 51.628 -57.532 -25.245 1.00 35.35 212 LEU F O 1
ATOM 12299 N N . SER F 1 213 ? 53.541 -57.589 -26.448 1.00 34.77 213 SER F N 1
ATOM 12300 C CA . SER F 1 213 ? 53.706 -59.039 -26.312 1.00 33.22 213 SER F CA 1
ATOM 12301 C C . SER F 1 213 ? 54.500 -59.391 -25.055 1.00 36.57 213 SER F C 1
ATOM 12302 O O . SER F 1 213 ? 54.829 -60.564 -24.826 1.00 31.91 213 SER F O 1
ATOM 12305 N N . LYS F 1 214 ? 54.833 -58.368 -24.266 1.00 32.75 214 LYS F N 1
ATOM 12306 C CA . LYS F 1 214 ? 55.623 -58.534 -23.044 1.00 29.15 214 LYS F CA 1
ATOM 12307 C C . LYS F 1 214 ? 54.757 -58.482 -21.780 1.00 31.89 214 LYS F C 1
ATOM 12308 O O . LYS F 1 214 ? 53.575 -58.120 -21.845 1.00 32.23 214 LYS F O 1
ATOM 12314 N N . SER F 1 215 ? 55.362 -58.799 -20.629 1.00 29.61 215 SER F N 1
ATOM 12315 C CA . SER F 1 215 ? 54.674 -58.743 -19.331 1.00 32.72 215 SER F CA 1
ATOM 12316 C C . SER F 1 215 ? 54.475 -57.314 -18.858 1.00 32.47 215 SER F C 1
ATOM 12317 O O . SER F 1 215 ? 55.442 -56.578 -18.670 1.00 28.51 215 SER F O 1
ATOM 12320 N N . PRO F 1 216 ? 53.210 -56.913 -18.669 1.00 29.89 216 PRO F N 1
ATOM 12321 C CA . PRO F 1 216 ? 52.922 -55.555 -18.191 1.00 27.82 216 PRO F CA 1
ATOM 12322 C C . PRO F 1 216 ? 53.572 -55.237 -16.852 1.00 36.13 216 PRO F C 1
ATOM 12323 O O . PRO F 1 216 ? 54.022 -54.106 -16.649 1.00 35.23 216 PRO F O 1
ATOM 12327 N N . LEU F 1 217 ? 53.628 -56.215 -15.951 1.00 31.22 217 LEU F N 1
ATOM 12328 C CA . LEU F 1 217 ? 54.237 -55.965 -14.651 1.00 30.94 217 LEU F CA 1
ATOM 12329 C C . LEU F 1 217 ? 55.725 -55.738 -14.826 1.00 29.71 217 LEU F C 1
ATOM 12330 O O . LEU F 1 217 ? 56.312 -54.868 -14.178 1.00 29.66 217 LEU F O 1
ATOM 12335 N N . ALA F 1 218 ? 56.349 -56.519 -15.702 1.00 27.58 218 ALA F N 1
ATOM 12336 C CA . ALA F 1 218 ? 57.781 -56.338 -15.921 1.00 30.77 218 ALA F CA 1
ATOM 12337 C C . ALA F 1 218 ? 58.061 -54.962 -16.513 1.00 26.78 218 ALA F C 1
ATOM 12338 O O . ALA F 1 218 ? 58.969 -54.273 -16.069 1.00 28.83 218 ALA F O 1
ATOM 12340 N N . ILE F 1 219 ? 57.264 -54.559 -17.504 1.00 33.39 219 ILE F N 1
ATOM 12341 C CA . ILE F 1 219 ? 57.449 -53.258 -18.157 1.00 32.15 219 ILE F CA 1
ATOM 12342 C C . ILE F 1 219 ? 57.304 -52.075 -17.178 1.00 31.99 219 ILE F C 1
ATOM 12343 O O . ILE F 1 219 ? 58.131 -51.154 -17.179 1.00 30.43 219 ILE F O 1
ATOM 12348 N N . ARG F 1 220 ? 56.262 -52.093 -16.349 1.00 28.12 220 ARG F N 1
ATOM 12349 C CA . ARG F 1 220 ? 56.053 -51.007 -15.389 1.00 30.12 220 ARG F CA 1
ATOM 12350 C C . ARG F 1 220 ? 57.175 -50.914 -14.355 1.00 28.23 220 ARG F C 1
ATOM 12351 O O . ARG F 1 220 ? 57.604 -49.820 -13.969 1.00 27.05 220 ARG F O 1
ATOM 12359 N N . CYS F 1 221 ? 57.661 -52.065 -13.907 1.00 29.32 221 CYS F N 1
ATOM 12360 C CA . CYS F 1 221 ? 58.750 -52.080 -12.937 1.00 29.06 221 CYS F CA 1
ATOM 12361 C C . CYS F 1 221 ? 59.997 -51.472 -13.551 1.00 30.46 221 CYS F C 1
ATOM 12362 O O . CYS F 1 221 ? 60.730 -50.720 -12.913 1.00 27.89 221 CYS F O 1
ATOM 12365 N N . LEU F 1 222 ? 60.233 -51.800 -14.812 1.00 28.39 222 LEU F N 1
ATOM 12366 C CA . LEU F 1 222 ? 61.383 -51.253 -15.504 1.00 26.88 222 LEU F CA 1
ATOM 12367 C C . LEU F 1 222 ? 61.264 -49.742 -15.685 1.00 26.19 222 LEU F C 1
ATOM 12368 O O . LEU F 1 222 ? 62.227 -48.997 -15.443 1.00 23.44 222 LEU F O 1
ATOM 12373 N N . LYS F 1 223 ? 60.086 -49.267 -16.084 1.00 27.14 223 LYS F N 1
ATOM 12374 C CA . LYS F 1 223 ? 59.934 -47.824 -16.268 1.00 25.06 223 LYS F CA 1
ATOM 12375 C C . LYS F 1 223 ? 60.186 -47.082 -14.966 1.00 25.46 223 LYS F C 1
ATOM 12376 O O . LYS F 1 223 ? 60.826 -46.033 -14.953 1.00 27.23 223 LYS F O 1
ATOM 12382 N N . ALA F 1 224 ? 59.677 -47.621 -13.863 1.00 25.52 224 ALA F N 1
ATOM 12383 C CA . ALA F 1 224 ? 59.934 -47.012 -12.562 1.00 27.04 224 ALA F CA 1
ATOM 12384 C C . ALA F 1 224 ? 61.424 -47.008 -12.240 1.00 26.72 224 ALA F C 1
ATOM 12385 O O . ALA F 1 224 ? 61.965 -46.026 -11.726 1.00 26.46 224 ALA F O 1
ATOM 12387 N N . ALA F 1 225 ? 62.087 -48.117 -12.548 1.00 23.13 225 ALA F N 1
ATOM 12388 C CA . ALA F 1 225 ? 63.519 -48.261 -12.286 1.00 22.45 225 ALA F CA 1
ATOM 12389 C C . ALA F 1 225 ? 64.360 -47.232 -13.028 1.00 24.63 225 ALA F C 1
ATOM 12390 O O . ALA F 1 225 ? 65.348 -46.710 -12.495 1.00 24.69 225 ALA F O 1
ATOM 12392 N N . PHE F 1 226 ? 63.988 -46.961 -14.277 1.00 24.17 226 PHE F N 1
ATOM 12393 C CA . PHE F 1 226 ? 64.673 -45.926 -15.048 1.00 23.04 226 PHE F CA 1
ATOM 12394 C C . PHE F 1 226 ? 64.456 -44.543 -14.455 1.00 27.26 226 PHE F C 1
ATOM 12395 O O . PHE F 1 226 ? 65.391 -43.746 -14.377 1.00 26.24 226 PHE F O 1
ATOM 12403 N N . ASN F 1 227 ? 63.215 -44.241 -14.076 1.00 26.28 227 ASN F N 1
ATOM 12404 C CA . ASN F 1 227 ? 62.935 -42.970 -13.413 1.00 22.90 227 ASN F CA 1
ATOM 12405 C C . ASN F 1 227 ? 63.702 -42.843 -12.119 1.00 27.04 227 ASN F C 1
ATOM 12406 O O . ASN F 1 227 ? 64.133 -41.747 -11.737 1.00 23.74 227 ASN F O 1
ATOM 12411 N N . ALA F 1 228 ? 63.874 -43.972 -11.438 1.00 23.01 228 ALA F N 1
ATOM 12412 C CA . ALA F 1 228 ? 64.542 -43.961 -10.136 1.00 22.03 228 ALA F CA 1
ATOM 12413 C C . ALA F 1 228 ? 66.003 -43.547 -10.218 1.00 22.10 228 ALA F C 1
ATOM 12414 O O . ALA F 1 228 ? 66.573 -43.094 -9.226 1.00 25.30 228 ALA F O 1
ATOM 12416 N N . ASP F 1 229 ? 66.612 -43.678 -11.398 1.00 22.06 229 ASP F N 1
ATOM 12417 C CA . ASP F 1 229 ? 67.985 -43.216 -11.562 1.00 23.36 229 ASP F CA 1
ATOM 12418 C C . ASP F 1 229 ? 68.025 -41.707 -11.680 1.00 25.84 229 ASP F C 1
ATOM 12419 O O . ASP F 1 229 ? 69.103 -41.110 -11.635 1.00 22.21 229 ASP F O 1
ATOM 12424 N N . CYS F 1 230 ? 66.853 -41.089 -11.834 1.00 24.26 230 CYS F N 1
ATOM 12425 C CA . CYS F 1 230 ? 66.775 -39.636 -12.058 1.00 22.42 230 CYS F CA 1
ATOM 12426 C C . CYS F 1 230 ? 66.069 -38.808 -10.981 1.00 21.44 230 CYS F C 1
ATOM 12427 O O . CYS F 1 230 ? 66.451 -37.670 -10.739 1.00 21.41 230 CYS F O 1
ATOM 12430 N N . ASP F 1 231 ? 65.009 -39.361 -10.404 1.00 21.64 231 ASP F N 1
ATOM 12431 C CA . ASP F 1 231 ? 64.029 -38.569 -9.680 1.00 21.82 231 ASP F CA 1
ATOM 12432 C C . ASP F 1 231 ? 64.069 -38.750 -8.165 1.00 22.05 231 ASP F C 1
ATOM 12433 O O . ASP F 1 231 ? 63.075 -38.502 -7.473 1.00 22.27 231 ASP F O 1
ATOM 12438 N N . GLY F 1 232 ? 65.219 -39.169 -7.648 1.00 23.02 232 GLY F N 1
ATOM 12439 C CA . GLY F 1 232 ? 65.396 -39.301 -6.204 1.00 22.24 232 GLY F CA 1
ATOM 12440 C C . GLY F 1 232 ? 64.224 -39.996 -5.526 1.00 24.78 232 GLY F C 1
ATOM 12441 O O . GLY F 1 232 ? 63.792 -41.076 -5.954 1.00 26.95 232 GLY F O 1
ATOM 12442 N N . GLN F 1 233 ? 63.693 -39.378 -4.474 1.00 25.46 233 GLN F N 1
ATOM 12443 C CA . GLN F 1 233 ? 62.611 -39.987 -3.702 1.00 29.75 233 GLN F CA 1
ATOM 12444 C C . GLN F 1 233 ? 61.329 -40.187 -4.509 1.00 27.81 233 GLN F C 1
ATOM 12445 O O . GLN F 1 233 ? 60.572 -41.128 -4.264 1.00 29.08 233 GLN F O 1
ATOM 12451 N N . ALA F 1 234 ? 61.079 -39.303 -5.470 1.00 24.40 234 ALA F N 1
ATOM 12452 C CA . ALA F 1 234 ? 59.902 -39.469 -6.331 1.00 27.09 234 ALA F CA 1
ATOM 12453 C C . ALA F 1 234 ? 60.065 -40.729 -7.156 1.00 28.58 234 ALA F C 1
ATOM 12454 O O . ALA F 1 234 ? 59.108 -41.479 -7.382 1.00 30.22 234 ALA F O 1
ATOM 12456 N N . GLY F 1 235 ? 61.294 -40.968 -7.603 1.00 28.75 235 GLY F N 1
ATOM 12457 C CA . GLY F 1 235 ? 61.603 -42.205 -8.297 1.00 25.18 235 GLY F CA 1
ATOM 12458 C C . GLY F 1 235 ? 61.450 -43.419 -7.395 1.00 27.17 235 GLY F C 1
ATOM 12459 O O . GLY F 1 235 ? 60.869 -44.422 -7.814 1.00 24.55 235 GLY F O 1
ATOM 12460 N N . LEU F 1 236 ? 61.922 -43.316 -6.148 1.00 28.02 236 LEU F N 1
ATOM 12461 C CA . LEU F 1 236 ? 61.756 -44.389 -5.170 1.00 28.58 236 LEU F CA 1
ATOM 12462 C C . LEU F 1 236 ? 60.295 -44.703 -4.940 1.00 27.08 236 LEU F C 1
ATOM 12463 O O . LEU F 1 236 ? 59.904 -45.866 -4.768 1.00 27.29 236 LEU F O 1
ATOM 12468 N N . GLN F 1 237 ? 59.491 -43.649 -4.898 1.00 25.49 237 GLN F N 1
ATOM 12469 C CA . GLN F 1 237 ? 58.063 -43.814 -4.701 1.00 23.82 237 GLN F CA 1
ATOM 12470 C C . GLN F 1 237 ? 57.486 -44.731 -5.758 1.00 27.56 237 GLN F C 1
ATOM 12471 O O . GLN F 1 237 ? 56.686 -45.629 -5.449 1.00 27.74 237 GLN F O 1
ATOM 12477 N N . GLU F 1 238 ? 57.895 -44.513 -7.012 1.00 26.23 238 GLU F N 1
ATOM 12478 C CA . GLU F 1 238 ? 57.370 -45.310 -8.116 1.00 27.52 238 GLU F CA 1
ATOM 12479 C C . GLU F 1 238 ? 57.857 -46.747 -8.037 1.00 24.59 238 GLU F C 1
ATOM 12480 O O . GLU F 1 238 ? 57.077 -47.689 -8.225 1.00 24.40 238 GLU F O 1
ATOM 12486 N N . LEU F 1 239 ? 59.148 -46.912 -7.765 1.00 23.49 239 LEU F N 1
ATOM 12487 C CA . LEU F 1 239 ? 59.740 -48.247 -7.717 1.00 29.07 239 LEU F CA 1
ATOM 12488 C C . LEU F 1 239 ? 59.235 -49.021 -6.514 1.00 32.63 239 LEU F C 1
ATOM 12489 O O . LEU F 1 239 ? 58.805 -50.174 -6.636 1.00 25.19 239 LEU F O 1
ATOM 12494 N N . ALA F 1 240 ? 59.279 -48.392 -5.344 1.00 30.01 240 ALA F N 1
ATOM 12495 C CA . ALA F 1 240 ? 58.755 -49.035 -4.144 1.00 30.91 240 ALA F CA 1
ATOM 12496 C C . ALA F 1 240 ? 57.255 -49.288 -4.273 1.00 28.82 240 ALA F C 1
ATOM 12497 O O . ALA F 1 240 ? 56.745 -50.282 -3.771 1.00 30.03 240 ALA F O 1
ATOM 12499 N N . GLY F 1 241 ? 56.549 -48.382 -4.945 1.00 24.88 241 GLY F N 1
ATOM 12500 C CA . GLY F 1 241 ? 55.124 -48.565 -5.173 1.00 28.04 241 GLY F CA 1
ATOM 12501 C C . GLY F 1 241 ? 54.847 -49.866 -5.898 1.00 31.30 241 GLY F C 1
ATOM 12502 O O . GLY F 1 241 ? 53.872 -50.571 -5.612 1.00 31.48 241 GLY F O 1
ATOM 12503 N N . ASN F 1 242 ? 55.709 -50.186 -6.855 1.00 28.32 242 ASN F N 1
ATOM 12504 C CA . ASN F 1 242 ? 55.579 -51.440 -7.590 1.00 29.53 242 ASN F CA 1
ATOM 12505 C C . ASN F 1 242 ? 55.918 -52.671 -6.756 1.00 29.22 242 ASN F C 1
ATOM 12506 O O . ASN F 1 242 ? 55.310 -53.724 -6.928 1.00 30.10 242 ASN F O 1
ATOM 12511 N N . ALA F 1 243 ? 56.894 -52.543 -5.861 1.00 27.18 243 ALA F N 1
ATOM 12512 C CA . ALA F 1 243 ? 57.182 -53.615 -4.921 1.00 32.37 243 ALA F CA 1
ATOM 12513 C C . ALA F 1 243 ? 55.958 -53.873 -4.051 1.00 29.79 243 ALA F C 1
ATOM 12514 O O . ALA F 1 243 ? 55.589 -55.024 -3.796 1.00 29.33 243 ALA F O 1
ATOM 12516 N N . THR F 1 244 ? 55.311 -52.798 -3.609 1.00 27.16 244 THR F N 1
ATOM 12517 C CA . THR F 1 244 ? 54.091 -52.935 -2.802 1.00 26.23 244 THR F CA 1
ATOM 12518 C C . THR F 1 244 ? 52.996 -53.667 -3.579 1.00 33.52 244 THR F C 1
ATOM 12519 O O . THR F 1 244 ? 52.369 -54.613 -3.078 1.00 36.81 244 THR F O 1
ATOM 12523 N N . LEU F 1 245 ? 52.778 -53.218 -4.810 1.00 31.35 245 LEU F N 1
ATOM 12524 C CA . LEU F 1 245 ? 51.823 -53.836 -5.727 1.00 26.78 245 LEU F CA 1
ATOM 12525 C C . LEU F 1 245 ? 52.046 -55.345 -5.801 1.00 27.02 245 LEU F C 1
ATOM 12526 O O . LEU F 1 245 ? 51.118 -56.138 -5.635 1.00 31.30 245 LEU F O 1
ATOM 12531 N N . LEU F 1 246 ? 53.294 -55.736 -6.037 1.00 27.87 246 LEU F N 1
ATOM 12532 C CA . LEU F 1 246 ? 53.650 -57.149 -6.135 1.00 30.06 246 LEU F CA 1
ATOM 12533 C C . LEU F 1 246 ? 53.463 -57.870 -4.808 1.00 31.93 246 LEU F C 1
ATOM 12534 O O . LEU F 1 246 ? 52.969 -59.000 -4.755 1.00 35.62 246 LEU F O 1
ATOM 12539 N N . TYR F 1 247 ? 53.837 -57.198 -3.729 1.00 29.78 247 TYR F N 1
ATOM 12540 C CA . TYR F 1 247 ? 53.680 -57.767 -2.395 1.00 32.93 247 TYR F CA 1
ATOM 12541 C C . TYR F 1 247 ? 52.201 -57.963 -2.083 1.00 33.36 247 TYR F C 1
ATOM 12542 O O . TYR F 1 247 ? 51.837 -58.909 -1.377 1.00 29.67 247 TYR F O 1
ATOM 12551 N N . TYR F 1 248 ? 51.338 -57.093 -2.610 1.00 29.35 248 TYR F N 1
ATOM 12552 C CA . TYR F 1 248 ? 49.892 -57.285 -2.415 1.00 32.31 248 TYR F CA 1
ATOM 12553 C C . TYR F 1 248 ? 49.331 -58.465 -3.217 1.00 38.37 248 TYR F C 1
ATOM 12554 O O . TYR F 1 248 ? 48.124 -58.703 -3.191 1.00 36.58 248 TYR F O 1
ATOM 12563 N N . MET F 1 249 ? 50.186 -59.192 -3.934 1.00 31.44 249 MET F N 1
ATOM 12564 C CA . MET F 1 249 ? 49.732 -60.376 -4.660 1.00 29.16 249 MET F CA 1
ATOM 12565 C C . MET F 1 249 ? 50.237 -61.652 -3.978 1.00 31.98 249 MET F C 1
ATOM 12566 O O . MET F 1 249 ? 50.019 -62.763 -4.462 1.00 32.06 249 MET F O 1
ATOM 12571 N N . THR F 1 250 ? 50.872 -61.494 -2.820 1.00 42.37 250 THR F N 1
ATOM 12572 C CA . THR F 1 250 ? 51.460 -62.635 -2.129 1.00 43.45 250 THR F CA 1
ATOM 12573 C C . THR F 1 250 ? 50.585 -63.153 -0.996 1.00 46.87 250 THR F C 1
ATOM 12574 O O . THR F 1 250 ? 49.801 -62.404 -0.407 1.00 40.43 250 THR F O 1
ATOM 12578 N N . GLU F 1 251 ? 50.741 -64.440 -0.697 1.00 42.03 251 GLU F N 1
ATOM 12579 C CA . GLU F 1 251 ? 50.033 -65.075 0.400 1.00 45.97 251 GLU F CA 1
ATOM 12580 C C . GLU F 1 251 ? 50.509 -64.484 1.722 1.00 44.72 251 GLU F C 1
ATOM 12581 O O . GLU F 1 251 ? 49.706 -64.178 2.611 1.00 40.77 251 GLU F O 1
ATOM 12587 N N . GLU F 1 252 ? 51.822 -64.310 1.841 1.00 40.90 252 GLU F N 1
ATOM 12588 C CA . GLU F 1 252 ? 52.396 -63.743 3.054 1.00 45.71 252 GLU F CA 1
ATOM 12589 C C . GLU F 1 252 ? 51.759 -62.395 3.373 1.00 47.24 252 GLU F C 1
ATOM 12590 O O . GLU F 1 252 ? 51.347 -62.149 4.504 1.00 49.91 252 GLU F O 1
ATOM 12596 N N . GLY F 1 253 ? 51.648 -61.530 2.367 1.00 44.50 253 GLY F N 1
ATOM 12597 C CA . GLY F 1 253 ? 51.064 -60.225 2.599 1.00 41.06 253 GLY F CA 1
ATOM 12598 C C . GLY F 1 253 ? 49.611 -60.332 3.039 1.00 47.96 253 GLY F C 1
ATOM 12599 O O . GLY F 1 253 ? 49.192 -59.661 3.986 1.00 39.40 253 GLY F O 1
ATOM 12600 N N . SER F 1 254 ? 48.848 -61.203 2.382 1.00 45.29 254 SER F N 1
ATOM 12601 C CA . SER F 1 254 ? 47.421 -61.331 2.687 1.00 51.63 254 SER F CA 1
ATOM 12602 C C . SER F 1 254 ? 47.155 -61.798 4.116 1.00 50.75 254 SER F C 1
ATOM 12603 O O . SER F 1 254 ? 46.146 -61.420 4.716 1.00 51.50 254 SER F O 1
ATOM 12606 N N . GLU F 1 255 ? 48.045 -62.625 4.659 1.00 40.86 255 GLU F N 1
ATOM 12607 C CA . GLU F 1 255 ? 47.905 -63.067 6.046 1.00 41.06 255 GLU F CA 1
ATOM 12608 C C . GLU F 1 255 ? 47.846 -61.845 6.966 1.00 42.34 255 GLU F C 1
ATOM 12609 O O . GLU F 1 255 ? 47.179 -61.869 8.002 1.00 46.21 255 GLU F O 1
ATOM 12615 N N . GLY F 1 256 ? 48.571 -60.789 6.605 1.00 43.78 256 GLY F N 1
ATOM 12616 C CA . GLY F 1 256 ? 48.523 -59.563 7.384 1.00 42.54 256 GLY F CA 1
ATOM 12617 C C . GLY F 1 256 ? 47.147 -58.922 7.341 1.00 46.24 256 GLY F C 1
ATOM 12618 O O . GLY F 1 256 ? 46.595 -58.538 8.377 1.00 40.39 256 GLY F O 1
ATOM 12619 N N . LYS F 1 257 ? 46.562 -58.863 6.147 1.00 42.46 257 LYS F N 1
ATOM 12620 C CA . LYS F 1 257 ? 45.242 -58.256 5.963 1.00 44.01 257 LYS F CA 1
ATOM 12621 C C . LYS F 1 257 ? 44.163 -59.029 6.700 1.00 45.97 257 LYS F C 1
ATOM 12622 O O . LYS F 1 257 ? 43.356 -58.456 7.440 1.00 45.39 257 LYS F O 1
ATOM 12628 N N . GLN F 1 258 ? 44.150 -60.336 6.472 1.00 48.42 258 GLN F N 1
ATOM 12629 C CA . GLN F 1 258 ? 43.168 -61.226 7.072 1.00 46.07 258 GLN F CA 1
ATOM 12630 C C . GLN F 1 258 ? 43.202 -61.185 8.585 1.00 46.45 258 GLN F C 1
ATOM 12631 O O . GLN F 1 258 ? 42.147 -61.159 9.226 1.00 43.33 258 GLN F O 1
ATOM 12637 N N . ALA F 1 259 ? 44.407 -61.224 9.155 1.00 43.84 259 ALA F N 1
ATOM 12638 C CA . ALA F 1 259 ? 44.564 -61.161 10.609 1.00 44.04 259 ALA F CA 1
ATOM 12639 C C . ALA F 1 259 ? 43.876 -59.924 11.186 1.00 46.73 259 ALA F C 1
ATOM 12640 O O . ALA F 1 259 ? 43.117 -60.013 12.162 1.00 42.87 259 ALA F O 1
ATOM 12642 N N . PHE F 1 260 ? 44.110 -58.776 10.552 1.00 44.07 260 PHE F N 1
ATOM 12643 C CA . PHE F 1 260 ? 43.520 -57.521 11.007 1.00 46.46 260 PHE F CA 1
ATOM 12644 C C . PHE F 1 260 ? 42.000 -57.588 10.969 1.00 51.23 260 PHE F C 1
ATOM 12645 O O . PHE F 1 260 ? 41.327 -57.228 11.936 1.00 51.66 260 PHE F O 1
ATOM 12653 N N . LEU F 1 261 ? 41.469 -58.044 9.836 1.00 51.24 261 LEU F N 1
ATOM 12654 C CA . LEU F 1 261 ? 40.026 -58.150 9.644 1.00 53.34 261 LEU F CA 1
ATOM 12655 C C . LEU F 1 261 ? 39.383 -59.162 10.592 1.00 53.01 261 LEU F C 1
ATOM 12656 O O . LEU F 1 261 ? 38.261 -58.961 11.064 1.00 54.30 261 LEU F O 1
ATOM 12661 N N . GLU F 1 262 ? 40.098 -60.243 10.879 1.00 47.60 262 GLU F N 1
ATOM 12662 C CA . GLU F 1 262 ? 39.558 -61.276 11.745 1.00 48.82 262 GLU F CA 1
ATOM 12663 C C . GLU F 1 262 ? 39.885 -60.940 13.198 1.00 49.93 262 GLU F C 1
ATOM 12664 O O . GLU F 1 262 ? 39.622 -61.741 14.095 1.00 45.64 262 GLU F O 1
ATOM 12670 N N . LYS F 1 263 ? 40.461 -59.764 13.422 1.00 54.23 263 LYS F N 1
ATOM 12671 C CA . LYS F 1 263 ? 40.795 -59.315 14.770 1.00 59.61 263 LYS F CA 1
ATOM 12672 C C . LYS F 1 263 ? 41.614 -60.346 15.546 1.00 59.06 263 LYS F C 1
ATOM 12673 O O . LYS F 1 263 ? 41.317 -60.640 16.704 1.00 48.09 263 LYS F O 1
ATOM 12679 N N . ARG F 1 264 ? 42.645 -60.887 14.906 1.00 58.21 264 ARG F N 1
ATOM 12680 C CA . ARG F 1 264 ? 43.537 -61.831 15.555 1.00 57.14 264 ARG F CA 1
ATOM 12681 C C . ARG F 1 264 ? 44.962 -61.435 15.214 1.00 51.75 264 ARG F C 1
ATOM 12682 O O . ARG F 1 264 ? 45.202 -60.694 14.255 1.00 47.64 264 ARG F O 1
ATOM 12690 N N . PRO F 1 265 ? 45.922 -61.920 16.004 1.00 51.01 265 PRO F N 1
ATOM 12691 C CA . PRO F 1 265 ? 47.322 -61.659 15.662 1.00 52.75 265 PRO F CA 1
ATOM 12692 C C . PRO F 1 265 ? 47.702 -62.377 14.366 1.00 50.21 265 PRO F C 1
ATOM 12693 O O . PRO F 1 265 ? 47.238 -63.494 14.119 1.00 46.97 265 PRO F O 1
ATOM 12697 N N . PRO F 1 266 ? 48.504 -61.724 13.514 1.00 42.75 266 PRO F N 1
ATOM 12698 C CA . PRO F 1 266 ? 48.932 -62.411 12.290 1.00 45.27 266 PRO F CA 1
ATOM 12699 C C . PRO F 1 266 ? 49.903 -63.540 12.635 1.00 48.20 266 PRO F C 1
ATOM 12700 O O . PRO F 1 266 ? 50.582 -63.451 13.661 1.00 48.95 266 PRO F O 1
ATOM 12704 N N . ASP F 1 267 ? 49.978 -64.568 11.794 1.00 45.46 267 ASP F N 1
ATOM 12705 C CA . ASP F 1 267 ? 50.921 -65.664 12.006 1.00 45.18 267 ASP F CA 1
ATOM 12706 C C . ASP F 1 267 ? 51.817 -65.823 10.787 1.00 45.20 267 ASP F C 1
ATOM 12707 O O . ASP F 1 267 ? 51.458 -66.479 9.809 1.00 44.14 267 ASP F O 1
ATOM 12712 N N . PHE F 1 268 ? 53.000 -65.226 10.865 1.00 42.48 268 PHE F N 1
ATOM 12713 C CA . PHE F 1 268 ? 53.950 -65.283 9.768 1.00 42.21 268 PHE F CA 1
ATOM 12714 C C . PHE F 1 268 ? 55.010 -66.349 10.055 1.00 46.62 268 PHE F C 1
ATOM 12715 O O . PHE F 1 268 ? 56.043 -66.413 9.376 1.00 44.35 268 PHE F O 1
ATOM 12723 N N . SER F 1 269 ? 54.732 -67.208 11.033 1.00 43.33 269 SER F N 1
ATOM 12724 C CA . SER F 1 269 ? 55.737 -68.138 11.541 1.00 45.95 269 SER F CA 1
ATOM 12725 C C . SER F 1 269 ? 56.218 -69.136 10.486 1.00 49.49 269 SER F C 1
ATOM 12726 O O . SER F 1 269 ? 57.352 -69.612 10.551 1.00 55.10 269 SER F O 1
ATOM 12729 N N . GLN F 1 270 ? 55.373 -69.439 9.508 1.00 47.52 270 GLN F N 1
ATOM 12730 C CA . GLN F 1 270 ? 55.746 -70.402 8.478 1.00 55.48 270 GLN F CA 1
ATOM 12731 C C . GLN F 1 270 ? 56.702 -69.790 7.456 1.00 54.39 270 GLN F C 1
ATOM 12732 O O . GLN F 1 270 ? 57.376 -70.505 6.720 1.00 53.38 270 GLN F O 1
ATOM 12738 N N . TYR F 1 271 ? 56.749 -68.464 7.405 1.00 49.03 271 TYR F N 1
ATOM 12739 C CA . TYR F 1 271 ? 57.510 -67.787 6.369 1.00 45.28 271 TYR F CA 1
ATOM 12740 C C . TYR F 1 271 ? 58.971 -67.573 6.741 1.00 41.40 271 TYR F C 1
ATOM 12741 O O . TYR F 1 271 ? 59.285 -67.173 7.859 1.00 40.46 271 TYR F O 1
ATOM 12750 N N . PRO F 1 272 ? 59.874 -67.870 5.794 1.00 42.22 272 PRO F N 1
ATOM 12751 C CA . PRO F 1 272 ? 61.319 -67.803 6.020 1.00 37.03 272 PRO F CA 1
ATOM 12752 C C . PRO F 1 272 ? 61.855 -66.383 5.944 1.00 38.99 272 PRO F C 1
ATOM 12753 O O . PRO F 1 272 ? 61.262 -65.534 5.269 1.00 36.44 272 PRO F O 1
ATOM 12757 N N . TRP F 1 273 ? 62.986 -66.161 6.605 1.00 35.67 273 TRP F N 1
ATOM 12758 C CA . TRP F 1 273 ? 63.776 -64.943 6.470 1.00 34.88 273 TRP F CA 1
ATOM 12759 C C . TRP F 1 273 ? 64.865 -65.263 5.461 1.00 38.54 273 TRP F C 1
ATOM 12760 O O . TRP F 1 273 ? 65.958 -65.702 5.831 1.00 36.02 273 TRP F O 1
ATOM 12771 N N . LEU F 1 274 ? 64.553 -65.076 4.180 1.00 37.76 274 LEU F N 1
ATOM 12772 C CA . LEU F 1 274 ? 65.452 -65.505 3.114 1.00 39.39 274 LEU F CA 1
ATOM 12773 C C . LEU F 1 274 ? 66.730 -64.684 3.062 1.00 36.61 274 LEU F C 1
ATOM 12774 O O . LEU F 1 274 ? 66.787 -63.566 3.564 1.00 40.49 274 LEU F O 1
ATOM 12779 N N . PRO F 1 275 ? 67.770 -65.245 2.435 1.00 42.55 275 PRO F N 1
ATOM 12780 C CA . PRO F 1 275 ? 69.063 -64.554 2.374 1.00 36.18 275 PRO F CA 1
ATOM 12781 C C . PRO F 1 275 ? 68.972 -63.303 1.527 1.00 36.84 275 PRO F C 1
ATOM 12782 O O . PRO F 1 275 ? 67.997 -63.106 0.782 1.00 34.43 275 PRO F O 1
ATOM 12787 N N . MET G 1 1 ? 32.689 23.723 -19.404 1.00 81.82 1 MET G N 1
ATOM 12788 C CA . MET G 1 1 ? 32.939 23.537 -20.829 1.00 75.19 1 MET G CA 1
ATOM 12789 C C . MET G 1 1 ? 33.171 24.891 -21.513 1.00 73.00 1 MET G C 1
ATOM 12790 O O . MET G 1 1 ? 32.589 25.906 -21.122 1.00 71.41 1 MET G O 1
ATOM 12795 N N . ASP G 1 2 ? 34.026 24.904 -22.533 1.00 71.80 2 ASP G N 1
ATOM 12796 C CA . ASP G 1 2 ? 34.296 26.124 -23.290 1.00 75.80 2 ASP G CA 1
ATOM 12797 C C . ASP G 1 2 ? 33.466 26.156 -24.582 1.00 73.79 2 ASP G C 1
ATOM 12798 O O . ASP G 1 2 ? 33.923 25.751 -25.656 1.00 71.49 2 ASP G O 1
ATOM 12803 N N . TRP G 1 3 ? 32.233 26.639 -24.447 1.00 72.42 3 TRP G N 1
ATOM 12804 C CA . TRP G 1 3 ? 31.270 26.744 -25.547 1.00 65.06 3 TRP G CA 1
ATOM 12805 C C . TRP G 1 3 ? 31.610 27.881 -26.506 1.00 62.83 3 TRP G C 1
ATOM 12806 O O . TRP G 1 3 ? 32.047 28.951 -26.083 1.00 58.66 3 TRP G O 1
ATOM 12817 N N . HIS G 1 4 ? 31.418 27.639 -27.800 1.00 61.44 4 HIS G N 1
ATOM 12818 C CA . HIS G 1 4 ? 31.605 28.668 -28.812 1.00 63.86 4 HIS G CA 1
ATOM 12819 C C . HIS G 1 4 ? 30.270 28.962 -29.496 1.00 65.72 4 HIS G C 1
ATOM 12820 O O . HIS G 1 4 ? 29.567 28.029 -29.891 1.00 67.70 4 HIS G O 1
ATOM 12827 N N . ILE G 1 5 ? 29.897 30.234 -29.632 1.00 62.94 5 ILE G N 1
ATOM 12828 C CA . ILE G 1 5 ? 28.708 30.543 -30.425 1.00 64.51 5 ILE G CA 1
ATOM 12829 C C . ILE G 1 5 ? 28.949 30.009 -31.832 1.00 64.66 5 ILE G C 1
ATOM 12830 O O . ILE G 1 5 ? 30.025 30.199 -32.401 1.00 57.67 5 ILE G O 1
ATOM 12835 N N . ALA G 1 6 ? 27.941 29.356 -32.401 1.00 66.11 6 ALA G N 1
ATOM 12836 C CA . ALA G 1 6 ? 28.098 28.689 -33.687 1.00 64.96 6 ALA G CA 1
ATOM 12837 C C . ALA G 1 6 ? 27.297 29.408 -34.762 1.00 69.64 6 ALA G C 1
ATOM 12838 O O . ALA G 1 6 ? 27.633 29.355 -35.950 1.00 69.21 6 ALA G O 1
ATOM 12840 N N . LYS G 1 7 ? 26.249 30.102 -34.330 1.00 68.58 7 LYS G N 1
ATOM 12841 C CA . LYS G 1 7 ? 25.406 30.883 -35.233 1.00 61.43 7 LYS G CA 1
ATOM 12842 C C . LYS G 1 7 ? 24.495 31.765 -34.382 1.00 64.08 7 LYS G C 1
ATOM 12843 O O . LYS G 1 7 ? 24.220 31.453 -33.215 1.00 59.71 7 LYS G O 1
ATOM 12849 N N . HIS G 1 8 ? 24.079 32.896 -34.943 1.00 59.26 8 HIS G N 1
ATOM 12850 C CA . HIS G 1 8 ? 23.263 33.855 -34.203 1.00 60.95 8 HIS G CA 1
ATOM 12851 C C . HIS G 1 8 ? 21.774 33.779 -34.532 1.00 57.84 8 HIS G C 1
ATOM 12852 O O . HIS G 1 8 ? 21.400 33.678 -35.701 1.00 55.45 8 HIS G O 1
ATOM 12859 N N . TYR G 1 9 ? 20.932 33.842 -33.501 1.00 51.99 9 TYR G N 1
ATOM 12860 C CA . TYR G 1 9 ? 19.482 33.797 -33.691 1.00 56.79 9 TYR G CA 1
ATOM 12861 C C . TYR G 1 9 ? 18.804 34.816 -32.779 1.00 59.72 9 TYR G C 1
ATOM 12862 O O . TYR G 1 9 ? 19.415 35.314 -31.832 1.00 54.13 9 TYR G O 1
ATOM 12871 N N . ASP G 1 10 ? 17.526 35.089 -33.027 1.00 60.22 10 ASP G N 1
ATOM 12872 C CA . ASP G 1 10 ? 16.775 36.013 -32.178 1.00 59.75 10 ASP G CA 1
ATOM 12873 C C . ASP G 1 10 ? 16.187 35.367 -30.921 1.00 61.17 10 ASP G C 1
ATOM 12874 O O . ASP G 1 10 ? 16.188 35.971 -29.846 1.00 60.29 10 ASP G O 1
ATOM 12879 N N . ASP G 1 11 ? 15.664 34.152 -31.058 1.00 57.47 11 ASP G N 1
ATOM 12880 C CA . ASP G 1 11 ? 14.890 33.544 -29.978 1.00 53.77 11 ASP G CA 1
ATOM 12881 C C . ASP G 1 11 ? 15.644 32.434 -29.256 1.00 57.13 11 ASP G C 1
ATOM 12882 O O . ASP G 1 11 ? 15.171 31.918 -28.246 1.00 60.25 11 ASP G O 1
ATOM 12887 N N . ILE G 1 12 ? 16.819 32.071 -29.763 1.00 55.34 12 ILE G N 1
ATOM 12888 C CA . ILE G 1 12 ? 17.561 30.951 -29.192 1.00 54.26 12 ILE G CA 1
ATOM 12889 C C . ILE G 1 12 ? 19.058 31.217 -29.170 1.00 53.82 12 ILE G C 1
ATOM 12890 O O . ILE G 1 12 ? 19.535 32.150 -29.802 1.00 52.36 12 ILE G O 1
ATOM 12895 N N . LEU G 1 13 ? 19.799 30.365 -28.472 1.00 51.03 13 LEU G N 1
ATOM 12896 C CA . LEU G 1 13 ? 21.251 30.454 -28.457 1.00 51.56 13 LEU G CA 1
ATOM 12897 C C . LEU G 1 13 ? 21.793 29.109 -28.910 1.00 58.15 13 LEU G C 1
ATOM 12898 O O . LEU G 1 13 ? 21.192 28.069 -28.641 1.00 53.83 13 LEU G O 1
ATOM 12903 N N . TYR G 1 14 ? 22.909 29.130 -29.626 1.00 51.67 14 TYR G N 1
ATOM 12904 C CA . TYR G 1 14 ? 23.419 27.917 -30.249 1.00 56.75 14 TYR G CA 1
ATOM 12905 C C . TYR G 1 14 ? 24.940 27.844 -30.141 1.00 59.04 14 TYR G C 1
ATOM 12906 O O . TYR G 1 14 ? 25.651 28.714 -30.663 1.00 59.10 14 TYR G O 1
ATOM 12915 N N . TYR G 1 15 ? 25.429 26.789 -29.485 1.00 56.75 15 TYR G N 1
ATOM 12916 C CA . TYR G 1 15 ? 26.862 26.623 -29.236 1.00 57.58 15 TYR G CA 1
ATOM 12917 C C . TYR G 1 15 ? 27.372 25.234 -29.644 1.00 55.50 15 TYR G C 1
ATOM 12918 O O . TYR G 1 15 ? 26.591 24.297 -29.826 1.00 53.77 15 TYR G O 1
ATOM 12927 N N . LYS G 1 16 ? 28.693 25.115 -29.764 1.00 55.58 16 LYS G N 1
ATOM 12928 C CA . LYS G 1 16 ? 29.368 23.836 -29.997 1.00 54.95 16 LYS G CA 1
ATOM 12929 C C . LYS G 1 16 ? 30.628 23.696 -29.131 1.00 62.65 16 LYS G C 1
ATOM 12930 O O . LYS G 1 16 ? 31.270 24.693 -28.793 1.00 66.04 16 LYS G O 1
ATOM 12936 N N . ALA G 1 17 ? 30.969 22.457 -28.780 1.00 62.05 17 ALA G N 1
ATOM 12937 C CA . ALA G 1 17 ? 32.232 22.150 -28.117 1.00 53.38 17 ALA G CA 1
ATOM 12938 C C . ALA G 1 17 ? 32.582 20.687 -28.340 1.00 58.20 17 ALA G C 1
ATOM 12939 O O . ALA G 1 17 ? 31.876 19.794 -27.868 1.00 58.49 17 ALA G O 1
ATOM 12941 N N . GLY G 1 18 ? 33.688 20.441 -29.036 1.00 58.83 18 GLY G N 1
ATOM 12942 C CA . GLY G 1 18 ? 34.040 19.080 -29.391 1.00 62.44 18 GLY G CA 1
ATOM 12943 C C . GLY G 1 18 ? 32.936 18.428 -30.197 1.00 60.98 18 GLY G C 1
ATOM 12944 O O . GLY G 1 18 ? 32.469 18.969 -31.204 1.00 62.30 18 GLY G O 1
ATOM 12945 N N . GLY G 1 19 ? 32.533 17.241 -29.765 1.00 52.18 19 GLY G N 1
ATOM 12946 C CA . GLY G 1 19 ? 31.472 16.507 -30.428 1.00 53.19 19 GLY G CA 1
ATOM 12947 C C . GLY G 1 19 ? 30.078 16.812 -29.903 1.00 53.58 19 GLY G C 1
ATOM 12948 O O . GLY G 1 19 ? 29.127 16.091 -30.214 1.00 56.39 19 GLY G O 1
ATOM 12949 N N . ILE G 1 20 ? 29.952 17.866 -29.100 1.00 51.41 20 ILE G N 1
ATOM 12950 C CA . ILE G 1 20 ? 28.674 18.230 -28.491 1.00 51.08 20 ILE G CA 1
ATOM 12951 C C . ILE G 1 20 ? 28.132 19.574 -28.985 1.00 54.75 20 ILE G C 1
ATOM 12952 O O . ILE G 1 20 ? 28.872 20.558 -29.032 1.00 55.68 20 ILE G O 1
ATOM 12957 N N . ALA G 1 21 ? 26.844 19.625 -29.327 1.00 50.67 21 ALA G N 1
ATOM 12958 C CA . ALA G 1 21 ? 26.173 20.898 -29.617 1.00 50.71 21 ALA G CA 1
ATOM 12959 C C . ALA G 1 21 ? 25.160 21.250 -28.532 1.00 50.52 21 ALA G C 1
ATOM 12960 O O . ALA G 1 21 ? 24.546 20.359 -27.955 1.00 51.83 21 ALA G O 1
ATOM 12962 N N . LYS G 1 22 ? 24.960 22.542 -28.273 1.00 50.79 22 LYS G N 1
ATOM 12963 C CA . LYS G 1 22 ? 23.995 22.985 -27.259 1.00 53.31 22 LYS G CA 1
ATOM 12964 C C . LYS G 1 22 ? 23.019 24.018 -27.805 1.00 51.97 22 LYS G C 1
ATOM 12965 O O . LYS G 1 22 ? 23.422 25.082 -28.274 1.00 50.88 22 LYS G O 1
ATOM 12971 N N . ILE G 1 23 ? 21.731 23.706 -27.703 1.00 53.01 23 ILE G N 1
ATOM 12972 C CA . ILE G 1 23 ? 20.674 24.575 -28.210 1.00 49.80 23 ILE G CA 1
ATOM 12973 C C . ILE G 1 23 ? 19.819 25.075 -27.055 1.00 50.74 23 ILE G C 1
ATOM 12974 O O . ILE G 1 23 ? 19.261 24.283 -26.287 1.00 52.60 23 ILE G O 1
ATOM 12979 N N . VAL G 1 24 ? 19.704 26.395 -26.947 1.00 53.61 24 VAL G N 1
ATOM 12980 C CA . VAL G 1 24 ? 19.052 27.017 -25.801 1.00 54.84 24 VAL G CA 1
ATOM 12981 C C . VAL G 1 24 ? 17.883 27.876 -26.263 1.00 57.77 24 VAL G C 1
ATOM 12982 O O . VAL G 1 24 ? 18.052 28.786 -27.079 1.00 59.01 24 VAL G O 1
ATOM 12986 N N . ILE G 1 25 ? 16.692 27.561 -25.765 1.00 52.64 25 ILE G N 1
ATOM 12987 C CA . ILE G 1 25 ? 15.509 28.367 -26.044 1.00 49.48 25 ILE G CA 1
ATOM 12988 C C . ILE G 1 25 ? 15.571 29.638 -25.200 1.00 51.74 25 ILE G C 1
ATOM 12989 O O . ILE G 1 25 ? 15.733 29.563 -23.980 1.00 51.61 25 ILE G O 1
ATOM 12994 N N . ASN G 1 26 ? 15.461 30.804 -25.839 1.00 52.11 26 ASN G N 1
ATOM 12995 C CA . ASN G 1 26 ? 15.733 32.066 -25.144 1.00 54.12 26 ASN G CA 1
ATOM 12996 C C . ASN G 1 26 ? 14.598 33.088 -25.193 1.00 58.01 26 ASN G C 1
ATOM 12997 O O . ASN G 1 26 ? 14.751 34.175 -25.754 1.00 54.52 26 ASN G O 1
ATOM 13002 N N . ARG G 1 27 ? 13.451 32.706 -24.643 1.00 56.98 27 ARG G N 1
ATOM 13003 C CA . ARG G 1 27 ? 12.344 33.626 -24.420 1.00 54.51 27 ARG G CA 1
ATOM 13004 C C . ARG G 1 27 ? 11.843 33.453 -22.990 1.00 57.63 27 ARG G C 1
ATOM 13005 O O . ARG G 1 27 ? 10.672 33.139 -22.763 1.00 60.23 27 ARG G O 1
ATOM 13013 N N . PRO G 1 28 ? 12.740 33.662 -22.015 1.00 56.75 28 PRO G N 1
ATOM 13014 C CA . PRO G 1 28 ? 12.439 33.395 -20.602 1.00 64.02 28 PRO G CA 1
ATOM 13015 C C . PRO G 1 28 ? 11.278 34.228 -20.052 1.00 69.14 28 PRO G C 1
ATOM 13016 O O . PRO G 1 28 ? 10.722 33.881 -19.008 1.00 71.85 28 PRO G O 1
ATOM 13020 N N . HIS G 1 29 ? 10.929 35.311 -20.740 1.00 69.22 29 HIS G N 1
ATOM 13021 C CA . HIS G 1 29 ? 9.785 36.135 -20.353 1.00 71.51 29 HIS G CA 1
ATOM 13022 C C . HIS G 1 29 ? 8.438 35.485 -20.686 1.00 72.97 29 HIS G C 1
ATOM 13023 O O . HIS G 1 29 ? 7.388 35.928 -20.212 1.00 72.61 29 HIS G O 1
ATOM 13030 N N . LYS G 1 30 ? 8.479 34.421 -21.481 1.00 72.42 30 LYS G N 1
ATOM 13031 C CA . LYS G 1 30 ? 7.288 33.648 -21.816 1.00 70.38 30 LYS G CA 1
ATOM 13032 C C . LYS G 1 30 ? 7.484 32.215 -21.348 1.00 64.87 30 LYS G C 1
ATOM 13033 O O . LYS G 1 30 ? 6.911 31.285 -21.915 1.00 53.62 30 LYS G O 1
ATOM 13039 N N . ARG G 1 31 ? 8.303 32.043 -20.314 1.00 62.18 31 ARG G N 1
ATOM 13040 C CA . ARG G 1 31 ? 8.667 30.714 -19.836 1.00 61.40 31 ARG G CA 1
ATOM 13041 C C . ARG G 1 31 ? 9.210 29.885 -21.013 1.00 60.23 31 ARG G C 1
ATOM 13042 O O . ARG G 1 31 ? 8.984 28.674 -21.100 1.00 53.05 31 ARG G O 1
ATOM 13050 N N . ASN G 1 32 ? 9.937 30.550 -21.908 1.00 56.88 32 ASN G N 1
ATOM 13051 C CA . ASN G 1 32 ? 10.548 29.900 -23.068 1.00 56.32 32 ASN G CA 1
ATOM 13052 C C . ASN G 1 32 ? 9.547 29.236 -24.021 1.00 59.47 32 ASN G C 1
ATOM 13053 O O . ASN G 1 32 ? 9.856 28.220 -24.642 1.00 61.97 32 ASN G O 1
ATOM 13058 N N . ALA G 1 33 ? 8.356 29.821 -24.141 1.00 47.56 33 ALA G N 1
ATOM 13059 C CA . ALA G 1 33 ? 7.380 29.391 -25.141 1.00 54.98 33 ALA G CA 1
ATOM 13060 C C . ALA G 1 33 ? 7.926 29.675 -26.532 1.00 60.69 33 ALA G C 1
ATOM 13061 O O . ALA G 1 33 ? 8.655 30.649 -26.733 1.00 61.72 33 ALA G O 1
ATOM 13063 N N . PHE G 1 34 ? 7.582 28.821 -27.489 1.00 56.36 34 PHE G N 1
ATOM 13064 C CA . PHE G 1 34 ? 8.034 29.006 -28.855 1.00 52.25 34 PHE G CA 1
ATOM 13065 C C . PHE G 1 34 ? 6.974 29.680 -29.731 1.00 51.23 34 PHE G C 1
ATOM 13066 O O . PHE G 1 34 ? 5.803 29.301 -29.719 1.00 50.66 34 PHE G O 1
ATOM 13074 N N . ARG G 1 35 ? 7.394 30.695 -30.477 1.00 56.47 35 ARG G N 1
ATOM 13075 C CA . ARG G 1 35 ? 6.552 31.271 -31.516 1.00 56.01 35 ARG G CA 1
ATOM 13076 C C . ARG G 1 35 ? 6.989 30.667 -32.834 1.00 55.69 35 ARG G C 1
ATOM 13077 O O . ARG G 1 35 ? 8.018 29.995 -32.884 1.00 56.80 35 ARG G O 1
ATOM 13085 N N . PRO G 1 36 ? 6.207 30.883 -33.908 1.00 57.91 36 PRO G N 1
ATOM 13086 C CA . PRO G 1 36 ? 6.588 30.239 -35.168 1.00 54.01 36 PRO G CA 1
ATOM 13087 C C . PRO G 1 36 ? 8.050 30.489 -35.539 1.00 49.59 36 PRO G C 1
ATOM 13088 O O . PRO G 1 36 ? 8.714 29.569 -36.024 1.00 52.06 36 PRO G O 1
ATOM 13092 N N . GLN G 1 37 ? 8.545 31.700 -35.311 1.00 49.76 37 GLN G N 1
ATOM 13093 C CA . GLN G 1 37 ? 9.953 32.005 -35.567 1.00 50.99 37 GLN G CA 1
ATOM 13094 C C . GLN G 1 37 ? 10.899 31.216 -34.656 1.00 53.08 37 GLN G C 1
ATOM 13095 O O . GLN G 1 37 ? 11.998 30.822 -35.067 1.00 49.64 37 GLN G O 1
ATOM 13101 N N . THR G 1 38 ? 10.484 31.013 -33.411 1.00 50.10 38 THR G N 1
ATOM 13102 C CA . THR G 1 38 ? 11.280 30.229 -32.477 1.00 48.88 38 THR G CA 1
ATOM 13103 C C . THR G 1 38 ? 11.493 28.829 -33.061 1.00 44.06 38 THR G C 1
ATOM 13104 O O . THR G 1 38 ? 12.600 28.284 -33.019 1.00 47.53 38 THR G O 1
ATOM 13108 N N . VAL G 1 39 ? 10.428 28.265 -33.621 1.00 43.43 39 VAL G N 1
ATOM 13109 C CA . VAL G 1 39 ? 10.471 26.936 -34.225 1.00 46.47 39 VAL G CA 1
ATOM 13110 C C . VAL G 1 39 ? 11.374 26.887 -35.464 1.00 49.40 39 VAL G C 1
ATOM 13111 O O . VAL G 1 39 ? 12.129 25.930 -35.653 1.00 41.93 39 VAL G O 1
ATOM 13115 N N . PHE G 1 40 ? 11.277 27.908 -36.314 1.00 47.15 40 PHE G N 1
ATOM 13116 C CA . PHE G 1 40 ? 12.153 28.026 -37.475 1.00 48.49 40 PHE G CA 1
ATOM 13117 C C . PHE G 1 40 ? 13.625 27.997 -37.096 1.00 46.41 40 PHE G C 1
ATOM 13118 O O . PHE G 1 40 ? 14.433 27.325 -37.743 1.00 44.04 40 PHE G O 1
ATOM 13126 N N . GLU G 1 41 ? 13.967 28.737 -36.047 1.00 43.84 41 GLU G N 1
ATOM 13127 C CA . GLU G 1 41 ? 15.346 28.835 -35.592 1.00 51.12 41 GLU G CA 1
ATOM 13128 C C . GLU G 1 41 ? 15.836 27.530 -34.952 1.00 48.77 41 GLU G C 1
ATOM 13129 O O . GLU G 1 41 ? 16.958 27.082 -35.209 1.00 50.79 41 GLU G O 1
ATOM 13135 N N . LEU G 1 42 ? 14.994 26.918 -34.126 1.00 48.25 42 LEU G N 1
ATOM 13136 C CA . LEU G 1 42 ? 15.324 25.611 -33.565 1.00 47.66 42 LEU G CA 1
ATOM 13137 C C . LEU G 1 42 ? 15.589 24.615 -34.690 1.00 46.12 42 LEU G C 1
ATOM 13138 O O . LEU G 1 42 ? 16.579 23.878 -34.669 1.00 46.46 42 LEU G O 1
ATOM 13143 N N . TYR G 1 43 ? 14.709 24.621 -35.688 1.00 43.91 43 TYR G N 1
ATOM 13144 C CA . TYR G 1 43 ? 14.844 23.736 -36.840 1.00 42.89 43 TYR G CA 1
ATOM 13145 C C . TYR G 1 43 ? 16.173 23.970 -37.558 1.00 45.26 43 TYR G C 1
ATOM 13146 O O . TYR G 1 43 ? 16.886 23.023 -37.905 1.00 40.90 43 TYR G O 1
ATOM 13155 N N . ASP G 1 44 ? 16.498 25.241 -37.768 1.00 43.61 44 ASP G N 1
ATOM 13156 C CA . ASP G 1 44 ? 17.745 25.628 -38.401 1.00 42.42 44 ASP G CA 1
ATOM 13157 C C . ASP G 1 44 ? 18.954 25.123 -37.599 1.00 45.75 44 ASP G C 1
ATOM 13158 O O . ASP G 1 44 ? 19.893 24.564 -38.165 1.00 48.23 44 ASP G O 1
ATOM 13163 N N . ALA G 1 45 ? 18.927 25.296 -36.281 1.00 47.71 45 ALA G N 1
ATOM 13164 C CA . ALA G 1 45 ? 20.063 24.891 -35.455 1.00 43.03 45 ALA G CA 1
ATOM 13165 C C . ALA G 1 45 ? 20.272 23.374 -35.440 1.00 44.33 45 ALA G C 1
ATOM 13166 O O . ALA G 1 45 ? 21.401 22.896 -35.549 1.00 45.52 45 ALA G O 1
ATOM 13168 N N . PHE G 1 46 ? 19.188 22.621 -35.304 1.00 41.61 46 PHE G N 1
ATOM 13169 C CA . PHE G 1 46 ? 19.263 21.167 -35.377 1.00 40.87 46 PHE G CA 1
ATOM 13170 C C . PHE G 1 46 ? 19.761 20.665 -36.750 1.00 43.68 46 PHE G C 1
ATOM 13171 O O . PHE G 1 46 ? 20.501 19.678 -36.831 1.00 40.56 46 PHE G O 1
ATOM 13179 N N . CYS G 1 47 ? 19.339 21.325 -37.828 1.00 45.96 47 CYS G N 1
ATOM 13180 C CA . CYS G 1 47 ? 19.825 20.977 -39.162 1.00 46.90 47 CYS G CA 1
ATOM 13181 C C . CYS G 1 47 ? 21.338 21.164 -39.255 1.00 42.00 47 CYS G C 1
ATOM 13182 O O . CYS G 1 47 ? 22.070 20.318 -39.780 1.00 40.56 47 CYS G O 1
ATOM 13185 N N . ASN G 1 48 ? 21.792 22.293 -38.739 1.00 41.58 48 ASN G N 1
ATOM 13186 C CA . ASN G 1 48 ? 23.210 22.581 -38.658 1.00 45.86 48 ASN G CA 1
ATOM 13187 C C . ASN G 1 48 ? 23.950 21.492 -37.879 1.00 43.63 48 ASN G C 1
ATOM 13188 O O . ASN G 1 48 ? 24.992 21.004 -38.323 1.00 42.84 48 ASN G O 1
ATOM 13193 N N . ALA G 1 49 ? 23.419 21.124 -36.717 1.00 46.73 49 ALA G N 1
ATOM 13194 C CA . ALA G 1 49 ? 24.004 20.055 -35.909 1.00 45.69 49 ALA G CA 1
ATOM 13195 C C . ALA G 1 49 ? 24.038 18.728 -36.660 1.00 43.98 49 ALA G C 1
ATOM 13196 O O . ALA G 1 49 ? 25.022 17.989 -36.608 1.00 40.69 49 ALA G O 1
ATOM 13198 N N . ARG G 1 50 ? 22.946 18.424 -37.351 1.00 45.97 50 ARG G N 1
ATOM 13199 C CA . ARG G 1 50 ? 22.849 17.203 -38.132 1.00 45.66 50 ARG G CA 1
ATOM 13200 C C . ARG G 1 50 ? 23.913 17.163 -39.222 1.00 39.67 50 ARG G C 1
ATOM 13201 O O . ARG G 1 50 ? 24.448 16.099 -39.547 1.00 40.19 50 ARG G O 1
ATOM 13209 N N . GLU G 1 51 ? 24.183 18.330 -39.800 1.00 40.21 51 GLU G N 1
ATOM 13210 C CA . GLU G 1 51 ? 25.096 18.460 -40.935 1.00 47.62 51 GLU G CA 1
ATOM 13211 C C . GLU G 1 51 ? 26.573 18.546 -40.541 1.00 48.42 51 GLU G C 1
ATOM 13212 O O . GLU G 1 51 ? 27.460 18.416 -41.389 1.00 43.56 51 GLU G O 1
ATOM 13218 N N . ASP G 1 52 ? 26.824 18.763 -39.255 1.00 47.47 52 ASP G N 1
ATOM 13219 C CA . ASP G 1 52 ? 28.178 18.944 -38.732 1.00 42.74 52 ASP G CA 1
ATOM 13220 C C . ASP G 1 52 ? 28.763 17.580 -38.383 1.00 50.13 52 ASP G C 1
ATOM 13221 O O . ASP G 1 52 ? 28.396 16.977 -37.370 1.00 44.16 52 ASP G O 1
ATOM 13226 N N . ASN G 1 53 ? 29.678 17.102 -39.224 1.00 41.44 53 ASN G N 1
ATOM 13227 C CA . ASN G 1 53 ? 30.205 15.743 -39.091 1.00 44.67 53 ASN G CA 1
ATOM 13228 C C . ASN G 1 53 ? 30.921 15.474 -37.770 1.00 45.90 53 ASN G C 1
ATOM 13229 O O . ASN G 1 53 ? 31.190 14.322 -37.425 1.00 48.02 53 ASN G O 1
ATOM 13234 N N . ARG G 1 54 ? 31.214 16.543 -37.033 1.00 43.30 54 ARG G N 1
ATOM 13235 C CA . ARG G 1 54 ? 31.922 16.452 -35.765 1.00 52.48 54 ARG G CA 1
ATOM 13236 C C . ARG G 1 54 ? 30.961 16.338 -34.578 1.00 54.47 54 ARG G C 1
ATOM 13237 O O . ARG G 1 54 ? 31.371 15.962 -33.473 1.00 51.95 54 ARG G O 1
ATOM 13239 N N . ILE G 1 55 ? 29.699 16.712 -34.788 1.00 50.15 55 ILE G N 1
ATOM 13240 C CA . ILE G 1 55 ? 28.709 16.684 -33.704 1.00 52.25 55 ILE G CA 1
ATOM 13241 C C . ILE G 1 55 ? 27.954 15.348 -33.619 1.00 45.30 55 ILE G C 1
ATOM 13242 O O . ILE G 1 55 ? 27.319 14.917 -34.587 1.00 47.62 55 ILE G O 1
ATOM 13247 N N . GLY G 1 56 ? 28.007 14.706 -32.453 1.00 44.76 56 GLY G N 1
ATOM 13248 C CA . GLY G 1 56 ? 27.291 13.455 -32.235 1.00 40.81 56 GLY G CA 1
ATOM 13249 C C . GLY G 1 56 ? 26.107 13.540 -31.286 1.00 46.98 56 GLY G C 1
ATOM 13250 O O . GLY G 1 56 ? 25.201 12.698 -31.326 1.00 47.32 56 GLY G O 1
ATOM 13251 N N . VAL G 1 57 ? 26.103 14.568 -30.443 1.00 46.91 57 VAL G N 1
ATOM 13252 C CA . VAL G 1 57 ? 25.095 14.724 -29.397 1.00 51.24 57 VAL G CA 1
ATOM 13253 C C . VAL G 1 57 ? 24.631 16.171 -29.328 1.00 56.12 57 VAL G C 1
ATOM 13254 O O . VAL G 1 57 ? 25.445 17.091 -29.417 1.00 53.25 57 VAL G O 1
ATOM 13258 N N . VAL G 1 58 ? 23.327 16.377 -29.170 1.00 40.89 58 VAL G N 1
ATOM 13259 C CA . VAL G 1 58 ? 22.802 17.725 -29.005 1.00 41.43 58 VAL G CA 1
ATOM 13260 C C . VAL G 1 58 ? 22.122 17.841 -27.663 1.00 42.81 58 VAL G C 1
ATOM 13261 O O . VAL G 1 58 ? 21.274 17.018 -27.324 1.00 45.68 58 VAL G O 1
ATOM 13265 N N . LEU G 1 59 ? 22.507 18.854 -26.891 1.00 44.36 59 LEU G N 1
ATOM 13266 C CA . LEU G 1 59 ? 21.835 19.152 -25.635 1.00 42.83 59 LEU G CA 1
ATOM 13267 C C . LEU G 1 59 ? 20.819 20.257 -25.897 1.00 45.72 59 LEU G C 1
ATOM 13268 O O . LEU G 1 59 ? 21.156 21.317 -26.425 1.00 47.94 59 LEU G O 1
ATOM 13273 N N . LEU G 1 60 ? 19.571 19.990 -25.536 1.00 45.79 60 LEU G N 1
ATOM 13274 C CA . LEU G 1 60 ? 18.490 20.955 -25.685 1.00 43.98 60 LEU G CA 1
ATOM 13275 C C . LEU G 1 60 ? 17.985 21.403 -24.313 1.00 48.53 60 LEU G C 1
ATOM 13276 O O . LEU G 1 60 ? 17.655 20.570 -23.465 1.00 43.18 60 LEU G O 1
ATOM 13281 N N . THR G 1 61 ? 17.894 22.713 -24.102 1.00 44.24 61 THR G N 1
ATOM 13282 C CA . THR G 1 61 ? 17.496 23.218 -22.791 1.00 52.86 61 THR G CA 1
ATOM 13283 C C . THR G 1 61 ? 16.864 24.604 -22.892 1.00 54.04 61 THR G C 1
ATOM 13284 O O . THR G 1 61 ? 16.748 25.163 -23.981 1.00 48.82 61 THR G O 1
ATOM 13288 N N . GLY G 1 62 ? 16.438 25.137 -21.751 1.00 55.90 62 GLY G N 1
ATOM 13289 C CA . GLY G 1 62 ? 15.810 26.441 -21.706 1.00 54.41 62 GLY G CA 1
ATOM 13290 C C . GLY G 1 62 ? 16.686 27.465 -21.012 1.00 52.62 62 GLY G C 1
ATOM 13291 O O . GLY G 1 62 ? 17.482 27.130 -20.133 1.00 50.21 62 GLY G O 1
ATOM 13292 N N . ALA G 1 63 ? 16.525 28.725 -21.391 1.00 53.91 63 ALA G N 1
ATOM 13293 C CA . ALA G 1 63 ? 17.300 29.789 -20.767 1.00 58.80 63 ALA G CA 1
ATOM 13294 C C . ALA G 1 63 ? 16.805 30.022 -19.338 1.00 59.12 63 ALA G C 1
ATOM 13295 O O . ALA G 1 63 ? 15.598 30.023 -19.081 1.00 57.51 63 ALA G O 1
ATOM 13297 N N . GLY G 1 64 ? 17.740 30.188 -18.404 1.00 53.25 64 GLY G N 1
ATOM 13298 C CA . GLY G 1 64 ? 17.382 30.459 -17.024 1.00 54.47 64 GLY G CA 1
ATOM 13299 C C . GLY G 1 64 ? 18.561 30.510 -16.068 1.00 55.42 64 GLY G C 1
ATOM 13300 O O . GLY G 1 64 ? 19.690 30.190 -16.442 1.00 55.46 64 GLY G O 1
ATOM 13301 N N . PRO G 1 65 ? 18.300 30.907 -14.813 1.00 56.86 65 PRO G N 1
ATOM 13302 C CA . PRO G 1 65 ? 16.951 31.248 -14.348 1.00 56.33 65 PRO G CA 1
ATOM 13303 C C . PRO G 1 65 ? 16.515 32.630 -14.835 1.00 57.96 65 PRO G C 1
ATOM 13304 O O . PRO G 1 65 ? 17.351 33.432 -15.255 1.00 59.26 65 PRO G O 1
ATOM 13308 N N . HIS G 1 66 ? 15.213 32.892 -14.792 1.00 54.31 66 HIS G N 1
ATOM 13309 C CA . HIS G 1 66 ? 14.675 34.189 -15.187 1.00 63.44 66 HIS G CA 1
ATOM 13310 C C . HIS G 1 66 ? 14.870 35.179 -14.046 1.00 64.49 66 HIS G C 1
ATOM 13311 O O . HIS G 1 66 ? 15.309 34.802 -12.955 1.00 66.55 66 HIS G O 1
ATOM 13318 N N . SER G 1 67 ? 14.548 36.445 -14.293 1.00 65.06 67 SER G N 1
ATOM 13319 C CA . SER G 1 67 ? 14.742 37.473 -13.275 1.00 69.99 67 SER G CA 1
ATOM 13320 C C . SER G 1 67 ? 13.912 37.172 -12.034 1.00 73.43 67 SER G C 1
ATOM 13321 O O . SER G 1 67 ? 14.254 37.604 -10.931 1.00 71.10 67 SER G O 1
ATOM 13324 N N . ASP G 1 68 ? 12.835 36.407 -12.212 1.00 70.21 68 ASP G N 1
ATOM 13325 C CA . ASP G 1 68 ? 11.963 36.066 -11.094 1.00 67.65 68 ASP G CA 1
ATOM 13326 C C . ASP G 1 68 ? 12.447 34.809 -10.385 1.00 63.32 68 ASP G C 1
ATOM 13327 O O . ASP G 1 68 ? 11.754 34.268 -9.525 1.00 62.98 68 ASP G O 1
ATOM 13332 N N . GLY G 1 69 ? 13.643 34.352 -10.749 1.00 67.38 69 GLY G N 1
ATOM 13333 C CA . GLY G 1 69 ? 14.213 33.160 -10.147 1.00 70.48 69 GLY G CA 1
ATOM 13334 C C . GLY G 1 69 ? 13.690 31.852 -10.721 1.00 72.63 69 GLY G C 1
ATOM 13335 O O . GLY G 1 69 ? 14.151 30.777 -10.338 1.00 70.29 69 GLY G O 1
ATOM 13336 N N . LYS G 1 70 ? 12.752 31.925 -11.662 1.00 72.80 70 LYS G N 1
ATOM 13337 C CA . LYS G 1 70 ? 12.131 30.697 -12.158 1.00 70.33 70 LYS G CA 1
ATOM 13338 C C . LYS G 1 70 ? 12.897 30.073 -13.317 1.00 62.62 70 LYS G C 1
ATOM 13339 O O . LYS G 1 70 ? 13.515 30.765 -14.130 1.00 59.07 70 LYS G O 1
ATOM 13345 N N . TYR G 1 71 ? 12.856 28.746 -13.363 1.00 61.36 71 TYR G N 1
ATOM 13346 C CA . TYR G 1 71 ? 13.474 27.984 -14.435 1.00 57.45 71 TYR G CA 1
ATOM 13347 C C . TYR G 1 71 ? 12.406 27.468 -15.392 1.00 56.14 71 TYR G C 1
ATOM 13348 O O . TYR G 1 71 ? 11.277 27.173 -14.983 1.00 53.46 71 TYR G O 1
ATOM 13357 N N . ALA G 1 72 ? 12.773 27.336 -16.664 1.00 54.05 72 ALA G N 1
ATOM 13358 C CA . ALA G 1 72 ? 11.870 26.760 -17.642 1.00 50.29 72 ALA G CA 1
ATOM 13359 C C . ALA G 1 72 ? 12.618 26.159 -18.822 1.00 54.05 72 ALA G C 1
ATOM 13360 O O . ALA G 1 72 ? 13.505 26.791 -19.409 1.00 51.93 72 ALA G O 1
ATOM 13362 N N . PHE G 1 73 ? 12.231 24.938 -19.173 1.00 55.32 73 PHE G N 1
ATOM 13363 C CA . PHE G 1 73 ? 12.716 24.279 -20.377 1.00 51.63 73 PHE G CA 1
ATOM 13364 C C . PHE G 1 73 ? 11.959 24.878 -21.548 1.00 46.40 73 PHE G C 1
ATOM 13365 O O . PHE G 1 73 ? 12.545 25.434 -22.474 1.00 46.50 73 PHE G O 1
ATOM 13373 N N . CYS G 1 74 ? 10.637 24.778 -21.473 1.00 49.02 74 CYS G N 1
ATOM 13374 C CA . CYS G 1 74 ? 9.763 25.282 -22.517 1.00 46.08 74 CYS G CA 1
ATOM 13375 C C . CYS G 1 74 ? 8.298 25.129 -22.100 1.00 49.12 74 CYS G C 1
ATOM 13376 O O . CYS G 1 74 ? 7.910 24.102 -21.531 1.00 50.78 74 CYS G O 1
ATOM 13379 N N . SER G 1 75 ? 7.499 26.162 -22.363 1.00 47.69 75 SER G N 1
ATOM 13380 C CA . SER G 1 75 ? 6.080 26.175 -21.986 1.00 44.83 75 SER G CA 1
ATOM 13381 C C . SER G 1 75 ? 5.108 25.927 -23.142 1.00 50.31 75 SER G C 1
ATOM 13382 O O . SER G 1 75 ? 3.905 26.164 -23.011 1.00 48.51 75 SER G O 1
ATOM 13385 N N . GLY G 1 76 ? 5.619 25.457 -24.274 1.00 46.80 76 GLY G N 1
ATOM 13386 C CA . GLY G 1 76 ? 4.760 25.124 -25.394 1.00 47.77 76 GLY G CA 1
ATOM 13387 C C . GLY G 1 76 ? 4.495 26.301 -26.314 1.00 49.04 76 GLY G C 1
ATOM 13388 O O . GLY G 1 76 ? 5.268 27.259 -26.352 1.00 47.89 76 GLY G O 1
ATOM 13389 N N . GLY G 1 77 ? 3.389 26.233 -27.049 1.00 47.74 77 GLY G N 1
ATOM 13390 C CA . GLY G 1 77 ? 3.050 27.256 -28.031 1.00 50.19 77 GLY G CA 1
ATOM 13391 C C . GLY G 1 77 ? 2.708 28.621 -27.457 1.00 51.37 77 GLY G C 1
ATOM 13392 O O . GLY G 1 77 ? 1.955 28.720 -26.474 1.00 46.53 77 GLY G O 1
ATOM 13393 N N . ASP G 1 78 ? 3.262 29.675 -28.057 1.00 52.86 78 ASP G N 1
ATOM 13394 C CA . ASP G 1 78 ? 2.981 31.043 -27.607 1.00 51.14 78 ASP G CA 1
ATOM 13395 C C . ASP G 1 78 ? 1.518 31.441 -27.864 1.00 53.41 78 ASP G C 1
ATOM 13396 O O . ASP G 1 78 ? 1.135 31.769 -28.996 1.00 52.03 78 ASP G O 1
ATOM 13401 N N . GLN G 1 79 ? 0.710 31.439 -26.805 1.00 46.53 79 GLN G N 1
ATOM 13402 C CA . GLN G 1 79 ? -0.725 31.690 -26.941 1.00 47.94 79 GLN G CA 1
ATOM 13403 C C . GLN G 1 79 ? -1.007 33.131 -27.395 1.00 51.56 79 GLN G C 1
ATOM 13404 O O . GLN G 1 79 ? -2.118 33.443 -27.826 1.00 51.01 79 GLN G O 1
ATOM 13410 N N . SER G 1 80 ? -0.010 34.007 -27.277 1.00 47.77 80 SER G N 1
ATOM 13411 C CA . SER G 1 80 ? -0.189 35.410 -27.655 1.00 64.28 80 SER G CA 1
ATOM 13412 C C . SER G 1 80 ? -0.232 35.648 -29.173 1.00 65.44 80 SER G C 1
ATOM 13413 O O . SER G 1 80 ? -0.627 36.727 -29.625 1.00 60.93 80 SER G O 1
ATOM 13416 N N . VAL G 1 81 ? 0.185 34.658 -29.958 1.00 63.23 81 VAL G N 1
ATOM 13417 C CA . VAL G 1 81 ? 0.083 34.774 -31.413 1.00 61.87 81 VAL G CA 1
ATOM 13418 C C . VAL G 1 81 ? -0.829 33.707 -31.998 1.00 63.77 81 VAL G C 1
ATOM 13419 O O . VAL G 1 81 ? -0.931 33.556 -33.221 1.00 63.83 81 VAL G O 1
ATOM 13423 N N . ARG G 1 82 ? -1.516 32.982 -31.126 1.00 65.90 82 ARG G N 1
ATOM 13424 C CA . ARG G 1 82 ? -2.409 31.935 -31.590 1.00 67.10 82 ARG G CA 1
ATOM 13425 C C . ARG G 1 82 ? -3.681 32.542 -32.176 1.00 68.03 82 ARG G C 1
ATOM 13426 O O . ARG G 1 82 ? -4.358 33.348 -31.535 1.00 66.89 82 ARG G O 1
ATOM 13434 N N . GLY G 1 83 ? -3.993 32.139 -33.403 1.00 66.80 83 GLY G N 1
ATOM 13435 C CA . GLY G 1 83 ? -5.176 32.602 -34.099 1.00 64.39 83 GLY G CA 1
ATOM 13436 C C . GLY G 1 83 ? -5.949 31.469 -34.744 1.00 59.60 83 GLY G C 1
ATOM 13437 O O . GLY G 1 83 ? -5.902 30.319 -34.290 1.00 52.74 83 GLY G O 1
ATOM 13438 N N . GLU G 1 84 ? -6.671 31.791 -35.812 1.00 56.30 84 GLU G N 1
ATOM 13439 C CA . GLU G 1 84 ? -7.529 30.806 -36.462 1.00 58.80 84 GLU G CA 1
ATOM 13440 C C . GLU G 1 84 ? -6.730 29.720 -37.185 1.00 61.61 84 GLU G C 1
ATOM 13441 O O . GLU G 1 84 ? -6.043 29.995 -38.172 1.00 56.75 84 GLU G O 1
ATOM 13443 N N . GLY G 1 85 ? -6.819 28.489 -36.683 1.00 52.11 85 GLY G N 1
ATOM 13444 C CA . GLY G 1 85 ? -6.179 27.353 -37.327 1.00 55.80 85 GLY G CA 1
ATOM 13445 C C . GLY G 1 85 ? -4.708 27.119 -37.026 1.00 57.76 85 GLY G C 1
ATOM 13446 O O . GLY G 1 85 ? -4.094 26.213 -37.602 1.00 51.53 85 GLY G O 1
ATOM 13447 N N . GLY G 1 86 ? -4.137 27.923 -36.132 1.00 59.53 86 GLY G N 1
ATOM 13448 C CA . GLY G 1 86 ? -2.734 27.784 -35.777 1.00 59.67 86 GLY G CA 1
ATOM 13449 C C . GLY G 1 86 ? -2.087 29.016 -35.162 1.00 56.45 86 GLY G C 1
ATOM 13450 O O . GLY G 1 86 ? -2.759 29.979 -34.786 1.00 54.15 86 GLY G O 1
ATOM 13451 N N . TYR G 1 87 ? -0.762 28.986 -35.076 1.00 55.62 87 TYR G N 1
ATOM 13452 C CA . TYR G 1 87 ? -0.002 30.113 -34.556 1.00 56.50 87 TYR G CA 1
ATOM 13453 C C . TYR G 1 87 ? 0.385 31.044 -35.688 1.00 57.48 87 TYR G C 1
ATOM 13454 O O . TYR G 1 87 ? 1.050 30.639 -36.639 1.00 57.10 87 TYR G O 1
ATOM 13463 N N . ILE G 1 88 ? -0.050 32.295 -35.581 1.00 62.77 88 ILE G N 1
ATOM 13464 C CA . ILE G 1 88 ? 0.078 33.234 -36.683 1.00 63.93 88 ILE G CA 1
ATOM 13465 C C . ILE G 1 88 ? 1.505 33.765 -36.756 1.00 67.39 88 ILE G C 1
ATOM 13466 O O . ILE G 1 88 ? 2.002 34.377 -35.803 1.00 66.61 88 ILE G O 1
ATOM 13471 N N . ASP G 1 89 ? 2.171 33.514 -37.881 1.00 64.48 89 ASP G N 1
ATOM 13472 C CA . ASP G 1 89 ? 3.508 34.048 -38.077 1.00 63.12 89 ASP G CA 1
ATOM 13473 C C . ASP G 1 89 ? 3.371 35.508 -38.492 1.00 68.19 89 ASP G C 1
ATOM 13474 O O . ASP G 1 89 ? 2.255 36.027 -38.591 1.00 64.65 89 ASP G O 1
ATOM 13479 N N . ASP G 1 90 ? 4.493 36.176 -38.715 1.00 72.53 90 ASP G N 1
ATOM 13480 C CA . ASP G 1 90 ? 4.468 37.605 -38.995 1.00 81.51 90 ASP G CA 1
ATOM 13481 C C . ASP G 1 90 ? 3.899 37.920 -40.383 1.00 80.75 90 ASP G C 1
ATOM 13482 O O . ASP G 1 90 ? 3.711 39.085 -40.732 1.00 78.09 90 ASP G O 1
ATOM 13487 N N . GLN G 1 91 ? 3.636 36.881 -41.173 1.00 80.88 91 GLN G N 1
ATOM 13488 C CA . GLN G 1 91 ? 3.055 37.066 -42.503 1.00 82.88 91 GLN G CA 1
ATOM 13489 C C . GLN G 1 91 ? 1.545 36.831 -42.521 1.00 77.26 91 GLN G C 1
ATOM 13490 O O . GLN G 1 91 ? 0.906 36.969 -43.563 1.00 68.82 91 GLN G O 1
ATOM 13496 N N . GLY G 1 92 ? 0.983 36.482 -41.366 1.00 73.74 92 GLY G N 1
ATOM 13497 C CA . GLY G 1 92 ? -0.447 36.264 -41.238 1.00 68.19 92 GLY G CA 1
ATOM 13498 C C . GLY G 1 92 ? -0.844 34.824 -41.510 1.00 67.26 92 GLY G C 1
ATOM 13499 O O . GLY G 1 92 ? -2.028 34.483 -41.473 1.00 65.74 92 GLY G O 1
ATOM 13500 N N . THR G 1 93 ? 0.148 33.976 -41.773 1.00 56.00 93 THR G N 1
ATOM 13501 C CA . THR G 1 93 ? -0.099 32.555 -42.014 1.00 55.07 93 THR G CA 1
ATOM 13502 C C . THR G 1 93 ? -0.048 31.772 -40.696 1.00 63.57 93 THR G C 1
ATOM 13503 O O . THR G 1 93 ? 0.924 31.869 -39.941 1.00 60.41 93 THR G O 1
ATOM 13507 N N . PRO G 1 94 ? -1.129 31.032 -40.398 1.00 64.14 94 PRO G N 1
ATOM 13508 C CA . PRO G 1 94 ? -1.224 30.132 -39.241 1.00 63.18 94 PRO G CA 1
ATOM 13509 C C . PRO G 1 94 ? -0.351 28.895 -39.430 1.00 60.67 94 PRO G C 1
ATOM 13510 O O . PRO G 1 94 ? -0.357 28.299 -40.517 1.00 61.73 94 PRO G O 1
ATOM 13514 N N . ARG G 1 95 ? 0.395 28.522 -38.391 1.00 52.88 95 ARG G N 1
ATOM 13515 C CA . ARG G 1 95 ? 1.339 27.414 -38.495 1.00 53.25 95 ARG G CA 1
ATOM 13516 C C . ARG G 1 95 ? 1.298 26.454 -37.314 1.00 55.90 95 ARG G C 1
ATOM 13517 O O . ARG G 1 95 ? 0.991 26.837 -36.180 1.00 53.32 95 ARG G O 1
ATOM 13525 N N . LEU G 1 96 ? 1.633 25.202 -37.601 1.00 53.16 96 LEU G N 1
ATOM 13526 C CA . LEU G 1 96 ? 1.868 24.200 -36.576 1.00 58.34 96 LEU G CA 1
ATOM 13527 C C . LEU G 1 96 ? 3.216 23.565 -36.870 1.00 62.64 96 LEU G C 1
ATOM 13528 O O . LEU G 1 96 ? 3.356 22.341 -36.878 1.00 60.83 96 LEU G O 1
ATOM 13533 N N . ASN G 1 97 ? 4.208 24.411 -37.127 1.00 47.59 97 ASN G N 1
ATOM 13534 C CA . ASN G 1 97 ? 5.515 23.938 -37.577 1.00 44.42 97 ASN G CA 1
ATOM 13535 C C . ASN G 1 97 ? 6.355 23.201 -36.533 1.00 41.87 97 ASN G C 1
ATOM 13536 O O . ASN G 1 97 ? 7.396 22.624 -36.862 1.00 34.98 97 ASN G O 1
ATOM 13541 N N . VAL G 1 98 ? 5.889 23.182 -35.285 1.00 42.34 98 VAL G N 1
ATOM 13542 C CA . VAL G 1 98 ? 6.562 22.386 -34.268 1.00 36.46 98 VAL G CA 1
ATOM 13543 C C . VAL G 1 98 ? 6.524 20.908 -34.654 1.00 33.25 98 VAL G C 1
ATOM 13544 O O . VAL G 1 98 ? 7.392 20.119 -34.259 1.00 37.17 98 VAL G O 1
ATOM 13548 N N . LEU G 1 99 ? 5.521 20.543 -35.439 1.00 35.86 99 LEU G N 1
ATOM 13549 C CA . LEU G 1 99 ? 5.389 19.175 -35.935 1.00 43.09 99 LEU G CA 1
ATOM 13550 C C . LEU G 1 99 ? 6.586 18.779 -36.804 1.00 43.06 99 LEU G C 1
ATOM 13551 O O . LEU G 1 99 ? 7.069 17.646 -36.736 1.00 42.19 99 LEU G O 1
ATOM 13556 N N . ASP G 1 100 ? 7.064 19.708 -37.624 1.00 42.46 100 ASP G N 1
ATOM 13557 C CA . ASP G 1 100 ? 8.263 19.456 -38.408 1.00 36.44 100 ASP G CA 1
ATOM 13558 C C . ASP G 1 100 ? 9.493 19.356 -37.524 1.00 34.35 100 ASP G C 1
ATOM 13559 O O . ASP G 1 100 ? 10.383 18.545 -37.766 1.00 36.23 100 ASP G O 1
ATOM 13564 N N . LEU G 1 101 ? 9.549 20.189 -36.497 1.00 38.09 101 LEU G N 1
ATOM 13565 C CA . LEU G 1 101 ? 10.661 20.130 -35.557 1.00 37.91 101 LEU G CA 1
ATOM 13566 C C . LEU G 1 101 ? 10.669 18.794 -34.809 1.00 34.22 101 LEU G C 1
ATOM 13567 O O . LEU G 1 101 ? 11.732 18.195 -34.571 1.00 34.66 101 LEU G O 1
ATOM 13572 N N . GLN G 1 102 ? 9.488 18.331 -34.422 1.00 30.48 102 GLN G N 1
ATOM 13573 C CA . GLN G 1 102 ? 9.365 17.034 -33.772 1.00 34.07 102 GLN G CA 1
ATOM 13574 C C . GLN G 1 102 ? 10.001 15.938 -34.624 1.00 31.62 102 GLN G C 1
ATOM 13575 O O . GLN G 1 102 ? 10.815 15.135 -34.138 1.00 31.08 102 GLN G O 1
ATOM 13581 N N . ARG G 1 103 ? 9.638 15.922 -35.898 1.00 32.99 103 ARG G N 1
ATOM 13582 C CA . ARG G 1 103 ? 10.131 14.924 -36.830 1.00 37.83 103 ARG G CA 1
ATOM 13583 C C . ARG G 1 103 ? 11.643 14.989 -37.013 1.00 35.42 103 ARG G C 1
ATOM 13584 O O . ARG G 1 103 ? 12.302 13.949 -37.100 1.00 34.27 103 ARG G O 1
ATOM 13592 N N . LEU G 1 104 ? 12.186 16.204 -37.084 1.00 36.00 104 LEU G N 1
ATOM 13593 C CA . LEU G 1 104 ? 13.632 16.387 -37.240 1.00 36.16 104 LEU G CA 1
ATOM 13594 C C . LEU G 1 104 ? 14.408 15.839 -36.052 1.00 35.79 104 LEU G C 1
ATOM 13595 O O . LEU G 1 104 ? 15.371 15.084 -36.216 1.00 41.97 104 LEU G O 1
ATOM 13600 N N . ILE G 1 105 ? 13.988 16.213 -34.852 1.00 32.44 105 ILE G N 1
ATOM 13601 C CA . ILE G 1 105 ? 14.632 15.710 -33.652 1.00 34.92 105 ILE G CA 1
ATOM 13602 C C . ILE G 1 105 ? 14.583 14.184 -33.582 1.00 35.30 105 ILE G C 1
ATOM 13603 O O . ILE G 1 105 ? 15.545 13.526 -33.163 1.00 37.71 105 ILE G O 1
ATOM 13608 N N . ARG G 1 106 ? 13.433 13.636 -33.947 1.00 31.68 106 ARG G N 1
ATOM 13609 C CA . ARG G 1 106 ? 13.184 12.203 -33.874 1.00 32.19 106 ARG G CA 1
ATOM 13610 C C . ARG G 1 106 ? 14.020 11.394 -34.873 1.00 33.77 106 ARG G C 1
ATOM 13611 O O . ARG G 1 106 ? 14.500 10.310 -34.545 1.00 36.40 106 ARG G O 1
ATOM 13619 N N . SER G 1 107 ? 14.200 11.925 -36.085 1.00 32.86 107 SER G N 1
ATOM 13620 C CA . SER G 1 107 ? 14.836 11.169 -37.169 1.00 36.24 107 SER G CA 1
ATOM 13621 C C . SER G 1 107 ? 16.351 11.420 -37.340 1.00 33.22 107 SER G C 1
ATOM 13622 O O . SER G 1 107 ? 17.051 10.566 -37.893 1.00 36.75 107 SER G O 1
ATOM 13625 N N . MET G 1 108 ? 16.858 12.573 -36.906 1.00 35.60 108 MET G N 1
ATOM 13626 C CA . MET G 1 108 ? 18.295 12.856 -37.081 1.00 37.03 108 MET G CA 1
ATOM 13627 C C . MET G 1 108 ? 19.205 11.844 -36.374 1.00 35.67 108 MET G C 1
ATOM 13628 O O . MET G 1 108 ? 18.985 11.483 -35.208 1.00 37.16 108 MET G O 1
ATOM 13633 N N . PRO G 1 109 ? 20.244 11.383 -37.092 1.00 39.04 109 PRO G N 1
ATOM 13634 C CA . PRO G 1 109 ? 21.111 10.322 -36.572 1.00 41.84 109 PRO G CA 1
ATOM 13635 C C . PRO G 1 109 ? 22.141 10.846 -35.577 1.00 39.62 109 PRO G C 1
ATOM 13636 O O . PRO G 1 109 ? 23.302 10.444 -35.631 1.00 39.74 109 PRO G O 1
ATOM 13640 N N . LYS G 1 110 ? 21.703 11.726 -34.680 1.00 39.26 110 LYS G N 1
ATOM 13641 C CA . LYS G 1 110 ? 22.516 12.168 -33.548 1.00 41.17 110 LYS G CA 1
ATOM 13642 C C . LYS G 1 110 ? 21.636 12.047 -32.323 1.00 41.42 110 LYS G C 1
ATOM 13643 O O . LYS G 1 110 ? 20.422 12.239 -32.418 1.00 37.64 110 LYS G O 1
ATOM 13649 N N . VAL G 1 111 ? 22.231 11.743 -31.172 1.00 40.28 111 VAL G N 1
ATOM 13650 C CA . VAL G 1 111 ? 21.452 11.620 -29.956 1.00 32.77 111 VAL G CA 1
ATOM 13651 C C . VAL G 1 111 ? 21.085 13.002 -29.426 1.00 38.69 111 VAL G C 1
ATOM 13652 O O . VAL G 1 111 ? 21.946 13.867 -29.277 1.00 40.34 111 VAL G O 1
ATOM 13656 N N . VAL G 1 112 ? 19.802 13.220 -29.160 1.00 34.18 112 VAL G N 1
ATOM 13657 C CA . VAL G 1 112 ? 19.381 14.485 -28.576 1.00 35.94 112 VAL G CA 1
ATOM 13658 C C . VAL G 1 112 ? 18.981 14.270 -27.115 1.00 40.15 112 VAL G C 1
ATOM 13659 O O . VAL G 1 112 ? 18.159 13.407 -26.802 1.00 40.95 112 VAL G O 1
ATOM 13663 N N . ILE G 1 113 ? 19.591 15.045 -26.226 1.00 36.70 113 ILE G N 1
ATOM 13664 C CA . ILE G 1 113 ? 19.314 14.959 -24.785 1.00 36.84 113 ILE G CA 1
ATOM 13665 C C . ILE G 1 113 ? 18.672 16.254 -24.311 1.00 38.95 113 ILE G C 1
ATOM 13666 O O . ILE G 1 113 ? 19.265 17.331 -24.444 1.00 42.81 113 ILE G O 1
ATOM 13671 N N . ALA G 1 114 ? 17.454 16.150 -23.783 1.00 37.01 114 ALA G N 1
ATOM 13672 C CA . ALA G 1 114 ? 16.787 17.288 -23.158 1.00 34.76 114 ALA G CA 1
ATOM 13673 C C . ALA G 1 114 ? 17.303 17.455 -21.749 1.00 38.30 114 ALA G C 1
ATOM 13674 O O . ALA G 1 114 ? 17.261 16.513 -20.956 1.00 36.86 114 ALA G O 1
ATOM 13676 N N . LEU G 1 115 ? 17.780 18.655 -21.441 1.00 42.29 115 LEU G N 1
ATOM 13677 C CA . LEU G 1 115 ? 18.183 19.002 -20.083 1.00 40.58 115 LEU G CA 1
ATOM 13678 C C . LEU G 1 115 ? 17.104 19.905 -19.490 1.00 37.81 115 LEU G C 1
ATOM 13679 O O . LEU G 1 115 ? 17.042 21.102 -19.800 1.00 40.85 115 LEU G O 1
ATOM 13684 N N . VAL G 1 116 ? 16.257 19.337 -18.634 1.00 38.23 116 VAL G N 1
ATOM 13685 C CA . VAL G 1 116 ? 15.080 20.057 -18.159 1.00 42.83 116 VAL G CA 1
ATOM 13686 C C . VAL G 1 116 ? 15.241 20.614 -16.740 1.00 43.93 116 VAL G C 1
ATOM 13687 O O . VAL G 1 116 ? 15.307 19.864 -15.759 1.00 47.53 116 VAL G O 1
ATOM 13691 N N . ALA G 1 117 ? 15.303 21.940 -16.647 1.00 42.05 117 ALA G N 1
ATOM 13692 C CA . ALA G 1 117 ? 15.197 22.641 -15.366 1.00 40.75 117 ALA G CA 1
ATOM 13693 C C . ALA G 1 117 ? 13.890 23.429 -15.373 1.00 39.14 117 ALA G C 1
ATOM 13694 O O . ALA G 1 117 ? 13.551 24.065 -16.372 1.00 40.43 117 ALA G O 1
ATOM 13696 N N . GLY G 1 118 ? 13.146 23.372 -14.277 1.00 38.42 118 GLY G N 1
ATOM 13697 C CA . GLY G 1 118 ? 11.869 24.059 -14.202 1.00 39.51 118 GLY G CA 1
ATOM 13698 C C . GLY G 1 118 ? 10.840 23.489 -15.154 1.00 45.58 118 GLY G C 1
ATOM 13699 O O . GLY G 1 118 ? 10.806 22.279 -15.391 1.00 42.47 118 GLY G O 1
ATOM 13700 N N . TYR G 1 119 ? 10.012 24.366 -15.719 1.00 47.97 119 TYR G N 1
ATOM 13701 C CA . TYR G 1 119 ? 8.827 23.937 -16.453 1.00 47.33 119 TYR G CA 1
ATOM 13702 C C . TYR G 1 119 ? 9.108 23.362 -17.837 1.00 42.08 119 TYR G C 1
ATOM 13703 O O . TYR G 1 119 ? 9.780 23.987 -18.658 1.00 41.03 119 TYR G O 1
ATOM 13712 N N . ALA G 1 120 ? 8.617 22.144 -18.052 1.00 47.35 120 ALA G N 1
ATOM 13713 C CA . ALA G 1 120 ? 8.477 21.556 -19.381 1.00 45.78 120 ALA G CA 1
ATOM 13714 C C . ALA G 1 120 ? 7.003 21.215 -19.533 1.00 37.37 120 ALA G C 1
ATOM 13715 O O . ALA G 1 120 ? 6.551 20.153 -19.098 1.00 38.80 120 ALA G O 1
ATOM 13717 N N . ILE G 1 121 ? 6.260 22.129 -20.146 1.00 41.89 121 ILE G N 1
ATOM 13718 C CA . ILE G 1 121 ? 4.803 22.093 -20.123 1.00 39.19 121 ILE G CA 1
ATOM 13719 C C . ILE G 1 121 ? 4.237 22.167 -21.537 1.00 46.42 121 ILE G C 1
ATOM 13720 O O . ILE G 1 121 ? 4.776 22.865 -22.392 1.00 41.89 121 ILE G O 1
ATOM 13725 N N . GLY G 1 122 ? 3.158 21.436 -21.785 1.00 42.08 122 GLY G N 1
ATOM 13726 C CA . GLY G 1 122 ? 2.500 21.478 -23.076 1.00 35.62 122 GLY G CA 1
ATOM 13727 C C . GLY G 1 122 ? 3.363 21.019 -24.244 1.00 40.53 122 GLY G C 1
ATOM 13728 O O . GLY G 1 122 ? 3.976 19.948 -24.202 1.00 40.89 122 GLY G O 1
ATOM 13729 N N . GLY G 1 123 ? 3.393 21.818 -25.306 1.00 37.78 123 GLY G N 1
ATOM 13730 C CA . GLY G 1 123 ? 4.232 21.507 -26.454 1.00 35.22 123 GLY G CA 1
ATOM 13731 C C . GLY G 1 123 ? 5.664 21.408 -25.973 1.00 39.68 123 GLY G C 1
ATOM 13732 O O . GLY G 1 123 ? 6.491 20.705 -26.562 1.00 38.48 123 GLY G O 1
ATOM 13733 N N . GLY G 1 124 ? 5.946 22.113 -24.880 1.00 40.24 124 GLY G N 1
ATOM 13734 C CA . GLY G 1 124 ? 7.251 22.052 -24.251 1.00 43.39 124 GLY G CA 1
ATOM 13735 C C . GLY G 1 124 ? 7.480 20.680 -23.640 1.00 40.50 124 GLY G C 1
ATOM 13736 O O . GLY G 1 124 ? 8.604 20.166 -23.636 1.00 40.64 124 GLY G O 1
ATOM 13737 N N . HIS G 1 125 ? 6.413 20.074 -23.131 1.00 36.16 125 HIS G N 1
ATOM 13738 C CA . HIS G 1 125 ? 6.510 18.712 -22.608 1.00 37.35 125 HIS G CA 1
ATOM 13739 C C . HIS G 1 125 ? 6.759 17.687 -23.718 1.00 33.88 125 HIS G C 1
ATOM 13740 O O . HIS G 1 125 ? 7.588 16.793 -23.572 1.00 37.97 125 HIS G O 1
ATOM 13747 N N . VAL G 1 126 ? 6.053 17.829 -24.834 1.00 33.53 126 VAL G N 1
ATOM 13748 C CA . VAL G 1 126 ? 6.235 16.935 -25.971 1.00 37.56 126 VAL G CA 1
ATOM 13749 C C . VAL G 1 126 ? 7.633 17.034 -26.588 1.00 38.94 126 VAL G C 1
ATOM 13750 O O . VAL G 1 126 ? 8.182 16.038 -27.064 1.00 33.81 126 VAL G O 1
ATOM 13754 N N . LEU G 1 127 ? 8.200 18.236 -26.595 1.00 36.06 127 LEU G N 1
ATOM 13755 C CA . LEU G 1 127 ? 9.567 18.413 -27.073 1.00 40.61 127 LEU G CA 1
ATOM 13756 C C . LEU G 1 127 ? 10.541 17.577 -26.242 1.00 37.84 127 LEU G C 1
ATOM 13757 O O . LEU G 1 127 ? 11.443 16.928 -26.780 1.00 41.53 127 LEU G O 1
ATOM 13762 N N . HIS G 1 128 ? 10.352 17.590 -24.926 1.00 35.77 128 HIS G N 1
ATOM 13763 C CA . HIS G 1 128 ? 11.195 16.790 -24.054 1.00 34.36 128 HIS G CA 1
ATOM 13764 C C . HIS G 1 128 ? 11.033 15.309 -24.388 1.00 33.31 128 HIS G C 1
ATOM 13765 O O . HIS G 1 128 ? 12.010 14.565 -24.476 1.00 33.96 128 HIS G O 1
ATOM 13772 N N . LEU G 1 129 ? 9.788 14.904 -24.612 1.00 32.67 129 LEU G N 1
ATOM 13773 C CA . LEU G 1 129 ? 9.455 13.512 -24.919 1.00 35.75 129 LEU G CA 1
ATOM 13774 C C . LEU G 1 129 ? 10.111 12.984 -26.193 1.00 34.99 129 LEU G C 1
ATOM 13775 O O . LEU G 1 129 ? 10.614 11.852 -26.217 1.00 33.59 129 LEU G O 1
ATOM 13780 N N . VAL G 1 130 ? 10.102 13.793 -27.251 1.00 32.06 130 VAL G N 1
ATOM 13781 C CA . VAL G 1 130 ? 10.633 13.344 -28.540 1.00 31.06 130 VAL G CA 1
ATOM 13782 C C . VAL G 1 130 ? 12.168 13.348 -28.592 1.00 31.49 130 VAL G C 1
ATOM 13783 O O . VAL G 1 130 ? 12.765 12.763 -29.497 1.00 35.33 130 VAL G O 1
ATOM 13787 N N . CYS G 1 131 ? 12.811 14.033 -27.649 1.00 37.02 131 CYS G N 1
ATOM 13788 C CA . CYS G 1 131 ? 14.253 13.851 -27.459 1.00 35.72 131 CYS G CA 1
ATOM 13789 C C . CYS G 1 131 ? 14.561 12.403 -27.051 1.00 36.05 131 CYS G C 1
ATOM 13790 O O . CYS G 1 131 ? 13.780 11.774 -26.329 1.00 34.82 131 CYS G O 1
ATOM 13793 N N . ASP G 1 132 ? 15.679 11.868 -27.540 1.00 34.25 132 ASP G N 1
ATOM 13794 C CA . ASP G 1 132 ? 16.093 10.496 -27.214 1.00 36.20 132 ASP G CA 1
ATOM 13795 C C . ASP G 1 132 ? 16.092 10.269 -25.714 1.00 38.64 132 ASP G C 1
ATOM 13796 O O . ASP G 1 132 ? 15.537 9.279 -25.209 1.00 34.16 132 ASP G O 1
ATOM 13801 N N . LEU G 1 133 ? 16.739 11.190 -25.003 1.00 37.96 133 LEU G N 1
ATOM 13802 C CA . LEU G 1 133 ? 16.922 11.067 -23.564 1.00 36.95 133 LEU G CA 1
ATOM 13803 C C . LEU G 1 133 ? 16.518 12.355 -22.856 1.00 39.31 133 LEU G C 1
ATOM 13804 O O . LEU G 1 133 ? 16.504 13.435 -23.452 1.00 37.49 133 LEU G O 1
ATOM 13809 N N . THR G 1 134 ? 16.196 12.230 -21.573 1.00 37.03 134 THR G N 1
ATOM 13810 C CA . THR G 1 134 ? 15.870 13.378 -20.739 1.00 38.35 134 THR G CA 1
ATOM 13811 C C . THR G 1 134 ? 16.553 13.315 -19.378 1.00 38.99 134 THR G C 1
ATOM 13812 O O . THR G 1 134 ? 16.377 12.355 -18.624 1.00 37.33 134 THR G O 1
ATOM 13816 N N . ILE G 1 135 ? 17.318 14.359 -19.081 1.00 38.96 135 ILE G N 1
ATOM 13817 C CA . ILE G 1 135 ? 17.912 14.560 -17.761 1.00 40.28 135 ILE G CA 1
ATOM 13818 C C . ILE G 1 135 ? 17.210 15.739 -17.098 1.00 37.51 135 ILE G C 1
ATOM 13819 O O . ILE G 1 135 ? 17.078 16.803 -17.699 1.00 44.34 135 ILE G O 1
ATOM 13824 N N . ALA G 1 136 ? 16.729 15.537 -15.874 1.00 41.93 136 ALA G N 1
ATOM 13825 C CA . ALA G 1 136 ? 15.985 16.569 -15.159 1.00 43.34 136 ALA G CA 1
ATOM 13826 C C . ALA G 1 136 ? 16.764 17.094 -13.957 1.00 44.27 136 ALA G C 1
ATOM 13827 O O . ALA G 1 136 ? 17.412 16.320 -13.244 1.00 46.90 136 ALA G O 1
ATOM 13829 N N . ALA G 1 137 ? 16.662 18.398 -13.706 1.00 42.26 137 ALA G N 1
ATOM 13830 C CA . ALA G 1 137 ? 17.129 18.965 -12.438 1.00 44.77 137 ALA G CA 1
ATOM 13831 C C . ALA G 1 137 ? 16.052 18.659 -11.409 1.00 46.89 137 ALA G C 1
ATOM 13832 O O . ALA G 1 137 ? 14.893 18.463 -11.784 1.00 46.19 137 ALA G O 1
ATOM 13834 N N . ASP G 1 138 ? 16.406 18.599 -10.125 1.00 41.48 138 ASP G N 1
ATOM 13835 C CA . ASP G 1 138 ? 15.407 18.222 -9.118 1.00 48.12 138 ASP G CA 1
ATOM 13836 C C . ASP G 1 138 ? 14.230 19.196 -9.003 1.00 41.63 138 ASP G C 1
ATOM 13837 O O . ASP G 1 138 ? 13.214 18.876 -8.387 1.00 49.92 138 ASP G O 1
ATOM 13842 N N . ASN G 1 139 ? 14.372 20.379 -9.586 1.00 42.80 139 ASN G N 1
ATOM 13843 C CA . ASN G 1 139 ? 13.294 21.365 -9.601 1.00 46.62 139 ASN G CA 1
ATOM 13844 C C . ASN G 1 139 ? 12.426 21.279 -10.859 1.00 48.02 139 ASN G C 1
ATOM 13845 O O . ASN G 1 139 ? 11.550 22.123 -11.084 1.00 47.43 139 ASN G O 1
ATOM 13850 N N . ALA G 1 140 ? 12.670 20.264 -11.683 1.00 44.80 140 ALA G N 1
ATOM 13851 C CA . ALA G 1 140 ? 11.947 20.137 -12.944 1.00 43.20 140 ALA G CA 1
ATOM 13852 C C . ALA G 1 140 ? 10.469 19.827 -12.719 1.00 46.05 140 ALA G C 1
ATOM 13853 O O . ALA G 1 140 ? 10.121 19.070 -11.810 1.00 45.70 140 ALA G O 1
ATOM 13855 N N . ILE G 1 141 ? 9.606 20.407 -13.554 1.00 43.81 141 ILE G N 1
ATOM 13856 C CA . ILE G 1 141 ? 8.157 20.183 -13.470 1.00 43.51 141 ILE G CA 1
ATOM 13857 C C . ILE G 1 141 ? 7.552 19.864 -14.845 1.00 47.70 141 ILE G C 1
ATOM 13858 O O . ILE G 1 141 ? 7.706 20.642 -15.787 1.00 43.19 141 ILE G O 1
ATOM 13863 N N . PHE G 1 142 ? 6.874 18.719 -14.950 1.00 43.95 142 PHE G N 1
ATOM 13864 C CA . PHE G 1 142 ? 6.354 18.215 -16.226 1.00 36.91 142 PHE G CA 1
ATOM 13865 C C . PHE G 1 142 ? 4.828 18.191 -16.269 1.00 36.11 142 PHE G C 1
ATOM 13866 O O . PHE G 1 142 ? 4.173 17.974 -15.254 1.00 37.75 142 PHE G O 1
ATOM 13874 N N . GLY G 1 143 ? 4.256 18.406 -17.447 1.00 36.34 143 GLY G N 1
ATOM 13875 C CA . GLY G 1 143 ? 2.825 18.229 -17.593 1.00 41.65 143 GLY G CA 1
ATOM 13876 C C . GLY G 1 143 ? 2.314 18.657 -18.944 1.00 42.09 143 GLY G C 1
ATOM 13877 O O . GLY G 1 143 ? 2.988 19.388 -19.670 1.00 40.30 143 GLY G O 1
ATOM 13878 N N . GLN G 1 144 ? 1.112 18.197 -19.275 1.00 41.46 144 GLN G N 1
ATOM 13879 C CA . GLN G 1 144 ? 0.420 18.654 -20.472 1.00 39.98 144 GLN G CA 1
ATOM 13880 C C . GLN G 1 144 ? -0.687 19.574 -20.006 1.00 43.35 144 GLN G C 1
ATOM 13881 O O . GLN G 1 144 ? -1.102 19.496 -18.845 1.00 39.88 144 GLN G O 1
ATOM 13887 N N . THR G 1 145 ? -1.159 20.436 -20.904 1.00 42.62 145 THR G N 1
ATOM 13888 C CA . THR G 1 145 ? -2.182 21.419 -20.563 1.00 50.19 145 THR G CA 1
ATOM 13889 C C . THR G 1 145 ? -3.299 21.524 -21.601 1.00 48.77 145 THR G C 1
ATOM 13890 O O . THR G 1 145 ? -4.296 22.210 -21.369 1.00 44.50 145 THR G O 1
ATOM 13894 N N . GLY G 1 146 ? -3.133 20.828 -22.725 1.00 42.89 146 GLY G N 1
ATOM 13895 C CA . GLY G 1 146 ? -4.027 20.943 -23.861 1.00 45.17 146 GLY G CA 1
ATOM 13896 C C . GLY G 1 146 ? -5.508 21.115 -23.585 1.00 45.69 146 GLY G C 1
ATOM 13897 O O . GLY G 1 146 ? -6.118 22.113 -23.989 1.00 43.80 146 GLY G O 1
ATOM 13898 N N . PRO G 1 147 ? -6.110 20.115 -22.941 1.00 47.10 147 PRO G N 1
ATOM 13899 C CA . PRO G 1 147 ? -7.552 20.135 -22.668 1.00 45.50 147 PRO G CA 1
ATOM 13900 C C . PRO G 1 147 ? -7.992 21.320 -21.803 1.00 44.97 147 PRO G C 1
ATOM 13901 O O . PRO G 1 147 ? -9.183 21.646 -21.801 1.00 41.25 147 PRO G O 1
ATOM 13905 N N . LYS G 1 148 ? -7.048 21.968 -21.119 1.00 36.28 148 LYS G N 1
ATOM 13906 C CA . LYS G 1 148 ? -7.346 23.160 -20.324 1.00 47.12 148 LYS G CA 1
ATOM 13907 C C . LYS G 1 148 ? -7.290 24.437 -21.175 1.00 53.94 148 LYS G C 1
ATOM 13908 O O . LYS G 1 148 ? -8.112 25.348 -21.008 1.00 47.45 148 LYS G O 1
ATOM 13914 N N . VAL G 1 149 ? -6.332 24.494 -22.096 1.00 49.58 149 VAL G N 1
ATOM 13915 C CA . VAL G 1 149 ? -6.119 25.698 -22.891 1.00 50.46 149 VAL G CA 1
ATOM 13916 C C . VAL G 1 149 ? -6.635 25.584 -24.318 1.00 52.67 149 VAL G C 1
ATOM 13917 O O . VAL G 1 149 ? -6.299 26.412 -25.168 1.00 53.50 149 VAL G O 1
ATOM 13921 N N . GLY G 1 150 ? -7.439 24.555 -24.580 1.00 50.45 150 GLY G N 1
ATOM 13922 C CA . GLY G 1 150 ? -8.044 24.384 -25.889 1.00 49.28 150 GLY G CA 1
ATOM 13923 C C . GLY G 1 150 ? -7.065 23.916 -26.947 1.00 46.57 150 GLY G C 1
ATOM 13924 O O . GLY G 1 150 ? -6.984 24.495 -28.030 1.00 49.27 150 GLY G O 1
ATOM 13925 N N . SER G 1 151 ? -6.304 22.877 -26.624 1.00 39.58 151 SER G N 1
ATOM 13926 C CA . SER G 1 151 ? -5.375 22.285 -27.572 1.00 46.64 151 SER G CA 1
ATOM 13927 C C . SER G 1 151 ? -5.172 20.813 -27.265 1.00 46.51 151 SER G C 1
ATOM 13928 O O . SER G 1 151 ? -5.608 20.318 -26.222 1.00 39.87 151 SER G O 1
ATOM 13931 N N . PHE G 1 152 ? -4.485 20.122 -28.166 1.00 38.85 152 PHE G N 1
ATOM 13932 C CA . PHE G 1 152 ? -4.054 18.755 -27.900 1.00 36.77 152 PHE G CA 1
ATOM 13933 C C . PHE G 1 152 ? -2.995 18.323 -28.883 1.00 40.99 152 PHE G C 1
ATOM 13934 O O . PHE G 1 152 ? -2.949 18.813 -30.015 1.00 38.06 152 PHE G O 1
ATOM 13942 N N . ASP G 1 153 ? -2.137 17.409 -28.443 1.00 39.04 153 ASP G N 1
ATOM 13943 C CA . ASP G 1 153 ? -1.177 16.783 -29.336 1.00 37.61 153 ASP G CA 1
ATOM 13944 C C . ASP G 1 153 ? -1.465 15.294 -29.371 1.00 37.46 153 ASP G C 1
ATOM 13945 O O . ASP G 1 153 ? -1.046 14.548 -28.481 1.00 40.51 153 ASP G O 1
ATOM 13950 N N . GLY G 1 154 ? -2.194 14.876 -30.401 1.00 32.18 154 GLY G N 1
ATOM 13951 C CA . GLY G 1 154 ? -2.628 13.500 -30.543 1.00 33.82 154 GLY G CA 1
ATOM 13952 C C . GLY G 1 154 ? -1.671 12.675 -31.379 1.00 36.22 154 GLY G C 1
ATOM 13953 O O . GLY G 1 154 ? -1.981 11.547 -31.762 1.00 39.47 154 GLY G O 1
ATOM 13954 N N . GLY G 1 155 ? -0.499 13.242 -31.649 1.00 35.26 155 GLY G N 1
ATOM 13955 C CA . GLY G 1 155 ? 0.537 12.544 -32.388 1.00 31.25 155 GLY G CA 1
ATOM 13956 C C . GLY G 1 155 ? 1.557 11.924 -31.469 1.00 32.71 155 GLY G C 1
ATOM 13957 O O . GLY G 1 155 ? 1.223 11.028 -30.693 1.00 29.26 155 GLY G O 1
ATOM 13958 N N . PHE G 1 156 ? 2.800 12.391 -31.546 1.00 30.71 156 PHE G N 1
ATOM 13959 C CA . PHE G 1 156 ? 3.833 11.875 -30.644 1.00 32.33 156 PHE G CA 1
ATOM 13960 C C . PHE G 1 156 ? 3.501 12.212 -29.195 1.00 35.72 156 PHE G C 1
ATOM 13961 O O . PHE G 1 156 ? 3.892 11.489 -28.256 1.00 32.98 156 PHE G O 1
ATOM 13969 N N . GLY G 1 157 ? 2.747 13.290 -28.999 1.00 36.87 157 GLY G N 1
ATOM 13970 C CA . GLY G 1 157 ? 2.384 13.702 -27.644 1.00 29.70 157 GLY G CA 1
ATOM 13971 C C . GLY G 1 157 ? 1.576 12.671 -26.871 1.00 33.11 157 GLY G C 1
ATOM 13972 O O . GLY G 1 157 ? 1.551 12.667 -25.626 1.00 39.19 157 GLY G O 1
ATOM 13973 N N . SER G 1 158 ? 0.862 11.827 -27.604 1.00 32.77 158 SER G N 1
ATOM 13974 C CA . SER G 1 158 ? 0.010 10.801 -26.998 1.00 35.30 158 SER G CA 1
ATOM 13975 C C . SER G 1 158 ? 0.596 9.406 -27.177 1.00 34.47 158 SER G C 1
ATOM 13976 O O . SER G 1 158 ? 1.017 8.774 -26.222 1.00 32.42 158 SER G O 1
ATOM 13979 N N . SER G 1 159 ? 0.602 8.925 -28.418 1.00 30.78 159 SER G N 1
ATOM 13980 C CA . SER G 1 159 ? 1.110 7.588 -28.706 1.00 30.60 159 SER G CA 1
ATOM 13981 C C . SER G 1 159 ? 2.528 7.356 -28.174 1.00 29.27 159 SER G C 1
ATOM 13982 O O . SER G 1 159 ? 2.791 6.330 -27.555 1.00 27.31 159 SER G O 1
ATOM 13985 N N . TYR G 1 160 ? 3.449 8.277 -28.455 1.00 26.28 160 TYR G N 1
ATOM 13986 C CA . TYR G 1 160 ? 4.836 8.094 -28.041 1.00 33.29 160 TYR G CA 1
ATOM 13987 C C . TYR G 1 160 ? 4.977 8.200 -26.519 1.00 34.16 160 TYR G C 1
ATOM 13988 O O . TYR G 1 160 ? 5.753 7.472 -25.896 1.00 30.93 160 TYR G O 1
ATOM 13997 N N . LEU G 1 161 ? 4.205 9.087 -25.909 1.00 29.45 161 LEU G N 1
ATOM 13998 C CA . LEU G 1 161 ? 4.183 9.145 -24.452 1.00 27.90 161 LEU G CA 1
ATOM 13999 C C . LEU G 1 161 ? 3.755 7.803 -23.863 1.00 27.19 161 LEU G C 1
ATOM 14000 O O . LEU G 1 161 ? 4.294 7.357 -22.845 1.00 36.72 161 LEU G O 1
ATOM 14005 N N . ALA G 1 162 ? 2.754 7.174 -24.472 1.00 26.57 162 ALA G N 1
ATOM 14006 C CA . ALA G 1 162 ? 2.323 5.851 -24.006 1.00 30.44 162 ALA G CA 1
ATOM 14007 C C . ALA G 1 162 ? 3.420 4.798 -24.126 1.00 30.98 162 ALA G C 1
ATOM 14008 O O . ALA G 1 162 ? 3.496 3.862 -23.316 1.00 32.45 162 ALA G O 1
ATOM 14010 N N . ARG G 1 163 ? 4.272 4.949 -25.135 1.00 31.31 163 ARG G N 1
ATOM 14011 C CA . ARG G 1 163 ? 5.378 4.019 -25.318 1.00 33.03 163 ARG G CA 1
ATOM 14012 C C . ARG G 1 163 ? 6.472 4.267 -24.299 1.00 29.70 163 ARG G C 1
ATOM 14013 O O . ARG G 1 163 ? 7.463 3.535 -24.247 1.00 30.50 163 ARG G O 1
ATOM 14021 N N . ILE G 1 164 ? 6.290 5.296 -23.483 1.00 33.17 164 ILE G N 1
ATOM 14022 C CA . ILE G 1 164 ? 7.277 5.631 -22.469 1.00 27.27 164 ILE G CA 1
ATOM 14023 C C . ILE G 1 164 ? 6.772 5.311 -21.064 1.00 32.63 164 ILE G C 1
ATOM 14024 O O . ILE G 1 164 ? 7.445 4.616 -20.315 1.00 32.77 164 ILE G O 1
ATOM 14029 N N . VAL G 1 165 ? 5.590 5.811 -20.708 1.00 29.98 165 VAL G N 1
ATOM 14030 C CA . VAL G 1 165 ? 5.075 5.655 -19.342 1.00 30.32 165 VAL G CA 1
ATOM 14031 C C . VAL G 1 165 ? 3.908 4.669 -19.230 1.00 28.01 165 VAL G C 1
ATOM 14032 O O . VAL G 1 165 ? 3.417 4.418 -18.135 1.00 27.05 165 VAL G O 1
ATOM 14036 N N . GLY G 1 166 ? 3.481 4.112 -20.361 1.00 27.12 166 GLY G N 1
ATOM 14037 C CA . GLY G 1 166 ? 2.341 3.207 -20.423 1.00 26.94 166 GLY G CA 1
ATOM 14038 C C . GLY G 1 166 ? 1.014 3.927 -20.585 1.00 26.80 166 GLY G C 1
ATOM 14039 O O . GLY G 1 166 ? 0.898 5.126 -20.298 1.00 31.84 166 GLY G O 1
ATOM 14040 N N . GLN G 1 167 ? 0.007 3.197 -21.044 1.00 25.27 167 GLN G N 1
ATOM 14041 C CA . GLN G 1 167 ? -1.284 3.792 -21.392 1.00 25.63 167 GLN G CA 1
ATOM 14042 C C . GLN G 1 167 ? -2.043 4.449 -20.226 1.00 26.07 167 GLN G C 1
ATOM 14043 O O . GLN G 1 167 ? -2.657 5.505 -20.403 1.00 27.23 167 GLN G O 1
ATOM 14049 N N . LYS G 1 168 ? -2.013 3.835 -19.048 1.00 27.53 168 LYS G N 1
ATOM 14050 C CA . LYS G 1 168 ? -2.721 4.394 -17.890 1.00 28.49 168 LYS G CA 1
ATOM 14051 C C . LYS G 1 168 ? -2.161 5.754 -17.495 1.00 33.45 168 LYS G C 1
ATOM 14052 O O . LYS G 1 168 ? -2.898 6.732 -17.334 1.00 32.21 168 LYS G O 1
ATOM 14058 N N . LYS G 1 169 ? -0.845 5.815 -17.326 1.00 29.14 169 LYS G N 1
ATOM 14059 C CA . LYS G 1 169 ? -0.204 7.050 -16.916 1.00 30.20 169 LYS G CA 1
ATOM 14060 C C . LYS G 1 169 ? -0.258 8.133 -18.001 1.00 32.59 169 LYS G C 1
ATOM 14061 O O . LYS G 1 169 ? -0.383 9.325 -17.692 1.00 34.62 169 LYS G O 1
ATOM 14067 N N . ALA G 1 170 ? -0.144 7.734 -19.264 1.00 33.05 170 ALA G N 1
ATOM 14068 C CA . ALA G 1 170 ? -0.206 8.695 -20.363 1.00 27.84 170 ALA G CA 1
ATOM 14069 C C . ALA G 1 170 ? -1.578 9.371 -20.430 1.00 32.16 170 ALA G C 1
ATOM 14070 O O . ALA G 1 170 ? -1.680 10.574 -20.674 1.00 32.41 170 ALA G O 1
ATOM 14072 N N . ARG G 1 171 ? -2.634 8.586 -20.231 1.00 30.64 171 ARG G N 1
ATOM 14073 C CA . ARG G 1 171 ? -3.991 9.127 -20.257 1.00 30.87 171 ARG G CA 1
ATOM 14074 C C . ARG G 1 171 ? -4.233 10.088 -19.102 1.00 35.13 171 ARG G C 1
ATOM 14075 O O . ARG G 1 171 ? -4.863 11.129 -19.287 1.00 32.64 171 ARG G O 1
ATOM 14083 N N . GLU G 1 172 ? -3.732 9.732 -17.916 1.00 29.05 172 GLU G N 1
ATOM 14084 C CA . GLU G 1 172 ? -3.813 10.601 -16.741 1.00 29.43 172 GLU G CA 1
ATOM 14085 C C . GLU G 1 172 ? -3.167 11.950 -16.996 1.00 37.48 172 GLU G C 1
ATOM 14086 O O . GLU G 1 172 ? -3.740 13.015 -16.690 1.00 31.21 172 GLU G O 1
ATOM 14092 N N . ILE G 1 173 ? -1.946 11.902 -17.522 1.00 30.26 173 ILE G N 1
ATOM 14093 C CA . ILE G 1 173 ? -1.180 13.113 -17.807 1.00 31.70 173 ILE G CA 1
ATOM 14094 C C . ILE G 1 173 ? -1.987 14.094 -18.654 1.00 37.43 173 ILE G C 1
ATOM 14095 O O . ILE G 1 173 ? -2.051 15.280 -18.342 1.00 38.50 173 ILE G O 1
ATOM 14100 N N . TRP G 1 174 ? -2.614 13.590 -19.709 1.00 33.64 174 TRP G N 1
ATOM 14101 C CA . TRP G 1 174 ? -3.379 14.432 -20.629 1.00 37.69 174 TRP G CA 1
ATOM 14102 C C . TRP G 1 174 ? -4.794 14.831 -20.176 1.00 37.48 174 TRP G C 1
ATOM 14103 O O . TRP G 1 174 ? -5.236 15.944 -20.450 1.00 39.60 174 TRP G O 1
ATOM 14114 N N . TYR G 1 175 ? -5.523 13.916 -19.541 1.00 33.28 175 TYR G N 1
ATOM 14115 C CA . TYR G 1 175 ? -6.927 14.184 -19.222 1.00 30.34 175 TYR G CA 1
ATOM 14116 C C . TYR G 1 175 ? -7.030 15.201 -18.080 1.00 40.62 175 TYR G C 1
ATOM 14117 O O . TYR G 1 175 ? -7.884 16.090 -18.101 1.00 40.91 175 TYR G O 1
ATOM 14126 N N . LEU G 1 176 ? -6.145 15.072 -17.092 1.00 39.23 176 LEU G N 1
ATOM 14127 C CA . LEU G 1 176 ? -6.207 15.900 -15.882 1.00 38.34 176 LEU G CA 1
ATOM 14128 C C . LEU G 1 176 ? -5.344 17.168 -15.911 1.00 41.55 176 LEU G C 1
ATOM 14129 O O . LEU G 1 176 ? -5.605 18.111 -15.158 1.00 35.14 176 LEU G O 1
ATOM 14134 N N . CYS G 1 177 ? -4.305 17.178 -16.746 1.00 36.35 177 CYS G N 1
ATOM 14135 C CA . CYS G 1 177 ? -3.414 18.338 -16.867 1.00 32.75 177 CYS G CA 1
ATOM 14136 C C . CYS G 1 177 ? -2.774 18.789 -15.545 1.00 41.73 177 CYS G C 1
ATOM 14137 O O . CYS G 1 177 ? -2.589 19.979 -15.305 1.00 44.63 177 CYS G O 1
ATOM 14140 N N . ARG G 1 178 ? -2.420 17.832 -14.702 1.00 41.07 178 ARG G N 1
ATOM 14141 C CA . ARG G 1 178 ? -1.707 18.125 -13.469 1.00 40.13 178 ARG G CA 1
ATOM 14142 C C . ARG G 1 178 ? -0.221 18.336 -13.744 1.00 37.53 178 ARG G C 1
ATOM 14143 O O . ARG G 1 178 ? 0.236 18.189 -14.879 1.00 37.52 178 ARG G O 1
ATOM 14151 N N . GLN G 1 179 ? 0.530 18.663 -12.696 1.00 35.04 179 GLN G N 1
ATOM 14152 C CA . GLN G 1 179 ? 1.985 18.803 -12.789 1.00 36.01 179 GLN G CA 1
ATOM 14153 C C . GLN G 1 179 ? 2.678 17.645 -12.086 1.00 36.09 179 GLN G C 1
ATOM 14154 O O . GLN G 1 179 ? 2.144 17.085 -11.132 1.00 36.75 179 GLN G O 1
ATOM 14160 N N . TYR G 1 180 ? 3.846 17.261 -12.594 1.00 36.66 180 TYR G N 1
ATOM 14161 C CA . TYR G 1 180 ? 4.604 16.166 -11.996 1.00 36.85 180 TYR G CA 1
ATOM 14162 C C . TYR G 1 180 ? 6.034 16.603 -11.653 1.00 39.95 180 TYR G C 1
ATOM 14163 O O . TYR G 1 180 ? 6.650 17.388 -12.368 1.00 37.81 180 TYR G O 1
ATOM 14172 N N . SER G 1 181 ? 6.536 16.128 -10.522 1.00 36.52 181 SER G N 1
ATOM 14173 C CA . SER G 1 181 ? 7.891 16.449 -10.092 1.00 40.04 181 SER G CA 1
ATOM 14174 C C . SER G 1 181 ? 8.926 15.680 -10.907 1.00 42.29 181 SER G C 1
ATOM 14175 O O . SER G 1 181 ? 8.593 14.733 -11.624 1.00 35.87 181 SER G O 1
ATOM 14178 N N . ALA G 1 182 ? 10.186 16.084 -10.798 1.00 44.28 182 ALA G N 1
ATOM 14179 C CA . ALA G 1 182 ? 11.259 15.358 -11.466 1.00 44.49 182 ALA G CA 1
ATOM 14180 C C . ALA G 1 182 ? 11.276 13.918 -10.977 1.00 39.53 182 ALA G C 1
ATOM 14181 O O . ALA G 1 182 ? 11.431 12.972 -11.753 1.00 38.79 182 ALA G O 1
ATOM 14183 N N . GLN G 1 183 ? 11.097 13.759 -9.673 1.00 36.66 183 GLN G N 1
ATOM 14184 C CA . GLN G 1 183 ? 11.076 12.443 -9.062 1.00 35.82 183 GLN G CA 1
ATOM 14185 C C . GLN G 1 183 ? 9.937 11.580 -9.602 1.00 38.62 183 GLN G C 1
ATOM 14186 O O . GLN G 1 183 ? 10.129 10.391 -9.863 1.00 38.00 183 GLN G O 1
ATOM 14192 N N . GLU G 1 184 ? 8.752 12.174 -9.733 1.00 36.47 184 GLU G N 1
ATOM 14193 C CA . GLU G 1 184 ? 7.583 11.479 -10.279 1.00 38.55 184 GLU G CA 1
ATOM 14194 C C . GLU G 1 184 ? 7.806 11.105 -11.739 1.00 39.48 184 GLU G C 1
ATOM 14195 O O . GLU G 1 184 ? 7.494 9.993 -12.150 1.00 34.12 184 GLU G O 1
ATOM 14201 N N . ALA G 1 185 ? 8.374 12.037 -12.506 1.00 36.94 185 ALA G N 1
ATOM 14202 C CA . ALA G 1 185 ? 8.665 11.820 -13.922 1.00 40.93 185 ALA G CA 1
ATOM 14203 C C . ALA G 1 185 ? 9.648 10.670 -14.142 1.00 41.68 185 ALA G C 1
ATOM 14204 O O . ALA G 1 185 ? 9.507 9.901 -15.098 1.00 38.91 185 ALA G O 1
ATOM 14206 N N . GLU G 1 186 ? 10.655 10.573 -13.276 1.00 39.14 186 GLU G N 1
ATOM 14207 C CA . GLU G 1 186 ? 11.631 9.481 -13.350 1.00 36.43 186 GLU G CA 1
ATOM 14208 C C . GLU G 1 186 ? 11.009 8.140 -12.987 1.00 35.27 186 GLU G C 1
ATOM 14209 O O . GLU G 1 186 ? 11.263 7.129 -13.642 1.00 37.14 186 GLU G O 1
ATOM 14215 N N . ARG G 1 187 ? 10.215 8.130 -11.922 1.00 34.00 187 ARG G N 1
ATOM 14216 C CA . ARG G 1 187 ? 9.591 6.894 -11.469 1.00 37.26 187 ARG G CA 1
ATOM 14217 C C . ARG G 1 187 ? 8.628 6.346 -12.511 1.00 33.35 187 ARG G C 1
ATOM 14218 O O . ARG G 1 187 ? 8.461 5.130 -12.634 1.00 35.38 187 ARG G O 1
ATOM 14226 N N . MET G 1 188 ? 7.954 7.233 -13.236 1.00 37.83 188 MET G N 1
ATOM 14227 C CA . MET G 1 188 ? 7.021 6.768 -14.272 1.00 37.04 188 MET G CA 1
ATOM 14228 C C . MET G 1 188 ? 7.730 6.384 -15.580 1.00 33.95 188 MET G C 1
ATOM 14229 O O . MET G 1 188 ? 7.130 5.772 -16.458 1.00 32.27 188 MET G O 1
ATOM 14234 N N . GLY G 1 189 ? 9.009 6.724 -15.707 1.00 35.22 189 GLY G N 1
ATOM 14235 C CA . GLY G 1 189 ? 9.788 6.222 -16.825 1.00 32.37 189 GLY G CA 1
ATOM 14236 C C . GLY G 1 189 ? 10.119 7.211 -17.925 1.00 32.26 189 GLY G C 1
ATOM 14237 O O . GLY G 1 189 ? 10.706 6.823 -18.939 1.00 33.76 189 GLY G O 1
ATOM 14238 N N . MET G 1 190 ? 9.724 8.471 -17.762 1.00 32.37 190 MET G N 1
ATOM 14239 C CA . MET G 1 190 ? 9.926 9.435 -18.843 1.00 32.98 190 MET G CA 1
ATOM 14240 C C . MET G 1 190 ? 11.135 10.354 -18.637 1.00 39.95 190 MET G C 1
ATOM 14241 O O . MET G 1 190 ? 11.433 11.186 -19.494 1.00 37.80 190 MET G O 1
ATOM 14246 N N . VAL G 1 191 ? 11.821 10.188 -17.508 1.00 42.95 191 VAL G N 1
ATOM 14247 C CA . VAL G 1 191 ? 13.057 10.921 -17.219 1.00 39.84 191 VAL G CA 1
ATOM 14248 C C . VAL G 1 191 ? 14.167 9.918 -16.911 1.00 37.60 191 VAL G C 1
ATOM 14249 O O . VAL G 1 191 ? 13.969 8.977 -16.159 1.00 37.42 191 VAL G O 1
ATOM 14253 N N . ASN G 1 192 ? 15.319 10.075 -17.549 1.00 40.35 192 ASN G N 1
ATOM 14254 C CA . ASN G 1 192 ? 16.389 9.089 -17.386 1.00 37.25 192 ASN G CA 1
ATOM 14255 C C . ASN G 1 192 ? 17.145 9.193 -16.063 1.00 37.96 192 ASN G C 1
ATOM 14256 O O . ASN G 1 192 ? 17.506 8.182 -15.446 1.00 39.53 192 ASN G O 1
ATOM 14261 N N . THR G 1 193 ? 17.368 10.418 -15.608 1.00 34.96 193 THR G N 1
ATOM 14262 C CA . THR G 1 193 ? 18.012 10.623 -14.317 1.00 40.51 193 THR G CA 1
ATOM 14263 C C . THR G 1 193 ? 17.705 12.012 -13.787 1.00 40.21 193 THR G C 1
ATOM 14264 O O . THR G 1 193 ? 17.229 12.878 -14.523 1.00 36.14 193 THR G O 1
ATOM 14268 N N . VAL G 1 194 ? 17.942 12.197 -12.491 1.00 36.40 194 VAL G N 1
ATOM 14269 C CA . VAL G 1 194 ? 17.651 13.449 -11.820 1.00 43.09 194 VAL G CA 1
ATOM 14270 C C . VAL G 1 194 ? 18.885 13.902 -11.029 1.00 46.16 194 VAL G C 1
ATOM 14271 O O . VAL G 1 194 ? 19.507 13.104 -10.324 1.00 37.82 194 VAL G O 1
ATOM 14275 N N . VAL G 1 195 ? 19.241 15.176 -11.165 1.00 41.99 195 VAL G N 1
ATOM 14276 C CA . VAL G 1 195 ? 20.377 15.751 -10.442 1.00 47.11 195 VAL G CA 1
ATOM 14277 C C . VAL G 1 195 ? 20.036 17.153 -9.950 1.00 51.92 195 VAL G C 1
ATOM 14278 O O . VAL G 1 195 ? 19.054 17.748 -10.401 1.00 52.28 195 VAL G O 1
ATOM 14282 N N . PRO G 1 196 ? 20.854 17.696 -9.029 1.00 53.95 196 PRO G N 1
ATOM 14283 C CA . PRO G 1 196 ? 20.628 19.077 -8.589 1.00 53.34 196 PRO G CA 1
ATOM 14284 C C . PRO G 1 196 ? 20.825 20.029 -9.769 1.00 54.83 196 PRO G C 1
ATOM 14285 O O . PRO G 1 196 ? 21.639 19.727 -10.644 1.00 54.42 196 PRO G O 1
ATOM 14289 N N . VAL G 1 197 ? 20.123 21.161 -9.784 1.00 47.03 197 VAL G N 1
ATOM 14290 C CA . VAL G 1 197 ? 20.182 22.081 -10.922 1.00 50.38 197 VAL G CA 1
ATOM 14291 C C . VAL G 1 197 ? 21.618 22.412 -11.323 1.00 50.96 197 VAL G C 1
ATOM 14292 O O . VAL G 1 197 ? 21.957 22.470 -12.508 1.00 51.06 197 VAL G O 1
ATOM 14296 N N . ASP G 1 198 ? 22.462 22.611 -10.325 1.00 50.86 198 ASP G N 1
ATOM 14297 C CA . ASP G 1 198 ? 23.825 23.071 -10.558 1.00 55.55 198 ASP G CA 1
ATOM 14298 C C . ASP G 1 198 ? 24.724 21.997 -11.166 1.00 55.36 198 ASP G C 1
ATOM 14299 O O . ASP G 1 198 ? 25.854 22.274 -11.575 1.00 57.37 198 ASP G O 1
ATOM 14304 N N . ARG G 1 199 ? 24.197 20.780 -11.253 1.00 46.93 199 ARG G N 1
ATOM 14305 C CA . ARG G 1 199 ? 24.920 19.663 -11.840 1.00 51.52 199 ARG G CA 1
ATOM 14306 C C . ARG G 1 199 ? 24.314 19.285 -13.189 1.00 53.15 199 ARG G C 1
ATOM 14307 O O . ARG G 1 199 ? 24.837 18.415 -13.887 1.00 48.37 199 ARG G O 1
ATOM 14315 N N . LEU G 1 200 ? 23.233 19.970 -13.560 1.00 46.18 200 LEU G N 1
ATOM 14316 C CA . LEU G 1 200 ? 22.455 19.605 -14.743 1.00 49.92 200 LEU G CA 1
ATOM 14317 C C . LEU G 1 200 ? 23.263 19.597 -16.041 1.00 54.79 200 LEU G C 1
ATOM 14318 O O . LEU G 1 200 ? 23.253 18.605 -16.773 1.00 55.11 200 LEU G O 1
ATOM 14323 N N . GLU G 1 201 ? 23.943 20.696 -16.355 1.00 57.64 201 GLU G N 1
ATOM 14324 C CA . GLU G 1 201 ? 24.690 20.725 -17.612 1.00 51.12 201 GLU G CA 1
ATOM 14325 C C . GLU G 1 201 ? 25.841 19.719 -17.590 1.00 50.57 201 GLU G C 1
ATOM 14326 O O . GLU G 1 201 ? 26.069 18.999 -18.567 1.00 47.09 201 GLU G O 1
ATOM 14332 N N . GLU G 1 202 ? 26.527 19.637 -16.451 1.00 46.04 202 GLU G N 1
ATOM 14333 C CA . GLU G 1 202 ? 27.680 18.750 -16.325 1.00 45.97 202 GLU G CA 1
ATOM 14334 C C . GLU G 1 202 ? 27.280 17.294 -16.503 1.00 50.51 202 GLU G C 1
ATOM 14335 O O . GLU G 1 202 ? 28.008 16.511 -17.116 1.00 50.74 202 GLU G O 1
ATOM 14337 N N . GLU G 1 203 ? 26.101 16.946 -15.999 1.00 46.87 203 GLU G N 1
ATOM 14338 C CA . GLU G 1 203 ? 25.557 15.608 -16.192 1.00 44.81 203 GLU G CA 1
ATOM 14339 C C . GLU G 1 203 ? 25.275 15.351 -17.680 1.00 44.49 203 GLU G C 1
ATOM 14340 O O . GLU G 1 203 ? 25.559 14.271 -18.199 1.00 60.02 203 GLU G O 1
ATOM 14346 N N . GLY G 1 204 ? 24.701 16.346 -18.345 1.00 44.60 204 GLY G N 1
ATOM 14347 C CA . GLY G 1 204 ? 24.473 16.285 -19.783 1.00 44.38 204 GLY G CA 1
ATOM 14348 C C . GLY G 1 204 ? 25.743 16.072 -20.588 1.00 44.40 204 GLY G C 1
ATOM 14349 O O . GLY G 1 204 ? 25.787 15.253 -21.505 1.00 44.09 204 GLY G O 1
ATOM 14350 N N . ILE G 1 205 ? 26.782 16.829 -20.248 1.00 44.80 205 ILE G N 1
ATOM 14351 C CA . ILE G 1 205 ? 28.079 16.698 -20.905 1.00 44.91 205 ILE G CA 1
ATOM 14352 C C . ILE G 1 205 ? 28.687 15.319 -20.674 1.00 44.66 205 ILE G C 1
ATOM 14353 O O . ILE G 1 205 ? 29.276 14.725 -21.573 1.00 44.52 205 ILE G O 1
ATOM 14358 N N . GLN G 1 206 ? 28.572 14.833 -19.446 1.00 46.22 206 GLN G N 1
ATOM 14359 C CA . GLN G 1 206 ? 29.073 13.511 -19.106 1.00 49.33 206 GLN G CA 1
ATOM 14360 C C . GLN G 1 206 ? 28.346 12.421 -19.903 1.00 48.07 206 GLN G C 1
ATOM 14361 O O . GLN G 1 206 ? 28.979 11.519 -20.457 1.00 48.37 206 GLN G O 1
ATOM 14367 N N . TRP G 1 207 ? 27.019 12.504 -19.958 1.00 43.74 207 TRP G N 1
ATOM 14368 C CA . TRP G 1 207 ? 26.238 11.523 -20.704 1.00 43.31 207 TRP G CA 1
ATOM 14369 C C . TRP G 1 207 ? 26.605 11.586 -22.187 1.00 43.22 207 TRP G C 1
ATOM 14370 O O . TRP G 1 207 ? 26.724 10.563 -22.861 1.00 47.28 207 TRP G O 1
ATOM 14381 N N . ALA G 1 208 ? 26.742 12.806 -22.693 1.00 44.02 208 ALA G N 1
ATOM 14382 C CA . ALA G 1 208 ? 27.154 13.036 -24.071 1.00 43.50 208 ALA G CA 1
ATOM 14383 C C . ALA G 1 208 ? 28.512 12.412 -24.385 1.00 49.93 208 ALA G C 1
ATOM 14384 O O . ALA G 1 208 ? 28.701 11.832 -25.450 1.00 45.01 208 ALA G O 1
ATOM 14386 N N . LYS G 1 209 ? 29.473 12.566 -23.478 1.00 43.85 209 LYS G N 1
ATOM 14387 C CA . LYS G 1 209 ? 30.794 11.993 -23.711 1.00 46.62 209 LYS G CA 1
ATOM 14388 C C . LYS G 1 209 ? 30.800 10.471 -23.714 1.00 44.83 209 LYS G C 1
ATOM 14389 O O . LYS G 1 209 ? 31.563 9.851 -24.458 1.00 46.84 209 LYS G O 1
ATOM 14395 N N . GLU G 1 210 ? 29.958 9.862 -22.887 1.00 49.67 210 GLU G N 1
ATOM 14396 C CA . GLU G 1 210 ? 29.844 8.409 -22.914 1.00 52.57 210 GLU G CA 1
ATOM 14397 C C . GLU G 1 210 ? 29.310 7.911 -24.256 1.00 51.86 210 GLU G C 1
ATOM 14398 O O . GLU G 1 210 ? 29.620 6.796 -24.682 1.00 51.62 210 GLU G O 1
ATOM 14404 N N . ILE G 1 211 ? 28.497 8.737 -24.906 1.00 42.68 211 ILE G N 1
ATOM 14405 C CA . ILE G 1 211 ? 27.980 8.412 -26.240 1.00 42.70 211 ILE G CA 1
ATOM 14406 C C . ILE G 1 211 ? 29.037 8.668 -27.315 1.00 42.61 211 ILE G C 1
ATOM 14407 O O . ILE G 1 211 ? 29.156 7.914 -28.284 1.00 45.93 211 ILE G O 1
ATOM 14412 N N . LEU G 1 212 ? 29.799 9.742 -27.147 1.00 48.02 212 LEU G N 1
ATOM 14413 C CA . LEU G 1 212 ? 30.788 10.142 -28.151 1.00 48.66 212 LEU G CA 1
ATOM 14414 C C . LEU G 1 212 ? 31.970 9.168 -28.289 1.00 52.21 212 LEU G C 1
ATOM 14415 O O . LEU G 1 212 ? 32.689 9.202 -29.282 1.00 54.09 212 LEU G O 1
ATOM 14420 N N . SER G 1 213 ? 32.161 8.299 -27.299 1.00 41.01 213 SER G N 1
ATOM 14421 C CA . SER G 1 213 ? 33.213 7.289 -27.361 1.00 42.10 213 SER G CA 1
ATOM 14422 C C . SER G 1 213 ? 32.723 6.019 -28.042 1.00 43.43 213 SER G C 1
ATOM 14423 O O . SER G 1 213 ? 33.453 5.029 -28.129 1.00 43.52 213 SER G O 1
ATOM 14426 N N . LYS G 1 214 ? 31.486 6.058 -28.533 1.00 46.63 214 LYS G N 1
ATOM 14427 C CA . LYS G 1 214 ? 30.874 4.894 -29.155 1.00 41.61 214 LYS G CA 1
ATOM 14428 C C . LYS G 1 214 ? 30.973 4.975 -30.676 1.00 47.94 214 LYS G C 1
ATOM 14429 O O . LYS G 1 214 ? 31.372 6.003 -31.227 1.00 43.53 214 LYS G O 1
ATOM 14435 N N . SER G 1 215 ? 30.587 3.888 -31.340 1.00 39.96 215 SER G N 1
ATOM 14436 C CA . SER G 1 215 ? 30.565 3.827 -32.791 1.00 43.03 215 SER G CA 1
ATOM 14437 C C . SER G 1 215 ? 29.381 4.619 -33.353 1.00 43.67 215 SER G C 1
ATOM 14438 O O . SER G 1 215 ? 28.224 4.304 -33.064 1.00 38.28 215 SER G O 1
ATOM 14441 N N . PRO G 1 216 ? 29.667 5.660 -34.153 1.00 45.92 216 PRO G N 1
ATOM 14442 C CA . PRO G 1 216 ? 28.583 6.448 -34.755 1.00 38.87 216 PRO G CA 1
ATOM 14443 C C . PRO G 1 216 ? 27.621 5.621 -35.600 1.00 32.50 216 PRO G C 1
ATOM 14444 O O . PRO G 1 216 ? 26.419 5.897 -35.578 1.00 32.80 216 PRO G O 1
ATOM 14448 N N . LEU G 1 217 ? 28.132 4.629 -36.326 1.00 38.90 217 LEU G N 1
ATOM 14449 C CA . LEU G 1 217 ? 27.280 3.810 -37.185 1.00 35.62 217 LEU G CA 1
ATOM 14450 C C . LEU G 1 217 ? 26.343 2.962 -36.333 1.00 38.46 217 LEU G C 1
ATOM 14451 O O . LEU G 1 217 ? 25.173 2.771 -36.685 1.00 38.13 217 LEU G O 1
ATOM 14456 N N . ALA G 1 218 ? 26.860 2.443 -35.221 1.00 38.99 218 ALA G N 1
ATOM 14457 C CA . ALA G 1 218 ? 26.035 1.662 -34.294 1.00 37.39 218 ALA G CA 1
ATOM 14458 C C . ALA G 1 218 ? 24.934 2.515 -33.680 1.00 34.64 218 ALA G C 1
ATOM 14459 O O . ALA G 1 218 ? 23.785 2.089 -33.597 1.00 32.23 218 ALA G O 1
ATOM 14461 N N . ILE G 1 219 ? 25.287 3.716 -33.231 1.00 35.94 219 ILE G N 1
ATOM 14462 C CA . ILE G 1 219 ? 24.295 4.601 -32.614 1.00 34.26 219 ILE G CA 1
ATOM 14463 C C . ILE G 1 219 ? 23.161 4.956 -33.575 1.00 38.36 219 ILE G C 1
ATOM 14464 O O . ILE G 1 219 ? 21.988 4.824 -33.233 1.00 36.78 219 ILE G O 1
ATOM 14469 N N . ARG G 1 220 ? 23.507 5.366 -34.794 1.00 37.59 220 ARG G N 1
ATOM 14470 C CA . ARG G 1 220 ? 22.473 5.771 -35.741 1.00 34.54 220 ARG G CA 1
ATOM 14471 C C . ARG G 1 220 ? 21.563 4.602 -36.079 1.00 30.70 220 ARG G C 1
ATOM 14472 O O . ARG G 1 220 ? 20.339 4.772 -36.246 1.00 29.48 220 ARG G O 1
ATOM 14480 N N . CYS G 1 221 ? 22.150 3.409 -36.180 1.00 31.34 221 CYS G N 1
ATOM 14481 C CA . CYS G 1 221 ? 21.360 2.220 -36.499 1.00 31.91 221 CYS G CA 1
ATOM 14482 C C . CYS G 1 221 ? 20.386 1.928 -35.389 1.00 33.48 221 CYS G C 1
ATOM 14483 O O . CYS G 1 221 ? 19.226 1.601 -35.632 1.00 31.11 221 CYS G O 1
ATOM 14486 N N . LEU G 1 222 ? 20.848 2.079 -34.156 1.00 29.94 222 LEU G N 1
ATOM 14487 C CA . LEU G 1 222 ? 19.982 1.863 -33.010 1.00 29.92 222 LEU G CA 1
ATOM 14488 C C . LEU G 1 222 ? 18.850 2.881 -32.929 1.00 29.64 222 LEU G C 1
ATOM 14489 O O . LEU G 1 222 ? 17.708 2.523 -32.649 1.00 29.29 222 LEU G O 1
ATOM 14494 N N . LYS G 1 223 ? 19.160 4.151 -33.161 1.00 30.25 223 LYS G N 1
ATOM 14495 C CA . LYS G 1 223 ? 18.119 5.172 -33.080 1.00 33.00 223 LYS G CA 1
ATOM 14496 C C . LYS G 1 223 ? 17.034 4.857 -34.091 1.00 30.42 223 LYS G C 1
ATOM 14497 O O . LYS G 1 223 ? 15.826 4.947 -33.800 1.00 31.78 223 LYS G O 1
ATOM 14503 N N . ALA G 1 224 ? 17.469 4.456 -35.278 1.00 29.38 224 ALA G N 1
ATOM 14504 C CA . ALA G 1 224 ? 16.527 4.062 -36.327 1.00 32.22 224 ALA G CA 1
ATOM 14505 C C . ALA G 1 224 ? 15.712 2.844 -35.882 1.00 33.04 224 ALA G C 1
ATOM 14506 O O . ALA G 1 224 ? 14.487 2.773 -36.089 1.00 29.14 224 ALA G O 1
ATOM 14508 N N . ALA G 1 225 ? 16.382 1.885 -35.253 1.00 34.78 225 ALA G N 1
ATOM 14509 C CA . ALA G 1 225 ? 15.692 0.672 -34.804 1.00 31.56 225 ALA G CA 1
ATOM 14510 C C . ALA G 1 225 ? 14.601 0.986 -33.775 1.00 33.20 225 ALA G C 1
ATOM 14511 O O . ALA G 1 225 ? 13.545 0.351 -33.765 1.00 29.84 225 ALA G O 1
ATOM 14513 N N . PHE G 1 226 ? 14.873 1.933 -32.878 1.00 34.15 226 PHE G N 1
ATOM 14514 C CA . PHE G 1 226 ? 13.859 2.352 -31.916 1.00 30.27 226 PHE G CA 1
ATOM 14515 C C . PHE G 1 226 ? 12.675 3.039 -32.586 1.00 31.55 226 PHE G C 1
ATOM 14516 O O . PHE G 1 226 ? 11.518 2.738 -32.280 1.00 29.98 226 PHE G O 1
ATOM 14524 N N . ASN G 1 227 ? 12.954 3.947 -33.515 1.00 30.52 227 ASN G N 1
ATOM 14525 C CA . ASN G 1 227 ? 11.879 4.576 -34.289 1.00 27.52 227 ASN G CA 1
ATOM 14526 C C . ASN G 1 227 ? 11.032 3.574 -35.042 1.00 30.07 227 ASN G C 1
ATOM 14527 O O . ASN G 1 227 ? 9.813 3.737 -35.152 1.00 33.18 227 ASN G O 1
ATOM 14532 N N . ALA G 1 228 ? 11.669 2.516 -35.531 1.00 31.34 228 ALA G N 1
ATOM 14533 C CA . ALA G 1 228 ? 10.963 1.507 -36.327 1.00 30.65 228 ALA G CA 1
ATOM 14534 C C . ALA G 1 228 ? 9.888 0.756 -35.546 1.00 28.73 228 ALA G C 1
ATOM 14535 O O . ALA G 1 228 ? 8.994 0.151 -36.147 1.00 25.37 228 ALA G O 1
ATOM 14537 N N . ASP G 1 229 ? 9.992 0.750 -34.214 1.00 28.23 229 ASP G N 1
ATOM 14538 C CA . ASP G 1 229 ? 8.967 0.125 -33.372 1.00 28.53 229 ASP G CA 1
ATOM 14539 C C . ASP G 1 229 ? 7.734 1.015 -33.266 1.00 33.01 229 ASP G C 1
ATOM 14540 O O . ASP G 1 229 ? 6.690 0.590 -32.756 1.00 29.62 229 ASP G O 1
ATOM 14545 N N . CYS G 1 230 ? 7.859 2.255 -33.738 1.00 28.55 230 CYS G N 1
ATOM 14546 C CA . CYS G 1 230 ? 6.774 3.229 -33.611 1.00 30.93 230 CYS G CA 1
ATOM 14547 C C . CYS G 1 230 ? 6.180 3.715 -34.930 1.00 25.29 230 CYS G C 1
ATOM 14548 O O . CYS G 1 230 ? 4.973 3.956 -35.014 1.00 29.03 230 CYS G O 1
ATOM 14551 N N . ASP G 1 231 ? 7.027 3.884 -35.936 1.00 26.52 231 ASP G N 1
ATOM 14552 C CA . ASP G 1 231 ? 6.658 4.690 -37.103 1.00 26.43 231 ASP G CA 1
ATOM 14553 C C . ASP G 1 231 ? 6.386 3.918 -38.389 1.00 31.44 231 ASP G C 1
ATOM 14554 O O . ASP G 1 231 ? 6.524 4.457 -39.497 1.00 27.90 231 ASP G O 1
ATOM 14559 N N . GLY G 1 232 ? 5.987 2.660 -38.243 1.00 31.25 232 GLY G N 1
ATOM 14560 C CA . GLY G 1 232 ? 5.623 1.848 -39.393 1.00 26.56 232 GLY G CA 1
ATOM 14561 C C . GLY G 1 232 ? 6.628 1.982 -40.528 1.00 29.39 232 GLY G C 1
ATOM 14562 O O . GLY G 1 232 ? 7.842 1.873 -40.319 1.00 30.11 232 GLY G O 1
ATOM 14563 N N . GLN G 1 233 ? 6.120 2.252 -41.727 1.00 29.09 233 GLN G N 1
ATOM 14564 C CA . GLN G 1 233 ? 6.965 2.294 -42.908 1.00 26.94 233 GLN G CA 1
ATOM 14565 C C . GLN G 1 233 ? 7.989 3.413 -42.856 1.00 29.00 233 GLN G C 1
ATOM 14566 O O . GLN G 1 233 ? 9.086 3.277 -43.386 1.00 28.14 233 GLN G O 1
ATOM 14572 N N . ALA G 1 234 ? 7.642 4.515 -42.202 1.00 31.80 234 ALA G N 1
ATOM 14573 C CA . ALA G 1 234 ? 8.595 5.611 -42.062 1.00 30.66 234 ALA G CA 1
ATOM 14574 C C . ALA G 1 234 ? 9.788 5.162 -41.223 1.00 33.26 234 ALA G C 1
ATOM 14575 O O . ALA G 1 234 ? 10.931 5.558 -41.476 1.00 29.68 234 ALA G O 1
ATOM 14577 N N . GLY G 1 235 ? 9.511 4.352 -40.205 1.00 30.30 235 GLY G N 1
ATOM 14578 C CA . GLY G 1 235 ? 10.564 3.746 -39.403 1.00 28.92 235 GLY G CA 1
ATOM 14579 C C . GLY G 1 235 ? 11.408 2.762 -40.194 1.00 25.38 235 GLY G C 1
ATOM 14580 O O . GLY G 1 235 ? 12.629 2.734 -40.054 1.00 27.60 235 GLY G O 1
ATOM 14581 N N . LEU G 1 236 ? 10.756 1.950 -41.021 1.00 31.68 236 LEU G N 1
ATOM 14582 C CA . LEU G 1 236 ? 11.459 1.045 -41.928 1.00 31.10 236 LEU G CA 1
ATOM 14583 C C . LEU G 1 236 ? 12.385 1.787 -42.877 1.00 32.94 236 LEU G C 1
ATOM 14584 O O . LEU G 1 236 ? 13.496 1.338 -43.170 1.00 30.52 236 LEU G O 1
ATOM 14589 N N . GLN G 1 237 ? 11.914 2.921 -43.380 1.00 32.05 237 GLN G N 1
ATOM 14590 C CA . GLN G 1 237 ? 12.728 3.732 -44.268 1.00 28.96 237 GLN G CA 1
ATOM 14591 C C . GLN G 1 237 ? 14.067 4.088 -43.607 1.00 33.54 237 GLN G C 1
ATOM 14592 O O . GLN G 1 237 ? 15.130 4.023 -44.247 1.00 30.65 237 GLN G O 1
ATOM 14598 N N . GLU G 1 238 ? 14.008 4.466 -42.332 1.00 30.56 238 GLU G N 1
ATOM 14599 C CA . GLU G 1 238 ? 15.211 4.850 -41.583 1.00 32.54 238 GLU G CA 1
ATOM 14600 C C . GLU G 1 238 ? 16.097 3.643 -41.306 1.00 27.71 238 GLU G C 1
ATOM 14601 O O . GLU G 1 238 ? 17.309 3.703 -41.468 1.00 28.05 238 GLU G O 1
ATOM 14607 N N . LEU G 1 239 ? 15.490 2.536 -40.890 1.00 28.86 239 LEU G N 1
ATOM 14608 C CA . LEU G 1 239 ? 16.274 1.348 -40.579 1.00 34.13 239 LEU G CA 1
ATOM 14609 C C . LEU G 1 239 ? 16.876 0.772 -41.848 1.00 32.28 239 LEU G C 1
ATOM 14610 O O . LEU G 1 239 ? 18.072 0.502 -41.906 1.00 29.23 239 LEU G O 1
ATOM 14615 N N . ALA G 1 240 ? 16.046 0.592 -42.870 1.00 27.46 240 ALA G N 1
ATOM 14616 C CA . ALA G 1 240 ? 16.539 0.100 -44.147 1.00 28.43 240 ALA G CA 1
ATOM 14617 C C . ALA G 1 240 ? 17.533 1.066 -44.784 1.00 29.15 240 ALA G C 1
ATOM 14618 O O . ALA G 1 240 ? 18.507 0.636 -45.401 1.00 32.95 240 ALA G O 1
ATOM 14620 N N . GLY G 1 241 ? 17.312 2.367 -44.613 1.00 29.81 241 GLY G N 1
ATOM 14621 C CA . GLY G 1 241 ? 18.226 3.362 -45.153 1.00 26.67 241 GLY G CA 1
ATOM 14622 C C . GLY G 1 241 ? 19.629 3.147 -44.623 1.00 32.86 241 GLY G C 1
ATOM 14623 O O . GLY G 1 241 ? 20.616 3.277 -45.352 1.00 30.91 241 GLY G O 1
ATOM 14624 N N . ASN G 1 242 ? 19.723 2.805 -43.342 1.00 29.56 242 ASN G N 1
ATOM 14625 C CA . ASN G 1 242 ? 21.020 2.503 -42.747 1.00 29.05 242 ASN G CA 1
ATOM 14626 C C . ASN G 1 242 ? 21.621 1.189 -43.244 1.00 30.50 242 ASN G C 1
ATOM 14627 O O . ASN G 1 242 ? 22.835 1.072 -43.372 1.00 32.77 242 ASN G O 1
ATOM 14632 N N . ALA G 1 243 ? 20.781 0.195 -43.508 1.00 28.87 243 ALA G N 1
ATOM 14633 C CA . ALA G 1 243 ? 21.271 -1.020 -44.146 1.00 33.01 243 ALA G CA 1
ATOM 14634 C C . ALA G 1 243 ? 21.847 -0.667 -45.523 1.00 34.84 243 ALA G C 1
ATOM 14635 O O . ALA G 1 243 ? 22.907 -1.169 -45.933 1.00 31.11 243 ALA G O 1
ATOM 14637 N N . THR G 1 244 ? 21.158 0.215 -46.239 1.00 30.25 244 THR G N 1
ATOM 14638 C CA . THR G 1 244 ? 21.670 0.667 -47.536 1.00 29.13 244 THR G CA 1
ATOM 14639 C C . THR G 1 244 ? 23.020 1.351 -47.371 1.00 29.90 244 THR G C 1
ATOM 14640 O O . THR G 1 244 ? 23.981 1.029 -48.084 1.00 32.39 244 THR G O 1
ATOM 14644 N N . LEU G 1 245 ? 23.103 2.277 -46.421 1.00 33.06 245 LEU G N 1
ATOM 14645 C CA . LEU G 1 245 ? 24.364 2.960 -46.115 1.00 37.36 245 LEU G CA 1
ATOM 14646 C C . LEU G 1 245 ? 25.512 1.959 -45.943 1.00 36.42 245 LEU G C 1
ATOM 14647 O O . LEU G 1 245 ? 26.559 2.083 -46.584 1.00 36.70 245 LEU G O 1
ATOM 14652 N N . LEU G 1 246 ? 25.295 0.950 -45.101 1.00 35.16 246 LEU G N 1
ATOM 14653 C CA . LEU G 1 246 ? 26.316 -0.061 -44.826 1.00 35.89 246 LEU G CA 1
ATOM 14654 C C . LEU G 1 246 ? 26.674 -0.913 -46.065 1.00 38.08 246 LEU G C 1
ATOM 14655 O O . LEU G 1 246 ? 27.849 -1.221 -46.309 1.00 34.10 246 LEU G O 1
ATOM 14660 N N . TYR G 1 247 ? 25.668 -1.255 -46.865 1.00 35.39 247 TYR G N 1
ATOM 14661 C CA . TYR G 1 247 ? 25.870 -2.052 -48.078 1.00 33.17 247 TYR G CA 1
ATOM 14662 C C . TYR G 1 247 ? 26.725 -1.290 -49.083 1.00 35.13 247 TYR G C 1
ATOM 14663 O O . TYR G 1 247 ? 27.501 -1.888 -49.839 1.00 34.70 247 TYR G O 1
ATOM 14672 N N . TYR G 1 248 ? 26.580 0.034 -49.082 1.00 36.03 248 TYR G N 1
ATOM 14673 C CA . TYR G 1 248 ? 27.375 0.909 -49.932 1.00 32.81 248 TYR G CA 1
ATOM 14674 C C . TYR G 1 248 ? 28.831 1.007 -49.475 1.00 39.62 248 TYR G C 1
ATOM 14675 O O . TYR G 1 248 ? 29.631 1.728 -50.075 1.00 41.98 248 TYR G O 1
ATOM 14684 N N . MET G 1 249 ? 29.177 0.293 -48.412 1.00 32.62 249 MET G N 1
ATOM 14685 C CA . MET G 1 249 ? 30.558 0.277 -47.931 1.00 39.28 249 MET G CA 1
ATOM 14686 C C . MET G 1 249 ? 31.168 -1.087 -48.183 1.00 40.43 249 MET G C 1
ATOM 14687 O O . MET G 1 249 ? 32.276 -1.373 -47.726 1.00 41.41 249 MET G O 1
ATOM 14692 N N . THR G 1 250 ? 30.424 -1.945 -48.876 1.00 41.57 250 THR G N 1
ATOM 14693 C CA . THR G 1 250 ? 30.899 -3.296 -49.137 1.00 41.68 250 THR G CA 1
ATOM 14694 C C . THR G 1 250 ? 31.445 -3.438 -50.556 1.00 46.57 250 THR G C 1
ATOM 14695 O O . THR G 1 250 ? 31.050 -2.707 -51.471 1.00 46.82 250 THR G O 1
ATOM 14699 N N . GLU G 1 251 ? 32.362 -4.386 -50.718 1.00 46.49 251 GLU G N 1
ATOM 14700 C CA . GLU G 1 251 ? 32.936 -4.723 -52.013 1.00 47.61 251 GLU G CA 1
ATOM 14701 C C . GLU G 1 251 ? 31.889 -5.327 -52.938 1.00 51.65 251 GLU G C 1
ATOM 14702 O O . GLU G 1 251 ? 31.847 -5.014 -54.132 1.00 49.34 251 GLU G O 1
ATOM 14708 N N . GLU G 1 252 ? 31.052 -6.207 -52.396 1.00 41.59 252 GLU G N 1
ATOM 14709 C CA . GLU G 1 252 ? 30.000 -6.813 -53.199 1.00 40.81 252 GLU G CA 1
ATOM 14710 C C . GLU G 1 252 ? 29.139 -5.728 -53.857 1.00 40.08 252 GLU G C 1
ATOM 14711 O O . GLU G 1 252 ? 28.850 -5.779 -55.059 1.00 42.33 252 GLU G O 1
ATOM 14717 N N . GLY G 1 253 ? 28.745 -4.734 -53.065 1.00 40.40 253 GLY G N 1
ATOM 14718 C CA . GLY G 1 253 ? 27.897 -3.666 -53.563 1.00 39.18 253 GLY G CA 1
ATOM 14719 C C . GLY G 1 253 ? 28.578 -2.860 -54.651 1.00 43.53 253 GLY G C 1
ATOM 14720 O O . GLY G 1 253 ? 27.957 -2.505 -55.662 1.00 42.83 253 GLY G O 1
ATOM 14721 N N . SER G 1 254 ? 29.855 -2.561 -54.442 1.00 43.81 254 SER G N 1
ATOM 14722 C CA . SER G 1 254 ? 30.600 -1.742 -55.393 1.00 48.07 254 SER G CA 1
ATOM 14723 C C . SER G 1 254 ? 30.725 -2.429 -56.747 1.00 46.40 254 SER G C 1
ATOM 14724 O O . SER G 1 254 ? 30.777 -1.760 -57.779 1.00 49.80 254 SER G O 1
ATOM 14727 N N . GLU G 1 255 ? 30.792 -3.758 -56.744 1.00 42.54 255 GLU G N 1
ATOM 14728 C CA . GLU G 1 255 ? 30.873 -4.493 -58.000 1.00 43.92 255 GLU G CA 1
ATOM 14729 C C . GLU G 1 255 ? 29.680 -4.157 -58.894 1.00 45.53 255 GLU G C 1
ATOM 14730 O O . GLU G 1 255 ? 29.814 -4.080 -60.115 1.00 42.70 255 GLU G O 1
ATOM 14736 N N . GLY G 1 256 ? 28.513 -3.961 -58.286 1.00 41.40 256 GLY G N 1
ATOM 14737 C CA . GLY G 1 256 ? 27.335 -3.580 -59.043 1.00 40.03 256 GLY G CA 1
ATOM 14738 C C . GLY G 1 256 ? 27.492 -2.209 -59.673 1.00 40.86 256 GLY G C 1
ATOM 14739 O O . GLY G 1 256 ? 27.145 -2.003 -60.844 1.00 45.43 256 GLY G O 1
ATOM 14740 N N . LYS G 1 257 ? 28.033 -1.271 -58.899 1.00 42.09 257 LYS G N 1
ATOM 14741 C CA . LYS G 1 257 ? 28.237 0.099 -59.372 1.00 42.59 257 LYS G CA 1
ATOM 14742 C C . LYS G 1 257 ? 29.232 0.146 -60.522 1.00 44.00 257 LYS G C 1
ATOM 14743 O O . LYS G 1 257 ? 28.953 0.723 -61.584 1.00 43.66 257 LYS G O 1
ATOM 14749 N N . GLN G 1 258 ? 30.398 -0.456 -60.305 1.00 45.33 258 GLN G N 1
ATOM 14750 C CA . GLN G 1 258 ? 31.463 -0.477 -61.307 1.00 48.23 258 GLN G CA 1
ATOM 14751 C C . GLN G 1 258 ? 31.023 -1.140 -62.611 1.00 49.31 258 GLN G C 1
ATOM 14752 O O . GLN G 1 258 ? 31.298 -0.633 -63.701 1.00 54.28 258 GLN G O 1
ATOM 14758 N N . ALA G 1 259 ? 30.366 -2.291 -62.490 1.00 49.43 259 ALA G N 1
ATOM 14759 C CA . ALA G 1 259 ? 29.869 -2.999 -63.660 1.00 51.26 259 ALA G CA 1
ATOM 14760 C C . ALA G 1 259 ? 29.002 -2.079 -64.520 1.00 52.28 259 ALA G C 1
ATOM 14761 O O . ALA G 1 259 ? 29.140 -2.053 -65.747 1.00 44.63 259 ALA G O 1
ATOM 14763 N N . PHE G 1 260 ? 28.104 -1.333 -63.875 1.00 44.99 260 PHE G N 1
ATOM 14764 C CA . PHE G 1 260 ? 27.241 -0.401 -64.595 1.00 45.74 260 PHE G CA 1
ATOM 14765 C C . PHE G 1 260 ? 28.064 0.685 -65.287 1.00 49.67 260 PHE G C 1
ATOM 14766 O O . PHE G 1 260 ? 27.866 0.968 -66.473 1.00 50.21 260 PHE G O 1
ATOM 14774 N N . LEU G 1 261 ? 28.992 1.292 -64.551 1.00 47.71 261 LEU G N 1
ATOM 14775 C CA . LEU G 1 261 ? 29.816 2.366 -65.117 1.00 49.19 261 LEU G CA 1
ATOM 14776 C C . LEU G 1 261 ? 30.709 1.891 -66.260 1.00 47.37 261 LEU G C 1
ATOM 14777 O O . LEU G 1 261 ? 30.905 2.604 -67.240 1.00 47.19 261 LEU G O 1
ATOM 14782 N N . GLU G 1 262 ? 31.222 0.672 -66.142 1.00 47.52 262 GLU G N 1
ATOM 14783 C CA . GLU G 1 262 ? 32.124 0.124 -67.141 1.00 44.27 262 GLU G CA 1
ATOM 14784 C C . GLU G 1 262 ? 31.316 -0.559 -68.240 1.00 49.97 262 GLU G C 1
ATOM 14785 O O . GLU G 1 262 ? 31.874 -1.213 -69.121 1.00 48.91 262 GLU G O 1
ATOM 14791 N N . LYS G 1 263 ? 29.997 -0.409 -68.189 1.00 46.71 263 LYS G N 1
ATOM 14792 C CA . LYS G 1 263 ? 29.123 -0.966 -69.220 1.00 49.42 263 LYS G CA 1
ATOM 14793 C C . LYS G 1 263 ? 29.332 -2.465 -69.448 1.00 53.60 263 LYS G C 1
ATOM 14794 O O . LYS G 1 263 ? 29.417 -2.923 -70.588 1.00 50.35 263 LYS G O 1
ATOM 14800 N N . ARG G 1 264 ? 29.407 -3.221 -68.358 1.00 52.23 264 ARG G N 1
ATOM 14801 C CA . ARG G 1 264 ? 29.513 -4.666 -68.418 1.00 52.63 264 ARG G CA 1
ATOM 14802 C C . ARG G 1 264 ? 28.552 -5.246 -67.383 1.00 49.91 264 ARG G C 1
ATOM 14803 O O . ARG G 1 264 ? 28.147 -4.557 -66.445 1.00 44.14 264 ARG G O 1
ATOM 14811 N N . PRO G 1 265 ? 28.184 -6.520 -67.547 1.00 53.90 265 PRO G N 1
ATOM 14812 C CA . PRO G 1 265 ? 27.358 -7.200 -66.542 1.00 50.29 265 PRO G CA 1
ATOM 14813 C C . PRO G 1 265 ? 28.107 -7.365 -65.230 1.00 49.78 265 PRO G C 1
ATOM 14814 O O . PRO G 1 265 ? 29.317 -7.599 -65.242 1.00 45.48 265 PRO G O 1
ATOM 14818 N N . PRO G 1 266 ? 27.404 -7.216 -64.097 1.00 44.53 266 PRO G N 1
ATOM 14819 C CA . PRO G 1 266 ? 28.116 -7.416 -62.832 1.00 45.37 266 PRO G CA 1
ATOM 14820 C C . PRO G 1 266 ? 28.479 -8.889 -62.681 1.00 46.81 266 PRO G C 1
ATOM 14821 O O . PRO G 1 266 ? 27.831 -9.740 -63.288 1.00 52.81 266 PRO G O 1
ATOM 14825 N N . ASP G 1 267 ? 29.519 -9.184 -61.915 1.00 45.19 267 ASP G N 1
ATOM 14826 C CA . ASP G 1 267 ? 29.873 -10.566 -61.641 1.00 47.25 267 ASP G CA 1
ATOM 14827 C C . ASP G 1 267 ? 29.911 -10.758 -60.127 1.00 47.95 267 ASP G C 1
ATOM 14828 O O . ASP G 1 267 ? 30.900 -10.442 -59.461 1.00 41.95 267 ASP G O 1
ATOM 14833 N N . PHE G 1 268 ? 28.799 -11.262 -59.597 1.00 45.12 268 PHE G N 1
ATOM 14834 C CA . PHE G 1 268 ? 28.651 -11.509 -58.169 1.00 44.69 268 PHE G CA 1
ATOM 14835 C C . PHE G 1 268 ? 28.878 -12.992 -57.879 1.00 47.84 268 PHE G C 1
ATOM 14836 O O . PHE G 1 268 ? 28.514 -13.485 -56.806 1.00 40.99 268 PHE G O 1
ATOM 14844 N N . SER G 1 269 ? 29.463 -13.705 -58.840 1.00 49.17 269 SER G N 1
ATOM 14845 C CA . SER G 1 269 ? 29.566 -15.163 -58.754 1.00 51.65 269 SER G CA 1
ATOM 14846 C C . SER G 1 269 ? 30.407 -15.636 -57.572 1.00 52.19 269 SER G C 1
ATOM 14847 O O . SER G 1 269 ? 30.191 -16.735 -57.055 1.00 55.39 269 SER G O 1
ATOM 14850 N N . GLN G 1 270 ? 31.355 -14.809 -57.137 1.00 49.32 270 GLN G N 1
ATOM 14851 C CA . GLN G 1 270 ? 32.248 -15.184 -56.041 1.00 50.67 270 GLN G CA 1
ATOM 14852 C C . GLN G 1 270 ? 31.578 -15.084 -54.671 1.00 49.48 270 GLN G C 1
ATOM 14853 O O . GLN G 1 270 ? 32.066 -15.650 -53.695 1.00 43.49 270 GLN G O 1
ATOM 14859 N N . TYR G 1 271 ? 30.484 -14.334 -54.591 1.00 45.63 271 TYR G N 1
ATOM 14860 C CA . TYR G 1 271 ? 29.853 -14.056 -53.301 1.00 45.67 271 TYR G CA 1
ATOM 14861 C C . TYR G 1 271 ? 28.848 -15.124 -52.901 1.00 41.12 271 TYR G C 1
ATOM 14862 O O . TYR G 1 271 ? 28.024 -15.552 -53.717 1.00 43.13 271 TYR G O 1
ATOM 14871 N N . PRO G 1 272 ? 28.905 -15.546 -51.629 1.00 44.36 272 PRO G N 1
ATOM 14872 C CA . PRO G 1 272 ? 28.071 -16.646 -51.144 1.00 40.90 272 PRO G CA 1
ATOM 14873 C C . PRO G 1 272 ? 26.624 -16.231 -50.880 1.00 49.45 272 PRO G C 1
ATOM 14874 O O . PRO G 1 272 ? 26.318 -15.046 -50.695 1.00 39.88 272 PRO G O 1
ATOM 14878 N N . TRP G 1 273 ? 25.740 -17.221 -50.893 1.00 47.63 273 TRP G N 1
ATOM 14879 C CA . TRP G 1 273 ? 24.374 -17.043 -50.426 1.00 39.31 273 TRP G CA 1
ATOM 14880 C C . TRP G 1 273 ? 24.342 -17.537 -48.986 1.00 39.30 273 TRP G C 1
ATOM 14881 O O . TRP G 1 273 ? 24.065 -18.707 -48.729 1.00 46.23 273 TRP G O 1
ATOM 14892 N N . LEU G 1 274 ? 24.663 -16.644 -48.057 1.00 39.37 274 LEU G N 1
ATOM 14893 C CA . LEU G 1 274 ? 24.809 -17.012 -46.652 1.00 39.54 274 LEU G CA 1
ATOM 14894 C C . LEU G 1 274 ? 23.479 -17.384 -46.010 1.00 41.44 274 LEU G C 1
ATOM 14895 O O . LEU G 1 274 ? 22.416 -16.989 -46.494 1.00 39.00 274 LEU G O 1
ATOM 14900 N N . PRO G 1 275 ? 23.536 -18.155 -44.909 1.00 44.58 275 PRO G N 1
ATOM 14901 C CA . PRO G 1 275 ? 22.325 -18.600 -44.205 1.00 43.15 275 PRO G CA 1
ATOM 14902 C C . PRO G 1 275 ? 21.626 -17.434 -43.515 1.00 48.61 275 PRO G C 1
ATOM 14903 O O . PRO G 1 275 ? 22.202 -16.345 -43.407 1.00 39.18 275 PRO G O 1
ATOM 14908 N N . MET H 1 1 ? 16.829 -29.886 -6.079 1.00 73.70 1 MET H N 1
ATOM 14909 C CA . MET H 1 1 ? 16.010 -30.797 -6.874 1.00 74.81 1 MET H CA 1
ATOM 14910 C C . MET H 1 1 ? 16.860 -31.916 -7.455 1.00 74.07 1 MET H C 1
ATOM 14911 O O . MET H 1 1 ? 18.090 -31.839 -7.474 1.00 76.79 1 MET H O 1
ATOM 14916 N N . ASP H 1 2 ? 16.196 -32.984 -7.876 1.00 70.96 2 ASP H N 1
ATOM 14917 C CA . ASP H 1 2 ? 16.884 -34.114 -8.476 1.00 71.04 2 ASP H CA 1
ATOM 14918 C C . ASP H 1 2 ? 16.893 -33.996 -10.008 1.00 60.88 2 ASP H C 1
ATOM 14919 O O . ASP H 1 2 ? 16.051 -34.578 -10.694 1.00 54.92 2 ASP H O 1
ATOM 14924 N N . TRP H 1 3 ? 17.844 -33.218 -10.530 1.00 56.23 3 TRP H N 1
ATOM 14925 C CA . TRP H 1 3 ? 18.021 -33.041 -11.975 1.00 53.32 3 TRP H CA 1
ATOM 14926 C C . TRP H 1 3 ? 18.691 -34.267 -12.585 1.00 54.12 3 TRP H C 1
ATOM 14927 O O . TRP H 1 3 ? 19.617 -34.832 -11.993 1.00 55.73 3 TRP H O 1
ATOM 14938 N N . HIS H 1 4 ? 18.207 -34.702 -13.744 1.00 49.83 4 HIS H N 1
ATOM 14939 C CA . HIS H 1 4 ? 18.885 -35.764 -14.475 1.00 51.65 4 HIS H CA 1
ATOM 14940 C C . HIS H 1 4 ? 19.300 -35.259 -15.840 1.00 52.28 4 HIS H C 1
ATOM 14941 O O . HIS H 1 4 ? 18.497 -34.667 -16.564 1.00 50.11 4 HIS H O 1
ATOM 14948 N N . ILE H 1 5 ? 20.560 -35.497 -16.189 1.00 52.53 5 ILE H N 1
ATOM 14949 C CA . ILE H 1 5 ? 21.061 -35.125 -17.504 1.00 55.85 5 ILE H CA 1
ATOM 14950 C C . ILE H 1 5 ? 20.241 -35.814 -18.596 1.00 52.93 5 ILE H C 1
ATOM 14951 O O . ILE H 1 5 ? 19.954 -37.010 -18.518 1.00 48.90 5 ILE H O 1
ATOM 14956 N N . ALA H 1 6 ? 19.892 -35.062 -19.633 1.00 57.57 6 ALA H N 1
ATOM 14957 C CA . ALA H 1 6 ? 18.980 -35.557 -20.661 1.00 54.56 6 ALA H CA 1
ATOM 14958 C C . ALA H 1 6 ? 19.718 -35.796 -21.965 1.00 56.88 6 ALA H C 1
ATOM 14959 O O . ALA H 1 6 ? 19.286 -36.596 -22.791 1.00 63.87 6 ALA H O 1
ATOM 14961 N N . LYS H 1 7 ? 20.835 -35.095 -22.137 1.00 57.56 7 LYS H N 1
ATOM 14962 C CA . LYS H 1 7 ? 21.690 -35.263 -23.309 1.00 61.93 7 LYS H CA 1
ATOM 14963 C C . LYS H 1 7 ? 23.011 -34.536 -23.091 1.00 64.10 7 LYS H C 1
ATOM 14964 O O . LYS H 1 7 ? 23.073 -33.555 -22.348 1.00 65.79 7 LYS H O 1
ATOM 14966 N N . HIS H 1 8 ? 24.071 -35.026 -23.726 1.00 68.76 8 HIS H N 1
ATOM 14967 C CA . HIS H 1 8 ? 25.401 -34.446 -23.533 1.00 73.30 8 HIS H CA 1
ATOM 14968 C C . HIS H 1 8 ? 25.807 -33.485 -24.640 1.00 62.14 8 HIS H C 1
ATOM 14969 O O . HIS H 1 8 ? 25.544 -33.720 -25.821 1.00 60.53 8 HIS H O 1
ATOM 14976 N N . TYR H 1 9 ? 26.433 -32.385 -24.228 1.00 55.55 9 TYR H N 1
ATOM 14977 C CA . TYR H 1 9 ? 26.902 -31.354 -25.143 1.00 56.57 9 TYR H CA 1
ATOM 14978 C C . TYR H 1 9 ? 28.309 -30.896 -24.756 1.00 60.42 9 TYR H C 1
ATOM 14979 O O . TYR H 1 9 ? 28.796 -31.199 -23.666 1.00 61.60 9 TYR H O 1
ATOM 14988 N N . ASP H 1 10 ? 28.951 -30.154 -25.655 1.00 62.01 10 ASP H N 1
ATOM 14989 C CA . ASP H 1 10 ? 30.280 -29.605 -25.398 1.00 63.38 10 ASP H CA 1
ATOM 14990 C C . ASP H 1 10 ? 30.251 -28.277 -24.638 1.00 59.17 10 ASP H C 1
ATOM 14991 O O . ASP H 1 10 ? 31.068 -28.051 -23.748 1.00 58.44 10 ASP H O 1
ATOM 14996 N N . ASP H 1 11 ? 29.314 -27.404 -24.997 1.00 55.82 11 ASP H N 1
ATOM 14997 C CA . ASP H 1 11 ? 29.302 -26.028 -24.497 1.00 52.15 11 ASP H CA 1
ATOM 14998 C C . ASP H 1 11 ? 28.221 -25.751 -23.460 1.00 53.34 11 ASP H C 1
ATOM 14999 O O . ASP H 1 11 ? 28.198 -24.682 -22.847 1.00 50.90 11 ASP H O 1
ATOM 15004 N N . ILE H 1 12 ? 27.327 -26.710 -23.258 1.00 50.29 12 ILE H N 1
ATOM 15005 C CA . ILE H 1 12 ? 26.217 -26.500 -22.340 1.00 48.91 12 ILE H CA 1
ATOM 15006 C C . ILE H 1 12 ? 25.882 -27.758 -21.564 1.00 49.19 12 ILE H C 1
ATOM 15007 O O . ILE H 1 12 ? 26.387 -28.838 -21.866 1.00 52.36 12 ILE H O 1
ATOM 15012 N N . LEU H 1 13 ? 25.028 -27.598 -20.556 1.00 49.12 13 LEU H N 1
ATOM 15013 C CA . LEU H 1 13 ? 24.504 -28.718 -19.789 1.00 48.57 13 LEU H CA 1
ATOM 15014 C C . LEU H 1 13 ? 22.991 -28.657 -19.826 1.00 49.11 13 LEU H C 1
ATOM 15015 O O . LEU H 1 13 ? 22.394 -27.576 -19.786 1.00 48.74 13 LEU H O 1
ATOM 15020 N N . TYR H 1 14 ? 22.373 -29.829 -19.884 1.00 48.07 14 TYR H N 1
ATOM 15021 C CA . TYR H 1 14 ? 20.943 -29.917 -20.106 1.00 46.92 14 TYR H CA 1
ATOM 15022 C C . TYR H 1 14 ? 20.349 -30.987 -19.208 1.00 45.38 14 TYR H C 1
ATOM 15023 O O . TYR H 1 14 ? 20.744 -32.151 -19.270 1.00 52.92 14 TYR H O 1
ATOM 15032 N N . TYR H 1 15 ? 19.408 -30.579 -18.363 1.00 45.90 15 TYR H N 1
ATOM 15033 C CA . TYR H 1 15 ? 18.790 -31.483 -17.400 1.00 49.09 15 TYR H CA 1
ATOM 15034 C C . TYR H 1 15 ? 17.276 -31.405 -17.493 1.00 50.88 15 TYR H C 1
ATOM 15035 O O . TYR H 1 15 ? 16.720 -30.488 -18.105 1.00 46.62 15 TYR H O 1
ATOM 15044 N N . LYS H 1 16 ? 16.618 -32.401 -16.910 1.00 47.80 16 LYS H N 1
ATOM 15045 C CA . LYS H 1 16 ? 15.170 -32.400 -16.764 1.00 44.07 16 LYS H CA 1
ATOM 15046 C C . LYS H 1 16 ? 14.815 -32.931 -15.383 1.00 48.20 16 LYS H C 1
ATOM 15047 O O . LYS H 1 16 ? 15.537 -33.758 -14.828 1.00 46.45 16 LYS H O 1
ATOM 15053 N N . ALA H 1 17 ? 13.702 -32.447 -14.845 1.00 47.72 17 ALA H N 1
ATOM 15054 C CA . ALA H 1 17 ? 13.144 -32.957 -13.607 1.00 44.92 17 ALA H CA 1
ATOM 15055 C C . ALA H 1 17 ? 11.669 -32.610 -13.592 1.00 44.78 17 ALA H C 1
ATOM 15056 O O . ALA H 1 17 ? 11.301 -31.429 -13.593 1.00 40.34 17 ALA H O 1
ATOM 15058 N N . GLY H 1 18 ? 10.825 -33.636 -13.579 1.00 46.65 18 GLY H N 1
ATOM 15059 C CA . GLY H 1 18 ? 9.396 -33.418 -13.674 1.00 46.76 18 GLY H CA 1
ATOM 15060 C C . GLY H 1 18 ? 9.076 -32.659 -14.948 1.00 45.56 18 GLY H C 1
ATOM 15061 O O . GLY H 1 18 ? 9.531 -33.020 -16.037 1.00 42.15 18 GLY H O 1
ATOM 15062 N N . GLY H 1 19 ? 8.295 -31.594 -14.812 1.00 43.43 19 GLY H N 1
ATOM 15063 C CA . GLY H 1 19 ? 7.914 -30.793 -15.959 1.00 39.68 19 GLY H CA 1
ATOM 15064 C C . GLY H 1 19 ? 8.882 -29.663 -16.258 1.00 40.94 19 GLY H C 1
ATOM 15065 O O . GLY H 1 19 ? 8.575 -28.767 -17.044 1.00 40.57 19 GLY H O 1
ATOM 15066 N N . ILE H 1 20 ? 10.054 -29.695 -15.631 1.00 37.06 20 ILE H N 1
ATOM 15067 C CA . ILE H 1 20 ? 11.013 -28.613 -15.804 1.00 35.26 20 ILE H CA 1
ATOM 15068 C C . ILE H 1 20 ? 12.251 -29.084 -16.560 1.00 37.86 20 ILE H C 1
ATOM 15069 O O . ILE H 1 20 ? 12.802 -30.147 -16.270 1.00 38.85 20 ILE H O 1
ATOM 15074 N N . ALA H 1 21 ? 12.685 -28.291 -17.534 1.00 38.75 21 ALA H N 1
ATOM 15075 C CA . ALA H 1 21 ? 13.974 -28.515 -18.176 1.00 40.18 21 ALA H CA 1
ATOM 15076 C C . ALA H 1 21 ? 14.913 -27.406 -17.733 1.00 37.34 21 ALA H C 1
ATOM 15077 O O . ALA H 1 21 ? 14.480 -26.278 -17.517 1.00 36.89 21 ALA H O 1
ATOM 15079 N N . LYS H 1 22 ? 16.198 -27.714 -17.615 1.00 40.41 22 LYS H N 1
ATOM 15080 C CA . LYS H 1 22 ? 17.174 -26.701 -17.241 1.00 40.10 22 LYS H CA 1
ATOM 15081 C C . LYS H 1 22 ? 18.325 -26.699 -18.230 1.00 39.98 22 LYS H C 1
ATOM 15082 O O . LYS H 1 22 ? 18.991 -27.718 -18.430 1.00 41.54 22 LYS H O 1
ATOM 15088 N N . ILE H 1 23 ? 18.558 -25.542 -18.840 1.00 36.82 23 ILE H N 1
ATOM 15089 C CA . ILE H 1 23 ? 19.614 -25.406 -19.825 1.00 40.80 23 ILE H CA 1
ATOM 15090 C C . ILE H 1 23 ? 20.651 -24.445 -19.268 1.00 42.61 23 ILE H C 1
ATOM 15091 O O . ILE H 1 23 ? 20.326 -23.322 -18.881 1.00 41.25 23 ILE H O 1
ATOM 15096 N N . VAL H 1 24 ? 21.900 -24.898 -19.208 1.00 46.07 24 VAL H N 1
ATOM 15097 C CA . VAL H 1 24 ? 22.952 -24.119 -18.574 1.00 45.75 24 VAL H CA 1
ATOM 15098 C C . VAL H 1 24 ? 24.071 -23.828 -19.552 1.00 47.50 24 VAL H C 1
ATOM 15099 O O . VAL H 1 24 ? 24.685 -24.744 -20.106 1.00 46.04 24 VAL H O 1
ATOM 15103 N N . ILE H 1 25 ? 24.340 -22.544 -19.756 1.00 49.32 25 ILE H N 1
ATOM 15104 C CA . ILE H 1 25 ? 25.455 -22.142 -20.594 1.00 48.05 25 ILE H CA 1
ATOM 15105 C C . ILE H 1 25 ? 26.711 -22.422 -19.784 1.00 51.18 25 ILE H C 1
ATOM 15106 O O . ILE H 1 25 ? 26.848 -21.965 -18.642 1.00 54.07 25 ILE H O 1
ATOM 15111 N N . ASN H 1 26 ? 27.618 -23.197 -20.369 1.00 51.53 26 ASN H N 1
ATOM 15112 C CA . ASN H 1 26 ? 28.748 -23.739 -19.620 1.00 53.43 26 ASN H CA 1
ATOM 15113 C C . ASN H 1 26 ? 30.108 -23.396 -20.208 1.00 56.02 26 ASN H C 1
ATOM 15114 O O . ASN H 1 26 ? 30.883 -24.286 -20.547 1.00 56.25 26 ASN H O 1
ATOM 15119 N N . ARG H 1 27 ? 30.391 -22.102 -20.318 1.00 55.54 27 ARG H N 1
ATOM 15120 C CA . ARG H 1 27 ? 31.712 -21.635 -20.710 1.00 56.96 27 ARG H CA 1
ATOM 15121 C C . ARG H 1 27 ? 32.159 -20.551 -19.743 1.00 57.51 27 ARG H C 1
ATOM 15122 O O . ARG H 1 27 ? 32.430 -19.420 -20.149 1.00 60.66 27 ARG H O 1
ATOM 15130 N N . PRO H 1 28 ? 32.229 -20.903 -18.448 1.00 61.93 28 PRO H N 1
ATOM 15131 C CA . PRO H 1 28 ? 32.508 -19.934 -17.383 1.00 63.22 28 PRO H CA 1
ATOM 15132 C C . PRO H 1 28 ? 33.867 -19.260 -17.521 1.00 67.64 28 PRO H C 1
ATOM 15133 O O . PRO H 1 28 ? 34.068 -18.193 -16.945 1.00 71.31 28 PRO H O 1
ATOM 15137 N N . HIS H 1 29 ? 34.772 -19.856 -18.291 1.00 74.11 29 HIS H N 1
ATOM 15138 C CA . HIS H 1 29 ? 36.082 -19.256 -18.525 1.00 78.74 29 HIS H CA 1
ATOM 15139 C C . HIS H 1 29 ? 35.965 -18.065 -19.472 1.00 76.81 29 HIS H C 1
ATOM 15140 O O . HIS H 1 29 ? 36.914 -17.299 -19.648 1.00 75.11 29 HIS H O 1
ATOM 15147 N N . LYS H 1 30 ? 34.791 -17.936 -20.089 1.00 69.34 30 LYS H N 1
ATOM 15148 C CA . LYS H 1 30 ? 34.468 -16.821 -20.977 1.00 66.67 30 LYS H CA 1
ATOM 15149 C C . LYS H 1 30 ? 33.258 -16.029 -20.524 1.00 67.52 30 LYS H C 1
ATOM 15150 O O . LYS H 1 30 ? 32.593 -15.403 -21.351 1.00 71.24 30 LYS H O 1
ATOM 15156 N N . ARG H 1 31 ? 32.965 -16.044 -19.230 1.00 64.18 31 ARG H N 1
ATOM 15157 C CA . ARG H 1 31 ? 31.741 -15.417 -18.752 1.00 61.89 31 ARG H CA 1
ATOM 15158 C C . ARG H 1 31 ? 30.557 -15.964 -19.543 1.00 55.60 31 ARG H C 1
ATOM 15159 O O . ARG H 1 31 ? 29.592 -15.242 -19.817 1.00 49.83 31 ARG H O 1
ATOM 15167 N N . ASN H 1 32 ? 30.638 -17.239 -19.913 1.00 56.53 32 ASN H N 1
ATOM 15168 C CA . ASN H 1 32 ? 29.550 -17.903 -20.629 1.00 52.03 32 ASN H CA 1
ATOM 15169 C C . ASN H 1 32 ? 29.148 -17.240 -21.956 1.00 52.34 32 ASN H C 1
ATOM 15170 O O . ASN H 1 32 ? 27.974 -17.252 -22.349 1.00 51.89 32 ASN H O 1
ATOM 15175 N N . ALA H 1 33 ? 30.132 -16.666 -22.645 1.00 49.99 33 ALA H N 1
ATOM 15176 C CA . ALA H 1 33 ? 29.935 -16.183 -24.012 1.00 46.82 33 ALA H CA 1
ATOM 15177 C C . ALA H 1 33 ? 29.651 -17.368 -24.919 1.00 48.24 33 ALA H C 1
ATOM 15178 O O . ALA H 1 33 ? 30.211 -18.448 -24.730 1.00 55.80 33 ALA H O 1
ATOM 15180 N N . PHE H 1 34 ? 28.799 -17.169 -25.918 1.00 48.07 34 PHE H N 1
ATOM 15181 C CA . PHE H 1 34 ? 28.487 -18.241 -26.861 1.00 48.39 34 PHE H CA 1
ATOM 15182 C C . PHE H 1 34 ? 29.264 -18.165 -28.173 1.00 55.92 34 PHE H C 1
ATOM 15183 O O . PHE H 1 34 ? 29.408 -17.095 -28.768 1.00 52.88 34 PHE H O 1
ATOM 15191 N N . ARG H 1 35 ? 29.793 -19.306 -28.598 1.00 58.72 35 ARG H N 1
ATOM 15192 C CA . ARG H 1 35 ? 30.311 -19.429 -29.948 1.00 58.78 35 ARG H CA 1
ATOM 15193 C C . ARG H 1 35 ? 29.227 -20.118 -30.772 1.00 57.06 35 ARG H C 1
ATOM 15194 O O . ARG H 1 35 ? 28.258 -20.638 -30.214 1.00 59.59 35 ARG H O 1
ATOM 15202 N N . PRO H 1 36 ? 29.381 -20.125 -32.104 1.00 54.16 36 PRO H N 1
ATOM 15203 C CA . PRO H 1 36 ? 28.337 -20.691 -32.963 1.00 52.25 36 PRO H CA 1
ATOM 15204 C C . PRO H 1 36 ? 27.908 -22.090 -32.524 1.00 51.10 36 PRO H C 1
ATOM 15205 O O . PRO H 1 36 ? 26.715 -22.399 -32.566 1.00 49.81 36 PRO H O 1
ATOM 15209 N N . GLN H 1 37 ? 28.855 -22.915 -32.087 1.00 48.89 37 GLN H N 1
ATOM 15210 C CA . GLN H 1 37 ? 28.510 -24.244 -31.595 1.00 50.49 37 GLN H CA 1
ATOM 15211 C C . GLN H 1 37 ? 27.614 -24.166 -30.362 1.00 45.71 37 GLN H C 1
ATOM 15212 O O . GLN H 1 37 ? 26.716 -24.987 -30.182 1.00 46.15 37 GLN H O 1
ATOM 15218 N N . THR H 1 38 ? 27.874 -23.188 -29.501 1.00 45.36 38 THR H N 1
ATOM 15219 C CA . THR H 1 38 ? 27.069 -23.002 -28.298 1.00 45.63 38 THR H CA 1
ATOM 15220 C C . THR H 1 38 ? 25.621 -22.748 -28.692 1.00 48.85 38 THR H C 1
ATOM 15221 O O . THR H 1 38 ? 24.693 -23.288 -28.081 1.00 45.50 38 THR H O 1
ATOM 15225 N N . VAL H 1 39 ? 25.439 -21.912 -29.713 1.00 48.49 39 VAL H N 1
ATOM 15226 C CA . VAL H 1 39 ? 24.106 -21.573 -30.200 1.00 46.57 39 VAL H CA 1
ATOM 15227 C C . VAL H 1 39 ? 23.404 -22.779 -30.802 1.00 43.37 39 VAL H C 1
ATOM 15228 O O . VAL H 1 39 ? 22.213 -22.998 -30.564 1.00 45.17 39 VAL H O 1
ATOM 15232 N N . PHE H 1 40 ? 24.138 -23.549 -31.595 1.00 45.68 40 PHE H N 1
ATOM 15233 C CA . PHE H 1 40 ? 23.597 -24.775 -32.165 1.00 49.79 40 PHE H CA 1
ATOM 15234 C C . PHE H 1 40 ? 23.106 -25.727 -31.070 1.00 50.65 40 PHE H C 1
ATOM 15235 O O . PHE H 1 40 ? 22.019 -26.302 -31.174 1.00 47.54 40 PHE H O 1
ATOM 15243 N N . GLU H 1 41 ? 23.905 -25.875 -30.016 1.00 48.10 41 GLU H N 1
ATOM 15244 C CA . GLU H 1 41 ? 23.559 -26.767 -28.912 1.00 44.77 41 GLU H CA 1
ATOM 15245 C C . GLU H 1 41 ? 22.381 -26.216 -28.123 1.00 40.92 41 GLU H C 1
ATOM 15246 O O . GLU H 1 41 ? 21.472 -26.958 -27.740 1.00 45.09 41 GLU H O 1
ATOM 15252 N N . LEU H 1 42 ? 22.397 -24.912 -27.873 1.00 37.84 42 LEU H N 1
ATOM 15253 C CA . LEU H 1 42 ? 21.263 -24.277 -27.211 1.00 41.67 42 LEU H CA 1
ATOM 15254 C C . LEU H 1 42 ? 19.987 -24.521 -28.012 1.00 40.32 42 LEU H C 1
ATOM 15255 O O . LEU H 1 42 ? 18.961 -24.901 -27.453 1.00 37.19 42 LEU H O 1
ATOM 15260 N N . TYR H 1 43 ? 20.067 -24.322 -29.327 1.00 41.23 43 TYR H N 1
ATOM 15261 C CA . TYR H 1 43 ? 18.917 -24.519 -30.212 1.00 40.43 43 TYR H CA 1
ATOM 15262 C C . TYR H 1 43 ? 18.411 -25.953 -30.130 1.00 44.38 43 TYR H C 1
ATOM 15263 O O . TYR H 1 43 ? 17.202 -26.195 -30.023 1.00 37.47 43 TYR H O 1
ATOM 15272 N N . ASP H 1 44 ? 19.351 -26.895 -30.172 1.00 46.10 44 ASP H N 1
ATOM 15273 C CA . ASP H 1 44 ? 19.034 -28.313 -30.089 1.00 48.58 44 ASP H CA 1
ATOM 15274 C C . ASP H 1 44 ? 18.299 -28.640 -28.791 1.00 40.05 44 ASP H C 1
ATOM 15275 O O . ASP H 1 44 ? 17.306 -29.365 -28.800 1.00 41.29 44 ASP H O 1
ATOM 15280 N N . ALA H 1 45 ? 18.785 -28.096 -27.680 1.00 39.17 45 ALA H N 1
ATOM 15281 C CA . ALA H 1 45 ? 18.196 -28.370 -26.374 1.00 35.48 45 ALA H CA 1
ATOM 15282 C C . ALA H 1 45 ? 16.797 -27.779 -26.239 1.00 37.79 45 ALA H C 1
ATOM 15283 O O . ALA H 1 45 ? 15.881 -28.427 -25.720 1.00 40.01 45 ALA H O 1
ATOM 15285 N N . PHE H 1 46 ? 16.629 -26.544 -26.696 1.00 36.61 46 PHE H N 1
ATOM 15286 C CA . PHE H 1 46 ? 15.307 -25.933 -26.687 1.00 36.64 46 PHE H CA 1
ATOM 15287 C C . PHE H 1 46 ? 14.308 -26.682 -27.576 1.00 37.52 46 PHE H C 1
ATOM 15288 O O . PHE H 1 46 ? 13.139 -26.840 -27.203 1.00 32.18 46 PHE H O 1
ATOM 15296 N N . CYS H 1 47 ? 14.762 -27.145 -28.740 1.00 36.37 47 CYS H N 1
ATOM 15297 C CA . CYS H 1 47 ? 13.915 -27.971 -29.609 1.00 34.50 47 CYS H CA 1
ATOM 15298 C C . CYS H 1 47 ? 13.509 -29.250 -28.895 1.00 35.61 47 CYS H C 1
ATOM 15299 O O . CYS H 1 47 ? 12.355 -29.663 -28.942 1.00 37.21 47 CYS H O 1
ATOM 15302 N N . ASN H 1 48 ? 14.476 -29.876 -28.237 1.00 40.64 48 ASN H N 1
ATOM 15303 C CA . ASN H 1 48 ? 14.199 -31.058 -27.442 1.00 43.14 48 ASN H CA 1
ATOM 15304 C C . ASN H 1 48 ? 13.142 -30.771 -26.377 1.00 42.16 48 ASN H C 1
ATOM 15305 O O . ASN H 1 48 ? 12.139 -31.485 -26.277 1.00 40.96 48 ASN H O 1
ATOM 15310 N N . ALA H 1 49 ? 13.343 -29.710 -25.602 1.00 36.52 49 ALA H N 1
ATOM 15311 C CA . ALA H 1 49 ? 12.352 -29.342 -24.592 1.00 36.35 49 ALA H CA 1
ATOM 15312 C C . ALA H 1 49 ? 10.999 -29.080 -25.245 1.00 36.94 49 ALA H C 1
ATOM 15313 O O . ALA H 1 49 ? 9.960 -29.500 -24.733 1.00 39.79 49 ALA H O 1
ATOM 15315 N N . ARG H 1 50 ? 11.016 -28.399 -26.390 1.00 40.88 50 ARG H N 1
ATOM 15316 C CA . ARG H 1 50 ? 9.781 -28.085 -27.107 1.00 38.01 50 ARG H CA 1
ATOM 15317 C C . ARG H 1 50 ? 9.042 -29.361 -27.483 1.00 40.73 50 ARG H C 1
ATOM 15318 O O . ARG H 1 50 ? 7.812 -29.416 -27.425 1.00 40.72 50 ARG H O 1
ATOM 15326 N N . GLU H 1 51 ? 9.801 -30.385 -27.862 1.00 40.15 51 GLU H N 1
ATOM 15327 C CA . GLU H 1 51 ? 9.228 -31.646 -28.326 1.00 42.85 51 GLU H CA 1
ATOM 15328 C C . GLU H 1 51 ? 8.803 -32.587 -27.209 1.00 44.14 51 GLU H C 1
ATOM 15329 O O . GLU H 1 51 ? 8.096 -33.566 -27.452 1.00 46.03 51 GLU H O 1
ATOM 15335 N N . ASP H 1 52 ? 9.224 -32.289 -25.988 1.00 41.93 52 ASP H N 1
ATOM 15336 C CA . ASP H 1 52 ? 8.941 -33.164 -24.855 1.00 39.73 52 ASP H CA 1
ATOM 15337 C C . ASP H 1 52 ? 7.594 -32.801 -24.225 1.00 40.69 52 ASP H C 1
ATOM 15338 O O . ASP H 1 52 ? 7.468 -31.766 -23.569 1.00 37.47 52 ASP H O 1
ATOM 15343 N N . ASN H 1 53 ? 6.592 -33.656 -24.443 1.00 42.96 53 ASN H N 1
ATOM 15344 C CA . ASN H 1 53 ? 5.220 -33.405 -23.989 1.00 43.27 53 ASN H CA 1
ATOM 15345 C C . ASN H 1 53 ? 5.117 -33.237 -22.469 1.00 44.28 53 ASN H C 1
ATOM 15346 O O . ASN H 1 53 ? 4.084 -32.798 -21.953 1.00 31.76 53 ASN H O 1
ATOM 15351 N N . ARG H 1 54 ? 6.190 -33.592 -21.764 1.00 45.38 54 ARG H N 1
ATOM 15352 C CA . ARG H 1 54 ? 6.233 -33.510 -20.306 1.00 45.31 54 ARG H CA 1
ATOM 15353 C C . ARG H 1 54 ? 6.769 -32.159 -19.814 1.00 45.12 54 ARG H C 1
ATOM 15354 O O . ARG H 1 54 ? 6.529 -31.767 -18.665 1.00 37.67 54 ARG H O 1
ATOM 15358 N N . ILE H 1 55 ? 7.502 -31.454 -20.672 1.00 43.16 55 ILE H N 1
ATOM 15359 C CA . ILE H 1 55 ? 8.118 -30.185 -20.275 1.00 41.96 55 ILE H CA 1
ATOM 15360 C C . ILE H 1 55 ? 7.224 -28.977 -20.544 1.00 42.96 55 ILE H C 1
ATOM 15361 O O . ILE H 1 55 ? 6.808 -28.752 -21.680 1.00 41.06 55 ILE H O 1
ATOM 15366 N N . GLY H 1 56 ? 6.934 -28.199 -19.502 1.00 36.81 56 GLY H N 1
ATOM 15367 C CA . GLY H 1 56 ? 6.141 -26.986 -19.667 1.00 33.26 56 GLY H CA 1
ATOM 15368 C C . GLY H 1 56 ? 6.934 -25.702 -19.465 1.00 28.59 56 GLY H C 1
ATOM 15369 O O . GLY H 1 56 ? 6.538 -24.637 -19.938 1.00 33.73 56 GLY H O 1
ATOM 15370 N N . VAL H 1 57 ? 8.062 -25.806 -18.763 1.00 37.06 57 VAL H N 1
ATOM 15371 C CA . VAL H 1 57 ? 8.872 -24.642 -18.401 1.00 31.70 57 VAL H CA 1
ATOM 15372 C C . VAL H 1 57 ? 10.349 -24.931 -18.585 1.00 33.14 57 VAL H C 1
ATOM 15373 O O . VAL H 1 57 ? 10.824 -26.016 -18.261 1.00 31.63 57 VAL H O 1
ATOM 15377 N N . VAL H 1 58 ? 11.072 -23.960 -19.129 1.00 38.07 58 VAL H N 1
ATOM 15378 C CA . VAL H 1 58 ? 12.512 -24.094 -19.291 1.00 38.20 58 VAL H CA 1
ATOM 15379 C C . VAL H 1 58 ? 13.209 -23.017 -18.492 1.00 34.88 58 VAL H C 1
ATOM 15380 O O . VAL H 1 58 ? 12.896 -21.837 -18.617 1.00 33.71 58 VAL H O 1
ATOM 15384 N N . LEU H 1 59 ? 14.151 -23.434 -17.660 1.00 35.80 59 LEU H N 1
ATOM 15385 C CA . LEU H 1 59 ? 14.981 -22.498 -16.932 1.00 34.11 59 LEU H CA 1
ATOM 15386 C C . LEU H 1 59 ? 16.272 -22.337 -17.702 1.00 38.58 59 LEU H C 1
ATOM 15387 O O . LEU H 1 59 ? 16.959 -23.321 -17.975 1.00 40.94 59 LEU H O 1
ATOM 15392 N N . LEU H 1 60 ? 16.607 -21.101 -18.058 1.00 36.86 60 LEU H N 1
ATOM 15393 C CA . LEU H 1 60 ? 17.857 -20.837 -18.757 1.00 35.22 60 LEU H CA 1
ATOM 15394 C C . LEU H 1 60 ? 18.763 -20.045 -17.824 1.00 32.15 60 LEU H C 1
ATOM 15395 O O . LEU H 1 60 ? 18.349 -19.035 -17.261 1.00 36.48 60 LEU H O 1
ATOM 15400 N N . THR H 1 61 ? 19.999 -20.506 -17.658 1.00 29.80 61 THR H N 1
ATOM 15401 C CA . THR H 1 61 ? 20.921 -19.847 -16.748 1.00 38.33 61 THR H CA 1
ATOM 15402 C C . THR H 1 61 ? 22.354 -20.132 -17.158 1.00 45.93 61 THR H C 1
ATOM 15403 O O . THR H 1 61 ? 22.600 -20.878 -18.113 1.00 44.19 61 THR H O 1
ATOM 15407 N N . GLY H 1 62 ? 23.296 -19.522 -16.443 1.00 42.85 62 GLY H N 1
ATOM 15408 C CA . GLY H 1 62 ? 24.705 -19.701 -16.732 1.00 43.84 62 GLY H CA 1
ATOM 15409 C C . GLY H 1 62 ? 25.391 -20.478 -15.627 1.00 48.43 62 GLY H C 1
ATOM 15410 O O . GLY H 1 62 ? 24.985 -20.431 -14.463 1.00 42.67 62 GLY H O 1
ATOM 15411 N N . ALA H 1 63 ? 26.443 -21.196 -15.990 1.00 54.68 63 ALA H N 1
ATOM 15412 C CA . ALA H 1 63 ? 27.203 -21.957 -15.016 1.00 56.64 63 ALA H CA 1
ATOM 15413 C C . ALA H 1 63 ? 28.031 -21.008 -14.161 1.00 57.75 63 ALA H C 1
ATOM 15414 O O . ALA H 1 63 ? 28.614 -20.045 -14.672 1.00 52.96 63 ALA H O 1
ATOM 15416 N N . GLY H 1 64 ? 28.060 -21.274 -12.858 1.00 55.35 64 GLY H N 1
ATOM 15417 C CA . GLY H 1 64 ? 28.847 -20.485 -11.931 1.00 55.91 64 GLY H CA 1
ATOM 15418 C C . GLY H 1 64 ? 28.640 -20.966 -10.511 1.00 60.98 64 GLY H C 1
ATOM 15419 O O . GLY H 1 64 ? 27.772 -21.801 -10.256 1.00 64.50 64 GLY H O 1
ATOM 15420 N N . PRO H 1 65 ? 29.438 -20.440 -9.574 1.00 60.63 65 PRO H N 1
ATOM 15421 C CA . PRO H 1 65 ? 30.449 -19.417 -9.862 1.00 62.22 65 PRO H CA 1
ATOM 15422 C C . PRO H 1 65 ? 31.711 -19.983 -10.519 1.00 61.32 65 PRO H C 1
ATOM 15423 O O . PRO H 1 65 ? 31.964 -21.186 -10.479 1.00 61.01 65 PRO H O 1
ATOM 15427 N N . HIS H 1 66 ? 32.489 -19.099 -11.132 1.00 64.64 66 HIS H N 1
ATOM 15428 C CA . HIS H 1 66 ? 33.749 -19.473 -11.757 1.00 68.69 66 HIS H CA 1
ATOM 15429 C C . HIS H 1 66 ? 34.814 -19.600 -10.661 1.00 71.27 66 HIS H C 1
ATOM 15430 O O . HIS H 1 66 ? 34.569 -19.222 -9.514 1.00 72.68 66 HIS H O 1
ATOM 15437 N N . SER H 1 67 ? 35.992 -20.112 -11.008 1.00 69.53 67 SER H N 1
ATOM 15438 C CA . SER H 1 67 ? 37.037 -20.358 -10.011 1.00 73.28 67 SER H CA 1
ATOM 15439 C C . SER H 1 67 ? 37.437 -19.067 -9.299 1.00 74.69 67 SER H C 1
ATOM 15440 O O . SER H 1 67 ? 38.005 -19.089 -8.203 1.00 74.37 67 SER H O 1
ATOM 15443 N N . ASP H 1 68 ? 37.152 -17.948 -9.958 1.00 76.61 68 ASP H N 1
ATOM 15444 C CA . ASP H 1 68 ? 37.434 -16.617 -9.443 1.00 76.81 68 ASP H CA 1
ATOM 15445 C C . ASP H 1 68 ? 36.298 -16.043 -8.592 1.00 77.69 68 ASP H C 1
ATOM 15446 O O . ASP H 1 68 ? 36.338 -14.874 -8.204 1.00 76.29 68 ASP H O 1
ATOM 15451 N N . GLY H 1 69 ? 35.291 -16.864 -8.306 1.00 76.63 69 GLY H N 1
ATOM 15452 C CA . GLY H 1 69 ? 34.144 -16.423 -7.530 1.00 71.62 69 GLY H CA 1
ATOM 15453 C C . GLY H 1 69 ? 33.069 -15.652 -8.292 1.00 66.25 69 GLY H C 1
ATOM 15454 O O . GLY H 1 69 ? 32.047 -15.286 -7.709 1.00 61.15 69 GLY H O 1
ATOM 15455 N N . LYS H 1 70 ? 33.278 -15.424 -9.588 1.00 66.91 70 LYS H N 1
ATOM 15456 C CA . LYS H 1 70 ? 32.373 -14.588 -10.386 1.00 64.11 70 LYS H CA 1
ATOM 15457 C C . LYS H 1 70 ? 31.198 -15.358 -10.991 1.00 53.74 70 LYS H C 1
ATOM 15458 O O . LYS H 1 70 ? 31.320 -16.537 -11.326 1.00 58.14 70 LYS H O 1
ATOM 15464 N N . TYR H 1 71 ? 30.056 -14.685 -11.110 1.00 43.37 71 TYR H N 1
ATOM 15465 C CA . TYR H 1 71 ? 28.875 -15.268 -11.742 1.00 40.35 71 TYR H CA 1
ATOM 15466 C C . TYR H 1 71 ? 28.622 -14.648 -13.101 1.00 41.72 71 TYR H C 1
ATOM 15467 O O . TYR H 1 71 ? 28.921 -13.479 -13.318 1.00 41.22 71 TYR H O 1
ATOM 15476 N N . ALA H 1 72 ? 28.043 -15.430 -14.004 1.00 42.74 72 ALA H N 1
ATOM 15477 C CA . ALA H 1 72 ? 27.640 -14.908 -15.297 1.00 46.10 72 ALA H CA 1
ATOM 15478 C C . ALA H 1 72 ? 26.515 -15.727 -15.914 1.00 42.34 72 ALA H C 1
ATOM 15479 O O . ALA H 1 72 ? 26.570 -16.957 -15.960 1.00 42.89 72 ALA H O 1
ATOM 15481 N N . PHE H 1 73 ? 25.497 -15.025 -16.392 1.00 49.13 73 PHE H N 1
ATOM 15482 C CA . PHE H 1 73 ? 24.437 -15.635 -17.174 1.00 48.54 73 PHE H CA 1
ATOM 15483 C C . PHE H 1 73 ? 24.965 -15.862 -18.588 1.00 49.26 73 PHE H C 1
ATOM 15484 O O . PHE H 1 73 ? 25.021 -16.987 -19.072 1.00 49.66 73 PHE H O 1
ATOM 15492 N N . CYS H 1 74 ? 25.394 -14.778 -19.221 1.00 49.54 74 CYS H N 1
ATOM 15493 C CA . CYS H 1 74 ? 25.921 -14.825 -20.585 1.00 50.26 74 CYS H CA 1
ATOM 15494 C C . CYS H 1 74 ? 26.467 -13.455 -20.955 1.00 50.65 74 CYS H C 1
ATOM 15495 O O . CYS H 1 74 ? 25.814 -12.440 -20.719 1.00 50.08 74 CYS H O 1
ATOM 15498 N N . SER H 1 75 ? 27.650 -13.430 -21.562 1.00 51.72 75 SER H N 1
ATOM 15499 C CA . SER H 1 75 ? 28.300 -12.170 -21.917 1.00 52.33 75 SER H CA 1
ATOM 15500 C C . SER H 1 75 ? 28.158 -11.828 -23.400 1.00 57.74 75 SER H C 1
ATOM 15501 O O . SER H 1 75 ? 28.838 -10.935 -23.916 1.00 55.64 75 SER H O 1
ATOM 15504 N N . GLY H 1 76 ? 27.265 -12.542 -24.074 1.00 52.10 76 GLY H N 1
ATOM 15505 C CA . GLY H 1 76 ? 26.952 -12.280 -25.466 1.00 52.32 76 GLY H CA 1
ATOM 15506 C C . GLY H 1 76 ? 27.854 -13.009 -26.440 1.00 53.31 76 GLY H C 1
ATOM 15507 O O . GLY H 1 76 ? 28.488 -14.010 -26.093 1.00 53.72 76 GLY H O 1
ATOM 15508 N N . GLY H 1 77 ? 27.934 -12.490 -27.661 1.00 53.82 77 GLY H N 1
ATOM 15509 C CA . GLY H 1 77 ? 28.710 -13.150 -28.690 1.00 56.08 77 GLY H CA 1
ATOM 15510 C C . GLY H 1 77 ? 30.189 -13.129 -28.377 1.00 59.91 77 GLY H C 1
ATOM 15511 O O . GLY H 1 77 ? 30.747 -12.080 -28.038 1.00 56.15 77 GLY H O 1
ATOM 15512 N N . ASP H 1 78 ? 30.824 -14.290 -28.513 1.00 56.45 78 ASP H N 1
ATOM 15513 C CA . ASP H 1 78 ? 32.252 -14.435 -28.282 1.00 65.47 78 ASP H CA 1
ATOM 15514 C C . ASP H 1 78 ? 33.044 -13.639 -29.336 1.00 69.87 78 ASP H C 1
ATOM 15515 O O . ASP H 1 78 ? 33.149 -14.051 -30.500 1.00 64.70 78 ASP H O 1
ATOM 15520 N N . GLN H 1 79 ? 33.583 -12.491 -28.922 1.00 73.48 79 GLN H N 1
ATOM 15521 C CA . GLN H 1 79 ? 34.292 -11.586 -29.835 1.00 74.23 79 GLN H CA 1
ATOM 15522 C C . GLN H 1 79 ? 35.572 -12.203 -30.375 1.00 72.13 79 GLN H C 1
ATOM 15523 O O . GLN H 1 79 ? 36.142 -11.724 -31.356 1.00 66.47 79 GLN H O 1
ATOM 15529 N N . SER H 1 80 ? 36.029 -13.259 -29.714 1.00 73.61 80 SER H N 1
ATOM 15530 C CA . SER H 1 80 ? 37.261 -13.927 -30.103 1.00 73.92 80 SER H CA 1
ATOM 15531 C C . SER H 1 80 ? 37.100 -14.720 -31.402 1.00 70.70 80 SER H C 1
ATOM 15532 O O . SER H 1 80 ? 38.089 -15.163 -31.985 1.00 69.24 80 SER H O 1
ATOM 15535 N N . VAL H 1 81 ? 35.854 -14.910 -31.839 1.00 67.51 81 VAL H N 1
ATOM 15536 C CA . VAL H 1 81 ? 35.573 -15.569 -33.116 1.00 65.05 81 VAL H CA 1
ATOM 15537 C C . VAL H 1 81 ? 34.846 -14.654 -34.111 1.00 68.23 81 VAL H C 1
ATOM 15538 O O . VAL H 1 81 ? 34.407 -15.106 -35.171 1.00 69.70 81 VAL H O 1
ATOM 15542 N N . ARG H 1 82 ? 34.742 -13.369 -33.781 1.00 69.37 82 ARG H N 1
ATOM 15543 C CA . ARG H 1 82 ? 34.055 -12.417 -34.648 1.00 74.21 82 ARG H CA 1
ATOM 15544 C C . ARG H 1 82 ? 34.895 -12.051 -35.870 1.00 74.04 82 ARG H C 1
ATOM 15545 O O . ARG H 1 82 ? 36.060 -11.668 -35.747 1.00 73.67 82 ARG H O 1
ATOM 15553 N N . GLY H 1 83 ? 34.288 -12.177 -37.048 1.00 72.40 83 GLY H N 1
ATOM 15554 C CA . GLY H 1 83 ? 34.941 -11.844 -38.302 1.00 71.95 83 GLY H CA 1
ATOM 15555 C C . GLY H 1 83 ? 34.086 -11.008 -39.237 1.00 73.17 83 GLY H C 1
ATOM 15556 O O . GLY H 1 83 ? 33.220 -10.243 -38.800 1.00 63.19 83 GLY H O 1
ATOM 15557 N N . GLU H 1 84 ? 34.353 -11.161 -40.533 1.00 74.06 84 GLU H N 1
ATOM 15558 C CA . GLU H 1 84 ? 33.683 -10.412 -41.593 1.00 76.77 84 GLU H CA 1
ATOM 15559 C C . GLU H 1 84 ? 32.217 -10.805 -41.743 1.00 73.16 84 GLU H C 1
ATOM 15560 O O . GLU H 1 84 ? 31.920 -11.917 -42.182 1.00 76.71 84 GLU H O 1
ATOM 15566 N N . GLY H 1 85 ? 31.304 -9.901 -41.393 1.00 68.92 85 GLY H N 1
ATOM 15567 C CA . GLY H 1 85 ? 29.882 -10.157 -41.563 1.00 62.67 85 GLY H CA 1
ATOM 15568 C C . GLY H 1 85 ? 29.247 -11.009 -40.469 1.00 71.03 85 GLY H C 1
ATOM 15569 O O . GLY H 1 85 ? 28.055 -11.325 -40.540 1.00 71.23 85 GLY H O 1
ATOM 15570 N N . GLY H 1 86 ? 30.020 -11.381 -39.450 1.00 64.82 86 GLY H N 1
ATOM 15571 C CA . GLY H 1 86 ? 29.479 -12.217 -38.386 1.00 65.98 86 GLY H CA 1
ATOM 15572 C C . GLY H 1 86 ? 30.497 -12.992 -37.564 1.00 66.68 86 GLY H C 1
ATOM 15573 O O . GLY H 1 86 ? 31.699 -12.723 -37.611 1.00 66.22 86 GLY H O 1
ATOM 15574 N N . TYR H 1 87 ? 30.000 -13.955 -36.793 1.00 69.84 87 TYR H N 1
ATOM 15575 C CA . TYR H 1 87 ? 30.843 -14.824 -35.969 1.00 73.02 87 TYR H CA 1
ATOM 15576 C C . TYR H 1 87 ? 31.230 -16.133 -36.681 1.00 74.01 87 TYR H C 1
ATOM 15577 O O . TYR H 1 87 ? 30.362 -16.913 -37.088 1.00 71.48 87 TYR H O 1
ATOM 15586 N N . ILE H 1 88 ? 32.536 -16.358 -36.830 1.00 74.77 88 ILE H N 1
ATOM 15587 C CA . ILE H 1 88 ? 33.066 -17.474 -37.620 1.00 78.60 88 ILE H CA 1
ATOM 15588 C C . ILE H 1 88 ? 33.064 -18.827 -36.891 1.00 77.64 88 ILE H C 1
ATOM 15589 O O . ILE H 1 88 ? 33.694 -18.983 -35.844 1.00 77.70 88 ILE H O 1
ATOM 15594 N N . ASP H 1 89 ? 32.333 -19.790 -37.453 1.00 78.35 89 ASP H N 1
ATOM 15595 C CA . ASP H 1 89 ? 32.297 -21.170 -36.953 1.00 82.74 89 ASP H CA 1
ATOM 15596 C C . ASP H 1 89 ? 33.481 -22.019 -37.437 1.00 88.00 89 ASP H C 1
ATOM 15597 O O . ASP H 1 89 ? 34.383 -21.519 -38.111 1.00 84.81 89 ASP H O 1
ATOM 15602 N N . ASP H 1 90 ? 33.461 -23.304 -37.089 1.00 95.0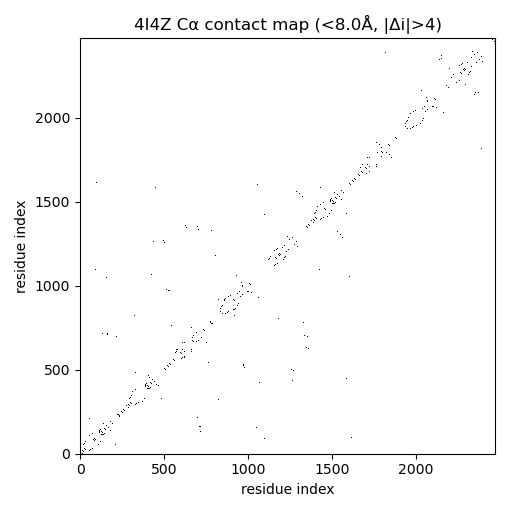0 90 ASP H N 1
ATOM 15603 C CA . ASP H 1 90 ? 34.558 -24.218 -37.401 1.00 98.75 90 ASP H CA 1
ATOM 15604 C C . ASP H 1 90 ? 34.685 -24.486 -38.902 1.00 97.94 90 ASP H C 1
ATOM 15605 O O . ASP H 1 90 ? 35.644 -25.121 -39.345 1.00 98.57 90 ASP H O 1
ATOM 15610 N N . GLN H 1 91 ? 33.706 -24.030 -39.680 1.00 97.91 91 GLN H N 1
ATOM 15611 C CA . GLN H 1 91 ? 33.760 -24.199 -41.133 1.00 94.72 91 GLN H CA 1
ATOM 15612 C C . GLN H 1 91 ? 34.157 -22.932 -41.906 1.00 86.45 91 GLN H C 1
ATOM 15613 O O . GLN H 1 91 ? 34.296 -22.966 -43.134 1.00 80.83 91 GLN H O 1
ATOM 15619 N N . GLY H 1 92 ? 34.369 -21.830 -41.192 1.00 83.29 92 GLY H N 1
ATOM 15620 C CA . GLY H 1 92 ? 34.780 -20.585 -41.822 1.00 86.31 92 GLY H CA 1
ATOM 15621 C C . GLY H 1 92 ? 33.640 -19.668 -42.246 1.00 87.70 92 GLY H C 1
ATOM 15622 O O . GLY H 1 92 ? 33.866 -18.630 -42.873 1.00 90.09 92 GLY H O 1
ATOM 15623 N N . THR H 1 93 ? 32.414 -20.058 -41.904 1.00 85.75 93 THR H N 1
ATOM 15624 C CA . THR H 1 93 ? 31.206 -19.299 -42.242 1.00 83.76 93 THR H CA 1
ATOM 15625 C C . THR H 1 93 ? 30.812 -18.241 -41.205 1.00 82.60 93 THR H C 1
ATOM 15626 O O . THR H 1 93 ? 30.675 -18.543 -40.016 1.00 80.80 93 THR H O 1
ATOM 15630 N N . PRO H 1 94 ? 30.628 -16.990 -41.658 1.00 80.13 94 PRO H N 1
ATOM 15631 C CA . PRO H 1 94 ? 30.136 -15.937 -40.761 1.00 76.75 94 PRO H CA 1
ATOM 15632 C C . PRO H 1 94 ? 28.675 -16.193 -40.384 1.00 71.69 94 PRO H C 1
ATOM 15633 O O . PRO H 1 94 ? 27.865 -16.495 -41.267 1.00 64.95 94 PRO H O 1
ATOM 15637 N N . ARG H 1 95 ? 28.349 -16.084 -39.096 1.00 68.56 95 ARG H N 1
ATOM 15638 C CA . ARG H 1 95 ? 27.000 -16.397 -38.621 1.00 70.66 95 ARG H CA 1
ATOM 15639 C C . ARG H 1 95 ? 26.406 -15.399 -37.638 1.00 66.12 95 ARG H C 1
ATOM 15640 O O . ARG H 1 95 ? 27.118 -14.758 -36.858 1.00 62.98 95 ARG H O 1
ATOM 15648 N N . LEU H 1 96 ? 25.082 -15.304 -37.680 1.00 66.43 96 LEU H N 1
ATOM 15649 C CA . LEU H 1 96 ? 24.312 -14.590 -36.672 1.00 65.96 96 LEU H CA 1
ATOM 15650 C C . LEU H 1 96 ? 23.202 -15.512 -36.172 1.00 65.07 96 LEU H C 1
ATOM 15651 O O . LEU H 1 96 ? 22.051 -15.095 -36.024 1.00 55.06 96 LEU H O 1
ATOM 15656 N N . ASN H 1 97 ? 23.554 -16.763 -35.889 1.00 55.88 97 ASN H N 1
ATOM 15657 C CA . ASN H 1 97 ? 22.528 -17.754 -35.580 1.00 60.46 97 ASN H CA 1
ATOM 15658 C C . ASN H 1 97 ? 21.827 -17.557 -34.243 1.00 54.33 97 ASN H C 1
ATOM 15659 O O . ASN H 1 97 ? 20.847 -18.241 -33.954 1.00 53.98 97 ASN H O 1
ATOM 15664 N N . VAL H 1 98 ? 22.308 -16.609 -33.440 1.00 37.69 98 VAL H N 1
ATOM 15665 C CA . VAL H 1 98 ? 21.597 -16.255 -32.212 1.00 36.58 98 VAL H CA 1
ATOM 15666 C C . VAL H 1 98 ? 20.213 -15.712 -32.579 1.00 36.08 98 VAL H C 1
ATOM 15667 O O . VAL H 1 98 ? 19.278 -15.804 -31.793 1.00 35.00 98 VAL H O 1
ATOM 15671 N N . LEU H 1 99 ? 20.076 -15.167 -33.788 1.00 37.42 99 LEU H N 1
ATOM 15672 C CA . LEU H 1 99 ? 18.769 -14.684 -34.241 1.00 34.44 99 LEU H CA 1
ATOM 15673 C C . LEU H 1 99 ? 17.759 -15.829 -34.303 1.00 37.27 99 LEU H C 1
ATOM 15674 O O . LEU H 1 99 ? 16.598 -15.675 -33.908 1.00 38.92 99 LEU H O 1
ATOM 15679 N N . ASP H 1 100 ? 18.214 -16.984 -34.783 1.00 32.13 100 ASP H N 1
ATOM 15680 C CA . ASP H 1 100 ? 17.372 -18.172 -34.840 1.00 31.91 100 ASP H CA 1
ATOM 15681 C C . ASP H 1 100 ? 17.018 -18.670 -33.448 1.00 36.06 100 ASP H C 1
ATOM 15682 O O . ASP H 1 100 ? 15.896 -19.126 -33.204 1.00 34.62 100 ASP H O 1
ATOM 15687 N N . LEU H 1 101 ? 17.979 -18.591 -32.533 1.00 37.92 101 LEU H N 1
ATOM 15688 C CA . LEU H 1 101 ? 17.737 -18.999 -31.158 1.00 30.88 101 LEU H CA 1
ATOM 15689 C C . LEU H 1 101 ? 16.698 -18.082 -30.513 1.00 36.08 101 LEU H C 1
ATOM 15690 O O . LEU H 1 101 ? 15.789 -18.538 -29.815 1.00 35.47 101 LEU H O 1
ATOM 15695 N N . GLN H 1 102 ? 16.836 -16.780 -30.757 1.00 36.41 102 GLN H N 1
ATOM 15696 C CA . GLN H 1 102 ? 15.871 -15.799 -30.263 1.00 36.00 102 GLN H CA 1
ATOM 15697 C C . GLN H 1 102 ? 14.453 -16.153 -30.695 1.00 39.77 102 GLN H C 1
ATOM 15698 O O . GLN H 1 102 ? 13.528 -16.171 -29.875 1.00 33.87 102 GLN H O 1
ATOM 15704 N N . ARG H 1 103 ? 14.289 -16.448 -31.983 1.00 33.23 103 ARG H N 1
ATOM 15705 C CA . ARG H 1 103 ? 12.969 -16.749 -32.528 1.00 35.50 103 ARG H CA 1
ATOM 15706 C C . ARG H 1 103 ? 12.365 -17.992 -31.887 1.00 32.36 103 ARG H C 1
ATOM 15707 O O . ARG H 1 103 ? 11.160 -18.052 -31.614 1.00 33.17 103 ARG H O 1
ATOM 15715 N N . LEU H 1 104 ? 13.211 -18.992 -31.677 1.00 33.53 104 LEU H N 1
ATOM 15716 C CA . LEU H 1 104 ? 12.787 -20.243 -31.061 1.00 34.39 104 LEU H CA 1
ATOM 15717 C C . LEU H 1 104 ? 12.280 -20.050 -29.629 1.00 34.36 104 LEU H C 1
ATOM 15718 O O . LEU H 1 104 ? 11.186 -20.508 -29.256 1.00 31.93 104 LEU H O 1
ATOM 15723 N N . ILE H 1 105 ? 13.077 -19.360 -28.824 1.00 33.16 105 ILE H N 1
ATOM 15724 C CA . ILE H 1 105 ? 12.691 -19.088 -27.448 1.00 29.74 105 ILE H CA 1
ATOM 15725 C C . ILE H 1 105 ? 11.389 -18.311 -27.437 1.00 34.46 105 ILE H C 1
ATOM 15726 O O . ILE H 1 105 ? 10.484 -18.586 -26.648 1.00 35.68 105 ILE H O 1
ATOM 15731 N N . ARG H 1 106 ? 11.290 -17.347 -28.343 1.00 31.97 106 ARG H N 1
ATOM 15732 C CA . ARG H 1 106 ? 10.129 -16.468 -28.406 1.00 32.74 106 ARG H CA 1
ATOM 15733 C C . ARG H 1 106 ? 8.837 -17.188 -28.810 1.00 31.56 106 ARG H C 1
ATOM 15734 O O . ARG H 1 106 ? 7.761 -16.864 -28.312 1.00 34.03 106 ARG H O 1
ATOM 15742 N N . SER H 1 107 ? 8.941 -18.146 -29.728 1.00 29.91 107 SER H N 1
ATOM 15743 C CA . SER H 1 107 ? 7.751 -18.786 -30.293 1.00 34.93 107 SER H CA 1
ATOM 15744 C C . SER H 1 107 ? 7.351 -20.126 -29.663 1.00 35.46 107 SER H C 1
ATOM 15745 O O . SER H 1 107 ? 6.178 -20.509 -29.724 1.00 34.88 107 SER H O 1
ATOM 15748 N N . MET H 1 108 ? 8.303 -20.850 -29.077 1.00 33.53 108 MET H N 1
ATOM 15749 C CA . MET H 1 108 ? 7.957 -22.152 -28.493 1.00 39.00 108 MET H CA 1
ATOM 15750 C C . MET H 1 108 ? 6.887 -22.014 -27.411 1.00 34.01 108 MET H C 1
ATOM 15751 O O . MET H 1 108 ? 6.948 -21.113 -26.562 1.00 37.52 108 MET H O 1
ATOM 15756 N N . PRO H 1 109 ? 5.895 -22.915 -27.451 1.00 31.73 109 PRO H N 1
ATOM 15757 C CA . PRO H 1 109 ? 4.732 -22.851 -26.564 1.00 31.84 109 PRO H CA 1
ATOM 15758 C C . PRO H 1 109 ? 5.037 -23.422 -25.192 1.00 34.38 109 PRO H C 1
ATOM 15759 O O . PRO H 1 109 ? 4.242 -24.203 -24.664 1.00 37.89 109 PRO H O 1
ATOM 15763 N N . LYS H 1 110 ? 6.202 -23.070 -24.651 1.00 32.61 110 LYS H N 1
ATOM 15764 C CA . LYS H 1 110 ? 6.534 -23.367 -23.267 1.00 30.67 110 LYS H CA 1
ATOM 15765 C C . LYS H 1 110 ? 7.107 -22.085 -22.669 1.00 35.02 110 LYS H C 1
ATOM 15766 O O . LYS H 1 110 ? 7.741 -21.299 -23.377 1.00 30.16 110 LYS H O 1
ATOM 15772 N N . VAL H 1 111 ? 6.902 -21.867 -21.377 1.00 29.52 111 VAL H N 1
ATOM 15773 C CA . VAL H 1 111 ? 7.444 -20.677 -20.737 1.00 28.85 111 VAL H CA 1
ATOM 15774 C C . VAL H 1 111 ? 8.943 -20.830 -20.478 1.00 32.19 111 VAL H C 1
ATOM 15775 O O . VAL H 1 111 ? 9.400 -21.846 -19.960 1.00 31.00 111 VAL H O 1
ATOM 15779 N N . VAL H 1 112 ? 9.712 -19.833 -20.897 1.00 33.55 112 VAL H N 1
ATOM 15780 C CA . VAL H 1 112 ? 11.143 -19.821 -20.658 1.00 32.43 112 VAL H CA 1
ATOM 15781 C C . VAL H 1 112 ? 11.498 -18.743 -19.633 1.00 38.86 112 VAL H C 1
ATOM 15782 O O . VAL H 1 112 ? 11.127 -17.578 -19.792 1.00 37.19 112 VAL H O 1
ATOM 15786 N N . ILE H 1 113 ? 12.200 -19.143 -18.576 1.00 31.12 113 ILE H N 1
ATOM 15787 C CA . ILE H 1 113 ? 12.596 -18.216 -17.518 1.00 35.98 113 ILE H CA 1
ATOM 15788 C C . ILE H 1 113 ? 14.111 -18.066 -17.480 1.00 37.07 113 ILE H C 1
ATOM 15789 O O . ILE H 1 113 ? 14.833 -19.046 -17.294 1.00 40.06 113 ILE H O 1
ATOM 15794 N N . ALA H 1 114 ? 14.595 -16.840 -17.664 1.00 32.21 114 ALA H N 1
ATOM 15795 C CA . ALA H 1 114 ? 16.018 -16.573 -17.495 1.00 33.39 114 ALA H CA 1
ATOM 15796 C C . ALA H 1 114 ? 16.339 -16.426 -16.021 1.00 34.49 114 ALA H C 1
ATOM 15797 O O . ALA H 1 114 ? 15.767 -15.575 -15.338 1.00 33.77 114 ALA H O 1
ATOM 15799 N N . LEU H 1 115 ? 17.275 -17.235 -15.533 1.00 32.05 115 LEU H N 1
ATOM 15800 C CA . LEU H 1 115 ? 17.729 -17.103 -14.150 1.00 30.20 115 LEU H CA 1
ATOM 15801 C C . LEU H 1 115 ? 19.085 -16.441 -14.199 1.00 39.28 115 LEU H C 1
ATOM 15802 O O . LEU H 1 115 ? 20.104 -17.083 -14.510 1.00 35.72 115 LEU H O 1
ATOM 15807 N N . VAL H 1 116 ? 19.105 -15.148 -13.887 1.00 30.60 116 VAL H N 1
ATOM 15808 C CA . VAL H 1 116 ? 20.308 -14.361 -14.095 1.00 30.90 116 VAL H CA 1
ATOM 15809 C C . VAL H 1 116 ? 21.085 -14.155 -12.797 1.00 35.82 116 VAL H C 1
ATOM 15810 O O . VAL H 1 116 ? 20.592 -13.520 -11.856 1.00 37.89 116 VAL H O 1
ATOM 15814 N N . ALA H 1 117 ? 22.275 -14.753 -12.740 1.00 33.31 117 ALA H N 1
ATOM 15815 C CA . ALA H 1 117 ? 23.261 -14.455 -11.705 1.00 35.97 117 ALA H CA 1
ATOM 15816 C C . ALA H 1 117 ? 24.482 -13.820 -12.359 1.00 38.34 117 ALA H C 1
ATOM 15817 O O . ALA H 1 117 ? 24.960 -14.302 -13.384 1.00 43.61 117 ALA H O 1
ATOM 15819 N N . GLY H 1 118 ? 24.996 -12.741 -11.786 1.00 38.44 118 GLY H N 1
ATOM 15820 C CA . GLY H 1 118 ? 26.136 -12.080 -12.398 1.00 34.80 118 GLY H CA 1
ATOM 15821 C C . GLY H 1 118 ? 25.780 -11.486 -13.752 1.00 36.05 118 GLY H C 1
ATOM 15822 O O . GLY H 1 118 ? 24.653 -11.027 -13.971 1.00 37.36 118 GLY H O 1
ATOM 15823 N N . TYR H 1 119 ? 26.730 -11.535 -14.678 1.00 35.79 119 TYR H N 1
ATOM 15824 C CA . TYR H 1 119 ? 26.631 -10.777 -15.924 1.00 41.88 119 TYR H CA 1
ATOM 15825 C C . TYR H 1 119 ? 25.651 -11.335 -16.934 1.00 40.75 119 TYR H C 1
ATOM 15826 O O . TYR H 1 119 ? 25.690 -12.522 -17.262 1.00 46.99 119 TYR H O 1
ATOM 15835 N N . ALA H 1 120 ? 24.737 -10.470 -17.373 1.00 38.98 120 ALA H N 1
ATOM 15836 C CA . ALA H 1 120 ? 23.943 -10.692 -18.571 1.00 38.02 120 ALA H CA 1
ATOM 15837 C C . ALA H 1 120 ? 24.193 -9.488 -19.473 1.00 42.83 120 ALA H C 1
ATOM 15838 O O . ALA H 1 120 ? 23.521 -8.455 -19.346 1.00 39.98 120 ALA H O 1
ATOM 15840 N N . ILE H 1 121 ? 25.151 -9.636 -20.390 1.00 37.04 121 ILE H N 1
ATOM 15841 C CA . ILE H 1 121 ? 25.716 -8.504 -21.122 1.00 35.21 121 ILE H CA 1
ATOM 15842 C C . ILE H 1 121 ? 25.678 -8.723 -22.635 1.00 40.03 121 ILE H C 1
ATOM 15843 O O . ILE H 1 121 ? 25.911 -9.839 -23.105 1.00 41.51 121 ILE H O 1
ATOM 15848 N N . GLY H 1 122 ? 25.379 -7.669 -23.395 1.00 40.73 122 GLY H N 1
ATOM 15849 C CA . GLY H 1 122 ? 25.381 -7.750 -24.847 1.00 37.72 122 GLY H CA 1
ATOM 15850 C C . GLY H 1 122 ? 24.384 -8.757 -25.383 1.00 39.14 122 GLY H C 1
ATOM 15851 O O . GLY H 1 122 ? 23.199 -8.725 -25.032 1.00 42.54 122 GLY H O 1
ATOM 15852 N N . GLY H 1 123 ? 24.856 -9.654 -26.245 1.00 43.51 123 GLY H N 1
ATOM 15853 C CA . GLY H 1 123 ? 24.004 -10.705 -26.772 1.00 44.29 123 GLY H CA 1
ATOM 15854 C C . GLY H 1 123 ? 23.409 -11.513 -25.633 1.00 41.46 123 GLY H C 1
ATOM 15855 O O . GLY H 1 123 ? 22.333 -12.108 -25.766 1.00 39.64 123 GLY H O 1
ATOM 15856 N N . GLY H 1 124 ? 24.118 -11.533 -24.507 1.00 43.79 124 GLY H N 1
ATOM 15857 C CA . GLY H 1 124 ? 23.623 -12.198 -23.312 1.00 38.98 124 GLY H CA 1
ATOM 15858 C C . GLY H 1 124 ? 22.452 -11.462 -22.687 1.00 37.61 124 GLY H C 1
ATOM 15859 O O . GLY H 1 124 ? 21.516 -12.077 -22.159 1.00 38.47 124 GLY H O 1
ATOM 15860 N N . HIS H 1 125 ? 22.490 -10.133 -22.757 1.00 35.13 125 HIS H N 1
ATOM 15861 C CA . HIS H 1 125 ? 21.374 -9.326 -22.263 1.00 32.31 125 HIS H CA 1
ATOM 15862 C C . HIS H 1 125 ? 20.125 -9.528 -23.115 1.00 37.09 125 HIS H C 1
ATOM 15863 O O . HIS H 1 125 ? 19.010 -9.596 -22.598 1.00 36.06 125 HIS H O 1
ATOM 15870 N N . VAL H 1 126 ? 20.306 -9.595 -24.433 1.00 39.87 126 VAL H N 1
ATOM 15871 C CA . VAL H 1 126 ? 19.166 -9.809 -25.307 1.00 31.73 126 VAL H CA 1
ATOM 15872 C C . VAL H 1 126 ? 18.518 -11.170 -25.082 1.00 34.63 126 VAL H C 1
ATOM 15873 O O . VAL H 1 126 ? 17.292 -11.296 -25.143 1.00 36.86 126 VAL H O 1
ATOM 15877 N N . LEU H 1 127 ? 19.333 -12.185 -24.801 1.00 36.41 127 LEU H N 1
ATOM 15878 C CA . LEU H 1 127 ? 18.787 -13.502 -24.475 1.00 43.11 127 LEU H CA 1
ATOM 15879 C C . LEU H 1 127 ? 17.852 -13.445 -23.279 1.00 37.11 127 LEU H C 1
ATOM 15880 O O . LEU H 1 127 ? 16.774 -14.049 -23.285 1.00 36.91 127 LEU H O 1
ATOM 15885 N N . HIS H 1 128 ? 18.259 -12.724 -22.245 1.00 33.82 128 HIS H N 1
ATOM 15886 C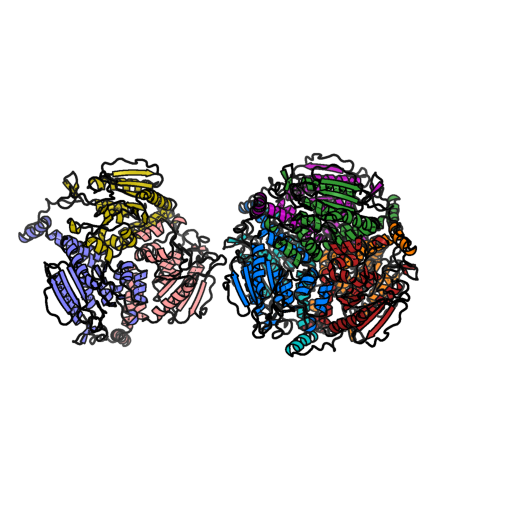 CA . HIS H 1 128 ? 17.393 -12.609 -21.079 1.00 33.32 128 HIS H CA 1
ATOM 15887 C C . HIS H 1 128 ? 16.094 -11.896 -21.450 1.00 34.30 128 HIS H C 1
ATOM 15888 O O . HIS H 1 128 ? 15.010 -12.301 -21.026 1.00 36.63 128 HIS H O 1
ATOM 15895 N N . LEU H 1 129 ? 16.199 -10.846 -22.264 1.00 33.50 129 LEU H N 1
ATOM 15896 C CA . LEU H 1 129 ? 15.015 -10.085 -22.644 1.00 28.50 129 LEU H CA 1
ATOM 15897 C C . LEU H 1 129 ? 13.983 -10.952 -23.355 1.00 34.06 129 LEU H C 1
ATOM 15898 O O . LEU H 1 129 ? 12.791 -10.859 -23.062 1.00 34.12 129 LEU H O 1
ATOM 15903 N N . VAL H 1 130 ? 14.429 -11.801 -24.280 1.00 32.00 130 VAL H N 1
ATOM 15904 C CA . VAL H 1 130 ? 13.487 -12.603 -25.064 1.00 29.95 130 VAL H CA 1
ATOM 15905 C C . VAL H 1 130 ? 12.897 -13.792 -24.315 1.00 27.97 130 VAL H C 1
ATOM 15906 O O . VAL H 1 130 ? 11.838 -14.288 -24.674 1.00 29.59 130 VAL H O 1
ATOM 15910 N N . CYS H 1 131 ? 13.534 -14.231 -23.243 1.00 32.36 131 CYS H N 1
ATOM 15911 C CA . CYS H 1 131 ? 12.860 -15.193 -22.381 1.00 31.02 131 CYS H CA 1
ATOM 15912 C C . CYS H 1 131 ? 11.573 -14.558 -21.849 1.00 31.56 131 CYS H C 1
ATOM 15913 O O . CYS H 1 131 ? 11.523 -13.339 -21.660 1.00 26.82 131 CYS H O 1
ATOM 15916 N N . ASP H 1 132 ? 10.530 -15.365 -21.662 1.00 26.60 132 ASP H N 1
ATOM 15917 C CA . ASP H 1 132 ? 9.259 -14.869 -21.129 1.00 35.20 132 ASP H CA 1
ATOM 15918 C C . ASP H 1 132 ? 9.462 -14.057 -19.850 1.00 34.91 132 ASP H C 1
ATOM 15919 O O . ASP H 1 132 ? 8.994 -12.917 -19.747 1.00 29.93 132 ASP H O 1
ATOM 15924 N N . LEU H 1 133 ? 10.185 -14.641 -18.896 1.00 28.35 133 LEU H N 1
ATOM 15925 C CA . LEU H 1 133 ? 10.358 -14.037 -17.582 1.00 29.82 133 LEU H CA 1
ATOM 15926 C C . LEU H 1 133 ? 11.835 -14.009 -17.224 1.00 33.84 133 LEU H C 1
ATOM 15927 O O . LEU H 1 133 ? 12.626 -14.767 -17.779 1.00 30.42 133 LEU H O 1
ATOM 15932 N N . THR H 1 134 ? 12.197 -13.120 -16.301 1.00 29.76 134 THR H N 1
ATOM 15933 C CA . THR H 1 134 ? 13.550 -13.053 -15.764 1.00 28.95 134 THR H CA 1
ATOM 15934 C C . THR H 1 134 ? 13.510 -12.956 -14.243 1.00 32.20 134 THR H C 1
ATOM 15935 O O . THR H 1 134 ? 12.852 -12.076 -13.683 1.00 33.02 134 THR H O 1
ATOM 15939 N N . ILE H 1 135 ? 14.190 -13.892 -13.586 1.00 30.07 135 ILE H N 1
ATOM 15940 C CA . ILE H 1 135 ? 14.416 -13.826 -12.145 1.00 29.73 135 ILE H CA 1
ATOM 15941 C C . ILE H 1 135 ? 15.897 -13.534 -12.000 1.00 31.93 135 ILE H C 1
ATOM 15942 O O . ILE H 1 135 ? 16.725 -14.210 -12.612 1.00 33.37 135 ILE H O 1
ATOM 15947 N N . ALA H 1 136 ? 16.233 -12.505 -11.235 1.00 28.41 136 ALA H N 1
ATOM 15948 C CA . ALA H 1 136 ? 17.621 -12.092 -11.080 1.00 32.75 136 ALA H CA 1
ATOM 15949 C C . ALA H 1 136 ? 18.109 -12.417 -9.682 1.00 33.13 136 ALA H C 1
ATOM 15950 O O . ALA H 1 136 ? 17.333 -12.358 -8.731 1.00 35.10 136 ALA H O 1
ATOM 15952 N N . ALA H 1 137 ? 19.376 -12.807 -9.556 1.00 37.80 137 ALA H N 1
ATOM 15953 C CA . ALA H 1 137 ? 20.001 -12.846 -8.240 1.00 39.69 137 ALA H CA 1
ATOM 15954 C C . ALA H 1 137 ? 20.417 -11.420 -7.933 1.00 37.16 137 ALA H C 1
ATOM 15955 O O . ALA H 1 137 ? 20.647 -10.633 -8.851 1.00 35.56 137 ALA H O 1
ATOM 15957 N N . ASP H 1 138 ? 20.520 -11.078 -6.655 1.00 37.68 138 ASP H N 1
ATOM 15958 C CA . ASP H 1 138 ? 20.875 -9.713 -6.294 1.00 40.09 138 ASP H CA 1
ATOM 15959 C C . ASP H 1 138 ? 22.275 -9.295 -6.757 1.00 40.73 138 ASP H C 1
ATOM 15960 O O . ASP H 1 138 ? 22.604 -8.108 -6.742 1.00 41.09 138 ASP H O 1
ATOM 15965 N N . ASN H 1 139 ? 23.104 -10.259 -7.157 1.00 32.72 139 ASN H N 1
ATOM 15966 C CA . ASN H 1 139 ? 24.432 -9.933 -7.663 1.00 37.93 139 ASN H CA 1
ATOM 15967 C C . ASN H 1 139 ? 24.437 -9.758 -9.193 1.00 40.18 139 ASN H C 1
ATOM 15968 O O . ASN H 1 139 ? 25.485 -9.551 -9.803 1.00 43.24 139 ASN H O 1
ATOM 15973 N N . ALA H 1 140 ? 23.257 -9.811 -9.804 1.00 39.36 140 ALA H N 1
ATOM 15974 C CA . ALA H 1 140 ? 23.146 -9.719 -11.268 1.00 41.28 140 ALA H CA 1
ATOM 15975 C C . ALA H 1 140 ? 23.497 -8.335 -11.837 1.00 39.89 140 ALA H C 1
ATOM 15976 O O . ALA H 1 140 ? 23.204 -7.300 -11.233 1.00 37.67 140 ALA H O 1
ATOM 15978 N N . ILE H 1 141 ? 24.112 -8.326 -13.017 1.00 34.61 141 ILE H N 1
ATOM 15979 C CA . ILE H 1 141 ? 24.504 -7.085 -13.670 1.00 38.87 141 ILE H CA 1
ATOM 15980 C C . ILE H 1 141 ? 24.042 -7.078 -15.127 1.00 39.58 141 ILE H C 1
ATOM 15981 O O . ILE H 1 141 ? 24.400 -7.977 -15.892 1.00 39.98 141 ILE H O 1
ATOM 15986 N N . PHE H 1 142 ? 23.254 -6.068 -15.504 1.00 36.90 142 PHE H N 1
ATOM 15987 C CA . PHE H 1 142 ? 22.637 -6.018 -16.832 1.00 37.42 142 PHE H CA 1
ATOM 15988 C C . PHE H 1 142 ? 23.185 -4.886 -17.683 1.00 36.88 142 PHE H C 1
ATOM 15989 O O . PHE H 1 142 ? 23.501 -3.813 -17.169 1.00 36.35 142 PHE H O 1
ATOM 15997 N N . GLY H 1 143 ? 23.283 -5.110 -18.992 1.00 42.27 143 GLY H N 1
ATOM 15998 C CA . GLY H 1 143 ? 23.657 -4.031 -19.892 1.00 37.97 143 GLY H CA 1
ATOM 15999 C C . GLY H 1 143 ? 23.926 -4.452 -21.321 1.00 39.41 143 GLY H C 1
ATOM 16000 O O . GLY H 1 143 ? 24.135 -5.636 -21.599 1.00 38.00 143 GLY H O 1
ATOM 16001 N N . GLN H 1 144 ? 23.926 -3.473 -22.224 1.00 42.71 144 GLN H N 1
ATOM 16002 C CA . GLN H 1 144 ? 24.312 -3.689 -23.613 1.00 40.61 144 GLN H CA 1
ATOM 16003 C C . GLN H 1 144 ? 25.684 -3.062 -23.808 1.00 45.86 144 GLN H C 1
ATOM 16004 O O . GLN H 1 144 ? 26.099 -2.209 -23.020 1.00 50.05 144 GLN H O 1
ATOM 16010 N N . THR H 1 145 ? 26.399 -3.507 -24.833 1.00 44.55 145 THR H N 1
ATOM 16011 C CA . THR H 1 145 ? 27.752 -3.029 -25.081 1.00 40.49 145 THR H CA 1
ATOM 16012 C C . THR H 1 145 ? 28.011 -2.766 -26.569 1.00 46.51 145 THR H C 1
ATOM 16013 O O . THR H 1 145 ? 29.073 -2.273 -26.949 1.00 45.73 145 THR H O 1
ATOM 16017 N N . GLY H 1 146 ? 27.038 -3.104 -27.407 1.00 36.80 146 GLY H N 1
ATOM 16018 C CA . GLY H 1 146 ? 27.212 -3.026 -28.851 1.00 37.15 146 GLY H CA 1
ATOM 16019 C C . GLY H 1 146 ? 28.027 -1.855 -29.378 1.00 44.73 146 GLY H C 1
ATOM 16020 O O . GLY H 1 146 ? 29.060 -2.049 -30.028 1.00 49.96 146 GLY H O 1
ATOM 16021 N N . PRO H 1 147 ? 27.541 -0.628 -29.143 1.00 42.55 147 PRO H N 1
ATOM 16022 C CA . PRO H 1 147 ? 28.180 0.589 -29.651 1.00 41.32 147 PRO H CA 1
ATOM 16023 C C . PRO H 1 147 ? 29.600 0.803 -29.146 1.00 46.73 147 PRO H C 1
ATOM 16024 O O . PRO H 1 147 ? 30.358 1.555 -29.769 1.00 41.72 147 PRO H O 1
ATOM 16028 N N . LYS H 1 148 ? 29.964 0.132 -28.063 1.00 44.13 148 LYS H N 1
ATOM 16029 C CA . LYS H 1 148 ? 31.325 0.213 -27.561 1.00 47.21 148 LYS H CA 1
ATOM 16030 C C . LYS H 1 148 ? 32.213 -0.824 -28.236 1.00 47.35 148 LYS H C 1
ATOM 16031 O O . LYS H 1 148 ? 33.361 -0.536 -28.553 1.00 49.72 148 LYS H O 1
ATOM 16033 N N . VAL H 1 149 ? 31.671 -2.018 -28.478 1.00 49.76 149 VAL H N 1
ATOM 16034 C CA . VAL H 1 149 ? 32.454 -3.110 -29.072 1.00 52.23 149 VAL H CA 1
ATOM 16035 C C . VAL H 1 149 ? 32.172 -3.338 -30.556 1.00 53.02 149 VAL H C 1
ATOM 16036 O O . VAL H 1 149 ? 32.608 -4.343 -31.127 1.00 55.88 149 VAL H O 1
ATOM 16040 N N . GLY H 1 150 ? 31.465 -2.403 -31.185 1.00 52.26 150 GLY H N 1
ATOM 16041 C CA . GLY H 1 150 ? 31.186 -2.487 -32.613 1.00 52.41 150 GLY H CA 1
ATOM 16042 C C . GLY H 1 150 ? 30.133 -3.509 -33.021 1.00 54.94 150 GLY H C 1
ATOM 16043 O O . GLY H 1 150 ? 30.334 -4.304 -33.946 1.00 50.98 150 GLY H O 1
ATOM 16044 N N . SER H 1 151 ? 28.996 -3.488 -32.337 1.00 53.03 151 SER H N 1
ATOM 16045 C CA . SER H 1 151 ? 27.878 -4.349 -32.705 1.00 50.55 151 SER H CA 1
ATOM 16046 C C . SER H 1 151 ? 26.593 -3.640 -32.329 1.00 48.25 151 SER H C 1
ATOM 16047 O O . SER H 1 151 ? 26.630 -2.564 -31.729 1.00 47.14 151 SER H O 1
ATOM 16050 N N . PHE H 1 152 ? 25.463 -4.221 -32.715 1.00 47.25 152 PHE H N 1
ATOM 16051 C CA . PHE H 1 152 ? 24.165 -3.764 -32.234 1.00 40.07 152 PHE H CA 1
ATOM 16052 C C . PHE H 1 152 ? 23.082 -4.802 -32.516 1.00 37.75 152 PHE H C 1
ATOM 16053 O O . PHE H 1 152 ? 23.178 -5.570 -33.476 1.00 40.76 152 PHE H O 1
ATOM 16061 N N . ASP H 1 153 ? 22.047 -4.807 -31.685 1.00 34.10 153 ASP H N 1
ATOM 16062 C CA . ASP H 1 153 ? 20.879 -5.630 -31.935 1.00 34.52 153 ASP H CA 1
ATOM 16063 C C . ASP H 1 153 ? 19.691 -4.707 -32.127 1.00 36.12 153 ASP H C 1
ATOM 16064 O O . ASP H 1 153 ? 19.114 -4.222 -31.153 1.00 33.87 153 ASP H O 1
ATOM 16069 N N . GLY H 1 154 ? 19.344 -4.448 -33.389 1.00 38.12 154 GLY H N 1
ATOM 16070 C CA . GLY H 1 154 ? 18.262 -3.532 -33.701 1.00 39.65 154 GLY H CA 1
ATOM 16071 C C . GLY H 1 154 ? 16.925 -4.227 -33.881 1.00 31.33 154 GLY H C 1
ATOM 16072 O O . GLY H 1 154 ? 15.950 -3.631 -34.343 1.00 32.75 154 GLY H O 1
ATOM 16073 N N . GLY H 1 155 ? 16.871 -5.502 -33.522 1.00 31.23 155 GLY H N 1
ATOM 16074 C CA . GLY H 1 155 ? 15.624 -6.249 -33.589 1.00 30.57 155 GLY H CA 1
ATOM 16075 C C . GLY H 1 155 ? 14.945 -6.301 -32.230 1.00 35.07 155 GLY H C 1
ATOM 16076 O O . GLY H 1 155 ? 14.490 -5.283 -31.691 1.00 32.42 155 GLY H O 1
ATOM 16077 N N . PHE H 1 156 ? 14.865 -7.500 -31.672 1.00 31.02 156 PHE H N 1
ATOM 16078 C CA . PHE H 1 156 ? 14.268 -7.663 -30.356 1.00 32.58 156 PHE H CA 1
ATOM 16079 C C . PHE H 1 156 ? 15.066 -6.933 -29.290 1.00 34.92 156 PHE H C 1
ATOM 16080 O O . PHE H 1 156 ? 14.513 -6.521 -28.264 1.00 31.63 156 PHE H O 1
ATOM 16088 N N . GLY H 1 157 ? 16.361 -6.755 -29.546 1.00 39.76 157 GLY H N 1
ATOM 16089 C CA . GLY H 1 157 ? 17.245 -6.066 -28.621 1.00 32.48 157 GLY H CA 1
ATOM 16090 C C . GLY H 1 157 ? 16.856 -4.612 -28.393 1.00 38.59 157 GLY H C 1
ATOM 16091 O O . GLY H 1 157 ? 17.158 -4.023 -27.352 1.00 43.33 157 GLY H O 1
ATOM 16092 N N . SER H 1 158 ? 16.197 -4.028 -29.387 1.00 32.43 158 SER H N 1
ATOM 16093 C CA . SER H 1 158 ? 15.770 -2.630 -29.336 1.00 29.78 158 SER H CA 1
ATOM 16094 C C . SER H 1 158 ? 14.251 -2.527 -29.140 1.00 33.07 158 SER H C 1
ATOM 16095 O O . SER H 1 158 ? 13.774 -2.118 -28.080 1.00 34.93 158 SER H O 1
ATOM 16098 N N . SER H 1 159 ? 13.496 -2.904 -30.171 1.00 32.94 159 SER H N 1
ATOM 16099 C CA . SER H 1 159 ? 12.040 -2.814 -30.122 1.00 35.89 159 SER H CA 1
ATOM 16100 C C . SER H 1 159 ? 11.433 -3.549 -28.919 1.00 32.96 159 SER H C 1
ATOM 16101 O O . SER H 1 159 ? 10.630 -2.974 -28.173 1.00 29.58 159 SER H O 1
ATOM 16104 N N . TYR H 1 160 ? 11.797 -4.810 -28.712 1.00 32.17 160 TYR H N 1
ATOM 16105 C CA . TYR H 1 160 ? 11.173 -5.557 -27.622 1.00 29.06 160 TYR H CA 1
ATOM 16106 C C . TYR H 1 160 ? 11.587 -5.000 -26.256 1.00 31.12 160 TYR H C 1
ATOM 16107 O O . TYR H 1 160 ? 10.773 -4.926 -25.333 1.00 26.75 160 TYR H O 1
ATOM 16116 N N . LEU H 1 161 ? 12.837 -4.570 -26.134 1.00 32.15 161 LEU H N 1
ATOM 16117 C CA . LEU H 1 161 ? 13.267 -3.913 -24.904 1.00 27.65 161 LEU H CA 1
ATOM 16118 C C . LEU H 1 161 ? 12.385 -2.699 -24.625 1.00 30.38 161 LEU H C 1
ATOM 16119 O O . LEU H 1 161 ? 11.962 -2.474 -23.497 1.00 28.33 161 LEU H O 1
ATOM 16124 N N . ALA H 1 162 ? 12.091 -1.927 -25.664 1.00 31.73 162 ALA H N 1
ATOM 16125 C CA . ALA H 1 162 ? 11.197 -0.779 -25.524 1.00 31.03 162 ALA H CA 1
ATOM 16126 C C . ALA H 1 162 ? 9.791 -1.166 -25.042 1.00 30.32 162 ALA H C 1
ATOM 16127 O O . ALA H 1 162 ? 9.149 -0.406 -24.306 1.00 33.55 162 ALA H O 1
ATOM 16129 N N . ARG H 1 163 ? 9.319 -2.350 -25.432 1.00 25.91 163 ARG H N 1
ATOM 16130 C CA . ARG H 1 163 ? 8.007 -2.831 -24.981 1.00 25.16 163 ARG H CA 1
ATOM 16131 C C . ARG H 1 163 ? 8.052 -3.280 -23.533 1.00 30.09 163 ARG H C 1
ATOM 16132 O O . ARG H 1 163 ? 7.038 -3.681 -22.975 1.00 24.72 163 ARG H O 1
ATOM 16140 N N . ILE H 1 164 ? 9.232 -3.224 -22.935 1.00 25.36 164 ILE H N 1
ATOM 16141 C CA . ILE H 1 164 ? 9.392 -3.654 -21.553 1.00 28.65 164 ILE H CA 1
ATOM 16142 C C . ILE H 1 164 ? 9.668 -2.490 -20.616 1.00 33.12 164 ILE H C 1
ATOM 16143 O O . ILE H 1 164 ? 9.015 -2.351 -19.580 1.00 31.09 164 ILE H O 1
ATOM 16148 N N . VAL H 1 165 ? 10.660 -1.676 -20.970 1.00 28.48 165 VAL H N 1
ATOM 16149 C CA . VAL H 1 165 ? 11.102 -0.585 -20.105 1.00 29.15 165 VAL H CA 1
ATOM 16150 C C . VAL H 1 165 ? 10.700 0.795 -20.616 1.00 33.17 165 VAL H C 1
ATOM 16151 O O . VAL H 1 165 ? 10.976 1.793 -19.958 1.00 30.50 165 VAL H O 1
ATOM 16155 N N . GLY H 1 166 ? 10.060 0.852 -21.782 1.00 29.44 166 GLY H N 1
ATOM 16156 C CA . GLY H 1 166 ? 9.694 2.123 -22.388 1.00 28.00 166 GLY H CA 1
ATOM 16157 C C . GLY H 1 166 ? 10.833 2.693 -23.215 1.00 32.26 166 GLY H C 1
ATOM 16158 O O . GLY H 1 166 ? 11.990 2.305 -23.045 1.00 27.93 166 GLY H O 1
ATOM 16159 N N . GLN H 1 167 ? 10.499 3.611 -24.120 1.00 27.60 167 GLN H N 1
ATOM 16160 C CA . GLN H 1 167 ? 11.444 4.141 -25.090 1.00 27.58 167 GLN H CA 1
ATOM 16161 C C . GLN H 1 167 ? 12.628 4.911 -24.488 1.00 36.01 167 GLN H C 1
ATOM 16162 O O . GLN H 1 167 ? 13.747 4.804 -24.991 1.00 35.73 167 GLN H O 1
ATOM 16168 N N . LYS H 1 168 ? 12.387 5.702 -23.443 1.00 34.85 168 LYS H N 1
ATOM 16169 C CA . LYS H 1 168 ? 13.461 6.502 -22.827 1.00 32.83 168 LYS H CA 1
ATOM 16170 C C . LYS H 1 168 ? 14.571 5.628 -22.239 1.00 32.10 168 LYS H C 1
ATOM 16171 O O . LYS H 1 168 ? 15.766 5.862 -22.472 1.00 30.55 168 LYS H O 1
ATOM 16177 N N . LYS H 1 169 ? 14.179 4.649 -21.430 1.00 29.82 169 LYS H N 1
ATOM 16178 C CA . LYS H 1 169 ? 15.147 3.774 -20.773 1.00 29.44 169 LYS H CA 1
ATOM 16179 C C . LYS H 1 169 ? 15.832 2.834 -21.771 1.00 31.16 169 LYS H C 1
ATOM 16180 O O . LYS H 1 169 ? 17.027 2.540 -21.642 1.00 32.60 169 LYS H O 1
ATOM 16186 N N . ALA H 1 170 ? 15.085 2.370 -22.773 1.00 29.99 170 ALA H N 1
ATOM 16187 C CA . ALA H 1 170 ? 15.671 1.481 -23.757 1.00 28.97 170 ALA H CA 1
ATOM 16188 C C . ALA H 1 170 ? 16.801 2.199 -24.482 1.00 31.33 170 ALA H C 1
ATOM 16189 O O . ALA H 1 170 ? 17.894 1.646 -24.651 1.00 32.01 170 ALA H O 1
ATOM 16191 N N . ARG H 1 171 ? 16.558 3.452 -24.862 1.00 33.32 171 ARG H N 1
ATOM 16192 C CA . ARG H 1 171 ? 17.569 4.234 -25.567 1.00 32.18 171 ARG H CA 1
ATOM 16193 C C . ARG H 1 171 ? 18.793 4.488 -24.681 1.00 37.58 171 ARG H C 1
ATOM 16194 O O . ARG H 1 171 ? 19.929 4.409 -25.145 1.00 41.36 171 ARG H O 1
ATOM 16202 N N . GLU H 1 172 ? 18.564 4.790 -23.410 1.00 30.91 172 GLU H N 1
ATOM 16203 C CA . GLU H 1 172 ? 19.679 4.973 -22.462 1.00 32.57 172 GLU H CA 1
ATOM 16204 C C . GLU H 1 172 ? 20.577 3.740 -22.411 1.00 34.15 172 GLU H C 1
ATOM 16205 O O . GLU H 1 172 ? 21.805 3.831 -22.545 1.00 34.90 172 GLU H O 1
ATOM 16211 N N . ILE H 1 173 ? 19.944 2.585 -22.220 1.00 35.81 173 ILE H N 1
ATOM 16212 C CA . ILE H 1 173 ? 20.650 1.312 -22.142 1.00 34.66 173 ILE H CA 1
ATOM 16213 C C . ILE H 1 173 ? 21.594 1.099 -23.316 1.00 38.86 173 ILE H C 1
ATOM 16214 O O . ILE H 1 173 ? 22.759 0.748 -23.121 1.00 37.18 173 ILE H O 1
ATOM 16219 N N . TRP H 1 174 ? 21.111 1.345 -24.532 1.00 32.86 174 TRP H N 1
ATOM 16220 C CA . TRP H 1 174 ? 21.921 1.108 -25.724 1.00 37.17 174 TRP H CA 1
ATOM 16221 C C . TRP H 1 174 ? 22.948 2.187 -26.045 1.00 39.67 174 TRP H C 1
ATOM 16222 O O . TRP H 1 174 ? 24.064 1.877 -26.454 1.00 44.80 174 TRP H O 1
ATOM 16233 N N . TYR H 1 175 ? 22.578 3.448 -25.852 1.00 38.71 175 TYR H N 1
ATOM 16234 C CA . TYR H 1 175 ? 23.437 4.556 -26.262 1.00 36.71 175 TYR H CA 1
ATOM 16235 C C . TYR H 1 175 ? 24.680 4.694 -25.380 1.00 36.98 175 TYR H C 1
ATOM 16236 O O . TYR H 1 175 ? 25.771 4.983 -25.876 1.00 40.09 175 TYR H O 1
ATOM 16245 N N . LEU H 1 176 ? 24.512 4.499 -24.077 1.00 38.93 176 LEU H N 1
ATOM 16246 C CA . LEU H 1 176 ? 25.598 4.681 -23.115 1.00 42.29 176 LEU H CA 1
ATOM 16247 C C . LEU H 1 176 ? 26.342 3.395 -22.739 1.00 46.09 176 LEU H C 1
ATOM 16248 O O . LEU H 1 176 ? 27.491 3.445 -22.300 1.00 40.35 176 LEU H O 1
ATOM 16253 N N . CYS H 1 177 ? 25.690 2.246 -22.894 1.00 40.52 177 CYS H N 1
ATOM 16254 C CA . CYS H 1 177 ? 26.339 0.974 -22.566 1.00 38.81 177 CYS H CA 1
ATOM 16255 C C . CYS H 1 177 ? 26.835 0.889 -21.128 1.00 40.03 177 CYS H C 1
ATOM 16256 O O . CYS H 1 177 ? 27.898 0.330 -20.870 1.00 43.02 177 CYS H O 1
ATOM 16259 N N . ARG H 1 178 ? 26.059 1.433 -20.198 1.00 36.39 178 ARG H N 1
ATOM 16260 C CA . ARG H 1 178 ? 26.356 1.295 -18.769 1.00 44.34 178 ARG H CA 1
ATOM 16261 C C . ARG H 1 178 ? 25.917 -0.060 -18.252 1.00 42.63 178 ARG H C 1
ATOM 16262 O O . ARG H 1 178 ? 25.289 -0.842 -18.972 1.00 38.17 178 ARG H O 1
ATOM 16270 N N . GLN H 1 179 ? 26.222 -0.317 -16.988 1.00 35.67 179 GLN H N 1
ATOM 16271 C CA . GLN H 1 179 ? 25.786 -1.539 -16.320 1.00 46.70 179 GLN H CA 1
ATOM 16272 C C . GLN H 1 179 ? 24.722 -1.226 -15.275 1.00 44.70 179 GLN H C 1
ATOM 16273 O O . GLN H 1 179 ? 24.770 -0.174 -14.627 1.00 43.60 179 GLN H O 1
ATOM 16279 N N . TYR H 1 180 ? 23.772 -2.145 -15.105 1.00 37.24 180 TYR H N 1
ATOM 16280 C CA . TYR H 1 180 ? 22.674 -1.942 -14.171 1.00 34.34 180 TYR H CA 1
ATOM 16281 C C . TYR H 1 180 ? 22.553 -3.087 -13.176 1.00 35.96 180 TYR H C 1
ATOM 16282 O O . TYR H 1 180 ? 22.709 -4.249 -13.535 1.00 41.02 180 TYR H O 1
ATOM 16291 N N . SER H 1 181 ? 22.250 -2.741 -11.931 1.00 38.73 181 SER H N 1
ATOM 16292 C CA . SER H 1 181 ? 22.063 -3.717 -10.869 1.00 32.49 181 SER H CA 1
ATOM 16293 C C . SER H 1 181 ? 20.760 -4.467 -11.030 1.00 34.76 181 SER H C 1
ATOM 16294 O O . SER H 1 181 ? 19.917 -4.099 -11.843 1.00 36.42 181 SER H O 1
ATOM 16297 N N . ALA H 1 182 ? 20.598 -5.528 -10.245 1.00 31.66 182 ALA H N 1
ATOM 16298 C CA . ALA H 1 182 ? 19.353 -6.280 -10.216 1.00 32.63 182 ALA H CA 1
ATOM 16299 C C . ALA H 1 182 ? 18.150 -5.413 -9.816 1.00 31.50 182 ALA H C 1
ATOM 16300 O O . ALA H 1 182 ? 17.079 -5.512 -10.408 1.00 35.38 182 ALA H O 1
ATOM 16302 N N . GLN H 1 183 ? 18.327 -4.588 -8.787 1.00 34.61 183 GLN H N 1
ATOM 16303 C CA . GLN H 1 183 ? 17.270 -3.689 -8.321 1.00 38.23 183 GLN H CA 1
ATOM 16304 C C . GLN H 1 183 ? 16.900 -2.665 -9.371 1.00 30.62 183 GLN H C 1
ATOM 16305 O O . GLN H 1 183 ? 15.729 -2.314 -9.519 1.00 32.50 183 GLN H O 1
ATOM 16311 N N . GLU H 1 184 ? 17.908 -2.133 -10.052 1.00 31.77 184 GLU H N 1
ATOM 16312 C CA . GLU H 1 184 ? 17.661 -1.180 -11.123 1.00 34.88 184 GLU H CA 1
ATOM 16313 C C . GLU H 1 184 ? 16.856 -1.833 -12.247 1.00 33.51 184 GLU H C 1
ATOM 16314 O O . GLU H 1 184 ? 15.878 -1.266 -12.743 1.00 33.38 184 GLU H O 1
ATOM 16320 N N . ALA H 1 185 ? 17.244 -3.049 -12.611 1.00 33.41 185 ALA H N 1
ATOM 16321 C CA . ALA H 1 185 ? 16.544 -3.789 -13.650 1.00 29.47 185 ALA H CA 1
ATOM 16322 C C . ALA H 1 185 ? 15.100 -4.082 -13.267 1.00 32.26 185 ALA H C 1
ATOM 16323 O O . ALA H 1 185 ? 14.206 -4.030 -14.112 1.00 32.97 185 ALA H O 1
ATOM 16325 N N . GLU H 1 186 ? 14.854 -4.415 -12.001 1.00 31.02 186 GLU H N 1
ATOM 16326 C CA . GLU H 1 186 ? 13.474 -4.681 -11.604 1.00 29.02 186 GLU H CA 1
ATOM 16327 C C . GLU H 1 186 ? 12.648 -3.390 -11.647 1.00 31.13 186 GLU H C 1
ATOM 16328 O O . GLU H 1 186 ? 11.521 -3.390 -12.146 1.00 31.50 186 GLU H O 1
ATOM 16334 N N . ARG H 1 187 ? 13.218 -2.298 -11.139 1.00 28.04 187 ARG H N 1
ATOM 16335 C CA . ARG H 1 187 ? 12.520 -1.010 -11.076 1.00 30.90 187 ARG H CA 1
ATOM 16336 C C . ARG H 1 187 ? 12.132 -0.478 -12.460 1.00 35.28 187 ARG H C 1
ATOM 16337 O O . ARG H 1 187 ? 11.075 0.145 -12.629 1.00 29.39 187 ARG H O 1
ATOM 16340 N N . MET H 1 188 ? 12.995 -0.707 -13.445 1.00 33.20 188 MET H N 1
ATOM 16341 C CA . MET H 1 188 ? 12.706 -0.267 -14.811 1.00 37.14 188 MET H CA 1
ATOM 16342 C C . MET H 1 188 ? 11.763 -1.207 -15.559 1.00 34.62 188 MET H C 1
ATOM 16343 O O . MET H 1 188 ? 11.266 -0.855 -16.634 1.00 37.45 188 MET H O 1
ATOM 16348 N N . GLY H 1 189 ? 11.523 -2.398 -15.004 1.00 29.78 189 GLY H N 1
ATOM 16349 C CA . GLY H 1 189 ? 10.504 -3.288 -15.562 1.00 29.34 189 GLY H CA 1
ATOM 16350 C C . GLY H 1 189 ? 10.933 -4.523 -16.342 1.00 30.22 189 GLY H C 1
ATOM 16351 O O . GLY H 1 189 ? 10.077 -5.257 -16.846 1.00 28.50 189 GLY H O 1
ATOM 16352 N N . MET H 1 190 ? 12.240 -4.766 -16.444 1.00 27.88 190 MET H N 1
ATOM 16353 C CA . MET H 1 190 ? 12.743 -5.881 -17.249 1.00 32.82 190 MET H CA 1
ATOM 16354 C C . MET H 1 190 ? 13.123 -7.133 -16.459 1.00 32.11 190 MET H C 1
ATOM 16355 O O . MET H 1 190 ? 13.457 -8.163 -17.050 1.00 32.27 190 MET H O 1
ATOM 16360 N N . VAL H 1 191 ? 13.037 -7.047 -15.132 1.00 26.65 191 VAL H N 1
ATOM 16361 C CA . VAL H 1 191 ? 13.276 -8.186 -14.255 1.00 28.90 191 VAL H CA 1
ATOM 16362 C C . VAL H 1 191 ? 12.041 -8.371 -13.376 1.00 32.31 191 VAL H C 1
ATOM 16363 O O . VAL H 1 191 ? 11.532 -7.408 -12.798 1.00 33.35 191 VAL H O 1
ATOM 16367 N N . ASN H 1 192 ? 11.542 -9.601 -13.314 1.00 26.97 192 ASN H N 1
ATOM 16368 C CA . ASN H 1 192 ? 10.296 -9.900 -12.619 1.00 26.48 192 ASN H CA 1
ATOM 16369 C C . ASN H 1 192 ? 10.406 -9.916 -11.090 1.00 26.33 192 ASN H C 1
ATOM 16370 O O . ASN H 1 192 ? 9.480 -9.516 -10.387 1.00 31.83 192 ASN H O 1
ATOM 16375 N N . THR H 1 193 ? 11.525 -10.435 -10.594 1.00 33.19 193 THR H N 1
ATOM 16376 C CA . THR H 1 193 ? 11.827 -10.426 -9.166 1.00 30.17 193 THR H CA 1
ATOM 16377 C C . THR H 1 193 ? 13.314 -10.667 -8.925 1.00 32.47 193 THR H C 1
ATOM 16378 O O . THR H 1 193 ? 14.026 -11.145 -9.815 1.00 33.45 193 THR H O 1
ATOM 16382 N N . VAL H 1 194 ? 13.774 -10.323 -7.722 1.00 29.37 194 VAL H N 1
ATOM 16383 C CA . VAL H 1 194 ? 15.178 -10.421 -7.350 1.00 28.10 194 VAL H CA 1
ATOM 16384 C C . VAL H 1 194 ? 15.279 -11.186 -6.041 1.00 33.23 194 VAL H C 1
ATOM 16385 O O . VAL H 1 194 ? 14.511 -10.923 -5.112 1.00 33.25 194 VAL H O 1
ATOM 16389 N N . VAL H 1 195 ? 16.211 -12.135 -5.972 1.00 36.00 195 VAL H N 1
ATOM 16390 C CA . VAL H 1 195 ? 16.416 -12.938 -4.759 1.00 31.04 195 VAL H CA 1
ATOM 16391 C C . VAL H 1 195 ? 17.912 -13.119 -4.495 1.00 33.78 195 VAL H C 1
ATOM 16392 O O . VAL H 1 195 ? 18.731 -12.834 -5.367 1.00 32.86 195 VAL H O 1
ATOM 16396 N N . PRO H 1 196 ? 18.286 -13.579 -3.286 1.00 37.86 196 PRO H N 1
ATOM 16397 C CA . PRO H 1 196 ? 19.720 -13.819 -3.052 1.00 38.38 196 PRO H CA 1
ATOM 16398 C C . PRO H 1 196 ? 20.264 -14.917 -3.972 1.00 38.74 196 PRO H C 1
ATOM 16399 O O . PRO H 1 196 ? 19.516 -15.807 -4.382 1.00 37.69 196 PRO H O 1
ATOM 16403 N N . VAL H 1 197 ? 21.556 -14.856 -4.278 1.00 38.42 197 VAL H N 1
ATOM 16404 C CA . VAL H 1 197 ? 22.189 -15.800 -5.201 1.00 40.63 197 VAL H CA 1
ATOM 16405 C C . VAL H 1 197 ? 21.843 -17.250 -4.860 1.00 37.03 197 VAL H C 1
ATOM 16406 O O . VAL H 1 197 ? 21.550 -18.060 -5.736 1.00 40.17 197 VAL H O 1
ATOM 16410 N N . ASP H 1 198 ? 21.853 -17.559 -3.572 1.00 38.24 198 ASP H N 1
ATOM 16411 C CA . ASP H 1 198 ? 21.682 -18.925 -3.114 1.00 41.80 198 ASP H CA 1
ATOM 16412 C C . ASP H 1 198 ? 20.248 -19.431 -3.203 1.00 44.43 198 ASP H C 1
ATOM 16413 O O . ASP H 1 198 ? 19.987 -20.614 -2.992 1.00 50.75 198 ASP H O 1
ATOM 16418 N N . ARG H 1 199 ? 19.326 -18.534 -3.538 1.00 39.61 199 ARG H N 1
ATOM 16419 C CA . ARG H 1 199 ? 17.919 -18.897 -3.702 1.00 34.51 199 ARG H CA 1
ATOM 16420 C C . ARG H 1 199 ? 17.499 -18.834 -5.170 1.00 35.08 199 ARG H C 1
ATOM 16421 O O . ARG H 1 199 ? 16.355 -19.136 -5.513 1.00 38.05 199 ARG H O 1
ATOM 16424 N N . LEU H 1 200 ? 18.422 -18.451 -6.042 1.00 36.89 200 LEU H N 1
ATOM 16425 C CA . LEU H 1 200 ? 18.061 -18.232 -7.439 1.00 36.09 200 LEU H CA 1
ATOM 16426 C C . LEU H 1 200 ? 17.412 -19.448 -8.099 1.00 38.04 200 LEU H C 1
ATOM 16427 O O . LEU H 1 200 ? 16.305 -19.341 -8.632 1.00 35.12 200 LEU H O 1
ATOM 16432 N N . GLU H 1 201 ? 18.061 -20.607 -8.043 1.00 37.37 201 GLU H N 1
ATOM 16433 C CA . GLU H 1 201 ? 17.467 -21.785 -8.679 1.00 40.33 201 GLU H CA 1
ATOM 16434 C C . GLU H 1 201 ? 16.145 -22.182 -8.012 1.00 35.71 201 GLU H C 1
ATOM 16435 O O . GLU H 1 201 ? 15.185 -22.556 -8.692 1.00 32.31 201 GLU H O 1
ATOM 16441 N N . GLU H 1 202 ? 16.087 -22.083 -6.686 1.00 32.57 202 GLU H N 1
ATOM 16442 C CA . GLU H 1 202 ? 14.878 -22.435 -5.959 1.00 31.82 202 GLU H CA 1
ATOM 16443 C C . GLU H 1 202 ? 13.706 -21.520 -6.323 1.00 33.75 202 GLU H C 1
ATOM 16444 O O . GLU H 1 202 ? 12.559 -21.969 -6.414 1.00 32.72 202 GLU H O 1
ATOM 16446 N N . GLU H 1 203 ? 13.993 -20.244 -6.547 1.00 35.21 203 GLU H N 1
ATOM 16447 C CA . GLU H 1 203 ? 12.967 -19.318 -7.016 1.00 37.47 203 GLU H CA 1
ATOM 16448 C C . GLU H 1 203 ? 12.471 -19.706 -8.418 1.00 33.19 203 GLU H C 1
ATOM 16449 O O . GLU H 1 203 ? 11.260 -19.690 -8.693 1.00 28.90 203 GLU H O 1
ATOM 16455 N N . GLY H 1 204 ? 13.405 -20.053 -9.302 1.00 34.11 204 GLY H N 1
ATOM 16456 C CA . GLY H 1 204 ? 13.050 -20.520 -10.634 1.00 35.31 204 GLY H CA 1
ATOM 16457 C C . GLY H 1 204 ? 12.135 -21.735 -10.628 1.00 38.58 204 GLY H C 1
ATOM 16458 O O . GLY H 1 204 ? 11.157 -21.816 -11.385 1.00 33.89 204 GLY H O 1
ATOM 16459 N N . ILE H 1 205 ? 12.474 -22.705 -9.785 1.00 36.47 205 ILE H N 1
ATOM 16460 C CA . ILE H 1 205 ? 11.663 -23.909 -9.638 1.00 37.71 205 ILE H CA 1
ATOM 16461 C C . ILE H 1 205 ? 10.275 -23.586 -9.096 1.00 34.29 205 ILE H C 1
ATOM 16462 O O . ILE H 1 205 ? 9.268 -24.103 -9.589 1.00 38.12 205 ILE H O 1
ATOM 16467 N N . GLN H 1 206 ? 10.230 -22.694 -8.109 1.00 33.87 206 GLN H N 1
ATOM 16468 C CA . GLN H 1 206 ? 8.973 -22.267 -7.509 1.00 31.17 206 GLN H CA 1
ATOM 16469 C C . GLN H 1 206 ? 8.056 -21.669 -8.578 1.00 31.18 206 GLN H C 1
ATOM 16470 O O . GLN H 1 206 ? 6.891 -22.056 -8.706 1.00 32.06 206 GLN H O 1
ATOM 16476 N N . TRP H 1 207 ? 8.602 -20.753 -9.366 1.00 32.00 207 TRP H N 1
ATOM 16477 C CA . TRP H 1 207 ? 7.845 -20.127 -10.437 1.00 30.48 207 TRP H CA 1
ATOM 16478 C C . TRP H 1 207 ? 7.438 -21.160 -11.493 1.00 33.17 207 TRP H C 1
ATOM 16479 O O . TRP H 1 207 ? 6.286 -21.200 -11.927 1.00 31.87 207 TRP H O 1
ATOM 16490 N N . ALA H 1 208 ? 8.365 -22.033 -11.870 1.00 30.40 208 ALA H N 1
ATOM 16491 C CA . ALA H 1 208 ? 8.039 -23.084 -12.833 1.00 34.56 208 ALA H CA 1
ATOM 16492 C C . ALA H 1 208 ? 6.878 -23.958 -12.372 1.00 36.47 208 ALA H C 1
ATOM 16493 O O . ALA H 1 208 ? 5.987 -24.307 -13.163 1.00 33.00 208 ALA H O 1
ATOM 16495 N N . LYS H 1 209 ? 6.894 -24.335 -11.095 1.00 34.13 209 LYS H N 1
ATOM 16496 C CA . LYS H 1 209 ? 5.849 -25.189 -10.556 1.00 35.76 209 LYS H CA 1
ATOM 16497 C C . LYS H 1 209 ? 4.496 -24.483 -10.511 1.00 34.89 209 LYS H C 1
ATOM 16498 O O . LYS H 1 209 ? 3.445 -25.116 -10.667 1.00 30.92 209 LYS H O 1
ATOM 16504 N N . GLU H 1 210 ? 4.510 -23.178 -10.258 1.00 34.88 210 GLU H N 1
ATOM 16505 C CA . GLU H 1 210 ? 3.260 -22.423 -10.287 1.00 33.80 210 GLU H CA 1
ATOM 16506 C C . GLU H 1 210 ? 2.694 -22.405 -11.716 1.00 35.16 210 GLU H C 1
ATOM 16507 O O . GLU H 1 210 ? 1.479 -22.449 -11.917 1.00 32.80 210 GLU H O 1
ATOM 16513 N N . ILE H 1 211 ? 3.586 -22.405 -12.705 1.00 26.13 211 ILE H N 1
ATOM 16514 C CA . ILE H 1 211 ? 3.151 -22.485 -14.103 1.00 28.28 211 ILE H CA 1
ATOM 16515 C C . ILE H 1 211 ? 2.720 -23.903 -14.451 1.00 32.37 211 ILE H C 1
ATOM 16516 O O . ILE H 1 211 ? 1.710 -24.105 -15.139 1.00 28.39 211 ILE H O 1
ATOM 16521 N N . LEU H 1 212 ? 3.443 -24.892 -13.931 1.00 34.97 212 LEU H N 1
ATOM 16522 C CA . LEU H 1 212 ? 3.163 -26.287 -14.293 1.00 35.89 212 LEU H CA 1
ATOM 16523 C C . LEU H 1 212 ? 1.806 -26.792 -13.817 1.00 35.72 212 LEU H C 1
ATOM 16524 O O . LEU H 1 212 ? 1.301 -27.790 -14.339 1.00 33.93 212 LEU H O 1
ATOM 16529 N N . SER H 1 213 ? 1.202 -26.094 -12.856 1.00 30.40 213 SER H N 1
ATOM 16530 C CA . SER H 1 213 ? -0.122 -26.478 -12.364 1.00 33.59 213 SER H CA 1
ATOM 16531 C C . SER H 1 213 ? -1.273 -25.835 -13.145 1.00 34.11 213 SER H C 1
ATOM 16532 O O . SER H 1 213 ? -2.442 -26.066 -12.832 1.00 33.63 213 SER H O 1
ATOM 16535 N N . LYS H 1 214 ? -0.944 -25.067 -14.182 1.00 35.30 214 LYS H N 1
ATOM 16536 C CA . LYS H 1 214 ? -1.955 -24.376 -14.981 1.00 26.20 214 LYS H CA 1
ATOM 16537 C C . LYS H 1 214 ? -2.268 -25.189 -16.217 1.00 29.00 214 LYS H C 1
ATOM 16538 O O . LYS H 1 214 ? -1.606 -26.197 -16.492 1.00 31.02 214 LYS H O 1
ATOM 16544 N N . SER H 1 215 ? -3.273 -24.740 -16.968 1.00 30.83 215 SER H N 1
ATOM 16545 C CA . SER H 1 215 ? -3.661 -25.389 -18.222 1.00 29.56 215 SER H CA 1
ATOM 16546 C C . SER H 1 215 ? -2.659 -25.103 -19.338 1.00 24.19 215 SER H C 1
ATOM 16547 O O . SER H 1 215 ? -2.451 -23.947 -19.720 1.00 29.53 215 SER H O 1
ATOM 16550 N N . PRO H 1 216 ? -2.048 -26.163 -19.882 1.00 33.97 216 PRO H N 1
ATOM 16551 C CA . PRO H 1 216 ? -1.094 -25.994 -20.984 1.00 37.49 216 PRO H CA 1
ATOM 16552 C C . PRO H 1 216 ? -1.700 -25.259 -22.173 1.00 33.40 216 PRO H C 1
ATOM 16553 O O . PRO H 1 216 ? -1.012 -24.474 -22.822 1.00 31.40 216 PRO H O 1
ATOM 16557 N N . LEU H 1 217 ? -2.971 -25.505 -22.462 1.00 34.08 217 LEU H N 1
ATOM 16558 C CA . LEU H 1 217 ? -3.609 -24.838 -23.597 1.00 33.11 217 LEU H CA 1
ATOM 16559 C C . LEU H 1 217 ? -3.768 -23.347 -23.334 1.00 32.15 217 LEU H C 1
ATOM 16560 O O . LEU H 1 217 ? -3.579 -22.521 -24.232 1.00 26.56 217 LEU H O 1
ATOM 16565 N N . ALA H 1 218 ? -4.117 -23.001 -22.094 1.00 27.83 218 ALA H N 1
ATOM 16566 C CA . ALA H 1 218 ? -4.278 -21.607 -21.726 1.00 28.98 218 ALA H CA 1
ATOM 16567 C C . ALA H 1 218 ? -2.959 -20.860 -21.864 1.00 28.60 218 ALA H C 1
ATOM 16568 O O . ALA H 1 218 ? -2.917 -19.756 -22.416 1.00 24.31 218 ALA H O 1
ATOM 16570 N N . ILE H 1 219 ? -1.883 -21.466 -21.363 1.00 30.50 219 ILE H N 1
ATOM 16571 C CA . ILE H 1 219 ? -0.552 -20.856 -21.411 1.00 26.50 219 ILE H CA 1
ATOM 16572 C C . ILE H 1 219 ? -0.053 -20.615 -22.850 1.00 28.57 219 ILE H C 1
ATOM 16573 O O . ILE H 1 219 ? 0.464 -19.531 -23.174 1.00 30.03 219 ILE H O 1
ATOM 16578 N N . ARG H 1 220 ? -0.190 -21.615 -23.713 1.00 28.47 220 ARG H N 1
ATOM 16579 C CA . ARG H 1 220 ? 0.282 -21.446 -25.096 1.00 30.08 220 ARG H CA 1
ATOM 16580 C C . ARG H 1 220 ? -0.509 -20.356 -25.827 1.00 28.64 220 ARG H C 1
ATOM 16581 O O . ARG H 1 220 ? 0.064 -19.550 -26.564 1.00 31.43 220 ARG H O 1
ATOM 16589 N N . CYS H 1 221 ? -1.820 -20.302 -25.592 1.00 24.11 221 CYS H N 1
ATOM 16590 C CA . CYS H 1 221 ? -2.630 -19.279 -26.238 1.00 25.12 221 CYS H CA 1
ATOM 16591 C C . CYS H 1 221 ? -2.215 -17.892 -25.770 1.00 28.37 221 CYS H C 1
ATOM 16592 O O . CYS H 1 221 ? -2.154 -16.951 -26.555 1.00 25.75 221 CYS H O 1
ATOM 16595 N N . LEU H 1 222 ? -1.927 -17.760 -24.481 1.00 30.36 222 LEU H N 1
ATOM 16596 C CA . LEU H 1 222 ? -1.492 -16.480 -23.954 1.00 29.14 222 LEU H CA 1
ATOM 16597 C C . LEU H 1 222 ? -0.136 -16.063 -24.504 1.00 26.94 222 LEU H C 1
ATOM 16598 O O . LEU H 1 222 ? 0.076 -14.900 -24.891 1.00 27.77 222 LEU H O 1
ATOM 16603 N N . LYS H 1 223 ? 0.795 -17.003 -24.558 1.00 29.89 223 LYS H N 1
ATOM 16604 C CA . LYS H 1 223 ? 2.116 -16.659 -25.056 1.00 30.14 223 LYS H CA 1
ATOM 16605 C C . LYS H 1 223 ? 2.011 -16.132 -26.491 1.00 33.56 223 LYS H C 1
ATOM 16606 O O . LYS H 1 223 ? 2.663 -15.151 -26.852 1.00 24.61 223 LYS H O 1
ATOM 16612 N N . ALA H 1 224 ? 1.179 -16.783 -27.298 1.00 28.71 224 ALA H N 1
ATOM 16613 C CA . ALA H 1 224 ? 0.951 -16.343 -28.675 1.00 34.03 224 ALA H CA 1
ATOM 16614 C C . ALA H 1 224 ? 0.325 -14.958 -28.685 1.00 33.34 224 ALA H C 1
ATOM 16615 O O . ALA H 1 224 ? 0.701 -14.093 -29.479 1.00 29.72 224 ALA H O 1
ATOM 16617 N N . ALA H 1 225 ? -0.624 -14.747 -27.777 1.00 29.81 225 ALA H N 1
ATOM 16618 C CA . ALA H 1 225 ? -1.326 -13.463 -27.684 1.00 26.10 225 ALA H CA 1
ATOM 16619 C C . ALA H 1 225 ? -0.375 -12.302 -27.378 1.00 27.39 225 ALA H C 1
ATOM 16620 O O . ALA H 1 225 ? -0.504 -11.212 -27.953 1.00 28.48 225 ALA H O 1
ATOM 16622 N N . PHE H 1 226 ? 0.582 -12.530 -26.480 1.00 30.33 226 PHE H N 1
ATOM 16623 C CA . PHE H 1 226 ? 1.595 -11.518 -26.186 1.00 29.65 226 PHE H CA 1
ATOM 16624 C C . PHE H 1 226 ? 2.496 -11.242 -27.392 1.00 31.38 226 PHE H C 1
ATOM 16625 O O . PHE H 1 226 ? 2.768 -10.077 -27.730 1.00 27.22 226 PHE H O 1
ATOM 16633 N N . ASN H 1 227 ? 2.945 -12.307 -28.051 1.00 28.50 227 ASN H N 1
ATOM 16634 C CA . ASN H 1 227 ? 3.729 -12.147 -29.267 1.00 29.49 227 ASN H CA 1
ATOM 16635 C C . ASN H 1 227 ? 2.955 -11.373 -30.343 1.00 27.63 227 ASN H C 1
ATOM 16636 O O . ASN H 1 227 ? 3.531 -10.580 -31.091 1.00 31.00 227 ASN H O 1
ATOM 16641 N N . ALA H 1 228 ? 1.644 -11.586 -30.394 1.00 24.16 228 ALA H N 1
ATOM 16642 C CA . ALA H 1 228 ? 0.792 -10.954 -31.403 1.00 26.60 228 ALA H CA 1
ATOM 16643 C C . ALA H 1 228 ? 0.726 -9.430 -31.297 1.00 28.09 228 ALA H C 1
ATOM 16644 O O . ALA H 1 228 ? 0.387 -8.742 -32.271 1.00 28.93 228 ALA H O 1
ATOM 16646 N N . ASP H 1 229 ? 1.031 -8.899 -30.118 1.00 25.37 229 ASP H N 1
ATOM 16647 C CA . ASP H 1 229 ? 1.095 -7.450 -29.953 1.00 23.65 229 ASP H CA 1
ATOM 16648 C C . ASP H 1 229 ? 2.379 -6.871 -30.518 1.00 26.94 229 ASP H C 1
ATOM 16649 O O . ASP H 1 229 ? 2.518 -5.650 -30.620 1.00 27.05 229 ASP H O 1
ATOM 16654 N N . CYS H 1 230 ? 3.324 -7.742 -30.867 1.00 26.24 230 CYS H N 1
ATOM 16655 C CA . CYS H 1 230 ? 4.638 -7.293 -31.335 1.00 29.60 230 CYS H CA 1
ATOM 16656 C C . CYS H 1 230 ? 4.959 -7.677 -32.775 1.00 31.34 230 CYS H C 1
ATOM 16657 O O . CYS H 1 230 ? 5.583 -6.906 -33.492 1.00 32.46 230 CYS H O 1
ATOM 16660 N N . ASP H 1 231 ? 4.542 -8.876 -33.172 1.00 27.79 231 ASP H N 1
ATOM 16661 C CA . ASP H 1 231 ? 5.116 -9.540 -34.345 1.00 31.58 231 ASP H CA 1
ATOM 16662 C C . ASP H 1 231 ? 4.216 -9.598 -35.571 1.00 31.03 231 ASP H C 1
ATOM 16663 O O . ASP H 1 231 ? 4.340 -10.505 -36.392 1.00 30.51 231 ASP H O 1
ATOM 16668 N N . GLY H 1 232 ? 3.299 -8.644 -35.681 1.00 33.09 232 GLY H N 1
ATOM 16669 C CA . GLY H 1 232 ? 2.427 -8.552 -36.842 1.00 32.11 232 GLY H CA 1
ATOM 16670 C C . GLY H 1 232 ? 1.854 -9.889 -37.270 1.00 32.91 232 GLY H C 1
ATOM 16671 O O . GLY H 1 232 ? 1.357 -10.656 -36.449 1.00 28.19 232 GLY H O 1
ATOM 16672 N N . GLN H 1 233 ? 1.956 -10.186 -38.563 1.00 27.61 233 GLN H N 1
ATOM 16673 C CA . GLN H 1 233 ? 1.367 -11.394 -39.118 1.00 29.78 233 GLN H CA 1
ATOM 16674 C C . GLN H 1 233 ? 1.969 -12.675 -38.558 1.00 28.16 233 GLN H C 1
ATOM 16675 O O . GLN H 1 233 ? 1.302 -13.704 -38.472 1.00 31.65 233 GLN H O 1
ATOM 16681 N N . ALA H 1 234 ? 3.238 -12.617 -38.186 1.00 29.39 234 ALA H N 1
ATOM 16682 C CA . ALA H 1 234 ? 3.876 -13.772 -37.579 1.00 29.31 234 ALA H CA 1
ATOM 16683 C C . ALA H 1 234 ? 3.233 -14.075 -36.232 1.00 30.43 234 ALA H C 1
ATOM 16684 O O . ALA H 1 234 ? 3.013 -15.238 -35.879 1.00 31.29 234 ALA H O 1
ATOM 16686 N N . GLY H 1 235 ? 2.912 -13.021 -35.488 1.00 29.03 235 GLY H N 1
ATOM 16687 C CA . GLY H 1 235 ? 2.173 -13.175 -34.242 1.00 29.55 235 GLY H CA 1
ATOM 16688 C C . GLY H 1 235 ? 0.782 -13.704 -34.515 1.00 28.90 235 GLY H C 1
ATOM 16689 O O . GLY H 1 235 ? 0.281 -14.563 -33.793 1.00 30.24 235 GLY H O 1
ATOM 16690 N N . LEU H 1 236 ? 0.150 -13.192 -35.566 1.00 28.51 236 LEU H N 1
ATOM 16691 C CA . LEU H 1 236 ? -1.160 -13.700 -35.967 1.00 29.94 236 LEU H CA 1
ATOM 16692 C C . LEU H 1 236 ? -1.101 -15.190 -36.302 1.00 33.85 236 LEU H C 1
ATOM 16693 O O . LEU H 1 236 ? -2.032 -15.937 -36.017 1.00 30.30 236 LEU H O 1
ATOM 16698 N N . GLN H 1 237 ? -0.016 -15.609 -36.952 1.00 32.91 237 GLN H N 1
ATOM 16699 C CA . GLN H 1 237 ? 0.163 -17.022 -37.291 1.00 30.90 237 GLN H CA 1
ATOM 16700 C C . GLN H 1 237 ? 0.109 -17.923 -36.071 1.00 31.19 237 GLN H C 1
ATOM 16701 O O . GLN H 1 237 ? -0.487 -19.007 -36.122 1.00 29.18 237 GLN H O 1
ATOM 16707 N N . GLU H 1 238 ? 0.781 -17.488 -34.999 1.00 27.43 238 GLU H N 1
ATOM 16708 C CA . GLU H 1 238 ? 0.826 -18.239 -33.745 1.00 29.60 238 GLU H CA 1
ATOM 16709 C C . GLU H 1 238 ? -0.524 -18.234 -33.050 1.00 26.98 238 GLU H C 1
ATOM 16710 O O . GLU H 1 238 ? -0.973 -19.256 -32.521 1.00 24.91 238 GLU H O 1
ATOM 16716 N N . LEU H 1 239 ? -1.170 -17.076 -33.006 1.00 29.68 239 LEU H N 1
ATOM 16717 C CA . LEU H 1 239 ? -2.465 -17.004 -32.319 1.00 30.05 239 LEU H CA 1
ATOM 16718 C C . LEU H 1 239 ? -3.532 -17.774 -33.087 1.00 34.09 239 LEU H C 1
ATOM 16719 O O . LEU H 1 239 ? -4.264 -18.580 -32.515 1.00 30.85 239 LEU H O 1
ATOM 16724 N N . ALA H 1 240 ? -3.624 -17.524 -34.389 1.00 29.86 240 ALA H N 1
ATOM 16725 C CA . ALA H 1 240 ? -4.571 -18.256 -35.226 1.00 29.03 240 ALA H CA 1
ATOM 16726 C C . ALA H 1 240 ? -4.239 -19.746 -35.269 1.00 28.52 240 ALA H C 1
ATOM 16727 O O . ALA H 1 240 ? -5.129 -20.588 -35.350 1.00 29.66 240 ALA H O 1
ATOM 16729 N N . GLY H 1 241 ? -2.950 -20.072 -35.213 1.00 25.95 241 GLY H N 1
ATOM 16730 C CA . GLY H 1 241 ? -2.534 -21.464 -35.182 1.00 26.05 241 GLY H CA 1
ATOM 16731 C C . GLY H 1 241 ? -3.150 -22.198 -34.007 1.00 31.52 241 GLY H C 1
ATOM 16732 O O . GLY H 1 241 ? -3.532 -23.365 -34.109 1.00 33.11 241 GLY H O 1
ATOM 16733 N N . ASN H 1 242 ? -3.225 -21.515 -32.869 1.00 32.21 242 ASN H N 1
ATOM 16734 C CA . ASN H 1 242 ? -3.858 -22.102 -31.694 1.00 31.06 242 ASN H CA 1
ATOM 16735 C C . ASN H 1 242 ? -5.369 -22.218 -31.822 1.00 30.06 242 ASN H C 1
ATOM 16736 O O . ASN H 1 242 ? -5.972 -23.204 -31.378 1.00 30.46 242 ASN H O 1
ATOM 16741 N N . ALA H 1 243 ? -5.982 -21.233 -32.470 1.00 32.41 243 ALA H N 1
ATOM 16742 C CA . ALA H 1 243 ? -7.407 -21.318 -32.760 1.00 35.16 243 ALA H CA 1
ATOM 16743 C C . ALA H 1 243 ? -7.689 -22.536 -33.630 1.00 37.79 243 ALA H C 1
ATOM 16744 O O . ALA H 1 243 ? -8.672 -23.255 -33.412 1.00 35.13 243 ALA H O 1
ATOM 16746 N N . THR H 1 244 ? -6.830 -22.774 -34.621 1.00 31.68 244 THR H N 1
ATOM 16747 C CA . THR H 1 244 ? -6.980 -23.962 -35.453 1.00 31.56 244 THR H CA 1
ATOM 16748 C C . THR H 1 244 ? -6.862 -25.242 -34.628 1.00 31.45 244 THR H C 1
ATOM 16749 O O . THR H 1 244 ? -7.660 -26.174 -34.773 1.00 32.69 244 THR H O 1
ATOM 16753 N N . LEU H 1 245 ? -5.826 -25.304 -33.799 1.00 32.28 245 LEU H N 1
ATOM 16754 C CA . LEU H 1 245 ? -5.623 -26.427 -32.887 1.00 34.45 245 LEU H CA 1
ATOM 16755 C C . LEU H 1 245 ? -6.887 -26.734 -32.067 1.00 36.74 245 LEU H C 1
ATOM 16756 O O . LEU H 1 245 ? -7.359 -27.876 -32.015 1.00 37.06 245 LEU H O 1
ATOM 16761 N N . LEU H 1 246 ? -7.429 -25.703 -31.426 1.00 37.49 246 LEU H N 1
ATOM 16762 C CA . LEU H 1 246 ? -8.627 -25.852 -30.602 1.00 37.23 246 LEU H CA 1
ATOM 16763 C C . LEU H 1 246 ? -9.834 -26.240 -31.443 1.00 41.69 246 LEU H C 1
ATOM 16764 O O . LEU H 1 246 ? -10.674 -27.025 -31.016 1.00 39.00 246 LEU H O 1
ATOM 16769 N N . TYR H 1 247 ? -9.923 -25.678 -32.643 1.00 34.90 247 TYR H N 1
ATOM 16770 C CA . TYR H 1 247 ? -11.027 -26.008 -33.548 1.00 37.63 247 TYR H CA 1
ATOM 16771 C C . TYR H 1 247 ? -10.997 -27.481 -33.946 1.00 41.52 247 TYR H C 1
ATOM 16772 O O . TYR H 1 247 ? -12.047 -28.121 -34.103 1.00 39.32 247 TYR H O 1
ATOM 16781 N N . TYR H 1 248 ? -9.790 -28.029 -34.066 1.00 40.86 248 TYR H N 1
ATOM 16782 C CA . TYR H 1 248 ? -9.629 -29.437 -34.414 1.00 42.69 248 TYR H CA 1
ATOM 16783 C C . TYR H 1 248 ? -10.071 -30.345 -33.276 1.00 45.28 248 TYR H C 1
ATOM 16784 O O . TYR H 1 248 ? -10.014 -31.566 -33.401 1.00 51.16 248 TYR H O 1
ATOM 16793 N N . MET H 1 249 ? -10.544 -29.750 -32.182 1.00 42.16 249 MET H N 1
ATOM 16794 C CA . MET H 1 249 ? -11.026 -30.526 -31.034 1.00 41.95 249 MET H CA 1
ATOM 16795 C C . MET H 1 249 ? -12.546 -30.466 -30.881 1.00 38.41 249 MET H C 1
ATOM 16796 O O . MET H 1 249 ? -13.096 -30.981 -29.905 1.00 50.63 249 MET H O 1
ATOM 16801 N N . THR H 1 250 ? -13.229 -29.848 -31.839 1.00 52.15 250 THR H N 1
ATOM 16802 C CA . THR H 1 250 ? -14.686 -29.724 -31.761 1.00 52.83 250 THR H CA 1
ATOM 16803 C C . THR H 1 250 ? -15.358 -30.781 -32.637 1.00 55.49 250 THR H C 1
ATOM 16804 O O . THR H 1 250 ? -14.771 -31.251 -33.620 1.00 56.47 250 THR H O 1
ATOM 16808 N N . GLU H 1 251 ? -16.582 -31.164 -32.292 1.00 58.37 251 GLU H N 1
ATOM 16809 C CA . GLU H 1 251 ? -17.307 -32.117 -33.128 1.00 59.32 251 GLU H CA 1
ATOM 16810 C C . GLU H 1 251 ? -17.618 -31.467 -34.467 1.00 56.79 251 GLU H C 1
ATOM 16811 O O . GLU H 1 251 ? -17.552 -32.116 -35.514 1.00 53.47 251 GLU H O 1
ATOM 16817 N N . GLU H 1 252 ? -17.972 -30.187 -34.427 1.00 59.72 252 GLU H N 1
ATOM 16818 C CA . GLU H 1 252 ? -18.268 -29.445 -35.650 1.00 62.03 252 GLU H CA 1
ATOM 16819 C C . GLU H 1 252 ? -17.140 -29.530 -36.669 1.00 63.91 252 GLU H C 1
ATOM 16820 O O . GLU H 1 252 ? -17.383 -29.753 -37.855 1.00 64.00 252 GLU H O 1
ATOM 16826 N N . GLY H 1 253 ? -15.906 -29.344 -36.212 1.00 65.95 253 GLY H N 1
ATOM 16827 C CA . GLY H 1 253 ? -14.770 -29.384 -37.113 1.00 62.93 253 GLY H CA 1
ATOM 16828 C C . GLY H 1 253 ? -14.616 -30.755 -37.746 1.00 66.31 253 GLY H C 1
ATOM 16829 O O . GLY H 1 253 ? -14.366 -30.883 -38.955 1.00 55.39 253 GLY H O 1
ATOM 16830 N N . SER H 1 254 ? -14.787 -31.789 -36.927 1.00 67.28 254 SER H N 1
ATOM 16831 C CA . SER H 1 254 ? -14.598 -33.161 -37.382 1.00 71.64 254 SER H CA 1
ATOM 16832 C C . SER H 1 254 ? -15.582 -33.550 -38.478 1.00 67.27 254 SER H C 1
ATOM 16833 O O . SER H 1 254 ? -15.246 -34.333 -39.366 1.00 68.28 254 SER H O 1
ATOM 16836 N N . GLU H 1 255 ? -16.796 -33.008 -38.416 1.00 62.33 255 GLU H N 1
ATOM 16837 C CA . GLU H 1 255 ? -17.793 -33.284 -39.447 1.00 62.16 255 GLU H CA 1
ATOM 16838 C C . GLU H 1 255 ? -17.292 -32.884 -40.835 1.00 66.34 255 GLU H C 1
ATOM 16839 O O . GLU H 1 255 ? -17.563 -33.564 -41.829 1.00 65.28 255 GLU H O 1
ATOM 16845 N N . GLY H 1 256 ? -16.546 -31.785 -40.892 1.00 69.04 256 GLY H N 1
ATOM 16846 C CA . GLY H 1 256 ? -15.982 -31.321 -42.146 1.00 70.20 256 GLY H CA 1
ATOM 16847 C C . GLY H 1 256 ? -15.001 -32.347 -42.678 1.00 69.62 256 GLY H C 1
ATOM 16848 O O . GLY H 1 256 ? -14.990 -32.663 -43.877 1.00 64.44 256 GLY H O 1
ATOM 16849 N N . LYS H 1 257 ? -14.184 -32.879 -41.771 1.00 65.70 257 LYS H N 1
ATOM 16850 C CA . LYS H 1 257 ? -13.195 -33.898 -42.110 1.00 68.95 257 LYS H CA 1
ATOM 16851 C C . LYS H 1 257 ? -13.813 -35.220 -42.574 1.00 71.29 257 LYS H C 1
ATOM 16852 O O . LYS H 1 257 ? -13.462 -35.742 -43.638 1.00 68.89 257 LYS H O 1
ATOM 16858 N N . GLN H 1 258 ? -14.719 -35.770 -41.767 1.00 75.97 258 GLN H N 1
ATOM 16859 C CA . GLN H 1 258 ? -15.360 -37.048 -42.087 1.00 74.16 258 GLN H CA 1
ATOM 16860 C C . GLN H 1 258 ? -16.127 -36.982 -43.400 1.00 70.90 258 GLN H C 1
ATOM 16861 O O . GLN H 1 258 ? -16.038 -37.897 -44.219 1.00 74.61 258 GLN H O 1
ATOM 16867 N N . ALA H 1 259 ? -16.898 -35.910 -43.582 1.00 66.29 259 ALA H N 1
ATOM 16868 C CA . ALA H 1 259 ? -17.657 -35.695 -44.818 1.00 67.27 259 ALA H CA 1
ATOM 16869 C C . ALA H 1 259 ? -16.753 -35.772 -46.050 1.00 69.93 259 ALA H C 1
ATOM 16870 O O . ALA H 1 259 ? -17.103 -36.406 -47.052 1.00 60.22 259 ALA H O 1
ATOM 16872 N N . PHE H 1 260 ? -15.596 -35.118 -45.972 1.00 71.02 260 PHE H N 1
ATOM 16873 C CA . PHE H 1 260 ? -14.628 -35.148 -47.065 1.00 74.55 260 PHE H CA 1
ATOM 16874 C C . PHE H 1 260 ? -14.140 -36.564 -47.334 1.00 77.15 260 PHE H C 1
ATOM 16875 O O . PHE H 1 260 ? -14.077 -36.996 -48.487 1.00 80.90 260 PHE H O 1
ATOM 16883 N N . LEU H 1 261 ? -13.774 -37.269 -46.265 1.00 76.50 261 LEU H N 1
ATOM 16884 C CA . LEU H 1 261 ? -13.266 -38.638 -46.367 1.00 78.56 261 LEU H CA 1
ATOM 16885 C C . LEU H 1 261 ? -14.297 -39.629 -46.903 1.00 82.12 261 LEU H C 1
ATOM 16886 O O . LEU H 1 261 ? -13.961 -40.550 -47.648 1.00 84.82 261 LEU H O 1
ATOM 16891 N N . GLU H 1 262 ? -15.554 -39.425 -46.528 1.00 83.96 262 GLU H N 1
ATOM 16892 C CA . GLU H 1 262 ? -16.635 -40.317 -46.926 1.00 84.48 262 GLU H CA 1
ATOM 16893 C C . GLU H 1 262 ? -17.216 -39.863 -48.265 1.00 86.23 262 GLU H C 1
ATOM 16894 O O . GLU H 1 262 ? -18.218 -40.400 -48.741 1.00 86.19 262 GLU H O 1
ATOM 16900 N N . LYS H 1 263 ? -16.578 -38.870 -48.874 1.00 84.26 263 LYS H N 1
ATOM 16901 C CA . LYS H 1 263 ? -16.987 -38.386 -50.190 1.00 82.79 263 LYS H CA 1
ATOM 16902 C C . LYS H 1 263 ? -18.460 -37.983 -50.254 1.00 79.13 263 LYS H C 1
ATOM 16903 O O . LYS H 1 263 ? -19.180 -38.378 -51.171 1.00 74.03 263 LYS H O 1
ATOM 16909 N N . ARG H 1 264 ? -18.899 -37.191 -49.282 1.00 78.17 264 ARG H N 1
ATOM 16910 C CA . ARG H 1 264 ? -20.254 -36.658 -49.272 1.00 76.44 264 ARG H CA 1
ATOM 16911 C C . ARG H 1 264 ? -20.204 -35.184 -48.899 1.00 77.81 264 ARG H C 1
ATOM 16912 O O . ARG H 1 264 ? -19.223 -34.724 -48.305 1.00 72.40 264 ARG H O 1
ATOM 16920 N N . PRO H 1 265 ? -21.262 -34.428 -49.235 1.00 78.97 265 PRO H N 1
ATOM 16921 C CA . PRO H 1 265 ? -21.217 -33.046 -48.747 1.00 73.26 265 PRO H CA 1
ATOM 16922 C C . PRO H 1 265 ? -21.310 -33.040 -47.226 1.00 68.33 265 PRO H C 1
ATOM 16923 O O . PRO H 1 265 ? -22.107 -33.787 -46.657 1.00 67.27 265 PRO H O 1
ATOM 16927 N N . PRO H 1 266 ? -20.512 -32.186 -46.567 1.00 62.80 266 PRO H N 1
ATOM 16928 C CA . PRO H 1 266 ? -20.573 -32.139 -45.101 1.00 61.53 266 PRO H CA 1
ATOM 16929 C C . PRO H 1 266 ? -21.904 -31.558 -44.658 1.00 62.44 266 PRO H C 1
ATOM 16930 O O . PRO H 1 266 ? -22.539 -30.824 -45.418 1.00 68.41 266 PRO H O 1
ATOM 16934 N N . ASP H 1 267 ? -22.322 -31.879 -43.442 1.00 56.81 267 ASP H N 1
ATOM 16935 C CA . ASP H 1 267 ? -23.580 -31.363 -42.935 1.00 60.26 267 ASP H CA 1
ATOM 16936 C C . ASP H 1 267 ? -23.372 -30.569 -41.659 1.00 61.88 267 ASP H C 1
ATOM 16937 O O . ASP H 1 267 ? -23.308 -31.128 -40.565 1.00 62.47 267 ASP H O 1
ATOM 16942 N N . PHE H 1 268 ? -23.275 -29.253 -41.826 1.00 62.81 268 PHE H N 1
ATOM 16943 C CA . PHE H 1 268 ? -23.090 -28.342 -40.714 1.00 65.25 268 PHE H CA 1
ATOM 16944 C C . PHE H 1 268 ? -24.428 -27.693 -40.377 1.00 71.90 268 PHE H C 1
ATOM 16945 O O . PHE H 1 268 ? -24.480 -26.696 -39.655 1.00 72.42 268 PHE H O 1
ATOM 16953 N N . SER H 1 269 ? -25.512 -28.263 -40.899 1.00 71.84 269 SER H N 1
ATOM 16954 C CA . SER H 1 269 ? -26.830 -27.652 -40.760 1.00 66.47 269 SER H CA 1
ATOM 16955 C C . SER H 1 269 ? -27.244 -27.591 -39.299 1.00 67.80 269 SER H C 1
ATOM 16956 O O . SER H 1 269 ? -28.017 -26.724 -38.887 1.00 67.96 269 SER H O 1
ATOM 16959 N N . GLN H 1 270 ? -26.718 -28.524 -38.515 1.00 70.20 270 GLN H N 1
ATOM 16960 C CA . GLN H 1 270 ? -27.062 -28.621 -37.103 1.00 73.69 270 GLN H CA 1
ATOM 16961 C C . GLN H 1 270 ? -26.361 -27.566 -36.246 1.00 69.36 270 GLN H C 1
ATOM 16962 O O . GLN H 1 270 ? -26.793 -27.267 -35.129 1.00 65.01 270 GLN H O 1
ATOM 16968 N N . TYR H 1 271 ? -25.271 -27.009 -36.762 1.00 64.76 271 TYR H N 1
ATOM 16969 C CA . TYR H 1 271 ? -24.487 -26.058 -35.989 1.00 54.96 271 TYR H CA 1
ATOM 16970 C C . TYR H 1 271 ? -24.972 -24.622 -36.196 1.00 49.95 271 TYR H C 1
ATOM 16971 O O . TYR H 1 271 ? -25.188 -24.192 -37.329 1.00 49.49 271 TYR H O 1
ATOM 16980 N N . PRO H 1 272 ? -25.141 -23.878 -35.093 1.00 51.63 272 PRO H N 1
ATOM 16981 C CA . PRO H 1 272 ? -25.685 -22.513 -35.115 1.00 48.64 272 PRO H CA 1
ATOM 16982 C C . PRO H 1 272 ? -24.666 -21.450 -35.529 1.00 63.89 272 PRO H C 1
ATOM 16983 O O . PRO H 1 272 ? -23.460 -21.647 -35.371 1.00 48.09 272 PRO H O 1
ATOM 16987 N N . TRP H 1 273 ? -25.157 -20.322 -36.033 1.00 47.82 273 TRP H N 1
ATOM 16988 C CA . TRP H 1 273 ? -24.318 -19.157 -36.287 1.00 47.30 273 TRP H CA 1
ATOM 16989 C C . TRP H 1 273 ? -24.436 -18.201 -35.097 1.00 46.80 273 TRP H C 1
ATOM 16990 O O . TRP H 1 273 ? -25.234 -17.261 -35.105 1.00 49.78 273 TRP H O 1
ATOM 17001 N N . LEU H 1 274 ? -23.613 -18.446 -34.084 1.00 49.54 274 LEU H N 1
ATOM 17002 C CA . LEU H 1 274 ? -23.709 -17.745 -32.807 1.00 46.31 274 LEU H CA 1
ATOM 17003 C C . LEU H 1 274 ? -23.324 -16.274 -32.948 1.00 45.70 274 LEU H C 1
ATOM 17004 O O . LEU H 1 274 ? -22.650 -15.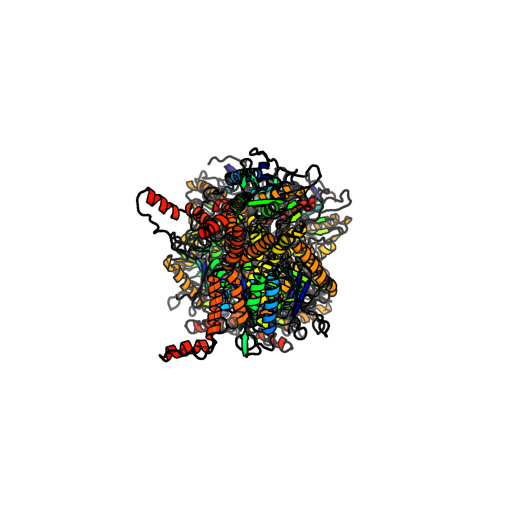894 -33.905 1.00 47.08 274 LEU H O 1
ATOM 17009 N N . PRO H 1 275 ? -23.755 -15.440 -31.986 1.00 45.32 275 PRO H N 1
ATOM 17010 C CA . PRO H 1 275 ? -23.519 -13.991 -31.995 1.00 44.73 275 PRO H CA 1
ATOM 17011 C C . PRO H 1 275 ? -22.049 -13.663 -31.811 1.00 44.44 275 PRO H C 1
ATOM 17012 O O . PRO H 1 275 ? -21.231 -14.557 -31.606 1.00 47.09 275 PRO H O 1
ATOM 17017 N N . MET I 1 1 ? -22.143 14.242 -2.323 1.00 53.66 1 MET I N 1
ATOM 17018 C CA . MET I 1 1 ? -22.592 14.237 -3.712 1.00 55.16 1 MET I CA 1
ATOM 17019 C C . MET I 1 1 ? -24.072 13.870 -3.786 1.00 53.29 1 MET I C 1
ATOM 17020 O O . MET I 1 1 ? -24.544 13.010 -3.038 1.00 49.74 1 MET I O 1
ATOM 17025 N N . ASP I 1 2 ? -24.788 14.475 -4.731 1.00 57.38 2 ASP I N 1
ATOM 17026 C CA . ASP I 1 2 ? -26.199 14.169 -4.930 1.00 55.16 2 ASP I CA 1
ATOM 17027 C C . ASP I 1 2 ? -26.327 13.120 -6.026 1.00 49.82 2 ASP I C 1
ATOM 17028 O O . ASP I 1 2 ? -26.584 13.474 -7.179 1.00 46.36 2 ASP I O 1
ATOM 17033 N N . TRP I 1 3 ? -26.147 11.839 -5.703 1.00 42.42 3 TRP I N 1
ATOM 17034 C CA . TRP I 1 3 ? -26.344 10.825 -6.740 1.00 42.58 3 TRP I CA 1
ATOM 17035 C C . TRP I 1 3 ? -27.833 10.656 -6.941 1.00 43.75 3 TRP I C 1
ATOM 17036 O O . TRP I 1 3 ? -28.582 10.564 -5.972 1.00 41.82 3 TRP I O 1
ATOM 17047 N N . HIS I 1 4 ? -28.253 10.608 -8.200 1.00 38.47 4 HIS I N 1
ATOM 17048 C CA . HIS I 1 4 ? -29.638 10.320 -8.541 1.00 34.76 4 HIS I CA 1
ATOM 17049 C C . HIS I 1 4 ? -29.673 9.017 -9.326 1.00 39.99 4 HIS I C 1
ATOM 17050 O O . HIS I 1 4 ? -28.889 8.819 -10.261 1.00 42.64 4 HIS I O 1
ATOM 17057 N N . ILE I 1 5 ? -30.551 8.106 -8.917 1.00 36.38 5 ILE I N 1
ATOM 17058 C CA . ILE I 1 5 ? -30.737 6.875 -9.669 1.00 43.82 5 ILE I CA 1
ATOM 17059 C C . ILE I 1 5 ? -31.186 7.206 -11.079 1.00 45.64 5 ILE I C 1
ATOM 17060 O O . ILE I 1 5 ? -32.051 8.061 -11.266 1.00 44.75 5 ILE I O 1
ATOM 17065 N N . ALA I 1 6 ? -30.626 6.514 -12.069 1.00 52.00 6 ALA I N 1
ATOM 17066 C CA . ALA I 1 6 ? -30.878 6.853 -13.469 1.00 47.89 6 ALA I CA 1
ATOM 17067 C C . ALA I 1 6 ? -31.719 5.820 -14.219 1.00 51.97 6 ALA I C 1
ATOM 17068 O O . ALA I 1 6 ? -32.401 6.156 -15.181 1.00 55.06 6 ALA I O 1
ATOM 17070 N N . LYS I 1 7 ? -31.672 4.568 -13.784 1.00 46.13 7 LYS I N 1
ATOM 17071 C CA . LYS I 1 7 ? -32.474 3.515 -14.401 1.00 39.91 7 LYS I CA 1
ATOM 17072 C C . LYS I 1 7 ? -32.362 2.283 -13.538 1.00 42.73 7 LYS I C 1
ATOM 17073 O O . LYS I 1 7 ? -31.354 2.099 -12.854 1.00 50.06 7 LYS I O 1
ATOM 17079 N N . HIS I 1 8 ? -33.384 1.437 -13.546 1.00 44.31 8 HIS I N 1
ATOM 17080 C CA . HIS I 1 8 ? -33.346 0.262 -12.684 1.00 44.71 8 HIS I CA 1
ATOM 17081 C C . HIS I 1 8 ? -32.939 -0.975 -13.471 1.00 42.75 8 HIS I C 1
ATOM 17082 O O . HIS I 1 8 ? -33.384 -1.192 -14.598 1.00 41.03 8 HIS I O 1
ATOM 17089 N N . TYR I 1 9 ? -32.068 -1.769 -12.859 1.00 38.57 9 TYR I N 1
ATOM 17090 C CA . TYR I 1 9 ? -31.549 -2.986 -13.463 1.00 40.04 9 TYR I CA 1
ATOM 17091 C C . TYR I 1 9 ? -31.590 -4.104 -12.433 1.00 44.36 9 TYR I C 1
ATOM 17092 O O . TYR I 1 9 ? -31.779 -3.852 -11.240 1.00 42.11 9 TYR I O 1
ATOM 17101 N N . ASP I 1 10 ? -31.397 -5.335 -12.901 1.00 42.57 10 ASP I N 1
ATOM 17102 C CA . ASP I 1 10 ? -31.379 -6.494 -12.025 1.00 40.77 10 ASP I CA 1
ATOM 17103 C C . ASP I 1 10 ? -30.008 -6.735 -11.393 1.00 40.83 10 ASP I C 1
ATOM 17104 O O . ASP I 1 10 ? -29.919 -7.055 -10.211 1.00 33.65 10 ASP I O 1
ATOM 17109 N N . ASP I 1 11 ? -28.949 -6.575 -12.190 1.00 41.12 11 ASP I N 1
ATOM 17110 C CA . ASP I 1 11 ? -27.593 -6.958 -11.788 1.00 38.17 11 ASP I CA 1
ATOM 17111 C C . ASP I 1 11 ? -26.660 -5.788 -11.448 1.00 35.47 11 ASP I C 1
ATOM 17112 O O . ASP I 1 11 ? -25.528 -6.003 -11.009 1.00 36.49 11 ASP I O 1
ATOM 17117 N N . ILE I 1 12 ? -27.107 -4.557 -11.681 1.00 29.51 12 ILE I N 1
ATOM 17118 C CA . ILE I 1 12 ? -26.242 -3.394 -11.460 1.00 29.42 12 ILE I CA 1
ATOM 17119 C C . ILE I 1 12 ? -27.025 -2.208 -10.945 1.00 32.74 12 ILE I C 1
ATOM 17120 O O . ILE I 1 12 ? -28.258 -2.213 -10.950 1.00 34.89 12 ILE I O 1
ATOM 17125 N N . LEU I 1 13 ? -26.298 -1.176 -10.540 1.00 30.43 13 LEU I N 1
ATOM 17126 C CA . LEU I 1 13 ? -26.920 0.075 -10.123 1.00 34.95 13 LEU I CA 1
ATOM 17127 C C . LEU I 1 13 ? -26.329 1.191 -10.958 1.00 37.99 13 LEU I C 1
ATOM 17128 O O . LEU I 1 13 ? -25.150 1.144 -11.317 1.00 38.91 13 LEU I O 1
ATOM 17133 N N . TYR I 1 14 ? -27.149 2.189 -11.275 1.00 40.92 14 TYR I N 1
ATOM 17134 C CA . TYR I 1 14 ? -26.751 3.250 -12.197 1.00 37.20 14 TYR I CA 1
ATOM 17135 C C . TYR I 1 14 ? -27.226 4.606 -11.682 1.00 34.43 14 TYR I C 1
ATOM 17136 O O . TYR I 1 14 ? -28.415 4.814 -11.441 1.00 36.35 14 TYR I O 1
ATOM 17145 N N . TYR I 1 15 ? -26.283 5.518 -11.479 1.00 34.60 15 TYR I N 1
ATOM 17146 C CA . TYR I 1 15 ? -26.597 6.836 -10.933 1.00 35.65 15 TYR I CA 1
ATOM 17147 C C . TYR I 1 15 ? -25.986 7.937 -11.788 1.00 37.48 15 TYR I C 1
ATOM 17148 O O . TYR I 1 15 ? -25.061 7.687 -12.552 1.00 38.03 15 TYR I O 1
ATOM 17157 N N . LYS I 1 16 ? -26.495 9.158 -11.625 1.00 37.45 16 LYS I N 1
ATOM 17158 C CA . LYS I 1 16 ? -25.910 10.342 -12.246 1.00 32.68 16 LYS I CA 1
ATOM 17159 C C . LYS I 1 16 ? -25.866 11.488 -11.250 1.00 38.75 16 LYS I C 1
ATOM 17160 O O . LYS I 1 16 ? -26.713 11.584 -10.360 1.00 48.38 16 LYS I O 1
ATOM 17166 N N . ALA I 1 17 ? -24.859 12.341 -11.393 1.00 38.64 17 ALA I N 1
ATOM 17167 C CA . ALA I 1 17 ? -24.768 13.562 -10.608 1.00 41.53 17 ALA I CA 1
ATOM 17168 C C . ALA I 1 17 ? -23.859 14.529 -11.338 1.00 42.90 17 ALA I C 1
ATOM 17169 O O . ALA I 1 17 ? -22.669 14.254 -11.520 1.00 41.33 17 ALA I O 1
ATOM 17171 N N . GLY I 1 18 ? -24.415 15.666 -11.745 1.00 43.73 18 GLY I N 1
ATOM 17172 C CA . GLY I 1 18 ? -23.675 16.608 -12.559 1.00 48.26 18 GLY I CA 1
ATOM 17173 C C . GLY I 1 18 ? -23.213 15.953 -13.848 1.00 44.89 18 GLY I C 1
ATOM 17174 O O . GLY I 1 18 ? -24.002 15.333 -14.560 1.00 43.67 18 GLY I O 1
ATOM 17175 N N . GLY I 1 19 ? -21.932 16.108 -14.154 1.00 45.62 19 GLY I N 1
ATOM 17176 C CA . GLY I 1 19 ? -21.356 15.518 -15.347 1.00 40.94 19 GLY I CA 1
ATOM 17177 C C . GLY I 1 19 ? -20.797 14.127 -15.113 1.00 37.13 19 GLY I C 1
ATOM 17178 O O . GLY I 1 19 ? -20.077 13.592 -15.953 1.00 37.96 19 GLY I O 1
ATOM 17179 N N . ILE I 1 20 ? -21.123 13.536 -13.970 1.00 38.05 20 ILE I N 1
ATOM 17180 C CA . ILE I 1 20 ? -20.577 12.230 -13.617 1.00 39.49 20 ILE I CA 1
ATOM 17181 C C . ILE I 1 20 ? -21.641 11.140 -13.604 1.00 39.53 20 ILE I C 1
ATOM 17182 O O . ILE I 1 20 ? -22.729 11.325 -13.061 1.00 38.53 20 ILE I O 1
ATOM 17187 N N . ALA I 1 21 ? -21.322 9.997 -14.198 1.00 36.67 21 ALA I N 1
ATOM 17188 C CA . ALA I 1 21 ? -22.164 8.819 -14.051 1.00 36.00 21 ALA I CA 1
ATOM 17189 C C . ALA I 1 21 ? -21.434 7.804 -13.181 1.00 33.20 21 ALA I C 1
ATOM 17190 O O . ALA I 1 21 ? -20.203 7.763 -13.154 1.00 35.41 21 ALA I O 1
ATOM 17192 N N . LYS I 1 22 ? -22.195 7.005 -12.446 1.00 34.31 22 LYS I N 1
ATOM 17193 C CA . LYS I 1 22 ? -21.618 5.945 -11.630 1.00 31.98 22 LYS I CA 1
ATOM 17194 C C . LYS I 1 22 ? -22.329 4.643 -11.950 1.00 33.02 22 LYS I C 1
ATOM 17195 O O . LYS I 1 22 ? -23.561 4.556 -11.877 1.00 29.00 22 LYS I O 1
ATOM 17201 N N . ILE I 1 23 ? -21.555 3.642 -12.345 1.00 33.08 23 ILE I N 1
ATOM 17202 C CA . ILE I 1 23 ? -22.123 2.346 -12.671 1.00 32.53 23 ILE I CA 1
ATOM 17203 C C . ILE I 1 23 ? -21.537 1.352 -11.671 1.00 35.62 23 ILE I C 1
ATOM 17204 O O . ILE I 1 23 ? -20.316 1.287 -11.498 1.00 31.25 23 ILE I O 1
ATOM 17209 N N . VAL I 1 24 ? -22.417 0.617 -10.993 1.00 32.90 24 VAL I N 1
ATOM 17210 C CA . VAL I 1 24 ? -22.033 -0.282 -9.908 1.00 33.65 24 VAL I CA 1
ATOM 17211 C C . VAL I 1 24 ? -22.459 -1.710 -10.248 1.00 34.80 24 VAL I C 1
ATOM 17212 O O . VAL I 1 24 ? -23.648 -1.982 -10.466 1.00 31.91 24 VAL I O 1
ATOM 17216 N N . ILE I 1 25 ? -21.487 -2.617 -10.318 1.00 29.46 25 ILE I N 1
ATOM 17217 C CA . ILE I 1 25 ? -21.795 -4.029 -10.511 1.00 29.51 25 ILE I CA 1
ATOM 17218 C C . ILE I 1 25 ? -22.338 -4.539 -9.184 1.00 30.25 25 ILE I C 1
ATOM 17219 O O . ILE I 1 25 ? -21.707 -4.356 -8.151 1.00 33.94 25 ILE I O 1
ATOM 17224 N N . ASN I 1 26 ? -23.513 -5.159 -9.200 1.00 29.82 26 ASN I N 1
ATOM 17225 C CA . ASN I 1 26 ? -24.210 -5.473 -7.956 1.00 32.27 26 ASN I CA 1
ATOM 17226 C C . ASN I 1 26 ? -24.539 -6.958 -7.773 1.00 35.56 26 ASN I C 1
ATOM 17227 O O . ASN I 1 26 ? -25.703 -7.318 -7.620 1.00 34.48 26 ASN I O 1
ATOM 17232 N N . ARG I 1 27 ? -23.521 -7.815 -7.770 1.00 29.99 27 ARG I N 1
ATOM 17233 C CA . ARG I 1 27 ? -23.738 -9.229 -7.461 1.00 35.62 27 ARG I CA 1
ATOM 17234 C C . ARG I 1 27 ? -22.713 -9.694 -6.428 1.00 34.31 27 ARG I C 1
ATOM 17235 O O . ARG I 1 27 ? -21.905 -10.584 -6.701 1.00 34.16 27 ARG I O 1
ATOM 17243 N N . PRO I 1 28 ? -22.729 -9.065 -5.245 1.00 32.19 28 PRO I N 1
ATOM 17244 C CA . PRO I 1 28 ? -21.688 -9.288 -4.229 1.00 33.19 28 PRO I CA 1
ATOM 17245 C C . PRO I 1 28 ? -21.633 -10.727 -3.717 1.00 36.67 28 PRO I C 1
ATOM 17246 O O . PRO I 1 28 ? -20.617 -11.134 -3.147 1.00 41.43 28 PRO I O 1
ATOM 17250 N N . HIS I 1 29 ? -22.704 -11.487 -3.919 1.00 31.38 29 HIS I N 1
ATOM 17251 C CA . HIS I 1 29 ? -22.708 -12.885 -3.505 1.00 31.20 29 HIS I CA 1
ATOM 17252 C C . HIS I 1 29 ? -21.825 -13.743 -4.421 1.00 35.76 29 HIS I C 1
ATOM 17253 O O . HIS I 1 29 ? -21.577 -14.918 -4.130 1.00 33.51 29 HIS I O 1
ATOM 17260 N N . LYS I 1 30 ? -21.378 -13.159 -5.538 1.00 30.51 30 LYS I N 1
ATOM 17261 C CA . LYS I 1 30 ? -20.450 -13.830 -6.445 1.00 31.60 30 LYS I CA 1
ATOM 17262 C C . LYS I 1 30 ? -19.195 -12.985 -6.629 1.00 34.38 30 LYS I C 1
ATOM 17263 O O . LYS I 1 30 ? -18.567 -13.031 -7.687 1.00 30.26 30 LYS I O 1
ATOM 17269 N N . ARG I 1 31 ? -18.860 -12.185 -5.624 1.00 27.80 31 ARG I N 1
ATOM 17270 C CA . ARG I 1 31 ? -17.751 -11.246 -5.739 1.00 28.15 31 ARG I CA 1
ATOM 17271 C C . ARG I 1 31 ? -17.942 -10.429 -6.999 1.00 30.60 31 ARG I C 1
ATOM 17272 O O . ARG I 1 31 ? -16.977 -10.069 -7.673 1.00 28.20 31 ARG I O 1
ATOM 17280 N N . ASN I 1 32 ? -19.199 -10.118 -7.294 1.00 31.22 32 ASN I N 1
ATOM 17281 C CA . ASN I 1 32 ? -19.522 -9.285 -8.448 1.00 33.15 32 ASN I CA 1
ATOM 17282 C C . ASN I 1 32 ? -19.082 -9.831 -9.798 1.00 34.28 32 ASN I C 1
ATOM 17283 O O . ASN I 1 32 ? -18.770 -9.074 -10.718 1.00 26.59 32 ASN I O 1
ATOM 17288 N N . ALA I 1 33 ? -19.118 -11.152 -9.926 1.00 34.02 33 ALA I N 1
ATOM 17289 C CA . ALA I 1 33 ? -18.907 -11.810 -11.205 1.00 32.45 33 ALA I CA 1
ATOM 17290 C C . ALA I 1 33 ? -20.025 -11.423 -12.165 1.00 34.28 33 ALA I C 1
ATOM 17291 O O . ALA I 1 33 ? -21.178 -11.270 -11.751 1.00 33.33 33 ALA I O 1
ATOM 17293 N N . PHE I 1 34 ? -19.713 -11.290 -13.450 1.00 33.58 34 PHE I N 1
ATOM 17294 C CA . PHE I 1 34 ? -20.756 -10.960 -14.416 1.00 35.92 34 PHE I CA 1
ATOM 17295 C C . PHE I 1 34 ? -21.294 -12.165 -15.186 1.00 35.35 34 PHE I C 1
ATOM 17296 O O . PHE I 1 34 ? -20.535 -12.977 -15.726 1.00 32.34 34 PHE I O 1
ATOM 17304 N N . ARG I 1 35 ? -22.618 -12.268 -15.244 1.00 33.87 35 ARG I N 1
ATOM 17305 C CA . ARG I 1 35 ? -23.247 -13.213 -16.146 1.00 34.59 35 ARG I CA 1
ATOM 17306 C C . ARG I 1 35 ? -23.660 -12.433 -17.385 1.00 32.36 35 ARG I C 1
ATOM 17307 O O . ARG I 1 35 ? -23.548 -11.204 -17.410 1.00 30.60 35 ARG I O 1
ATOM 17315 N N . PRO I 1 36 ? -24.085 -13.136 -18.442 1.00 38.45 36 PRO I N 1
ATOM 17316 C CA . PRO I 1 36 ? -24.429 -12.387 -19.656 1.00 35.63 36 PRO I CA 1
ATOM 17317 C C . PRO I 1 36 ? -25.417 -11.241 -19.415 1.00 38.81 36 PRO I C 1
ATOM 17318 O O . PRO I 1 36 ? -25.282 -10.203 -20.061 1.00 38.12 36 PRO I O 1
ATOM 17322 N N . GLN I 1 37 ? -26.398 -11.419 -18.531 1.00 36.12 37 GLN I N 1
ATOM 17323 C CA . GLN I 1 37 ? -27.345 -10.337 -18.262 1.00 37.16 37 GLN I CA 1
ATOM 17324 C C . GLN I 1 37 ? -26.645 -9.118 -17.662 1.00 37.32 37 GLN I C 1
ATOM 17325 O O . GLN I 1 37 ? -26.997 -7.974 -17.965 1.00 35.45 37 GLN I O 1
ATOM 17331 N N . THR I 1 38 ? -25.664 -9.368 -16.800 1.00 30.67 38 THR I N 1
ATOM 17332 C CA . THR I 1 38 ? -24.899 -8.283 -16.181 1.00 35.82 38 THR I CA 1
ATOM 17333 C C . THR I 1 38 ? -24.218 -7.449 -17.251 1.00 37.14 38 THR I C 1
ATOM 17334 O O . THR I 1 38 ? -24.191 -6.211 -17.196 1.00 36.78 38 THR I O 1
ATOM 17338 N N . VAL I 1 39 ? -23.642 -8.143 -18.218 1.00 34.45 39 VAL I N 1
ATOM 17339 C CA . VAL I 1 39 ? -22.970 -7.485 -19.318 1.00 31.82 39 VAL I CA 1
ATOM 17340 C C . VAL I 1 39 ? -23.963 -6.722 -20.189 1.00 35.09 39 VAL I C 1
ATOM 17341 O O . VAL I 1 39 ? -23.691 -5.585 -20.580 1.00 38.35 39 VAL I O 1
ATOM 17345 N N . PHE I 1 40 ? -25.107 -7.337 -20.502 1.00 38.54 40 PHE I N 1
ATOM 17346 C CA . PHE I 1 40 ? -26.139 -6.639 -21.265 1.00 39.38 40 PHE I CA 1
ATOM 17347 C C . PHE I 1 40 ? -26.509 -5.327 -20.577 1.00 36.12 40 PHE I C 1
ATOM 17348 O O . PHE I 1 40 ? -26.662 -4.290 -21.233 1.00 32.11 40 PHE I O 1
ATOM 17356 N N . GLU I 1 41 ? -26.657 -5.388 -19.255 1.00 36.06 41 GLU I N 1
ATOM 17357 C CA . GLU I 1 41 ? -27.044 -4.229 -18.455 1.00 34.91 41 GLU I CA 1
ATOM 17358 C C . GLU I 1 41 ? -25.924 -3.201 -18.378 1.00 38.61 41 GLU I C 1
ATOM 17359 O O . GLU I 1 41 ? -26.166 -1.998 -18.542 1.00 33.90 41 GLU I O 1
ATOM 17365 N N . LEU I 1 42 ? -24.699 -3.681 -18.154 1.00 34.86 42 LEU I N 1
ATOM 17366 C CA . LEU I 1 42 ? -23.535 -2.805 -18.154 1.00 36.45 42 LEU I CA 1
ATOM 17367 C C . LEU I 1 42 ? -23.451 -2.076 -19.490 1.00 35.99 42 LEU I C 1
ATOM 17368 O O . LEU I 1 42 ? -23.174 -0.875 -19.536 1.00 37.38 42 LEU I O 1
ATOM 17373 N N . TYR I 1 43 ? -23.667 -2.812 -20.577 1.00 35.01 43 TYR I N 1
ATOM 17374 C CA . TYR I 1 43 ? -23.644 -2.231 -21.914 1.00 35.35 43 TYR I CA 1
ATOM 17375 C C . TYR I 1 43 ? -24.695 -1.138 -22.069 1.00 36.58 43 TYR I C 1
ATOM 17376 O O . TYR I 1 43 ? -24.412 -0.065 -22.604 1.00 39.35 43 TYR I O 1
ATOM 17385 N N . ASP I 1 44 ? -25.911 -1.430 -21.613 1.00 37.29 44 ASP I N 1
ATOM 17386 C CA . ASP I 1 44 ? -27.009 -0.472 -21.669 1.00 39.72 44 ASP I CA 1
ATOM 17387 C C . ASP I 1 44 ? -26.697 0.815 -20.896 1.00 36.85 44 ASP I C 1
ATOM 17388 O O . ASP I 1 44 ? -26.979 1.918 -21.374 1.00 38.08 44 ASP I O 1
ATOM 17393 N N . ALA I 1 45 ? -26.136 0.680 -19.698 1.00 34.33 45 ALA I N 1
ATOM 17394 C CA . ALA I 1 45 ? -25.848 1.852 -18.875 1.00 33.18 45 ALA I CA 1
ATOM 17395 C C . ALA I 1 45 ? -24.769 2.733 -19.491 1.00 31.10 45 ALA I C 1
ATOM 17396 O O . ALA I 1 45 ? -24.879 3.964 -19.490 1.00 34.26 45 ALA I O 1
ATOM 17398 N N . PHE I 1 46 ? -23.711 2.105 -19.993 1.00 30.65 46 PHE I N 1
ATOM 17399 C CA . PHE I 1 46 ? -22.663 2.837 -20.686 1.00 35.83 46 PHE I CA 1
ATOM 17400 C C . PHE I 1 46 ? -23.203 3.522 -21.948 1.00 36.95 46 PHE I C 1
ATOM 17401 O O . PHE I 1 46 ? -22.789 4.639 -22.279 1.00 36.31 46 PHE I O 1
ATOM 17409 N N . CYS I 1 47 ? -24.106 2.863 -22.670 1.00 35.32 47 CYS I N 1
ATOM 17410 C CA . CYS I 1 47 ? -24.727 3.515 -23.830 1.00 41.25 47 CYS I CA 1
ATOM 17411 C C . CYS I 1 47 ? -25.495 4.761 -23.412 1.00 40.23 47 CYS I C 1
ATOM 17412 O O . CYS I 1 47 ? -25.412 5.813 -24.053 1.00 36.95 47 CYS I O 1
ATOM 17415 N N . ASN I 1 48 ? -26.253 4.631 -22.334 1.00 37.28 48 ASN I N 1
ATOM 17416 C CA . ASN I 1 48 ? -26.951 5.770 -21.765 1.00 43.09 48 ASN I CA 1
ATOM 17417 C C . ASN I 1 48 ? -25.981 6.904 -21.404 1.00 42.25 48 ASN I C 1
ATOM 17418 O O . ASN I 1 48 ? -26.205 8.064 -21.761 1.00 39.67 48 ASN I O 1
ATOM 17423 N N . ALA I 1 49 ? -24.902 6.583 -20.699 1.00 39.32 49 ALA I N 1
ATOM 17424 C CA . ALA I 1 49 ? -23.941 7.621 -20.352 1.00 44.26 49 ALA I CA 1
ATOM 17425 C C . ALA I 1 49 ? -23.415 8.284 -21.620 1.00 37.49 49 ALA I C 1
ATOM 17426 O O . ALA I 1 49 ? -23.295 9.506 -21.696 1.00 41.38 49 ALA I O 1
ATOM 17428 N N . ARG I 1 50 ? -23.116 7.465 -22.619 1.00 33.80 50 ARG I N 1
ATOM 17429 C CA . ARG I 1 50 ? -22.596 7.962 -23.895 1.00 34.88 50 ARG I CA 1
ATOM 17430 C C . ARG I 1 50 ? -23.576 8.917 -24.569 1.00 40.69 50 ARG I C 1
ATOM 17431 O O . ARG I 1 50 ? -23.175 9.921 -25.160 1.00 43.12 50 ARG I O 1
ATOM 17439 N N . GLU I 1 51 ? -24.860 8.598 -24.468 1.00 39.64 51 GLU I N 1
ATOM 17440 C CA . GLU I 1 51 ? -25.909 9.374 -25.125 1.00 47.32 51 GLU I CA 1
ATOM 17441 C C . GLU I 1 51 ? -26.303 10.628 -24.355 1.00 49.00 51 GLU I C 1
ATOM 17442 O O . GLU I 1 51 ? -27.005 11.492 -24.883 1.00 50.32 51 GLU I O 1
ATOM 17448 N N . ASP I 1 52 ? -25.861 10.718 -23.106 1.00 40.32 52 ASP I N 1
ATOM 17449 C CA . ASP I 1 52 ? -26.215 11.838 -22.236 1.00 44.16 52 ASP I CA 1
ATOM 17450 C C . ASP I 1 52 ? -25.214 12.973 -22.394 1.00 43.42 52 ASP I C 1
ATOM 17451 O O . ASP I 1 52 ? -24.079 12.889 -21.905 1.00 38.38 52 ASP I O 1
ATOM 17456 N N . ASN I 1 53 ? -25.643 14.036 -23.075 1.00 45.36 53 ASN I N 1
ATOM 17457 C CA . ASN I 1 53 ? -24.758 15.155 -23.387 1.00 42.02 53 ASN I CA 1
ATOM 17458 O O . ASN I 1 53 ? -23.050 16.596 -22.246 1.00 34.65 53 ASN I O 1
ATOM 17463 N N . ARG I 1 54 ? -24.580 15.865 -20.942 1.00 49.51 54 ARG I N 1
ATOM 17464 C CA . ARG I 1 54 ? -24.116 16.278 -19.617 1.00 52.71 54 ARG I CA 1
ATOM 17465 C C . ARG I 1 54 ? -23.039 15.382 -19.005 1.00 49.37 54 ARG I C 1
ATOM 17466 O O . ARG I 1 54 ? -22.224 15.844 -18.205 1.00 45.07 54 ARG I O 1
ATOM 17474 N N . ILE I 1 55 ? -22.985 14.121 -19.415 1.00 47.99 55 ILE I N 1
ATOM 17475 C CA . ILE I 1 55 ? -22.038 13.203 -18.792 1.00 39.39 55 ILE I CA 1
ATOM 17476 C C . ILE I 1 55 ? -20.693 13.230 -19.503 1.00 38.04 55 ILE I C 1
ATOM 17477 O O . ILE I 1 55 ? -20.605 12.967 -20.700 1.00 38.17 55 ILE I O 1
ATOM 17482 N N . GLY I 1 56 ? -19.641 13.550 -18.758 1.00 43.85 56 GLY I N 1
ATOM 17483 C CA . GLY I 1 56 ? -18.298 13.557 -19.312 1.00 39.79 56 GLY I CA 1
ATOM 17484 C C . GLY I 1 56 ? -17.429 12.441 -18.765 1.00 36.00 56 GLY I C 1
ATOM 17485 O O . GLY I 1 56 ? -16.444 12.042 -19.385 1.00 34.39 56 GLY I O 1
ATOM 17486 N N . VAL I 1 57 ? -17.802 11.919 -17.601 1.00 36.93 57 VAL I N 1
ATOM 17487 C CA . VAL I 1 57 ? -16.981 10.924 -16.931 1.00 31.72 57 VAL I CA 1
ATOM 17488 C C . VAL I 1 57 ? -17.845 9.824 -16.341 1.00 30.08 57 VAL I C 1
ATOM 17489 O O . VAL I 1 57 ? -18.889 10.095 -15.751 1.00 29.19 57 VAL I O 1
ATOM 17493 N N . VAL I 1 58 ? -17.412 8.578 -16.482 1.00 33.26 58 VAL I N 1
ATOM 17494 C CA . VAL I 1 58 ? -18.150 7.483 -15.862 1.00 31.51 58 VAL I CA 1
ATOM 17495 C C . VAL I 1 58 ? -17.256 6.827 -14.833 1.00 33.45 58 VAL I C 1
ATOM 17496 O O . VAL I 1 58 ? -16.106 6.495 -15.135 1.00 29.12 58 VAL I O 1
ATOM 17500 N N . LEU I 1 59 ? -17.770 6.669 -13.614 1.00 34.67 59 LEU I N 1
ATOM 17501 C CA . LEU I 1 59 ? -17.062 5.914 -12.584 1.00 32.27 59 LEU I CA 1
ATOM 17502 C C . LEU I 1 59 ? -17.613 4.494 -12.562 1.00 33.69 59 LEU I C 1
ATOM 17503 O O . LEU I 1 59 ? -18.803 4.296 -12.346 1.00 32.43 59 LEU I O 1
ATOM 17508 N N . LEU I 1 60 ? -16.742 3.505 -12.733 1.00 32.92 60 LEU I N 1
ATOM 17509 C CA . LEU I 1 60 ? -17.172 2.108 -12.677 1.00 31.68 60 LEU I CA 1
ATOM 17510 C C . LEU I 1 60 ? -16.621 1.456 -11.420 1.00 33.39 60 LEU I C 1
ATOM 17511 O O . LEU I 1 60 ? -15.430 1.590 -11.092 1.00 26.01 60 LEU I O 1
ATOM 17516 N N . THR I 1 61 ? -17.503 0.780 -10.689 1.00 28.44 61 THR I N 1
ATOM 17517 C CA . THR I 1 61 ? -17.104 0.180 -9.427 1.00 27.33 61 THR I CA 1
ATOM 17518 C C . THR I 1 61 ? -17.998 -1.011 -9.069 1.00 29.40 61 THR I C 1
ATOM 17519 O O . THR I 1 61 ? -18.965 -1.310 -9.779 1.00 29.71 61 THR I O 1
ATOM 17523 N N . GLY I 1 62 ? -17.658 -1.703 -7.987 1.00 29.00 62 GLY I N 1
ATOM 17524 C CA . GLY I 1 62 ? -18.418 -2.867 -7.549 1.00 26.89 62 GLY I CA 1
ATOM 17525 C C . GLY I 1 62 ? -19.103 -2.632 -6.213 1.00 30.60 62 GLY I C 1
ATOM 17526 O O . GLY I 1 62 ? -18.617 -1.859 -5.402 1.00 30.35 62 GLY I O 1
ATOM 17527 N N . ALA I 1 63 ? -20.219 -3.314 -5.972 1.00 31.71 63 ALA I N 1
ATOM 17528 C CA . ALA I 1 63 ? -20.934 -3.180 -4.708 1.00 32.54 63 ALA I CA 1
ATOM 17529 C C . ALA I 1 63 ? -20.182 -3.864 -3.565 1.00 36.32 63 ALA I C 1
ATOM 17530 O O . ALA I 1 63 ? -19.634 -4.959 -3.723 1.00 34.66 63 ALA I O 1
ATOM 17532 N N . GLY I 1 64 ? -20.154 -3.208 -2.410 1.00 34.59 64 GLY I N 1
ATOM 17533 C CA . GLY I 1 64 ? -19.524 -3.777 -1.238 1.00 31.59 64 GLY I CA 1
ATOM 17534 C C . GLY I 1 64 ? -19.580 -2.810 -0.082 1.00 37.06 64 GLY I C 1
ATOM 17535 O O . GLY I 1 64 ? -19.953 -1.649 -0.257 1.00 41.57 64 GLY I O 1
ATOM 17536 N N . PRO I 1 65 ? -19.202 -3.284 1.111 1.00 37.17 65 PRO I N 1
ATOM 17537 C CA . PRO I 1 65 ? -18.724 -4.659 1.300 1.00 32.70 65 PRO I CA 1
ATOM 17538 C C . PRO I 1 65 ? -19.863 -5.674 1.311 1.00 34.24 65 PRO I C 1
ATOM 17539 O O . PRO I 1 65 ? -21.021 -5.319 1.532 1.00 38.78 65 PRO I O 1
ATOM 17543 N N . HIS I 1 66 ? -19.524 -6.938 1.090 1.00 31.90 66 HIS I N 1
ATOM 17544 C CA . HIS I 1 66 ? -20.500 -8.017 1.122 1.00 33.10 66 HIS I CA 1
ATOM 17545 C C . HIS I 1 66 ? -20.778 -8.379 2.582 1.00 37.88 66 HIS I C 1
ATOM 17546 O O . HIS I 1 66 ? -20.171 -7.819 3.497 1.00 40.48 66 HIS I O 1
ATOM 17553 N N . SER I 1 67 ? -21.729 -9.275 2.805 1.00 37.46 67 SER I N 1
ATOM 17554 C CA . SER I 1 67 ? -22.114 -9.631 4.168 1.00 43.76 67 SER I CA 1
ATOM 17555 C C . SER I 1 67 ? -20.924 -10.220 4.930 1.00 41.34 67 SER I C 1
ATOM 17556 O O . SER I 1 67 ? -20.918 -10.240 6.160 1.00 41.67 67 SER I O 1
ATOM 17559 N N . ASP I 1 68 ? -19.935 -10.723 4.190 1.00 35.62 68 ASP I N 1
ATOM 17560 C CA . ASP I 1 68 ? -18.730 -11.289 4.786 1.00 34.10 68 ASP I CA 1
ATOM 17561 C C . ASP I 1 68 ? -17.642 -10.239 4.988 1.00 32.74 68 ASP I C 1
ATOM 17562 O O . ASP I 1 68 ? -16.487 -10.575 5.267 1.00 39.35 68 ASP I O 1
ATOM 17567 N N . GLY I 1 69 ? -17.997 -8.969 4.809 1.00 33.16 69 GLY I N 1
ATOM 17568 C CA . GLY I 1 69 ? -17.050 -7.875 4.985 1.00 30.67 69 GLY I CA 1
ATOM 17569 C C . GLY I 1 69 ? -16.104 -7.586 3.834 1.00 38.90 69 GLY I C 1
ATOM 17570 O O . GLY I 1 69 ? -15.319 -6.627 3.899 1.00 39.00 69 GLY I O 1
ATOM 17571 N N . LYS I 1 70 ? -16.175 -8.388 2.771 1.00 39.19 70 LYS I N 1
ATOM 17572 C CA . LYS I 1 70 ? -15.235 -8.244 1.657 1.00 38.75 70 LYS I CA 1
ATOM 17573 C C . LYS I 1 70 ? -15.679 -7.264 0.587 1.00 33.51 70 LYS I C 1
ATOM 17574 O O . LYS I 1 70 ? -16.873 -7.138 0.291 1.00 29.19 70 LYS I O 1
ATOM 17580 N N . TYR I 1 71 ? -14.694 -6.616 -0.029 1.00 32.29 71 TYR I N 1
ATOM 17581 C CA . TYR I 1 71 ? -14.938 -5.730 -1.155 1.00 31.37 71 TYR I CA 1
ATOM 17582 C C . TYR I 1 71 ? -14.571 -6.470 -2.425 1.00 29.35 71 TYR I C 1
ATOM 17583 O O . TYR I 1 71 ? -13.701 -7.344 -2.423 1.00 30.83 71 TYR I O 1
ATOM 17592 N N . ALA I 1 72 ? -15.243 -6.131 -3.512 1.00 27.74 72 ALA I N 1
ATOM 17593 C CA . ALA I 1 72 ? -14.877 -6.677 -4.807 1.00 29.55 72 ALA I CA 1
ATOM 17594 C C . ALA I 1 72 ? -15.338 -5.734 -5.903 1.00 27.60 72 ALA I C 1
ATOM 17595 O O . ALA I 1 72 ? -16.488 -5.286 -5.910 1.00 35.77 72 ALA I O 1
ATOM 17597 N N . PHE I 1 73 ? -14.431 -5.456 -6.832 1.00 27.10 73 PHE I N 1
ATOM 17598 C CA . PHE I 1 73 ? -14.721 -4.689 -8.039 1.00 29.58 73 PHE I CA 1
ATOM 17599 C C . PHE I 1 73 ? -15.478 -5.608 -9.003 1.00 29.47 73 PHE I C 1
ATOM 17600 O O . PHE I 1 73 ? -16.602 -5.312 -9.425 1.00 32.83 73 PHE I O 1
ATOM 17608 N N . CYS I 1 74 ? -14.859 -6.738 -9.326 1.00 34.53 74 CYS I N 1
ATOM 17609 C CA . CYS I 1 74 ? -15.456 -7.716 -10.235 1.00 31.62 74 CYS I CA 1
ATOM 17610 C C . CYS I 1 74 ? -14.554 -8.941 -10.305 1.00 28.07 74 CYS I C 1
ATOM 17611 O O . CYS I 1 74 ? -13.331 -8.811 -10.435 1.00 32.74 74 CYS I O 1
ATOM 17614 N N . SER I 1 75 ? -15.160 -10.121 -10.243 1.00 31.26 75 SER I N 1
ATOM 17615 C CA . SER I 1 75 ? -14.404 -11.371 -10.274 1.00 28.84 75 SER I CA 1
ATOM 17616 C C . SER I 1 75 ? -14.458 -12.047 -11.647 1.00 36.19 75 SER I C 1
ATOM 17617 O O . SER I 1 75 ? -14.160 -13.241 -11.768 1.00 31.80 75 SER I O 1
ATOM 17620 N N . GLY I 1 76 ? -14.895 -11.313 -12.668 1.00 30.52 76 GLY I N 1
ATOM 17621 C CA . GLY I 1 76 ? -14.867 -11.839 -14.029 1.00 30.58 76 GLY I CA 1
ATOM 17622 C C . GLY I 1 76 ? -16.104 -12.642 -14.376 1.00 36.12 76 GLY I C 1
ATOM 17623 O O . GLY I 1 76 ? -17.154 -12.492 -13.745 1.00 31.35 76 GLY I O 1
ATOM 17624 N N . GLY I 1 77 ? -15.962 -13.540 -15.347 1.00 31.82 77 GLY I N 1
ATOM 17625 C CA . GLY I 1 77 ? -17.085 -14.319 -15.829 1.00 32.28 77 GLY I CA 1
ATOM 17626 C C . GLY I 1 77 ? -17.626 -15.241 -14.759 1.00 33.59 77 GLY I C 1
ATOM 17627 O O . GLY I 1 77 ? -16.875 -15.901 -14.032 1.00 35.01 77 GLY I O 1
ATOM 17628 N N . ASP I 1 78 ? -18.947 -15.249 -14.640 1.00 36.64 78 ASP I N 1
ATOM 17629 C CA . ASP I 1 78 ? -19.634 -16.092 -13.681 1.00 31.84 78 ASP I CA 1
ATOM 17630 C C . ASP I 1 78 ? -19.484 -17.571 -14.048 1.00 32.31 78 ASP I C 1
ATOM 17631 O O . ASP I 1 78 ? -20.144 -18.074 -14.968 1.00 32.94 78 ASP I O 1
ATOM 17636 N N . GLN I 1 79 ? -18.628 -18.273 -13.315 1.00 33.83 79 GLN I N 1
ATOM 17637 C CA . GLN I 1 79 ? -18.331 -19.667 -13.631 1.00 36.86 79 GLN I CA 1
ATOM 17638 C C . GLN I 1 79 ? -19.524 -20.597 -13.416 1.00 41.04 79 GLN I C 1
ATOM 17639 O O . GLN I 1 79 ? -19.567 -21.691 -13.984 1.00 40.38 79 GLN I O 1
ATOM 17645 N N . SER I 1 80 ? -20.501 -20.161 -12.623 1.00 37.04 80 SER I N 1
ATOM 17646 C CA . SER I 1 80 ? -21.666 -21.002 -12.328 1.00 39.46 80 SER I CA 1
ATOM 17647 C C . SER I 1 80 ? -22.634 -21.122 -13.506 1.00 42.78 80 SER I C 1
ATOM 17648 O O . SER I 1 80 ? -23.505 -21.994 -13.514 1.00 43.27 80 SER I O 1
ATOM 17651 N N . VAL I 1 81 ? -22.483 -20.255 -14.505 1.00 35.44 81 VAL I N 1
ATOM 17652 C CA . VAL I 1 81 ? -23.308 -20.369 -15.706 1.00 40.56 81 VAL I CA 1
ATOM 17653 C C . VAL I 1 81 ? -22.461 -20.648 -16.939 1.00 43.39 81 VAL I C 1
ATOM 17654 O O . VAL I 1 81 ? -22.952 -20.588 -18.067 1.00 43.63 81 VAL I O 1
ATOM 17658 N N . ARG I 1 82 ? -21.189 -20.967 -16.722 1.00 42.03 82 ARG I N 1
ATOM 17659 C CA . ARG I 1 82 ? -20.308 -21.275 -17.836 1.00 44.92 82 ARG I CA 1
ATOM 17660 C C . ARG I 1 82 ? -20.630 -22.658 -18.410 1.00 46.76 82 ARG I C 1
ATOM 17661 O O . ARG I 1 82 ? -20.746 -23.643 -17.675 1.00 42.01 82 ARG I O 1
ATOM 17669 N N . GLY I 1 83 ? -20.815 -22.719 -19.725 1.00 39.41 83 GLY I N 1
ATOM 17670 C CA . GLY I 1 83 ? -21.089 -23.979 -20.391 1.00 38.39 83 GLY I CA 1
ATOM 17671 C C . GLY I 1 83 ? -20.257 -24.140 -21.646 1.00 43.48 83 GLY I C 1
ATOM 17672 O O . GLY I 1 83 ? -19.176 -23.565 -21.774 1.00 42.46 83 GLY I O 1
ATOM 17673 N N . GLU I 1 84 ? -20.762 -24.930 -22.585 1.00 43.50 84 GLU I N 1
ATOM 17674 C CA . GLU I 1 84 ? -20.009 -25.209 -23.796 1.00 42.21 84 GLU I CA 1
ATOM 17675 C C . GLU I 1 84 ? -19.940 -23.970 -24.698 1.00 41.73 84 GLU I C 1
ATOM 17676 O O . GLU I 1 84 ? -20.969 -23.450 -25.141 1.00 44.64 84 GLU I O 1
ATOM 17679 N N . GLY I 1 85 ? -18.723 -23.466 -24.900 1.00 38.77 85 GLY I N 1
ATOM 17680 C CA . GLY I 1 85 ? -18.466 -22.355 -25.805 1.00 39.83 85 GLY I CA 1
ATOM 17681 C C . GLY I 1 85 ? -18.665 -20.942 -25.278 1.00 43.97 85 GLY I C 1
ATOM 17682 O O . GLY I 1 85 ? -18.491 -19.970 -26.019 1.00 44.68 85 GLY I O 1
ATOM 17683 N N . GLY I 1 86 ? -19.000 -20.805 -24.001 1.00 35.81 86 GLY I N 1
ATOM 17684 C CA . GLY I 1 86 ? -19.225 -19.481 -23.453 1.00 37.28 86 GLY I CA 1
ATOM 17685 C C . GLY I 1 86 ? -20.088 -19.518 -22.209 1.00 39.59 86 GLY I C 1
ATOM 17686 O O . GLY I 1 86 ? -20.370 -20.586 -21.670 1.00 37.78 86 GLY I O 1
ATOM 17687 N N . TYR I 1 87 ? -20.551 -18.348 -21.781 1.00 36.48 87 TYR I N 1
ATOM 17688 C CA . TYR I 1 87 ? -21.408 -18.249 -20.605 1.00 35.83 87 TYR I CA 1
ATOM 17689 C C . TYR I 1 87 ? -22.868 -18.336 -21.009 1.00 39.05 87 TYR I C 1
ATOM 17690 O O . TYR I 1 87 ? -23.333 -17.548 -21.840 1.00 36.40 87 TYR I O 1
ATOM 17699 N N . ILE I 1 88 ? -23.571 -19.330 -20.460 1.00 37.93 88 ILE I N 1
ATOM 17700 C CA . ILE I 1 88 ? -24.924 -19.635 -20.912 1.00 37.82 88 ILE I CA 1
ATOM 17701 C C . ILE I 1 88 ? -25.914 -18.663 -20.298 1.00 43.64 88 ILE I C 1
ATOM 17702 O O . ILE I 1 88 ? -26.098 -18.642 -19.073 1.00 35.27 88 ILE I O 1
ATOM 17707 N N . ASP I 1 89 ? -26.583 -17.880 -21.142 1.00 37.98 89 ASP I N 1
ATOM 17708 C CA . ASP I 1 89 ? -27.586 -16.964 -20.613 1.00 38.10 89 ASP I CA 1
ATOM 17709 C C . ASP I 1 89 ? -28.839 -17.769 -20.334 1.00 36.29 89 ASP I C 1
ATOM 17710 O O . ASP I 1 89 ? -28.859 -18.976 -20.577 1.00 38.95 89 ASP I O 1
ATOM 17715 N N . ASP I 1 90 ? -29.874 -17.114 -19.824 1.00 36.49 90 ASP I N 1
ATOM 17716 C CA . ASP I 1 90 ? -31.068 -17.819 -19.355 1.00 42.75 90 ASP I CA 1
ATOM 17717 C C . ASP I 1 90 ? -31.867 -18.417 -20.502 1.00 43.66 90 ASP I C 1
ATOM 17718 O O . ASP I 1 90 ? -32.833 -19.175 -20.300 1.00 38.91 90 ASP I O 1
ATOM 17723 N N . GLN I 1 91 ? -31.465 -18.069 -21.717 1.00 44.19 91 GLN I N 1
ATOM 17724 C CA . GLN I 1 91 ? -32.142 -18.593 -22.897 1.00 50.26 91 GLN I CA 1
ATOM 17725 C C . GLN I 1 91 ? -31.373 -19.732 -23.537 1.00 44.34 91 GLN I C 1
ATOM 17726 O O . GLN I 1 91 ? -31.794 -20.279 -24.555 1.00 44.41 91 GLN I O 1
ATOM 17732 N N . GLY I 1 92 ? -30.248 -20.094 -22.923 1.00 43.50 92 GLY I N 1
ATOM 17733 C CA . GLY I 1 92 ? -29.459 -21.219 -23.390 1.00 44.64 92 GLY I CA 1
ATOM 17734 C C . GLY I 1 92 ? -28.382 -20.867 -24.399 1.00 43.75 92 GLY I C 1
ATOM 17735 O O . GLY I 1 92 ? -27.706 -21.757 -24.926 1.00 40.27 92 GLY I O 1
ATOM 17736 N N . THR I 1 93 ? -28.213 -19.574 -24.662 1.00 45.88 93 THR I N 1
ATOM 17737 C CA . THR I 1 93 ? -27.203 -19.116 -25.618 1.00 46.49 93 THR I CA 1
ATOM 17738 C C . THR I 1 93 ? -25.843 -18.916 -24.966 1.00 42.78 93 THR I C 1
ATOM 17739 O O . THR I 1 93 ? -25.723 -18.177 -23.994 1.00 37.02 93 THR I O 1
ATOM 17743 N N . PRO I 1 94 ? -24.814 -19.583 -25.505 1.00 45.74 94 PRO I N 1
ATOM 17744 C CA . PRO I 1 94 ? -23.448 -19.349 -25.031 1.00 42.99 94 PRO I CA 1
ATOM 17745 C C . PRO I 1 94 ? -22.995 -17.966 -25.471 1.00 40.84 94 PRO I C 1
ATOM 17746 O O . PRO I 1 94 ? -23.172 -17.632 -26.634 1.00 39.77 94 PRO I O 1
ATOM 17750 N N . ARG I 1 95 ? -22.434 -17.172 -24.568 1.00 37.02 95 ARG I N 1
ATOM 17751 C CA . ARG I 1 95 ? -22.046 -15.811 -24.922 1.00 40.27 95 ARG I CA 1
ATOM 17752 C C . ARG I 1 95 ? -20.677 -15.416 -24.403 1.00 38.04 95 ARG I C 1
ATOM 17753 O O . ARG I 1 95 ? -20.216 -15.907 -23.365 1.00 37.25 95 ARG I O 1
ATOM 17761 N N . LEU I 1 96 ? -20.047 -14.506 -25.141 1.00 38.52 96 LEU I N 1
ATOM 17762 C CA . LEU I 1 96 ? -18.831 -13.842 -24.707 1.00 39.66 96 LEU I CA 1
ATOM 17763 C C . LEU I 1 96 ? -19.020 -12.339 -24.839 1.00 36.69 96 LEU I C 1
ATOM 17764 O O . LEU I 1 96 ? -18.130 -11.639 -25.311 1.00 31.51 96 LEU I O 1
ATOM 17769 N N . ASN I 1 97 ? -20.165 -11.842 -24.382 1.00 36.38 97 ASN I N 1
ATOM 17770 C CA . ASN I 1 97 ? -20.521 -10.443 -24.627 1.00 33.98 97 ASN I CA 1
ATOM 17771 C C . ASN I 1 97 ? -19.726 -9.379 -23.869 1.00 37.03 97 ASN I C 1
ATOM 17772 O O . ASN I 1 97 ? -19.859 -8.184 -24.144 1.00 32.95 97 ASN I O 1
ATOM 17777 N N . VAL I 1 98 ? -18.873 -9.800 -22.938 1.00 32.54 98 VAL I N 1
ATOM 17778 C CA . VAL I 1 98 ? -17.976 -8.845 -22.300 1.00 30.66 98 VAL I CA 1
ATOM 17779 C C . VAL I 1 98 ? -17.048 -8.230 -23.345 1.00 31.74 98 VAL I C 1
ATOM 17780 O O . VAL I 1 98 ? -16.574 -7.105 -23.175 1.00 33.82 98 VAL I O 1
ATOM 17784 N N . LEU I 1 99 ? -16.799 -8.961 -24.433 1.00 31.82 99 LEU I N 1
ATOM 17785 C CA . LEU I 1 99 ? -15.962 -8.425 -25.502 1.00 28.59 99 LEU I CA 1
ATOM 17786 C C . LEU I 1 99 ? -16.598 -7.173 -26.088 1.00 29.61 99 LEU I C 1
ATOM 17787 O O . LEU I 1 99 ? -15.915 -6.190 -26.374 1.00 32.47 99 LEU I O 1
ATOM 17792 N N . ASP I 1 100 ? -17.914 -7.202 -26.242 1.00 31.79 100 ASP I N 1
ATOM 17793 C CA . ASP I 1 100 ? -18.631 -6.036 -26.735 1.00 33.03 100 ASP I CA 1
ATOM 17794 C C . ASP I 1 100 ? -18.576 -4.884 -25.740 1.00 27.56 100 ASP I C 1
ATOM 17795 O O . ASP I 1 100 ? -18.423 -3.723 -26.125 1.00 27.87 100 ASP I O 1
ATOM 17800 N N . LEU I 1 101 ? -18.687 -5.200 -24.452 1.00 26.23 101 LEU I N 1
ATOM 17801 C CA . LEU I 1 101 ? -18.597 -4.175 -23.428 1.00 28.07 101 LEU I CA 1
ATOM 17802 C C . LEU I 1 101 ? -17.196 -3.551 -23.409 1.00 30.63 101 LEU I C 1
ATOM 17803 O O . LEU I 1 101 ? -17.041 -2.317 -23.312 1.00 30.66 101 LEU I O 1
ATOM 17808 N N . GLN I 1 102 ? -16.174 -4.396 -23.531 1.00 26.37 102 GLN I N 1
ATOM 17809 C CA . GLN I 1 102 ? -14.801 -3.899 -23.559 1.00 27.09 102 GLN I CA 1
ATOM 17810 C C . GLN I 1 102 ? -14.656 -2.823 -24.630 1.00 33.43 102 GLN I C 1
ATOM 17811 O O . GLN I 1 102 ? -14.152 -1.729 -24.354 1.00 28.98 102 GLN I O 1
ATOM 17817 N N . ARG I 1 103 ? -15.137 -3.128 -25.839 1.00 26.13 103 ARG I N 1
ATOM 17818 C CA . ARG I 1 103 ? -15.053 -2.200 -26.973 1.00 32.13 103 ARG I CA 1
ATOM 17819 C C . ARG I 1 103 ? -15.814 -0.901 -26.734 1.00 24.02 103 ARG I C 1
ATOM 17820 O O . ARG I 1 103 ? -15.337 0.180 -27.092 1.00 28.49 103 ARG I O 1
ATOM 17828 N N . LEU I 1 104 ? -16.992 -1.003 -26.127 1.00 26.41 104 LEU I N 1
ATOM 17829 C CA . LEU I 1 104 ? -17.783 0.184 -25.813 1.00 34.26 104 LEU I CA 1
ATOM 17830 C C . LEU I 1 104 ? -17.074 1.136 -24.840 1.00 33.54 104 LEU I C 1
ATOM 17831 O O . LEU I 1 104 ? -16.941 2.333 -25.109 1.00 29.75 104 LEU I O 1
ATOM 17836 N N . ILE I 1 105 ? -16.597 0.595 -23.726 1.00 27.42 105 ILE I N 1
ATOM 17837 C CA . ILE I 1 105 ? -15.880 1.385 -22.734 1.00 30.86 105 ILE I CA 1
ATOM 17838 C C . ILE I 1 105 ? -14.651 2.037 -23.352 1.00 34.25 105 ILE I C 1
ATOM 17839 O O . ILE I 1 105 ? -14.347 3.212 -23.105 1.00 28.73 105 ILE I O 1
ATOM 17844 N N . ARG I 1 106 ? -13.954 1.247 -24.159 1.00 28.92 106 ARG I N 1
ATOM 17845 C CA . ARG I 1 106 ? -12.714 1.656 -24.800 1.00 32.81 106 ARG I CA 1
ATOM 17846 C C . ARG I 1 106 ? -12.925 2.756 -25.831 1.00 32.13 106 ARG I C 1
ATOM 17847 O O . ARG I 1 106 ? -12.098 3.651 -25.963 1.00 31.74 106 ARG I O 1
ATOM 17855 N N . SER I 1 107 ? -14.029 2.693 -26.573 1.00 29.29 107 SER I N 1
ATOM 17856 C CA . SER I 1 107 ? -14.210 3.630 -27.675 1.00 33.29 107 SER I CA 1
ATOM 17857 C C . SER I 1 107 ? -15.043 4.865 -27.347 1.00 36.11 107 SER I C 1
ATOM 17858 O O . SER I 1 107 ? -14.832 5.925 -27.938 1.00 36.18 107 SER I O 1
ATOM 17861 N N . MET I 1 108 ? -15.957 4.756 -26.386 1.00 32.75 108 MET I N 1
ATOM 17862 C CA . MET I 1 108 ? -16.849 5.878 -26.090 1.00 31.00 108 MET I CA 1
ATOM 17863 C C . MET I 1 108 ? -16.076 7.138 -25.702 1.00 28.93 108 MET I C 1
ATOM 17864 O O . MET I 1 108 ? -15.084 7.084 -24.972 1.00 32.55 108 MET I O 1
ATOM 17869 N N . PRO I 1 109 ? -16.513 8.285 -26.234 1.00 31.77 109 PRO I N 1
ATOM 17870 C CA . PRO I 1 109 ? -15.785 9.543 -26.040 1.00 30.18 109 PRO I CA 1
ATOM 17871 C C . PRO I 1 109 ? -16.083 10.182 -24.690 1.00 30.41 109 PRO I C 1
ATOM 17872 O O . PRO I 1 109 ? -16.318 11.389 -24.612 1.00 35.59 109 PRO I O 1
ATOM 17876 N N . LYS I 1 110 ? -16.091 9.365 -23.641 1.00 36.85 110 LYS I N 1
ATOM 17877 C CA . LYS I 1 110 ? -16.147 9.858 -22.270 1.00 34.25 110 LYS I CA 1
ATOM 17878 C C . LYS I 1 110 ? -15.068 9.119 -21.478 1.00 33.78 110 LYS I C 1
ATOM 17879 O O . LYS I 1 110 ? -14.774 7.957 -21.770 1.00 31.78 110 LYS I O 1
ATOM 17885 N N . VAL I 1 111 ? -14.488 9.773 -20.474 1.00 36.42 111 VAL I N 1
ATOM 17886 C CA . VAL I 1 111 ? -13.450 9.135 -19.670 1.00 34.22 111 VAL I CA 1
ATOM 17887 C C . VAL I 1 111 ? -14.073 8.154 -18.682 1.00 37.50 111 VAL I C 1
A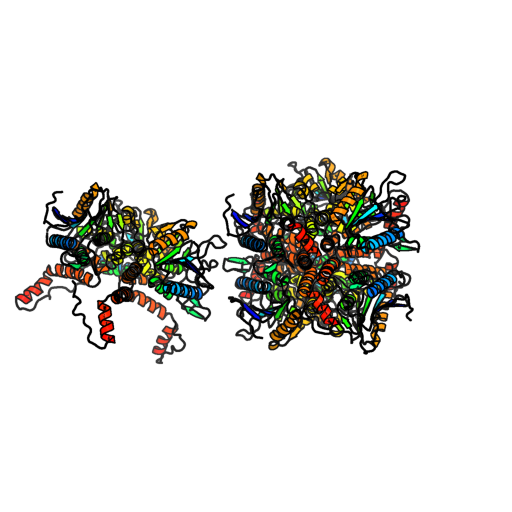TOM 17888 O O . VAL I 1 111 ? -14.959 8.527 -17.911 1.00 35.99 111 VAL I O 1
ATOM 17892 N N . VAL I 1 112 ? -13.606 6.905 -18.699 1.00 34.00 112 VAL I N 1
ATOM 17893 C CA . VAL I 1 112 ? -14.092 5.910 -17.743 1.00 29.62 112 VAL I CA 1
ATOM 17894 C C . VAL I 1 112 ? -13.024 5.581 -16.719 1.00 30.42 112 VAL I C 1
ATOM 17895 O O . VAL I 1 112 ? -11.888 5.238 -17.071 1.00 28.51 112 VAL I O 1
ATOM 17899 N N . ILE I 1 113 ? -13.394 5.718 -15.448 1.00 27.81 113 ILE I N 1
ATOM 17900 C CA . ILE I 1 113 ? -12.488 5.461 -14.338 1.00 27.85 113 ILE I CA 1
ATOM 17901 C C . ILE I 1 113 ? -12.964 4.270 -13.515 1.00 25.48 113 ILE I C 1
ATOM 17902 O O . ILE I 1 113 ? -14.068 4.278 -12.966 1.00 32.55 113 ILE I O 1
ATOM 17907 N N . ALA I 1 114 ? -12.126 3.243 -13.436 1.00 27.49 114 ALA I N 1
ATOM 17908 C CA . ALA I 1 114 ? -12.400 2.122 -12.552 1.00 27.08 114 ALA I CA 1
ATOM 17909 C C . ALA I 1 114 ? -12.015 2.518 -11.144 1.00 29.92 114 ALA I C 1
ATOM 17910 O O . ALA I 1 114 ? -10.899 3.003 -10.905 1.00 30.29 114 ALA I O 1
ATOM 17912 N N . LEU I 1 115 ? -12.961 2.363 -10.221 1.00 30.37 115 LEU I N 1
ATOM 17913 C CA . LEU I 1 115 ? -12.704 2.551 -8.804 1.00 27.77 115 LEU I CA 1
ATOM 17914 C C . LEU I 1 115 ? -12.658 1.164 -8.168 1.00 27.07 115 LEU I C 1
ATOM 17915 O O . LEU I 1 115 ? -13.696 0.523 -7.981 1.00 28.04 115 LEU I O 1
ATOM 17920 N N . VAL I 1 116 ? -11.453 0.689 -7.867 1.00 27.07 116 VAL I N 1
ATOM 17921 C CA . VAL I 1 116 ? -11.265 -0.693 -7.427 1.00 24.45 116 VAL I CA 1
ATOM 17922 C C . VAL I 1 116 ? -11.028 -0.779 -5.915 1.00 30.73 116 VAL I C 1
ATOM 17923 O O . VAL I 1 116 ? -10.005 -0.319 -5.406 1.00 26.80 116 VAL I O 1
ATOM 17927 N N . ALA I 1 117 ? -11.999 -1.339 -5.201 1.00 30.92 117 ALA I N 1
ATOM 17928 C CA . ALA I 1 117 ? -11.820 -1.736 -3.806 1.00 29.40 117 ALA I CA 1
ATOM 17929 C C . ALA I 1 117 ? -11.930 -3.244 -3.794 1.00 30.14 117 ALA I C 1
ATOM 17930 O O . ALA I 1 117 ? -12.764 -3.808 -4.500 1.00 32.57 117 ALA I O 1
ATOM 17932 N N . GLY I 1 118 ? -11.058 -3.916 -3.057 1.00 27.01 118 GLY I N 1
ATOM 17933 C CA . GLY I 1 118 ? -11.089 -5.368 -3.061 1.00 30.24 118 GLY I CA 1
ATOM 17934 C C . GLY I 1 118 ? -10.726 -5.960 -4.421 1.00 25.06 118 GLY I C 1
ATOM 17935 O O . GLY I 1 118 ? -9.894 -5.417 -5.158 1.00 24.04 118 GLY I O 1
ATOM 17936 N N . TYR I 1 119 ? -11.369 -7.076 -4.754 1.00 25.61 119 TYR I N 1
ATOM 17937 C CA . TYR I 1 119 ? -10.953 -7.911 -5.872 1.00 25.40 119 TYR I CA 1
ATOM 17938 C C . TYR I 1 119 ? -11.317 -7.392 -7.258 1.00 24.50 119 TYR I C 1
ATOM 17939 O O . TYR I 1 119 ? -12.492 -7.149 -7.549 1.00 32.11 119 TYR I O 1
ATOM 17948 N N . ALA I 1 120 ? -10.297 -7.254 -8.103 1.00 26.42 120 ALA I N 1
ATOM 17949 C CA . ALA I 1 120 ? -10.462 -7.089 -9.541 1.00 26.70 120 ALA I CA 1
ATOM 17950 C C . ALA I 1 120 ? -9.694 -8.244 -10.158 1.00 28.21 120 ALA I C 1
ATOM 17951 O O . ALA I 1 120 ? -8.479 -8.173 -10.338 1.00 25.71 120 ALA I O 1
ATOM 17953 N N . ILE I 1 121 ? -10.415 -9.323 -10.442 1.00 24.66 121 ILE I N 1
ATOM 17954 C CA . ILE I 1 121 ? -9.799 -10.592 -10.768 1.00 28.37 121 ILE I CA 1
ATOM 17955 C C . ILE I 1 121 ? -10.351 -11.133 -12.069 1.00 26.07 121 ILE I C 1
ATOM 17956 O O . ILE I 1 121 ? -11.554 -11.030 -12.312 1.00 30.88 121 ILE I O 1
ATOM 17961 N N . GLY I 1 122 ? -9.484 -11.722 -12.893 1.00 25.73 122 GLY I N 1
ATOM 17962 C CA . GLY I 1 122 ? -9.911 -12.353 -14.140 1.00 29.60 122 GLY I CA 1
ATOM 17963 C C . GLY I 1 122 ? -10.550 -11.380 -15.113 1.00 31.17 122 GLY I C 1
ATOM 17964 O O . GLY I 1 122 ? -9.976 -10.324 -15.387 1.00 29.85 122 GLY I O 1
ATOM 17965 N N . GLY I 1 123 ? -11.733 -11.715 -15.638 1.00 25.17 123 GLY I N 1
ATOM 17966 C CA . GLY I 1 123 ? -12.432 -10.789 -16.513 1.00 28.41 123 GLY I CA 1
ATOM 17967 C C . GLY I 1 123 ? -12.664 -9.447 -15.825 1.00 29.30 123 GLY I C 1
ATOM 17968 O O . GLY I 1 123 ? -12.777 -8.420 -16.489 1.00 30.09 123 GLY I O 1
ATOM 17969 N N . GLY I 1 124 ? -12.734 -9.455 -14.492 1.00 26.79 124 GLY I N 1
ATOM 17970 C CA . GLY I 1 124 ? -12.870 -8.220 -13.739 1.00 26.32 124 GLY I CA 1
ATOM 17971 C C . GLY I 1 124 ? -11.607 -7.388 -13.808 1.00 25.91 124 GLY I C 1
ATOM 17972 O O . GLY I 1 124 ? -11.642 -6.151 -13.835 1.00 25.61 124 GLY I O 1
ATOM 17973 N N . HIS I 1 125 ? -10.471 -8.072 -13.850 1.00 24.76 125 HIS I N 1
ATOM 17974 C CA . HIS I 1 125 ? -9.206 -7.381 -14.005 1.00 23.64 125 HIS I CA 1
ATOM 17975 C C . HIS I 1 125 ? -9.084 -6.737 -15.380 1.00 30.46 125 HIS I C 1
ATOM 17976 O O . HIS I 1 125 ? -8.628 -5.599 -15.511 1.00 29.39 125 HIS I O 1
ATOM 17983 N N . VAL I 1 126 ? -9.505 -7.456 -16.413 1.00 24.54 126 VAL I N 1
ATOM 17984 C CA . VAL I 1 126 ? -9.421 -6.900 -17.759 1.00 25.98 126 VAL I CA 1
ATOM 17985 C C . VAL I 1 126 ? -10.306 -5.667 -17.885 1.00 25.90 126 VAL I C 1
ATOM 17986 O O . VAL I 1 126 ? -9.945 -4.699 -18.553 1.00 25.60 126 VAL I O 1
ATOM 17990 N N . LEU I 1 127 ? -11.458 -5.706 -17.218 1.00 27.71 127 LEU I N 1
ATOM 17991 C CA . LEU I 1 127 ? -12.366 -4.566 -17.204 1.00 29.40 127 LEU I CA 1
ATOM 17992 C C . LEU I 1 127 ? -11.714 -3.324 -16.620 1.00 26.73 127 LEU I C 1
ATOM 17993 O O . LEU I 1 127 ? -11.893 -2.227 -17.144 1.00 31.70 127 LEU I O 1
ATOM 17998 N N . HIS I 1 128 ? -10.978 -3.488 -15.519 1.00 26.04 128 HIS I N 1
ATOM 17999 C CA . HIS I 1 128 ? -10.263 -2.360 -14.918 1.00 24.99 128 HIS I CA 1
ATOM 18000 C C . HIS I 1 128 ? -9.242 -1.813 -15.921 1.00 25.06 128 HIS I C 1
ATOM 18001 O O . HIS I 1 128 ? -9.106 -0.595 -16.105 1.00 26.12 128 HIS I O 1
ATOM 18008 N N . LEU I 1 129 ? -8.554 -2.719 -16.608 1.00 24.65 129 LEU I N 1
ATOM 18009 C CA . LEU I 1 129 ? -7.538 -2.338 -17.585 1.00 28.45 129 LEU I CA 1
ATOM 18010 C C . LEU I 1 129 ? -8.094 -1.508 -18.755 1.00 29.67 129 LEU I C 1
ATOM 18011 O O . LEU I 1 129 ? -7.472 -0.532 -19.175 1.00 25.98 129 LEU I O 1
ATOM 18016 N N . VAL I 1 130 ? -9.247 -1.891 -19.296 1.00 21.55 130 VAL I N 1
ATOM 18017 C CA . VAL I 1 130 ? -9.770 -1.173 -20.461 1.00 23.88 130 VAL I CA 1
ATOM 18018 C C . VAL I 1 130 ? -10.407 0.171 -20.093 1.00 26.81 130 VAL I C 1
ATOM 18019 O O . VAL I 1 130 ? -10.609 1.008 -20.965 1.00 26.62 130 VAL I O 1
ATOM 18023 N N . CYS I 1 131 ? -10.738 0.381 -18.820 1.00 26.79 131 CYS I N 1
ATOM 18024 C CA . CYS I 1 131 ? -11.098 1.730 -18.387 1.00 27.19 131 CYS I CA 1
ATOM 18025 C C . CYS I 1 131 ? -9.905 2.673 -18.606 1.00 25.55 131 CYS I C 1
ATOM 18026 O O . CYS I 1 131 ? -8.750 2.265 -18.462 1.00 26.87 131 CYS I O 1
ATOM 18029 N N . ASP I 1 132 ? -10.174 3.919 -18.986 1.00 21.04 132 ASP I N 1
ATOM 18030 C CA . ASP I 1 132 ? -9.104 4.889 -19.216 1.00 26.33 132 ASP I CA 1
ATOM 18031 C C . ASP I 1 132 ? -8.132 4.928 -18.050 1.00 31.93 132 ASP I C 1
ATOM 18032 O O . ASP I 1 132 ? -6.915 4.826 -18.227 1.00 26.87 132 ASP I O 1
ATOM 18037 N N . LEU I 1 133 ? -8.685 5.074 -16.849 1.00 27.43 133 LEU I N 1
ATOM 18038 C CA . LEU I 1 133 ? -7.890 5.266 -15.649 1.00 25.88 133 LEU I CA 1
ATOM 18039 C C . LEU I 1 133 ? -8.356 4.318 -14.563 1.00 27.49 133 LEU I C 1
ATOM 18040 O O . LEU I 1 133 ? -9.475 3.797 -14.612 1.00 27.12 133 LEU I O 1
ATOM 18045 N N . THR I 1 134 ? -7.486 4.090 -13.586 1.00 26.80 134 THR I N 1
ATOM 18046 C CA . THR I 1 134 ? -7.841 3.294 -12.420 1.00 26.41 134 THR I CA 1
ATOM 18047 C C . THR I 1 134 ? -7.372 3.940 -11.125 1.00 27.59 134 THR I C 1
ATOM 18048 O O . THR I 1 134 ? -6.194 4.273 -10.975 1.00 28.71 134 THR I O 1
ATOM 18052 N N . ILE I 1 135 ? -8.310 4.132 -10.205 1.00 30.29 135 ILE I N 1
ATOM 18053 C CA . ILE I 1 135 ? -8.002 4.571 -8.852 1.00 29.31 135 ILE I CA 1
ATOM 18054 C C . ILE I 1 135 ? -8.276 3.378 -7.948 1.00 29.05 135 ILE I C 1
ATOM 18055 O O . ILE I 1 135 ? -9.327 2.747 -8.056 1.00 31.79 135 ILE I O 1
ATOM 18060 N N . ALA I 1 136 ? -7.308 3.029 -7.108 1.00 28.73 136 ALA I N 1
ATOM 18061 C CA . ALA I 1 136 ? -7.444 1.863 -6.245 1.00 23.35 136 ALA I CA 1
ATOM 18062 C C . ALA I 1 136 ? -7.575 2.279 -4.793 1.00 27.49 136 ALA I C 1
ATOM 18063 O O . ALA I 1 136 ? -6.938 3.228 -4.361 1.00 29.15 136 ALA I O 1
ATOM 18065 N N . ALA I 1 137 ? -8.397 1.567 -4.034 1.00 29.10 137 ALA I N 1
ATOM 18066 C CA . ALA I 1 137 ? -8.371 1.709 -2.589 1.00 30.06 137 ALA I CA 1
ATOM 18067 C C . ALA I 1 137 ? -7.187 0.873 -2.132 1.00 35.27 137 ALA I C 1
ATOM 18068 O O . ALA I 1 137 ? -6.771 -0.037 -2.846 1.00 28.71 137 ALA I O 1
ATOM 18070 N N . ASP I 1 138 ? -6.609 1.182 -0.976 1.00 32.15 138 ASP I N 1
ATOM 18071 C CA . ASP I 1 138 ? -5.438 0.417 -0.545 1.00 27.87 138 ASP I CA 1
ATOM 18072 C C . ASP I 1 138 ? -5.747 -1.058 -0.261 1.00 25.50 138 ASP I C 1
ATOM 18073 O O . ASP I 1 138 ? -4.824 -1.855 -0.066 1.00 34.09 138 ASP I O 1
ATOM 18078 N N . ASN I 1 139 ? -7.028 -1.425 -0.194 1.00 25.65 139 ASN I N 1
ATOM 18079 C CA . ASN I 1 139 ? -7.376 -2.837 -0.008 1.00 28.58 139 ASN I CA 1
ATOM 18080 C C . ASN I 1 139 ? -7.586 -3.558 -1.340 1.00 30.95 139 ASN I C 1
ATOM 18081 O O . ASN I 1 139 ? -8.024 -4.713 -1.379 1.00 31.99 139 ASN I O 1
ATOM 18086 N N . ALA I 1 140 ? -7.278 -2.884 -2.440 1.00 29.06 140 ALA I N 1
ATOM 18087 C CA . ALA I 1 140 ? -7.502 -3.494 -3.747 1.00 29.73 140 ALA I CA 1
ATOM 18088 C C . ALA I 1 140 ? -6.558 -4.676 -3.997 1.00 33.03 140 ALA I C 1
ATOM 18089 O O . ALA I 1 140 ? -5.384 -4.660 -3.595 1.00 30.10 140 ALA I O 1
ATOM 18091 N N . ILE I 1 141 ? -7.089 -5.696 -4.665 1.00 29.97 141 ILE I N 1
ATOM 18092 C CA . ILE I 1 141 ? -6.344 -6.906 -5.023 1.00 22.65 141 ILE I CA 1
ATOM 18093 C C . ILE I 1 141 ? -6.556 -7.231 -6.512 1.00 32.48 141 ILE I C 1
ATOM 18094 O O . ILE I 1 141 ? -7.681 -7.470 -6.943 1.00 32.20 141 ILE I O 1
ATOM 18099 N N . PHE I 1 142 ? -5.463 -7.261 -7.276 1.00 26.50 142 PHE I N 1
ATOM 18100 C CA . PHE I 1 142 ? -5.502 -7.406 -8.727 1.00 23.99 142 PHE I CA 1
ATOM 18101 C C . PHE I 1 142 ? -4.893 -8.728 -9.192 1.00 29.58 142 PHE I C 1
ATOM 18102 O O . PHE I 1 142 ? -3.914 -9.203 -8.617 1.00 30.60 142 PHE I O 1
ATOM 18110 N N . GLY I 1 143 ? -5.450 -9.311 -10.251 1.00 30.37 143 GLY I N 1
ATOM 18111 C CA . GLY I 1 143 ? -4.847 -10.497 -10.830 1.00 28.92 143 GLY I CA 1
ATOM 18112 C C . GLY I 1 143 ? -5.673 -11.155 -11.908 1.00 31.52 143 GLY I C 1
ATOM 18113 O O . GLY I 1 143 ? -6.880 -10.905 -12.024 1.00 25.81 143 GLY I O 1
ATOM 18114 N N . GLN I 1 144 ? -5.011 -12.004 -12.692 1.00 27.91 144 GLN I N 1
ATOM 18115 C CA . GLN I 1 144 ? -5.679 -12.832 -13.688 1.00 29.88 144 GLN I CA 1
ATOM 18116 C C . GLN I 1 144 ? -5.699 -14.256 -13.146 1.00 28.42 144 GLN I C 1
ATOM 18117 O O . GLN I 1 144 ? -4.881 -14.606 -12.285 1.00 29.14 144 GLN I O 1
ATOM 18123 N N . THR I 1 145 ? -6.616 -15.074 -13.655 1.00 27.64 145 THR I N 1
ATOM 18124 C CA . THR I 1 145 ? -6.775 -16.450 -13.192 1.00 31.74 145 THR I CA 1
ATOM 18125 C C . THR I 1 145 ? -6.927 -17.440 -14.343 1.00 32.25 145 THR I C 1
ATOM 18126 O O . THR I 1 145 ? -6.989 -18.647 -14.117 1.00 33.13 145 THR I O 1
ATOM 18130 N N . GLY I 1 146 ? -6.998 -16.940 -15.573 1.00 28.68 146 GLY I N 1
ATOM 18131 C CA . GLY I 1 146 ? -7.307 -17.796 -16.709 1.00 27.39 146 GLY I CA 1
ATOM 18132 C C . GLY I 1 146 ? -6.743 -19.210 -16.715 1.00 26.09 146 GLY I C 1
ATOM 18133 O O . GLY I 1 146 ? -7.497 -20.191 -16.725 1.00 28.03 146 GLY I O 1
ATOM 18134 N N . PRO I 1 147 ? -5.408 -19.325 -16.740 1.00 25.29 147 PRO I N 1
ATOM 18135 C CA . PRO I 1 147 ? -4.749 -20.632 -16.826 1.00 31.89 147 PRO I CA 1
ATOM 18136 C C . PRO I 1 147 ? -5.063 -21.543 -15.643 1.00 33.70 147 PRO I C 1
ATOM 18137 O O . PRO I 1 147 ? -4.874 -22.751 -15.749 1.00 30.07 147 PRO I O 1
ATOM 18141 N N . LYS I 1 148 ? -5.558 -20.973 -14.549 1.00 30.99 148 LYS I N 1
ATOM 18142 C CA . LYS I 1 148 ? -5.962 -21.764 -13.397 1.00 35.18 148 LYS I CA 1
ATOM 18143 C C . LYS I 1 148 ? -7.399 -22.265 -13.526 1.00 39.40 148 LYS I C 1
ATOM 18144 O O . LYS I 1 148 ? -7.702 -23.384 -13.104 1.00 35.02 148 LYS I O 1
ATOM 18146 N N . VAL I 1 149 ? -8.285 -21.433 -14.081 1.00 35.70 149 VAL I N 1
ATOM 18147 C CA . VAL I 1 149 ? -9.707 -21.790 -14.191 1.00 29.76 149 VAL I CA 1
ATOM 18148 C C . VAL I 1 149 ? -10.161 -22.178 -15.596 1.00 38.20 149 VAL I C 1
ATOM 18149 O O . VAL I 1 149 ? -11.364 -22.334 -15.848 1.00 38.10 149 VAL I O 1
ATOM 18153 N N . GLY I 1 150 ? -9.204 -22.364 -16.497 1.00 35.38 150 GLY I N 1
ATOM 18154 C CA . GLY I 1 150 ? -9.510 -22.801 -17.852 1.00 37.47 150 GLY I CA 1
ATOM 18155 C C . GLY I 1 150 ? -10.117 -21.737 -18.744 1.00 32.88 150 GLY I C 1
ATOM 18156 O O . GLY I 1 150 ? -11.115 -21.971 -19.442 1.00 34.50 150 GLY I O 1
ATOM 18157 N N . SER I 1 151 ? -9.484 -20.568 -18.742 1.00 28.98 151 SER I N 1
ATOM 18158 C CA . SER I 1 151 ? -9.881 -19.459 -19.599 1.00 28.29 151 SER I CA 1
ATOM 18159 C C . SER I 1 151 ? -8.674 -18.613 -19.942 1.00 31.69 151 SER I C 1
ATOM 18160 O O . SER I 1 151 ? -7.586 -18.822 -19.397 1.00 29.35 151 SER I O 1
ATOM 18163 N N . PHE I 1 152 ? -8.873 -17.662 -20.849 1.00 29.84 152 PHE I N 1
ATOM 18164 C CA . PHE I 1 152 ? -7.865 -16.640 -21.123 1.00 32.45 152 PHE I CA 1
ATOM 18165 C C . PHE I 1 152 ? -8.484 -15.491 -21.889 1.00 29.43 152 PHE I C 1
ATOM 18166 O O . PHE I 1 152 ? -9.501 -15.656 -22.567 1.00 27.16 152 PHE I O 1
ATOM 18174 N N . ASP I 1 153 ? -7.900 -14.315 -21.724 1.00 31.07 153 ASP I N 1
ATOM 18175 C CA . ASP I 1 153 ? -8.268 -13.164 -22.524 1.00 24.91 153 ASP I CA 1
ATOM 18176 C C . ASP I 1 153 ? -7.027 -12.737 -23.286 1.00 28.63 153 ASP I C 1
ATOM 18177 O O . ASP I 1 153 ? -6.157 -12.038 -22.745 1.00 33.86 153 ASP I O 1
ATOM 18182 N N . GLY I 1 154 ? -6.939 -13.174 -24.540 1.00 23.88 154 GLY I N 1
ATOM 18183 C CA . GLY I 1 154 ? -5.777 -12.905 -25.374 1.00 29.48 154 GLY I CA 1
ATOM 18184 C C . GLY I 1 154 ? -5.956 -11.666 -26.230 1.00 28.98 154 GLY I C 1
ATOM 18185 O O . GLY I 1 154 ? -5.204 -11.433 -27.184 1.00 25.67 154 GLY I O 1
ATOM 18186 N N . GLY I 1 155 ? -6.984 -10.885 -25.915 1.00 30.33 155 GLY I N 1
ATOM 18187 C CA . GLY I 1 155 ? -7.214 -9.637 -26.619 1.00 28.80 155 GLY I CA 1
ATOM 18188 C C . GLY I 1 155 ? -6.624 -8.502 -25.820 1.00 29.23 155 GLY I C 1
ATOM 18189 O O . GLY I 1 155 ? -5.408 -8.442 -25.614 1.00 27.13 155 GLY I O 1
ATOM 18190 N N . PHE I 1 156 ? -7.486 -7.607 -25.351 1.00 26.19 156 PHE I N 1
ATOM 18191 C CA . PHE I 1 156 ? -7.045 -6.488 -24.528 1.00 26.98 156 PHE I CA 1
ATOM 18192 C C . PHE I 1 156 ? -6.448 -6.964 -23.211 1.00 32.82 156 PHE I C 1
ATOM 18193 O O . PHE I 1 156 ? -5.621 -6.267 -22.621 1.00 28.34 156 PHE I O 1
ATOM 18201 N N . GLY I 1 157 ? -6.857 -8.145 -22.751 1.00 24.33 157 GLY I N 1
ATOM 18202 C CA . GLY I 1 157 ? -6.335 -8.677 -21.497 1.00 23.69 157 GLY I CA 1
ATOM 18203 C C . GLY I 1 157 ? -4.833 -8.900 -21.555 1.00 23.92 157 GLY I C 1
ATOM 18204 O O . GLY I 1 157 ? -4.139 -8.801 -20.547 1.00 27.13 157 GLY I O 1
ATOM 18205 N N . SER I 1 158 ? -4.322 -9.154 -22.751 1.00 23.16 158 SER I N 1
ATOM 18206 C CA . SER I 1 158 ? -2.895 -9.438 -22.935 1.00 23.75 158 SER I CA 1
ATOM 18207 C C . SER I 1 158 ? -2.146 -8.262 -23.553 1.00 26.22 158 SER I C 1
ATOM 18208 O O . SER I 1 158 ? -1.337 -7.608 -22.877 1.00 26.03 158 SER I O 1
ATOM 18211 N N . SER I 1 159 ? -2.410 -7.993 -24.833 1.00 27.69 159 SER I N 1
ATOM 18212 C CA . SER I 1 159 ? -1.747 -6.900 -25.544 1.00 22.19 159 SER I CA 1
ATOM 18213 C C . SER I 1 159 ? -1.904 -5.551 -24.836 1.00 26.40 159 SER I C 1
ATOM 18214 O O . SER I 1 159 ? -0.923 -4.831 -24.637 1.00 23.58 159 SER I O 1
ATOM 18217 N N . TYR I 1 160 ? -3.131 -5.176 -24.483 1.00 22.75 160 TYR I N 1
ATOM 18218 C CA . TYR I 1 160 ? -3.316 -3.865 -23.867 1.00 25.50 160 TYR I CA 1
ATOM 18219 C C . TYR I 1 160 ? -2.660 -3.826 -22.482 1.00 29.87 160 TYR I C 1
ATOM 18220 O O . TYR I 1 160 ? -2.099 -2.804 -22.082 1.00 27.11 160 TYR I O 1
ATOM 18229 N N . LEU I 1 161 ? -2.699 -4.939 -21.751 1.00 25.73 161 LEU I N 1
ATOM 18230 C CA . LEU I 1 161 ? -1.969 -5.000 -20.486 1.00 28.87 161 LEU I CA 1
ATOM 18231 C C . LEU I 1 161 ? -0.465 -4.733 -20.691 1.00 28.03 161 LEU I C 1
ATOM 18232 O O . LEU I 1 161 ? 0.164 -3.989 -19.924 1.00 24.25 161 LEU I O 1
ATOM 18237 N N . ALA I 1 162 ? 0.110 -5.322 -21.736 1.00 28.69 162 ALA I N 1
ATOM 18238 C CA . ALA I 1 162 ? 1.517 -5.078 -22.062 1.00 29.34 162 ALA I CA 1
ATOM 18239 C C . ALA I 1 162 ? 1.834 -3.606 -22.363 1.00 26.03 162 ALA I C 1
ATOM 18240 O O . ALA I 1 162 ? 2.942 -3.145 -22.098 1.00 27.13 162 ALA I O 1
ATOM 18242 N N . ARG I 1 163 ? 0.873 -2.876 -22.930 1.00 23.95 163 ARG I N 1
ATOM 18243 C CA . ARG I 1 163 ? 1.059 -1.441 -23.213 1.00 25.60 163 ARG I CA 1
ATOM 18244 C C . ARG I 1 163 ? 0.970 -0.598 -21.939 1.00 28.20 163 ARG I C 1
ATOM 18245 O O . ARG I 1 163 ? 1.075 0.633 -21.978 1.00 25.17 163 ARG I O 1
ATOM 18253 N N . ILE I 1 164 ? 0.706 -1.267 -20.829 1.00 24.24 164 ILE I N 1
ATOM 18254 C CA . ILE I 1 164 ? 0.602 -0.595 -19.534 1.00 31.33 164 ILE I CA 1
ATOM 18255 C C . ILE I 1 164 ? 1.761 -0.950 -18.607 1.00 28.39 164 ILE I C 1
ATOM 18256 O O . ILE I 1 164 ? 2.424 -0.056 -18.075 1.00 31.30 164 ILE I O 1
ATOM 18261 N N . VAL I 1 165 ? 2.011 -2.248 -18.415 1.00 26.20 165 VAL I N 1
ATOM 18262 C CA . VAL I 1 165 ? 3.036 -2.686 -17.454 1.00 27.28 165 VAL I CA 1
ATOM 18263 C C . VAL I 1 165 ? 4.304 -3.255 -18.113 1.00 29.53 165 VAL I C 1
ATOM 18264 O O . VAL I 1 165 ? 5.263 -3.599 -17.422 1.00 27.01 165 VAL I O 1
ATOM 18268 N N . GLY I 1 166 ? 4.314 -3.340 -19.440 1.00 29.47 166 GLY I N 1
ATOM 18269 C CA . GLY I 1 166 ? 5.433 -3.921 -20.171 1.00 26.55 166 GLY I CA 1
ATOM 18270 C C . GLY I 1 166 ? 5.327 -5.435 -20.320 1.00 24.88 166 GLY I C 1
ATOM 18271 O O . GLY I 1 166 ? 4.629 -6.089 -19.555 1.00 27.55 166 GLY I O 1
ATOM 18272 N N . GLN I 1 167 ? 6.045 -5.991 -21.289 1.00 30.75 167 GLN I N 1
ATOM 18273 C CA . GLN I 1 167 ? 5.905 -7.404 -21.646 1.00 29.55 167 GLN I CA 1
ATOM 18274 C C . GLN I 1 167 ? 6.291 -8.388 -20.540 1.00 27.79 167 GLN I C 1
ATOM 18275 O O . GLN I 1 167 ? 5.631 -9.410 -20.355 1.00 22.60 167 GLN I O 1
ATOM 18281 N N . LYS I 1 168 ? 7.361 -8.093 -19.815 1.00 24.90 168 LYS I N 1
ATOM 18282 C CA . LYS I 1 168 ? 7.807 -8.986 -18.743 1.00 30.74 168 LYS I CA 1
ATOM 18283 C C . LYS I 1 168 ? 6.745 -9.143 -17.653 1.00 27.34 168 LYS I C 1
ATOM 18284 O O . LYS I 1 168 ? 6.387 -10.265 -17.260 1.00 26.30 168 LYS I O 1
ATOM 18290 N N . LYS I 1 169 ? 6.246 -8.020 -17.150 1.00 21.70 169 LYS I N 1
ATOM 18291 C CA . LYS I 1 169 ? 5.297 -8.067 -16.033 1.00 24.67 169 LYS I CA 1
ATOM 18292 C C . LYS I 1 169 ? 3.939 -8.602 -16.473 1.00 25.79 169 LYS I C 1
ATOM 18293 O O . LYS I 1 169 ? 3.257 -9.300 -15.717 1.00 25.38 169 LYS I O 1
ATOM 18299 N N . ALA I 1 170 ? 3.548 -8.269 -17.698 1.00 23.10 170 ALA I N 1
ATOM 18300 C CA . ALA I 1 170 ? 2.278 -8.731 -18.243 1.00 23.16 170 ALA I CA 1
ATOM 18301 C C . ALA I 1 170 ? 2.269 -10.251 -18.329 1.00 30.34 170 ALA I C 1
ATOM 18302 O O . ALA I 1 170 ? 1.283 -10.902 -17.982 1.00 30.74 170 ALA I O 1
ATOM 18304 N N . ARG I 1 171 ? 3.380 -10.821 -18.783 1.00 27.68 171 ARG I N 1
ATOM 18305 C CA . ARG I 1 171 ? 3.475 -12.272 -18.892 1.00 23.39 171 ARG I CA 1
ATOM 18306 C C . ARG I 1 171 ? 3.453 -12.930 -17.517 1.00 27.33 171 ARG I C 1
ATOM 18307 O O . ARG I 1 171 ? 2.776 -13.937 -17.314 1.00 25.49 171 ARG I O 1
ATOM 18315 N N . GLU I 1 172 ? 4.166 -12.341 -16.562 1.00 23.81 172 GLU I N 1
ATOM 18316 C CA . GLU I 1 172 ? 4.152 -12.859 -15.202 1.00 25.37 172 GLU I CA 1
ATOM 18317 C C . GLU I 1 172 ? 2.724 -12.959 -14.645 1.00 29.57 172 GLU I C 1
ATOM 18318 O O . GLU I 1 172 ? 2.310 -13.982 -14.086 1.00 25.68 172 GLU I O 1
ATOM 18324 N N . ILE I 1 173 ? 1.989 -11.862 -14.781 1.00 28.02 173 ILE I N 1
ATOM 18325 C CA . ILE I 1 173 ? 0.611 -11.764 -14.318 1.00 27.93 173 ILE I CA 1
ATOM 18326 C C . ILE I 1 173 ? -0.265 -12.906 -14.841 1.00 31.45 173 ILE I C 1
ATOM 18327 O O . ILE I 1 173 ? -1.014 -13.526 -14.083 1.00 28.21 173 ILE I O 1
ATOM 18332 N N . TRP I 1 174 ? -0.166 -13.189 -16.136 1.00 28.99 174 TRP I N 1
ATOM 18333 C CA . TRP I 1 174 ? -0.997 -14.219 -16.751 1.00 27.12 174 TRP I CA 1
ATOM 18334 C C . TRP I 1 174 ? -0.522 -15.655 -16.505 1.00 29.43 174 TRP I C 1
ATOM 18335 O O . TRP I 1 174 ? -1.342 -16.543 -16.269 1.00 29.43 174 TRP I O 1
ATOM 18346 N N . TYR I 1 175 ? 0.792 -15.885 -16.533 1.00 28.71 175 TYR I N 1
ATOM 18347 C CA . TYR I 1 175 ? 1.321 -17.251 -16.428 1.00 26.48 175 TYR I CA 1
ATOM 18348 C C . TYR I 1 175 ? 1.185 -17.832 -15.027 1.00 34.56 175 TYR I C 1
ATOM 18349 O O . TYR I 1 175 ? 0.884 -19.022 -14.856 1.00 35.49 175 TYR I O 1
ATOM 18358 N N . LEU I 1 176 ? 1.433 -16.996 -14.022 1.00 31.73 176 LEU I N 1
ATOM 18359 C CA . LEU I 1 176 ? 1.439 -17.458 -12.637 1.00 32.30 176 LEU I CA 1
ATOM 18360 C C . LEU I 1 176 ? 0.106 -17.261 -11.906 1.00 34.78 176 LEU I C 1
ATOM 18361 O O . LEU I 1 176 ? -0.169 -17.945 -10.905 1.00 27.64 176 LEU I O 1
ATOM 18366 N N . CYS I 1 177 ? -0.710 -16.323 -12.388 1.00 25.52 177 CYS I N 1
ATOM 18367 C CA . CYS I 1 177 ? -2.025 -16.076 -11.785 1.00 27.92 177 CYS I CA 1
ATOM 18368 C C . CYS I 1 177 ? -1.928 -15.743 -10.302 1.00 35.72 177 CYS I C 1
ATOM 18369 O O . CYS I 1 177 ? -2.767 -16.167 -9.500 1.00 27.67 177 CYS I O 1
ATOM 18372 N N . ARG I 1 178 ? -0.899 -14.988 -9.936 1.00 32.76 178 ARG I N 1
ATOM 18373 C CA . ARG I 1 178 ? -0.804 -14.513 -8.570 1.00 34.90 178 ARG I CA 1
ATOM 18374 C C . ARG I 1 178 ? -1.719 -13.310 -8.352 1.00 36.47 178 ARG I C 1
ATOM 18375 O O . ARG I 1 178 ? -2.325 -12.785 -9.289 1.00 28.53 178 ARG I O 1
ATOM 18383 N N . GLN I 1 179 ? -1.767 -12.853 -7.107 1.00 27.11 179 GLN I N 1
ATOM 18384 C CA . GLN I 1 179 ? -2.510 -11.663 -6.734 1.00 26.64 179 GLN I CA 1
ATOM 18385 C C . GLN I 1 179 ? -1.538 -10.543 -6.416 1.00 29.81 179 GLN I C 1
ATOM 18386 O O . GLN I 1 179 ? -0.447 -10.797 -5.902 1.00 30.59 179 GLN I O 1
ATOM 18392 N N . TYR I 1 180 ? -1.938 -9.312 -6.728 1.00 24.57 180 TYR I N 1
ATOM 18393 C CA . TYR I 1 180 ? -1.089 -8.145 -6.506 1.00 27.54 180 TYR I CA 1
ATOM 18394 C C . TYR I 1 180 ? -1.824 -7.089 -5.685 1.00 34.66 180 TYR I C 1
ATOM 18395 O O . TYR I 1 180 ? -3.011 -6.832 -5.898 1.00 29.79 180 TYR I O 1
ATOM 18404 N N . SER I 1 181 ? -1.103 -6.475 -4.757 1.00 30.95 181 SER I N 1
ATOM 18405 C CA . SER I 1 181 ? -1.646 -5.413 -3.921 1.00 30.61 181 SER I CA 1
ATOM 18406 C C . SER I 1 181 ? -1.791 -4.123 -4.710 1.00 29.08 181 SER I C 1
ATOM 18407 O O . SER I 1 181 ? -1.265 -3.991 -5.817 1.00 29.86 181 SER I O 1
ATOM 18410 N N . ALA I 1 182 ? -2.496 -3.162 -4.132 1.00 30.45 182 ALA I N 1
ATOM 18411 C CA . ALA I 1 182 ? -2.653 -1.854 -4.763 1.00 32.10 182 ALA I CA 1
ATOM 18412 C C . ALA I 1 182 ? -1.319 -1.158 -5.046 1.00 34.06 182 ALA I C 1
ATOM 18413 O O . ALA I 1 182 ? -1.112 -0.603 -6.131 1.00 31.30 182 ALA I O 1
ATOM 18415 N N . GLN I 1 183 ? -0.419 -1.178 -4.068 1.00 31.76 183 GLN I N 1
ATOM 18416 C CA . GLN I 1 183 ? 0.902 -0.566 -4.243 1.00 32.19 183 GLN I CA 1
ATOM 18417 C C . GLN I 1 183 ? 1.717 -1.254 -5.336 1.00 25.22 183 GLN I C 1
ATOM 18418 O O . GLN I 1 183 ? 2.472 -0.599 -6.060 1.00 27.89 183 GLN I O 1
ATOM 18424 N N . GLU I 1 184 ? 1.635 -2.579 -5.396 1.00 27.28 184 GLU I N 1
ATOM 18425 C CA . GLU I 1 184 ? 2.297 -3.336 -6.456 1.00 30.71 184 GLU I CA 1
ATOM 18426 C C . GLU I 1 184 ? 1.726 -2.946 -7.833 1.00 33.02 184 GLU I C 1
ATOM 18427 O O . GLU I 1 184 ? 2.466 -2.760 -8.811 1.00 31.54 184 GLU I O 1
ATOM 18433 N N . ALA I 1 185 ? 0.402 -2.834 -7.902 1.00 34.25 185 ALA I N 1
ATOM 18434 C CA . AL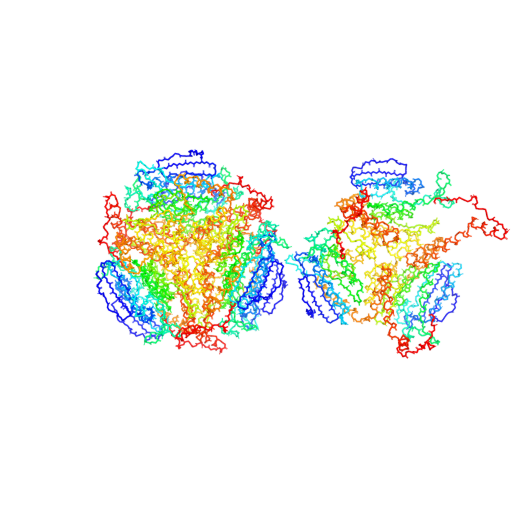A I 1 185 ? -0.283 -2.431 -9.132 1.00 30.13 185 ALA I CA 1
ATOM 18435 C C . ALA I 1 185 ? 0.091 -1.014 -9.548 1.00 32.32 185 ALA I C 1
ATOM 18436 O O . ALA I 1 185 ? 0.266 -0.717 -10.742 1.00 26.74 185 ALA I O 1
ATOM 18438 N N . GLU I 1 186 ? 0.207 -0.128 -8.563 1.00 29.21 186 GLU I N 1
ATOM 18439 C CA . GLU I 1 186 ? 0.582 1.252 -8.856 1.00 27.33 186 GLU I CA 1
ATOM 18440 C C . GLU I 1 186 ? 2.017 1.324 -9.350 1.00 32.26 186 GLU I C 1
ATOM 18441 O O . GLU I 1 186 ? 2.314 2.024 -10.321 1.00 32.91 186 GLU I O 1
ATOM 18447 N N . ARG I 1 187 ? 2.901 0.598 -8.671 1.00 27.77 187 ARG I N 1
ATOM 18448 C CA . ARG I 1 187 ? 4.329 0.605 -8.991 1.00 31.25 187 ARG I CA 1
ATOM 18449 C C . ARG I 1 187 ? 4.591 0.053 -10.394 1.00 30.08 187 ARG I C 1
ATOM 18450 O O . ARG I 1 187 ? 5.444 0.557 -11.126 1.00 31.05 187 ARG I O 1
ATOM 18458 N N . MET I 1 188 ? 3.822 -0.949 -10.796 1.00 31.20 188 MET I N 1
ATOM 18459 C CA . MET I 1 188 ? 4.017 -1.524 -12.131 1.00 33.72 188 MET I CA 1
ATOM 18460 C C . MET I 1 188 ? 3.391 -0.701 -13.270 1.00 29.25 188 MET I C 1
ATOM 18461 O O . MET I 1 188 ? 3.666 -0.948 -14.450 1.00 28.57 188 MET I O 1
ATOM 18466 N N . GLY I 1 189 ? 2.573 0.290 -12.926 1.00 31.54 189 GLY I N 1
ATOM 18467 C CA . GLY I 1 189 ? 2.051 1.230 -13.911 1.00 29.23 189 GLY I CA 1
ATOM 18468 C C . GLY I 1 189 ? 0.580 1.114 -14.293 1.00 31.08 189 GLY I C 1
ATOM 18469 O O . GLY I 1 189 ? 0.096 1.870 -15.147 1.00 28.84 189 GLY I O 1
ATOM 18470 N N . MET I 1 190 ? -0.148 0.189 -13.671 1.00 25.37 190 MET I N 1
ATOM 18471 C CA . MET I 1 190 ? -1.537 -0.050 -14.094 1.00 23.53 190 MET I CA 1
ATOM 18472 C C . MET I 1 190 ? -2.618 0.585 -13.204 1.00 26.09 190 MET I C 1
ATOM 18473 O O . MET I 1 190 ? -3.807 0.525 -13.516 1.00 27.60 190 MET I O 1
ATOM 18478 N N . VAL I 1 191 ? -2.190 1.211 -12.118 1.00 26.76 191 VAL I N 1
ATOM 18479 C CA . VAL I 1 191 ? -3.088 1.940 -11.232 1.00 30.29 191 VAL I CA 1
ATOM 18480 C C . VAL I 1 191 ? -2.591 3.379 -11.103 1.00 28.86 191 VAL I C 1
ATOM 18481 O O . VAL I 1 191 ? -1.418 3.619 -10.849 1.00 29.28 191 VAL I O 1
ATOM 18485 N N . ASN I 1 192 ? -3.479 4.339 -11.315 1.00 28.70 192 ASN I N 1
ATOM 18486 C CA . ASN I 1 192 ? -3.060 5.742 -11.359 1.00 25.70 192 ASN I CA 1
ATOM 18487 C C . ASN I 1 192 ? -2.764 6.357 -9.995 1.00 28.69 192 ASN I C 1
ATOM 18488 O O . ASN I 1 192 ? -1.838 7.176 -9.852 1.00 28.43 192 ASN I O 1
ATOM 18493 N N . THR I 1 193 ? -3.559 5.985 -8.998 1.00 29.60 193 THR I N 1
ATOM 18494 C CA . THR I 1 193 ? -3.275 6.399 -7.631 1.00 25.52 193 THR I CA 1
ATOM 18495 C C . THR I 1 193 ? -4.007 5.478 -6.654 1.00 25.05 193 THR I C 1
ATOM 18496 O O . THR I 1 193 ? -4.908 4.734 -7.042 1.00 30.55 193 THR I O 1
ATOM 18500 N N . VAL I 1 194 ? -3.584 5.525 -5.399 1.00 27.39 194 VAL I N 1
ATOM 18501 C CA . VAL I 1 194 ? -4.111 4.665 -4.339 1.00 30.66 194 VAL I CA 1
ATOM 18502 C C . VAL I 1 194 ? -4.525 5.528 -3.163 1.00 30.62 194 VAL I C 1
ATOM 18503 O O . VAL I 1 194 ? -3.800 6.442 -2.795 1.00 29.67 194 VAL I O 1
ATOM 18507 N N . VAL I 1 195 ? -5.708 5.268 -2.614 1.00 29.36 195 VAL I N 1
ATOM 18508 C CA . VAL I 1 195 ? -6.230 6.024 -1.463 1.00 30.73 195 VAL I CA 1
ATOM 18509 C C . VAL I 1 195 ? -6.908 5.061 -0.491 1.00 28.82 195 VAL I C 1
ATOM 18510 O O . VAL I 1 195 ? -7.150 3.903 -0.848 1.00 31.98 195 VAL I O 1
ATOM 18514 N N . PRO I 1 196 ? -7.214 5.519 0.740 1.00 32.87 196 PRO I N 1
ATOM 18515 C CA . PRO I 1 196 ? -7.924 4.630 1.673 1.00 28.91 196 PRO I CA 1
ATOM 18516 C C . PRO I 1 196 ? -9.318 4.261 1.152 1.00 30.05 196 PRO I C 1
ATOM 18517 O O . PRO I 1 196 ? -9.898 4.997 0.361 1.00 31.45 196 PRO I O 1
ATOM 18521 N N . VAL I 1 197 ? -9.838 3.118 1.579 1.00 31.73 197 VAL I N 1
ATOM 18522 C CA . VAL I 1 197 ? -11.123 2.641 1.084 1.00 34.08 197 VAL I CA 1
ATOM 18523 C C . VAL I 1 197 ? -12.248 3.682 1.173 1.00 36.22 197 VAL I C 1
ATOM 18524 O O . VAL I 1 197 ? -12.956 3.913 0.191 1.00 31.20 197 VAL I O 1
ATOM 18528 N N . ASP I 1 198 ? -12.395 4.336 2.324 1.00 31.45 198 ASP I N 1
ATOM 18529 C CA . ASP I 1 198 ? -13.523 5.247 2.514 1.00 27.75 198 ASP I CA 1
ATOM 18530 C C . ASP I 1 198 ? -13.310 6.578 1.801 1.00 29.49 198 ASP I C 1
ATOM 18531 O O . ASP I 1 198 ? -14.154 7.473 1.888 1.00 33.72 198 ASP I O 1
ATOM 18536 N N . ARG I 1 199 ? -12.166 6.729 1.131 1.00 33.65 199 ARG I N 1
ATOM 18537 C CA . ARG I 1 199 ? -11.904 7.928 0.323 1.00 29.64 199 ARG I CA 1
ATOM 18538 C C . ARG I 1 199 ? -11.976 7.624 -1.177 1.00 32.78 199 ARG I C 1
ATOM 18539 O O . ARG I 1 199 ? -11.816 8.515 -2.002 1.00 33.97 199 ARG I O 1
ATOM 18547 N N . LEU I 1 200 ? -12.218 6.366 -1.524 1.00 28.77 200 LEU I N 1
ATOM 18548 C CA . LEU I 1 200 ? -12.191 5.935 -2.922 1.00 28.11 200 LEU I CA 1
ATOM 18549 C C . LEU I 1 200 ? -13.157 6.709 -3.814 1.00 35.52 200 LEU I C 1
ATOM 18550 O O . LEU I 1 200 ? -12.762 7.220 -4.861 1.00 35.87 200 LEU I O 1
ATOM 18555 N N . GLU I 1 201 ? -14.426 6.782 -3.431 1.00 36.00 201 GLU I N 1
ATOM 18556 C CA . GLU I 1 201 ? -15.381 7.503 -4.275 1.00 35.91 201 GLU I CA 1
ATOM 18557 C C . GLU I 1 201 ? -15.070 8.992 -4.372 1.00 32.15 201 GLU I C 1
ATOM 18558 O O . GLU I 1 201 ? -15.136 9.578 -5.445 1.00 32.66 201 GLU I O 1
ATOM 18564 N N . GLU I 1 202 ? -14.700 9.607 -3.260 1.00 31.26 202 GLU I N 1
ATOM 18565 C CA . GLU I 1 202 ? -14.399 11.034 -3.279 1.00 36.07 202 GLU I CA 1
ATOM 18566 C C . GLU I 1 202 ? -13.192 11.343 -4.172 1.00 32.73 202 GLU I C 1
ATOM 18567 O O . GLU I 1 202 ? -13.110 12.420 -4.764 1.00 33.77 202 GLU I O 1
ATOM 18573 N N . GLU I 1 203 ? -12.229 10.426 -4.217 1.00 31.37 203 GLU I N 1
ATOM 18574 C CA . GLU I 1 203 ? -11.097 10.583 -5.120 1.00 35.35 203 GLU I CA 1
ATOM 18575 C C . GLU I 1 203 ? -11.571 10.495 -6.566 1.00 36.11 203 GLU I C 1
ATOM 18576 O O . GLU I 1 203 ? -11.155 11.287 -7.416 1.00 35.57 203 GLU I O 1
ATOM 18582 N N . GLY I 1 204 ? -12.447 9.530 -6.832 1.00 32.94 204 GLY I N 1
ATOM 18583 C CA . GLY I 1 204 ? -13.042 9.384 -8.148 1.00 32.52 204 GLY I CA 1
ATOM 18584 C C . GLY I 1 204 ? -13.743 10.654 -8.586 1.00 33.76 204 GLY I C 1
ATOM 18585 O O . GLY I 1 204 ? -13.574 11.119 -9.714 1.00 33.06 204 GLY I O 1
ATOM 18586 N N . ILE I 1 205 ? -14.528 11.225 -7.680 1.00 30.22 205 ILE I N 1
ATOM 18587 C CA . ILE I 1 205 ? -15.239 12.467 -7.958 1.00 33.87 205 ILE I CA 1
ATOM 18588 C C . ILE I 1 205 ? -14.295 13.647 -8.226 1.00 37.40 205 ILE I C 1
ATOM 18589 O O . ILE I 1 205 ? -14.517 14.443 -9.154 1.00 36.46 205 ILE I O 1
ATOM 18594 N N . GLN I 1 206 ? -13.235 13.756 -7.427 1.00 33.33 206 GLN I N 1
ATOM 18595 C CA . GLN I 1 206 ? -12.263 14.826 -7.631 1.00 35.37 206 GLN I CA 1
ATOM 18596 C C . GLN I 1 206 ? -11.595 14.703 -9.008 1.00 33.83 206 GLN I C 1
ATOM 18597 O O . GLN I 1 206 ? -11.485 15.688 -9.744 1.00 39.67 206 GLN I O 1
ATOM 18603 N N . TRP I 1 207 ? -11.169 13.493 -9.366 1.00 31.52 207 TRP I N 1
ATOM 18604 C CA . TRP I 1 207 ? -10.544 13.280 -10.674 1.00 33.10 207 TRP I CA 1
ATOM 18605 C C . TRP I 1 207 ? -11.528 13.614 -11.786 1.00 32.46 207 TRP I C 1
ATOM 18606 O O . TRP I 1 207 ? -11.183 14.286 -12.758 1.00 37.13 207 TRP I O 1
ATOM 18617 N N . ALA I 1 208 ? -12.768 13.167 -11.626 1.00 36.46 208 ALA I N 1
ATOM 18618 C CA . ALA I 1 208 ? -13.812 13.474 -12.595 1.00 34.09 208 ALA I CA 1
ATOM 18619 C C . ALA I 1 208 ? -13.989 14.976 -12.782 1.00 37.74 208 ALA I C 1
ATOM 18620 O O . ALA I 1 208 ? -14.077 15.467 -13.913 1.00 33.45 208 ALA I O 1
ATOM 18622 N N . LYS I 1 209 ? -14.006 15.711 -11.675 1.00 39.72 209 LYS I N 1
ATOM 18623 C CA . LYS I 1 209 ? -14.221 17.154 -11.731 1.00 40.20 209 LYS I CA 1
ATOM 18624 C C . LYS I 1 209 ? -13.098 17.883 -12.449 1.00 40.68 209 LYS I C 1
ATOM 18625 O O . LYS I 1 209 ? -13.333 18.866 -13.150 1.00 41.05 209 LYS I O 1
ATOM 18631 N N . GLU I 1 210 ? -11.875 17.400 -12.257 1.00 38.63 210 GLU I N 1
ATOM 18632 C CA . GLU I 1 210 ? -10.726 17.958 -12.950 1.00 38.55 210 GLU I CA 1
ATOM 18633 C C . GLU I 1 210 ? -10.830 17.716 -14.450 1.00 39.49 210 GLU I C 1
ATOM 18634 O O . GLU I 1 210 ? -10.366 18.529 -15.244 1.00 39.54 210 GLU I O 1
ATOM 18640 N N . ILE I 1 211 ? -11.458 16.606 -14.835 1.00 38.08 211 ILE I N 1
ATOM 18641 C CA . ILE I 1 211 ? -11.696 16.322 -16.250 1.00 36.29 211 ILE I CA 1
ATOM 18642 C C . ILE I 1 211 ? -12.867 17.139 -16.780 1.00 39.17 211 ILE I C 1
ATOM 18643 O O . ILE I 1 211 ? -12.816 17.652 -17.893 1.00 41.42 211 ILE I O 1
ATOM 18648 N N . LEU I 1 212 ? -13.912 17.284 -15.972 1.00 38.10 212 LEU I N 1
ATOM 18649 C CA . LEU I 1 212 ? -15.112 18.002 -16.405 1.00 38.09 212 LEU I CA 1
ATOM 18650 C C . LEU I 1 212 ? -14.871 19.502 -16.640 1.00 41.06 212 LEU I C 1
ATOM 18651 O O . LEU I 1 212 ? -15.696 20.180 -17.252 1.00 41.04 212 LEU I O 1
ATOM 18656 N N . SER I 1 213 ? -13.755 20.022 -16.134 1.00 37.48 213 SER I N 1
ATOM 18657 C CA . SER I 1 213 ? -13.412 21.425 -16.353 1.00 38.06 213 SER I CA 1
ATOM 18658 C C . SER I 1 213 ? -12.611 21.628 -17.629 1.00 41.53 213 SER I C 1
ATOM 18659 O O . SER I 1 213 ? -12.170 22.744 -17.923 1.00 43.59 213 SER I O 1
ATOM 18662 N N . LYS I 1 214 ? -12.403 20.549 -18.377 1.00 37.94 214 LYS I N 1
ATOM 18663 C CA . LYS I 1 214 ? -11.618 20.624 -19.598 1.00 38.86 214 LYS I CA 1
ATOM 18664 C C . LYS I 1 214 ? -12.524 20.672 -20.833 1.00 41.35 214 LYS I C 1
ATOM 18665 O O . LYS I 1 214 ? -13.743 20.546 -20.725 1.00 43.61 214 LYS I O 1
ATOM 18671 N N . SER I 1 215 ? -11.921 20.862 -22.004 1.00 37.39 215 SER I N 1
ATOM 18672 C CA . SER I 1 215 ? -12.662 20.869 -23.267 1.00 36.02 215 SER I CA 1
ATOM 18673 C C . SER I 1 215 ? -13.071 19.455 -23.698 1.00 36.16 215 SER I C 1
ATOM 18674 O O . SER I 1 215 ? -12.211 18.598 -23.910 1.00 40.01 215 SER I O 1
ATOM 18677 N N . PRO I 1 216 ? -14.390 19.211 -23.840 1.00 34.15 216 PRO I N 1
ATOM 18678 C CA . PRO I 1 216 ? -14.870 17.891 -24.262 1.00 36.09 216 PRO I CA 1
ATOM 18679 C C . PRO I 1 216 ? -14.286 17.473 -25.615 1.00 40.49 216 PRO I C 1
ATOM 18680 O O . PRO I 1 216 ? -13.994 16.291 -25.828 1.00 37.61 216 PRO I O 1
ATOM 18684 N N . LEU I 1 217 ? -14.114 18.430 -26.521 1.00 38.00 217 LEU I N 1
ATOM 18685 C CA . LEU I 1 217 ? -13.557 18.111 -27.830 1.00 36.03 217 LEU I CA 1
ATOM 18686 C C . LEU I 1 217 ? -12.100 17.683 -27.715 1.00 37.35 217 LEU I C 1
ATOM 18687 O O . LEU I 1 217 ? -11.678 16.715 -28.352 1.00 34.93 217 LEU I O 1
ATOM 18692 N N . ALA I 1 218 ? -11.331 18.379 -26.883 1.00 34.39 218 ALA I N 1
ATOM 18693 C CA . ALA I 1 218 ? -9.935 17.996 -26.694 1.00 35.91 218 ALA I CA 1
ATOM 18694 C C . ALA I 1 218 ? -9.864 16.598 -26.092 1.00 37.21 218 ALA I C 1
ATOM 18695 O O . ALA I 1 218 ? -9.076 15.763 -26.524 1.00 36.23 218 ALA I O 1
ATOM 18697 N N . ILE I 1 219 ? -10.699 16.341 -25.095 1.00 40.87 219 ILE I N 1
ATOM 18698 C CA . ILE I 1 219 ? -10.669 15.045 -24.427 1.00 38.03 219 ILE I CA 1
ATOM 18699 C C . ILE I 1 219 ? -10.980 13.879 -25.374 1.00 30.64 219 ILE I C 1
ATOM 18700 O O . ILE I 1 219 ? -10.244 12.892 -25.401 1.00 31.93 219 ILE I O 1
ATOM 18705 N N . ARG I 1 220 ? -12.038 14.003 -26.170 1.00 32.89 220 ARG I N 1
ATOM 18706 C CA . ARG I 1 220 ? -12.422 12.916 -27.069 1.00 34.22 220 ARG I CA 1
ATOM 18707 C C . ARG I 1 220 ? -11.344 12.632 -28.099 1.00 33.37 220 ARG I C 1
ATOM 18708 O O . ARG I 1 220 ? -11.078 11.470 -28.444 1.00 31.51 220 ARG I O 1
ATOM 18716 N N . CYS I 1 221 ? -10.715 13.695 -28.588 1.00 35.43 221 CYS I N 1
ATOM 18717 C CA . CYS I 1 221 ? -9.670 13.543 -29.592 1.00 35.90 221 CYS I CA 1
ATOM 18718 C C . CYS I 1 221 ? -8.482 12.813 -28.995 1.00 33.61 221 CYS I C 1
ATOM 18719 O O . CYS I 1 221 ? -7.888 11.939 -29.623 1.00 30.31 221 CYS I O 1
ATOM 18722 N N . LEU I 1 222 ? -8.154 13.156 -27.756 1.00 28.45 222 LEU I N 1
ATOM 18723 C CA . LEU I 1 222 ? -7.043 12.514 -27.077 1.00 28.30 222 LEU I CA 1
ATOM 18724 C C . LEU I 1 222 ? -7.329 11.030 -26.849 1.00 29.88 222 LEU I C 1
ATOM 18725 O O . LEU I 1 222 ? -6.466 10.182 -27.110 1.00 28.65 222 LEU I O 1
ATOM 18730 N N . LYS I 1 223 ? -8.545 10.706 -26.403 1.00 27.42 223 LYS I N 1
ATOM 18731 C CA . LYS I 1 223 ? -8.884 9.305 -26.161 1.00 27.34 223 LYS I CA 1
ATOM 18732 C C . LYS I 1 223 ? -8.727 8.509 -27.456 1.00 25.30 223 LYS I C 1
ATOM 18733 O O . LYS I 1 223 ? -8.157 7.413 -27.465 1.00 27.55 223 LYS I O 1
ATOM 18739 N N . ALA I 1 224 ? -9.193 9.084 -28.558 1.00 29.75 224 ALA I N 1
ATOM 18740 C CA . ALA I 1 224 ? -9.038 8.443 -29.861 1.00 33.10 224 ALA I CA 1
ATOM 18741 C C . ALA I 1 224 ? -7.572 8.287 -30.212 1.00 32.25 224 ALA I C 1
ATOM 18742 O O . ALA I 1 224 ? -7.143 7.247 -30.719 1.00 30.91 224 ALA I O 1
ATOM 18744 N N . ALA I 1 225 ? -6.796 9.325 -29.929 1.00 31.53 225 ALA I N 1
ATOM 18745 C CA . ALA I 1 225 ? -5.382 9.298 -30.247 1.00 32.00 225 ALA I CA 1
ATOM 18746 C C . ALA I 1 225 ? -4.674 8.165 -29.505 1.00 32.80 225 ALA I C 1
ATOM 18747 O O . ALA I 1 225 ? -3.811 7.488 -30.070 1.00 27.99 225 ALA I O 1
ATOM 18749 N N . PHE I 1 226 ? -5.042 7.956 -28.243 1.00 26.95 226 PHE I N 1
ATOM 18750 C CA . PHE I 1 226 ? -4.483 6.848 -27.473 1.00 27.82 226 PHE I CA 1
ATOM 18751 C C . PHE I 1 226 ? -4.883 5.470 -28.001 1.00 30.67 226 PHE I C 1
ATOM 18752 O O . PHE I 1 226 ? -4.045 4.557 -28.069 1.00 29.21 226 PHE I O 1
ATOM 18760 N N . ASN I 1 227 ? -6.167 5.311 -28.331 1.00 22.85 227 ASN I N 1
ATOM 18761 C CA . ASN I 1 227 ? -6.644 4.086 -28.966 1.00 26.01 227 ASN I CA 1
ATOM 18762 C C . ASN I 1 227 ? -5.949 3.821 -30.279 1.00 28.30 227 ASN I C 1
ATOM 18763 O O . ASN I 1 227 ? -5.713 2.666 -30.654 1.00 29.16 227 ASN I O 1
ATOM 18768 N N . ALA I 1 228 ? -5.627 4.896 -30.985 1.00 25.81 228 ALA I N 1
ATOM 18769 C CA . ALA I 1 228 ? -5.010 4.767 -32.306 1.00 31.55 228 ALA I CA 1
ATOM 18770 C C . ALA I 1 228 ? -3.618 4.154 -32.246 1.00 27.89 228 ALA I C 1
ATOM 18771 O O . ALA I 1 228 ? -3.149 3.611 -33.236 1.00 24.82 228 ALA I O 1
ATOM 18773 N N . ASP I 1 229 ? -2.962 4.225 -31.084 1.00 20.84 229 ASP I N 1
ATOM 18774 C CA . ASP I 1 229 ? -1.643 3.599 -30.942 1.00 27.37 229 ASP I CA 1
ATOM 18775 C C . ASP I 1 229 ? -1.764 2.093 -30.807 1.00 26.90 229 ASP I C 1
ATOM 18776 O O . ASP I 1 229 ? -0.764 1.379 -30.904 1.00 25.71 229 ASP I O 1
ATOM 18781 N N . CYS I 1 230 ? -2.991 1.611 -30.609 1.00 26.01 230 CYS I N 1
ATOM 18782 C CA . CYS I 1 230 ? -3.234 0.185 -30.361 1.00 28.34 230 CYS I CA 1
ATOM 18783 C C . CYS I 1 230 ? -4.071 -0.533 -31.414 1.00 26.36 230 CYS I C 1
ATOM 18784 O O . CYS I 1 230 ? -3.821 -1.703 -31.729 1.00 28.10 230 CYS I O 1
ATOM 18787 N N . ASP I 1 231 ? -5.077 0.159 -31.937 1.00 22.15 231 ASP I N 1
ATOM 18788 C CA . ASP I 1 231 ? -6.186 -0.512 -32.616 1.00 25.72 231 ASP I CA 1
ATOM 18789 C C . ASP I 1 231 ? -6.207 -0.377 -34.137 1.00 27.08 231 ASP I C 1
ATOM 18790 O O . ASP I 1 231 ? -7.266 -0.479 -34.762 1.00 28.65 231 ASP I O 1
ATOM 18795 N N . GLY I 1 232 ? -5.042 -0.151 -34.730 1.00 29.59 232 GLY I N 1
ATOM 18796 C CA . GLY I 1 232 ? -4.943 -0.065 -36.182 1.00 29.76 232 GLY I CA 1
ATOM 18797 C C . GLY I 1 232 ? -6.013 0.805 -36.821 1.00 27.59 232 GLY I C 1
ATOM 18798 O O . GLY I 1 232 ? -6.215 1.957 -36.417 1.00 28.98 232 GLY I O 1
ATOM 18799 N N . GLN I 1 233 ? -6.690 0.256 -37.825 1.00 24.67 233 GLN I N 1
ATOM 18800 C CA . GLN I 1 233 ? -7.697 0.993 -38.585 1.00 26.97 233 GLN I CA 1
ATOM 18801 C C . GLN I 1 233 ? -8.907 1.389 -37.764 1.00 27.75 233 GLN I C 1
ATOM 18802 O O . GLN I 1 233 ? -9.529 2.419 -38.022 1.00 28.09 233 GLN I O 1
ATOM 18808 N N . ALA I 1 234 ? -9.245 0.571 -36.773 1.00 26.75 234 ALA I N 1
ATOM 18809 C CA . ALA I 1 234 ? -10.345 0.902 -35.883 1.00 29.62 234 ALA I CA 1
ATOM 18810 C C . ALA I 1 234 ? -9.992 2.166 -35.110 1.00 31.74 234 ALA I C 1
ATOM 18811 O O . ALA I 1 234 ? -10.853 3.014 -34.850 1.00 29.72 234 ALA I O 1
ATOM 18813 N N . GLY I 1 235 ? -8.719 2.280 -34.739 1.00 29.52 235 GLY I N 1
ATOM 18814 C CA . GLY I 1 235 ? -8.212 3.486 -34.106 1.00 24.25 235 GLY I CA 1
ATOM 18815 C C . GLY I 1 235 ? -8.222 4.694 -35.018 1.00 26.88 235 GLY I C 1
ATOM 18816 O O . GLY I 1 235 ? -8.604 5.793 -34.609 1.00 29.98 235 GLY I O 1
ATOM 18817 N N . LEU I 1 236 ? -7.813 4.484 -36.263 1.00 25.00 236 LEU I N 1
ATOM 18818 C CA . LEU I 1 236 ? -7.895 5.524 -37.279 1.00 27.67 236 LEU I CA 1
ATOM 18819 C C . LEU I 1 236 ? -9.333 5.991 -37.470 1.00 29.51 236 LEU I C 1
ATOM 18820 O O . LEU I 1 236 ? -9.606 7.186 -37.618 1.00 32.26 236 LEU I O 1
ATOM 18825 N N . GLN I 1 237 ? -10.261 5.044 -37.463 1.00 30.63 237 GLN I N 1
ATOM 18826 C CA . GLN I 1 237 ? -11.665 5.390 -37.597 1.00 25.85 237 GLN I CA 1
ATOM 18827 C C . GLN I 1 237 ? -12.112 6.374 -36.521 1.00 33.01 237 GLN I C 1
ATOM 18828 O O . GLN I 1 237 ? -12.838 7.331 -36.806 1.00 33.80 237 GLN I O 1
ATOM 18834 N N . GLU I 1 238 ? -11.686 6.135 -35.283 1.00 29.05 238 GLU I N 1
ATOM 18835 C CA . GLU I 1 238 ? -12.067 7.003 -34.178 1.00 33.03 238 GLU I CA 1
ATOM 18836 C C . GLU I 1 238 ? -11.397 8.367 -34.305 1.00 29.74 238 GLU I C 1
ATOM 18837 O O . GLU I 1 238 ? -12.033 9.404 -34.128 1.00 32.63 238 GLU I O 1
ATOM 18843 N N . LEU I 1 239 ? -10.103 8.359 -34.612 1.00 28.18 239 LEU I N 1
ATOM 18844 C CA . LEU I 1 239 ? -9.346 9.601 -34.709 1.00 28.09 239 LEU I CA 1
ATOM 18845 C C . LEU I 1 239 ? -9.765 10.420 -35.925 1.00 30.41 239 LEU I C 1
ATOM 18846 O O . LEU I 1 239 ? -10.065 11.617 -35.805 1.00 31.71 239 LEU I O 1
ATOM 18851 N N . ALA I 1 240 ? -9.823 9.781 -37.092 1.00 29.98 240 ALA I N 1
ATOM 18852 C CA . ALA I 1 240 ? -10.283 10.458 -38.298 1.00 31.04 240 ALA I CA 1
ATOM 18853 C C . ALA I 1 240 ? -11.732 10.895 -38.157 1.00 31.40 240 ALA I C 1
ATOM 18854 O O . ALA I 1 240 ? -12.128 11.939 -38.672 1.00 33.78 240 ALA I O 1
ATOM 18856 N N . GLY I 1 241 ? -12.521 10.087 -37.458 1.00 33.51 241 GLY I N 1
ATOM 18857 C CA . GLY I 1 241 ? -13.909 10.415 -37.206 1.00 31.13 241 GLY I CA 1
ATOM 18858 C C . GLY I 1 241 ? -14.045 11.734 -36.480 1.00 33.97 241 GLY I C 1
ATOM 18859 O O . GLY I 1 241 ? -14.952 12.512 -36.762 1.00 37.18 241 GLY I O 1
ATOM 18860 N N . ASN I 1 242 ? -13.151 11.979 -35.521 1.00 32.92 242 ASN I N 1
ATOM 18861 C CA . ASN I 1 242 ? -13.156 13.253 -34.814 1.00 29.45 242 ASN I CA 1
ATOM 18862 C C . ASN I 1 242 ? -12.690 14.406 -35.714 1.00 32.42 242 ASN I C 1
ATOM 18863 O O . ASN I 1 242 ? -13.195 15.529 -35.611 1.00 35.29 242 ASN I O 1
ATOM 18868 N N . ALA I 1 243 ? -11.744 14.123 -36.610 1.00 30.18 243 ALA I N 1
ATOM 18869 C CA . ALA I 1 243 ? -11.327 15.116 -37.589 1.00 33.66 243 ALA I CA 1
ATOM 18870 C C . ALA I 1 243 ? -12.511 15.515 -38.459 1.00 35.27 243 ALA I C 1
ATOM 18871 O O . ALA I 1 243 ? -12.710 16.700 -38.769 1.00 35.62 243 ALA I O 1
ATOM 18873 N N . THR I 1 244 ? -13.292 14.517 -38.863 1.00 37.80 244 THR I N 1
ATOM 18874 C CA . THR I 1 244 ? -14.498 14.753 -39.650 1.00 36.96 244 THR I CA 1
ATOM 18875 C C . THR I 1 244 ? -15.487 15.605 -38.849 1.00 37.17 244 THR I C 1
ATOM 18876 O O . THR I 1 244 ? -16.045 16.580 -39.357 1.00 37.95 244 THR I O 1
ATOM 18880 N N . LEU I 1 245 ? -15.706 15.214 -37.595 1.00 40.10 245 LEU I N 1
ATOM 18881 C CA . LEU I 1 245 ? -16.558 15.971 -36.677 1.00 38.13 245 LEU I CA 1
ATOM 18882 C C . LEU I 1 245 ? -16.191 17.451 -36.685 1.00 37.47 245 LEU I C 1
ATOM 18883 O O . LEU I 1 245 ? -17.033 18.322 -36.892 1.00 41.65 245 LEU I O 1
ATOM 18888 N N . LEU I 1 246 ? -14.909 17.718 -36.468 1.00 36.47 246 LEU I N 1
ATOM 18889 C CA . LEU I 1 246 ? -14.394 19.079 -36.420 1.00 33.05 246 LEU I CA 1
ATOM 18890 C C . LEU I 1 246 ? -14.506 19.777 -37.776 1.00 39.20 246 LEU I C 1
ATOM 18891 O O . LEU I 1 246 ? -14.799 20.974 -37.852 1.00 41.57 246 LEU I O 1
ATOM 18896 N N . TYR I 1 247 ? -14.268 19.029 -38.848 1.00 36.20 247 TYR I N 1
ATOM 18897 C CA . TYR I 1 247 ? -14.369 19.591 -40.191 1.00 37.07 247 TYR I CA 1
ATOM 18898 C C . TYR I 1 247 ? -15.817 20.013 -40.482 1.00 40.23 247 TYR I C 1
ATOM 18899 O O . TYR I 1 247 ? -16.063 20.995 -41.191 1.00 41.18 247 TYR I O 1
ATOM 18908 N N . TYR I 1 248 ? -16.775 19.278 -39.927 1.00 39.98 248 TYR I N 1
ATOM 18909 C CA . TYR I 1 248 ? -18.187 19.626 -40.091 1.00 42.24 248 TYR I CA 1
ATOM 18910 C C . TYR I 1 248 ? -18.567 20.892 -39.319 1.00 50.10 248 TYR I C 1
ATOM 18911 O O . TYR I 1 248 ? -19.727 21.287 -39.319 1.00 50.69 248 TYR I O 1
ATOM 18920 N N . MET I 1 249 ? -17.601 21.520 -38.655 1.00 53.10 249 MET I N 1
ATOM 18921 C CA . MET I 1 249 ? -17.862 22.766 -37.930 1.00 49.54 249 MET I CA 1
ATOM 18922 C C . MET I 1 249 ? -17.218 23.960 -38.628 1.00 50.14 249 MET I C 1
ATOM 18923 O O . MET I 1 249 ? -17.239 25.082 -38.117 1.00 50.08 249 MET I O 1
ATOM 18928 N N . THR I 1 250 ? -16.655 23.723 -39.807 1.00 53.25 250 THR I N 1
ATOM 18929 C CA . THR I 1 250 ? -15.963 24.787 -40.515 1.00 50.47 250 THR I CA 1
ATOM 18930 C C . THR I 1 250 ? -16.831 25.383 -41.613 1.00 50.91 250 THR I C 1
ATOM 18931 O O . THR I 1 250 ? -17.757 24.737 -42.104 1.00 54.09 250 THR I O 1
ATOM 18935 N N . GLU I 1 251 ? -16.550 26.635 -41.960 1.00 51.38 251 GLU I N 1
ATOM 18936 C CA . GLU I 1 251 ? -17.224 27.291 -43.073 1.00 63.64 251 GLU I CA 1
ATOM 18937 C C . GLU I 1 251 ? -16.790 26.632 -44.377 1.00 59.30 251 GLU I C 1
ATOM 18938 O O . GLU I 1 251 ? -17.603 26.442 -45.291 1.00 57.98 251 GLU I O 1
ATOM 18944 N N . GLU I 1 252 ? -15.497 26.316 -44.473 1.00 55.63 252 GLU I N 1
ATOM 18945 C CA . GLU I 1 252 ? -14.975 25.666 -45.670 1.00 52.02 252 GLU I CA 1
ATOM 18946 C C . GLU I 1 252 ? -15.766 24.401 -45.967 1.00 52.97 252 GLU I C 1
ATOM 18947 O O . GLU I 1 252 ? -16.181 24.163 -47.106 1.00 59.06 252 GLU I O 1
ATOM 18953 N N . GLY I 1 253 ? -15.984 23.597 -44.934 1.00 49.76 253 GLY I N 1
ATOM 18954 C CA . GLY I 1 253 ? -16.718 22.357 -45.093 1.00 53.08 253 GLY I CA 1
ATOM 18955 C C . GLY I 1 253 ? -18.153 22.603 -45.528 1.00 55.57 253 GLY I C 1
ATOM 18956 O O . GLY I 1 253 ? -18.693 21.893 -46.382 1.00 54.91 253 GLY I O 1
ATOM 18957 N N . SER I 1 254 ? -18.770 23.619 -44.933 1.00 54.64 254 SER I N 1
ATOM 18958 C CA . SER I 1 254 ? -20.171 23.927 -45.178 1.00 55.32 254 SER I CA 1
ATOM 18959 C C . SER I 1 254 ? -20.470 24.320 -46.632 1.00 61.98 254 SER I C 1
ATOM 18960 O O . SER I 1 254 ? -21.554 24.037 -47.151 1.00 59.55 254 SER I O 1
ATOM 18963 N N . GLU I 1 255 ? -19.517 24.981 -47.282 1.00 59.96 255 GLU I N 1
ATOM 18964 C CA . GLU I 1 255 ? -19.694 25.385 -48.672 1.00 56.02 255 GLU I CA 1
ATOM 18965 C C . GLU I 1 255 ? -19.969 24.171 -49.562 1.00 57.24 255 GLU I C 1
ATOM 18966 O O . GLU I 1 255 ? -20.749 24.256 -50.516 1.00 52.91 255 GLU I O 1
ATOM 18972 N N . GLY I 1 256 ? -19.330 23.044 -49.244 1.00 56.12 256 GLY I N 1
ATOM 18973 C CA . GLY I 1 256 ? -19.543 21.811 -49.987 1.00 53.59 256 GLY I CA 1
ATOM 18974 C C . GLY I 1 256 ? -20.981 21.335 -49.850 1.00 56.92 256 GLY I C 1
ATOM 18975 O O . GLY I 1 256 ? -21.616 20.950 -50.836 1.00 50.56 256 GLY I O 1
ATOM 18976 N N . LYS I 1 257 ? -21.510 21.392 -48.630 1.00 55.91 257 LYS I N 1
ATOM 18977 C CA . LYS I 1 257 ? -22.899 21.003 -48.373 1.00 58.17 257 LYS I CA 1
ATOM 18978 C C . LYS I 1 257 ? -23.892 21.908 -49.106 1.00 58.44 257 LYS I C 1
ATOM 18979 O O . LYS I 1 257 ? -24.768 21.442 -49.851 1.00 59.65 257 LYS I O 1
ATOM 18985 N N . GLN I 1 258 ? -23.730 23.210 -48.893 1.00 56.53 258 GLN I N 1
ATOM 18986 C CA . GLN I 1 258 ? -24.607 24.225 -49.462 1.00 56.70 258 GLN I CA 1
ATOM 18987 C C . GLN I 1 258 ? -24.643 24.167 -50.984 1.00 57.26 258 GLN I C 1
ATOM 18988 O O . GLN I 1 258 ? -25.712 24.207 -51.598 1.00 56.43 258 GLN I O 1
ATOM 18994 N N . ALA I 1 259 ? -23.464 24.088 -51.592 1.00 55.35 259 ALA I N 1
ATOM 18995 C CA . ALA I 1 259 ? -23.380 24.008 -53.044 1.00 59.21 259 ALA I CA 1
ATOM 18996 C C . ALA I 1 259 ? -24.222 22.852 -53.566 1.00 60.00 259 ALA I C 1
ATOM 18997 O O . ALA I 1 259 ? -24.998 23.016 -54.504 1.00 59.68 259 ALA I O 1
ATOM 18999 N N . PHE I 1 260 ? -24.094 21.692 -52.929 1.00 58.11 260 PHE I N 1
ATOM 19000 C CA . PHE I 1 260 ? -24.853 20.520 -53.349 1.00 59.22 260 PHE I CA 1
ATOM 19001 C C . PHE I 1 260 ? -26.357 20.743 -53.224 1.00 63.41 260 PHE I C 1
ATOM 19002 O O . PHE I 1 260 ? -27.119 20.458 -54.151 1.00 60.68 260 PHE I O 1
ATOM 19010 N N . LEU I 1 261 ? -26.782 21.259 -52.074 1.00 63.12 261 LEU I N 1
ATOM 19011 C CA . LEU I 1 261 ? -28.200 21.489 -51.834 1.00 63.52 261 LEU I CA 1
ATOM 19012 C C . LEU I 1 261 ? -28.763 22.511 -52.827 1.00 66.10 261 LEU I C 1
ATOM 19013 O O . LEU I 1 261 ? -29.923 22.420 -53.235 1.00 65.59 261 LEU I O 1
ATOM 19018 N N . GLU I 1 262 ? -27.934 23.481 -53.207 1.00 66.37 262 GLU I N 1
ATOM 19019 C CA . GLU I 1 262 ? -28.337 24.533 -54.136 1.00 63.14 262 GLU I CA 1
ATOM 19020 C C . GLU I 1 262 ? -28.088 24.093 -55.579 1.00 66.36 262 GLU I C 1
ATOM 19021 O O . GLU I 1 262 ? -28.217 24.885 -56.518 1.00 64.84 262 GLU I O 1
ATOM 19027 N N . LYS I 1 263 ? -27.724 22.827 -55.750 1.00 68.05 263 LYS I N 1
ATOM 19028 C CA . LYS I 1 263 ? -27.481 22.269 -57.076 1.00 71.61 263 LYS I CA 1
ATOM 19029 C C . LYS I 1 263 ? -26.518 23.122 -57.900 1.00 73.72 263 LYS I C 1
ATOM 19030 O O . LYS I 1 263 ? -26.726 23.326 -59.096 1.00 73.21 263 LYS I O 1
ATOM 19036 N N . ARG I 1 264 ? -25.464 23.614 -57.257 1.00 69.30 264 ARG I N 1
ATOM 19037 C CA . ARG I 1 264 ? -24.451 24.397 -57.941 1.00 64.81 264 ARG I CA 1
ATOM 19038 C C . ARG I 1 264 ? -23.094 23.844 -57.567 1.00 66.54 264 ARG I C 1
ATOM 19039 O O . ARG I 1 264 ? -22.947 23.188 -56.533 1.00 56.92 264 ARG I O 1
ATOM 19047 N N . PRO I 1 265 ? -22.088 24.114 -58.406 1.00 68.90 265 PRO I N 1
ATOM 19048 C CA . PRO I 1 265 ? -20.711 23.750 -58.063 1.00 68.38 265 PRO I CA 1
ATOM 19049 C C . PRO I 1 265 ? -20.206 24.592 -56.883 1.00 65.44 265 PRO I C 1
ATOM 19050 O O . PRO I 1 265 ? -20.536 25.777 -56.786 1.00 65.44 265 PRO I O 1
ATOM 19054 N N . PRO I 1 266 ? -19.446 23.966 -55.970 1.00 63.51 266 PRO I N 1
ATOM 19055 C CA . PRO I 1 266 ? -18.850 24.629 -54.797 1.00 56.38 266 PRO I CA 1
ATOM 19056 C C . PRO I 1 266 ? -17.712 25.581 -55.186 1.00 55.18 266 PRO I C 1
ATOM 19057 O O . PRO I 1 266 ? -17.098 25.408 -56.251 1.00 49.61 266 PRO I O 1
ATOM 19061 N N . ASP I 1 267 ? -17.448 26.585 -54.350 1.00 51.08 267 ASP I N 1
ATOM 19062 C CA . ASP I 1 267 ? -16.343 27.510 -54.600 1.00 52.85 267 ASP I CA 1
ATOM 19063 C C . ASP I 1 267 ? -15.404 27.582 -53.398 1.00 53.64 267 ASP I C 1
ATOM 19064 O O . ASP I 1 267 ? -15.650 28.317 -52.432 1.00 52.04 267 ASP I O 1
ATOM 19069 N N . PHE I 1 268 ? -14.325 26.809 -53.466 1.00 49.93 268 PHE I N 1
ATOM 19070 C CA . PHE I 1 268 ? -13.347 26.778 -52.396 1.00 52.00 268 PHE I CA 1
ATOM 19071 C C . PHE I 1 268 ? -12.169 27.645 -52.818 1.00 54.95 268 PHE I C 1
ATOM 19072 O O . PHE I 1 268 ? -11.108 27.610 -52.200 1.00 56.81 268 PHE I O 1
ATOM 19080 N N . SER I 1 269 ? -12.367 28.441 -53.863 1.00 59.74 269 SER I N 1
ATOM 19081 C CA . SER I 1 269 ? -11.264 29.184 -54.465 1.00 60.24 269 SER I CA 1
ATOM 19082 C C . SER I 1 269 ? -10.679 30.170 -53.462 1.00 61.95 269 SER I C 1
ATOM 19083 O O . SER I 1 269 ? -9.512 30.553 -53.562 1.00 64.60 269 SER I O 1
ATOM 19086 N N . GLN I 1 270 ? -11.503 30.597 -52.510 1.00 57.49 270 GLN I N 1
ATOM 19087 C CA . GLN I 1 270 ? -11.063 31.547 -51.499 1.00 62.35 270 GLN I CA 1
ATOM 19088 C C . GLN I 1 270 ? -10.217 30.867 -50.416 1.00 59.15 270 GLN I C 1
ATOM 19089 O O . GLN I 1 270 ? -9.487 31.533 -49.679 1.00 53.33 270 GLN I O 1
ATOM 19095 N N . TYR I 1 271 ? -10.331 29.546 -50.303 1.00 57.75 271 TYR I N 1
ATOM 19096 C CA . TYR I 1 271 ? -9.653 28.822 -49.231 1.00 54.76 271 TYR I CA 1
ATOM 19097 C C . TYR I 1 271 ? -8.236 28.412 -49.618 1.00 50.16 271 TYR I C 1
ATOM 19098 O O . TYR I 1 271 ? -8.005 27.906 -50.711 1.00 47.37 271 TYR I O 1
ATOM 19107 N N . PRO I 1 272 ? -7.275 28.645 -48.715 1.00 47.45 272 PRO I N 1
ATOM 19108 C CA . PRO I 1 272 ? -5.854 28.396 -48.993 1.00 48.89 272 PRO I CA 1
ATOM 19109 C C . PRO I 1 272 ? -5.415 26.934 -48.891 1.00 44.99 272 PRO I C 1
ATOM 19110 O O . PRO I 1 272 ? -6.071 26.097 -48.265 1.00 44.72 272 PRO I O 1
ATOM 19114 N N . TRP I 1 273 ? -4.302 26.635 -49.548 1.00 43.19 273 TRP I N 1
ATOM 19115 C CA . TRP I 1 273 ? -3.627 25.360 -49.383 1.00 39.91 273 TRP I CA 1
ATOM 19116 C C . TRP I 1 273 ? -2.489 25.545 -48.386 1.00 43.12 273 TRP I C 1
ATOM 19117 O O . TRP I 1 273 ? -1.353 25.834 -48.774 1.00 48.00 273 TRP I O 1
ATOM 19128 N N . LEU I 1 274 ? -2.806 25.404 -47.101 1.00 40.72 274 LEU I N 1
ATOM 19129 C CA . LEU I 1 274 ? -1.854 25.689 -46.042 1.00 41.78 274 LEU I CA 1
ATOM 19130 C C . LEU I 1 274 ? -0.717 24.676 -46.013 1.00 43.65 274 LEU I C 1
ATOM 19131 O O . LEU I 1 274 ? -0.862 23.543 -46.470 1.00 45.15 274 LEU I O 1
ATOM 19136 N N . PRO I 1 275 ? 0.420 25.077 -45.435 1.00 49.30 275 PRO I N 1
ATOM 19137 C CA . PRO I 1 275 ? 1.605 24.211 -45.400 1.00 47.42 275 PRO I CA 1
ATOM 19138 C C . PRO I 1 275 ? 1.366 23.008 -44.494 1.00 44.68 275 PRO I C 1
ATOM 19139 O O . PRO I 1 275 ? 0.367 22.960 -43.771 1.00 37.86 275 PRO I O 1
#

InterPro domains:
  IPR001753 Enoyl-CoA hydratase/isomerase-like domain [PF00378] (18-270)
  IPR010198 1,4-Dihydroxy-2-naphthoyl-CoA synthase, MenB [MF_01934] (3-274)
  IPR010198 1,4-Dihydroxy-2-naphthoyl-CoA synthase, MenB [TIGR01929] (9-271)
  IPR014748 Enoyl-CoA hydratase, C-terminal [G3DSA:1.10.12.10] (213-263)
  IPR018376 Enoyl-CoA hydratase/isomerase, conserved site [PS00166] (113-133)
  IPR029045 ClpP/crotonase-like domain superfamily [SSF52096] (4-272)

CATH classification: 3.90.226.10 (+1 more: 1.10.12.10)

B-factor: mean 38.2, std 13.24, range [15.73, 136.61]

Organism: Synechocystis sp. (strain ATCC 27184 / PCC 6803 / Kazusa) (NCBI:txid1111708)

Sequence (2474 aa):
MDWHIAKHYDDILYYKAGGIAKIVINRPHKRNAFRPQTVFELYDAFCNAREDNRIGVVLLTGAGPHSDGKYAFCSGGDQSVRGEGGYIDDQGTPRLNVLDLQRLIRSMPKVVIALVAGYAIGGGHVLHLVCDLTIAADNAIFGQTGPKVGSFDGGFGSSYLARIVGQKKAREIWYLCRQYSAQEAERMGMVNTVVPVDRLEEEGIQWAKEILSKSPLAIRCLKAAFNADCDGQAGLQELAGNATLLYYMTEEGSEGKQAFLEKRPPDFSQYPWLPDWHIAKHYDDILYYKAGGIAKIVINRPHKRNAFRPQTVFELYDAFCNAREDNRIGVVLLTGAGPHSDGKYAFCSGGDQSVRGEGGYIDDQGTPRLNVLDLQRLIRSMPKVVIALVAGYAIGGGHVLHLVCDLTIAADNAIFGQTGPKVGSFDGGFGSSYLARIVGQKKAREIWYLCRQYSAQEAERMGMVNTVVPVDRLEEEGIQWAKEILSKSPLAIRCLKAAFNADCDGQAGLQELAGNATLLYYMTEEGSEGKQAFLEKRPPDFSQYPWLPMDWHHIAKHYDDILYYKAGGIAKIVINRPHKRNAFRPQTVFELYDAFCNAREDNRIGVVLLTGAGPHSDGKYAFCSGGDQSVRGEGGYIDDQGTPRLNVLDLQRLIRSMPKVVIALVAGYAIGGGHVLHLVCDLTIAADNAIFGQTGPKVGSFDGGFGSSYLARIVGQKKAREIWYLCRQYSAQEAERMGMVNTVVPVDRLEEEGIQWAKEILSKSPLAIRCLKAAFNADCDGQAGLQELAGNATLLYYMTEEGSEGKQAFLEKRPPDFSQYPWLPMDWHHIAKHHYDDILYYKAGGIAKIVINRPHKRNAFRPQTVFELYDAFCNAREDNRIGVVLLTGAGPHSDGKYAFCSGGDQSVRGEGGYIDDQGTPRLNVLDLQRLIRSMPKVVIALVAGYAIGGGHVLHLVCDLTIAADNAIFGQTGPKVGSFDGGFGSSYLARIVGQKKAREIWYLCRQYSAQEAERMGMVNTVVPVDRLEEEGIQWAKEILSKSPLAIRCLKAAFNADCDGQAGLQELAGNATLLYYMTEEGSEGKQAFLEKRPPDFSQYPWLPMDWHIAKHYDDILYYKAGGIAKIVINRPHKRNAFRPQTVFELYDAFCNAREDNRIGVVLLTGAGPHSDGKYAFCSGGDQSVRGEGGYIDDQGTPRLNVLDLQRLIRSMPKVVIALVAGYAIGGGHVLHLVCDLTIAADNAIFGQTGPKVGSFDGGFGSSYLARIVGQKKAREIWYLCRQYSAQEAERMGMVNTVVPVDRLEEEGIQWAKEILSKSPLAIRCLKAAFNADCDGQAGLQELAGNATLLYYMTEEGSEGKQAFLEKRPPDFSQYPWLPMDWHIAKHYDDILYYKAGGIAKIVINRPHKRNAFRPQTVFELYDAFCNAREDNRIGVVLLTGAGPHSDGKYAFCSGGDQSVRGEGGYIDDQGTPRLNVLDLQRLIRSMPKVVIALVAGYAIGGGHVLHLVCDLTIAADNAIFGQTGPKVGSFDGGFGSSYLARIVGQKKAREIWYLCRQYSAQEAERMGMVNTVVPVDRLEEEGIQWAKEILSKSPLAIRCLKAAFNADCDGQAGLQELAGNATLLYYMTEEGSEGKQAFLEKRPPDFSQYPWLPMDWHIAKHYDDILYYKAGGIAKIVINRPHKRNAFRPQTVFELYDAFCNAREDNRIGVVLLTGAGPHSDGKYAFCSGGDQSVRGEGGYIDDQGTPRLNVLDLQRLIRSMPKVVIALVAGYAIGGGHVLHLVCDLTIAADNAIFGQTGPKVGSFDGGFGSSYLARIVGQKKAREIWYLCRQYSAQEAERMGMVNTVVPVDRLEEEGIQWAKEILSKSPLAIRCLKAAFNADCDGQAGLQELAGNATLLYYMTEEGSEGKQAFLEKRPPDFSQYPWLPMDWHIAKHYDDILYYKAGGIAKIVINRPHKRNAFRPQTVFELYDAFCNAREDNRIGVVLLTGAGPHSDGKYAFCSGGDQSVRGEGGYIDDQGTPRLNVLDLQRLIRSMPKVVIALVAGYAIGGGHVLHLVCDLTIAADNAIFGQTGPKVGSFDGGFGSSYLARIVGQKKAREIWYLCRQYSAQEAERMGMVNTVVPVDRLEEEGIQWAKEILSKSPLAIRCLKAAFNADCDGQAGLQELAGNATLLYYMTEEGSEGKQAFLEKRPPDFSQYPWLPMDWHIAKHYDDILYYKAGGIAKIVINRPHKRNAFRPQTVFELYDAFCNAREDNRIGVVLLTGAGPHSDGKYAFCSGGDQSVRGEGGYIDDQGTPRLNVLDLQRLIRSMPKVVIALVAGYAIGGGHVLHLVCDLTIAADNAIFGQTGPKVGSFDGGFGSSYLARIVGQKKAREIWYLCRQYSAQEAERMGMVNTVVPVDRLEEEGIQWAKEILSKSPLAIRCLKAAFNADCDGQAGLQELAGNATLLYYMTEEGSEGKQAFLEKRPPDFSQYPWLP

Foldseek 3Di:
DDWDFDDDADQWTWTDDFQEIEIEGEDVVQLSEDAPSSLVVLQVRLVVLLPDPRHAEYEQAYDDDDPVRAGHRYAYHDPVQADPPARQDPVRDHDPCVVVVLVSQLQRLHQYEYQFEAECEANSLLVNLSHPAYEYAQRYKYAYCCVPVPHDDPDCLQVVVCVFQNNVVSCVRHPVGDIDGPVRCVVSGRHVYYYHPVCRVVVVVVVSVVSVVDDSLVSSLVSLVVVCVPPPVVSVCSNVVSVVVVLVVDPLSVQCVVCVVVVHDGDNPVPDPDD/DWDFDDDADQWTWTDDFQEIEIEGEDVVQLSEDAVRSLVVLQVRLVVSLPDPRHAEYEQAYDDDDPVRAHHRYAYHDPVQADDPARQDPVGDHDPCVVVVLVSQLQRLHQYEYLFEAEQEANSQLVNQSHNAYEYEQNYKHAYCCVPVPHDDPDCLQVVVCVFQNNVVSCVRHPVGDMDTPVRCVVSGRHVYYHHPVCRVVVVVVVSVVVSVDDSLVSSLVSLVVVCVPPPVVSVCSNVVSVVVVCVVDPLSVQCVVCVVVVHDGDSPVPDPDD/DPWDFDDDADQWTWTDDFQEIEIEGHDVVQLSEDAVRSLVVLQVRLVVSLPDPRHAEYEQAYDDDDPVRAHHRYAYHDPVQADPPAGQDPVRDHDPCVVVVLCSQLQRLHQYEYLGEAEQEANSLLVRQSGNAYEYEQNYKHAYCCVPVVHDDPDCLQVVVCVFQNNVVSCVRPPVGDIDTPVRCVVSGRHVYYHHPVCRVVVVVVVSVVVSVDDSLVSQLVSLVVVCVPPPVVSVCSNVVSVVVVLVVDPLNVLCVVCVVVVHDRDNVPPDPDD/DDWDFDDDADQWTWTDDFQEIEIEGEDQVQLSEDAPSSLVVLQVRLVVSLPDPRHAEYEQAYDDDDPVRAGHRYAYHDPVQADDPAGQDPVRDHDPCVVVVLVSQLQRLHQYEYLFEDEQEANSQLSNQSGNAYEYAQRYKHAYCCVPVPHDDPDCLQVVVCVFQNNVVSCVRPPVGDIDGPVRCVVSGRHVYYYHPVCRVVVVVVVSVVRSVDDSLVSSLVSLVVVCVPPPVVSVCSNVVSVVVVLVVDPLSVLCVVCVVVVHDRDNPPPDPDD/DDWDFDDDADQWTWTDDFQEIEIEGEDVVQLSEDAPRSLVVLQVRLVVNLPDPRHQEYEQAYDDDDPVRAHHRYAYHDPVQADPPAGQDPVRDHDPCVVVVLVSQLQRLHQYEYQFEAECEANSQLSNQSHNAYEYEQNYKYAYCCVPVPHDDPDCLQVVVCVFQNNVVSCVRPPVGDIDGPVRCVVSGRHVYYHHPVCRVVVVVVVSVVVSPDDSLVSSLVSLVVVCVPPPVVSVCSNVVSVVVVLVVDPLSVQCVVCVVVVHDGDNPVPDPDD/DDWDFDDDDDQWTWTDDFQEIEIEGHDQVQLSADAPRSLVVLQVRLVVLLPDPRHQEYEQAYDDDDPVRAHHRYAYHDPVQADPPARQDPVRDHDPCVVVVLVSQLQRLHQYEYQGADEQEANSQLVNQSHPAYEYEQRYKYAYCCVPVPHDDPDCLQVVVCVFQNNVVSCVRPPVGDIDTPVRCVVSGRHVYYHHPVCRVVVVVVVSVVSVVDDSLVSSLVSLVVCCVPPPVVSVCSNVVSVVVVLVVDPLSVLVVVCVVVVHDRDSPVPDPDD/DDWDFDDDDDQWTWTDDFQEIEIEGHPVVQLSEDAPRSLVVLQVRLVVLLPPPRHAEYEQAYDDDDPVRAHHRYAYHDPVQADPPARQDPVRDHDPCVVVVLVSQLQRLHQYEYQFEDEQEASSQLSNLSGPAYEYEQNGKHAYCCVPVPHDDPDCLQQVVCVFQNNVVSCVRPPVGDMDTPVRCVVSGRHVYYHHPVCRVVVVVVVSVVVVVDDSLVSSLVSLVVVCVPPPVVSVCSNVVSVVVVLVVDPLSVLCVVCVVVVHDRDSPVPDPDD/DDWDFDDDDDQWTWTDDFQEIEIEGEPQVQLSADAPRSLVVLQVRLVVLLPDPRHQEYEQAYDDDDPVRAHHRYAYHDVVQADDPAGQDPVRDHDDCVVVVLVSQLQRLHQYEYLFEAEQEANSQLVRQSGPAYEYEQNYKHAYCCVPSPHDDPPCLQVVVCVFQNNVVSCVRPPVGDMDGPVRCVVSGRHVYYHHPVCRVVVVVVVSVVVVVDDSLVSQLVSLVVVCVPPPVVSVCSNVVSVVVVLVVDPLSVQCVVCVVVVHHGDSVPPDPDD/DDWAFDDDADQWTWTDDDQEIEIEGEDQVQLSEDAVRSLVVLQVRLVVNLDDDDHQEYEQAYDDDDPVRAHHRYAYHDPVQADPPARQDPVRDHDDCVVVVLVSQLQRLHQYEYQFADECEANSQLSNLSHNAYEYEQNGKHAYCCVPVPHDDPDCLQVVVCVFQNNVVSCVRHPVGDIDTPVRCVVSGRHVYYHHPVCRVVVVVVVSVVVVVDDSLVSSLVSLVVVCVPPPVVSVCSNVVSVVVVLVVDPLSVQCVVCVVVVHDGDCVVPDDDD